Protein 5Z9S (pdb70)

Radius of gyration: 33.94 Å; Cα contacts (8 Å, |Δi|>4): 4119; chains: 2; bounding box: 86×72×97 Å

Structure (mmCIF, N/CA/C/O backbone):
data_5Z9S
#
_entry.id   5Z9S
#
_cell.length_a   68.954
_cell.length_b   134.419
_cell.length_c   90.285
_cell.angle_alpha   90.00
_cell.angle_beta   98.82
_cell.angle_gamma   90.00
#
_symmetry.space_group_name_H-M   'P 1 21 1'
#
loop_
_entity.id
_entity.type
_entity.pdbx_description
1 polymer 'Glycosyl hydrolase family 3 protein'
2 non-polymer beta-D-glucopyranose
3 water water
#
loop_
_atom_site.group_PDB
_atom_site.id
_atom_site.type_symbol
_atom_site.label_atom_id
_atom_site.label_alt_id
_atom_site.label_comp_id
_atom_site.label_asym_id
_atom_site.label_entity_id
_atom_site.label_seq_id
_atom_site.pdbx_PDB_ins_code
_atom_site.Cartn_x
_atom_site.Cartn_y
_atom_site.Cartn_z
_atom_site.occupancy
_atom_site.B_iso_or_equiv
_atom_site.auth_seq_id
_atom_site.auth_comp_id
_atom_site.auth_asym_id
_atom_site.auth_atom_id
_atom_site.pdbx_PDB_model_num
ATOM 1 N N . ALA A 1 24 ? 88.334 -46.024 69.086 1.00 48.06 24 ALA A N 1
ATOM 2 C CA . ALA A 1 24 ? 87.025 -46.461 69.557 1.00 48.07 24 ALA A CA 1
ATOM 3 C C . ALA A 1 24 ? 86.501 -45.538 70.654 1.00 48.02 24 ALA A C 1
ATOM 4 O O . ALA A 1 24 ? 85.330 -45.605 71.026 1.00 47.84 24 ALA A O 1
ATOM 6 N N . GLY A 1 25 ? 87.380 -44.676 71.170 1.00 48.23 25 GLY A N 1
ATOM 7 C CA . GLY A 1 25 ? 87.004 -43.696 72.168 1.00 48.20 25 GLY A CA 1
ATOM 8 C C . GLY A 1 25 ? 87.590 -42.338 71.834 1.00 49.75 25 GLY A C 1
ATOM 9 O O . GLY A 1 25 ? 88.314 -42.184 70.850 1.00 48.05 25 GLY A O 1
ATOM 10 N N . GLU A 1 26 ? 87.273 -41.354 72.679 1.00 48.16 26 GLU A N 1
ATOM 11 C CA . GLU A 1 26 ? 87.680 -39.973 72.417 1.00 51.31 26 GLU A CA 1
ATOM 12 C C . GLU A 1 26 ? 89.178 -39.809 72.655 1.00 49.00 26 GLU A C 1
ATOM 13 O O . GLU A 1 26 ? 89.639 -39.415 73.728 1.00 49.57 26 GLU A O 1
ATOM 19 N N . ARG A 1 27 ? 89.948 -40.135 71.627 1.00 50.17 27 ARG A N 1
ATOM 20 C CA . ARG A 1 27 ? 91.267 -39.563 71.418 1.00 47.81 27 ARG A CA 1
ATOM 21 C C . ARG A 1 27 ? 91.153 -38.551 70.283 1.00 46.15 27 ARG A C 1
ATOM 22 O O . ARG A 1 27 ? 90.117 -38.453 69.622 1.00 45.13 27 ARG A O 1
ATOM 30 N N . ILE A 1 28 ? 92.221 -37.781 70.062 1.00 46.21 28 ILE A N 1
ATOM 31 C CA . ILE A 1 28 ? 92.143 -36.720 69.068 1.00 45.03 28 ILE A CA 1
ATOM 32 C C . ILE A 1 28 ? 91.841 -37.323 67.695 1.00 44.20 28 ILE A C 1
ATOM 33 O O . ILE A 1 28 ? 92.238 -38.453 67.380 1.00 44.70 28 ILE A O 1
ATOM 38 N N . ALA A 1 29 ? 91.093 -36.569 66.886 1.00 43.91 29 ALA A N 1
ATOM 39 C CA . ALA A 1 29 ? 90.597 -37.097 65.621 1.00 42.14 29 ALA A CA 1
ATOM 40 C C . ALA A 1 29 ? 91.721 -37.457 64.662 1.00 44.26 29 ALA A C 1
ATOM 41 O O . ALA A 1 29 ? 91.527 -38.318 63.798 1.00 42.01 29 ALA A O 1
ATOM 43 N N . ASP A 1 30 ? 92.889 -36.824 64.800 1.00 42.69 30 ASP A N 1
ATOM 44 C CA . ASP A 1 30 ? 94.027 -37.160 63.950 1.00 48.79 30 ASP A CA 1
ATOM 45 C C . ASP A 1 30 ? 94.347 -38.649 63.998 1.00 43.81 30 ASP A C 1
ATOM 46 O O . ASP A 1 30 ? 94.775 -39.224 62.991 1.00 43.72 30 ASP A O 1
ATOM 51 N N . LEU A 1 31 ? 94.125 -39.297 65.142 1.00 45.10 31 LEU A N 1
ATOM 52 C CA . LEU A 1 31 ? 94.401 -40.722 65.268 1.00 47.42 31 LEU A CA 1
ATOM 53 C C . LEU A 1 31 ? 93.292 -41.564 64.646 1.00 45.06 31 LEU A C 1
ATOM 54 O O . LEU A 1 31 ? 93.120 -42.732 65.007 1.00 47.11 31 LEU A O 1
ATOM 59 N N . LEU A 1 32 ? 92.534 -40.981 63.708 1.00 47.60 32 LEU A N 1
ATOM 60 C CA . LEU A 1 32 ? 91.789 -41.796 62.758 1.00 43.24 32 LEU A CA 1
ATOM 61 C C . LEU A 1 32 ? 92.720 -42.529 61.807 1.00 43.58 32 LEU A C 1
ATOM 62 O O . LEU A 1 32 ? 92.255 -43.355 61.011 1.00 43.35 32 LEU A O 1
ATOM 67 N N . SER A 1 33 ? 94.025 -42.237 61.878 1.00 44.18 33 SER A N 1
ATOM 68 C CA . SER A 1 33 ? 95.042 -42.990 61.159 1.00 44.77 33 SER A CA 1
ATOM 69 C C . SER A 1 33 ? 95.022 -44.466 61.519 1.00 45.83 33 SER A C 1
ATOM 70 O O . SER A 1 33 ? 95.764 -45.245 60.910 1.00 46.40 33 SER A O 1
ATOM 73 N N . ARG A 1 34 ? 94.181 -44.874 62.476 1.00 46.15 34 ARG A N 1
ATOM 74 C CA . ARG A 1 34 ? 93.969 -46.292 62.734 1.00 47.08 34 ARG A CA 1
ATOM 75 C C . ARG A 1 34 ? 93.014 -46.864 61.690 1.00 46.31 34 ARG A C 1
ATOM 76 O O . ARG A 1 34 ? 92.257 -47.803 61.955 1.00 47.97 34 ARG A O 1
ATOM 84 N N . MET A 1 35 ? 93.079 -46.306 60.479 1.00 45.30 35 MET A N 1
ATOM 85 C CA . MET A 1 35 ? 92.637 -46.952 59.250 1.00 44.81 35 MET A CA 1
ATOM 86 C C . MET A 1 35 ? 93.525 -48.149 58.896 1.00 45.92 35 MET A C 1
ATOM 87 O O . MET A 1 35 ? 93.326 -48.800 57.862 1.00 45.72 35 MET A O 1
ATOM 92 N N . THR A 1 36 ? 94.489 -48.459 59.769 1.00 47.15 36 THR A N 1
ATOM 93 C CA . THR A 1 36 ? 95.419 -49.564 59.578 1.00 48.39 36 THR A CA 1
ATOM 94 C C . THR A 1 36 ? 94.731 -50.917 59.442 1.00 48.92 36 THR A C 1
ATOM 95 O O . THR A 1 36 ? 95.388 -51.887 59.047 1.00 49.85 36 THR A O 1
ATOM 99 N N . LEU A 1 37 ? 93.430 -51.006 59.742 1.00 48.41 37 LEU A N 1
ATOM 100 C CA . LEU A 1 37 ? 92.733 -52.284 59.765 1.00 49.04 37 LEU A CA 1
ATOM 101 C C . LEU A 1 37 ? 91.897 -52.530 58.526 1.00 48.12 37 LEU A C 1
ATOM 102 O O . LEU A 1 37 ? 91.492 -53.673 58.284 1.00 48.71 37 LEU A O 1
ATOM 107 N N . GLU A 1 38 ? 91.614 -51.490 57.758 1.00 46.75 38 GLU A N 1
ATOM 108 C CA . GLU A 1 38 ? 90.747 -51.643 56.608 1.00 45.85 38 GLU A CA 1
ATOM 109 C C . GLU A 1 38 ? 91.529 -52.382 55.541 1.00 46.30 38 GLU A C 1
ATOM 110 O O . GLU A 1 38 ? 92.565 -51.901 55.070 1.00 46.23 38 GLU A O 1
ATOM 116 N N . GLU A 1 39 ? 91.104 -53.602 55.247 1.00 46.93 39 GLU A N 1
ATOM 117 C CA . GLU A 1 39 ? 91.539 -54.230 54.018 1.00 47.10 39 GLU A CA 1
ATOM 118 C C . GLU A 1 39 ? 91.157 -53.317 52.868 1.00 45.63 39 GLU A C 1
ATOM 119 O O . GLU A 1 39 ? 90.194 -52.550 52.958 1.00 44.57 39 GLU A O 1
ATOM 125 N N . LYS A 1 40 ? 91.941 -53.369 51.792 1.00 45.60 40 LYS A N 1
ATOM 126 C CA . LYS A 1 40 ? 91.605 -52.566 50.624 1.00 44.29 40 LYS A CA 1
ATOM 127 C C . LYS A 1 40 ? 90.169 -52.813 50.194 1.00 43.60 40 LYS A C 1
ATOM 128 O O . LYS A 1 40 ? 89.487 -51.895 49.723 1.00 42.37 40 LYS A O 1
ATOM 134 N N . VAL A 1 41 ? 89.695 -54.045 50.369 1.00 44.46 41 VAL A N 1
ATOM 135 C CA . VAL A 1 41 ? 88.294 -54.368 50.134 1.00 44.00 41 VAL A CA 1
ATOM 136 C C . VAL A 1 41 ? 87.389 -53.477 50.980 1.00 43.22 41 VAL A C 1
ATOM 137 O O . VAL A 1 41 ? 86.354 -52.990 50.509 1.00 42.20 41 VAL A O 1
ATOM 141 N N . GLY A 1 42 ? 87.770 -53.234 52.237 1.00 43.71 42 GLY A N 1
ATOM 142 C CA . GLY A 1 42 ? 86.944 -52.407 53.098 1.00 43.07 42 GLY A CA 1
ATOM 143 C C . GLY A 1 42 ? 87.145 -50.918 52.923 1.00 41.92 42 GLY A C 1
ATOM 144 O O . GLY A 1 42 ? 86.277 -50.137 53.328 1.00 41.16 42 GLY A O 1
ATOM 145 N N . GLN A 1 43 ? 88.252 -50.504 52.302 1.00 41.81 43 GLN A N 1
ATOM 146 C CA . GLN A 1 43 ? 88.461 -49.101 51.962 1.00 40.74 43 GLN A CA 1
ATOM 147 C C . GLN A 1 43 ? 87.437 -48.608 50.947 1.00 39.53 43 GLN A C 1
ATOM 148 O O . GLN A 1 43 ? 87.464 -47.440 50.552 1.00 38.58 43 GLN A O 1
ATOM 154 N N . MET A 1 44 ? 86.514 -49.475 50.535 1.00 39.60 44 MET A N 1
ATOM 155 C CA . MET A 1 44 ? 85.375 -49.040 49.737 1.00 38.54 44 MET A CA 1
ATOM 156 C C . MET A 1 44 ? 84.329 -48.355 50.612 1.00 38.02 44 MET A C 1
ATOM 157 O O . MET A 1 44 ? 83.123 -48.435 50.348 1.00 37.56 44 MET A O 1
ATOM 162 N N . MET A 1 45 ? 84.799 -47.666 51.654 1.00 38.14 45 MET A N 1
ATOM 163 C CA . MET A 1 45 ? 84.029 -46.651 52.360 1.00 37.50 45 MET A CA 1
ATOM 164 C C . MET A 1 45 ? 83.619 -45.501 51.446 1.00 36.25 45 MET A C 1
ATOM 165 O O . MET A 1 45 ? 82.753 -44.704 51.824 1.00 35.64 45 MET A O 1
ATOM 170 N N . GLN A 1 46 ? 84.188 -45.422 50.241 1.00 35.91 46 GLN A N 1
ATOM 171 C CA . GLN A 1 46 ? 83.897 -44.344 49.305 1.00 34.80 46 GLN A CA 1
ATOM 172 C C . GLN A 1 46 ? 82.570 -44.511 48.581 1.00 34.21 46 GLN A C 1
ATOM 173 O O . GLN A 1 46 ? 82.130 -43.568 47.918 1.00 33.29 46 GLN A O 1
ATOM 179 N N . LEU A 1 47 ? 81.935 -45.673 48.662 1.00 34.75 47 LEU A N 1
ATOM 180 C CA . LEU A 1 47 ? 80.720 -45.918 47.901 1.00 34.28 47 LEU A CA 1
ATOM 181 C C . LEU A 1 47 ? 79.485 -45.466 48.672 1.00 33.96 47 LEU A C 1
ATOM 182 O O . LEU A 1 47 ? 79.436 -45.519 49.903 1.00 34.44 47 LEU A O 1
ATOM 187 N N . ASP A 1 48 ? 78.493 -44.988 47.922 1.00 33.17 48 ASP A N 1
ATOM 188 C CA . ASP A 1 48 ? 77.175 -44.650 48.450 1.00 32.88 48 ASP A CA 1
ATOM 189 C C . ASP A 1 48 ? 76.166 -45.354 47.554 1.00 32.80 48 ASP A C 1
ATOM 190 O O . ASP A 1 48 ? 76.051 -45.025 46.370 1.00 32.19 48 ASP A O 1
ATOM 195 N N . ALA A 1 49 ? 75.454 -46.335 48.101 1.00 33.48 49 ALA A N 1
ATOM 196 C CA . ALA A 1 49 ? 74.628 -47.223 47.296 1.00 33.65 49 ALA A CA 1
ATOM 197 C C . ALA A 1 49 ? 73.145 -46.970 47.538 1.00 33.37 49 ALA A C 1
ATOM 198 O O . ALA A 1 49 ? 72.736 -46.523 48.613 1.00 33.41 49 ALA A O 1
ATOM 200 N N . ARG A 1 50 ? 72.349 -47.271 46.514 1.00 33.15 50 ARG A N 1
ATOM 201 C CA . ARG A 1 50 ? 70.905 -47.073 46.554 1.00 32.92 50 ARG A CA 1
ATOM 202 C C . ARG A 1 50 ? 70.236 -48.088 47.477 1.00 33.84 50 ARG A C 1
ATOM 203 O O . ARG A 1 50 ? 70.384 -49.300 47.291 1.00 34.62 50 ARG A O 1
ATOM 211 N N . GLY A 1 51 ? 69.524 -47.598 48.487 1.00 33.83 51 GLY A N 1
ATOM 212 C CA . GLY A 1 51 ? 68.669 -48.450 49.293 1.00 34.65 51 GLY A CA 1
ATOM 213 C C . GLY A 1 51 ? 67.248 -48.246 48.794 1.00 34.33 51 GLY A C 1
ATOM 214 O O . GLY A 1 51 ? 66.955 -47.200 48.227 1.00 33.63 51 GLY A O 1
ATOM 215 N N . GLY A 1 52 ? 66.361 -49.214 48.984 1.00 35.06 52 GLY A N 1
ATOM 216 C CA . GLY A 1 52 ? 66.704 -50.509 49.527 1.00 36.17 52 GLY A CA 1
ATOM 217 C C . GLY A 1 52 ? 65.718 -51.557 49.041 1.00 36.79 52 GLY A C 1
ATOM 218 O O . GLY A 1 52 ? 65.211 -51.472 47.921 1.00 36.37 52 GLY A O 1
ATOM 219 N N . ASP A 1 53 ? 65.459 -52.548 49.886 1.00 37.86 53 ASP A N 1
ATOM 220 C CA . ASP A 1 53 ? 66.159 -52.619 51.158 1.00 38.36 53 ASP A CA 1
ATOM 221 C C . ASP A 1 53 ? 66.648 -54.010 51.488 1.00 39.59 53 ASP A C 1
ATOM 222 O O . ASP A 1 53 ? 65.902 -54.854 51.983 1.00 40.49 53 ASP A O 1
ATOM 227 N N . LEU A 1 54 ? 67.920 -54.235 51.208 1.00 39.67 54 LEU A N 1
ATOM 228 C CA . LEU A 1 54 ? 68.679 -55.325 51.796 1.00 40.83 54 LEU A CA 1
ATOM 229 C C . LEU A 1 54 ? 69.914 -54.694 52.426 1.00 40.61 54 LEU A C 1
ATOM 230 O O . LEU A 1 54 ? 71.017 -54.753 51.873 1.00 40.51 54 LEU A O 1
ATOM 235 N N . GLU A 1 55 ? 69.702 -54.037 53.572 1.00 40.53 55 GLU A N 1
ATOM 236 C CA . GLU A 1 55 ? 70.797 -53.351 54.245 1.00 40.33 55 GLU A CA 1
ATOM 237 C C . GLU A 1 55 ? 71.901 -54.323 54.615 1.00 41.39 55 GLU A C 1
ATOM 238 O O . GLU A 1 55 ? 73.085 -53.988 54.519 1.00 41.21 55 GLU A O 1
ATOM 244 N N . ASP A 1 56 ? 71.536 -55.537 55.029 1.00 42.56 56 ASP A N 1
ATOM 245 C CA . ASP A 1 56 ? 72.551 -56.483 55.475 1.00 43.69 56 ASP A CA 1
ATOM 246 C C . ASP A 1 56 ? 73.551 -56.749 54.358 1.00 43.56 56 ASP A C 1
ATOM 247 O O . ASP A 1 56 ? 74.764 -56.679 54.571 1.00 43.78 56 ASP A O 1
ATOM 252 N N . LEU A 1 57 ? 73.058 -56.984 53.140 1.00 43.17 57 LEU A N 1
ATOM 253 C CA . LEU A 1 57 ? 73.945 -57.094 51.984 1.00 42.92 57 LEU A CA 1
ATOM 254 C C . LEU A 1 57 ? 74.669 -55.778 51.726 1.00 41.77 57 LEU A C 1
ATOM 255 O O . LEU A 1 57 ? 75.878 -55.762 51.469 1.00 41.86 57 LEU A O 1
ATOM 260 N N . ILE A 1 58 ? 73.938 -54.662 51.762 1.00 40.72 58 ILE A N 1
ATOM 261 C CA . ILE A 1 58 ? 74.561 -53.374 51.476 1.00 39.64 58 ILE A CA 1
ATOM 262 C C . ILE A 1 58 ? 75.593 -53.039 52.545 1.00 39.98 58 ILE A C 1
ATOM 263 O O . ILE A 1 58 ? 76.675 -52.525 52.241 1.00 39.65 58 ILE A O 1
ATOM 268 N N . VAL A 1 59 ? 75.269 -53.300 53.813 1.00 40.67 59 VAL A N 1
ATOM 269 C CA . VAL A 1 59 ? 76.230 -53.048 54.882 1.00 41.12 59 VAL A CA 1
ATOM 270 C C . VAL A 1 59 ? 77.293 -54.150 54.956 1.00 42.27 59 VAL A C 1
ATOM 271 O O . VAL A 1 59 ? 78.423 -53.886 55.384 1.00 42.50 59 VAL A O 1
ATOM 275 N N . ASN A 1 60 ? 76.989 -55.384 54.517 1.00 43.04 60 ASN A N 1
ATOM 276 C CA . ASN A 1 60 ? 78.061 -56.374 54.431 1.00 44.10 60 ASN A CA 1
ATOM 277 C C . ASN A 1 60 ? 78.936 -56.123 53.217 1.00 43.56 60 ASN A C 1
ATOM 278 O O . ASN A 1 60 ? 80.051 -56.649 53.148 1.00 44.29 60 ASN A O 1
ATOM 283 N N . LYS A 1 61 ? 78.445 -55.334 52.265 1.00 42.35 61 LYS A N 1
ATOM 284 C CA . LYS A 1 61 ? 79.332 -54.584 51.394 1.00 41.58 61 LYS A CA 1
ATOM 285 C C . LYS A 1 61 ? 79.894 -53.442 52.228 1.00 41.13 61 LYS A C 1
ATOM 286 O O . LYS A 1 61 ? 79.160 -52.774 52.960 1.00 40.71 61 LYS A O 1
ATOM 292 N N . HIS A 1 62 ? 81.192 -53.217 52.136 1.00 41.27 62 HIS A N 1
ATOM 293 C CA . HIS A 1 62 ? 81.833 -52.220 52.983 1.00 41.03 62 HIS A CA 1
ATOM 294 C C . HIS A 1 62 ? 81.498 -50.789 52.571 1.00 39.66 62 HIS A C 1
ATOM 295 O O . HIS A 1 62 ? 82.372 -49.917 52.558 1.00 39.28 62 HIS A O 1
ATOM 302 N N . VAL A 1 63 ? 80.223 -50.543 52.255 1.00 38.98 63 VAL A N 1
ATOM 303 C CA . VAL A 1 63 ? 79.770 -49.220 51.844 1.00 37.73 63 VAL A CA 1
ATOM 304 C C . VAL A 1 63 ? 79.907 -48.231 52.998 1.00 37.56 63 VAL A C 1
ATOM 305 O O . VAL A 1 63 ? 79.818 -48.592 54.180 1.00 38.30 63 VAL A O 1
ATOM 309 N N . GLY A 1 64 ? 80.148 -46.969 52.652 1.00 36.64 64 GLY A N 1
ATOM 310 C CA . GLY A 1 64 ? 80.267 -45.924 53.649 1.00 36.43 64 GLY A CA 1
ATOM 311 C C . GLY A 1 64 ? 79.025 -45.079 53.833 1.00 35.68 64 GLY A C 1
ATOM 312 O O . GLY A 1 64 ? 78.879 -44.393 54.848 1.00 35.68 64 GLY A O 1
ATOM 313 N N . SER A 1 65 ? 78.127 -45.110 52.852 1.00 35.06 65 SER A N 1
ATOM 314 C CA . SER A 1 65 ? 76.931 -44.283 52.894 1.00 34.34 65 SER A CA 1
ATOM 315 C C . SER A 1 65 ? 75.804 -44.988 52.155 1.00 34.24 65 SER A C 1
ATOM 316 O O . SER A 1 65 ? 76.036 -45.855 51.309 1.00 34.47 65 SER A O 1
ATOM 319 N N . ILE A 1 66 ? 74.573 -44.615 52.502 1.00 33.96 66 ILE A N 1
ATOM 320 C CA . ILE A 1 66 ? 73.379 -45.093 51.817 1.00 33.81 66 ILE A CA 1
ATOM 321 C C . ILE A 1 66 ? 72.439 -43.915 51.612 1.00 32.94 66 ILE A C 1
ATOM 322 O O . ILE A 1 66 ? 72.432 -42.959 52.392 1.00 32.72 66 ILE A O 1
ATOM 327 N N . LEU A 1 67 ? 71.643 -43.984 50.548 1.00 32.49 67 LEU A N 1
ATOM 328 C CA . LEU A 1 67 ? 70.666 -42.946 50.265 1.00 31.74 67 LEU A CA 1
ATOM 329 C C . LEU A 1 67 ? 69.352 -43.596 49.862 1.00 31.88 67 LEU A C 1
ATOM 330 O O . LEU A 1 67 ? 69.298 -44.784 49.535 1.00 32.44 67 LEU A O 1
ATOM 335 N N . HIS A 1 68 ? 68.287 -42.792 49.892 1.00 31.43 68 HIS A N 1
ATOM 336 C CA . HIS A 1 68 ? 66.934 -43.252 49.578 1.00 31.57 68 HIS A CA 1
ATOM 337 C C . HIS A 1 68 ? 66.530 -44.423 50.474 1.00 32.56 68 HIS A C 1
ATOM 338 O O . HIS A 1 68 ? 65.993 -45.433 50.019 1.00 33.00 68 HIS A O 1
ATOM 345 N N . THR A 1 69 ? 66.790 -44.274 51.768 1.00 32.96 69 THR A N 1
ATOM 346 C CA . THR A 1 69 ? 66.415 -45.278 52.753 1.00 33.94 69 THR A CA 1
ATOM 347 C C . THR A 1 69 ? 65.014 -44.977 53.264 1.00 34.02 69 THR A C 1
ATOM 348 O O . THR A 1 69 ? 64.728 -43.847 53.671 1.00 33.56 69 THR A O 1
ATOM 352 N N . SER A 1 70 ? 64.142 -45.983 53.227 1.00 34.66 70 SER A N 1
ATOM 353 C CA . SER A 1 70 ? 62.756 -45.769 53.608 1.00 34.80 70 SER A CA 1
ATOM 354 C C . SER A 1 70 ? 62.667 -45.364 55.079 1.00 35.19 70 SER A C 1
ATOM 355 O O . SER A 1 70 ? 63.525 -45.733 55.887 1.00 35.69 70 SER A O 1
ATOM 358 N N . PRO A 1 71 ? 61.650 -44.575 55.443 1.00 34.99 71 PRO A N 1
ATOM 359 C CA . PRO A 1 71 ? 61.499 -44.167 56.851 1.00 35.40 71 PRO A CA 1
ATOM 360 C C . PRO A 1 71 ? 61.574 -45.311 57.851 1.00 36.52 71 PRO A C 1
ATOM 361 O O . PRO A 1 71 ? 62.269 -45.195 58.867 1.00 36.87 71 PRO A O 1
ATOM 365 N N . GLU A 1 72 ? 60.870 -46.417 57.594 1.00 37.16 72 GLU A N 1
ATOM 366 C CA . GLU A 1 72 ? 60.847 -47.525 58.543 1.00 38.31 72 GLU A CA 1
ATOM 367 C C . GLU A 1 72 ? 62.203 -48.201 58.692 1.00 38.68 72 GLU A C 1
ATOM 368 O O . GLU A 1 72 ? 62.452 -48.848 59.715 1.00 39.60 72 GLU A O 1
ATOM 374 N N . ASP A 1 73 ? 63.079 -48.070 57.701 1.00 38.04 73 ASP A N 1
ATOM 375 C CA . ASP A 1 73 ? 64.346 -48.783 57.672 1.00 38.42 73 ASP A CA 1
ATOM 376 C C . ASP A 1 73 ? 65.520 -47.953 58.173 1.00 38.05 73 ASP A C 1
ATOM 377 O O . ASP A 1 73 ? 66.583 -48.518 58.447 1.00 38.55 73 ASP A O 1
ATOM 382 N N . LEU A 1 74 ? 65.357 -46.632 58.288 1.00 37.26 74 LEU A N 1
ATOM 383 C CA . LEU A 1 74 ? 66.409 -45.800 58.864 1.00 37.00 74 LEU A CA 1
ATOM 384 C C . LEU A 1 74 ? 66.778 -46.253 60.271 1.00 37.99 74 LEU A C 1
ATOM 385 O O . LEU A 1 74 ? 67.903 -46.013 60.726 1.00 38.09 74 LEU A O 1
ATOM 390 N N . SER A 1 75 ? 65.851 -46.908 60.972 1.00 38.78 75 SER A N 1
ATOM 391 C CA . SER A 1 75 ? 66.165 -47.458 62.286 1.00 39.83 75 SER A CA 1
ATOM 392 C C . SER A 1 75 ? 67.186 -48.585 62.186 1.00 40.53 75 SER A C 1
ATOM 393 O O . SER A 1 75 ? 68.111 -48.665 63.002 1.00 41.06 75 SER A O 1
ATOM 396 N N . ARG A 1 76 ? 67.040 -49.460 61.189 1.00 40.60 76 ARG A N 1
ATOM 397 C CA . ARG A 1 76 ? 67.827 -50.686 61.118 1.00 41.45 76 ARG A CA 1
ATOM 398 C C . ARG A 1 76 ? 69.248 -50.482 60.603 1.00 41.09 76 ARG A C 1
ATOM 399 O O . ARG A 1 76 ? 70.089 -51.364 60.804 1.00 41.90 76 ARG A O 1
ATOM 407 N N . ALA A 1 77 ? 69.534 -49.365 59.931 1.00 39.95 77 ALA A N 1
ATOM 408 C CA . ALA A 1 77 ? 70.847 -49.177 59.316 1.00 39.60 77 ALA A CA 1
ATOM 409 C C . ALA A 1 77 ? 71.966 -49.232 60.352 1.00 40.28 77 ALA A C 1
ATOM 410 O O . ALA A 1 77 ? 72.830 -50.120 60.316 1.00 41.00 77 ALA A O 1
ATOM 412 N N . ALA A 1 78 ? 71.960 -48.289 61.297 1.00 40.14 78 ALA A N 1
ATOM 413 C CA . ALA A 1 78 ? 73.013 -48.245 62.304 1.00 40.79 78 ALA A CA 1
ATOM 414 C C . ALA A 1 78 ? 72.989 -49.464 63.214 1.00 42.14 78 ALA A C 1
ATOM 415 O O . ALA A 1 78 ? 74.031 -49.822 63.775 1.00 42.87 78 ALA A O 1
ATOM 417 N N . LYS A 1 79 ? 71.830 -50.109 63.368 1.00 42.55 79 LYS A N 1
ATOM 418 C CA . LYS A 1 79 ? 71.771 -51.369 64.102 1.00 43.90 79 LYS A CA 1
ATOM 419 C C . LYS A 1 79 ? 72.580 -52.443 63.392 1.00 44.41 79 LYS A C 1
ATOM 420 O O . LYS A 1 79 ? 73.369 -53.161 64.017 1.00 45.45 79 LYS A O 1
ATOM 426 N N . THR A 1 80 ? 72.380 -52.576 62.079 1.00 43.75 80 THR A N 1
ATOM 427 C CA . THR A 1 80 ? 73.164 -53.524 61.296 1.00 44.18 80 THR A CA 1
ATOM 428 C C . THR A 1 80 ? 74.645 -53.184 61.359 1.00 44.17 80 THR A C 1
ATOM 429 O O . THR A 1 80 ? 75.496 -54.081 61.413 1.00 45.08 80 THR A O 1
ATOM 433 N N . VAL A 1 81 ? 74.973 -51.889 61.364 1.00 43.21 81 VAL A N 1
ATOM 434 C CA . VAL A 1 81 ? 76.369 -51.484 61.513 1.00 43.25 81 VAL A CA 1
ATOM 435 C C . VAL A 1 81 ? 76.930 -51.987 62.838 1.00 44.50 81 VAL A C 1
ATOM 436 O O . VAL A 1 81 ? 77.991 -52.622 62.885 1.00 45.27 81 VAL A O 1
ATOM 440 N N . ASN A 1 82 ? 76.215 -51.731 63.933 1.00 44.78 82 ASN A N 1
ATOM 441 C CA . ASN A 1 82 ? 76.743 -52.054 65.253 1.00 45.93 82 ASN A CA 1
ATOM 442 C C . ASN A 1 82 ? 76.743 -53.547 65.547 1.00 47.30 82 ASN A C 1
ATOM 443 O O . ASN A 1 82 ? 77.539 -53.999 66.376 1.00 48.36 82 ASN A O 1
ATOM 448 N N . GLU A 1 83 ? 75.879 -54.324 64.892 1.00 47.36 83 GLU A N 1
ATOM 449 C CA . GLU A 1 83 ? 75.682 -55.716 65.265 1.00 48.73 83 GLU A CA 1
ATOM 450 C C . GLU A 1 83 ? 76.220 -56.726 64.262 1.00 49.12 83 GLU A C 1
ATOM 451 O O . GLU A 1 83 ? 76.432 -57.882 64.640 1.00 50.44 83 GLU A O 1
ATOM 457 N N . LYS A 1 84 ? 76.446 -56.336 63.005 1.00 48.09 84 LYS A N 1
ATOM 458 C CA . LYS A 1 84 ? 76.811 -57.308 61.982 1.00 48.46 84 LYS A CA 1
ATOM 459 C C . LYS A 1 84 ? 78.041 -56.919 61.171 1.00 47.95 84 LYS A C 1
ATOM 460 O O . LYS A 1 84 ? 78.339 -57.586 60.175 1.00 48.08 84 LYS A O 1
ATOM 466 N N . THR A 1 85 ? 78.773 -55.883 61.566 1.00 47.43 85 THR A N 1
ATOM 467 C CA . THR A 1 85 ? 79.970 -55.485 60.842 1.00 47.01 85 THR A CA 1
ATOM 468 C C . THR A 1 85 ? 81.212 -55.740 61.683 1.00 48.07 85 THR A C 1
ATOM 469 O O . THR A 1 85 ? 81.164 -55.775 62.916 1.00 48.79 85 THR A O 1
ATOM 473 N N . ARG A 1 86 ? 82.339 -55.901 60.989 1.00 48.18 86 ARG A N 1
ATOM 474 C CA . ARG A 1 86 ? 83.588 -56.207 61.674 1.00 49.27 86 ARG A CA 1
ATOM 475 C C . ARG A 1 86 ? 84.089 -55.009 62.469 1.00 48.86 86 ARG A C 1
ATOM 476 O O . ARG A 1 86 ? 84.530 -55.158 63.614 1.00 49.83 86 ARG A O 1
ATOM 484 N N . LEU A 1 87 ? 84.024 -53.811 61.882 1.00 47.49 87 LEU A N 1
ATOM 485 C CA . LEU A 1 87 ? 84.634 -52.637 62.484 1.00 47.11 87 LEU A CA 1
ATOM 486 C C . LEU A 1 87 ? 83.637 -51.632 63.035 1.00 46.27 87 LEU A C 1
ATOM 487 O O . LEU A 1 87 ? 84.049 -50.712 63.750 1.00 46.14 87 LEU A O 1
ATOM 492 N N . GLY A 1 88 ? 82.351 -51.782 62.736 1.00 45.77 88 GLY A N 1
ATOM 493 C CA . GLY A 1 88 ? 81.356 -50.877 63.285 1.00 45.08 88 GLY A CA 1
ATOM 494 C C . GLY A 1 88 ? 81.538 -49.435 62.863 1.00 43.83 88 GLY A C 1
ATOM 495 O O . GLY A 1 88 ? 81.273 -48.523 63.656 1.00 43.57 88 GLY A O 1
ATOM 496 N N . ILE A 1 89 ? 81.986 -49.204 61.633 1.00 43.11 89 ILE A N 1
ATOM 497 C CA . ILE A 1 89 ? 82.126 -47.841 61.126 1.00 41.93 89 ILE A CA 1
ATOM 498 C C . ILE A 1 89 ? 80.735 -47.287 60.845 1.00 40.98 89 ILE A C 1
ATOM 499 O O . ILE A 1 89 ? 80.016 -47.823 59.989 1.00 40.67 89 ILE A O 1
ATOM 504 N N . PRO A 1 90 ? 80.323 -46.220 61.525 1.00 40.54 90 PRO A N 1
ATOM 505 C CA . PRO A 1 90 ? 78.955 -45.721 61.357 1.00 39.77 90 PRO A CA 1
ATOM 506 C C . PRO A 1 90 ? 78.707 -45.216 59.945 1.00 38.63 90 PRO A C 1
ATOM 507 O O . PRO A 1 90 ? 79.617 -44.753 59.255 1.00 38.22 90 PRO A O 1
ATOM 511 N N . LEU A 1 91 ? 77.454 -45.325 59.515 1.00 38.19 91 LEU A N 1
ATOM 512 C CA . LEU A 1 91 ? 77.060 -44.836 58.206 1.00 37.14 91 LEU A CA 1
ATOM 513 C C . LEU A 1 91 ? 76.803 -43.338 58.255 1.00 36.24 91 LEU A C 1
ATOM 514 O O . LEU A 1 91 ? 76.314 -42.809 59.257 1.00 36.36 91 LEU A O 1
ATOM 519 N N . ILE A 1 92 ? 77.146 -42.653 57.171 1.00 35.40 92 ILE A N 1
ATOM 520 C CA . ILE A 1 92 ? 76.651 -41.310 56.910 1.00 34.47 92 ILE A CA 1
ATOM 521 C C . ILE A 1 92 ? 75.454 -41.459 55.979 1.00 33.89 92 ILE A C 1
ATOM 522 O O . ILE A 1 92 ? 75.570 -42.032 54.889 1.00 33.71 92 ILE A O 1
ATOM 527 N N . ILE A 1 93 ? 74.289 -40.999 56.423 1.00 33.69 93 ILE A N 1
ATOM 528 C CA . ILE A 1 93 ? 73.029 -41.257 55.735 1.00 33.33 93 ILE A CA 1
ATOM 529 C C . ILE A 1 93 ? 72.506 -39.949 55.161 1.00 32.38 93 ILE A C 1
ATOM 530 O O . ILE A 1 93 ? 72.292 -38.979 55.899 1.00 32.25 93 ILE A O 1
ATOM 535 N N . GLY A 1 94 ? 72.293 -39.925 53.845 1.00 31.77 94 GLY A N 1
ATOM 536 C CA . GLY A 1 94 ? 71.768 -38.753 53.185 1.00 30.91 94 GLY A CA 1
ATOM 537 C C . GLY A 1 94 ? 70.575 -39.095 52.318 1.00 30.62 94 GLY A C 1
ATOM 538 O O . GLY A 1 94 ? 70.338 -40.251 51.967 1.00 31.00 94 GLY A O 1
ATOM 539 N N . ASP A 1 95 ? 69.816 -38.058 51.974 1.00 30.00 95 ASP A N 1
ATOM 540 C CA . ASP A 1 95 ? 68.665 -38.217 51.097 1.00 29.69 95 ASP A CA 1
ATOM 541 C C . ASP A 1 95 ? 68.266 -36.852 50.556 1.00 28.93 95 ASP A C 1
ATOM 542 O O . ASP A 1 95 ? 68.796 -35.818 50.968 1.00 28.71 95 ASP A O 1
ATOM 547 N N . ASP A 1 96 ? 67.325 -36.868 49.613 1.00 28.60 96 ASP A N 1
ATOM 548 C CA . ASP A 1 96 ? 66.867 -35.659 48.933 1.00 27.92 96 ASP A CA 1
ATOM 549 C C . ASP A 1 96 ? 65.729 -35.037 49.728 1.00 28.03 96 ASP A C 1
ATOM 550 O O . ASP A 1 96 ? 64.576 -35.460 49.623 1.00 28.21 96 ASP A O 1
ATOM 555 N N . CYS A 1 97 ? 66.054 -34.025 50.520 1.00 27.97 97 CYS A N 1
ATOM 556 C CA . CYS A 1 97 ? 65.070 -33.201 51.215 1.00 28.03 97 CYS A CA 1
ATOM 557 C C . CYS A 1 97 ? 65.160 -31.828 50.556 1.00 27.39 97 CYS A C 1
ATOM 558 O O . CYS A 1 97 ? 65.884 -30.943 51.017 1.00 27.30 97 CYS A O 1
ATOM 561 N N . ILE A 1 98 ? 64.406 -31.662 49.473 1.00 27.02 98 ILE A N 1
ATOM 562 C CA . ILE A 1 98 ? 64.681 -30.622 48.484 1.00 26.41 98 ILE A CA 1
ATOM 563 C C . ILE A 1 98 ? 63.953 -29.322 48.799 1.00 26.30 98 ILE A C 1
ATOM 564 O O . ILE A 1 98 ? 64.499 -28.235 48.595 1.00 25.99 98 ILE A O 1
ATOM 569 N N . HIS A 1 99 ? 62.715 -29.401 49.280 1.00 26.61 99 HIS A N 1
ATOM 570 C CA . HIS A 1 99 ? 61.935 -28.228 49.654 1.00 26.63 99 HIS A CA 1
ATOM 571 C C . HIS A 1 99 ? 61.040 -28.666 50.815 1.00 27.24 99 HIS A C 1
ATOM 572 O O . HIS A 1 99 ? 59.814 -28.715 50.737 1.00 27.42 99 HIS A O 1
ATOM 579 N N . GLY A 1 100 ? 61.688 -28.977 51.931 1.00 27.62 100 GLY A N 1
ATOM 580 C CA . GLY A 1 100 ? 61.096 -29.765 52.989 1.00 28.27 100 GLY A CA 1
ATOM 581 C C . GLY A 1 100 ? 61.499 -31.224 52.872 1.00 28.49 100 GLY A C 1
ATOM 582 O O . GLY A 1 100 ? 62.135 -31.658 51.907 1.00 28.14 100 GLY A O 1
ATOM 583 N N . TYR A 1 101 ? 61.124 -31.997 53.892 1.00 29.15 101 TYR A N 1
ATOM 584 C CA . TYR A 1 101 ? 61.420 -33.429 53.920 1.00 29.52 101 TYR A CA 1
ATOM 585 C C . TYR A 1 101 ? 60.577 -34.104 52.839 1.00 29.41 101 TYR A C 1
ATOM 586 O O . TYR A 1 101 ? 59.503 -34.655 53.091 1.00 29.86 101 TYR A O 1
ATOM 595 N N . SER A 1 102 ? 61.103 -34.059 51.611 1.00 28.85 102 SER A N 1
ATOM 596 C CA . SER A 1 102 ? 60.368 -34.434 50.404 1.00 28.63 102 SER A CA 1
ATOM 597 C C . SER A 1 102 ? 59.622 -35.757 50.547 1.00 29.26 102 SER A C 1
ATOM 598 O O . SER A 1 102 ? 58.411 -35.831 50.317 1.00 29.43 102 SER A O 1
ATOM 601 N N . PHE A 1 103 ? 60.337 -36.822 50.906 1.00 29.66 103 PHE A N 1
ATOM 602 C CA . PHE A 1 103 ? 59.791 -38.170 50.838 1.00 30.25 103 PHE A CA 1
ATOM 603 C C . PHE A 1 103 ? 59.437 -38.736 52.210 1.00 31.06 103 PHE A C 1
ATOM 604 O O . PHE A 1 103 ? 59.348 -39.957 52.371 1.00 31.68 103 PHE A O 1
ATOM 612 N N . TRP A 1 104 ? 59.223 -37.871 53.202 1.00 31.13 104 TRP A N 1
ATOM 613 C CA . TRP A 1 104 ? 58.704 -38.307 54.488 1.00 31.93 104 TRP A CA 1
ATOM 614 C C . TRP A 1 104 ? 57.212 -38.030 54.530 1.00 32.13 104 TRP A C 1
ATOM 615 O O . TRP A 1 104 ? 56.803 -36.875 54.332 1.00 31.69 104 TRP A O 1
ATOM 626 N N . PRO A 1 105 ? 56.368 -39.035 54.766 1.00 32.84 105 PRO A N 1
ATOM 627 C CA . PRO A 1 105 ? 54.914 -38.803 54.757 1.00 33.10 105 PRO A CA 1
ATOM 628 C C . PRO A 1 105 ? 54.500 -37.904 55.913 1.00 33.33 105 PRO A C 1
ATOM 629 O O . PRO A 1 105 ? 54.789 -38.194 57.075 1.00 33.88 105 PRO A O 1
ATOM 633 N N . GLY A 1 106 ? 53.825 -36.806 55.586 1.00 32.95 106 GLY A N 1
ATOM 634 C CA . GLY A 1 106 ? 53.337 -35.885 56.589 1.00 33.19 106 GLY A CA 1
ATOM 635 C C . GLY A 1 106 ? 54.294 -34.784 56.985 1.00 32.72 106 GLY A C 1
ATOM 636 O O . GLY A 1 106 ? 53.978 -34.012 57.900 1.00 32.98 106 GLY A O 1
ATOM 637 N N . ALA A 1 107 ? 55.451 -34.686 56.344 1.00 32.10 107 ALA A N 1
ATOM 638 C CA . ALA A 1 107 ? 56.380 -33.615 56.656 1.00 31.67 107 ALA A CA 1
ATOM 639 C C . ALA A 1 107 ? 55.905 -32.303 56.040 1.00 31.15 107 ALA A C 1
ATOM 640 O O . ALA A 1 107 ? 55.031 -32.275 55.173 1.00 31.00 107 ALA A O 1
ATOM 642 N N . THR A 1 108 ? 56.493 -31.205 56.505 1.00 30.94 108 THR A N 1
ATOM 643 C CA . THR A 1 108 ? 56.147 -29.880 56.001 1.00 30.51 108 THR A CA 1
ATOM 644 C C . THR A 1 108 ? 56.790 -29.693 54.632 1.00 29.74 108 THR A C 1
ATOM 645 O O . THR A 1 108 ? 58.018 -29.644 54.519 1.00 29.41 108 THR A O 1
ATOM 649 N N . ILE A 1 109 ? 55.969 -29.585 53.594 1.00 29.49 109 ILE A N 1
ATOM 650 C CA . ILE A 1 109 ? 56.453 -29.429 52.228 1.00 28.81 109 ILE A CA 1
ATOM 651 C C . ILE A 1 109 ? 56.352 -27.954 51.860 1.00 28.44 109 ILE A C 1
ATOM 652 O O . ILE A 1 109 ? 55.257 -27.430 51.631 1.00 28.57 109 ILE A O 1
ATOM 657 N N . PHE A 1 110 ? 57.498 -27.290 51.805 1.00 28.05 110 PHE A N 1
ATOM 658 C CA . PHE A 1 110 ? 57.585 -25.884 51.453 1.00 27.73 110 PHE A CA 1
ATOM 659 C C . PHE A 1 110 ? 57.474 -25.707 49.943 1.00 27.20 110 PHE A C 1
ATOM 660 O O . PHE A 1 110 ? 57.468 -26.681 49.185 1.00 27.06 110 PHE A O 1
ATOM 668 N N . PRO A 1 111 ? 57.369 -24.465 49.467 1.00 26.96 111 PRO A N 1
ATOM 669 C CA . PRO A 1 111 ? 57.466 -24.230 48.025 1.00 26.45 111 PRO A CA 1
ATOM 670 C C . PRO A 1 111 ? 58.807 -24.694 47.478 1.00 26.02 111 PRO A C 1
ATOM 671 O O . PRO A 1 111 ? 59.783 -24.865 48.208 1.00 26.07 111 PRO A O 1
ATOM 675 N N . SER A 1 112 ? 58.842 -24.898 46.164 1.00 25.64 112 SER A N 1
ATOM 676 C CA . SER A 1 112 ? 60.090 -25.218 45.497 1.00 25.23 112 SER A CA 1
ATOM 677 C C . SER A 1 112 ? 61.078 -24.068 45.671 1.00 25.02 112 SER A C 1
ATOM 678 O O . SER A 1 112 ? 60.722 -22.962 46.086 1.00 25.14 112 SER A O 1
ATOM 681 N N . GLN A 1 113 ? 62.343 -24.342 45.343 1.00 24.76 113 GLN A N 1
ATOM 682 C CA . GLN A 1 113 ? 63.357 -23.299 45.447 1.00 24.60 113 GLN A CA 1
ATOM 683 C C . GLN A 1 113 ? 63.027 -22.104 44.561 1.00 24.35 113 GLN A C 1
ATOM 684 O O . GLN A 1 113 ? 63.292 -20.963 44.946 1.00 24.42 113 GLN A O 1
ATOM 690 N N . LEU A 1 114 ? 62.426 -22.335 43.393 1.00 24.13 114 LEU A N 1
ATOM 691 C CA . LEU A 1 114 ? 62.051 -21.222 42.524 1.00 23.97 114 LEU A CA 1
ATOM 692 C C . LEU A 1 114 ? 60.941 -20.391 43.157 1.00 24.32 114 LEU A C 1
ATOM 693 O O . LEU A 1 114 ? 61.004 -19.152 43.176 1.00 24.37 114 LEU A O 1
ATOM 698 N N . GLY A 1 115 ? 59.920 -21.063 43.691 1.00 24.62 115 GLY A N 1
ATOM 699 C CA . GLY A 1 115 ? 58.890 -20.361 44.439 1.00 25.04 115 GLY A CA 1
ATOM 700 C C . GLY A 1 115 ? 59.455 -19.593 45.616 1.00 25.27 115 GLY A C 1
ATOM 701 O O . GLY A 1 115 ? 59.118 -18.428 45.830 1.00 25.48 115 GLY A O 1
ATOM 702 N N . MET A 1 116 ? 60.319 -20.243 46.401 1.00 25.31 116 MET A N 1
ATOM 703 C CA . MET A 1 116 ? 61.012 -19.550 47.484 1.00 25.54 116 MET A CA 1
ATOM 704 C C . MET A 1 116 ? 61.728 -18.308 46.975 1.00 25.35 116 MET A C 1
ATOM 705 O O . MET A 1 116 ? 61.739 -17.269 47.643 1.00 25.65 116 MET A O 1
ATOM 710 N N . ALA A 1 117 ? 62.335 -18.401 45.791 1.00 24.90 117 ALA A N 1
ATOM 711 C CA . ALA A 1 117 ? 63.057 -17.272 45.225 1.00 24.75 117 ALA A CA 1
ATOM 712 C C . ALA A 1 117 ? 62.122 -16.153 44.795 1.00 24.89 117 ALA A C 1
ATOM 713 O O . ALA A 1 117 ? 62.553 -14.999 44.726 1.00 24.98 117 ALA A O 1
ATOM 715 N N . VAL A 1 118 ? 60.855 -16.465 44.511 1.00 24.98 118 VAL A N 1
ATOM 716 C CA . VAL A 1 118 ? 59.882 -15.400 44.269 1.00 25.25 118 VAL A CA 1
ATOM 717 C C . VAL A 1 118 ? 59.773 -14.476 45.480 1.00 25.75 118 VAL A C 1
ATOM 718 O O . VAL A 1 118 ? 59.455 -13.288 45.340 1.00 26.01 118 VAL A O 1
ATOM 722 N N . SER A 1 119 ? 60.063 -14.985 46.678 1.00 25.95 119 SER A N 1
ATOM 723 C CA . SER A 1 119 ? 59.914 -14.172 47.881 1.00 26.49 119 SER A CA 1
ATOM 724 C C . SER A 1 119 ? 61.036 -13.152 48.050 1.00 26.54 119 SER A C 1
ATOM 725 O O . SER A 1 119 ? 60.813 -12.097 48.652 1.00 27.00 119 SER A O 1
ATOM 728 N N . TRP A 1 120 ? 62.235 -13.443 47.538 1.00 26.13 120 TRP A N 1
ATOM 729 C CA . TRP A 1 120 ? 63.419 -12.606 47.768 1.00 26.21 120 TRP A CA 1
ATOM 730 C C . TRP A 1 120 ? 63.645 -12.379 49.260 1.00 26.72 120 TRP A C 1
ATOM 731 O O . TRP A 1 120 ? 64.049 -11.298 49.693 1.00 27.08 120 TRP A O 1
ATOM 742 N N . ASP A 1 121 ? 63.368 -13.410 50.060 1.00 26.82 121 ASP A N 1
ATOM 743 C CA . ASP A 1 121 ? 63.381 -13.312 51.519 1.00 27.36 121 ASP A CA 1
ATOM 744 C C . ASP A 1 121 ? 64.375 -14.318 52.081 1.00 27.28 121 ASP A C 1
ATOM 745 O O . ASP A 1 121 ? 64.009 -15.466 52.381 1.00 27.24 121 ASP A O 1
ATOM 750 N N . PRO A 1 122 ? 65.639 -13.929 52.258 1.00 27.31 122 PRO A N 1
ATOM 751 C CA . PRO A 1 122 ? 66.624 -14.871 52.814 1.00 27.31 122 PRO A CA 1
ATOM 752 C C . PRO A 1 122 ? 66.285 -15.358 54.212 1.00 27.82 122 PRO A C 1
ATOM 753 O O . PRO A 1 122 ? 66.575 -16.515 54.530 1.00 27.79 122 PRO A O 1
ATOM 757 N N . ASP A 1 123 ? 65.678 -14.516 55.055 1.00 28.35 123 ASP A N 1
ATOM 758 C CA . ASP A 1 123 ? 65.370 -14.926 56.424 1.00 28.90 123 ASP A CA 1
ATOM 759 C C . ASP A 1 123 ? 64.334 -16.045 56.458 1.00 28.84 123 ASP A C 1
ATOM 760 O O . ASP A 1 123 ? 64.454 -16.986 57.251 1.00 29.07 123 ASP A O 1
ATOM 765 N N . LYS A 1 124 ? 63.302 -15.957 55.618 1.00 28.58 124 LYS A N 1
ATOM 766 C CA . LYS A 1 124 ? 62.283 -17.000 55.606 1.00 28.57 124 LYS A CA 1
ATOM 767 C C . LYS A 1 124 ? 62.765 -18.263 54.904 1.00 28.09 124 LYS A C 1
ATOM 768 O O . LYS A 1 124 ? 62.323 -19.363 55.251 1.00 28.22 124 LYS A O 1
ATOM 774 N N . VAL A 1 125 ? 63.654 -18.130 53.919 1.00 27.59 125 VAL A N 1
ATOM 775 C CA . VAL A 1 125 ? 64.276 -19.312 53.330 1.00 27.21 125 VAL A CA 1
ATOM 776 C C . VAL A 1 125 ? 65.150 -20.013 54.362 1.00 27.54 125 VAL A C 1
ATOM 777 O O . VAL A 1 125 ? 65.152 -21.246 54.463 1.00 27.56 125 VAL A O 1
ATOM 781 N N . LYS A 1 126 ? 65.896 -19.238 55.150 1.00 27.86 126 LYS A N 1
ATOM 782 C CA . LYS A 1 126 ? 66.681 -19.824 56.228 1.00 28.28 126 LYS A CA 1
ATOM 783 C C . LYS A 1 126 ? 65.781 -20.497 57.253 1.00 28.76 126 LYS A C 1
ATOM 784 O O . LYS A 1 126 ? 66.108 -21.577 57.756 1.00 28.98 126 LYS A O 1
ATOM 790 N N . ALA A 1 127 ? 64.636 -19.883 57.565 1.00 29.00 127 ALA A N 1
ATOM 791 C CA . ALA A 1 127 ? 63.700 -20.510 58.493 1.00 29.50 127 ALA A CA 1
ATOM 792 C C . ALA A 1 127 ? 63.164 -21.818 57.927 1.00 29.28 127 ALA A C 1
ATOM 793 O O . ALA A 1 127 ? 63.005 -22.800 58.660 1.00 29.67 127 ALA A O 1
ATOM 795 N N . ALA A 1 128 ? 62.895 -21.854 56.620 1.00 28.71 128 ALA A N 1
ATOM 796 C CA . ALA A 1 128 ? 62.444 -23.093 55.996 1.00 28.51 128 ALA A CA 1
ATOM 797 C C . ALA A 1 128 ? 63.523 -24.167 56.064 1.00 28.49 128 ALA A C 1
ATOM 798 O O . ALA A 1 128 ? 63.225 -25.344 56.296 1.00 28.72 128 ALA A O 1
ATOM 800 N N . GLY A 1 129 ? 64.785 -23.781 55.867 1.00 28.27 129 GLY A N 1
ATOM 801 C CA . GLY A 1 129 ? 65.866 -24.743 56.005 1.00 28.34 129 GLY A CA 1
ATOM 802 C C . GLY A 1 129 ? 66.020 -25.239 57.430 1.00 29.03 129 GLY A C 1
ATOM 803 O O . GLY A 1 129 ? 66.304 -26.419 57.660 1.00 29.26 129 GLY A O 1
ATOM 804 N N . ARG A 1 130 ? 65.812 -24.352 58.404 1.00 29.42 130 ARG A N 1
ATOM 805 C CA . ARG A 1 130 ? 65.896 -24.742 59.806 1.00 30.14 130 ARG A CA 1
ATOM 806 C C . ARG A 1 130 ? 64.777 -25.709 60.176 1.00 30.48 130 ARG A C 1
ATOM 807 O O . ARG A 1 130 ? 65.016 -26.727 60.831 1.00 30.93 130 ARG A O 1
ATOM 815 N N . ALA A 1 131 ? 63.546 -25.412 59.755 1.00 30.33 131 ALA A N 1
ATOM 816 C CA . ALA A 1 131 ? 62.432 -26.316 60.026 1.00 30.68 131 ALA A CA 1
ATOM 817 C C . ALA A 1 131 ? 62.633 -27.661 59.338 1.00 30.50 131 ALA A C 1
ATOM 818 O O . ALA A 1 131 ? 62.388 -28.720 59.934 1.00 31.01 131 ALA A O 1
ATOM 820 N N . THR A 1 132 ? 63.075 -27.636 58.078 1.00 29.85 132 THR A N 1
ATOM 821 C CA . THR A 1 132 ? 63.351 -28.876 57.360 1.00 29.70 132 THR A CA 1
ATOM 822 C C . THR A 1 132 ? 64.385 -29.713 58.098 1.00 30.12 132 THR A C 1
ATOM 823 O O . THR A 1 132 ? 64.190 -30.914 58.308 1.00 30.51 132 THR A O 1
ATOM 827 N N . ALA A 1 133 ? 65.490 -29.090 58.513 1.00 30.13 133 ALA A N 1
ATOM 828 C CA . ALA A 1 133 ? 66.509 -29.824 59.254 1.00 30.61 133 ALA A CA 1
ATOM 829 C C . ALA A 1 133 ? 65.959 -30.343 60.575 1.00 31.41 133 ALA A C 1
ATOM 830 O O . ALA A 1 133 ? 66.302 -31.450 61.005 1.00 31.89 133 ALA A O 1
ATOM 832 N N . GLU A 1 134 ? 65.097 -29.562 61.229 1.00 31.61 134 GLU A N 1
ATOM 833 C CA . GLU A 1 134 ? 64.481 -30.014 62.472 1.00 32.41 134 GLU A CA 1
ATOM 834 C C . GLU A 1 134 ? 63.681 -31.291 62.248 1.00 32.64 134 GLU A C 1
ATOM 835 O O . GLU A 1 134 ? 63.727 -32.214 63.068 1.00 33.32 134 GLU A O 1
ATOM 841 N N . GLU A 1 135 ? 62.945 -31.365 61.137 1.00 32.13 135 GLU A N 1
ATOM 842 C CA . GLU A 1 135 ? 62.166 -32.568 60.862 1.00 32.39 135 GLU A CA 1
ATOM 843 C C . GLU A 1 135 ? 63.059 -33.722 60.413 1.00 32.41 135 GLU A C 1
ATOM 844 O O . GLU A 1 135 ? 62.803 -34.880 60.759 1.00 32.98 135 GLU A O 1
ATOM 850 N N . VAL A 1 136 ? 64.120 -33.427 59.661 1.00 31.85 136 VAL A N 1
ATOM 851 C CA . VAL A 1 136 ? 64.980 -34.478 59.126 1.00 31.87 136 VAL A CA 1
ATOM 852 C C . VAL A 1 136 ? 65.889 -35.045 60.208 1.00 32.56 136 VAL A C 1
ATOM 853 O O . VAL A 1 136 ? 66.077 -36.263 60.300 1.00 33.04 136 VAL A O 1
ATOM 857 N N . SER A 1 137 ? 66.454 -34.181 61.050 1.00 32.70 137 SER A N 1
ATOM 858 C CA . SER A 1 137 ? 67.472 -34.600 62.005 1.00 33.33 137 SER A CA 1
ATOM 859 C C . SER A 1 137 ? 66.941 -35.508 63.104 1.00 34.25 137 SER A C 1
ATOM 860 O O . SER A 1 137 ? 67.743 -35.984 63.913 1.00 34.88 137 SER A O 1
ATOM 863 N N . CYS A 1 138 ? 65.638 -35.772 63.165 1.00 34.40 138 CYS A N 1
ATOM 864 C CA . CYS A 1 138 ? 65.095 -36.683 64.163 1.00 35.32 138 CYS A CA 1
ATOM 865 C C . CYS A 1 138 ? 64.639 -38.003 63.558 1.00 35.53 138 CYS A C 1
ATOM 866 O O . CYS A 1 138 ? 63.952 -38.777 64.232 1.00 36.28 138 CYS A O 1
ATOM 869 N N . THR A 1 139 ? 65.026 -38.294 62.314 1.00 34.95 139 THR A N 1
ATOM 870 C CA . THR A 1 139 ? 64.576 -39.492 61.621 1.00 35.12 139 THR A CA 1
ATOM 871 C C . THR A 1 139 ? 65.702 -40.444 61.248 1.00 35.32 139 THR A C 1
ATOM 872 O O . THR A 1 139 ? 65.425 -41.525 60.718 1.00 35.58 139 THR A O 1
ATOM 876 N N . GLY A 1 140 ? 66.956 -40.082 61.500 1.00 35.27 140 GLY A N 1
ATOM 877 C CA . GLY A 1 140 ? 68.083 -40.917 61.148 1.00 35.49 140 GLY A CA 1
ATOM 878 C C . GLY A 1 140 ? 68.867 -40.450 59.940 1.00 34.66 140 GLY A C 1
ATOM 879 O O . GLY A 1 140 ? 69.922 -41.026 59.649 1.00 34.84 140 GLY A O 1
ATOM 880 N N . VAL A 1 141 ? 68.391 -39.431 59.236 1.00 33.81 141 VAL A N 1
ATOM 881 C CA . VAL A 1 141 ? 69.115 -38.862 58.107 1.00 33.02 141 VAL A CA 1
ATOM 882 C C . VAL A 1 141 ? 69.984 -37.722 58.618 1.00 32.82 141 VAL A C 1
ATOM 883 O O . VAL A 1 141 ? 69.516 -36.862 59.374 1.00 32.83 141 VAL A O 1
ATOM 887 N N . HIS A 1 142 ? 71.255 -37.724 58.222 1.00 32.71 142 HIS A N 1
ATOM 888 C CA . HIS A 1 142 ? 72.216 -36.724 58.664 1.00 32.62 142 HIS A CA 1
ATOM 889 C C . HIS A 1 142 ? 72.452 -35.624 57.643 1.00 31.72 142 HIS A C 1
ATOM 890 O O . HIS A 1 142 ? 73.160 -34.660 57.947 1.00 31.61 142 HIS A O 1
ATOM 897 N N . TRP A 1 143 ? 71.867 -35.729 56.453 1.00 31.14 143 TRP A N 1
ATOM 898 C CA . TRP A 1 143 ? 72.443 -35.074 55.287 1.00 30.43 143 TRP A CA 1
ATOM 899 C C . TRP A 1 143 ? 71.380 -34.937 54.209 1.00 29.82 143 TRP A C 1
ATOM 900 O O . TRP A 1 143 ? 70.703 -35.915 53.882 1.00 29.98 143 TRP A O 1
ATOM 911 N N . THR A 1 144 ? 71.237 -33.737 53.659 1.00 29.18 144 THR A N 1
ATOM 912 C CA . THR A 1 144 ? 70.319 -33.498 52.557 1.00 28.60 144 THR A CA 1
ATOM 913 C C . THR A 1 144 ? 71.096 -33.046 51.328 1.00 28.02 144 THR A C 1
ATOM 914 O O . THR A 1 144 ? 72.063 -32.286 51.435 1.00 27.91 144 THR A O 1
ATOM 918 N N . PHE A 1 145 ? 70.673 -33.532 50.161 1.00 27.70 145 PHE A N 1
ATOM 919 C CA . PHE A 1 145 ? 71.262 -33.127 48.886 1.00 27.16 145 PHE A CA 1
ATOM 920 C C . PHE A 1 145 ? 70.598 -31.824 48.438 1.00 26.60 145 PHE A C 1
ATOM 921 O O . PHE A 1 145 ? 69.812 -31.769 47.491 1.00 26.24 145 PHE A O 1
ATOM 929 N N . SER A 1 146 ? 70.933 -30.760 49.158 1.00 26.60 146 SER A N 1
ATOM 930 C CA . SER A 1 146 ? 70.271 -29.470 49.019 1.00 26.23 146 SER A CA 1
ATOM 931 C C . SER A 1 146 ? 71.121 -28.429 49.745 1.00 26.33 146 SER A C 1
ATOM 932 O O . SER A 1 146 ? 71.779 -28.762 50.725 1.00 26.79 146 SER A O 1
ATOM 935 N N . PRO A 1 147 ? 71.118 -27.168 49.281 1.00 25.95 147 PRO A N 1
ATOM 936 C CA . PRO A 1 147 ? 70.329 -26.573 48.199 1.00 25.46 147 PRO A CA 1
ATOM 937 C C . PRO A 1 147 ? 70.926 -26.718 46.812 1.00 25.05 147 PRO A C 1
ATOM 938 O O . PRO A 1 147 ? 72.102 -27.045 46.653 1.00 25.12 147 PRO A O 1
ATOM 942 N N . VAL A 1 148 ? 70.100 -26.438 45.815 1.00 24.68 148 VAL A N 1
ATOM 943 C CA . VAL A 1 148 ? 70.526 -26.427 44.424 1.00 24.28 148 VAL A CA 1
ATOM 944 C C . VAL A 1 148 ? 71.040 -25.036 44.094 1.00 24.05 148 VAL A C 1
ATOM 945 O O . VAL A 1 148 ? 70.355 -24.037 44.338 1.00 24.01 148 VAL A O 1
ATOM 949 N N . LEU A 1 149 ? 72.253 -24.969 43.549 1.00 23.97 149 LEU A N 1
ATOM 950 C CA . LEU A 1 149 ? 72.873 -23.707 43.174 1.00 23.81 149 LEU A CA 1
ATOM 951 C C . LEU A 1 149 ? 72.959 -23.529 41.663 1.00 23.42 149 LEU A C 1
ATOM 952 O O . LEU A 1 149 ? 73.570 -22.561 41.197 1.00 23.32 149 LEU A O 1
ATOM 957 N N . CYS A 1 150 ? 72.366 -24.438 40.892 1.00 23.26 150 CYS A N 1
ATOM 958 C CA . CYS A 1 150 ? 72.291 -24.265 39.450 1.00 22.93 150 CYS A CA 1
ATOM 959 C C . CYS A 1 150 ? 71.533 -22.986 39.121 1.00 22.75 150 CYS A C 1
ATOM 960 O O . CYS A 1 150 ? 70.658 -22.544 39.871 1.00 22.85 150 CYS A O 1
ATOM 963 N N . ILE A 1 151 ? 71.879 -22.383 37.987 1.00 22.52 151 ILE A N 1
ATOM 964 C CA . ILE A 1 151 ? 71.334 -21.093 37.583 1.00 22.41 151 ILE A CA 1
ATOM 965 C C . ILE A 1 151 ? 70.452 -21.305 36.357 1.00 22.18 151 ILE A C 1
ATOM 966 O O . ILE A 1 151 ? 70.895 -21.861 35.346 1.00 22.04 151 ILE A O 1
ATOM 971 N N . ALA A 1 152 ? 69.193 -20.874 36.456 1.00 22.20 152 ALA A N 1
ATOM 972 C CA . ALA A 1 152 ? 68.196 -21.115 35.413 1.00 22.06 152 ALA A CA 1
ATOM 973 C C . ALA A 1 152 ? 68.469 -20.201 34.220 1.00 21.91 152 ALA A C 1
ATOM 974 O O . ALA A 1 152 ? 67.833 -19.166 34.023 1.00 21.95 152 ALA A O 1
ATOM 976 N N . ARG A 1 153 ? 69.433 -20.608 33.398 1.00 21.79 153 ARG A N 1
ATOM 977 C CA . ARG A 1 153 ? 69.816 -19.836 32.225 1.00 21.68 153 ARG A CA 1
ATOM 978 C C . ARG A 1 153 ? 69.052 -20.228 30.968 1.00 21.57 153 ARG A C 1
ATOM 979 O O . ARG A 1 153 ? 69.078 -19.475 29.989 1.00 21.53 153 ARG A O 1
ATOM 987 N N . ASP A 1 154 ? 68.389 -21.383 30.968 1.00 21.58 154 ASP A N 1
ATOM 988 C CA . ASP A 1 154 ? 67.647 -21.880 29.810 1.00 21.53 154 ASP A CA 1
ATOM 989 C C . ASP A 1 154 ? 66.308 -22.408 30.308 1.00 21.66 154 ASP A C 1
ATOM 990 O O . ASP A 1 154 ? 66.266 -23.418 31.019 1.00 21.75 154 ASP A O 1
ATOM 995 N N . THR A 1 155 ? 65.218 -21.738 29.923 1.00 21.73 155 THR A N 1
ATOM 996 C CA . THR A 1 155 ? 63.898 -22.100 30.427 1.00 21.91 155 THR A CA 1
ATOM 997 C C . THR A 1 155 ? 63.481 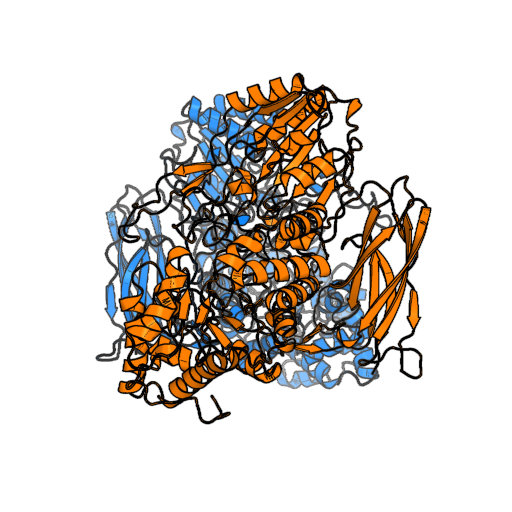-23.501 30.009 1.00 21.98 155 THR A C 1
ATOM 998 O O . THR A 1 155 ? 62.625 -24.103 30.666 1.00 22.18 155 THR A O 1
ATOM 1002 N N . ARG A 1 156 ? 64.076 -24.038 28.943 1.00 21.89 156 ARG A N 1
ATOM 1003 C CA . ARG A 1 156 ? 63.762 -25.390 28.505 1.00 22.02 156 ARG A CA 1
ATOM 1004 C C . ARG A 1 156 ? 64.219 -26.449 29.499 1.00 22.11 156 ARG A C 1
ATOM 1005 O O . ARG A 1 156 ? 63.653 -27.547 29.515 1.00 22.33 156 ARG A O 1
ATOM 1013 N N . TRP A 1 157 ? 65.214 -26.141 30.327 1.00 22.01 157 TRP A N 1
ATOM 1014 C CA . TRP A 1 157 ? 65.766 -27.127 31.246 1.00 22.15 157 TRP A CA 1
ATOM 1015 C C . TRP A 1 157 ? 64.689 -27.648 32.188 1.00 22.40 157 TRP A C 1
ATOM 1016 O O . TRP A 1 157 ? 63.883 -26.883 32.723 1.00 22.44 157 TRP A O 1
ATOM 1027 N N . GLY A 1 158 ? 64.686 -28.968 32.392 1.00 22.64 158 GLY A N 1
ATOM 1028 C CA . GLY A 1 158 ? 63.634 -29.604 33.165 1.00 22.96 158 GLY A CA 1
ATOM 1029 C C . GLY A 1 158 ? 63.697 -29.340 34.654 1.00 23.07 158 GLY A C 1
ATOM 1030 O O . GLY A 1 158 ? 62.690 -29.518 35.343 1.00 23.32 158 GLY A O 1
ATOM 1031 N N . ARG A 1 159 ? 64.853 -28.923 35.172 1.00 22.93 159 ARG A N 1
ATOM 1032 C CA . ARG A 1 159 ? 65.023 -28.733 36.607 1.00 23.09 159 ARG A CA 1
ATOM 1033 C C . ARG A 1 159 ? 65.033 -27.267 37.018 1.00 22.92 159 ARG A C 1
ATOM 1034 O O . ARG A 1 159 ? 65.602 -26.931 38.061 1.00 23.00 159 ARG A O 1
ATOM 1042 N N . VAL A 1 160 ? 64.419 -26.388 36.224 1.00 22.74 160 VAL A N 1
ATOM 1043 C CA . VAL A 1 160 ? 64.385 -24.974 36.586 1.00 22.65 160 VAL A CA 1
ATOM 1044 C C . VAL A 1 160 ? 63.692 -24.778 37.930 1.00 22.93 160 VAL A C 1
ATOM 1045 O O . VAL A 1 160 ? 64.060 -23.885 38.702 1.00 22.97 160 VAL A O 1
ATOM 1049 N N . ASP A 1 161 ? 62.707 -25.626 38.247 1.00 23.19 161 ASP A N 1
ATOM 1050 C CA . ASP A 1 161 ? 61.987 -25.503 39.512 1.00 23.52 161 ASP A CA 1
ATOM 1051 C C . ASP A 1 161 ? 62.917 -25.615 40.712 1.00 23.64 161 ASP A C 1
ATOM 1052 O O . ASP A 1 161 ? 62.651 -25.016 41.760 1.00 23.85 161 ASP A O 1
ATOM 1057 N N . GLU A 1 162 ? 64.005 -26.371 40.581 1.00 23.57 162 GLU A N 1
ATOM 1058 C CA . GLU A 1 162 ? 64.915 -26.608 41.692 1.00 23.76 162 GLU A CA 1
ATOM 1059 C C . GLU A 1 162 ? 65.905 -25.474 41.918 1.00 23.60 162 GLU A C 1
ATOM 1060 O O . GLU A 1 162 ? 66.618 -25.498 42.925 1.00 23.81 162 GLU A O 1
ATOM 1066 N N . THR A 1 163 ? 65.960 -24.486 41.033 1.00 23.31 163 THR A N 1
ATOM 1067 C CA . THR A 1 163 ? 66.929 -23.409 41.162 1.00 23.21 163 THR A CA 1
ATOM 1068 C C . THR A 1 163 ? 66.314 -22.215 41.886 1.00 23.37 163 THR A C 1
ATOM 1069 O O . THR A 1 163 ? 65.110 -22.152 42.135 1.00 23.52 163 THR A O 1
ATOM 1073 N N . PHE A 1 164 ? 67.170 -21.259 42.232 1.00 23.40 164 PHE A N 1
ATOM 1074 C CA . PHE A 1 164 ? 66.736 -19.981 42.775 1.00 23.58 164 PHE A CA 1
ATOM 1075 C C . PHE A 1 164 ? 66.596 -18.907 41.702 1.00 23.38 164 PHE A C 1
ATOM 1076 O O . PHE A 1 164 ? 66.502 -17.723 42.037 1.00 23.55 164 PHE A O 1
ATOM 1084 N N . GLY A 1 165 ? 66.576 -19.288 40.434 1.00 23.08 165 GLY A N 1
ATOM 1085 C CA . GLY A 1 165 ? 66.397 -18.350 39.348 1.00 22.93 165 GLY A CA 1
ATOM 1086 C C . GLY A 1 165 ? 67.618 -18.232 38.457 1.00 22.70 165 GLY A C 1
ATOM 1087 O O . GLY A 1 165 ? 68.462 -19.129 38.372 1.00 22.59 165 GLY A O 1
ATOM 1088 N N . GLU A 1 166 ? 67.712 -17.083 37.788 1.00 22.68 166 GLU A N 1
ATOM 1089 C CA . GLU A 1 166 ? 68.686 -16.862 36.727 1.00 22.49 166 GLU A CA 1
ATOM 1090 C C . GLU A 1 166 ? 69.794 -15.893 37.121 1.00 22.66 166 GLU A C 1
ATOM 1091 O O . GLU A 1 166 ? 70.592 -15.501 36.264 1.00 22.58 166 GLU A O 1
ATOM 1097 N N . ASP A 1 167 ? 69.874 -15.500 38.387 1.00 22.94 167 ASP A N 1
ATOM 1098 C CA . ASP A 1 167 ? 70.844 -14.501 38.792 1.00 23.18 167 ASP A CA 1
ATOM 1099 C C . ASP A 1 167 ? 71.821 -15.076 39.808 1.00 23.33 167 ASP A C 1
ATOM 1100 O O . ASP A 1 167 ? 71.391 -15.646 40.819 1.00 23.45 167 ASP A O 1
ATOM 1105 N N . PRO A 1 168 ? 73.132 -14.921 39.597 1.00 23.38 168 PRO A N 1
ATOM 1106 C CA . PRO A 1 168 ? 74.095 -15.504 40.548 1.00 23.58 168 PRO A CA 1
ATOM 1107 C C . PRO A 1 168 ? 74.017 -14.897 41.937 1.00 23.99 168 PRO A C 1
ATOM 1108 O O . PRO A 1 168 ? 74.192 -15.614 42.928 1.00 24.15 168 PRO A O 1
ATOM 1112 N N . MET A 1 169 ? 73.757 -13.592 42.038 1.00 24.21 169 MET A N 1
ATOM 1113 C CA . MET A 1 169 ? 73.739 -12.935 43.342 1.00 24.67 169 MET A CA 1
ATOM 1114 C C . MET A 1 169 ? 72.561 -13.411 44.184 1.00 24.71 169 MET A C 1
ATOM 1115 O O . MET A 1 169 ? 72.719 -13.733 45.369 1.00 25.00 169 MET A O 1
ATOM 1120 N N . LEU A 1 170 ? 71.366 -13.444 43.590 1.00 24.49 170 LEU A N 1
ATOM 1121 C CA . LEU A 1 170 ? 70.190 -13.917 44.313 1.00 24.56 170 LEU A CA 1
ATOM 1122 C C . LEU A 1 170 ? 70.351 -15.374 44.731 1.00 24.45 170 LEU A C 1
ATOM 1123 O O . LEU A 1 170 ? 70.038 -15.742 45.873 1.00 24.72 170 LEU A O 1
ATOM 1128 N N . ILE A 1 171 ? 70.858 -16.211 43.822 1.00 24.10 171 ILE A N 1
ATOM 1129 C CA . ILE A 1 171 ? 71.137 -17.605 44.151 1.00 24.05 171 ILE A CA 1
ATOM 1130 C C . ILE A 1 171 ? 72.105 -17.693 45.322 1.00 24.42 171 ILE A C 1
ATOM 1131 O O . ILE A 1 171 ? 71.928 -18.509 46.233 1.00 24.62 171 ILE A O 1
ATOM 1136 N N . GLY A 1 172 ? 73.139 -16.851 45.322 1.00 24.57 172 GLY A N 1
ATOM 1137 C CA . GLY A 1 172 ? 74.096 -16.877 46.414 1.00 24.99 172 GLY A CA 1
ATOM 1138 C C . GLY A 1 172 ? 73.477 -16.491 47.743 1.00 25.40 172 GLY A C 1
ATOM 1139 O O . GLY A 1 172 ? 73.739 -17.124 48.768 1.00 25.70 172 GLY A O 1
ATOM 1140 N N . GLU A 1 173 ? 72.639 -15.455 47.743 1.00 25.46 173 GLU A N 1
ATOM 1141 C CA . GLU A 1 173 ? 72.017 -15.007 48.985 1.00 25.90 173 GLU A CA 1
ATOM 1142 C C . GLU A 1 173 ? 71.085 -16.074 49.550 1.00 25.91 173 GLU A C 1
ATOM 1143 O O . GLU A 1 173 ? 71.188 -16.454 50.726 1.00 26.29 173 GLU A O 1
ATOM 1149 N N . LEU A 1 174 ? 70.172 -16.584 48.718 1.00 25.53 174 LEU A N 1
ATOM 1150 C CA . LEU A 1 174 ? 69.206 -17.560 49.212 1.00 25.58 174 LEU A CA 1
ATOM 1151 C C . LEU A 1 174 ? 69.879 -18.878 49.575 1.00 25.62 174 LEU A C 1
ATOM 1152 O O . LEU A 1 174 ? 69.536 -19.497 50.589 1.00 25.95 174 LEU A O 1
ATOM 1157 N N . ALA A 1 175 ? 70.860 -19.306 48.779 1.00 25.35 175 ALA A N 1
ATOM 1158 C CA . ALA A 1 175 ? 71.557 -20.555 49.066 1.00 25.45 175 ALA A CA 1
ATOM 1159 C C . ALA A 1 175 ? 72.377 -20.448 50.345 1.00 25.96 175 ALA A C 1
ATOM 1160 O O . ALA A 1 175 ? 72.421 -21.394 51.140 1.00 26.26 175 ALA A O 1
ATOM 1162 N N . SER A 1 176 ? 73.033 -19.304 50.557 1.00 26.13 176 SER A N 1
ATOM 1163 C CA . SER A 1 176 ? 73.750 -19.066 51.807 1.00 26.69 176 SER A CA 1
ATOM 1164 C C . SER A 1 176 ? 72.805 -19.140 52.998 1.00 27.07 176 SER A C 1
ATOM 1165 O O . SER A 1 176 ? 73.076 -19.836 53.990 1.00 27.49 176 SER A O 1
ATOM 1168 N N . ALA A 1 177 ? 71.671 -18.444 52.900 1.00 26.99 177 ALA A N 1
ATOM 1169 C CA . ALA A 1 177 ? 70.692 -18.489 53.978 1.00 27.38 177 ALA A CA 1
ATOM 1170 C C . ALA A 1 177 ? 70.220 -19.911 54.251 1.00 27.41 177 ALA A C 1
ATOM 1171 O O . ALA A 1 177 ? 70.080 -20.313 55.413 1.00 27.90 177 ALA A O 1
ATOM 1173 N N . MET A 1 178 ? 69.977 -20.695 53.203 1.00 26.95 178 MET A N 1
ATOM 1174 C CA . MET A 1 178 ? 69.403 -22.014 53.441 1.00 27.04 178 MET A CA 1
ATOM 1175 C C . MET A 1 178 ? 70.450 -23.017 53.932 1.00 27.31 178 MET A C 1
ATOM 1176 O O . MET A 1 178 ? 70.119 -23.944 54.674 1.00 27.67 178 MET A O 1
ATOM 1181 N N . VAL A 1 179 ? 71.718 -22.840 53.561 1.00 27.22 179 VAL A N 1
ATOM 1182 C CA . VAL A 1 179 ? 72.782 -23.634 54.166 1.00 27.60 179 VAL A CA 1
ATOM 1183 C C . VAL A 1 179 ? 72.871 -23.329 55.657 1.00 28.25 179 VAL A C 1
ATOM 1184 O O . VAL A 1 179 ? 72.975 -24.240 56.490 1.00 28.70 179 VAL A O 1
ATOM 1188 N N . LYS A 1 180 ? 72.818 -22.041 56.020 1.00 28.35 180 LYS A N 1
ATOM 1189 C CA . LYS A 1 180 ? 72.824 -21.694 57.437 1.00 29.01 180 LYS A CA 1
ATOM 1190 C C . LYS A 1 180 ? 71.630 -22.311 58.158 1.00 29.27 180 LYS A C 1
ATOM 1191 O O . LYS A 1 180 ? 71.764 -22.793 59.289 1.00 29.86 180 LYS A O 1
ATOM 1197 N N . GLY A 1 181 ? 70.463 -22.333 57.507 1.00 28.89 181 GLY A N 1
ATOM 1198 C CA . GLY A 1 181 ? 69.293 -22.940 58.125 1.00 29.16 181 GLY A CA 1
ATOM 1199 C C . GLY A 1 181 ? 69.425 -24.442 58.304 1.00 29.35 181 GLY A C 1
ATOM 1200 O O . GLY A 1 181 ? 69.081 -24.981 59.359 1.00 29.91 181 GLY A O 1
ATOM 1201 N N . TYR A 1 182 ? 69.915 -25.139 57.276 1.00 28.94 182 TYR A N 1
ATOM 1202 C CA . TYR A 1 182 ? 70.116 -26.582 57.374 1.00 29.16 182 TYR A CA 1
ATOM 1203 C C . TYR A 1 182 ? 71.092 -26.924 58.490 1.00 29.80 182 TYR A C 1
ATOM 1204 O O . TYR A 1 182 ? 70.807 -27.768 59.348 1.00 30.34 182 TYR A O 1
ATOM 1213 N N . GLN A 1 183 ? 72.262 -26.291 58.484 1.00 29.81 183 GLN A N 1
ATOM 1214 C CA . GLN A 1 183 ? 73.340 -26.677 59.381 1.00 30.42 183 GLN A CA 1
ATOM 1215 C C . GLN A 1 183 ? 73.295 -25.955 60.722 1.00 31.01 183 GLN A C 1
ATOM 1216 O O . GLN A 1 183 ? 74.246 -26.068 61.500 1.00 31.56 183 GLN A O 1
ATOM 1222 N N . GLY A 1 184 ? 72.209 -25.247 61.020 1.00 30.97 184 GLY A N 1
ATOM 1223 C CA . GLY A 1 184 ? 72.070 -24.555 62.286 1.00 31.58 184 GLY A CA 1
ATOM 1224 C C . GLY A 1 184 ? 73.201 -23.597 62.606 1.00 31.79 184 GLY A C 1
ATOM 1225 O O . GLY A 1 184 ? 73.541 -23.405 63.777 1.00 32.48 184 GLY A O 1
ATOM 1226 N N . GLY A 1 185 ? 73.786 -22.983 61.579 1.00 31.26 185 GLY A N 1
ATOM 1227 C CA . GLY A 1 185 ? 74.873 -22.048 61.767 1.00 31.47 185 GLY A CA 1
ATOM 1228 C C . GLY A 1 185 ? 76.258 -22.655 61.852 1.00 31.76 185 GLY A C 1
ATOM 1229 O O . GLY A 1 185 ? 77.236 -21.902 61.932 1.00 31.96 185 GLY A O 1
ATOM 1230 N N . ALA A 1 186 ? 76.379 -23.980 61.844 1.00 31.86 186 ALA A N 1
ATOM 1231 C CA . ALA A 1 186 ? 77.688 -24.613 61.932 1.00 32.22 186 ALA A CA 1
ATOM 1232 C C . ALA A 1 186 ? 78.524 -24.320 60.690 1.00 31.70 186 ALA A C 1
ATOM 1233 O O . ALA A 1 186 ? 78.024 -24.344 59.562 1.00 31.00 186 ALA A O 1
ATOM 1235 N N . LYS A 1 187 ? 79.807 -24.049 60.906 1.00 32.09 187 LYS A N 1
ATOM 1236 C CA . LYS A 1 187 ? 80.738 -23.670 59.856 1.00 31.74 187 LYS A CA 1
ATOM 1237 C C . LYS A 1 187 ? 81.666 -24.847 59.534 1.00 31.94 187 LYS A C 1
ATOM 1238 O O . LYS A 1 187 ? 81.390 -25.995 59.902 1.00 35.84 187 LYS A O 1
ATOM 1244 N N . ALA A 1 188 ? 82.777 -24.565 58.859 1.00 31.89 188 ALA A N 1
ATOM 1245 C CA . ALA A 1 188 ? 83.707 -25.601 58.417 1.00 32.08 188 ALA A CA 1
ATOM 1246 C C . ALA A 1 188 ? 84.499 -26.131 59.605 1.00 33.03 188 ALA A C 1
ATOM 1247 O O . ALA A 1 188 ? 85.265 -25.391 60.229 1.00 34.93 188 ALA A O 1
ATOM 1249 N N . GLY A 1 189 ? 84.279 -27.393 59.953 1.00 33.33 189 GLY A N 1
ATOM 1250 C CA . GLY A 1 189 ? 85.097 -28.054 60.945 1.00 34.28 189 GLY A CA 1
ATOM 1251 C C . GLY A 1 189 ? 84.477 -28.149 62.317 1.00 34.84 189 GLY A C 1
ATOM 1252 O O . GLY A 1 189 ? 85.174 -28.520 63.267 1.00 35.71 189 GLY A O 1
ATOM 1253 N N . GLU A 1 190 ? 83.199 -27.823 62.452 1.00 34.42 190 GLU A N 1
ATOM 1254 C CA . GLU A 1 190 ? 82.552 -27.678 63.743 1.00 34.94 190 GLU A CA 1
ATOM 1255 C C . GLU A 1 190 ? 81.601 -28.838 64.004 1.00 35.02 190 GLU A C 1
ATOM 1256 O O . GLU A 1 190 ? 81.322 -29.667 63.133 1.00 34.61 190 GLU A O 1
ATOM 1262 N N . ALA A 1 191 ? 81.112 -28.878 65.237 1.00 35.63 191 ALA A N 1
ATOM 1263 C CA . ALA A 1 191 ? 80.125 -29.863 65.655 1.00 35.82 191 ALA A CA 1
ATOM 1264 C C . ALA A 1 191 ? 78.782 -29.577 64.994 1.00 35.02 191 ALA A C 1
ATOM 1265 O O . ALA A 1 191 ? 78.257 -28.464 65.097 1.00 34.73 191 ALA A O 1
ATOM 1267 N N . LEU A 1 192 ? 78.245 -30.562 64.285 1.00 34.70 192 LEU A N 1
ATOM 1268 C CA . LEU A 1 192 ? 76.927 -30.413 63.681 1.00 34.03 192 LEU A CA 1
ATOM 1269 C C . LEU A 1 192 ? 75.863 -30.619 64.751 1.00 34.50 192 LEU A C 1
ATOM 1270 O O . LEU A 1 192 ? 75.783 -31.709 65.327 1.00 35.12 192 LEU A O 1
ATOM 1275 N N . PRO A 1 193 ? 75.042 -29.612 65.052 1.00 34.31 193 PRO A N 1
ATOM 1276 C CA . PRO A 1 193 ? 74.051 -29.750 66.126 1.00 34.84 193 PRO A CA 1
ATOM 1277 C C . PRO A 1 193 ? 73.079 -30.894 65.877 1.00 34.83 193 PRO A C 1
ATOM 1278 O O . PRO A 1 193 ? 72.880 -31.350 64.748 1.00 34.25 193 PRO A O 1
ATOM 1282 N N . LYS A 1 194 ? 72.459 -31.349 66.970 1.00 35.54 194 LYS A N 1
ATOM 1283 C CA . LYS A 1 194 ? 71.549 -32.488 66.903 1.00 35.72 194 LYS A CA 1
ATOM 1284 C C . LYS A 1 194 ? 70.315 -32.185 66.064 1.00 35.02 194 LYS A C 1
ATOM 1285 O O . LYS A 1 194 ? 69.745 -33.095 65.454 1.00 34.88 194 LYS A O 1
ATOM 1291 N N . ASN A 1 195 ? 69.889 -30.923 66.019 1.00 34.63 195 ASN A N 1
ATOM 1292 C CA . ASN A 1 195 ? 68.745 -30.506 65.220 1.00 34.01 195 ASN A CA 1
ATOM 1293 C C . ASN A 1 195 ? 69.172 -29.915 63.881 1.00 33.11 195 ASN A C 1
ATOM 1294 O O . ASN A 1 195 ? 68.451 -29.092 63.305 1.00 32.59 195 ASN A O 1
ATOM 1299 N N . ALA A 1 196 ? 70.331 -30.326 63.372 1.00 32.97 196 ALA A N 1
ATOM 1300 C CA . ALA A 1 196 ? 70.859 -29.826 62.114 1.00 32.20 196 ALA A CA 1
ATOM 1301 C C . ALA A 1 196 ? 71.302 -30.990 61.240 1.00 32.03 196 ALA A C 1
ATOM 1302 O O . ALA A 1 196 ? 71.531 -32.105 61.716 1.00 32.60 196 ALA A O 1
ATOM 1304 N N . ILE A 1 197 ? 71.423 -30.712 59.941 1.00 31.29 197 ILE A N 1
ATOM 1305 C CA . ILE A 1 197 ? 71.868 -31.693 58.962 1.00 31.08 197 ILE A CA 1
ATOM 1306 C C . ILE A 1 197 ? 72.895 -31.040 58.048 1.00 30.56 197 ILE A C 1
ATOM 1307 O O . ILE A 1 197 ? 72.970 -29.816 57.928 1.00 30.22 197 ILE A O 1
ATOM 1312 N N . LEU A 1 198 ? 73.698 -31.883 57.406 1.00 30.56 198 LEU A N 1
ATOM 1313 C CA . LEU A 1 198 ? 74.672 -31.399 56.441 1.00 30.11 198 LEU A CA 1
ATOM 1314 C C . LEU A 1 198 ? 73.972 -30.874 55.197 1.00 29.31 198 LEU A C 1
ATOM 1315 O O . LEU A 1 198 ? 73.026 -31.483 54.693 1.00 29.13 198 LEU A O 1
ATOM 1320 N N . ALA A 1 199 ? 74.443 -29.738 54.699 1.00 28.89 199 ALA A N 1
ATOM 1321 C CA . ALA A 1 199 ? 73.977 -29.221 53.424 1.00 28.17 199 ALA A CA 1
ATOM 1322 C C . ALA A 1 199 ? 74.879 -29.722 52.302 1.00 27.93 199 ALA A C 1
ATOM 1323 O O . ALA A 1 199 ? 76.022 -30.131 52.523 1.00 28.29 199 ALA A O 1
ATOM 1325 N N . CYS A 1 200 ? 74.348 -29.688 51.084 1.00 27.37 200 CYS A N 1
ATOM 1326 C CA . CYS A 1 200 ? 75.078 -30.156 49.914 1.00 27.13 200 CYS A CA 1
ATOM 1327 C C . CYS A 1 200 ? 74.868 -29.172 48.777 1.00 26.48 200 CYS A C 1
ATOM 1328 O O . CYS A 1 200 ? 73.737 -28.981 48.322 1.00 26.15 200 CYS A O 1
ATOM 1331 N N . ALA A 1 201 ? 75.954 -28.565 48.308 1.00 26.35 201 ALA A N 1
ATOM 1332 C CA . ALA A 1 201 ? 75.891 -27.661 47.165 1.00 25.80 201 ALA A CA 1
ATOM 1333 C C . ALA A 1 201 ? 75.909 -28.486 45.883 1.00 25.53 201 ALA A C 1
ATOM 1334 O O . ALA A 1 201 ? 76.895 -29.168 45.585 1.00 25.73 201 ALA A O 1
ATOM 1336 N N . LYS A 1 202 ? 74.809 -28.444 45.138 1.00 25.15 202 LYS A N 1
ATOM 1337 C CA . LYS A 1 202 ? 74.699 -29.148 43.867 1.00 24.90 202 LYS A CA 1
ATOM 1338 C C . LYS A 1 202 ? 73.999 -28.230 42.860 1.00 24.38 202 LYS A C 1
ATOM 1339 O O . LYS A 1 202 ? 73.290 -27.314 43.268 1.00 24.27 202 LYS A O 1
ATOM 1345 N N . HIS A 1 203 ? 74.214 -28.428 41.558 1.00 24.11 203 HIS A N 1
ATOM 1346 C CA . HIS A 1 203 ? 75.146 -29.415 41.023 1.00 24.28 203 HIS A CA 1
ATOM 1347 C C . HIS A 1 203 ? 76.378 -28.707 40.479 1.00 24.19 203 HIS A C 1
ATOM 1348 O O . HIS A 1 203 ? 76.312 -28.010 39.468 1.00 23.83 203 HIS A O 1
ATOM 1355 N N . PHE A 1 204 ? 77.496 -28.891 41.169 1.00 24.57 204 PHE A N 1
ATOM 1356 C CA . PHE A 1 204 ? 78.743 -28.195 40.875 1.00 24.60 204 PHE A CA 1
ATOM 1357 C C . PHE A 1 204 ? 79.500 -28.857 39.727 1.00 24.62 204 PHE A C 1
ATOM 1358 O O . PHE A 1 204 ? 79.950 -29.987 39.869 1.00 24.99 204 PHE A O 1
ATOM 1366 N N . ALA A 1 205 ? 79.635 -28.182 38.585 1.00 24.28 205 ALA A N 1
ATOM 1367 C CA . ALA A 1 205 ? 79.016 -26.888 38.300 1.00 23.88 205 ALA A CA 1
ATOM 1368 C C . ALA A 1 205 ? 78.640 -26.852 36.824 1.00 23.52 205 ALA A C 1
ATOM 1369 O O . ALA A 1 205 ? 79.083 -27.702 36.059 1.00 23.60 205 ALA A O 1
ATOM 1371 N N . GLY A 1 206 ? 77.830 -25.872 36.426 1.00 23.17 206 GLY A N 1
ATOM 1372 C CA . GLY A 1 206 ? 77.472 -25.685 35.031 1.00 22.86 206 GLY A CA 1
ATOM 1373 C C . GLY A 1 206 ? 76.441 -26.645 34.481 1.00 22.75 206 GLY A C 1
ATOM 1374 O O . GLY A 1 206 ? 76.219 -26.664 33.265 1.00 22.56 206 GLY A O 1
ATOM 1375 N N . TYR A 1 207 ? 75.786 -27.424 35.340 1.00 22.90 207 TYR A N 1
ATOM 1376 C CA . TYR A 1 207 ? 74.801 -28.405 34.900 1.00 22.88 207 TYR A CA 1
ATOM 1377 C C . TYR A 1 207 ? 73.585 -27.753 34.249 1.00 22.56 207 TYR A C 1
ATOM 1378 O O . TYR A 1 207 ? 72.900 -28.401 33.452 1.00 22.52 207 TYR A O 1
ATOM 1387 N N . SER A 1 208 ? 73.337 -26.473 34.522 1.00 22.39 208 SER A N 1
ATOM 1388 C CA . SER A 1 208 ? 72.070 -25.840 34.181 1.00 22.18 208 SER A CA 1
ATOM 1389 C C . SER A 1 208 ? 72.043 -25.164 32.810 1.00 21.95 208 SER A C 1
ATOM 1390 O O . SER A 1 208 ? 70.958 -24.788 32.356 1.00 21.83 208 SER A O 1
ATOM 1393 N N . GLU A 1 209 ? 73.179 -24.974 32.143 1.00 21.93 209 GLU A N 1
ATOM 1394 C CA . GLU A 1 209 ? 73.181 -24.427 30.784 1.00 21.76 209 GLU A CA 1
ATOM 1395 C C . GLU A 1 209 ? 73.929 -25.395 29.875 1.00 21.83 209 GLU A C 1
ATOM 1396 O O . GLU A 1 209 ? 75.131 -25.249 29.641 1.00 21.92 209 GLU A O 1
ATOM 1402 N N . THR A 1 210 ? 73.205 -26.379 29.357 1.00 21.86 210 THR A N 1
ATOM 1403 C CA . THR A 1 210 ? 73.735 -27.344 28.411 1.00 21.99 210 THR A CA 1
ATOM 1404 C C . THR A 1 210 ? 73.005 -27.206 27.081 1.00 21.87 210 THR A C 1
ATOM 1405 O O . THR A 1 210 ? 72.005 -26.491 26.964 1.00 21.72 210 THR A O 1
ATOM 1409 N N . GLN A 1 211 ? 73.525 -27.903 26.073 1.00 21.99 211 GLN A N 1
ATOM 1410 C CA . GLN A 1 211 ? 73.033 -27.738 24.712 1.00 21.93 211 GLN A CA 1
ATOM 1411 C C . GLN A 1 211 ? 71.564 -28.126 24.609 1.00 21.94 211 GLN A C 1
ATOM 1412 O O . GLN A 1 211 ? 71.164 -29.219 25.020 1.00 22.12 211 GLN A O 1
ATOM 1418 N N . GLY A 1 212 ? 70.762 -27.215 24.059 1.00 21.79 212 GLY A N 1
ATOM 1419 C CA . GLY A 1 212 ? 69.341 -27.430 23.883 1.00 21.83 212 GLY A CA 1
ATOM 1420 C C . GLY A 1 212 ? 68.508 -27.422 25.142 1.00 21.83 212 GLY A C 1
ATOM 1421 O O . GLY A 1 212 ? 67.330 -27.781 25.085 1.00 21.94 212 GLY A O 1
ATOM 1422 N N . GLY A 1 213 ? 69.070 -27.009 26.274 1.00 21.75 213 GLY A N 1
ATOM 1423 C CA . GLY A 1 213 ? 68.354 -27.126 27.525 1.00 21.81 213 GLY A CA 1
ATOM 1424 C C . GLY A 1 213 ? 68.090 -28.551 27.943 1.00 22.06 213 GLY A C 1
ATOM 1425 O O . GLY A 1 213 ? 67.255 -28.788 28.816 1.00 22.17 213 GLY A O 1
ATOM 1426 N N . ARG A 1 214 ? 68.793 -29.509 27.346 1.00 22.20 214 ARG A N 1
ATOM 1427 C CA . ARG A 1 214 ? 68.619 -30.918 27.642 1.00 22.52 214 ARG A CA 1
ATOM 1428 C C . ARG A 1 214 ? 69.305 -31.263 28.960 1.00 22.64 214 ARG A C 1
ATOM 1429 O O . ARG A 1 214 ? 70.098 -30.489 29.500 1.00 22.48 214 ARG A O 1
ATOM 1437 N N . ASP A 1 215 ? 69.002 -32.456 29.471 1.00 22.98 215 ASP A N 1
ATOM 1438 C CA . ASP A 1 215 ? 69.365 -32.805 30.838 1.00 23.16 215 ASP A CA 1
ATOM 1439 C C . ASP A 1 215 ? 70.874 -32.797 31.055 1.00 24.27 215 ASP A C 1
ATOM 1440 O O . ASP A 1 215 ? 71.398 -31.876 31.689 1.00 28.19 215 ASP A O 1
ATOM 1445 N N . ALA A 1 216 ? 71.589 -33.786 30.543 1.00 24.16 216 ALA A N 1
ATOM 1446 C CA . ALA A 1 216 ? 73.037 -33.831 30.705 1.00 23.58 216 ALA A CA 1
ATOM 1447 C C . ALA A 1 216 ? 73.741 -33.796 29.358 1.00 23.53 216 ALA A C 1
ATOM 1448 O O . ALA A 1 216 ? 74.738 -34.482 29.140 1.00 23.84 216 ALA A O 1
ATOM 1450 N N . SER A 1 217 ? 73.224 -32.993 28.433 1.00 23.20 217 SER A N 1
ATOM 1451 C CA . SER A 1 217 ? 73.931 -32.744 27.188 1.00 23.14 217 SER A CA 1
ATOM 1452 C C . SER A 1 217 ? 75.199 -31.931 27.457 1.00 23.05 217 SER A C 1
ATOM 1453 O O . SER A 1 217 ? 75.515 -31.565 28.592 1.00 23.04 217 SER A O 1
ATOM 1456 N N . GLU A 1 218 ? 75.932 -31.643 26.386 1.00 23.03 218 GLU A N 1
ATOM 1457 C CA . GLU A 1 218 ? 77.236 -31.009 26.512 1.00 23.05 218 GLU A CA 1
ATOM 1458 C C . GLU A 1 218 ? 77.114 -29.591 27.059 1.00 22.72 218 GLU A C 1
ATOM 1459 O O . GLU A 1 218 ? 76.213 -28.835 26.685 1.00 22.44 218 GLU A O 1
ATOM 1465 N N . ALA A 1 219 ? 78.031 -29.231 27.952 1.00 22.83 219 ALA A N 1
ATOM 1466 C CA . ALA A 1 219 ? 78.139 -27.872 28.470 1.00 22.62 219 ALA A CA 1
ATOM 1467 C C . ALA A 1 219 ? 79.360 -27.225 27.832 1.00 22.71 219 ALA A C 1
ATOM 1468 O O . ALA A 1 219 ? 80.498 -27.601 28.134 1.00 23.02 219 ALA A O 1
ATOM 1470 N N . ASP A 1 220 ? 79.124 -26.263 26.943 1.00 22.49 220 ASP A N 1
ATOM 1471 C CA . ASP A 1 220 ? 80.208 -25.509 26.316 1.00 22.60 220 ASP A CA 1
ATOM 1472 C C . ASP A 1 220 ? 80.534 -24.273 27.156 1.00 22.57 220 ASP A C 1
ATOM 1473 O O . ASP A 1 220 ? 80.419 -23.129 26.721 1.00 22.46 220 ASP A O 1
ATOM 1478 N N . LEU A 1 221 ? 80.935 -24.532 28.394 1.00 22.74 221 LEU A N 1
ATOM 1479 C CA . LEU A 1 221 ? 81.176 -23.489 29.387 1.00 22.78 221 LEU A CA 1
ATOM 1480 C C . LEU A 1 221 ? 82.677 -23.404 29.653 1.00 23.16 221 LEU A C 1
ATOM 1481 O O . LEU A 1 221 ? 83.242 -24.244 30.359 1.00 23.43 221 LEU A O 1
ATOM 1486 N N . SER A 1 222 ? 83.318 -22.384 29.095 1.00 23.24 222 SER A N 1
ATOM 1487 C CA . SER A 1 222 ? 84.730 -22.167 29.355 1.00 23.66 222 SER A CA 1
ATOM 1488 C C . SER A 1 222 ? 84.948 -21.799 30.821 1.00 23.84 222 SER A C 1
ATOM 1489 O O . SER A 1 222 ? 84.006 -21.533 31.572 1.00 23.63 222 SER A O 1
ATOM 1492 N N . HIS A 1 223 ? 86.221 -21.787 31.224 1.00 24.29 223 HIS A N 1
ATOM 1493 C CA . HIS A 1 223 ? 86.567 -21.329 32.566 1.00 24.55 223 HIS A CA 1
ATOM 1494 C C . HIS A 1 223 ? 86.027 -19.929 32.814 1.00 24.40 223 HIS A C 1
ATOM 1495 O O . HIS A 1 223 ? 85.500 -19.636 33.895 1.00 24.38 223 HIS A O 1
ATOM 1502 N N . ARG A 1 224 ? 86.144 -19.054 31.812 1.00 24.35 224 ARG A N 1
ATOM 1503 C CA . ARG A 1 224 ? 85.683 -17.680 31.960 1.00 24.29 224 ARG A CA 1
ATOM 1504 C C . ARG A 1 224 ? 84.176 -17.615 32.160 1.00 23.86 224 ARG A C 1
ATOM 1505 O O . ARG A 1 224 ? 83.693 -16.860 33.010 1.00 23.89 224 ARG A O 1
ATOM 1513 N N . LYS A 1 225 ? 83.414 -18.396 31.388 1.00 23.50 225 LYS A N 1
ATOM 1514 C CA . LYS A 1 225 ? 81.959 -18.344 31.504 1.00 23.14 225 LYS A CA 1
ATOM 1515 C C . LYS A 1 225 ? 81.485 -18.972 32.809 1.00 23.14 225 LYS A C 1
ATOM 1516 O O . LYS A 1 225 ? 80.567 -18.453 33.457 1.00 23.04 225 LYS A O 1
ATOM 1522 N N . LEU A 1 226 ? 82.099 -20.088 33.206 1.00 23.30 226 LEU A N 1
ATOM 1523 C CA . LEU A 1 226 ? 81.790 -20.695 34.496 1.00 23.39 226 LEU A CA 1
ATOM 1524 C C . LEU A 1 226 ? 82.027 -19.709 35.629 1.00 23.64 226 LEU A C 1
ATOM 1525 O O . LEU A 1 226 ? 81.157 -19.503 36.484 1.00 23.58 226 LEU A O 1
ATOM 1530 N N . GLU A 1 227 ? 83.208 -19.085 35.648 1.00 23.98 227 GLU A N 1
ATOM 1531 C CA . GLU A 1 227 ? 83.493 -18.073 36.659 1.00 24.29 227 GLU A CA 1
ATOM 1532 C C . GLU A 1 227 ? 82.521 -16.906 36.569 1.00 24.11 227 GLU A C 1
ATOM 1533 O O . GLU A 1 227 ? 82.151 -16.323 37.594 1.00 24.26 227 GLU A O 1
ATOM 1539 N N . SER A 1 228 ? 82.070 -16.576 35.358 1.00 23.82 228 SER A N 1
ATOM 1540 C CA . SER A 1 228 ? 81.242 -15.392 35.166 1.00 23.73 228 SER A CA 1
ATOM 1541 C C . SER A 1 228 ? 79.839 -15.592 35.727 1.00 23.49 228 SER A C 1
ATOM 1542 O O . SER A 1 228 ? 79.321 -14.730 36.445 1.00 23.63 228 SER A O 1
ATOM 1545 N N . TRP A 1 229 ? 79.205 -16.726 35.420 1.00 23.18 229 TRP A N 1
ATOM 1546 C CA . TRP A 1 229 ? 77.782 -16.859 35.693 1.00 22.96 229 TRP A CA 1
ATOM 1547 C C . TRP A 1 229 ? 77.392 -18.070 36.531 1.00 22.92 229 TRP A C 1
ATOM 1548 O O . TRP A 1 229 ? 76.219 -18.184 36.899 1.00 22.81 229 TRP A O 1
ATOM 1559 N N . PHE A 1 230 ? 78.323 -18.958 36.860 1.00 23.08 230 PHE A N 1
ATOM 1560 C CA . PHE A 1 230 ? 77.966 -20.212 37.515 1.00 23.10 230 PHE A CA 1
ATOM 1561 C C . PHE A 1 230 ? 78.646 -20.416 38.860 1.00 23.48 230 PHE A C 1
ATOM 1562 O O . PHE A 1 230 ? 78.012 -20.906 39.798 1.00 23.56 230 PHE A O 1
ATOM 1570 N N . LEU A 1 231 ? 79.911 -20.036 38.988 1.00 23.77 231 LEU A N 1
ATOM 1571 C CA . LEU A 1 231 ? 80.705 -20.282 40.189 1.00 24.21 231 LEU A CA 1
ATOM 1572 C C . LEU A 1 231 ? 80.413 -19.397 41.409 1.00 24.45 231 LEU A C 1
ATOM 1573 O O . LEU A 1 231 ? 80.601 -19.876 42.534 1.00 24.77 231 LEU A O 1
ATOM 1578 N N . PRO A 1 232 ? 80.008 -18.129 41.266 1.00 24.39 232 PRO A N 1
ATOM 1579 C CA . PRO A 1 232 ? 79.933 -17.229 42.448 1.00 24.75 232 PRO A CA 1
ATOM 1580 C C . PRO A 1 232 ? 79.157 -17.819 43.617 1.00 24.85 232 PRO A C 1
ATOM 1581 O O . PRO A 1 232 ? 79.661 -17.792 44.750 1.00 25.28 232 PRO A O 1
ATOM 1585 N N . PRO A 1 233 ? 77.938 -18.352 43.420 1.00 24.53 233 PRO A N 1
ATOM 1586 C CA . PRO A 1 233 ? 77.234 -18.913 44.589 1.00 24.70 233 PRO A CA 1
ATOM 1587 C C . PRO A 1 233 ? 77.941 -20.113 45.197 1.00 24.96 233 PRO A C 1
ATOM 1588 O O . PRO A 1 233 ? 77.971 -20.254 46.429 1.00 25.35 233 PRO A O 1
ATOM 1592 N N . PHE A 1 234 ? 78.512 -20.984 44.361 1.00 24.82 234 PHE A N 1
ATOM 1593 C CA . PHE A 1 234 ? 79.284 -22.111 44.876 1.00 25.15 234 PHE A CA 1
ATOM 1594 C C . PHE A 1 234 ? 80.479 -21.636 45.690 1.00 25.65 234 PHE A C 1
ATOM 1595 O O . PHE A 1 234 ? 80.765 -22.182 46.760 1.00 26.08 234 PHE A O 1
ATOM 1603 N N . GLU A 1 235 ? 81.197 -20.625 45.195 1.00 25.66 235 GLU A N 1
ATOM 1604 C CA . GLU A 1 235 ? 82.326 -20.091 45.947 1.00 26.20 235 GLU A CA 1
ATOM 1605 C C . GLU A 1 235 ? 81.869 -19.521 47.281 1.00 26.53 235 GLU A C 1
ATOM 1606 O O . GLU A 1 235 ? 82.520 -19.730 48.313 1.00 27.06 235 GLU A O 1
ATOM 1612 N N . ARG A 1 236 ? 80.740 -18.809 47.279 1.00 26.27 236 ARG A N 1
ATOM 1613 C CA . ARG A 1 236 ? 80.244 -18.218 48.516 1.00 26.61 236 ARG A CA 1
ATOM 1614 C C . ARG A 1 236 ? 79.917 -19.289 49.550 1.00 26.85 236 ARG A C 1
ATOM 1615 O O . ARG A 1 236 ? 80.405 -19.236 50.683 1.00 27.40 236 ARG A O 1
ATOM 1623 N N . VAL A 1 237 ? 79.099 -20.280 49.179 1.00 26.51 237 VAL A N 1
ATOM 1624 C CA . VAL A 1 237 ? 78.727 -21.277 50.181 1.00 26.80 237 VAL A CA 1
ATOM 1625 C C . VAL A 1 237 ? 79.918 -22.157 50.545 1.00 27.22 237 VAL A C 1
ATOM 1626 O O . VAL A 1 237 ? 79.982 -22.696 51.656 1.00 27.70 237 VAL A O 1
ATOM 1630 N N . ALA A 1 238 ? 80.883 -22.310 49.638 1.00 27.12 238 ALA A N 1
ATOM 1631 C CA . ALA A 1 238 ? 82.074 -23.084 49.964 1.00 27.60 238 ALA A CA 1
ATOM 1632 C C . ALA A 1 238 ? 82.898 -22.380 51.031 1.00 28.21 238 ALA A C 1
ATOM 1633 O O . ALA A 1 238 ? 83.327 -23.000 52.010 1.00 28.77 238 ALA A O 1
ATOM 1635 N N . LYS A 1 239 ? 83.113 -21.075 50.870 1.00 28.18 239 LYS A N 1
ATOM 1636 C CA . LYS A 1 239 ? 83.858 -20.325 51.870 1.00 28.81 239 LYS A CA 1
ATOM 1637 C C . LYS A 1 239 ? 83.045 -20.050 53.130 1.00 29.09 239 LYS A C 1
ATOM 1638 O O . LYS A 1 239 ? 83.622 -19.648 54.145 1.00 29.71 239 LYS A O 1
ATOM 1644 N N . GLU A 1 240 ? 81.732 -20.260 53.098 1.00 28.69 240 GLU A N 1
ATOM 1645 C CA . GLU A 1 240 ? 80.913 -20.166 54.299 1.00 29.00 240 GLU A CA 1
ATOM 1646 C C . GLU A 1 240 ? 80.745 -21.507 54.997 1.00 29.27 240 GLU A C 1
ATOM 1647 O O . GLU A 1 240 ? 80.045 -21.579 56.011 1.00 29.56 240 GLU A O 1
ATOM 1653 N N . GLY A 1 241 ? 81.361 -22.564 54.481 1.00 29.24 241 GLY A N 1
ATOM 1654 C CA . GLY A 1 241 ? 81.390 -23.834 55.176 1.00 29.64 241 GLY A CA 1
ATOM 1655 C C . GLY A 1 241 ? 80.241 -24.767 54.860 1.00 29.28 241 GLY A C 1
ATOM 1656 O O . GLY A 1 241 ? 79.786 -25.505 55.737 1.00 29.65 241 GLY A O 1
ATOM 1657 N N . CYS A 1 242 ? 79.775 -24.763 53.612 1.00 28.61 242 CYS A N 1
ATOM 1658 C CA . CYS A 1 242 ? 78.783 -25.742 53.189 1.00 28.32 242 CYS A CA 1
ATOM 1659 C C . CYS A 1 242 ? 79.342 -27.147 53.372 1.00 28.72 242 CYS A C 1
ATOM 1660 O O . CYS A 1 242 ? 80.473 -27.434 52.971 1.00 28.87 242 CYS A O 1
ATOM 1663 N N . GLY A 1 243 ? 78.539 -28.023 53.979 1.00 28.95 243 GLY A N 1
ATOM 1664 C CA . GLY A 1 243 ? 79.060 -29.303 54.436 1.00 29.52 243 GLY A CA 1
ATOM 1665 C C . GLY A 1 243 ? 79.642 -30.151 53.321 1.00 29.36 243 GLY A C 1
ATOM 1666 O O . GLY A 1 243 ? 80.751 -30.676 53.438 1.00 29.81 243 GLY A O 1
ATOM 1667 N N . THR A 1 244 ? 78.899 -30.306 52.228 1.00 28.76 244 THR A N 1
ATOM 1668 C CA . THR A 1 244 ? 79.310 -31.188 51.147 1.00 28.64 244 THR A CA 1
ATOM 1669 C C . THR A 1 244 ? 79.051 -30.519 49.803 1.00 27.90 244 THR A C 1
ATOM 1670 O O . THR A 1 244 ? 78.315 -29.534 49.704 1.00 27.48 244 THR A O 1
ATOM 1674 N N . PHE A 1 245 ? 79.680 -31.072 48.766 1.00 27.80 245 PHE A N 1
ATOM 1675 C CA . PHE A 1 245 ? 79.477 -30.673 47.380 1.00 27.17 245 PHE A CA 1
ATOM 1676 C C . PHE A 1 245 ? 79.140 -31.906 46.558 1.00 27.14 245 PHE A C 1
ATOM 1677 O O . PHE A 1 245 ? 79.684 -32.987 46.799 1.00 27.65 245 PHE A O 1
ATOM 1685 N N . MET A 1 246 ? 78.261 -31.743 45.576 1.00 26.60 246 MET A N 1
ATOM 1686 C CA . MET A 1 246 ? 77.933 -32.813 44.645 1.00 26.55 246 MET A CA 1
ATOM 1687 C C . MET A 1 246 ? 78.403 -32.419 43.253 1.00 26.13 246 MET A C 1
ATOM 1688 O O . MET A 1 246 ? 78.115 -31.313 42.788 1.00 25.65 246 MET A O 1
ATOM 1693 N N . LEU A 1 247 ? 79.131 -33.321 42.597 1.00 26.38 247 LEU A N 1
ATOM 1694 C CA . LEU A 1 247 ? 79.676 -33.039 41.277 1.00 26.07 247 LEU A CA 1
ATOM 1695 C C . LEU A 1 247 ? 78.643 -33.325 40.196 1.00 25.68 247 LEU A C 1
ATOM 1696 O O . LEU A 1 247 ? 77.925 -34.328 40.249 1.00 25.87 247 LEU A O 1
ATOM 1701 N N . GLY A 1 248 ? 78.594 -32.447 39.196 1.00 25.18 248 GLY A N 1
ATOM 1702 C CA . GLY A 1 248 ? 77.526 -32.493 38.223 1.00 24.79 248 GLY A CA 1
ATOM 1703 C C . GLY A 1 248 ? 77.647 -33.643 37.241 1.00 24.97 248 GLY A C 1
ATOM 1704 O O . GLY A 1 248 ? 78.700 -34.257 37.062 1.00 25.34 248 GLY A O 1
ATOM 1705 N N . TYR A 1 249 ? 76.518 -33.915 36.586 1.00 24.75 249 TYR A N 1
ATOM 1706 C CA . TYR A 1 249 ? 76.440 -34.964 35.574 1.00 24.92 249 TYR A CA 1
ATOM 1707 C C . TYR A 1 249 ? 77.315 -34.650 34.369 1.00 24.77 249 TYR A C 1
ATOM 1708 O O . TYR A 1 249 ? 78.065 -35.505 33.885 1.00 25.14 249 TYR A O 1
ATOM 1717 N N . GLU A 1 250 ? 77.211 -33.429 33.859 1.00 24.29 250 GLU A N 1
ATOM 1718 C CA . GLU A 1 250 ? 77.493 -33.167 32.459 1.00 24.09 250 GLU A CA 1
ATOM 1719 C C . GLU A 1 250 ? 78.988 -33.033 32.192 1.00 24.29 250 GLU A C 1
ATOM 1720 O O . GLU A 1 250 ? 79.800 -32.796 33.090 1.00 24.49 250 GLU A O 1
ATOM 1726 N N . SER A 1 251 ? 79.337 -33.192 30.921 1.00 24.28 251 SER A N 1
ATOM 1727 C CA . SER A 1 251 ? 80.695 -32.994 30.443 1.00 24.47 251 SER A CA 1
ATOM 1728 C C . SER A 1 251 ? 80.873 -31.529 30.063 1.00 24.07 251 SER A C 1
ATOM 1729 O O . SER A 1 251 ? 80.095 -30.990 29.270 1.00 23.70 251 SER A O 1
ATOM 1732 N N . ILE A 1 252 ? 81.878 -30.886 30.644 1.00 24.20 252 ILE A N 1
ATOM 1733 C CA . ILE A 1 252 ? 82.172 -29.482 30.393 1.00 23.93 252 ILE A CA 1
ATOM 1734 C C . ILE A 1 252 ? 83.382 -29.420 29.475 1.00 24.17 252 ILE A C 1
ATOM 1735 O O . ILE A 1 252 ? 84.487 -29.807 29.870 1.00 24.61 252 ILE A O 1
ATOM 1740 N N . GLU A 1 253 ? 83.174 -28.926 28.255 1.00 23.93 253 GLU A N 1
ATOM 1741 C CA . GLU A 1 253 ? 84.250 -28.767 27.278 1.00 24.15 253 GLU A CA 1
ATOM 1742 C C . GLU A 1 253 ? 85.002 -30.080 27.073 1.00 24.65 253 GLU A C 1
ATOM 1743 O O . GLU A 1 253 ? 86.229 -30.109 26.969 1.00 25.06 253 GLU A O 1
ATOM 1749 N N . GLY A 1 254 ? 84.257 -31.183 27.045 1.00 24.69 254 GLY A N 1
ATOM 1750 C CA . GLY A 1 254 ? 84.832 -32.492 26.838 1.00 25.22 254 GLY A CA 1
ATOM 1751 C C . GLY A 1 254 ? 85.202 -33.251 28.096 1.00 25.62 254 GLY A C 1
ATOM 1752 O O . GLY A 1 254 ? 85.571 -34.427 27.998 1.00 26.12 254 GLY A O 1
ATOM 1753 N N . VAL A 1 255 ? 85.119 -32.628 29.267 1.00 25.49 255 VAL A N 1
ATOM 1754 C CA . VAL A 1 255 ? 85.556 -33.260 30.511 1.00 25.93 255 VAL A CA 1
ATOM 1755 C C . VAL A 1 255 ? 84.421 -33.265 31.528 1.00 25.67 255 VAL A C 1
ATOM 1756 O O . VAL A 1 255 ? 84.024 -32.197 32.016 1.00 25.29 255 VAL A O 1
ATOM 1760 N N . PRO A 1 256 ? 83.874 -34.430 31.878 1.00 25.92 256 PRO A N 1
ATOM 1761 C CA . PRO A 1 256 ? 82.880 -34.481 32.956 1.00 25.78 256 PRO A CA 1
ATOM 1762 C C . PRO A 1 256 ? 83.451 -33.942 34.260 1.00 25.95 256 PRO A C 1
ATOM 1763 O O . PRO A 1 256 ? 84.648 -34.054 34.531 1.00 26.39 256 PRO A O 1
ATOM 1767 N N . VAL A 1 257 ? 82.569 -33.344 35.069 1.00 25.63 257 VAL A N 1
ATOM 1768 C CA . VAL A 1 257 ? 82.992 -32.690 36.305 1.00 25.76 257 VAL A CA 1
ATOM 1769 C C . VAL A 1 257 ? 83.726 -33.659 37.221 1.00 26.44 257 VAL A C 1
ATOM 1770 O O . VAL A 1 257 ? 84.636 -33.259 37.958 1.00 26.75 257 VAL A O 1
ATOM 1774 N N . THR A 1 258 ? 83.353 -34.941 37.188 1.00 26.76 258 THR A N 1
ATOM 1775 C CA . THR A 1 258 ? 83.969 -35.924 38.074 1.00 27.48 258 THR A CA 1
ATOM 1776 C C . THR A 1 258 ? 85.477 -36.012 37.862 1.00 27.96 258 THR A C 1
ATOM 1777 O O . THR A 1 258 ? 86.216 -36.352 38.791 1.00 28.56 258 THR A O 1
ATOM 1781 N N . PHE A 1 259 ? 85.952 -35.697 36.658 1.00 27.77 259 PHE A N 1
ATOM 1782 C CA . PHE A 1 259 ? 87.376 -35.723 36.352 1.00 28.25 259 PHE A CA 1
ATOM 1783 C C . PHE A 1 259 ? 87.925 -34.341 36.025 1.00 27.91 259 PHE A C 1
ATOM 1784 O O . PHE A 1 259 ? 89.038 -34.239 35.499 1.00 28.23 259 PHE A O 1
ATOM 1792 N N . ASN A 1 260 ? 87.182 -33.279 36.327 1.00 27.33 260 ASN A N 1
ATOM 1793 C CA . ASN A 1 260 ? 87.534 -31.923 35.907 1.00 26.98 260 ASN A CA 1
ATOM 1794 C C . ASN A 1 260 ? 88.503 -31.323 36.921 1.00 27.39 260 ASN A C 1
ATOM 1795 O O . ASN A 1 260 ? 88.100 -30.882 38.000 1.00 27.33 260 ASN A O 1
ATOM 1800 N N . LYS A 1 261 ? 89.785 -31.277 36.554 1.00 27.84 261 LYS A N 1
ATOM 1801 C CA . LYS A 1 261 ? 90.814 -30.825 37.484 1.00 28.35 261 LYS A CA 1
ATOM 1802 C C . LYS A 1 261 ? 90.639 -29.355 37.850 1.00 28.00 261 LYS A C 1
ATOM 1803 O O . LYS A 1 261 ? 90.805 -28.980 39.017 1.00 28.25 261 LYS A O 1
ATOM 1809 N N . TRP A 1 262 ? 90.306 -28.509 36.870 1.00 27.48 262 TRP A N 1
ATOM 1810 C CA . TRP A 1 262 ? 90.189 -27.078 37.138 1.00 27.22 262 TRP A CA 1
ATOM 1811 C C . TRP A 1 262 ? 89.087 -26.786 38.151 1.00 26.92 262 TRP A C 1
ATOM 1812 O O . TRP A 1 262 ? 89.258 -25.942 39.037 1.00 27.06 262 TRP A O 1
ATOM 1823 N N . LEU A 1 263 ? 87.954 -27.481 38.047 1.00 26.56 263 LEU A N 1
ATOM 1824 C CA . LEU A 1 263 ? 86.875 -27.266 39.007 1.00 26.32 263 LEU A CA 1
ATOM 1825 C C . LEU A 1 263 ? 87.223 -27.847 40.373 1.00 26.87 263 LEU A C 1
ATOM 1826 O O . LEU A 1 263 ? 87.054 -27.183 41.402 1.00 26.95 263 LEU A O 1
ATOM 1831 N N . LEU A 1 264 ? 87.721 -29.086 40.404 1.00 27.31 264 LEU A N 1
ATOM 1832 C CA . LEU A 1 264 ? 87.966 -29.757 41.677 1.00 27.88 264 LEU A CA 1
ATOM 1833 C C . LEU A 1 264 ? 89.230 -29.241 42.354 1.00 28.47 264 LEU A C 1
ATOM 1834 O O . LEU A 1 264 ? 89.206 -28.884 43.536 1.00 28.72 264 LEU A O 1
ATOM 1839 N N . THR A 1 265 ? 90.345 -29.210 41.627 1.00 28.74 265 THR A N 1
ATOM 1840 C CA . THR A 1 265 ? 91.620 -28.841 42.232 1.00 29.42 265 THR A CA 1
ATOM 1841 C C . THR A 1 265 ? 91.810 -27.329 42.255 1.00 29.22 265 THR A C 1
ATOM 1842 O O . THR A 1 265 ? 92.015 -26.734 43.318 1.00 29.53 265 THR A O 1
ATOM 1846 N N . ASP A 1 266 ? 91.733 -26.689 41.087 1.00 28.77 266 ASP A N 1
ATOM 1847 C CA . ASP A 1 266 ? 92.113 -25.284 40.985 1.00 28.73 266 ASP A CA 1
ATOM 1848 C C . ASP A 1 266 ? 91.129 -24.375 41.707 1.00 28.36 266 ASP A C 1
ATOM 1849 O O . ASP A 1 266 ? 91.538 -23.414 42.367 1.00 28.64 266 ASP A O 1
ATOM 1854 N N . LYS A 1 267 ? 89.832 -24.662 41.611 1.00 27.78 267 LYS A N 1
ATOM 1855 C CA . LYS A 1 267 ? 88.823 -23.790 42.200 1.00 27.44 267 LYS A CA 1
ATOM 1856 C C . LYS A 1 267 ? 88.396 -24.259 43.588 1.00 27.70 267 LYS A C 1
ATOM 1857 O O . LYS A 1 267 ? 88.635 -23.564 44.580 1.00 28.04 267 LYS A O 1
ATOM 1863 N N . LEU A 1 268 ? 87.776 -25.436 43.675 1.00 27.61 268 LEU A N 1
ATOM 1864 C CA . LEU A 1 268 ? 87.145 -25.861 44.923 1.00 27.79 268 LEU A CA 1
ATOM 1865 C C . LEU A 1 268 ? 88.178 -26.107 46.016 1.00 28.58 268 LEU A C 1
ATOM 1866 O O . LEU A 1 268 ? 88.179 -25.433 47.052 1.00 28.84 268 LEU A O 1
ATOM 1871 N N . ARG A 1 269 ? 89.070 -27.073 45.803 1.00 29.03 269 ARG A N 1
ATOM 1872 C CA . ARG A 1 269 ? 90.071 -27.380 46.816 1.00 29.86 269 ARG A CA 1
ATOM 1873 C C . ARG A 1 269 ? 91.159 -26.313 46.866 1.00 30.20 269 ARG A C 1
ATOM 1874 O O . ARG A 1 269 ? 91.713 -26.045 47.939 1.00 30.80 269 ARG A O 1
ATOM 1882 N N . GLY A 1 270 ? 91.476 -25.698 45.727 1.00 29.87 270 GLY A N 1
ATOM 1883 C CA . GLY A 1 270 ? 92.580 -24.760 45.657 1.00 30.27 270 GLY A CA 1
ATOM 1884 C C . GLY A 1 270 ? 92.242 -23.320 45.996 1.00 30.08 270 GLY A C 1
ATOM 1885 O O . GLY A 1 270 ? 92.426 -22.901 47.139 1.00 30.54 270 GLY A O 1
ATOM 1886 N N . ALA A 1 271 ? 91.697 -22.563 45.041 1.00 29.46 271 ALA A N 1
ATOM 1887 C CA . ALA A 1 271 ? 91.456 -21.143 45.279 1.00 29.37 271 ALA A CA 1
ATOM 1888 C C . ALA A 1 271 ? 90.529 -20.930 46.469 1.00 29.34 271 ALA A C 1
ATOM 1889 O O . ALA A 1 271 ? 90.741 -20.018 47.278 1.00 29.71 271 ALA A O 1
ATOM 1891 N N . TRP A 1 272 ? 89.521 -21.785 46.615 1.00 28.97 272 TRP A N 1
ATOM 1892 C CA . TRP A 1 272 ? 88.537 -21.633 47.673 1.00 28.92 272 TRP A CA 1
ATOM 1893 C C . TRP A 1 272 ? 88.945 -22.304 48.983 1.00 29.59 272 TRP A C 1
ATOM 1894 O O . TRP A 1 272 ? 88.326 -22.021 50.011 1.00 29.71 272 TRP A O 1
ATOM 1905 N N . LYS A 1 273 ? 89.964 -23.176 48.982 1.00 30.08 273 LYS A N 1
ATOM 1906 C CA . LYS A 1 273 ? 90.397 -23.889 50.196 1.00 30.80 273 LYS A CA 1
ATOM 1907 C C . LYS A 1 273 ? 89.239 -24.629 50.868 1.00 30.62 273 LYS A C 1
ATOM 1908 O O . LYS A 1 273 ? 89.090 -24.612 52.092 1.00 31.06 273 LYS A O 1
ATOM 1914 N N . TYR A 1 274 ? 88.421 -25.298 50.063 1.00 30.03 274 TYR A N 1
ATOM 1915 C CA . TYR A 1 274 ? 87.257 -25.997 50.589 1.00 29.86 274 TYR A CA 1
ATOM 1916 C C . TYR A 1 274 ? 87.675 -27.263 51.327 1.00 30.52 274 TYR A C 1
ATOM 1917 O O . TYR A 1 274 ? 88.484 -28.049 50.826 1.00 30.79 274 TYR A O 1
ATOM 1926 N N . ASN A 1 275 ? 87.118 -27.464 52.521 1.00 30.83 275 ASN A N 1
ATOM 1927 C CA . ASN A 1 275 ? 87.454 -28.619 53.345 1.00 34.98 275 ASN A CA 1
ATOM 1928 C C . ASN A 1 275 ? 86.254 -29.519 53.614 1.00 31.38 275 ASN A C 1
ATOM 1929 O O . ASN A 1 275 ? 86.328 -30.384 54.495 1.00 32.01 275 ASN A O 1
ATOM 1934 N N . GLY A 1 276 ? 85.153 -29.342 52.886 1.00 30.62 276 GLY A N 1
ATOM 1935 C CA . GLY A 1 276 ? 84.022 -30.236 52.993 1.00 30.49 276 GLY A CA 1
ATOM 1936 C C . GLY A 1 276 ? 84.214 -31.496 52.170 1.00 30.52 276 GLY A C 1
ATOM 1937 O O . GLY A 1 276 ? 85.246 -31.720 51.539 1.00 30.68 276 GLY A O 1
ATOM 1938 N N . THR A 1 277 ? 83.188 -32.338 52.179 1.00 30.43 277 THR A N 1
ATOM 1939 C CA . THR A 1 277 ? 83.252 -33.642 51.536 1.00 30.59 277 THR A CA 1
ATOM 1940 C C . THR A 1 277 ? 82.546 -33.603 50.188 1.00 29.82 277 THR A C 1
ATOM 1941 O O . THR A 1 277 ? 81.527 -32.926 50.029 1.00 29.26 277 THR A O 1
ATOM 1945 N N . LEU A 1 278 ? 83.104 -34.319 49.217 1.00 29.86 278 LEU A N 1
ATOM 1946 C CA . LEU A 1 278 ? 82.549 -34.391 47.875 1.00 29.23 278 LEU A CA 1
ATOM 1947 C C . LEU A 1 278 ? 81.787 -35.694 47.674 1.00 29.41 278 LEU A C 1
ATOM 1948 O O . LEU A 1 278 ? 82.066 -36.709 48.316 1.00 30.10 278 LEU A O 1
ATOM 1953 N N . ILE A 1 279 ? 80.819 -35.653 46.766 1.00 28.82 279 ILE A N 1
ATOM 1954 C CA . ILE A 1 279 ? 80.131 -36.854 46.315 1.00 28.96 279 ILE A CA 1
ATOM 1955 C C . ILE A 1 279 ? 79.708 -36.633 44.871 1.00 28.31 279 ILE A C 1
ATOM 1956 O O . ILE A 1 279 ? 79.330 -35.523 44.485 1.00 27.69 279 ILE A O 1
ATOM 1961 N N . THR A 1 280 ? 79.820 -37.681 44.061 1.00 28.53 280 THR A N 1
ATOM 1962 C CA . THR A 1 280 ? 79.358 -37.595 42.688 1.00 28.00 280 THR A CA 1
ATOM 1963 C C . THR A 1 280 ? 77.833 -37.592 42.648 1.00 27.67 280 THR A C 1
ATOM 1964 O O . THR A 1 280 ? 77.152 -37.901 43.630 1.00 27.94 280 THR A O 1
ATOM 1968 N N . ASP A 1 281 ? 77.296 -37.241 41.485 1.00 27.12 281 ASP A N 1
ATOM 1969 C CA . ASP A 1 281 ? 75.873 -37.412 41.255 1.00 26.90 281 ASP A CA 1
ATOM 1970 C C . ASP A 1 281 ? 75.602 -38.879 40.921 1.00 27.40 281 ASP A C 1
ATOM 1971 O O . ASP A 1 281 ? 76.515 -39.711 40.892 1.00 27.91 281 ASP A O 1
ATOM 1976 N N . TRP A 1 282 ? 74.333 -39.208 40.673 1.00 27.32 282 TRP A N 1
ATOM 1977 C CA . TRP A 1 282 ? 73.923 -40.597 40.486 1.00 27.88 282 TRP A CA 1
ATOM 1978 C C . TRP A 1 282 ? 74.683 -41.260 39.341 1.00 28.04 282 TRP A C 1
ATOM 1979 O O . TRP A 1 282 ? 74.391 -41.013 38.167 1.00 27.64 282 TRP A O 1
ATOM 1990 N N . ASP A 1 283 ? 75.674 -42.084 39.689 1.00 28.67 283 ASP A N 1
ATOM 1991 C CA . ASP A 1 283 ? 76.408 -42.918 38.734 1.00 29.03 283 ASP A CA 1
ATOM 1992 C C . ASP A 1 283 ? 77.162 -42.080 37.700 1.00 28.50 283 ASP A C 1
ATOM 1993 O O . ASP A 1 283 ? 77.136 -42.359 36.502 1.00 28.43 283 ASP A O 1
ATOM 1998 N N . ASN A 1 284 ? 77.865 -41.053 38.179 1.00 28.20 284 ASN A N 1
ATOM 1999 C CA . ASN A 1 284 ? 78.720 -40.270 37.291 1.00 27.82 284 ASN A CA 1
ATOM 2000 C C . ASN A 1 284 ? 79.787 -41.142 36.637 1.00 28.36 284 ASN A C 1
ATOM 2001 O O . ASN A 1 284 ? 80.036 -41.038 35.428 1.00 28.16 284 ASN A O 1
ATOM 2006 N N . ILE A 1 285 ? 80.425 -42.010 37.423 1.00 29.10 285 ILE A N 1
ATOM 2007 C CA . ILE A 1 285 ? 81.539 -42.808 36.917 1.00 29.72 285 ILE A CA 1
ATOM 2008 C C . ILE A 1 285 ? 81.062 -43.788 35.852 1.00 29.95 285 ILE A C 1
ATOM 2009 O O . ILE A 1 285 ? 81.689 -43.936 34.796 1.00 30.02 285 ILE A O 1
ATOM 2014 N N . GLY A 1 286 ? 79.948 -44.475 36.112 1.00 30.11 286 GLY A N 1
ATOM 2015 C CA . GLY A 1 286 ? 79.405 -45.380 35.113 1.00 30.36 286 GLY A CA 1
ATOM 2016 C C . GLY A 1 286 ? 78.960 -44.656 33.859 1.00 29.65 286 GLY A C 1
ATOM 2017 O O . GLY A 1 286 ? 79.243 -45.097 32.740 1.00 29.82 286 GLY A O 1
ATOM 2018 N N . ARG A 1 287 ? 78.260 -43.530 34.028 1.00 28.88 287 ARG A N 1
ATOM 2019 C CA . ARG A 1 287 ? 77.835 -42.741 32.879 1.00 28.22 287 ARG A CA 1
ATOM 2020 C C . ARG A 1 287 ? 79.019 -42.304 32.031 1.00 28.12 287 ARG A C 1
ATOM 2021 O O . ARG A 1 287 ? 78.899 -42.217 30.804 1.00 27.92 287 ARG A O 1
ATOM 2029 N N . SER A 1 288 ? 80.167 -42.026 32.659 1.00 28.30 288 SER A N 1
ATOM 2030 C CA . SER A 1 288 ? 81.361 -41.711 31.882 1.00 28.33 288 SER A CA 1
ATOM 2031 C C . SER A 1 288 ? 81.745 -42.849 30.946 1.00 28.94 288 SER A C 1
ATOM 2032 O O . SER A 1 288 ? 82.426 -42.610 29.943 1.00 28.90 288 SER A O 1
ATOM 2035 N N . VAL A 1 289 ? 81.312 -44.073 31.245 1.00 29.54 289 VAL A N 1
ATOM 2036 C CA . VAL A 1 289 ? 81.631 -45.235 30.426 1.00 30.23 289 VAL A CA 1
ATOM 2037 C C . VAL A 1 289 ? 80.524 -45.497 29.412 1.00 30.03 289 VAL A C 1
ATOM 2038 O O . VAL A 1 289 ? 80.760 -45.444 28.200 1.00 29.97 289 VAL A O 1
ATOM 2042 N N . TRP A 1 290 ? 79.310 -45.788 29.888 1.00 29.97 290 TRP A N 1
ATOM 2043 C CA . TRP A 1 290 ? 78.275 -46.267 28.979 1.00 29.99 290 TRP A CA 1
ATOM 2044 C C . TRP A 1 290 ? 77.453 -45.155 28.340 1.00 29.12 290 TRP A C 1
ATOM 2045 O O . TRP A 1 290 ? 76.862 -45.381 27.279 1.00 29.11 290 TRP A O 1
ATOM 2056 N N . GLU A 1 291 ? 77.418 -43.962 28.924 1.00 28.45 291 GLU A N 1
ATOM 2057 C CA . GLU A 1 291 ? 76.580 -42.891 28.400 1.00 27.69 291 GLU A CA 1
ATOM 2058 C C . GLU A 1 291 ? 77.361 -41.812 27.666 1.00 27.21 291 GLU A C 1
ATOM 2059 O O . GLU A 1 291 ? 76.930 -41.369 26.600 1.00 26.88 291 GLU A O 1
ATOM 2065 N N . GLN A 1 292 ? 78.501 -41.375 28.201 1.00 27.22 292 GLN A N 1
ATOM 2066 C CA . GLN A 1 292 ? 79.316 -40.348 27.565 1.00 26.84 292 GLN A CA 1
ATOM 2067 C C . GLN A 1 292 ? 80.407 -40.914 26.662 1.00 27.32 292 GLN A C 1
ATOM 2068 O O . GLN A 1 292 ? 80.995 -40.155 25.884 1.00 27.07 292 GLN A O 1
ATOM 2074 N N . HIS A 1 293 ? 80.685 -42.218 26.743 1.00 28.05 293 HIS A N 1
ATOM 2075 C CA . HIS A 1 293 ? 81.737 -42.854 25.945 1.00 28.63 293 HIS A CA 1
ATOM 2076 C C . HIS A 1 293 ? 83.064 -42.113 26.099 1.00 28.59 293 HIS A C 1
ATOM 2077 O O . HIS A 1 293 ? 83.790 -41.882 25.131 1.00 28.66 293 HIS A O 1
ATOM 2084 N N . VAL A 1 294 ? 83.381 -41.736 27.338 1.00 28.54 294 VAL A N 1
ATOM 2085 C CA . VAL A 1 294 ? 84.587 -40.971 27.638 1.00 28.53 294 VAL A CA 1
ATOM 2086 C C . VAL A 1 294 ? 85.645 -41.884 28.249 1.00 29.38 294 VAL A C 1
ATOM 2087 O O . VAL A 1 294 ? 86.844 -41.718 27.994 1.00 29.70 294 VAL A O 1
ATOM 2091 N N . LYS A 1 295 ? 85.210 -42.867 29.053 1.00 29.82 295 LYS A N 1
ATOM 2092 C CA . LYS A 1 295 ? 86.154 -43.806 29.643 1.00 30.71 295 LYS A CA 1
ATOM 2093 C C . LYS A 1 295 ? 86.016 -45.184 29.007 1.00 31.43 295 LYS A C 1
ATOM 2094 O O . LYS A 1 295 ? 84.899 -45.610 28.693 1.00 31.28 295 LYS A O 1
ATOM 2100 N N . PRO A 1 296 ? 87.125 -45.907 28.816 1.00 32.26 296 PRO A N 1
ATOM 2101 C CA . PRO A 1 296 ? 87.028 -47.204 28.123 1.00 33.01 296 PRO A CA 1
ATOM 2102 C C . PRO A 1 296 ? 86.351 -48.281 28.949 1.00 33.54 296 PRO A C 1
ATOM 2103 O O . PRO A 1 296 ? 85.578 -49.077 28.403 1.00 33.78 296 PRO A O 1
ATOM 2107 N N . ASP A 1 297 ? 86.613 -48.327 30.253 1.00 33.78 297 ASP A N 1
ATOM 2108 C CA . ASP A 1 297 ? 85.998 -49.309 31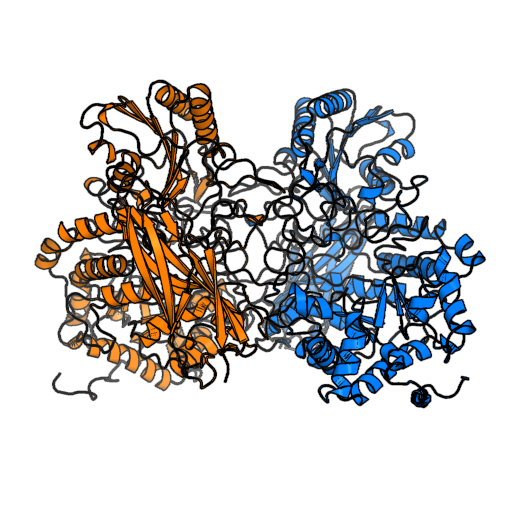.133 1.00 34.33 297 ASP A CA 1
ATOM 2109 C C . ASP A 1 297 ? 85.936 -48.733 32.541 1.00 34.08 297 ASP A C 1
ATOM 2110 O O . ASP A 1 297 ? 86.389 -47.614 32.796 1.00 33.51 297 ASP A O 1
ATOM 2115 N N . TYR A 1 298 ? 85.368 -49.516 33.462 1.00 34.55 298 TYR A N 1
ATOM 2116 C CA . TYR A 1 298 ? 85.187 -49.061 34.836 1.00 34.38 298 TYR A CA 1
ATOM 2117 C C . TYR A 1 298 ? 86.491 -49.016 35.621 1.00 34.95 298 TYR A C 1
ATOM 2118 O O . TYR A 1 298 ? 86.562 -48.311 36.633 1.00 34.68 298 TYR A O 1
ATOM 2127 N N . VAL A 1 299 ? 87.516 -49.750 35.187 1.00 35.80 299 VAL A N 1
ATOM 2128 C CA . VAL A 1 299 ? 88.806 -49.698 35.868 1.00 36.41 299 VAL A CA 1
ATOM 2129 C C . VAL A 1 299 ? 89.446 -48.326 35.689 1.00 35.68 299 VAL A C 1
ATOM 2130 O O . VAL A 1 299 ? 89.829 -47.666 36.663 1.00 35.59 299 VAL A O 1
ATOM 2134 N N . HIS A 1 300 ? 89.559 -47.873 34.439 1.00 35.20 300 HIS A N 1
ATOM 2135 C CA . HIS A 1 300 ? 90.143 -46.561 34.177 1.00 34.55 300 HIS A CA 1
ATOM 2136 C C . HIS A 1 300 ? 89.249 -45.440 34.693 1.00 33.54 300 HIS A C 1
ATOM 2137 O O . HIS A 1 300 ? 89.746 -44.416 35.172 1.00 33.21 300 HIS A O 1
ATOM 2144 N N . ALA A 1 301 ? 87.929 -45.611 34.604 1.00 33.08 301 ALA A N 1
ATOM 2145 C CA . ALA A 1 301 ? 87.020 -44.595 35.124 1.00 32.20 301 ALA A CA 1
ATOM 2146 C C . ALA A 1 301 ? 87.179 -44.445 36.632 1.00 32.44 301 ALA A C 1
ATOM 2147 O O . ALA A 1 301 ? 87.273 -43.326 37.152 1.00 31.93 301 ALA A O 1
ATOM 2149 N N . ALA A 1 302 ? 87.221 -45.569 37.352 1.00 33.28 302 ALA A N 1
ATOM 2150 C CA . ALA A 1 302 ? 87.445 -45.519 38.793 1.00 33.65 302 ALA A CA 1
ATOM 2151 C C . ALA A 1 302 ? 88.792 -44.885 39.116 1.00 33.88 302 ALA A C 1
ATOM 2152 O O . ALA A 1 302 ? 88.891 -44.024 39.999 1.00 33.63 302 ALA A O 1
ATOM 2154 N N . ALA A 1 303 ? 89.842 -45.296 38.399 1.00 34.43 303 ALA A N 1
ATOM 2155 C CA . ALA A 1 303 ? 91.177 -44.768 38.663 1.00 34.78 303 ALA A CA 1
ATOM 2156 C C . ALA A 1 303 ? 91.227 -43.257 38.463 1.00 33.87 303 ALA A C 1
ATOM 2157 O O . ALA A 1 303 ? 91.751 -42.524 39.310 1.00 33.91 303 ALA A O 1
ATOM 2159 N N . ASP A 1 304 ? 90.675 -42.770 37.346 1.00 33.10 304 ASP A N 1
ATOM 2160 C CA . ASP A 1 304 ? 90.676 -41.333 37.087 1.00 32.28 304 ASP A CA 1
ATOM 2161 C C . ASP A 1 304 ? 89.798 -40.579 38.074 1.00 31.71 304 ASP A C 1
ATOM 2162 O O . ASP A 1 304 ? 90.110 -39.437 38.428 1.00 31.37 304 ASP A O 1
ATOM 2167 N N . ALA A 1 305 ? 88.702 -41.189 38.526 1.00 31.65 305 ALA A N 1
ATOM 2168 C CA . ALA A 1 305 ? 87.868 -40.526 39.520 1.00 31.20 305 ALA A CA 1
ATOM 2169 C C . ALA A 1 305 ? 88.614 -40.363 40.837 1.00 31.75 305 ALA A C 1
ATOM 2170 O O . ALA A 1 305 ? 88.554 -39.296 41.460 1.00 31.38 305 ALA A O 1
ATOM 2172 N N . VAL A 1 306 ? 89.337 -41.401 41.267 1.00 32.70 306 VAL A N 1
ATOM 2173 C CA . VAL A 1 306 ? 90.108 -41.296 42.503 1.00 33.32 306 VAL A CA 1
ATOM 2174 C C . VAL A 1 306 ? 91.255 -40.305 42.335 1.00 33.31 306 VAL A C 1
ATOM 2175 O O . VAL A 1 306 ? 91.547 -39.513 43.239 1.00 33.32 306 VAL A O 1
ATOM 2179 N N . LYS A 1 307 ? 91.918 -40.326 41.176 1.00 33.32 307 LYS A N 1
ATOM 2180 C CA . LYS A 1 307 ? 93.019 -39.399 40.933 1.00 33.35 307 LYS A CA 1
ATOM 2181 C C . LYS A 1 307 ? 92.544 -37.953 40.880 1.00 32.44 307 LYS A C 1
ATOM 2182 O O . LYS A 1 307 ? 93.314 -37.039 41.196 1.00 32.53 307 LYS A O 1
ATOM 2188 N N . ALA A 1 308 ? 91.294 -37.720 40.480 1.00 31.63 308 ALA A N 1
ATOM 2189 C CA . ALA A 1 308 ? 90.773 -36.363 40.394 1.00 30.81 308 ALA A CA 1
ATOM 2190 C C . ALA A 1 308 ? 90.409 -35.777 41.751 1.00 30.77 308 ALA A C 1
ATOM 2191 O O . ALA A 1 308 ? 90.072 -34.591 41.824 1.00 30.21 308 ALA A O 1
ATOM 2193 N N . GLY A 1 309 ? 90.468 -36.566 42.817 1.00 31.40 309 GLY A N 1
ATOM 2194 C CA . GLY A 1 309 ? 90.173 -36.080 44.146 1.00 31.47 309 GLY A CA 1
ATOM 2195 C C . GLY A 1 309 ? 88.764 -36.320 44.635 1.00 31.10 309 GLY A C 1
ATOM 2196 O O . GLY A 1 309 ? 88.315 -35.604 45.536 1.00 30.93 309 GLY A O 1
ATOM 2197 N N . ASN A 1 310 ? 88.055 -37.297 44.077 1.00 31.03 310 ASN A N 1
ATOM 2198 C CA . ASN A 1 310 ? 86.709 -37.591 44.539 1.00 30.76 310 ASN A CA 1
ATOM 2199 C C . ASN A 1 310 ? 86.741 -38.200 45.936 1.00 31.48 310 ASN A C 1
ATOM 2200 O O . ASN A 1 310 ? 87.730 -38.806 46.353 1.00 32.29 310 ASN A O 1
ATOM 2205 N N . ASP A 1 311 ? 85.641 -38.026 46.665 1.00 31.24 311 ASP A N 1
ATOM 2206 C CA . ASP A 1 311 ? 85.516 -38.620 47.990 1.00 31.92 311 ASP A CA 1
ATOM 2207 C C . ASP A 1 311 ? 84.530 -39.780 47.947 1.00 32.09 311 ASP A C 1
ATOM 2208 O O . ASP A 1 311 ? 84.937 -40.945 47.912 1.00 32.79 311 ASP A O 1
ATOM 2213 N N . LEU A 1 312 ? 83.238 -39.473 47.924 1.00 31.51 312 LEU A N 1
ATOM 2214 C CA . LEU A 1 312 ? 82.197 -40.489 47.894 1.00 31.67 312 LEU A CA 1
ATOM 2215 C C . LEU A 1 312 ? 81.731 -40.733 46.466 1.00 31.17 312 LEU A C 1
ATOM 2216 O O . LEU A 1 312 ? 81.638 -39.801 45.662 1.00 30.43 312 LEU A O 1
ATOM 2221 N N . VAL A 1 313 ? 81.431 -41.991 46.159 1.00 31.63 313 VAL A N 1
ATOM 2222 C CA . VAL A 1 313 ? 80.960 -42.402 44.842 1.00 31.30 313 VAL A CA 1
ATOM 2223 C C . VAL A 1 313 ? 79.518 -42.859 44.992 1.00 31.23 313 VAL A C 1
ATOM 2224 O O . VAL A 1 313 ? 79.234 -43.827 45.708 1.00 31.93 313 VAL A O 1
ATOM 2228 N N . MET A 1 314 ? 78.611 -42.170 44.313 1.00 30.45 314 MET A N 1
ATOM 2229 C CA . MET A 1 314 ? 77.186 -42.419 44.462 1.00 30.34 314 MET A CA 1
ATOM 2230 C C . MET A 1 314 ? 76.701 -43.395 43.395 1.00 30.47 314 MET A C 1
ATOM 2231 O O . MET A 1 314 ? 76.835 -43.127 42.196 1.00 30.03 314 MET A O 1
ATOM 2236 N N . THR A 1 315 ? 76.147 -44.524 43.843 1.00 31.15 315 THR A N 1
ATOM 2237 C CA . THR A 1 315 ? 75.410 -45.476 43.005 1.00 31.37 315 THR A CA 1
ATOM 2238 C C . THR A 1 315 ? 76.182 -45.868 41.744 1.00 31.40 315 THR A C 1
ATOM 2239 O O . THR A 1 315 ? 75.671 -45.808 40.624 1.00 31.01 315 THR A O 1
ATOM 2243 N N . THR A 1 316 ? 77.430 -46.290 41.940 1.00 31.94 316 THR A N 1
ATOM 2244 C CA . THR A 1 316 ? 78.230 -46.919 40.890 1.00 32.23 316 THR A CA 1
ATOM 2245 C C . THR A 1 316 ? 78.807 -48.200 41.477 1.00 33.35 316 THR A C 1
ATOM 2246 O O . THR A 1 316 ? 79.918 -48.202 42.023 1.00 33.76 316 THR A O 1
ATOM 2250 N N . PRO A 1 317 ? 78.065 -49.307 41.404 1.00 33.94 317 PRO A N 1
ATOM 2251 C CA . PRO A 1 317 ? 78.570 -50.563 41.986 1.00 35.10 317 PRO A CA 1
ATOM 2252 C C . PRO A 1 317 ? 79.867 -51.042 41.358 1.00 35.60 317 PRO A C 1
ATOM 2253 O O . PRO A 1 317 ? 80.795 -51.428 42.082 1.00 36.32 317 PRO A O 1
ATOM 2257 N N . GLN A 1 318 ? 79.968 -51.005 40.027 1.00 35.27 318 GLN A N 1
ATOM 2258 C CA . GLN A 1 318 ? 81.177 -51.457 39.348 1.00 35.77 318 GLN A CA 1
ATOM 2259 C C . GLN A 1 318 ? 82.415 -50.653 39.727 1.00 35.61 318 GLN A C 1
ATOM 2260 O O . GLN A 1 318 ? 83.516 -51.019 39.301 1.00 36.12 318 GLN A O 1
ATOM 2266 N N . PHE A 1 319 ? 82.268 -49.571 40.497 1.00 34.96 319 PHE A N 1
ATOM 2267 C CA . PHE A 1 319 ? 83.441 -48.873 41.014 1.00 34.95 319 PHE A CA 1
ATOM 2268 C C . PHE A 1 319 ? 84.237 -49.788 41.934 1.00 36.11 319 PHE A C 1
ATOM 2269 O O . PHE A 1 319 ? 85.474 -49.795 41.902 1.00 36.54 319 PHE A O 1
ATOM 2277 N N . TYR A 1 320 ? 83.534 -50.586 42.737 1.00 36.68 320 TYR A N 1
ATOM 2278 C CA . TYR A 1 320 ? 84.109 -51.569 43.646 1.00 37.87 320 TYR A CA 1
ATOM 2279 C C . TYR A 1 320 ? 85.201 -52.376 42.952 1.00 38.68 320 TYR A C 1
ATOM 2280 O O . TYR A 1 320 ? 86.395 -52.072 43.083 1.00 38.93 320 TYR A O 1
ATOM 2289 N N . GLU A 1 321 ? 84.792 -53.382 42.173 1.00 39.12 321 GLU A N 1
ATOM 2290 C CA . GLU A 1 321 ? 85.742 -54.148 41.375 1.00 39.88 321 GLU A CA 1
ATOM 2291 C C . GLU A 1 321 ? 86.569 -53.255 40.463 1.00 39.23 321 GLU A C 1
ATOM 2292 O O . GLU A 1 321 ? 87.680 -53.635 40.082 1.00 39.89 321 GLU A O 1
ATOM 2298 N N . GLY A 1 322 ? 86.056 -52.076 40.105 1.00 38.01 322 GLY A N 1
ATOM 2299 C CA . GLY A 1 322 ? 86.830 -51.179 39.268 1.00 37.41 322 GLY A CA 1
ATOM 2300 C C . GLY A 1 322 ? 88.047 -50.633 39.984 1.00 37.66 322 GLY A C 1
ATOM 2301 O O . GLY A 1 322 ? 89.141 -50.581 39.415 1.00 37.95 322 GLY A O 1
ATOM 2302 N N . ALA A 1 323 ? 87.885 -50.237 41.248 1.00 37.62 323 ALA A N 1
ATOM 2303 C CA . ALA A 1 323 ? 89.010 -49.632 41.951 1.00 37.85 323 ALA A CA 1
ATOM 2304 C C . ALA A 1 323 ? 89.999 -50.690 42.411 1.00 39.20 323 ALA A C 1
ATOM 2305 O O . ALA A 1 323 ? 91.214 -50.519 42.252 1.00 39.60 323 ALA A O 1
ATOM 2307 N N . ILE A 1 324 ? 89.483 -51.801 42.947 1.00 39.97 324 ILE A N 1
ATOM 2308 C CA . ILE A 1 324 ? 90.328 -52.900 43.408 1.00 41.37 324 ILE A CA 1
ATOM 2309 C C . ILE A 1 324 ? 91.301 -53.309 42.312 1.00 41.85 324 ILE A C 1
ATOM 2310 O O . ILE A 1 324 ? 92.525 -53.232 42.472 1.00 42.44 324 ILE A O 1
ATOM 2315 N N . GLU A 1 325 ? 90.758 -53.697 41.157 1.00 41.58 325 GLU A N 1
ATOM 2316 C CA . GLU A 1 325 ? 91.600 -54.067 40.027 1.00 42.00 325 GLU A CA 1
ATOM 2317 C C . GLU A 1 325 ? 92.550 -52.936 39.657 1.00 41.46 325 GLU A C 1
ATOM 2318 O O . GLU A 1 325 ? 93.739 -53.173 39.406 1.00 42.21 325 GLU A O 1
ATOM 2324 N N . ALA A 1 326 ? 92.054 -51.693 39.668 1.00 40.23 326 ALA A N 1
ATOM 2325 C CA . ALA A 1 326 ? 92.902 -50.560 39.316 1.00 39.71 326 ALA A CA 1
ATOM 2326 C C . ALA A 1 326 ? 94.130 -50.484 40.208 1.00 40.52 326 ALA A C 1
ATOM 2327 O O . ALA A 1 326 ? 95.210 -50.099 39.745 1.00 40.71 326 ALA A O 1
ATOM 2329 N N . VAL A 1 327 ? 93.996 -50.865 41.477 1.00 41.07 327 VAL A N 1
ATOM 2330 C CA . VAL A 1 327 ? 95.164 -50.897 42.346 1.00 41.99 327 VAL A CA 1
ATOM 2331 C C . VAL A 1 327 ? 96.018 -52.123 42.054 1.00 43.35 327 VAL A C 1
ATOM 2332 O O . VAL A 1 327 ? 97.249 -52.032 41.979 1.00 44.00 327 VAL A O 1
ATOM 2336 N N . LYS A 1 328 ? 95.381 -53.282 41.861 1.00 43.86 328 LYS A N 1
ATOM 2337 C CA . LYS A 1 328 ? 96.141 -54.519 41.723 1.00 45.30 328 LYS A CA 1
ATOM 2338 C C . LYS A 1 328 ? 96.909 -54.574 40.408 1.00 45.44 328 LYS A C 1
ATOM 2339 O O . LYS A 1 328 ? 97.929 -55.266 40.318 1.00 46.64 328 LYS A O 1
ATOM 2345 N N . THR A 1 329 ? 96.448 -53.856 39.390 1.00 44.30 329 THR A N 1
ATOM 2346 C CA . THR A 1 329 ? 97.163 -53.771 38.124 1.00 44.35 329 THR A CA 1
ATOM 2347 C C . THR A 1 329 ? 98.166 -52.625 38.097 1.00 44.02 329 THR A C 1
ATOM 2348 O O . THR A 1 329 ? 98.780 -52.382 37.053 1.00 43.98 329 THR A O 1
ATOM 2352 N N . GLY A 1 330 ? 98.346 -51.924 39.215 1.00 43.85 330 GLY A N 1
ATOM 2353 C CA . GLY A 1 330 ? 99.261 -50.806 39.295 1.00 43.59 330 GLY A CA 1
ATOM 2354 C C . GLY A 1 330 ? 98.769 -49.519 38.672 1.00 42.16 330 GLY A C 1
ATOM 2355 O O . GLY A 1 330 ? 99.526 -48.540 38.642 1.00 41.94 330 GLY A O 1
ATOM 2356 N N . LEU A 1 331 ? 97.527 -49.480 38.185 1.00 41.24 331 LEU A N 1
ATOM 2357 C CA . LEU A 1 331 ? 97.020 -48.267 37.553 1.00 39.93 331 LEU A CA 1
ATOM 2358 C C . LEU A 1 331 ? 96.714 -47.182 38.575 1.00 39.24 331 LEU A C 1
ATOM 2359 O O . LEU A 1 331 ? 96.825 -45.991 38.264 1.00 38.45 331 LEU A O 1
ATOM 2364 N N . LEU A 1 332 ? 96.348 -47.565 39.794 1.00 39.58 332 LEU A N 1
ATOM 2365 C CA . LEU A 1 332 ? 95.965 -46.617 40.830 1.00 39.00 332 LEU A CA 1
ATOM 2366 C C . LEU A 1 332 ? 96.777 -46.880 42.087 1.00 40.00 332 LEU A C 1
ATOM 2367 O O . LEU A 1 332 ? 96.868 -48.024 42.544 1.00 40.96 332 LEU A O 1
ATOM 2372 N N . ASP A 1 333 ? 97.358 -45.822 42.645 1.00 39.83 333 ASP A N 1
ATOM 2373 C CA . ASP A 1 333 ? 98.080 -45.928 43.905 1.00 40.73 333 ASP A CA 1
ATOM 2374 C C . ASP A 1 333 ? 97.086 -46.037 45.056 1.00 40.56 333 ASP A C 1
ATOM 2375 O O . ASP A 1 333 ? 96.196 -45.193 45.200 1.00 39.54 333 ASP A O 1
ATOM 2380 N N . GLU A 1 334 ? 97.243 -47.078 45.877 1.00 41.62 334 GLU A N 1
ATOM 2381 C CA . GLU A 1 334 ? 96.315 -47.310 46.979 1.00 41.60 334 GLU A CA 1
ATOM 2382 C C . GLU A 1 334 ? 96.352 -46.190 48.013 1.00 41.27 334 GLU A C 1
ATOM 2383 O O . GLU A 1 334 ? 95.355 -45.973 48.712 1.00 40.81 334 GLU A O 1
ATOM 2389 N N . SER A 1 335 ? 97.468 -45.463 48.113 1.00 41.52 335 SER A N 1
ATOM 2390 C CA . SER A 1 335 ? 97.556 -44.371 49.078 1.00 41.27 335 SER A CA 1
ATOM 2391 C C . SER A 1 335 ? 96.535 -43.279 48.788 1.00 39.89 335 SER A C 1
ATOM 2392 O O . SER A 1 335 ? 96.067 -42.608 49.714 1.00 39.60 335 SER A O 1
ATOM 2395 N N . LEU A 1 336 ? 96.185 -43.079 47.515 1.00 39.09 336 LEU A N 1
ATOM 2396 C CA . LEU A 1 336 ? 95.128 -42.129 47.178 1.00 37.83 336 LEU A CA 1
ATOM 2397 C C . LEU A 1 336 ? 93.795 -42.569 47.773 1.00 37.55 336 LEU A C 1
ATOM 2398 O O . LEU A 1 336 ? 93.069 -41.765 48.372 1.00 36.95 336 LEU A O 1
ATOM 2403 N N . ILE A 1 337 ? 93.464 -43.854 47.622 1.00 38.05 337 ILE A N 1
ATOM 2404 C CA . ILE A 1 337 ? 92.271 -44.401 48.261 1.00 37.99 337 ILE A CA 1
ATOM 2405 C C . ILE A 1 337 ? 92.344 -44.196 49.766 1.00 38.48 337 ILE A C 1
ATOM 2406 O O . ILE A 1 337 ? 91.347 -43.851 50.412 1.00 38.04 337 ILE A O 1
ATOM 2411 N N . ASP A 1 338 ? 93.530 -44.393 50.345 1.00 39.46 338 ASP A N 1
ATOM 2412 C CA . ASP A 1 338 ? 93.706 -44.170 51.776 1.00 40.02 338 ASP A CA 1
ATOM 2413 C C . ASP A 1 338 ? 93.409 -42.723 52.154 1.00 39.19 338 ASP A C 1
ATOM 2414 O O . ASP A 1 338 ? 92.846 -42.457 53.223 1.00 39.21 338 ASP A O 1
ATOM 2419 N N . ASP A 1 339 ? 93.768 -41.774 51.288 1.00 38.49 339 ASP A N 1
ATOM 2420 C CA . ASP A 1 339 ? 93.492 -40.372 51.585 1.00 37.74 339 ASP A CA 1
ATOM 2421 C C . ASP A 1 339 ? 92.005 -40.062 51.452 1.00 36.76 339 ASP A C 1
ATOM 2422 O O . ASP A 1 339 ? 91.458 -39.270 52.230 1.00 36.44 339 ASP A O 1
ATOM 2427 N N . ALA A 1 340 ? 91.333 -40.672 50.473 1.00 36.32 340 ALA A N 1
ATOM 2428 C CA . ALA A 1 340 ? 89.891 -40.479 50.342 1.00 35.49 340 ALA A CA 1
ATOM 2429 C C . ALA A 1 340 ? 89.155 -41.025 51.561 1.00 35.93 340 ALA A C 1
ATOM 2430 O O . ALA A 1 340 ? 88.299 -40.345 52.144 1.00 35.46 340 ALA A O 1
ATOM 2432 N N . VAL A 1 341 ? 89.480 -42.259 51.961 1.00 36.90 341 VAL A N 1
ATOM 2433 C CA . VAL A 1 341 ? 88.902 -42.831 53.173 1.00 37.48 341 VAL A CA 1
ATOM 2434 C C . VAL A 1 341 ? 89.241 -41.972 54.383 1.00 37.71 341 VAL A C 1
ATOM 2435 O O . VAL A 1 341 ? 88.442 -41.860 55.320 1.00 37.73 341 VAL A O 1
ATOM 2439 N N . SER A 1 342 ? 90.421 -41.348 54.383 1.00 37.92 342 SER A N 1
ATOM 2440 C CA . SER A 1 342 ? 90.776 -40.442 55.471 1.00 38.14 342 SER A CA 1
ATOM 2441 C C . SER A 1 342 ? 89.848 -39.233 55.513 1.00 37.14 342 SER A C 1
ATOM 2442 O O . SER A 1 342 ? 89.423 -38.807 56.592 1.00 37.27 342 SER A O 1
ATOM 2445 N N . ARG A 1 343 ? 89.524 -38.662 54.351 1.00 36.18 343 ARG A N 1
ATOM 2446 C CA . ARG A 1 343 ? 88.612 -37.521 54.327 1.00 35.26 343 ARG A CA 1
ATOM 2447 C C . ARG A 1 343 ? 87.218 -37.926 54.790 1.00 35.06 343 ARG A C 1
ATOM 2448 O O . ARG A 1 343 ? 86.597 -37.237 55.612 1.00 34.90 343 ARG A O 1
ATOM 2456 N N . ILE A 1 344 ? 86.716 -39.051 54.276 1.00 35.12 344 ILE A N 1
ATOM 2457 C CA . ILE A 1 344 ? 85.379 -39.511 54.646 1.00 34.99 344 ILE A CA 1
ATOM 2458 C C . ILE A 1 344 ? 85.299 -39.767 56.147 1.00 35.79 344 ILE A C 1
ATOM 2459 O O . ILE A 1 344 ? 84.376 -39.302 56.831 1.00 35.57 344 ILE A O 1
ATOM 2464 N N . LEU A 1 345 ? 86.276 -40.505 56.684 1.00 36.79 345 LEU A N 1
ATOM 2465 C CA . LEU A 1 345 ? 86.277 -40.789 58.113 1.00 37.64 345 LEU A CA 1
ATOM 2466 C C . LEU A 1 345 ? 86.470 -39.521 58.929 1.00 37.52 345 LEU A C 1
ATOM 2467 O O . LEU A 1 345 ? 85.979 -39.432 60.057 1.00 37.88 345 LEU A O 1
ATOM 2472 N N . ALA A 1 346 ? 87.174 -38.529 58.380 1.00 37.06 346 ALA A N 1
ATOM 2473 C CA . ALA A 1 346 ? 87.255 -37.235 59.049 1.00 36.88 346 ALA A CA 1
ATOM 2474 C C . ALA A 1 346 ? 85.877 -36.601 59.163 1.00 36.13 346 ALA A C 1
ATOM 2475 O O . ALA A 1 346 ? 85.516 -36.061 60.218 1.00 36.35 346 ALA A O 1
ATOM 2477 N N . LEU A 1 347 ? 85.087 -36.665 58.088 1.00 35.31 347 LEU A N 1
ATOM 2478 C CA . LEU A 1 347 ? 83.716 -36.175 58.166 1.00 34.67 347 LEU A CA 1
ATOM 2479 C C . LEU A 1 347 ? 82.922 -36.928 59.226 1.00 35.25 347 LEU A C 1
ATOM 2480 O O . LEU A 1 347 ? 82.212 -36.314 60.031 1.00 35.21 347 LEU A O 1
ATOM 2485 N N . LYS A 1 348 ? 83.042 -38.257 59.257 1.00 35.87 348 LYS A N 1
ATOM 2486 C CA . LYS A 1 348 ? 82.234 -39.033 60.195 1.00 36.46 348 LYS A CA 1
ATOM 2487 C C . LYS A 1 348 ? 82.641 -38.769 61.641 1.00 37.26 348 LYS A C 1
ATOM 2488 O O . LYS A 1 348 ? 81.780 -38.668 62.522 1.00 37.44 348 LYS A O 1
ATOM 2494 N N . PHE A 1 349 ? 83.944 -38.648 61.908 1.00 37.79 349 PHE A N 1
ATOM 2495 C CA . PHE A 1 349 ? 84.389 -38.330 63.262 1.00 38.58 349 PHE A CA 1
ATOM 2496 C C . PHE A 1 349 ? 83.972 -36.923 63.667 1.00 38.07 349 PHE A C 1
ATOM 2497 O O . PHE A 1 349 ? 83.638 -36.682 64.833 1.00 38.56 349 PHE A O 1
ATOM 2505 N N . ARG A 1 350 ? 83.988 -35.978 62.721 1.00 37.15 350 ARG A N 1
ATOM 2506 C CA . ARG A 1 350 ? 83.548 -34.623 63.036 1.00 36.68 350 ARG A CA 1
ATOM 2507 C C . ARG A 1 350 ? 82.095 -34.598 63.497 1.00 36.47 350 ARG A C 1
ATOM 2508 O O . ARG A 1 350 ? 81.741 -33.818 64.388 1.00 36.62 350 ARG A O 1
ATOM 2516 N N . LEU A 1 351 ? 81.246 -35.449 62.922 1.00 36.19 351 LEU A N 1
ATOM 2517 C CA . LEU A 1 351 ? 79.834 -35.481 63.285 1.00 36.02 351 LEU A CA 1
ATOM 2518 C C . LEU A 1 351 ? 79.550 -36.314 64.529 1.00 36.99 351 LEU A C 1
ATOM 2519 O O . LEU A 1 351 ? 78.382 -36.434 64.916 1.00 36.97 351 LEU A O 1
ATOM 2524 N N . GLY A 1 352 ? 80.572 -36.891 65.158 1.00 37.87 352 GLY A N 1
ATOM 2525 C CA . GLY A 1 352 ? 80.358 -37.700 66.341 1.00 38.88 352 GLY A CA 1
ATOM 2526 C C . GLY A 1 352 ? 79.619 -38.996 66.098 1.00 39.09 352 GLY A C 1
ATOM 2527 O O . GLY A 1 352 ? 79.043 -39.554 67.036 1.00 39.79 352 GLY A O 1
ATOM 2528 N N . LEU A 1 353 ? 79.636 -39.503 64.863 1.00 38.58 353 LEU A N 1
ATOM 2529 C CA . LEU A 1 353 ? 78.851 -40.689 64.533 1.00 38.75 353 LEU A CA 1
ATOM 2530 C C . LEU A 1 353 ? 79.382 -41.943 65.216 1.00 39.94 353 LEU A C 1
ATOM 2531 O O . LEU A 1 353 ? 78.616 -42.884 65.452 1.00 40.40 353 LEU A O 1
ATOM 2536 N N . PHE A 1 354 ? 80.678 -41.983 65.536 1.00 40.52 354 PHE A N 1
ATOM 2537 C CA . PHE A 1 354 ? 81.236 -43.165 66.185 1.00 41.73 354 PHE A CA 1
ATOM 2538 C C . PHE A 1 354 ? 80.739 -43.304 67.617 1.00 42.57 354 PHE A C 1
ATOM 2539 O O . PHE A 1 354 ? 80.701 -44.416 68.153 1.00 43.55 354 PHE A O 1
ATOM 2547 N N . GLU A 1 355 ? 80.354 -42.197 68.247 1.00 42.26 355 GLU A N 1
ATOM 2548 C CA . GLU A 1 355 ? 79.791 -42.211 69.590 1.00 43.00 355 GLU A CA 1
ATOM 2549 C C . GLU A 1 355 ? 78.271 -42.158 69.597 1.00 42.57 355 GLU A C 1
ATOM 2550 O O . GLU A 1 355 ? 77.638 -42.844 70.404 1.00 43.34 355 GLU A O 1
ATOM 2556 N N . ASP A 1 356 ? 77.669 -41.352 68.723 1.00 41.43 356 ASP A N 1
ATOM 2557 C CA . ASP A 1 356 ? 76.218 -41.295 68.605 1.00 41.00 356 ASP A CA 1
ATOM 2558 C C . ASP A 1 356 ? 75.835 -41.263 67.131 1.00 39.97 356 ASP A C 1
ATOM 2559 O O . ASP A 1 356 ? 76.010 -40.236 66.464 1.00 39.07 356 ASP A O 1
ATOM 2564 N N . PRO A 1 357 ? 75.295 -42.358 66.593 1.00 40.10 357 PRO A N 1
ATOM 2565 C CA . PRO A 1 357 ? 74.930 -42.392 65.173 1.00 39.18 357 PRO A CA 1
ATOM 2566 C C . PRO A 1 357 ? 73.631 -41.674 64.846 1.00 38.41 357 PRO A C 1
ATOM 2567 O O . PRO A 1 357 ? 73.187 -41.738 63.695 1.00 37.71 357 PRO A O 1
ATOM 2571 N N . ARG A 1 358 ? 73.015 -41.010 65.825 1.00 38.57 358 ARG A N 1
ATOM 2572 C CA . ARG A 1 358 ? 71.790 -40.232 65.640 1.00 37.94 358 ARG A CA 1
ATOM 2573 C C . ARG A 1 358 ? 70.660 -41.115 65.100 1.00 37.94 358 ARG A C 1
ATOM 2574 O O . ARG A 1 358 ? 70.182 -40.963 63.975 1.00 37.17 358 ARG A O 1
ATOM 2582 N N . LEU A 1 359 ? 70.250 -42.054 65.948 1.00 38.90 359 LEU A N 1
ATOM 2583 C CA . LEU A 1 359 ? 69.136 -42.923 65.620 1.00 39.09 359 LEU A CA 1
ATOM 2584 C C . LEU A 1 359 ? 67.832 -42.128 65.617 1.00 38.62 359 LEU A C 1
ATOM 2585 O O . LEU A 1 359 ? 67.747 -41.056 66.219 1.00 38.43 359 LEU A O 1
ATOM 2590 N N . PRO A 1 360 ? 66.801 -42.633 64.934 1.00 38.47 360 PRO A N 1
ATOM 2591 C CA . PRO A 1 360 ? 65.507 -41.941 64.936 1.00 38.12 360 PRO A CA 1
ATOM 2592 C C . PRO A 1 360 ? 64.957 -41.770 66.345 1.00 38.88 360 PRO A C 1
ATOM 2593 O O . PRO A 1 360 ? 65.191 -42.590 67.234 1.00 39.85 360 PRO A O 1
ATOM 2597 N N . ASP A 1 361 ? 64.230 -40.674 66.538 1.00 38.49 361 ASP A N 1
ATOM 2598 C CA . ASP A 1 361 ? 63.645 -40.306 67.825 1.00 39.13 361 ASP A CA 1
ATOM 2599 C C . ASP A 1 361 ? 62.133 -40.246 67.630 1.00 39.10 361 ASP A C 1
ATOM 2600 O O . ASP A 1 361 ? 61.610 -39.259 67.103 1.00 38.38 361 ASP A O 1
ATOM 2605 N N . ALA A 1 362 ? 61.435 -41.299 68.065 1.00 39.95 362 ALA A N 1
ATOM 2606 C CA . ALA A 1 362 ? 60.000 -41.396 67.816 1.00 40.02 362 ALA A CA 1
ATOM 2607 C C . ALA A 1 362 ? 59.239 -40.246 68.464 1.00 39.98 362 ALA A C 1
ATOM 2608 O O . ALA A 1 362 ? 58.332 -39.667 67.852 1.00 39.48 362 ALA A O 1
ATOM 2610 N N . GLU A 1 363 ? 59.594 -39.901 69.704 1.00 40.55 363 GLU A N 1
ATOM 2611 C CA . GLU A 1 363 ? 58.929 -38.800 70.393 1.00 40.61 363 GLU A CA 1
ATOM 2612 C C . GLU A 1 363 ? 59.104 -37.495 69.628 1.00 39.54 363 GLU A C 1
ATOM 2613 O O . GLU A 1 363 ? 58.131 -36.776 69.364 1.00 39.26 363 GLU A O 1
ATOM 2619 N N . ARG A 1 364 ? 60.343 -37.182 69.246 1.00 39.00 364 ARG A N 1
ATOM 2620 C CA . ARG A 1 364 ? 60.596 -35.950 68.510 1.00 38.03 364 ARG A CA 1
ATOM 2621 C C . ARG A 1 364 ? 59.976 -35.991 67.118 1.00 37.27 364 ARG A C 1
ATOM 2622 O O . ARG A 1 364 ? 59.552 -34.951 66.605 1.00 36.66 364 ARG A O 1
ATOM 2630 N N . ILE A 1 365 ? 59.908 -37.173 66.498 1.00 37.35 365 ILE A N 1
ATOM 2631 C CA . ILE A 1 365 ? 59.207 -37.305 65.222 1.00 36.76 365 ILE A CA 1
ATOM 2632 C C . ILE A 1 365 ? 57.744 -36.918 65.382 1.00 36.96 365 ILE A C 1
ATOM 2633 O O . ILE A 1 365 ? 57.194 -36.149 64.585 1.00 36.33 365 ILE A O 1
ATOM 2638 N N . LYS A 1 366 ? 57.089 -37.444 66.419 1.00 37.90 366 LYS A N 1
ATOM 2639 C CA . LYS A 1 366 ? 55.698 -37.078 66.659 1.00 38.20 366 LYS A CA 1
ATOM 2640 C C . LYS A 1 366 ? 55.553 -35.608 67.033 1.00 37.92 366 LYS A C 1
ATOM 2641 O O . LYS A 1 366 ? 54.498 -35.013 66.790 1.00 37.83 366 LYS A O 1
ATOM 2647 N N . ALA A 1 367 ? 56.596 -35.002 67.600 1.00 37.82 367 ALA A N 1
ATOM 2648 C CA . ALA A 1 367 ? 56.474 -33.652 68.141 1.00 37.75 367 ALA A CA 1
ATOM 2649 C C . ALA A 1 367 ? 56.747 -32.553 67.115 1.00 36.75 367 ALA A C 1
ATOM 2650 O O . ALA A 1 367 ? 56.059 -31.527 67.121 1.00 36.64 367 ALA A O 1
ATOM 2652 N N . VAL A 1 368 ? 57.734 -32.724 66.236 1.00 36.07 368 VAL A N 1
ATOM 2653 C CA . VAL A 1 368 ? 58.190 -31.627 65.398 1.00 35.21 368 VAL A CA 1
ATOM 2654 C C . VAL A 1 368 ? 57.796 -31.788 63.931 1.00 34.49 368 VAL A C 1
ATOM 2655 O O . VAL A 1 368 ? 57.588 -30.779 63.250 1.00 33.92 368 VAL A O 1
ATOM 2659 N N . ILE A 1 369 ? 57.679 -33.014 63.423 1.00 34.57 369 ILE A N 1
ATOM 2660 C CA . ILE A 1 369 ? 57.389 -33.208 62.005 1.00 33.92 369 ILE A CA 1
ATOM 2661 C C . ILE A 1 369 ? 55.939 -32.829 61.733 1.00 34.00 369 ILE A C 1
ATOM 2662 O O . ILE A 1 369 ? 55.009 -33.430 62.284 1.00 34.69 369 ILE A O 1
ATOM 2667 N N . GLY A 1 370 ? 55.740 -31.837 60.869 1.00 33.34 370 GLY A N 1
ATOM 2668 C CA . GLY A 1 370 ? 54.403 -31.370 60.566 1.00 33.42 370 GLY A CA 1
ATOM 2669 C C . GLY A 1 370 ? 53.758 -30.544 61.653 1.00 33.96 370 GLY A C 1
ATOM 2670 O O . GLY A 1 370 ? 52.533 -30.404 61.665 1.00 34.30 370 GLY A O 1
ATOM 2671 N N . SER A 1 371 ? 54.549 -29.979 62.560 1.00 34.09 371 SER A N 1
ATOM 2672 C CA . SER A 1 371 ? 54.010 -29.222 63.678 1.00 34.69 371 SER A CA 1
ATOM 2673 C C . SER A 1 371 ? 53.330 -27.943 63.198 1.00 34.40 371 SER A C 1
ATOM 2674 O O . SER A 1 371 ? 53.581 -27.444 62.098 1.00 33.68 371 SER A O 1
ATOM 2677 N N . ALA A 1 372 ? 52.454 -27.412 64.054 1.00 35.05 372 ALA A N 1
ATOM 2678 C CA . ALA A 1 372 ? 51.741 -26.183 63.726 1.00 34.95 372 ALA A CA 1
ATOM 2679 C C . ALA A 1 372 ? 52.698 -25.020 63.511 1.00 34.42 372 ALA A C 1
ATOM 2680 O O . ALA A 1 372 ? 52.427 -24.137 62.688 1.00 34.00 372 ALA A O 1
ATOM 2682 N N . GLU A 1 373 ? 53.817 -25.003 64.238 1.00 34.48 373 GLU A N 1
ATOM 2683 C CA . GLU A 1 373 ? 54.821 -23.967 64.029 1.00 34.01 373 GLU A CA 1
ATOM 2684 C C . GLU A 1 373 ? 55.421 -24.056 62.634 1.00 33.11 373 GLU A C 1
ATOM 2685 O O . GLU A 1 373 ? 55.572 -23.036 61.953 1.00 32.66 373 GLU A O 1
ATOM 2691 N N . HIS A 1 374 ? 55.765 -25.267 62.189 1.00 32.88 374 HIS A N 1
ATOM 2692 C CA . HIS A 1 374 ? 56.313 -25.428 60.846 1.00 32.07 374 HIS A CA 1
ATOM 2693 C C . HIS A 1 374 ? 55.280 -25.091 59.779 1.00 31.77 374 HIS A C 1
ATOM 2694 O O . HIS A 1 374 ? 55.625 -24.527 58.733 1.00 31.13 374 HIS A O 1
ATOM 2701 N N . GLN A 1 375 ? 54.011 -25.434 60.019 1.00 32.26 375 GLN A N 1
ATOM 2702 C CA . GLN A 1 375 ? 52.954 -25.018 59.104 1.00 32.11 375 GLN A CA 1
ATOM 2703 C C . GLN A 1 375 ? 52.877 -23.500 59.021 1.00 32.00 375 GLN A C 1
ATOM 2704 O O . GLN A 1 375 ? 52.675 -22.939 57.939 1.00 31.54 375 GLN A O 1
ATOM 2710 N N . GLN A 1 376 ? 53.060 -22.818 60.154 1.00 32.46 376 GLN A N 1
ATOM 2711 C CA . GLN A 1 376 ? 53.016 -21.359 60.148 1.00 32.46 376 GLN A CA 1
ATOM 2712 C C . GLN A 1 376 ? 54.197 -20.771 59.384 1.00 31.74 376 GLN A C 1
ATOM 2713 O O . GLN A 1 376 ? 54.028 -19.822 58.609 1.00 31.46 376 GLN A O 1
ATOM 2719 N N . ILE A 1 377 ? 55.398 -21.322 59.584 1.00 31.50 377 ILE A N 1
ATOM 2720 C CA . ILE A 1 377 ? 56.559 -20.881 58.811 1.00 30.84 377 ILE A CA 1
ATOM 2721 C C . ILE A 1 377 ? 56.312 -21.079 57.320 1.00 30.21 377 ILE A C 1
ATOM 2722 O O . ILE A 1 377 ? 56.611 -20.200 56.499 1.00 29.79 377 ILE A O 1
ATOM 2727 N N . ASN A 1 378 ? 55.756 -22.236 56.952 1.00 30.18 378 ASN A N 1
ATOM 2728 C CA . ASN A 1 378 ? 55.443 -22.509 55.554 1.00 29.67 378 ASN A CA 1
ATOM 2729 C C . ASN A 1 378 ? 54.462 -21.485 54.999 1.00 29.70 378 ASN A C 1
ATOM 2730 O O . ASN A 1 378 ? 54.655 -20.966 53.894 1.00 29.20 378 ASN A O 1
ATOM 2735 N N . LEU A 1 379 ? 53.415 -21.166 55.761 1.00 30.34 379 LEU A N 1
ATOM 2736 C CA . LEU A 1 379 ? 52.426 -20.197 55.302 1.00 30.49 379 LEU A CA 1
ATOM 2737 C C . LEU A 1 379 ? 53.048 -18.818 55.125 1.00 30.29 379 LEU A C 1
ATOM 2738 O O . LEU A 1 379 ? 52.859 -18.165 54.092 1.00 29.99 379 LEU A O 1
ATOM 2743 N N . GLU A 1 380 ? 53.807 -18.363 56.125 1.00 30.51 380 GLU A N 1
ATOM 2744 C CA . GLU A 1 380 ? 54.429 -17.047 56.048 1.00 30.42 380 GLU A CA 1
ATOM 2745 C C . GLU A 1 380 ? 55.396 -16.950 54.876 1.00 29.66 380 GLU A C 1
ATOM 2746 O O . GLU A 1 380 ? 55.531 -15.880 54.272 1.00 29.52 380 GLU A O 1
ATOM 2752 N N . LEU A 1 381 ? 56.064 -18.052 54.528 1.00 29.23 381 LEU A N 1
ATOM 2753 C CA . LEU A 1 381 ? 56.948 -18.026 53.367 1.00 28.54 381 LEU A CA 1
ATOM 2754 C C . LEU A 1 381 ? 56.150 -18.003 52.067 1.00 28.25 381 LEU A C 1
ATOM 2755 O O . LEU A 1 381 ? 56.418 -17.186 51.179 1.00 27.94 381 LEU A O 1
ATOM 2760 N N . VAL A 1 382 ? 55.159 -18.890 51.936 1.00 28.40 382 VAL A N 1
ATOM 2761 C CA . VAL A 1 382 ? 54.448 -19.004 50.666 1.00 28.15 382 VAL A CA 1
ATOM 2762 C C . VAL A 1 382 ? 53.612 -17.760 50.388 1.00 28.41 382 VAL A C 1
ATOM 2763 O O . VAL A 1 382 ? 53.339 -17.438 49.224 1.00 28.15 382 VAL A O 1
ATOM 2767 N N . ARG A 1 383 ? 53.202 -17.035 51.433 1.00 28.99 383 ARG A N 1
ATOM 2768 C CA . ARG A 1 383 ? 52.468 -15.792 51.222 1.00 29.33 383 ARG A CA 1
ATOM 2769 C C . ARG A 1 383 ? 53.280 -14.795 50.407 1.00 28.93 383 ARG A C 1
ATOM 2770 O O . ARG A 1 383 ? 52.708 -13.936 49.728 1.00 29.06 383 ARG A O 1
ATOM 2778 N N . GLU A 1 384 ? 54.609 -14.895 50.455 1.00 28.52 384 GLU A N 1
ATOM 2779 C CA . GLU A 1 384 ? 55.486 -14.046 49.663 1.00 28.14 384 GLU A CA 1
ATOM 2780 C C . GLU A 1 384 ? 56.021 -14.738 48.419 1.00 27.47 384 GLU A C 1
ATOM 2781 O O . GLU A 1 384 ? 56.661 -14.080 47.594 1.00 27.16 384 GLU A O 1
ATOM 2787 N N . SER A 1 385 ? 55.783 -16.040 48.269 1.00 27.28 385 SER A N 1
ATOM 2788 C CA . SER A 1 385 ? 56.314 -16.819 47.162 1.00 26.69 385 SER A CA 1
ATOM 2789 C C . SER A 1 385 ? 55.410 -16.794 45.934 1.00 26.60 385 SER A C 1
ATOM 2790 O O . SER A 1 385 ? 55.555 -17.647 45.051 1.00 26.22 385 SER A O 1
ATOM 2793 N N . ILE A 1 386 ? 54.490 -15.837 45.858 1.00 26.98 386 ILE A N 1
ATOM 2794 C CA . ILE A 1 386 ? 53.515 -15.752 44.779 1.00 27.01 386 ILE A CA 1
ATOM 2795 C C . ILE A 1 386 ? 53.616 -14.369 44.155 1.00 27.06 386 ILE A C 1
ATOM 2796 O O . ILE A 1 386 ? 53.518 -13.359 44.858 1.00 27.47 386 ILE A O 1
ATOM 2801 N N . ALA A 1 387 ? 53.796 -14.322 42.839 1.00 26.69 387 ALA A N 1
ATOM 2802 C CA . ALA A 1 387 ? 54.055 -13.077 42.128 1.00 26.70 387 ALA A CA 1
ATOM 2803 C C . ALA A 1 387 ? 52.798 -12.620 41.398 1.00 27.08 387 ALA A C 1
ATOM 2804 O O . ALA A 1 387 ? 52.271 -13.342 40.546 1.00 26.94 387 ALA A O 1
ATOM 2806 N N . LEU A 1 388 ? 52.324 -11.424 41.737 1.00 27.61 388 LEU A N 1
ATOM 2807 C CA . LEU A 1 388 ? 51.250 -10.770 40.998 1.00 28.04 388 LEU A CA 1
ATOM 2808 C C . LEU A 1 388 ? 51.858 -10.141 39.753 1.00 27.75 388 LEU A C 1
ATOM 2809 O O . LEU A 1 388 ? 52.538 -9.115 39.827 1.00 27.83 388 LEU A O 1
ATOM 2814 N N . LEU A 1 389 ? 51.630 -10.768 38.601 1.00 27.47 389 LEU A N 1
ATOM 2815 C CA . LEU A 1 389 ? 52.260 -10.311 37.371 1.00 27.17 389 LEU A CA 1
ATOM 2816 C C . LEU A 1 389 ? 51.418 -9.284 36.628 1.00 27.70 389 LEU A C 1
ATOM 2817 O O . LEU A 1 389 ? 51.973 -8.358 36.028 1.00 27.71 389 LEU A O 1
ATOM 2822 N N . ARG A 1 390 ? 50.092 -9.414 36.655 1.00 28.20 390 ARG A N 1
ATOM 2823 C CA . ARG A 1 390 ? 49.247 -8.383 36.066 1.00 28.83 390 ARG A CA 1
ATOM 2824 C C . ARG A 1 390 ? 47.986 -8.198 36.892 1.00 29.56 390 ARG A C 1
ATOM 2825 O O . ARG A 1 390 ? 47.365 -9.175 37.318 1.00 29.59 390 ARG A O 1
ATOM 2833 N N . ASN A 1 391 ? 47.614 -6.941 37.110 1.00 30.22 391 ASN A N 1
ATOM 2834 C CA . ASN A 1 391 ? 46.352 -6.581 37.748 1.00 31.06 391 ASN A CA 1
ATOM 2835 C C . ASN A 1 391 ? 45.586 -5.689 36.779 1.00 31.68 391 ASN A C 1
ATOM 2836 O O . ASN A 1 391 ? 45.948 -4.524 36.586 1.00 31.96 391 ASN A O 1
ATOM 2841 N N . ASP A 1 392 ? 44.537 -6.235 36.163 1.00 31.94 392 ASP A N 1
ATOM 2842 C CA . ASP A 1 392 ? 43.734 -5.463 35.222 1.00 32.59 392 ASP A CA 1
ATOM 2843 C C . ASP A 1 392 ? 42.772 -4.504 35.912 1.00 33.62 392 ASP A C 1
ATOM 2844 O O . ASP A 1 392 ? 41.989 -3.840 35.226 1.00 34.31 392 ASP A O 1
ATOM 2849 N N . GLY A 1 393 ? 42.810 -4.418 37.243 1.00 33.80 393 GLY A N 1
ATOM 2850 C CA . GLY A 1 393 ? 41.974 -3.508 38.008 1.00 34.80 393 GLY A CA 1
ATOM 2851 C C . GLY A 1 393 ? 41.005 -4.211 38.936 1.00 35.19 393 GLY A C 1
ATOM 2852 O O . GLY A 1 393 ? 40.595 -3.635 39.948 1.00 35.87 393 GLY A O 1
ATOM 2853 N N . ALA A 1 394 ? 40.626 -5.446 38.608 1.00 34.84 394 ALA A N 1
ATOM 2854 C CA . ALA A 1 394 ? 39.627 -6.159 39.391 1.00 35.29 394 ALA A CA 1
ATOM 2855 C C . ALA A 1 394 ? 40.182 -6.761 40.675 1.00 34.91 394 ALA A C 1
ATOM 2856 O O . ALA A 1 394 ? 39.398 -7.110 41.562 1.00 35.43 394 ALA A O 1
ATOM 2858 N N . LEU A 1 395 ? 41.498 -6.880 40.809 1.00 34.08 395 LEU A N 1
ATOM 2859 C CA . LEU A 1 395 ? 42.083 -7.431 42.029 1.00 33.76 395 LEU A CA 1
ATOM 2860 C C . LEU A 1 395 ? 42.387 -6.340 43.043 1.00 34.21 395 LEU A C 1
ATOM 2861 O O . LEU A 1 395 ? 42.806 -5.248 42.672 1.00 34.34 395 LEU A O 1
ATOM 2866 N N . PRO A 1 396 ? 42.173 -6.634 44.334 1.00 34.51 396 PRO A N 1
ATOM 2867 C CA . PRO A 1 396 ? 41.639 -7.909 44.824 1.00 34.46 396 PRO A CA 1
ATOM 2868 C C . PRO A 1 396 ? 40.116 -7.992 44.786 1.00 35.33 396 PRO A C 1
ATOM 2869 O O . PRO A 1 396 ? 39.440 -6.966 44.805 1.00 36.14 396 PRO A O 1
ATOM 2873 N N . PHE A 1 397 ? 39.587 -9.211 44.737 1.00 35.23 397 PHE A N 1
ATOM 2874 C CA . PHE A 1 397 ? 38.148 -9.411 44.770 1.00 36.10 397 PHE A CA 1
ATOM 2875 C C . PHE A 1 397 ? 37.641 -9.326 46.203 1.00 36.81 397 PHE A C 1
ATOM 2876 O O . PHE A 1 397 ? 38.302 -9.785 47.139 1.00 36.47 397 PHE A O 1
ATOM 2884 N N . ALA A 1 398 ? 36.471 -8.719 46.375 1.00 37.85 398 ALA A N 1
ATOM 2885 C CA . ALA A 1 398 ? 35.820 -8.649 47.675 1.00 38.67 398 ALA A CA 1
ATOM 2886 C C . ALA A 1 398 ? 34.934 -9.873 47.879 1.00 38.95 398 ALA A C 1
ATOM 2887 O O . ALA A 1 398 ? 34.137 -10.225 47.002 1.00 39.19 398 ALA A O 1
ATOM 2889 N N . ALA A 1 399 ? 35.079 -10.516 49.038 1.00 38.98 399 ALA A N 1
ATOM 2890 C CA . ALA A 1 399 ? 34.306 -11.716 49.340 1.00 39.28 399 ALA A CA 1
ATOM 2891 C C . ALA A 1 399 ? 32.817 -11.400 49.401 1.00 40.49 399 ALA A C 1
ATOM 2892 O O . ALA A 1 399 ? 32.013 -11.963 48.649 1.00 40.74 399 ALA A O 1
ATOM 2894 N N . ASN A 1 400 ? 32.433 -10.509 50.315 1.00 41.32 400 ASN A N 1
ATOM 2895 C CA . ASN A 1 400 ? 31.030 -10.220 50.580 1.00 42.59 400 ASN A CA 1
ATOM 2896 C C . ASN A 1 400 ? 30.300 -9.616 49.388 1.00 43.01 400 ASN A C 1
ATOM 2897 O O . ASN A 1 400 ? 29.067 -9.543 49.419 1.00 44.06 400 ASN A O 1
ATOM 2902 N N . LYS A 1 401 ? 31.010 -9.182 48.346 1.00 42.28 401 LYS A N 1
ATOM 2903 C CA . LYS A 1 401 ? 30.357 -8.569 47.195 1.00 42.71 401 LYS A CA 1
ATOM 2904 C C . LYS A 1 401 ? 29.958 -9.574 46.120 1.00 42.43 401 LYS A C 1
ATOM 2905 O O . LYS A 1 401 ? 29.296 -9.188 45.150 1.00 42.88 401 LYS A O 1
ATOM 2911 N N . VAL A 1 402 ? 30.334 -10.843 46.264 1.00 41.76 402 VAL A N 1
ATOM 2912 C CA . VAL A 1 402 ? 30.019 -11.869 45.280 1.00 41.50 402 VAL A CA 1
ATOM 2913 C C . VAL A 1 402 ? 29.170 -12.951 45.941 1.00 42.08 402 VAL A C 1
ATOM 2914 O O . VAL A 1 402 ? 29.006 -12.993 47.160 1.00 42.50 402 VAL A O 1
ATOM 2918 N N . LYS A 1 403 ? 28.624 -13.832 45.102 1.00 42.14 403 LYS A N 1
ATOM 2919 C CA . LYS A 1 403 ? 27.867 -14.987 45.566 1.00 42.65 403 LYS A CA 1
ATOM 2920 C C . LYS A 1 403 ? 28.355 -16.310 44.999 1.00 41.86 403 LYS A C 1
ATOM 2921 O O . LYS A 1 403 ? 28.081 -17.351 45.607 1.00 42.08 403 LYS A O 1
ATOM 2927 N N . ARG A 1 404 ? 29.068 -16.314 43.875 1.00 41.02 404 ARG A N 1
ATOM 2928 C CA . ARG A 1 404 ? 29.539 -17.555 43.281 1.00 40.32 404 ARG A CA 1
ATOM 2929 C C . ARG A 1 404 ? 30.838 -17.297 42.532 1.00 39.15 404 ARG A C 1
ATOM 2930 O O . ARG A 1 404 ? 30.971 -16.289 41.833 1.00 39.06 404 ARG A O 1
ATOM 2938 N N . ILE A 1 405 ? 31.791 -18.215 42.682 1.00 38.31 405 ILE A N 1
ATOM 2939 C CA . ILE A 1 405 ? 33.084 -18.133 42.012 1.00 37.19 405 ILE A CA 1
ATOM 2940 C C . ILE A 1 405 ? 33.321 -19.435 41.260 1.00 36.75 405 ILE A C 1
ATOM 2941 O O . ILE A 1 405 ? 33.150 -20.524 41.821 1.00 36.91 405 ILE A O 1
ATOM 2946 N N . ALA A 1 406 ? 33.709 -19.320 39.993 1.00 36.26 406 ALA A N 1
ATOM 2947 C CA . ALA A 1 406 ? 34.049 -20.477 39.173 1.00 35.80 406 ALA A CA 1
ATOM 2948 C C . ALA A 1 406 ? 35.550 -20.718 39.273 1.00 34.72 406 ALA A C 1
ATOM 2949 O O . ALA A 1 406 ? 36.350 -19.925 38.766 1.00 34.13 406 ALA A O 1
ATOM 2951 N N . VAL A 1 407 ? 35.932 -21.801 39.938 1.00 34.52 407 VAL A N 1
ATOM 2952 C CA . VAL A 1 407 ? 37.321 -22.234 40.020 1.00 33.58 407 VAL A CA 1
ATOM 2953 C C . VAL A 1 407 ? 37.505 -23.347 38.998 1.00 33.30 407 VAL A C 1
ATOM 2954 O O . VAL A 1 407 ? 36.976 -24.454 39.160 1.00 33.71 407 VAL A O 1
ATOM 2958 N N . VAL A 1 408 ? 38.244 -23.047 37.934 1.00 32.66 408 VAL A N 1
ATOM 2959 C CA . VAL A 1 408 ? 38.360 -23.931 36.784 1.00 32.46 408 VAL A CA 1
ATOM 2960 C C . VAL A 1 408 ? 39.827 -24.132 36.444 1.00 31.49 408 VAL A C 1
ATOM 2961 O O . VAL A 1 408 ? 40.676 -23.281 36.729 1.00 30.98 408 VAL A O 1
ATOM 2965 N N . GLY A 1 409 ? 40.124 -25.269 35.821 1.00 31.31 409 GLY A N 1
ATOM 2966 C CA . GLY A 1 409 ? 41.477 -25.583 35.433 1.00 30.48 409 GLY A CA 1
ATOM 2967 C C . GLY A 1 409 ? 41.988 -26.842 36.098 1.00 30.37 409 GLY A C 1
ATOM 2968 O O . GLY A 1 409 ? 41.694 -27.121 37.264 1.00 30.72 409 GLY A O 1
ATOM 2969 N N . PRO A 1 410 ? 42.788 -27.623 35.365 1.00 29.94 410 PRO A N 1
ATOM 2970 C CA . PRO A 1 410 ? 43.262 -28.906 35.909 1.00 29.92 410 PRO A CA 1
ATOM 2971 C C . PRO A 1 410 ? 44.199 -28.769 37.095 1.00 29.55 410 PRO A C 1
ATOM 2972 O O . PRO A 1 410 ? 44.432 -29.765 37.790 1.00 29.69 410 PRO A O 1
ATOM 2976 N N . LEU A 1 411 ? 44.746 -27.585 37.353 1.00 29.13 411 LEU A N 1
ATOM 2977 C CA . LEU A 1 411 ? 45.602 -27.370 38.510 1.00 28.84 411 LEU A CA 1
ATOM 2978 C C . LEU A 1 411 ? 44.853 -26.796 39.703 1.00 29.34 411 LEU A C 1
ATOM 2979 O O . LEU A 1 411 ? 45.468 -26.565 40.748 1.00 29.19 411 LEU A O 1
ATOM 2984 N N . ALA A 1 412 ? 43.541 -26.572 39.581 1.00 29.97 412 ALA A N 1
ATOM 2985 C CA . ALA A 1 412 ? 42.789 -25.955 40.669 1.00 30.51 412 ALA A CA 1
ATOM 2986 C C . ALA A 1 412 ? 42.638 -26.888 41.864 1.00 30.92 412 ALA A C 1
ATOM 2987 O O . ALA A 1 412 ? 42.514 -26.419 43.000 1.00 31.18 412 ALA A O 1
ATOM 2989 N N . ASP A 1 413 ? 42.656 -28.205 41.634 1.00 31.04 413 ASP A N 1
ATOM 2990 C CA . ASP A 1 413 ? 42.476 -29.164 42.718 1.00 31.51 413 ASP A CA 1
ATOM 2991 C C . ASP A 1 413 ? 43.475 -30.314 42.630 1.00 31.16 413 ASP A C 1
ATOM 2992 O O . ASP A 1 413 ? 43.205 -31.400 43.153 1.00 31.65 413 ASP A O 1
ATOM 2997 N N . ASP A 1 414 ? 44.610 -30.108 41.968 1.00 30.40 414 ASP A N 1
ATOM 2998 C CA . ASP A 1 414 ? 45.647 -31.129 41.821 1.00 30.07 414 ASP A CA 1
ATOM 2999 C C . ASP A 1 414 ? 46.684 -30.890 42.914 1.00 29.76 414 ASP A C 1
ATOM 3000 O O . ASP A 1 414 ? 47.610 -30.095 42.753 1.00 29.14 414 ASP A O 1
ATOM 3005 N N . ALA A 1 415 ? 46.531 -31.601 44.032 1.00 30.25 415 ALA A N 1
ATOM 3006 C CA . ALA A 1 415 ? 47.404 -31.379 45.183 1.00 30.09 415 ALA A CA 1
ATOM 3007 C C . ALA A 1 415 ? 48.830 -31.841 44.901 1.00 29.52 415 ALA A C 1
ATOM 3008 O O . ALA A 1 415 ? 49.795 -31.098 45.134 1.00 29.02 415 ALA A O 1
ATOM 3010 N N . GLN A 1 416 ? 48.979 -33.065 44.388 1.00 29.65 416 GLN A N 1
ATOM 3011 C CA . GLN A 1 416 ? 50.304 -33.644 44.191 1.00 29.24 416 GLN A CA 1
ATOM 3012 C C . GLN A 1 416 ? 51.127 -32.826 43.202 1.00 28.46 416 GLN A C 1
ATOM 3013 O O . GLN A 1 416 ? 52.304 -32.533 43.447 1.00 28.03 416 GLN A O 1
ATOM 3019 N N . ASN A 1 417 ? 50.519 -32.437 42.080 1.00 28.33 417 ASN A N 1
ATOM 3020 C CA . ASN A 1 417 ? 51.225 -31.616 41.106 1.00 27.66 417 ASN A CA 1
ATOM 3021 C C . ASN A 1 417 ? 51.424 -30.191 41.597 1.00 27.37 417 ASN A C 1
ATOM 3022 O O . ASN A 1 417 ? 52.344 -29.511 41.129 1.00 26.82 417 ASN A O 1
ATOM 3027 N N . GLN A 1 418 ? 50.588 -29.726 42.527 1.00 27.80 418 GLN A N 1
ATOM 3028 C CA . GLN A 1 418 ? 50.863 -28.457 43.189 1.00 27.62 418 GLN A CA 1
ATOM 3029 C C . GLN A 1 418 ? 52.133 -28.550 44.021 1.00 27.37 418 GLN A C 1
ATOM 3030 O O . GLN A 1 418 ? 52.912 -27.591 44.086 1.00 26.98 418 GLN A O 1
ATOM 3036 N N . LEU A 1 419 ? 52.373 -29.703 44.653 1.00 27.66 419 LEU A N 1
ATOM 3037 C CA . LEU A 1 419 ? 53.639 -29.870 45.362 1.00 27.46 419 LEU A CA 1
ATOM 3038 C C . LEU A 1 419 ? 54.812 -29.928 44.389 1.00 26.87 419 LEU A C 1
ATOM 3039 O O . LEU A 1 419 ? 55.867 -29.337 44.647 1.00 26.52 419 LEU A O 1
ATOM 3044 N N . GLY A 1 420 ? 54.649 -30.620 43.267 1.00 26.78 420 GLY A N 1
ATOM 3045 C CA . GLY A 1 420 ? 55.651 -30.596 42.217 1.00 26.24 420 GLY A CA 1
ATOM 3046 C C . GLY A 1 420 ? 56.655 -31.730 42.306 1.00 26.26 420 GLY A C 1
ATOM 3047 O O . GLY A 1 420 ? 56.432 -32.767 42.934 1.00 26.74 420 GLY A O 1
ATOM 3048 N N . ASP A 1 421 ? 57.785 -31.520 41.635 1.00 25.79 421 ASP A N 1
ATOM 3049 C CA . ASP A 1 421 ? 58.845 -32.515 41.582 1.00 25.80 421 ASP A CA 1
ATOM 3050 C C . ASP A 1 421 ? 59.599 -32.574 42.909 1.00 25.97 421 ASP A C 1
ATOM 3051 O O . ASP A 1 421 ? 59.548 -31.654 43.730 1.00 25.95 421 ASP A O 1
ATOM 3056 N N . TRP A 1 422 ? 60.310 -33.685 43.107 1.00 26.21 422 TRP A N 1
ATOM 3057 C CA . TRP A 1 422 ? 61.100 -33.925 44.315 1.00 26.46 422 TRP A CA 1
ATOM 3058 C C . TRP A 1 422 ? 60.239 -33.832 45.572 1.00 29.65 422 TRP A C 1
ATOM 3059 O O . TRP A 1 422 ? 60.573 -33.142 46.537 1.00 26.94 422 TRP A O 1
ATOM 3070 N N . THR A 1 423 ? 59.100 -34.516 45.529 1.00 27.33 423 THR A N 1
ATOM 3071 C CA . THR A 1 423 ? 58.277 -34.764 46.709 1.00 27.92 423 THR A CA 1
ATOM 3072 C C . THR A 1 423 ? 57.366 -35.930 46.363 1.00 28.41 423 THR A C 1
ATOM 3073 O O . THR A 1 423 ? 56.594 -35.845 45.401 1.00 28.29 423 THR A O 1
ATOM 3077 N N . GLY A 1 424 ? 57.481 -37.022 47.115 1.00 29.01 424 GLY A N 1
ATOM 3078 C CA . GLY A 1 424 ? 56.730 -38.238 46.846 1.00 29.58 424 GLY A CA 1
ATOM 3079 C C . GLY A 1 424 ? 55.260 -37.927 46.714 1.00 29.79 424 GLY A C 1
ATOM 3080 O O . GLY A 1 424 ? 54.724 -37.198 47.546 1.00 29.90 424 GLY A O 1
ATOM 3081 N N . ASN A 1 425 ? 54.597 -38.444 45.679 1.00 30.43 425 ASN A N 1
ATOM 3082 C CA . ASN A 1 425 ? 55.124 -39.466 44.768 1.00 29.93 425 ASN A CA 1
ATOM 3083 C C . ASN A 1 425 ? 55.735 -38.969 43.454 1.00 29.21 425 ASN A C 1
ATOM 3084 O O . ASN A 1 425 ? 55.387 -39.492 42.400 1.00 29.28 425 ASN A O 1
ATOM 3089 N N . SER A 1 426 ? 56.631 -37.979 43.493 1.00 28.58 426 SER A N 1
ATOM 3090 C CA . SER A 1 426 ? 57.144 -37.418 42.244 1.00 27.94 426 SER A CA 1
ATOM 3091 C C . SER A 1 426 ? 57.866 -38.459 41.395 1.00 28.00 426 SER A C 1
ATOM 3092 O O . SER A 1 426 ? 58.008 -38.260 40.184 1.00 27.63 426 SER A O 1
ATOM 3095 N N . GLY A 1 427 ? 58.315 -39.563 41.994 1.00 28.51 427 GLY A N 1
ATOM 3096 C CA . GLY A 1 427 ? 58.849 -40.666 41.218 1.00 28.73 427 GLY A CA 1
ATOM 3097 C C . GLY A 1 427 ? 60.187 -41.220 41.665 1.00 28.85 427 GLY A C 1
ATOM 3098 O O . GLY A 1 427 ? 60.544 -42.344 41.301 1.00 29.27 427 GLY A O 1
ATOM 3099 N N . GLN A 1 428 ? 60.940 -40.450 42.452 1.00 28.54 428 GLN A N 1
ATOM 3100 C CA . GLN A 1 428 ? 62.297 -40.863 42.798 1.00 28.63 428 GLN A CA 1
ATOM 3101 C C . GLN A 1 428 ? 62.313 -41.997 43.815 1.00 29.45 428 GLN A C 1
ATOM 3102 O O . GLN A 1 428 ? 63.280 -42.765 43.862 1.00 29.75 428 GLN A O 1
ATOM 3108 N N . VAL A 1 429 ? 61.271 -42.114 44.639 1.00 29.87 429 VAL A N 1
ATOM 3109 C CA . VAL A 1 429 ? 61.125 -43.212 45.586 1.00 30.73 429 VAL A CA 1
ATOM 3110 C C . VAL A 1 429 ? 59.749 -43.836 45.389 1.00 31.23 429 VAL A C 1
ATOM 3111 O O . VAL A 1 429 ? 58.915 -43.330 44.639 1.00 30.90 429 VAL A O 1
ATOM 3115 N N . SER A 1 430 ? 59.518 -44.954 46.079 1.00 32.10 430 SER A N 1
ATOM 3116 C CA . SER A 1 430 ? 58.285 -45.707 45.909 1.00 32.73 430 SER A CA 1
ATOM 3117 C C . SER A 1 430 ? 57.558 -46.020 47.208 1.00 33.45 430 SER A C 1
ATOM 3118 O O . SER A 1 430 ? 56.516 -46.682 47.162 1.00 34.08 430 SER A O 1
ATOM 3121 N N . TRP A 1 431 ? 58.061 -45.572 48.357 1.00 33.45 431 TRP A N 1
ATOM 3122 C CA . TRP A 1 431 ? 57.415 -45.894 49.624 1.00 34.19 431 TRP A CA 1
ATOM 3123 C C . TRP A 1 431 ? 56.256 -44.965 49.959 1.00 34.02 431 TRP A C 1
ATOM 3124 O O . TRP A 1 431 ? 55.655 -45.120 51.026 1.00 34.64 431 TRP A O 1
ATOM 3135 N N . MET A 1 432 ? 55.931 -44.010 49.092 1.00 33.27 432 MET A N 1
ATOM 3136 C CA . MET A 1 432 ? 54.773 -43.134 49.277 1.00 33.15 432 MET A CA 1
ATOM 3137 C C . MET A 1 432 ? 54.030 -43.033 47.950 1.00 32.88 432 MET A C 1
ATOM 3138 O O . MET A 1 432 ? 54.022 -41.984 47.298 1.00 32.14 432 MET A O 1
ATOM 3143 N N . PRO A 1 433 ? 53.377 -44.121 47.528 1.00 33.53 433 PRO A N 1
ATOM 3144 C CA . PRO A 1 433 ? 52.776 -44.140 46.184 1.00 33.33 433 PRO A CA 1
ATOM 3145 C C . PRO A 1 433 ? 51.603 -43.189 46.009 1.00 33.15 433 PRO A C 1
ATOM 3146 O O . PRO A 1 433 ? 51.312 -42.805 44.870 1.00 32.74 433 PRO A O 1
ATOM 3150 N N . ASP A 1 434 ? 50.915 -42.807 47.079 1.00 33.50 434 ASP A N 1
ATOM 3151 C CA . ASP A 1 434 ? 49.801 -41.874 46.981 1.00 33.40 434 ASP A CA 1
ATOM 3152 C C . ASP A 1 434 ? 50.221 -40.425 47.184 1.00 32.62 434 ASP A C 1
ATOM 3153 O O . ASP A 1 434 ? 49.358 -39.541 47.200 1.00 32.56 434 ASP A O 1
ATOM 3158 N N . GLY A 1 435 ? 51.514 -40.159 47.326 1.00 32.08 435 GLY A N 1
ATOM 3159 C CA . GLY A 1 435 ? 51.983 -38.815 47.570 1.00 31.40 435 GLY A CA 1
ATOM 3160 C C . GLY A 1 435 ? 51.767 -38.390 49.009 1.00 31.75 435 GLY A C 1
ATOM 3161 O O . GLY A 1 435 ? 51.344 -39.166 49.867 1.00 32.50 435 GLY A O 1
ATOM 3162 N N . GLN A 1 436 ? 52.069 -37.120 49.267 1.00 31.23 436 GLN A N 1
ATOM 3163 C CA . GLN A 1 436 ? 51.874 -36.569 50.597 1.00 31.54 436 GLN A CA 1
ATOM 3164 C C . GLN A 1 436 ? 50.390 -36.605 50.960 1.00 32.20 436 GLN A C 1
ATOM 3165 O O . GLN A 1 436 ? 49.527 -36.506 50.083 1.00 32.19 436 GLN A O 1
ATOM 3171 N N . PRO A 1 437 ? 50.067 -36.758 52.245 1.00 32.84 437 PRO A N 1
ATOM 3172 C CA . PRO A 1 437 ? 48.665 -36.958 52.638 1.00 33.60 437 PRO A CA 1
ATOM 3173 C C . PRO A 1 437 ? 47.767 -35.811 52.198 1.00 33.39 437 PRO A C 1
ATOM 3174 O O . PRO A 1 437 ? 48.016 -34.642 52.501 1.00 33.02 437 PRO A O 1
ATOM 3178 N N . ARG A 1 438 ? 46.704 -36.173 51.479 1.00 33.72 438 ARG A N 1
ATOM 3179 C CA . ARG A 1 438 ? 45.719 -35.219 50.985 1.00 33.67 438 ARG A CA 1
ATOM 3180 C C . ARG A 1 438 ? 45.042 -34.462 52.120 1.00 34.97 438 ARG A C 1
ATOM 3181 O O . ARG A 1 438 ? 44.514 -33.368 51.890 1.00 34.00 438 ARG A O 1
ATOM 3189 N N . ASP A 1 439 ? 45.077 -35.013 53.342 1.00 34.76 439 ASP A N 1
ATOM 3190 C CA . ASP A 1 439 ? 44.290 -34.489 54.457 1.00 35.40 439 ASP A CA 1
ATOM 3191 C C . ASP A 1 439 ? 44.489 -32.994 54.658 1.00 34.95 439 ASP A C 1
ATOM 3192 O O . ASP A 1 439 ? 43.531 -32.275 54.963 1.00 37.37 439 ASP A O 1
ATOM 3197 N N . MET A 1 440 ? 45.716 -32.498 54.492 1.00 34.17 440 MET A N 1
ATOM 3198 C CA . MET A 1 440 ? 45.828 -31.050 54.400 1.00 33.74 440 MET A CA 1
ATOM 3199 C C . MET A 1 440 ? 47.035 -30.667 53.537 1.00 32.78 440 MET A C 1
ATOM 3200 O O . MET A 1 440 ? 48.064 -30.170 53.994 1.00 32.41 440 MET A O 1
ATOM 3205 N N . ILE A 1 441 ? 46.898 -30.931 52.245 1.00 32.41 441 ILE A N 1
ATOM 3206 C CA . ILE A 1 441 ? 47.441 -30.063 51.211 1.00 31.62 441 ILE A CA 1
ATOM 3207 C C . ILE A 1 441 ? 46.316 -29.101 50.856 1.00 31.82 441 ILE A C 1
ATOM 3208 O O . ILE A 1 441 ? 45.201 -29.533 50.545 1.00 32.32 441 ILE A O 1
ATOM 3213 N N . THR A 1 442 ? 46.581 -27.803 50.935 1.00 31.52 442 THR A N 1
ATOM 3214 C CA . THR A 1 442 ? 45.566 -26.804 50.622 1.00 31.76 442 THR A CA 1
ATOM 3215 C C . THR A 1 442 ? 45.682 -26.434 49.149 1.00 31.19 442 THR A C 1
ATOM 3216 O O . THR A 1 442 ? 46.612 -25.730 48.746 1.00 30.56 442 THR A O 1
ATOM 3220 N N . THR A 1 443 ? 44.742 -26.922 48.347 1.00 31.45 443 THR A N 1
ATOM 3221 C CA . THR A 1 443 ? 44.668 -26.575 46.940 1.00 31.04 443 THR A CA 1
ATOM 3222 C C . THR A 1 443 ? 43.991 -25.215 46.765 1.00 31.21 443 THR A C 1
ATOM 3223 O O . THR A 1 443 ? 43.446 -24.633 47.706 1.00 31.72 443 THR A O 1
ATOM 3227 N N . VAL A 1 444 ? 44.030 -24.704 45.534 1.00 30.83 444 VAL A N 1
ATOM 3228 C CA . VAL A 1 444 ? 43.363 -23.436 45.245 1.00 31.05 444 VAL A CA 1
ATOM 3229 C C . VAL A 1 444 ? 41.865 -23.551 45.494 1.00 31.94 444 VAL A C 1
ATOM 3230 O O . VAL A 1 444 ? 41.237 -22.633 46.036 1.00 32.41 444 VAL A O 1
ATOM 3234 N N . LEU A 1 445 ? 41.272 -24.685 45.119 1.00 32.23 445 LEU A N 1
ATOM 3235 C CA . LEU A 1 445 ? 39.855 -24.906 45.379 1.00 33.14 445 LEU A CA 1
ATOM 3236 C C . LEU A 1 445 ? 39.565 -24.895 46.878 1.00 33.71 445 LEU A C 1
ATOM 3237 O O . LEU A 1 445 ? 38.634 -24.222 47.336 1.00 34.37 445 LEU A O 1
ATOM 3242 N N . ASP A 1 446 ? 40.375 -25.616 47.661 1.00 33.49 446 ASP A N 1
ATOM 3243 C CA . ASP A 1 446 ? 40.172 -25.672 49.107 1.00 34.04 446 ASP A CA 1
ATOM 3244 C C . ASP A 1 446 ? 40.246 -24.287 49.734 1.00 34.10 446 ASP A C 1
ATOM 3245 O O . ASP A 1 446 ? 39.379 -23.901 50.525 1.00 34.86 446 ASP A O 1
ATOM 3250 N N . GLY A 1 447 ? 41.274 -23.519 49.377 1.00 33.36 447 GLY A N 1
ATOM 3251 C CA . GLY A 1 447 ? 41.432 -22.197 49.955 1.00 33.44 447 GLY A CA 1
ATOM 3252 C C . GLY A 1 447 ? 40.428 -21.191 49.431 1.00 33.87 447 GLY A C 1
ATOM 3253 O O . GLY A 1 447 ? 39.932 -20.349 50.183 1.00 34.43 447 GLY A O 1
ATOM 3254 N N . LEU A 1 448 ? 40.123 -21.259 48.138 1.00 33.66 448 LEU A N 1
ATOM 3255 C CA . LEU A 1 448 ? 39.412 -20.194 47.437 1.00 33.94 448 LEU A CA 1
ATOM 3256 C C . LEU A 1 448 ? 38.090 -20.670 46.858 1.00 35.16 448 LEU A C 1
ATOM 3257 O O . LEU A 1 448 ? 38.058 -21.290 45.796 1.00 34.31 448 LEU A O 1
ATOM 3262 N N . THR A 1 449 ? 37.003 -20.387 47.565 1.00 35.50 449 THR A N 1
ATOM 3263 C CA . THR A 1 449 ? 37.084 -19.774 48.880 1.00 37.04 449 THR A CA 1
ATOM 3264 C C . THR A 1 449 ? 36.435 -20.732 49.860 1.00 36.54 449 THR A C 1
ATOM 3265 O O . THR A 1 449 ? 35.991 -20.350 50.948 1.00 43.26 449 THR A O 1
ATOM 3269 N N . GLN A 1 450 ? 36.437 -22.010 49.477 1.00 36.39 450 GLN A N 1
ATOM 3270 C CA . GLN A 1 450 ? 35.795 -23.067 50.248 1.00 37.06 450 GLN A CA 1
ATOM 3271 C C . GLN A 1 450 ? 36.316 -23.119 51.678 1.00 37.18 450 GLN A C 1
ATOM 3272 O O . GLN A 1 450 ? 35.816 -23.897 52.496 1.00 37.82 450 GLN A O 1
ATOM 3278 N N . LEU A 1 451 ? 37.314 -22.295 51.987 1.00 36.62 451 LEU A N 1
ATOM 3279 C CA . LEU A 1 451 ? 37.794 -22.073 53.345 1.00 36.79 451 LEU A CA 1
ATOM 3280 C C . LEU A 1 451 ? 37.740 -20.614 53.770 1.00 37.02 451 LEU A C 1
ATOM 3281 O O . LEU A 1 451 ? 37.422 -20.329 54.927 1.00 37.67 451 LEU A O 1
ATOM 3286 N N . THR A 1 452 ? 38.024 -19.673 52.867 1.00 36.56 452 THR A N 1
ATOM 3287 C CA . THR A 1 452 ? 38.312 -18.297 53.252 1.00 36.63 452 THR A CA 1
ATOM 3288 C C . THR A 1 452 ? 37.154 -17.331 52.993 1.00 37.39 452 THR A C 1
ATOM 3289 O O . THR A 1 452 ? 37.375 -16.117 52.944 1.00 37.40 452 THR A O 1
ATOM 3293 N N . ALA A 1 453 ? 35.934 -17.834 52.828 1.00 38.09 453 ALA A N 1
ATOM 3294 C CA . ALA A 1 453 ? 34.762 -16.965 52.851 1.00 39.03 453 ALA A CA 1
ATOM 3295 C C . ALA A 1 453 ? 33.536 -17.804 53.165 1.00 39.91 453 ALA A C 1
ATOM 3296 O O . ALA A 1 453 ? 33.543 -19.028 53.016 1.00 39.73 453 ALA A O 1
ATOM 3298 N N . ASP A 1 454 ? 32.478 -17.123 53.594 1.00 40.94 454 ASP A N 1
ATOM 3299 C CA . ASP A 1 454 ? 31.257 -17.794 54.019 1.00 43.10 454 ASP A CA 1
ATOM 3300 C C . ASP A 1 454 ? 30.552 -18.378 52.796 1.00 41.99 454 ASP A C 1
ATOM 3301 O O . ASP A 1 454 ? 31.110 -18.461 51.698 1.00 41.18 454 ASP A O 1
ATOM 3306 N N . ASP A 1 455 ? 29.294 -18.780 52.973 1.00 43.03 455 ASP A N 1
ATOM 3307 C CA . ASP A 1 455 ? 28.611 -19.552 51.944 1.00 43.18 455 ASP A CA 1
ATOM 3308 C C . ASP A 1 455 ? 28.273 -18.728 50.708 1.00 43.14 455 ASP A C 1
ATOM 3309 O O . ASP A 1 455 ? 27.102 -18.583 50.342 1.00 44.05 455 ASP A O 1
ATOM 3314 N N . CYS A 1 456 ? 29.301 -18.177 50.070 1.00 42.86 456 CYS A N 1
ATOM 3315 C CA . CYS A 1 456 ? 29.246 -17.855 48.654 1.00 43.93 456 CYS A CA 1
ATOM 3316 C C . CYS A 1 456 ? 29.763 -19.083 47.920 1.00 41.06 456 CYS A C 1
ATOM 3317 O O . CYS A 1 456 ? 30.769 -19.671 48.327 1.00 40.31 456 CYS A O 1
ATOM 3320 N N . GLU A 1 457 ? 29.039 -19.514 46.893 1.00 41.35 457 GLU A N 1
ATOM 3321 C CA . GLU A 1 457 ? 29.336 -20.797 46.271 1.00 40.86 457 GLU A CA 1
ATOM 3322 C C . GLU A 1 457 ? 30.657 -20.757 45.510 1.00 39.61 457 GLU A C 1
ATOM 3323 O O . GLU A 1 457 ? 30.991 -19.767 44.856 1.00 39.25 457 GLU A O 1
ATOM 3329 N N . VAL A 1 458 ? 31.418 -21.842 45.618 1.00 38.99 458 VAL A N 1
ATOM 3330 C CA . VAL A 1 458 ? 32.679 -22.013 44.904 1.00 37.85 458 VAL A CA 1
ATOM 3331 C C . VAL A 1 458 ? 32.580 -23.305 44.109 1.00 37.75 458 VAL A C 1
ATOM 3332 O O . VAL A 1 458 ? 32.624 -24.399 44.687 1.00 37.87 458 VAL A O 1
ATOM 3336 N N . VAL A 1 459 ? 32.433 -23.188 42.793 1.00 37.58 459 VAL A N 1
ATOM 3337 C CA . VAL A 1 459 ? 32.135 -24.329 41.934 1.00 37.67 459 VAL A CA 1
ATOM 3338 C C . VAL A 1 459 ? 33.376 -24.673 41.123 1.00 36.60 459 VAL A C 1
ATOM 3339 O O . VAL A 1 459 ? 33.927 -23.819 40.418 1.00 36.04 459 VAL A O 1
ATOM 3343 N N . TYR A 1 460 ? 33.807 -25.927 41.217 1.00 36.38 460 TYR A N 1
ATOM 3344 C CA . TYR A 1 460 ? 34.986 -26.407 40.513 1.00 35.45 460 TYR A CA 1
ATOM 3345 C C . TYR A 1 460 ? 34.604 -27.032 39.179 1.00 35.57 460 TYR A C 1
ATOM 3346 O O . TYR A 1 460 ? 33.634 -27.789 39.088 1.00 36.36 460 TYR A O 1
ATOM 3355 N N . SER A 1 461 ? 35.376 -26.709 38.145 1.00 34.84 461 SER A N 1
ATOM 3356 C CA . SER A 1 461 ? 35.278 -27.368 36.849 1.00 34.82 461 SER A CA 1
ATOM 3357 C C . SER A 1 461 ? 36.683 -27.725 36.395 1.00 33.83 461 SER A C 1
ATOM 3358 O O . SER A 1 461 ? 37.566 -26.864 36.387 1.00 33.14 461 SER A O 1
ATOM 3361 N N . ARG A 1 462 ? 36.895 -28.992 36.034 1.00 33.83 462 ARG A N 1
ATOM 3362 C CA . ARG A 1 462 ? 38.214 -29.407 35.564 1.00 32.98 462 ARG A CA 1
ATOM 3363 C C . ARG A 1 462 ? 38.649 -28.583 34.357 1.00 32.45 462 ARG A C 1
ATOM 3364 O O . ARG A 1 462 ? 39.791 -28.116 34.289 1.00 31.66 462 ARG A O 1
ATOM 3372 N N . GLY A 1 463 ? 37.749 -28.386 33.400 1.00 32.94 463 GLY A N 1
ATOM 3373 C CA . GLY A 1 463 ? 38.019 -27.505 32.282 1.00 32.58 463 GLY A CA 1
ATOM 3374 C C . GLY A 1 463 ? 38.869 -28.103 31.178 1.00 32.06 463 GLY A C 1
ATOM 3375 O O . GLY A 1 463 ? 38.593 -27.882 29.996 1.00 32.17 463 GLY A O 1
ATOM 3376 N N . ALA A 1 464 ? 39.905 -28.854 31.544 1.00 31.53 464 ALA A N 1
ATOM 3377 C CA . ALA A 1 464 ? 40.812 -29.419 30.556 1.00 31.03 464 ALA A CA 1
ATOM 3378 C C . ALA A 1 464 ? 41.692 -30.467 31.217 1.00 30.72 464 ALA A C 1
ATOM 3379 O O . ALA A 1 464 ? 41.856 -30.489 32.4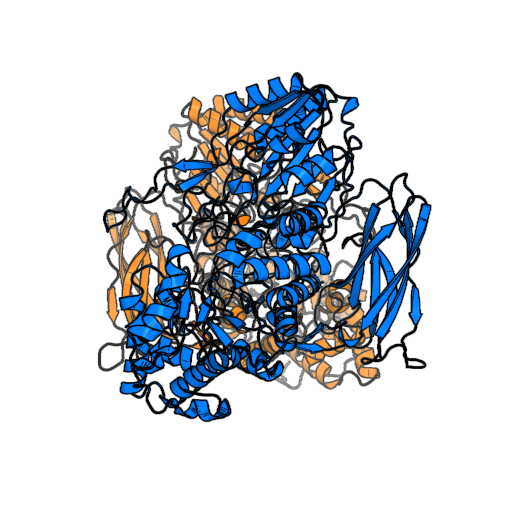40 1.00 30.70 464 ALA A O 1
ATOM 3381 N N . ASN A 1 465 ? 42.251 -31.337 30.386 1.00 30.56 465 ASN A N 1
ATOM 3382 C CA . ASN A 1 465 ? 43.306 -32.249 30.793 1.00 30.19 465 ASN A CA 1
ATOM 3383 C C . ASN A 1 465 ? 44.654 -31.674 30.385 1.00 29.32 465 ASN A C 1
ATOM 3384 O O . ASN A 1 465 ? 44.752 -30.852 29.471 1.00 29.06 465 ASN A O 1
ATOM 3389 N N . VAL A 1 466 ? 45.696 -32.112 31.080 1.00 28.92 466 VAL A N 1
ATOM 3390 C CA . VAL A 1 466 ? 47.053 -31.676 30.766 1.00 28.15 466 VAL A CA 1
ATOM 3391 C C . VAL A 1 466 ? 47.733 -32.655 29.825 1.00 28.04 466 VAL A C 1
ATOM 3392 O O . VAL A 1 466 ? 48.228 -32.276 28.761 1.00 27.70 466 VAL A O 1
ATOM 3396 N N . ILE A 1 467 ? 47.762 -33.927 30.203 1.00 28.39 467 ILE A N 1
ATOM 3397 C CA . ILE A 1 467 ? 48.400 -34.964 29.412 1.00 28.39 467 ILE A CA 1
ATOM 3398 C C . ILE A 1 467 ? 47.442 -36.139 29.304 1.00 29.21 467 ILE A C 1
ATOM 3399 O O . ILE A 1 467 ? 46.622 -36.381 30.195 1.00 29.70 467 ILE A O 1
ATOM 3404 N N . ASP A 1 468 ? 47.529 -36.851 28.188 1.00 29.41 468 ASP A N 1
ATOM 3405 C CA . ASP A 1 468 ? 46.954 -38.180 28.053 1.00 30.18 468 ASP A CA 1
ATOM 3406 C C . ASP A 1 468 ? 48.071 -39.206 28.149 1.00 30.08 468 ASP A C 1
ATOM 3407 O O . ASP A 1 468 ? 49.153 -39.012 27.588 1.00 29.53 468 ASP A O 1
ATOM 3412 N N . LEU A 1 469 ? 47.816 -40.289 28.872 1.00 30.68 469 LEU A N 1
ATOM 3413 C CA . LEU A 1 469 ? 48.793 -41.358 29.012 1.00 30.75 469 LEU A CA 1
ATOM 3414 C C . LEU A 1 469 ? 48.603 -42.349 27.871 1.00 31.30 469 LEU A C 1
ATOM 3415 O O . LEU A 1 469 ? 47.522 -42.929 27.719 1.00 33.49 469 LEU A O 1
ATOM 3420 N N . VAL A 1 470 ? 49.647 -42.534 27.069 1.00 30.95 470 VAL A N 1
ATOM 3421 C CA . VAL A 1 470 ? 49.596 -43.442 25.926 1.00 31.46 470 VAL A CA 1
ATOM 3422 C C . VAL A 1 470 ? 50.622 -44.546 26.145 1.00 31.64 470 VAL A C 1
ATOM 3423 O O . VAL A 1 470 ? 51.641 -44.320 26.813 1.00 31.12 470 VAL A O 1
ATOM 3427 N N . PRO A 1 471 ? 50.384 -45.752 25.633 1.00 32.43 471 PRO A N 1
ATOM 3428 C CA . PRO A 1 471 ? 51.370 -46.825 25.789 1.00 32.69 471 PRO A CA 1
ATOM 3429 C C . PRO A 1 471 ? 52.703 -46.465 25.151 1.00 32.01 471 PRO A C 1
ATOM 3430 O O . PRO A 1 471 ? 52.766 -45.772 24.133 1.00 31.61 471 PRO A O 1
ATOM 3434 N N . ASP A 1 472 ? 53.775 -46.930 25.780 1.00 31.92 472 ASP A N 1
ATOM 3435 C CA . ASP A 1 472 ? 55.116 -46.700 25.267 1.00 31.37 472 ASP A CA 1
ATOM 3436 C C . ASP A 1 472 ? 55.250 -47.380 23.910 1.00 31.80 472 ASP A C 1
ATOM 3437 O O . ASP A 1 472 ? 55.060 -48.602 23.819 1.00 32.65 472 ASP A O 1
ATOM 3442 N N . PRO A 1 473 ? 55.572 -46.642 22.843 1.00 31.31 473 PRO A N 1
ATOM 3443 C CA . PRO A 1 473 ? 55.564 -47.239 21.497 1.00 31.77 473 PRO A CA 1
ATOM 3444 C C . PRO A 1 473 ? 56.566 -48.365 21.314 1.00 32.23 473 PRO A C 1
ATOM 3445 O O . PRO A 1 473 ? 56.451 -49.112 20.334 1.00 32.84 473 PRO A O 1
ATOM 3449 N N . ALA A 1 474 ? 57.538 -48.511 22.209 1.00 32.01 474 ALA A N 1
ATOM 3450 C CA . ALA A 1 474 ? 58.541 -49.568 22.102 1.00 32.49 474 ALA A CA 1
ATOM 3451 C C . ALA A 1 474 ? 58.165 -50.811 22.891 1.00 34.69 474 ALA A C 1
ATOM 3452 O O . ALA A 1 474 ? 59.035 -51.444 23.494 1.00 37.34 474 ALA A O 1
ATOM 3454 N N . GLY A 1 475 ? 56.902 -51.199 22.906 1.00 33.99 475 GLY A N 1
ATOM 3455 C CA . GLY A 1 475 ? 56.588 -52.402 23.647 1.00 34.92 475 GLY A CA 1
ATOM 3456 C C . GLY A 1 475 ? 55.875 -52.097 24.955 1.00 34.84 475 GLY A C 1
ATOM 3457 O O . GLY A 1 475 ? 56.036 -51.025 25.552 1.00 33.99 475 GLY A O 1
ATOM 3458 N N . GLU A 1 476 ? 55.059 -53.051 25.401 1.00 35.78 476 GLU A N 1
ATOM 3459 C CA . GLU A 1 476 ? 54.346 -52.894 26.661 1.00 35.86 476 GLU A CA 1
ATOM 3460 C C . GLU A 1 476 ? 55.183 -53.314 27.856 1.00 35.95 476 GLU A C 1
ATOM 3461 O O . GLU A 1 476 ? 54.818 -52.995 28.993 1.00 35.83 476 GLU A O 1
ATOM 3467 N N . PHE A 1 477 ? 56.285 -54.022 27.626 1.00 36.20 477 PHE A N 1
ATOM 3468 C CA . PHE A 1 477 ? 57.104 -54.558 28.698 1.00 36.45 477 PHE A CA 1
ATOM 3469 C C . PHE A 1 477 ? 58.574 -54.318 28.392 1.00 35.92 477 PHE A C 1
ATOM 3470 O O . PHE A 1 477 ? 58.996 -54.344 27.233 1.00 35.82 477 PHE A O 1
ATOM 3478 N N . TYR A 1 478 ? 59.350 -54.082 29.448 1.00 35.61 478 TYR A N 1
ATOM 3479 C CA . TYR A 1 478 ? 60.795 -54.091 29.337 1.00 35.35 478 TYR A CA 1
ATOM 3480 C C . TYR A 1 478 ? 61.255 -55.519 29.054 1.00 36.44 478 TYR A C 1
ATOM 3481 O O . TYR A 1 478 ? 60.483 -56.469 29.199 1.00 37.38 478 TYR A O 1
ATOM 3490 N N . PRO A 1 479 ? 62.510 -55.709 28.630 1.00 36.41 479 PRO A N 1
ATOM 3491 C CA . PRO A 1 479 ? 63.000 -57.078 28.395 1.00 37.52 479 PRO A CA 1
ATOM 3492 C C . PRO A 1 479 ? 62.975 -57.969 29.629 1.00 38.37 479 PRO A C 1
ATOM 3493 O O . PRO A 1 479 ? 63.130 -59.188 29.485 1.00 39.46 479 PRO A O 1
ATOM 3497 N N . ASP A 1 480 ? 62.780 -57.414 30.824 1.00 37.97 480 ASP A N 1
ATOM 3498 C CA . ASP A 1 480 ? 62.707 -58.202 32.046 1.00 38.79 480 ASP A CA 1
ATOM 3499 C C . ASP A 1 480 ? 61.277 -58.562 32.439 1.00 39.34 480 ASP A C 1
ATOM 3500 O O . ASP A 1 480 ? 61.059 -59.045 33.555 1.00 39.93 480 ASP A O 1
ATOM 3505 N N . GLY A 1 481 ? 60.302 -58.323 31.562 1.00 39.20 481 GLY A N 1
ATOM 3506 C CA . GLY A 1 481 ? 58.917 -58.624 31.844 1.00 39.75 481 GLY A CA 1
ATOM 3507 C C . GLY A 1 481 ? 58.154 -57.534 32.570 1.00 38.98 481 GLY A C 1
ATOM 3508 O O . GLY A 1 481 ? 56.918 -57.570 32.586 1.00 39.29 481 GLY A O 1
ATOM 3509 N N . GLN A 1 482 ? 58.847 -56.574 33.177 1.00 38.06 482 GLN A N 1
ATOM 3510 C CA . GLN A 1 482 ? 58.172 -55.475 33.845 1.00 37.33 482 GLN A CA 1
ATOM 3511 C C . GLN A 1 482 ? 57.496 -54.567 32.817 1.00 36.63 482 GLN A C 1
ATOM 3512 O O . GLN A 1 482 ? 57.995 -54.399 31.702 1.00 36.29 482 GLN A O 1
ATOM 3518 N N . PRO A 1 483 ? 56.359 -53.963 33.171 1.00 36.45 483 PRO A N 1
ATOM 3519 C CA . PRO A 1 483 ? 55.616 -53.157 32.191 1.00 35.92 483 PRO A CA 1
ATOM 3520 C C . PRO A 1 483 ? 56.240 -51.779 32.019 1.00 34.70 483 PRO A C 1
ATOM 3521 O O . PRO A 1 483 ? 56.599 -51.117 32.995 1.00 34.20 483 PRO A O 1
ATOM 3525 N N . ARG A 1 484 ? 56.373 -51.355 30.768 1.00 34.26 484 ARG A N 1
ATOM 3526 C CA . ARG A 1 484 ? 56.835 -50.002 30.491 1.00 33.16 484 ARG A CA 1
ATOM 3527 C C . ARG A 1 484 ? 55.744 -49.010 30.880 1.00 32.79 484 ARG A C 1
ATOM 3528 O O . ARG A 1 484 ? 54.601 -49.145 30.425 1.00 33.18 484 ARG A O 1
ATOM 3536 N N . PRO A 1 485 ? 56.043 -48.026 31.727 1.00 32.12 485 PRO A N 1
ATOM 3537 C CA . PRO A 1 485 ? 55.013 -47.056 32.119 1.00 31.81 485 PRO A CA 1
ATOM 3538 C C . PRO A 1 485 ? 54.496 -46.289 30.913 1.00 31.41 485 PRO A C 1
ATOM 3539 O O . PRO A 1 485 ? 55.195 -46.114 29.913 1.00 31.05 485 PRO A O 1
ATOM 3543 N N . LYS A 1 486 ? 53.255 -45.824 31.014 1.00 31.53 486 LYS A N 1
ATOM 3544 C CA . LYS A 1 486 ? 52.705 -45.016 29.938 1.00 31.19 486 LYS A CA 1
ATOM 3545 C C . LYS A 1 486 ? 53.408 -43.665 29.892 1.00 30.20 486 LYS A C 1
ATOM 3546 O O . LYS A 1 486 ? 53.919 -43.167 30.898 1.00 29.82 486 LYS A O 1
ATOM 3552 N N . ILE A 1 487 ? 53.436 -43.077 28.702 1.00 29.84 487 ILE A N 1
ATOM 3553 C CA . ILE A 1 487 ? 54.073 -41.789 28.465 1.00 28.98 487 ILE A CA 1
ATOM 3554 C C . ILE A 1 487 ? 52.998 -40.718 28.363 1.00 28.82 487 ILE A C 1
ATOM 3555 O O . ILE A 1 487 ? 51.986 -40.903 27.673 1.00 29.25 487 ILE A O 1
ATOM 3560 N N . GLY A 1 488 ? 53.200 -39.608 29.070 1.00 28.27 488 GLY A N 1
ATOM 3561 C CA . GLY A 1 488 ? 52.268 -38.501 28.985 1.00 28.12 488 GLY A CA 1
ATOM 3562 C C . GLY A 1 488 ? 52.550 -37.682 27.742 1.00 27.68 488 GLY A C 1
ATOM 3563 O O . GLY A 1 488 ? 53.693 -37.288 27.486 1.00 27.13 488 GLY A O 1
ATOM 3564 N N . VAL A 1 489 ? 51.507 -37.436 26.957 1.00 27.96 489 VAL A N 1
ATOM 3565 C CA . VAL A 1 489 ? 51.583 -36.581 25.782 1.00 27.64 489 VAL A CA 1
ATOM 3566 C C . VAL A 1 489 ? 50.576 -35.457 25.963 1.00 27.64 489 VAL A C 1
ATOM 3567 O O . VAL A 1 489 ? 49.702 -35.515 26.829 1.00 28.00 489 VAL A O 1
ATOM 3571 N N . SER A 1 490 ? 50.724 -34.414 25.152 1.00 27.27 490 SER A N 1
ATOM 3572 C CA . SER A 1 490 ? 49.798 -33.292 25.223 1.00 27.32 490 SER A CA 1
ATOM 3573 C C . SER A 1 490 ? 48.377 -33.803 25.044 1.00 28.09 490 SER A C 1
ATOM 3574 O O . SER A 1 490 ? 48.047 -34.400 24.015 1.00 28.46 490 SER A O 1
ATOM 3577 N N . ALA A 1 491 ? 47.542 -33.574 26.052 1.00 28.37 491 ALA A N 1
ATOM 3578 C CA . ALA A 1 491 ? 46.211 -34.160 26.060 1.00 29.17 491 ALA A CA 1
ATOM 3579 C C . ALA A 1 491 ? 45.364 -33.616 24.918 1.00 29.49 491 ALA A C 1
ATOM 3580 O O . ALA A 1 491 ? 45.565 -32.498 24.435 1.00 29.11 491 ALA A O 1
ATOM 3582 N N . ALA A 1 492 ? 44.415 -34.432 24.476 1.00 30.24 492 ALA A N 1
ATOM 3583 C CA . ALA A 1 492 ? 43.477 -33.989 23.462 1.00 30.68 492 ALA A CA 1
ATOM 3584 C C . ALA A 1 492 ? 42.509 -32.977 24.060 1.00 30.91 492 ALA A C 1
ATOM 3585 O O . ALA A 1 492 ? 42.168 -33.034 25.244 1.00 31.06 492 ALA A O 1
ATOM 3587 N N . VAL A 1 493 ? 42.084 -32.028 23.229 1.00 30.98 493 VAL A N 1
ATOM 3588 C CA . VAL A 1 493 ? 41.082 -31.065 23.659 1.00 31.33 493 VAL A CA 1
ATOM 3589 C C . VAL A 1 493 ? 39.761 -31.785 23.885 1.00 32.28 493 VAL A C 1
ATOM 3590 O O . VAL A 1 493 ? 39.270 -32.509 23.010 1.00 32.84 493 VAL A O 1
ATOM 3594 N N . ASP A 1 494 ? 39.193 -31.605 25.067 1.00 32.53 494 ASP A N 1
ATOM 3595 C CA . ASP A 1 494 ? 37.906 -32.182 25.434 1.00 33.49 494 ASP A CA 1
ATOM 3596 C C . ASP A 1 494 ? 36.913 -31.027 25.460 1.00 33.90 494 ASP A C 1
ATOM 3597 O O . ASP A 1 494 ? 36.912 -30.216 26.391 1.00 33.70 494 ASP A O 1
ATOM 3602 N N . GLN A 1 495 ? 36.078 -30.943 24.426 1.00 34.53 495 GLN A N 1
ATOM 3603 C CA . GLN A 1 495 ? 35.128 -29.843 24.334 1.00 35.01 495 GLN A CA 1
ATOM 3604 C C . GLN A 1 495 ? 34.066 -29.906 25.426 1.00 35.74 495 GLN A C 1
ATOM 3605 O O . GLN A 1 495 ? 33.494 -28.869 25.775 1.00 35.98 495 GLN A O 1
ATOM 3611 N N . ALA A 1 496 ? 33.797 -31.090 25.980 1.00 36.14 496 ALA A N 1
ATOM 3612 C CA . ALA A 1 496 ? 32.798 -31.202 27.039 1.00 36.88 496 ALA A CA 1
ATOM 3613 C C . ALA A 1 496 ? 33.256 -30.493 28.308 1.00 36.36 496 ALA A C 1
ATOM 3614 O O . ALA A 1 496 ? 32.479 -29.765 28.940 1.00 36.82 496 ALA A O 1
ATOM 3616 N N . LEU A 1 497 ? 34.517 -30.694 28.701 1.00 35.45 497 LEU A N 1
ATOM 3617 C CA . LEU A 1 497 ? 35.027 -30.010 29.886 1.00 34.95 497 LEU A CA 1
ATOM 3618 C C . LEU A 1 497 ? 35.101 -28.504 29.676 1.00 34.65 497 LEU A C 1
ATOM 3619 O O . LEU A 1 497 ? 34.882 -27.734 30.620 1.00 34.72 497 LEU A O 1
ATOM 3624 N N . ILE A 1 498 ? 35.391 -28.067 28.449 1.00 34.38 498 ILE A N 1
ATOM 3625 C CA . ILE A 1 498 ? 35.386 -26.638 28.158 1.00 34.23 498 ILE A CA 1
ATOM 3626 C C . ILE A 1 498 ? 33.973 -26.080 28.254 1.00 35.22 498 ILE A C 1
ATOM 3627 O O . ILE A 1 498 ? 33.758 -24.998 28.809 1.00 35.30 498 ILE A O 1
ATOM 3632 N N . ASP A 1 499 ? 32.987 -26.810 27.727 1.00 36.04 499 ASP A N 1
ATOM 3633 C CA . ASP A 1 499 ? 31.608 -26.335 27.785 1.00 37.08 499 ASP A CA 1
ATOM 3634 C C . ASP A 1 499 ? 31.108 -26.259 29.221 1.00 37.46 499 ASP A C 1
ATOM 3635 O O . ASP A 1 499 ? 30.455 -25.281 29.605 1.00 37.92 499 ASP A O 1
ATOM 3640 N N . GLU A 1 500 ? 31.401 -27.281 30.027 1.00 37.32 500 GLU A N 1
ATOM 3641 C CA . GLU A 1 500 ? 30.994 -27.253 31.428 1.00 37.67 500 GLU A CA 1
ATOM 3642 C C . GLU A 1 500 ? 31.670 -26.107 32.170 1.00 37.04 500 GLU A C 1
ATOM 3643 O O . GLU A 1 500 ? 31.020 -25.368 32.921 1.00 37.54 500 GLU A O 1
ATOM 3649 N N . ALA A 1 501 ? 32.980 -25.936 31.959 1.00 36.00 501 ALA A N 1
ATOM 3650 C CA . ALA A 1 501 ? 33.695 -24.842 32.608 1.00 35.42 501 ALA A CA 1
ATOM 3651 C C . ALA A 1 501 ? 33.136 -23.489 32.186 1.00 35.77 501 ALA A C 1
ATOM 3652 O O . ALA A 1 501 ? 33.053 -22.561 32.999 1.00 35.87 501 ALA A O 1
ATOM 3654 N N . VAL A 1 502 ? 32.739 -23.363 30.919 1.00 36.04 502 VAL A N 1
ATOM 3655 C CA . VAL A 1 502 ? 32.169 -22.112 30.429 1.00 36.48 502 VAL A CA 1
ATOM 3656 C C . VAL A 1 502 ? 30.823 -21.844 31.089 1.00 37.58 502 VAL A C 1
ATOM 3657 O O . VAL A 1 502 ? 30.541 -20.718 31.512 1.00 37.86 502 VAL A O 1
ATOM 3661 N N . ALA A 1 503 ? 29.970 -22.867 31.187 1.00 38.27 503 ALA A N 1
ATOM 3662 C CA . ALA A 1 503 ? 28.683 -22.687 31.854 1.00 39.37 503 ALA A CA 1
ATOM 3663 C C . ALA A 1 503 ? 28.877 -22.257 33.304 1.00 39.27 503 ALA A C 1
ATOM 3664 O O . ALA A 1 503 ? 28.244 -21.302 33.773 1.00 39.87 503 ALA A O 1
ATOM 3666 N N . ASN A 1 504 ? 29.764 -22.951 34.025 1.00 38.56 504 ASN A N 1
ATOM 3667 C CA . ASN A 1 504 ? 30.101 -22.557 35.390 1.00 38.38 504 ASN A CA 1
ATOM 3668 C C . ASN A 1 504 ? 30.547 -21.101 35.451 1.00 38.06 504 ASN A C 1
ATOM 3669 O O . ASN A 1 504 ? 30.100 -20.337 36.313 1.00 38.55 504 ASN A O 1
ATOM 3674 N N . ALA A 1 505 ? 31.416 -20.692 34.525 1.00 37.30 505 ALA A N 1
ATOM 3675 C CA . ALA A 1 505 ? 31.908 -19.319 34.542 1.00 37.01 505 ALA A CA 1
ATOM 3676 C C . ALA A 1 505 ? 30.780 -18.324 34.289 1.00 38.00 505 ALA A C 1
ATOM 3677 O O . ALA A 1 505 ? 30.727 -17.261 34.918 1.00 38.22 505 ALA A O 1
ATOM 3679 N N . ARG A 1 506 ? 29.857 -18.660 33.387 1.00 38.67 506 ARG A N 1
ATOM 3680 C CA . ARG A 1 506 ? 28.748 -17.757 33.099 1.00 39.70 506 ARG A CA 1
ATOM 3681 C C . ARG A 1 506 ? 27.766 -17.672 34.257 1.00 40.63 506 ARG A C 1
ATOM 3682 O O . ARG A 1 506 ? 27.065 -16.663 34.396 1.00 41.41 506 ARG A O 1
ATOM 3690 N N . GLN A 1 507 ? 27.688 -18.710 35.085 1.00 40.63 507 GLN A N 1
ATOM 3691 C CA . GLN A 1 507 ? 26.804 -18.692 36.242 1.00 41.52 507 GLN A CA 1
ATOM 3692 C C . GLN A 1 507 ? 27.465 -18.115 37.488 1.00 41.12 507 GLN A C 1
ATOM 3693 O O . GLN A 1 507 ? 26.853 -18.129 38.560 1.00 41.79 507 GLN A O 1
ATOM 3699 N N . SER A 1 508 ? 28.685 -17.600 37.374 1.00 40.11 508 SER A N 1
ATOM 3700 C CA . SER A 1 508 ? 29.462 -17.129 38.511 1.00 39.66 508 SER A CA 1
ATOM 3701 C C . SER A 1 508 ? 29.736 -15.637 38.383 1.00 39.65 508 SER A C 1
ATOM 3702 O O . SER A 1 508 ? 29.550 -15.032 37.325 1.00 39.79 508 SER A O 1
ATOM 3705 N N . ASP A 1 509 ? 30.192 -15.044 39.486 1.00 39.53 509 ASP A N 1
ATOM 3706 C CA . ASP A 1 509 ? 30.598 -13.646 39.481 1.00 39.49 509 ASP A CA 1
ATOM 3707 C C . ASP A 1 509 ? 32.078 -13.452 39.182 1.00 38.31 509 ASP A C 1
ATOM 3708 O O . ASP A 1 509 ? 32.469 -12.359 38.760 1.00 38.21 509 ASP A O 1
ATOM 3713 N N . LEU A 1 510 ? 32.902 -14.483 39.367 1.00 37.47 510 LEU A N 1
ATOM 3714 C CA . LEU A 1 510 ? 34.339 -14.374 39.166 1.00 36.38 510 LEU A CA 1
ATOM 3715 C C . LEU A 1 510 ? 34.865 -15.662 38.554 1.00 35.66 510 LEU A C 1
ATOM 3716 O O . LEU A 1 510 ? 34.333 -16.747 38.802 1.00 35.91 510 LEU A O 1
ATOM 3721 N N . ILE A 1 511 ? 35.920 -15.530 37.755 1.00 34.82 511 ILE A N 1
ATOM 3722 C CA . ILE A 1 511 ? 36.552 -16.652 37.070 1.00 34.12 511 ILE A CA 1
ATOM 3723 C C . ILE A 1 511 ? 37.976 -16.785 37.590 1.00 33.19 511 ILE A C 1
ATOM 3724 O O . ILE A 1 511 ? 38.796 -15.875 37.410 1.00 32.78 511 ILE A O 1
ATOM 3729 N N . VAL A 1 512 ? 38.269 -17.910 38.229 1.00 32.94 512 VAL A N 1
ATOM 3730 C CA . VAL A 1 512 ? 39.609 -18.224 38.708 1.00 32.12 512 VAL A CA 1
ATOM 3731 C C . VAL A 1 512 ? 40.087 -19.438 37.921 1.00 31.60 512 VAL A C 1
ATOM 3732 O O . VAL A 1 512 ? 39.650 -20.567 38.170 1.00 31.84 512 VAL A O 1
ATOM 3736 N N . ALA A 1 513 ? 40.985 -19.210 36.966 1.00 30.95 513 ALA A N 1
ATOM 3737 C CA . ALA A 1 513 ? 41.542 -20.274 36.140 1.00 30.45 513 ALA A CA 1
ATOM 3738 C C . ALA A 1 513 ? 42.909 -20.675 36.678 1.00 29.71 513 ALA A C 1
ATOM 3739 O O . ALA A 1 513 ? 43.780 -19.822 36.871 1.00 29.30 513 ALA A O 1
ATOM 3741 N N . VAL A 1 514 ? 43.094 -21.968 36.921 1.00 29.60 514 VAL A N 1
ATOM 3742 C CA . VAL A 1 514 ? 44.327 -22.487 37.501 1.00 29.02 514 VAL A CA 1
ATOM 3743 C C . VAL A 1 514 ? 44.923 -23.483 36.517 1.00 28.59 514 VAL A C 1
ATOM 3744 O O . VAL A 1 514 ? 44.387 -24.584 36.335 1.00 28.90 514 VAL A O 1
ATOM 3748 N N . VAL A 1 515 ? 46.041 -23.105 35.895 1.00 27.95 515 VAL A N 1
ATOM 3749 C CA . VAL A 1 515 ? 46.697 -23.902 34.867 1.00 27.54 515 VAL A CA 1
ATOM 3750 C C . VAL A 1 515 ? 48.160 -24.097 35.249 1.00 26.92 515 VAL A C 1
ATOM 3751 O O . VAL A 1 515 ? 48.670 -23.476 36.183 1.00 26.77 515 VAL A O 1
ATOM 3755 N N . GLY A 1 516 ? 48.833 -24.970 34.509 1.00 26.59 516 GLY A N 1
ATOM 3756 C CA . GLY A 1 516 ? 50.248 -25.225 34.754 1.00 26.04 516 GLY A CA 1
ATOM 3757 C C . GLY A 1 516 ? 50.691 -26.532 34.114 1.00 25.93 516 GLY A C 1
ATOM 3758 O O . GLY A 1 516 ? 50.109 -26.981 33.127 1.00 26.12 516 GLY A O 1
ATOM 3759 N N . ASP A 1 517 ? 51.737 -27.119 34.692 1.00 25.65 517 ASP A N 1
ATOM 3760 C CA . ASP A 1 517 ? 52.286 -28.389 34.232 1.00 25.59 517 ASP A CA 1
ATOM 3761 C C . ASP A 1 517 ? 52.192 -29.438 35.339 1.00 25.92 517 ASP A C 1
ATOM 3762 O O . ASP A 1 517 ? 51.675 -29.184 36.428 1.00 26.20 517 ASP A O 1
ATOM 3767 N N . VAL A 1 518 ? 52.703 -30.634 35.039 1.00 25.95 518 VAL A N 1
ATOM 3768 C CA . VAL A 1 518 ? 52.667 -31.779 35.939 1.00 26.33 518 VAL A CA 1
ATOM 3769 C C . VAL A 1 518 ? 54.057 -32.405 35.986 1.00 26.03 518 VAL A C 1
ATOM 3770 O O . VAL A 1 518 ? 54.933 -32.085 35.183 1.00 25.58 518 VAL A O 1
ATOM 3774 N N . VAL A 1 519 ? 54.244 -33.320 36.943 1.00 26.36 519 VAL A N 1
ATOM 3775 C CA . VAL A 1 519 ? 55.574 -33.869 37.211 1.00 26.16 519 VAL A CA 1
ATOM 3776 C C . VAL A 1 519 ? 56.122 -34.621 36.006 1.00 26.07 519 VAL A C 1
ATOM 3777 O O . VAL A 1 519 ? 57.342 -34.685 35.809 1.00 25.75 519 VAL A O 1
ATOM 3781 N N . GLN A 1 520 ? 55.247 -35.189 35.175 1.00 26.39 520 GLN A N 1
ATOM 3782 C CA . GLN A 1 520 ? 55.717 -35.860 33.968 1.00 26.35 520 GLN A CA 1
ATOM 3783 C C . GLN A 1 520 ? 56.328 -34.889 32.965 1.00 25.76 520 GLN A C 1
ATOM 3784 O O . GLN A 1 520 ? 56.985 -35.331 32.017 1.00 25.65 520 GLN A O 1
ATOM 3790 N N . LEU A 1 521 ? 56.144 -33.586 33.162 1.00 25.43 521 LEU A N 1
ATOM 3791 C CA . LEU A 1 521 ? 56.709 -32.563 32.297 1.00 24.91 521 LEU A CA 1
ATOM 3792 C C . LEU A 1 521 ? 57.828 -31.794 32.983 1.00 24.49 521 LEU A C 1
ATOM 3793 O O . LEU A 1 521 ? 58.231 -30.734 32.495 1.00 24.10 521 LEU A O 1
ATOM 3798 N N . VAL A 1 522 ? 58.339 -32.303 34.105 1.00 24.61 522 VAL A N 1
ATOM 3799 C CA . VAL A 1 522 ? 59.325 -31.599 34.914 1.00 24.31 522 VAL A CA 1
ATOM 3800 C C . VAL A 1 522 ? 60.429 -32.562 35.324 1.00 24.40 522 VAL A C 1
ATOM 3801 O O . VAL A 1 522 ? 60.192 -33.753 35.545 1.00 24.81 522 VAL A O 1
ATOM 3805 N N . GLY A 1 523 ? 61.648 -32.037 35.417 1.00 24.06 523 GLY A N 1
ATOM 3806 C CA . GLY A 1 523 ? 62.716 -32.769 36.065 1.00 24.19 523 GLY A CA 1
ATOM 3807 C C . GLY A 1 523 ? 63.699 -33.460 35.147 1.00 24.14 523 GLY A C 1
ATOM 3808 O O . GLY A 1 523 ? 63.899 -33.056 33.997 1.00 23.86 523 GLY A O 1
ATOM 3809 N N . GLU A 1 524 ? 64.323 -34.512 35.668 1.00 24.47 524 GLU A N 1
ATOM 3810 C CA . GLU A 1 524 ? 65.353 -35.227 34.934 1.00 24.51 524 GLU A CA 1
ATOM 3811 C C . GLU A 1 524 ? 64.769 -35.897 33.697 1.00 24.64 524 GLU A C 1
ATOM 3812 O O . GLU A 1 524 ? 63.672 -36.464 33.734 1.00 24.97 524 GLU A O 1
ATOM 3818 N N . THR A 1 525 ? 65.507 -35.808 32.590 1.00 24.43 525 THR A N 1
ATOM 3819 C CA . THR A 1 525 ? 65.131 -36.320 31.275 1.00 24.53 525 THR A CA 1
ATOM 3820 C C . THR A 1 525 ? 63.840 -35.705 30.746 1.00 24.41 525 THR A C 1
ATOM 3821 O O . THR A 1 525 ? 63.350 -36.121 29.688 1.00 24.55 525 THR A O 1
ATOM 3825 N N . CYS A 1 526 ? 63.290 -34.705 31.430 1.00 24.18 526 CYS A N 1
ATOM 3826 C CA . CYS A 1 526 ? 61.990 -34.137 31.101 1.00 24.16 526 CYS A CA 1
ATOM 3827 C C . CYS A 1 526 ? 62.081 -32.637 30.856 1.00 23.70 526 CYS A C 1
ATOM 3828 O O . CYS A 1 526 ? 61.260 -31.856 31.343 1.00 23.66 526 CYS A O 1
ATOM 3831 N N . SER A 1 527 ? 63.092 -32.213 30.104 1.00 23.39 527 SER A N 1
ATOM 3832 C CA . SER A 1 527 ? 63.091 -30.863 29.571 1.00 23.03 527 SER A CA 1
ATOM 3833 C C . SER A 1 527 ? 61.927 -30.700 28.598 1.00 23.13 527 SER A C 1
ATOM 3834 O O . SER A 1 527 ? 61.389 -31.673 28.065 1.00 23.44 527 SER A O 1
ATOM 3837 N N . THR A 1 528 ? 61.520 -29.455 28.382 1.00 22.93 528 THR A N 1
ATOM 3838 C CA . THR A 1 528 ? 60.471 -29.140 27.425 1.00 23.05 528 THR A CA 1
ATOM 3839 C C . THR A 1 528 ? 60.995 -28.147 26.400 1.00 22.78 528 THR A C 1
ATOM 3840 O O . THR A 1 528 ? 61.807 -27.276 26.715 1.00 22.50 528 THR A O 1
ATOM 3844 N N . ALA A 1 529 ? 60.520 -28.285 25.167 1.00 22.91 529 ALA A N 1
ATOM 3845 C CA . ALA A 1 529 ? 60.989 -27.461 24.062 1.00 22.72 529 ALA A CA 1
ATOM 3846 C C . ALA A 1 529 ? 60.091 -26.265 23.775 1.00 22.77 529 ALA A C 1
ATOM 3847 O O . ALA A 1 529 ? 60.597 -25.187 23.455 1.00 22.57 529 ALA A O 1
ATOM 3849 N N . THR A 1 530 ? 58.770 -26.416 23.888 1.00 23.08 530 THR A N 1
ATOM 3850 C CA . THR A 1 530 ? 57.863 -25.342 23.503 1.00 23.22 530 THR A CA 1
ATOM 3851 C C . THR A 1 530 ? 57.528 -24.397 24.645 1.00 23.19 530 THR A C 1
ATOM 3852 O O . THR A 1 530 ? 57.151 -23.250 24.382 1.00 23.25 530 THR A O 1
ATOM 3856 N N . LEU A 1 531 ? 57.655 -24.846 25.893 1.00 23.15 531 LEU A N 1
ATOM 3857 C CA . LEU A 1 531 ? 57.335 -24.079 27.095 1.00 23.18 531 LEU A CA 1
ATOM 3858 C C . LEU A 1 531 ? 55.852 -23.733 27.199 1.00 23.58 531 LEU A C 1
ATOM 3859 O O . LEU A 1 531 ? 55.463 -22.950 28.073 1.00 23.68 531 LEU A O 1
ATOM 3864 N N . GLU A 1 532 ? 55.012 -24.308 26.348 1.00 23.88 532 GLU A N 1
ATOM 3865 C CA . GLU A 1 532 ? 53.591 -24.003 26.334 1.00 24.33 532 GLU A CA 1
ATOM 3866 C C . GLU A 1 532 ? 52.823 -24.950 27.249 1.00 24.66 532 GLU A C 1
ATOM 3867 O O . GLU A 1 532 ? 53.249 -26.074 27.526 1.00 24.60 532 GLU A O 1
ATOM 3873 N N . LEU A 1 533 ? 51.669 -24.479 27.710 1.00 25.05 533 LEU A N 1
ATOM 3874 C CA . LEU A 1 533 ? 50.759 -25.348 28.441 1.00 25.48 533 LEU A CA 1
ATOM 3875 C C . LEU A 1 533 ? 50.269 -26.460 27.524 1.00 25.78 533 LEU A C 1
ATOM 3876 O O . LEU A 1 533 ? 49.930 -26.221 26.362 1.00 25.91 533 LEU A O 1
ATOM 3881 N N . LEU A 1 534 ? 50.251 -27.682 28.042 1.00 25.93 534 LEU A N 1
ATOM 3882 C CA . LEU A 1 534 ? 49.807 -28.819 27.253 1.00 26.29 534 LEU A CA 1
ATOM 3883 C C . LEU A 1 534 ? 48.315 -29.069 27.462 1.00 26.98 534 LEU A C 1
ATOM 3884 O O . LEU A 1 534 ? 47.668 -28.463 28.317 1.00 27.18 534 LEU A O 1
ATOM 3889 N N . GLY A 1 535 ? 47.771 -29.979 26.656 1.00 27.40 535 GLY A N 1
ATOM 3890 C CA . GLY A 1 535 ? 46.371 -30.330 26.780 1.00 28.14 535 GLY A CA 1
ATOM 3891 C C . GLY A 1 535 ? 45.455 -29.244 26.240 1.00 28.41 535 GLY A C 1
ATOM 3892 O O . GLY A 1 535 ? 45.813 -28.470 25.350 1.00 28.13 535 GLY A O 1
ATOM 3893 N N . GLY A 1 536 ? 44.252 -29.184 26.802 1.00 29.01 536 GLY A N 1
ATOM 3894 C CA . GLY A 1 536 ? 43.266 -28.225 26.347 1.00 29.42 536 GLY A CA 1
ATOM 3895 C C . GLY A 1 536 ? 43.283 -26.935 27.137 1.00 29.22 536 GLY A C 1
ATOM 3896 O O . G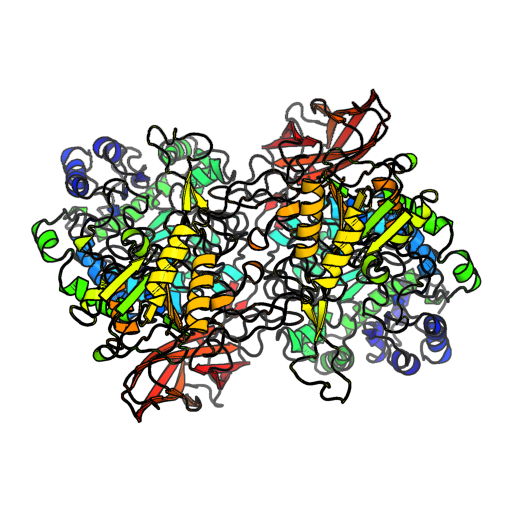LY A 1 536 ? 42.315 -26.169 27.110 1.00 29.70 536 GLY A O 1
ATOM 3897 N N . GLN A 1 537 ? 44.395 -26.674 27.831 1.00 28.58 537 GLN A N 1
ATOM 3898 C CA . GLN A 1 537 ? 44.463 -25.508 28.706 1.00 28.44 537 GLN A CA 1
ATOM 3899 C C . GLN A 1 537 ? 44.444 -24.209 27.913 1.00 28.37 537 GLN A C 1
ATOM 3900 O O . GLN A 1 537 ? 43.851 -23.219 28.356 1.00 28.65 537 GLN A O 1
ATOM 3906 N N . ASN A 1 538 ? 45.081 -24.186 26.740 1.00 28.04 538 ASN A N 1
ATOM 3907 C CA . ASN A 1 538 ? 45.053 -22.969 25.934 1.00 28.04 538 ASN A CA 1
ATOM 3908 C C . ASN A 1 538 ? 43.649 -22.695 25.411 1.00 28.82 538 ASN A C 1
ATOM 3909 O O . ASN A 1 538 ? 43.185 -21.549 25.436 1.00 29.09 538 ASN A O 1
ATOM 3914 N N . ALA A 1 539 ? 42.954 -23.734 24.943 1.00 29.26 539 ALA A N 1
ATOM 3915 C CA . ALA A 1 539 ? 41.572 -23.560 24.506 1.00 30.09 539 ALA A CA 1
ATOM 3916 C C . ALA A 1 539 ? 40.678 -23.154 25.670 1.00 30.56 539 ALA A C 1
ATOM 3917 O O . ALA A 1 539 ? 39.802 -22.292 25.520 1.00 31.12 539 ALA A O 1
ATOM 3919 N N . LEU A 1 540 ? 40.897 -23.753 26.843 1.00 30.40 540 LEU A N 1
ATOM 3920 C CA . LEU A 1 540 ? 40.142 -23.372 28.033 1.00 30.83 540 LEU A CA 1
ATOM 3921 C C . LEU A 1 540 ? 40.325 -21.893 28.345 1.00 30.71 540 LEU A C 1
ATOM 3922 O O . LEU A 1 540 ? 39.348 -21.160 28.529 1.00 31.35 540 LEU A O 1
ATOM 3927 N N . LEU A 1 541 ? 41.577 -21.433 28.390 1.00 29.96 541 LEU A N 1
ATOM 3928 C CA . LEU A 1 541 ? 41.836 -20.024 28.664 1.00 29.87 541 LEU A CA 1
ATOM 3929 C C . LEU A 1 541 ? 41.243 -19.125 27.589 1.00 30.30 541 LEU A C 1
ATOM 3930 O O . LEU A 1 541 ? 40.775 -18.023 27.895 1.00 30.69 541 LEU A O 1
ATOM 3935 N N . ASP A 1 542 ? 41.247 -19.577 26.333 1.00 30.29 542 ASP A N 1
ATOM 3936 C CA . ASP A 1 542 ? 40.618 -18.805 25.265 1.00 30.79 542 ASP A CA 1
ATOM 3937 C C . ASP A 1 542 ? 39.129 -18.625 25.526 1.00 31.75 542 ASP A C 1
ATOM 3938 O O . ASP A 1 542 ? 38.605 -17.508 25.453 1.00 32.22 542 ASP A O 1
ATOM 3943 N N . ALA A 1 543 ? 38.428 -19.721 25.827 1.00 32.10 543 ALA A N 1
ATOM 3944 C CA . ALA A 1 543 ? 36.987 -19.637 26.045 1.00 33.08 543 ALA A CA 1
ATOM 3945 C C . ALA A 1 543 ? 36.659 -18.803 27.277 1.00 33.34 543 ALA A C 1
ATOM 3946 O O . ALA A 1 543 ? 35.726 -17.990 27.255 1.00 34.09 543 ALA A O 1
ATOM 3948 N N . LEU A 1 544 ? 37.422 -18.981 28.358 1.00 32.77 544 LEU A N 1
ATOM 3949 C CA . LEU A 1 544 ? 37.175 -18.206 29.570 1.00 33.02 544 LEU A CA 1
ATOM 3950 C C . LEU A 1 544 ? 37.433 -16.724 29.343 1.00 33.03 544 LEU A C 1
ATOM 3951 O O . LEU A 1 544 ? 36.668 -15.876 29.815 1.00 33.70 544 LEU A O 1
ATOM 3956 N N . ALA A 1 545 ? 38.505 -16.392 28.621 1.00 32.36 545 ALA A N 1
ATOM 3957 C CA . ALA A 1 545 ? 38.768 -14.996 28.294 1.00 32.42 545 ALA A CA 1
ATOM 3958 C C . ALA A 1 545 ? 37.668 -14.426 27.411 1.00 33.29 545 ALA A C 1
ATOM 3959 O O . ALA A 1 545 ? 37.310 -13.248 27.534 1.00 33.80 545 ALA A O 1
ATOM 3961 N N . ALA A 1 546 ? 37.119 -15.248 26.512 1.00 33.54 546 ALA A N 1
ATOM 3962 C CA . ALA A 1 546 ? 36.001 -14.801 25.688 1.00 34.46 546 ALA A CA 1
ATOM 3963 C C . ALA A 1 546 ? 34.780 -14.488 26.542 1.00 35.38 546 ALA A C 1
ATOM 3964 O O . ALA A 1 546 ? 34.117 -13.465 26.337 1.00 36.12 546 ALA A O 1
ATOM 3966 N N . VAL A 1 547 ? 34.470 -15.357 27.509 1.00 35.41 547 VAL A N 1
ATOM 3967 C CA . VAL A 1 547 ? 33.352 -15.093 28.413 1.00 36.29 547 VAL A CA 1
ATOM 3968 C C . VAL A 1 547 ? 33.592 -13.813 29.202 1.00 36.36 547 VAL A C 1
ATOM 3969 O O . VAL A 1 547 ? 32.691 -12.975 29.346 1.00 37.26 547 VAL A O 1
ATOM 3973 N N . SER A 1 548 ? 34.813 -13.635 29.716 1.00 35.48 548 SER A N 1
ATOM 3974 C CA . SER A 1 548 ? 35.113 -12.461 30.529 1.00 35.55 548 SER A CA 1
ATOM 3975 C C . SER A 1 548 ? 34.991 -11.178 29.715 1.00 35.98 548 SER A C 1
ATOM 3976 O O . SER A 1 548 ? 34.427 -10.185 30.187 1.00 36.70 548 SER A O 1
ATOM 3979 N N . ARG A 1 549 ? 35.509 -11.184 28.485 1.00 35.60 549 ARG A N 1
ATOM 3980 C CA . ARG A 1 549 ? 35.379 -10.017 27.618 1.00 36.07 549 ARG A CA 1
ATOM 3981 C C . ARG A 1 549 ? 33.923 -9.751 27.263 1.00 37.26 549 ARG A C 1
ATOM 3982 O O . ARG A 1 549 ? 33.489 -8.595 27.212 1.00 37.99 549 ARG A O 1
ATOM 3990 N N . GLU A 1 550 ? 33.151 -10.811 27.021 1.00 37.54 550 GLU A N 1
ATOM 3991 C CA . GLU A 1 550 ? 31.768 -10.634 26.591 1.00 38.72 550 GLU A CA 1
ATOM 3992 C C . GLU A 1 550 ? 30.891 -10.091 27.713 1.00 39.56 550 GLU A C 1
ATOM 3993 O O . GLU A 1 550 ? 30.073 -9.193 27.484 1.00 40.55 550 GLU A O 1
ATOM 3999 N N . THR A 1 551 ? 31.050 -10.610 28.930 1.00 39.24 551 THR A N 1
ATOM 4000 C CA . THR A 1 551 ? 30.151 -10.293 30.033 1.00 40.08 551 THR A CA 1
ATOM 4001 C C . THR A 1 551 ? 30.726 -9.307 31.040 1.00 39.93 551 THR A C 1
ATOM 4002 O O . THR A 1 551 ? 29.977 -8.818 31.893 1.00 40.75 551 THR A O 1
ATOM 4006 N N . GLY A 1 552 ? 32.020 -9.007 30.976 1.00 38.98 552 GLY A N 1
ATOM 4007 C CA . GLY A 1 552 ? 32.634 -8.162 31.979 1.00 38.81 552 GLY A CA 1
ATOM 4008 C C . GLY A 1 552 ? 32.913 -8.832 33.306 1.00 38.41 552 GLY A C 1
ATOM 4009 O O . GLY A 1 552 ? 33.249 -8.137 34.271 1.00 38.45 552 GLY A O 1
ATOM 4010 N N . LYS A 1 553 ? 32.784 -10.152 33.393 1.00 38.08 553 LYS A N 1
ATOM 4011 C CA . LYS A 1 553 ? 33.096 -10.846 34.637 1.00 37.71 553 LYS A CA 1
ATOM 4012 C C . LYS A 1 553 ? 34.598 -10.798 34.892 1.00 36.60 553 LYS A C 1
ATOM 4013 O O . LYS A 1 553 ? 35.385 -11.118 33.991 1.00 35.86 553 LYS A O 1
ATOM 4019 N N . PRO A 1 554 ? 35.033 -10.397 36.086 1.00 36.51 554 PRO A N 1
ATOM 4020 C CA . PRO A 1 554 ? 36.472 -10.364 36.369 1.00 35.51 554 PRO A CA 1
ATOM 4021 C C . PRO A 1 554 ? 37.078 -11.755 36.275 1.00 34.68 554 PRO A C 1
ATOM 4022 O O . PRO A 1 554 ? 36.458 -12.753 36.645 1.00 34.90 554 PRO A O 1
ATOM 4026 N N . MET A 1 555 ? 38.304 -11.812 35.771 1.00 33.79 555 MET A N 1
ATOM 4027 C CA . MET A 1 555 ? 38.999 -13.073 35.576 1.00 33.00 555 MET A CA 1
ATOM 4028 C C . MET A 1 555 ? 40.428 -12.947 36.073 1.00 32.17 555 MET A C 1
ATOM 4029 O O . MET A 1 555 ? 41.049 -11.888 35.948 1.00 32.04 555 MET A O 1
ATOM 4034 N N . VAL A 1 556 ? 40.936 -14.024 36.660 1.00 31.69 556 VAL A N 1
ATOM 4035 C CA . VAL A 1 556 ? 42.333 -14.097 37.064 1.00 30.90 556 VAL A CA 1
ATOM 4036 C C . VAL A 1 556 ? 42.868 -15.462 36.665 1.00 30.29 556 VAL A C 1
ATOM 4037 O O . VAL A 1 556 ? 42.230 -16.488 36.923 1.00 30.52 556 VAL A O 1
ATOM 4041 N N . THR A 1 557 ? 44.020 -15.471 36.007 1.00 29.57 557 THR A N 1
ATOM 4042 C CA . THR A 1 557 ? 44.697 -16.702 35.634 1.00 28.98 557 THR A CA 1
ATOM 4043 C C . THR A 1 557 ? 45.801 -16.971 36.647 1.00 28.49 557 THR A C 1
ATOM 4044 O O . THR A 1 557 ? 46.722 -16.162 36.797 1.00 28.17 557 THR A O 1
ATOM 4048 N N . VAL A 1 558 ? 45.688 -18.085 37.357 1.00 28.51 558 VAL A N 1
ATOM 4049 C CA . VAL A 1 558 ? 46.696 -18.514 38.316 1.00 28.12 558 VAL A CA 1
ATOM 4050 C C . VAL A 1 558 ? 47.538 -19.595 37.657 1.00 27.54 558 VAL A C 1
ATOM 4051 O O . VAL A 1 558 ? 47.025 -20.660 37.294 1.00 27.67 558 VAL A O 1
ATOM 4055 N N . LEU A 1 559 ? 48.826 -19.320 37.490 1.00 26.96 559 LEU A N 1
ATOM 4056 C CA . LEU A 1 559 ? 49.757 -20.260 36.881 1.00 26.42 559 LEU A CA 1
ATOM 4057 C C . LEU A 1 559 ? 50.511 -20.981 37.992 1.00 26.25 559 LEU A C 1
ATOM 4058 O O . LEU A 1 559 ? 51.326 -20.376 38.695 1.00 26.06 559 LEU A O 1
ATOM 4063 N N . ILE A 1 560 ? 50.217 -22.269 38.160 1.00 26.38 560 ILE A N 1
ATOM 4064 C CA . ILE A 1 560 ? 50.955 -23.136 39.071 1.00 26.25 560 ILE A CA 1
ATOM 4065 C C . ILE A 1 560 ? 51.804 -24.080 38.231 1.00 25.83 560 ILE A C 1
ATOM 4066 O O . ILE A 1 560 ? 51.322 -25.117 37.763 1.00 26.00 560 ILE A O 1
ATOM 4071 N N . SER A 1 561 ? 53.066 -23.720 38.016 1.00 25.33 561 SER A N 1
ATOM 4072 C CA . SER A 1 561 ? 53.939 -24.483 37.139 1.00 24.95 561 SER A CA 1
ATOM 4073 C C . SER A 1 561 ? 55.354 -24.489 37.691 1.00 24.60 561 SER A C 1
ATOM 4074 O O . SER A 1 561 ? 55.762 -23.574 38.406 1.00 24.54 561 SER A O 1
ATOM 4077 N N . SER A 1 562 ? 56.112 -25.521 37.324 1.00 24.40 562 SER A N 1
ATOM 4078 C CA . SER A 1 562 ? 57.468 -25.662 37.833 1.00 24.14 562 SER A CA 1
ATOM 4079 C C . SER A 1 562 ? 58.391 -24.549 37.359 1.00 23.75 562 SER A C 1
ATOM 4080 O O . SER A 1 562 ? 59.420 -24.302 37.993 1.00 23.61 562 SER A O 1
ATOM 4083 N N . LYS A 1 563 ? 58.048 -23.873 36.271 1.00 23.63 563 LYS A N 1
ATOM 4084 C CA . LYS A 1 563 ? 58.944 -22.918 35.634 1.00 23.30 563 LYS A CA 1
ATOM 4085 C C . LYS A 1 563 ? 58.099 -21.986 34.777 1.00 23.37 563 LYS A C 1
ATOM 4086 O O . LYS A 1 563 ? 56.901 -22.229 34.585 1.00 23.66 563 LYS A O 1
ATOM 4092 N N . PRO A 1 564 ? 58.685 -20.902 34.259 1.00 23.18 564 PRO A N 1
ATOM 4093 C CA . PRO A 1 564 ? 57.930 -20.025 33.357 1.00 23.30 564 PRO A CA 1
ATOM 4094 C C . PRO A 1 564 ? 57.315 -20.797 32.197 1.00 23.34 564 PRO A C 1
ATOM 4095 O O . PRO A 1 564 ? 57.885 -21.767 31.695 1.00 23.14 564 PRO A O 1
ATOM 4099 N N . GLN A 1 565 ? 56.130 -20.360 31.786 1.00 23.65 565 GLN A N 1
ATOM 4100 C CA . GLN A 1 565 ? 55.388 -20.994 30.708 1.00 23.79 565 GLN A CA 1
ATOM 4101 C C . GLN A 1 565 ? 54.957 -19.949 29.690 1.00 23.92 565 GLN A C 1
ATOM 4102 O O . GLN A 1 565 ? 54.777 -18.774 30.018 1.00 24.06 565 GLN A O 1
ATOM 4108 N N . VAL A 1 566 ? 54.790 -20.393 28.450 1.00 23.92 566 VAL A N 1
ATOM 4109 C CA . VAL A 1 566 ? 54.191 -19.561 27.413 1.00 24.15 566 VAL A CA 1
ATOM 4110 C C . VAL A 1 566 ? 52.677 -19.682 27.528 1.00 24.68 566 VAL A C 1
ATOM 4111 O O . VAL A 1 566 ? 52.130 -20.789 27.501 1.00 24.83 566 VAL A O 1
ATOM 4115 N N . LEU A 1 567 ? 52.005 -18.554 27.671 1.00 25.01 567 LEU A N 1
ATOM 4116 C CA . LEU A 1 567 ? 50.558 -18.487 27.795 1.00 25.59 567 LEU A CA 1
ATOM 4117 C C . LEU A 1 567 ? 49.928 -18.094 26.466 1.00 25.91 567 LEU A C 1
ATOM 4118 O O . LEU A 1 567 ? 50.597 -17.531 25.597 1.00 25.71 567 LEU A O 1
ATOM 4123 N N . PRO A 1 568 ? 48.642 -18.383 26.265 1.00 26.46 568 PRO A N 1
ATOM 4124 C CA . PRO A 1 568 ? 47.999 -18.035 24.993 1.00 26.84 568 PRO A CA 1
ATOM 4125 C C . PRO A 1 568 ? 47.932 -16.532 24.785 1.00 27.06 568 PRO A C 1
ATOM 4126 O O . PRO A 1 568 ? 48.026 -15.736 25.722 1.00 27.10 568 PRO A O 1
ATOM 4130 N N . ALA A 1 569 ? 47.757 -16.151 23.517 1.00 27.28 569 ALA A N 1
ATOM 4131 C CA . ALA A 1 569 ? 47.637 -14.739 23.172 1.00 27.60 569 ALA A CA 1
ATOM 4132 C C . ALA A 1 569 ? 46.424 -14.097 23.831 1.00 28.29 569 ALA A C 1
ATOM 4133 O O . ALA A 1 569 ? 46.424 -12.888 24.084 1.00 28.53 569 ALA A O 1
ATOM 4135 N N . SER A 1 570 ? 45.387 -14.887 24.121 1.00 28.65 570 SER A N 1
ATOM 4136 C CA . SER A 1 570 ? 44.210 -14.350 24.795 1.00 29.35 570 SER A CA 1
ATOM 4137 C C . SER A 1 570 ? 44.554 -13.814 26.177 1.00 29.21 570 SER A C 1
ATOM 4138 O O . SER A 1 570 ? 43.859 -12.933 26.693 1.00 29.78 570 SER A O 1
ATOM 4141 N N . ILE A 1 571 ? 45.617 -14.325 26.786 1.00 28.52 571 ILE A N 1
ATOM 4142 C CA . ILE A 1 571 ? 46.027 -13.911 28.119 1.00 28.38 571 ILE A CA 1
ATOM 4143 C C . ILE A 1 571 ? 47.151 -12.885 28.064 1.00 28.04 571 ILE A C 1
ATOM 4144 O O . ILE A 1 571 ? 47.091 -11.855 28.734 1.00 28.33 571 ILE A O 1
ATOM 4149 N N . VAL A 1 572 ? 48.187 -13.145 27.263 1.00 27.49 572 VAL A N 1
ATOM 4150 C CA . VAL A 1 572 ? 49.375 -12.294 27.263 1.00 27.15 572 VAL A CA 1
ATOM 4151 C C . VAL A 1 572 ? 49.460 -11.357 26.066 1.00 27.38 572 VAL A C 1
ATOM 4152 O O . VAL A 1 572 ? 50.345 -10.486 26.047 1.00 27.23 572 VAL A O 1
ATOM 4156 N N . GLY A 1 573 ? 48.585 -11.494 25.079 1.00 27.78 573 GLY A N 1
ATOM 4157 C CA . GLY A 1 573 ? 48.686 -10.690 23.879 1.00 28.02 573 GLY A CA 1
ATOM 4158 C C . GLY A 1 573 ? 49.600 -11.318 22.838 1.00 27.50 573 GLY A C 1
ATOM 4159 O O . GLY A 1 573 ? 50.452 -12.155 23.134 1.00 26.88 573 GLY A O 1
ATOM 4160 N N . GLU A 1 574 ? 49.399 -10.902 21.588 1.00 27.81 574 GLU A N 1
ATOM 4161 C CA . GLU A 1 574 ? 50.198 -11.409 20.477 1.00 27.43 574 GLU A CA 1
ATOM 4162 C C . GLU A 1 574 ? 51.651 -10.965 20.602 1.00 26.92 574 GLU A C 1
ATOM 4163 O O . GLU A 1 574 ? 51.938 -9.831 20.997 1.00 27.09 574 GLU A O 1
ATOM 4169 N N . TYR A 1 575 ? 52.569 -11.858 20.245 1.00 26.35 575 TYR A N 1
ATOM 4170 C CA . TYR A 1 575 ? 54.006 -11.581 20.326 1.00 25.88 575 TYR A CA 1
ATOM 4171 C C . TYR A 1 575 ? 54.618 -11.162 18.991 1.00 25.93 575 TYR A C 1
ATOM 4172 O O . TYR A 1 575 ? 55.699 -11.617 18.636 1.00 25.49 575 TYR A O 1
ATOM 4181 N N . GLY A 1 576 ? 53.991 -10.262 18.245 1.00 26.51 576 GLY A N 1
ATOM 4182 C CA . GLY A 1 576 ? 54.548 -9.884 16.957 1.00 26.61 576 GLY A CA 1
ATOM 4183 C C . GLY A 1 576 ? 55.901 -9.197 17.005 1.00 26.36 576 GLY A C 1
ATOM 4184 O O . GLY A 1 576 ? 56.543 -9.132 18.060 1.00 26.02 576 GLY A O 1
ATOM 4185 N N . VAL A 1 577 ? 56.347 -8.684 15.853 1.00 26.57 577 VAL A N 1
ATOM 4186 C CA . VAL A 1 577 ? 57.567 -7.879 15.801 1.00 26.48 577 VAL A CA 1
ATOM 4187 C C . VAL A 1 577 ? 57.503 -6.768 16.837 1.00 26.73 577 VAL A C 1
ATOM 4188 O O . VAL A 1 577 ? 58.504 -6.432 17.481 1.00 26.47 577 VAL A O 1
ATOM 4192 N N . PHE A 1 578 ? 56.322 -6.195 17.022 1.00 27.29 578 PHE A N 1
ATOM 4193 C CA . PHE A 1 578 ? 56.041 -5.283 18.115 1.00 27.58 578 PHE A CA 1
ATOM 4194 C C . PHE A 1 578 ? 54.942 -5.907 18.955 1.00 29.24 578 PHE A C 1
ATOM 4195 O O . PHE A 1 578 ? 54.024 -6.537 18.420 1.00 27.95 578 PHE A O 1
ATOM 4203 N N . ALA A 1 579 ? 55.041 -5.749 20.270 1.00 27.46 579 ALA A N 1
ATOM 4204 C CA . ALA A 1 579 ? 54.070 -6.355 21.162 1.00 27.47 579 ALA A CA 1
ATOM 4205 C C . ALA A 1 579 ? 53.939 -5.492 22.402 1.00 27.76 579 ALA A C 1
ATOM 4206 O O . ALA A 1 579 ? 54.870 -4.778 22.781 1.00 27.70 579 ALA A O 1
ATOM 4208 N N . LYS A 1 580 ? 52.769 -5.567 23.023 1.00 28.12 580 LYS A N 1
ATOM 4209 C CA . LYS A 1 580 ? 52.472 -4.759 24.191 1.00 28.50 580 LYS A CA 1
ATOM 4210 C C . LYS A 1 580 ? 53.125 -5.349 25.432 1.00 27.94 580 LYS A C 1
ATOM 4211 O O . LYS A 1 580 ? 53.351 -6.558 25.529 1.00 27.37 580 LYS A O 1
ATOM 4217 N N . ARG A 1 581 ? 53.430 -4.474 26.382 1.00 28.18 581 ARG A N 1
ATOM 4218 C CA . ARG A 1 581 ? 53.914 -4.911 27.683 1.00 27.80 581 ARG A CA 1
ATOM 4219 C C . ARG A 1 581 ? 52.865 -5.795 28.348 1.00 27.82 581 ARG A C 1
ATOM 4220 O O . ARG A 1 581 ? 51.731 -5.361 28.571 1.00 28.44 581 ARG A O 1
ATOM 4228 N N . VAL A 1 582 ? 53.240 -7.040 28.653 1.00 27.20 582 VAL A N 1
ATOM 4229 C CA . VAL A 1 582 ? 52.255 -8.015 29.114 1.00 27.23 582 VAL A CA 1
ATOM 4230 C C . VAL A 1 582 ? 51.700 -7.639 30.482 1.00 27.62 582 VAL A C 1
ATOM 4231 O O . VAL A 1 582 ? 50.524 -7.890 30.771 1.00 28.02 582 VAL A O 1
ATOM 4235 N N . SER A 1 583 ? 52.514 -7.030 31.340 1.00 27.57 583 SER A N 1
ATOM 4236 C CA . SER A 1 583 ? 52.043 -6.651 32.665 1.00 27.97 583 SER A CA 1
ATOM 4237 C C . SER A 1 583 ? 51.147 -5.420 32.646 1.00 28.82 583 SER A C 1
ATOM 4238 O O . SER A 1 583 ? 50.597 -5.060 33.692 1.00 29.28 583 SER A O 1
ATOM 4241 N N . ASP A 1 584 ? 50.978 -4.777 31.495 1.00 29.09 584 ASP A N 1
ATOM 4242 C CA . ASP A 1 584 ? 50.121 -3.604 31.428 1.00 29.97 584 ASP A CA 1
ATOM 4243 C C . ASP A 1 584 ? 48.672 -4.012 31.685 1.00 30.44 584 ASP A C 1
ATOM 4244 O O . ASP A 1 584 ? 48.221 -5.047 31.185 1.00 30.18 584 ASP A O 1
ATOM 4249 N N . PRO A 1 585 ? 47.927 -3.232 32.471 1.00 31.20 585 PRO A N 1
ATOM 4250 C CA . PRO A 1 585 ? 46.571 -3.657 32.861 1.00 31.69 585 PRO A CA 1
ATOM 4251 C C . PRO A 1 585 ? 45.631 -3.887 31.694 1.00 32.00 585 PRO A C 1
ATOM 4252 O O . PRO A 1 585 ? 44.660 -4.637 31.847 1.00 32.19 585 PRO A O 1
ATOM 4256 N N . GLU A 1 586 ? 45.885 -3.286 30.534 1.00 32.10 586 GLU A N 1
ATOM 4257 C CA . GLU A 1 586 ? 44.979 -3.390 29.400 1.00 32.51 586 GLU A CA 1
ATOM 4258 C C . GLU A 1 586 ? 45.378 -4.474 28.408 1.00 31.80 586 GLU A C 1
ATOM 4259 O O . GLU A 1 586 ? 44.644 -4.710 27.444 1.00 32.10 586 GLU A O 1
ATOM 4265 N N . THR A 1 587 ? 46.516 -5.132 28.613 1.00 30.92 587 THR A N 1
ATOM 4266 C CA . THR A 1 587 ? 46.942 -6.207 27.728 1.00 30.26 587 THR A CA 1
ATOM 4267 C C . THR A 1 587 ? 46.155 -7.480 28.010 1.00 30.17 587 THR A C 1
ATOM 4268 O O . THR A 1 587 ? 45.910 -7.831 29.167 1.00 30.17 587 THR A O 1
ATOM 4272 N N . GLY A 1 588 ? 45.759 -8.168 26.942 1.00 30.14 588 GLY A N 1
ATOM 4273 C CA . GLY A 1 588 ? 45.055 -9.428 27.044 1.00 30.09 588 GLY A CA 1
ATOM 4274 C C . GLY A 1 588 ? 43.771 -9.309 27.843 1.00 30.82 588 GLY A C 1
ATOM 4275 O O . GLY A 1 588 ? 43.087 -8.279 27.843 1.00 31.56 588 GLY A O 1
ATOM 4276 N N . THR A 1 589 ? 43.446 -10.384 28.554 1.00 30.67 589 THR A N 1
ATOM 4277 C CA . THR A 1 589 ? 42.244 -10.436 29.373 1.00 31.35 589 THR A CA 1
ATOM 4278 C C . THR A 1 589 ? 42.585 -11.033 30.727 1.00 31.01 589 THR A C 1
ATOM 4279 O O . THR A 1 589 ? 43.245 -12.073 30.799 1.00 30.35 589 THR A O 1
ATOM 4283 N N . GLY A 1 590 ? 42.136 -10.370 31.790 1.00 31.50 590 GLY A N 1
ATOM 4284 C CA . GLY A 1 590 ? 42.238 -10.894 33.134 1.00 31.36 590 GLY A CA 1
ATOM 4285 C C . GLY A 1 590 ? 43.540 -10.533 33.823 1.00 30.77 590 GLY A C 1
ATOM 4286 O O . GLY A 1 590 ? 44.452 -9.938 33.249 1.00 30.41 590 GLY A O 1
ATOM 4287 N N . SER A 1 591 ? 43.611 -10.903 35.095 1.00 30.74 591 SER A N 1
ATOM 4288 C CA . SER A 1 591 ? 44.807 -10.721 35.901 1.00 30.23 591 SER A CA 1
ATOM 4289 C C . SER A 1 591 ? 45.658 -11.986 35.875 1.00 29.44 591 SER A C 1
ATOM 4290 O O . SER A 1 591 ? 45.176 -13.081 35.575 1.00 29.39 591 SER A O 1
ATOM 4293 N N . ILE A 1 592 ? 46.939 -11.827 36.202 1.00 28.88 592 ILE A N 1
ATOM 4294 C CA . ILE A 1 592 ? 47.906 -12.915 36.100 1.00 28.14 592 ILE A CA 1
ATOM 4295 C C . ILE A 1 592 ? 48.682 -13.029 37.403 1.00 27.94 592 ILE A C 1
ATOM 4296 O O . ILE A 1 592 ? 49.364 -12.079 37.813 1.00 27.92 592 ILE A O 1
ATOM 4301 N N . LEU A 1 593 ? 48.592 -14.204 38.028 1.00 27.82 593 LEU A N 1
ATOM 4302 C CA . LEU A 1 593 ? 49.351 -14.591 39.207 1.00 27.60 593 LEU A CA 1
ATOM 4303 C C . LEU A 1 593 ? 50.238 -15.779 38.858 1.00 26.97 593 LEU A C 1
ATOM 4304 O O . LEU A 1 593 ? 49.815 -16.681 38.129 1.00 26.90 593 LEU A O 1
ATOM 4309 N N . TRP A 1 594 ? 51.463 -15.789 39.383 1.00 26.57 594 TRP A N 1
ATOM 4310 C CA . TRP A 1 594 ? 52.355 -16.936 39.256 1.00 26.06 594 TRP A CA 1
ATOM 4311 C C . TRP A 1 594 ? 52.644 -17.507 40.635 1.00 26.15 594 TRP A C 1
ATOM 4312 O O . TRP A 1 594 ? 53.046 -16.774 41.544 1.00 26.28 594 TRP A O 1
ATOM 4323 N N . ALA A 1 595 ? 52.435 -18.811 40.785 1.00 26.13 595 ALA A N 1
ATOM 4324 C CA . ALA A 1 595 ? 52.789 -19.540 42.002 1.00 26.20 595 ALA A CA 1
ATOM 4325 C C . ALA A 1 595 ? 53.537 -20.797 41.583 1.00 25.81 595 ALA A C 1
ATOM 4326 O O . ALA A 1 595 ? 52.903 -21.811 41.246 1.00 25.94 595 ALA A O 1
ATOM 4328 N N . PRO A 1 596 ? 54.873 -20.772 41.591 1.00 25.39 596 PRO A N 1
ATOM 4329 C CA . PRO A 1 596 ? 55.648 -21.857 40.967 1.00 25.02 596 PRO A CA 1
ATOM 4330 C C . PRO A 1 596 ? 55.278 -23.260 41.431 1.00 25.25 596 PRO A C 1
ATOM 4331 O O . PRO A 1 596 ? 54.708 -24.040 40.665 1.00 28.71 596 PRO A O 1
ATOM 4335 N N . ASN A 1 597 ? 55.549 -23.591 42.683 1.00 25.46 597 ASN A N 1
ATOM 4336 C CA . ASN A 1 597 ? 55.129 -24.872 43.254 1.00 25.79 597 ASN A CA 1
ATOM 4337 C C . ASN A 1 597 ? 54.966 -24.633 44.739 1.00 26.19 597 ASN A C 1
ATOM 4338 O O . ASN A 1 597 ? 55.829 -24.983 45.544 1.00 26.19 597 ASN A O 1
ATOM 4343 N N . PRO A 1 598 ? 53.843 -24.029 45.139 1.00 26.60 598 PRO A N 1
ATOM 4344 C CA . PRO A 1 598 ? 53.789 -23.309 46.414 1.00 26.94 598 PRO A CA 1
ATOM 4345 C C . PRO A 1 598 ? 53.670 -24.185 47.650 1.00 27.38 598 PRO A C 1
ATOM 4346 O O . PRO A 1 598 ? 53.461 -23.649 48.741 1.00 27.76 598 PRO A O 1
ATOM 4350 N N . GLY A 1 599 ? 53.789 -25.499 47.528 1.00 27.40 599 GLY A N 1
ATOM 4351 C CA . GLY A 1 599 ? 53.795 -26.341 48.703 1.00 27.85 599 GLY A CA 1
ATOM 4352 C C . GLY A 1 599 ? 52.407 -26.577 49.274 1.00 28.51 599 GLY A C 1
ATOM 4353 O O . GLY A 1 599 ? 51.378 -26.339 48.637 1.00 28.64 599 GLY A O 1
ATOM 4354 N N . MET A 1 600 ? 52.397 -27.045 50.523 1.00 28.99 600 MET A N 1
ATOM 4355 C CA . MET A 1 600 ? 51.163 -27.512 51.142 1.00 29.69 600 MET A CA 1
ATOM 4356 C C . MET A 1 600 ? 50.175 -26.380 51.398 1.00 30.01 600 MET A C 1
ATOM 4357 O O . MET A 1 600 ? 48.960 -26.598 51.340 1.00 30.49 600 MET A O 1
ATOM 4362 N N . ARG A 1 601 ? 50.664 -25.178 51.694 1.00 29.82 601 ARG A N 1
ATOM 4363 C CA . ARG A 1 601 ? 49.807 -24.046 52.015 1.00 30.18 601 ARG A CA 1
ATOM 4364 C C . ARG A 1 601 ? 49.635 -23.079 50.848 1.00 29.80 601 ARG A C 1
ATOM 4365 O O . ARG A 1 601 ? 49.232 -21.930 51.058 1.00 30.01 601 ARG A O 1
ATOM 4373 N N . GLY A 1 602 ? 49.915 -23.524 49.623 1.00 29.29 602 GLY A N 1
ATOM 4374 C CA . GLY A 1 602 ? 49.896 -22.608 48.496 1.00 28.91 602 GLY A CA 1
ATOM 4375 C C . GLY A 1 602 ? 48.502 -22.137 48.130 1.00 29.37 602 GLY A C 1
ATOM 4376 O O . GLY A 1 602 ? 48.301 -20.965 47.795 1.00 29.37 602 GLY A O 1
ATOM 4377 N N . GLY A 1 603 ? 47.523 -23.041 48.174 1.00 29.82 603 GLY A N 1
ATOM 4378 C CA . GLY A 1 603 ? 46.163 -22.655 47.840 1.00 30.33 603 GLY A CA 1
ATOM 4379 C C . GLY A 1 603 ? 45.603 -21.604 48.779 1.00 30.88 603 GLY A C 1
ATOM 4380 O O . GLY A 1 603 ? 44.855 -20.718 48.359 1.00 31.14 603 GLY A O 1
ATOM 4381 N N . GLN A 1 604 ? 45.962 -21.681 50.061 1.00 31.11 604 GLN A N 1
ATOM 4382 C CA . GLN A 1 604 ? 45.489 -20.676 51.004 1.00 31.68 604 GLN A CA 1
ATOM 4383 C C . GLN A 1 604 ? 46.082 -19.308 50.697 1.00 31.36 604 GLN A C 1
ATOM 4384 O O . GLN A 1 604 ? 45.378 -18.297 50.764 1.00 31.81 604 GLN A O 1
ATOM 4390 N N . ALA A 1 605 ? 47.373 -19.250 50.362 1.00 30.66 605 ALA A N 1
ATOM 4391 C CA . ALA A 1 605 ? 47.992 -17.964 50.057 1.00 30.40 605 ALA A CA 1
ATOM 4392 C C . ALA A 1 605 ? 47.452 -17.386 48.753 1.00 30.28 605 ALA A C 1
ATOM 4393 O O . ALA A 1 605 ? 47.199 -16.178 48.659 1.00 30.53 605 ALA A O 1
ATOM 4395 N N . ILE A 1 606 ? 47.270 -18.235 47.738 1.00 29.97 606 ILE A N 1
ATOM 4396 C CA . ILE A 1 606 ? 46.663 -17.782 46.489 1.00 29.94 606 ILE A CA 1
ATOM 4397 C C . ILE A 1 606 ? 45.265 -17.235 46.752 1.00 30.75 606 ILE A C 1
ATOM 4398 O O . ILE A 1 606 ? 44.882 -16.179 46.230 1.00 30.95 606 ILE A O 1
ATOM 4403 N N . ALA A 1 607 ? 44.490 -17.935 47.584 1.00 31.30 607 ALA A N 1
ATOM 4404 C CA . ALA A 1 607 ? 43.147 -17.478 47.928 1.00 32.15 607 ALA A CA 1
ATOM 4405 C C . ALA A 1 607 ? 43.185 -16.142 48.660 1.00 32.53 607 ALA A C 1
ATOM 4406 O O . ALA A 1 607 ? 42.414 -15.227 48.347 1.00 33.01 607 ALA A O 1
ATOM 4408 N N . GLU A 1 608 ? 44.078 -16.017 49.646 1.00 32.38 608 GLU A N 1
ATOM 4409 C CA . GLU A 1 608 ? 44.185 -14.780 50.411 1.00 32.78 608 GLU A CA 1
ATOM 4410 C C . GLU A 1 608 ? 44.552 -13.607 49.515 1.00 32.53 608 GLU A C 1
ATOM 4411 O O . GLU A 1 608 ? 44.040 -12.497 49.695 1.00 33.11 608 GLU A O 1
ATOM 4417 N N . ILE A 1 609 ? 45.440 -13.832 48.545 1.00 31.74 609 ILE A N 1
ATOM 4418 C CA . ILE A 1 609 ? 45.834 -12.746 47.654 1.00 31.52 609 ILE A CA 1
ATOM 4419 C C . ILE A 1 609 ? 44.688 -12.378 46.721 1.00 31.92 609 ILE A C 1
ATOM 4420 O O . ILE A 1 609 ? 44.408 -11.194 46.496 1.00 32.31 609 ILE A O 1
ATOM 4425 N N . ILE A 1 610 ? 44.000 -13.383 46.174 1.00 31.90 610 ILE A N 1
ATOM 4426 C CA . ILE A 1 610 ? 42.871 -13.114 45.287 1.00 32.35 610 ILE A CA 1
ATOM 4427 C C . ILE A 1 610 ? 41.788 -12.329 46.018 1.00 33.33 610 ILE A C 1
ATOM 4428 O O . ILE A 1 610 ? 41.144 -11.444 45.439 1.00 33.79 610 ILE A O 1
ATOM 4433 N N . LEU A 1 611 ? 41.597 -12.605 47.307 1.00 33.72 611 LEU A N 1
ATOM 4434 C CA . LEU A 1 611 ? 40.525 -11.999 48.083 1.00 34.72 611 LEU A CA 1
ATOM 4435 C C . LEU A 1 611 ? 40.980 -10.798 48.901 1.00 35.01 611 LEU A C 1
ATOM 4436 O O . LEU A 1 611 ? 40.175 -10.242 49.654 1.00 35.89 611 LEU A O 1
ATOM 4441 N N . GLY A 1 612 ? 42.237 -10.381 48.772 1.00 34.37 612 GLY A N 1
ATOM 4442 C CA . GLY A 1 612 ? 42.728 -9.219 49.483 1.00 34.67 612 GLY A CA 1
ATOM 4443 C C . GLY A 1 612 ? 43.071 -9.440 50.937 1.00 34.88 612 GLY A C 1
ATOM 4444 O O . GLY A 1 612 ? 43.401 -8.469 51.629 1.00 35.25 612 GLY A O 1
ATOM 4445 N N . LEU A 1 613 ? 42.984 -10.676 51.431 1.00 34.72 613 LEU A N 1
ATOM 4446 C CA . LEU A 1 613 ? 43.405 -10.961 52.798 1.00 34.89 613 LEU A CA 1
ATOM 4447 C C . LEU A 1 613 ? 44.908 -10.794 52.970 1.00 34.22 613 LEU A C 1
ATOM 4448 O O . LEU A 1 613 ? 45.366 -10.365 54.036 1.00 34.52 613 LEU A O 1
ATOM 4453 N N . THR A 1 614 ? 45.686 -11.118 51.939 1.00 33.38 614 THR A N 1
ATOM 4454 C CA . THR A 1 614 ? 47.135 -10.969 51.959 1.00 32.74 614 THR A CA 1
ATOM 4455 C C . THR A 1 614 ? 47.562 -10.154 50.748 1.00 32.36 614 THR A C 1
ATOM 4456 O O . THR A 1 614 ? 47.136 -10.440 49.625 1.00 32.11 614 THR A O 1
ATOM 4460 N N . ASN A 1 615 ? 48.381 -9.137 50.975 1.00 32.39 615 ASN A N 1
ATOM 4461 C CA . ASN A 1 615 ? 48.912 -8.357 49.864 1.00 32.05 615 ASN A CA 1
ATOM 4462 C C . ASN A 1 615 ? 50.087 -9.095 49.234 1.00 31.12 615 ASN A C 1
ATOM 4463 O O . ASN A 1 615 ? 50.988 -9.538 49.953 1.00 30.86 615 ASN A O 1
ATOM 4468 N N . PRO A 1 616 ? 50.111 -9.253 47.911 1.00 30.65 616 PRO A N 1
ATOM 4469 C CA . PRO A 1 616 ? 51.226 -9.961 47.274 1.00 29.81 616 PRO A CA 1
ATOM 4470 C C . PRO A 1 616 ? 52.518 -9.167 47.371 1.00 29.61 616 PRO A C 1
ATOM 4471 O O . PRO A 1 616 ? 52.522 -7.937 47.290 1.00 29.99 616 PRO A O 1
ATOM 4475 N N . SER A 1 617 ? 53.626 -9.888 47.556 1.00 29.06 617 SER A N 1
ATOM 4476 C CA . SER A 1 617 ? 54.930 -9.245 47.669 1.00 28.88 617 SER A CA 1
ATOM 4477 C C . SER A 1 617 ? 56.023 -10.040 46.964 1.00 28.11 617 SER A C 1
ATOM 4478 O O . SER A 1 617 ? 57.196 -9.929 47.339 1.00 27.94 617 SER A O 1
ATOM 4481 N N . GLY A 1 618 ? 55.668 -10.847 45.970 1.00 27.70 618 GLY A N 1
ATOM 4482 C CA . GLY A 1 618 ? 56.647 -11.616 45.235 1.00 27.03 618 GLY A CA 1
ATOM 4483 C C . GLY A 1 618 ? 57.153 -10.890 44.001 1.00 26.77 618 GLY A C 1
ATOM 4484 O O . GLY A 1 618 ? 56.432 -10.127 43.364 1.00 27.02 618 GLY A O 1
ATOM 4485 N N . ARG A 1 619 ? 58.427 -11.122 43.688 1.00 26.31 619 ARG A N 1
ATOM 4486 C CA . ARG A 1 619 ? 59.053 -10.598 42.484 1.00 26.02 619 ARG A CA 1
ATOM 4487 C C . ARG A 1 619 ? 59.733 -11.738 41.741 1.00 25.41 619 ARG A C 1
ATOM 4488 O O . ARG A 1 619 ? 60.185 -12.714 42.348 1.00 25.23 619 ARG A O 1
ATOM 4496 N N . LEU A 1 620 ? 59.821 -11.598 40.427 1.00 25.15 620 LEU A N 1
ATOM 4497 C CA . LEU A 1 620 ? 60.334 -12.678 39.592 1.00 24.63 620 LEU A CA 1
ATOM 4498 C C . LEU A 1 620 ? 61.828 -12.884 39.792 1.00 24.35 620 LEU A C 1
ATOM 4499 O O . LEU A 1 620 ? 62.606 -11.935 39.635 1.00 24.41 620 LEU A O 1
ATOM 4504 N N . PRO A 1 621 ? 62.273 -14.090 40.141 1.00 24.10 621 PRO A N 1
ATOM 4505 C CA . PRO A 1 621 ? 63.702 -14.417 40.090 1.00 23.83 621 PRO A CA 1
ATOM 4506 C C . PRO A 1 621 ? 64.158 -14.971 38.750 1.00 23.42 621 PRO A C 1
ATOM 4507 O O . PRO A 1 621 ? 65.295 -15.442 38.654 1.00 23.21 621 PRO A O 1
ATOM 4511 N N . ILE A 1 622 ? 63.298 -14.936 37.733 1.00 23.36 622 ILE A N 1
ATOM 4512 C CA . ILE A 1 622 ? 63.591 -15.545 36.444 1.00 23.02 622 ILE A CA 1
ATOM 4513 C C . ILE A 1 622 ? 62.709 -14.872 35.402 1.00 23.11 622 ILE A C 1
ATOM 4514 O O . ILE A 1 622 ? 61.591 -14.442 35.697 1.00 23.41 622 ILE A O 1
ATOM 4519 N N . THR A 1 623 ? 63.219 -14.778 34.180 1.00 22.90 623 THR A N 1
ATOM 4520 C CA . THR A 1 623 ? 62.533 -14.085 33.101 1.00 23.02 623 THR A CA 1
ATOM 4521 C C . THR A 1 623 ? 61.600 -15.034 32.356 1.00 22.94 623 THR A C 1
ATOM 4522 O O . THR A 1 623 ? 61.958 -16.178 32.067 1.00 22.68 623 THR A O 1
ATOM 4526 N N . PHE A 1 624 ? 60.388 -14.555 32.071 1.00 23.24 624 PHE A N 1
ATOM 4527 C CA . PHE A 1 624 ? 59.436 -15.297 31.253 1.00 23.26 624 PHE A CA 1
ATOM 4528 C C . PHE A 1 624 ? 59.685 -15.003 29.781 1.00 23.17 624 PHE A C 1
ATOM 4529 O O . PHE A 1 624 ? 59.577 -13.842 29.369 1.00 23.39 624 PHE A O 1
ATOM 4537 N N . PRO A 1 625 ? 60.008 -15.998 28.961 1.00 22.92 625 PRO A N 1
ATOM 4538 C CA . PRO A 1 625 ? 60.088 -15.762 27.518 1.00 22.91 625 PRO A CA 1
ATOM 4539 C C . PRO A 1 625 ? 58.713 -15.781 26.870 1.00 23.22 625 PRO A C 1
ATOM 4540 O O . PRO A 1 625 ? 57.774 -16.412 27.359 1.00 23.37 625 PRO A O 1
ATOM 4544 N N . ARG A 1 626 ? 58.601 -15.057 25.757 1.00 23.38 626 ARG A N 1
ATOM 4545 C CA . ARG A 1 626 ? 57.380 -15.109 24.963 1.00 23.72 626 ARG A CA 1
ATOM 4546 C C . ARG A 1 626 ? 57.333 -16.345 24.079 1.00 23.57 626 ARG A C 1
ATOM 4547 O O . ARG A 1 626 ? 56.245 -16.821 23.741 1.00 23.84 626 ARG A O 1
ATOM 4555 N N . HIS A 1 627 ? 58.495 -16.868 23.697 1.00 23.21 627 HIS A N 1
ATOM 4556 C CA . HIS A 1 627 ? 58.600 -18.004 22.795 1.00 23.11 627 HIS A CA 1
ATOM 4557 C C . HIS A 1 627 ? 59.943 -18.674 23.043 1.00 22.71 627 HIS A C 1
ATOM 4558 O O . HIS A 1 627 ? 60.897 -18.028 23.484 1.00 22.54 627 HIS A O 1
ATOM 4565 N N . ALA A 1 628 ? 60.004 -19.978 22.768 1.00 22.64 628 ALA A N 1
ATOM 4566 C CA . ALA A 1 628 ? 61.254 -20.708 22.952 1.00 22.34 628 ALA A CA 1
ATOM 4567 C C . ALA A 1 628 ? 62.365 -20.152 22.071 1.00 22.20 628 ALA A C 1
ATOM 4568 O O . ALA A 1 628 ? 63.537 -20.174 22.463 1.00 21.99 628 ALA A O 1
ATOM 4570 N N . GLY A 1 629 ? 62.020 -19.644 20.887 1.00 22.38 629 GLY A N 1
ATOM 4571 C CA . GLY A 1 629 ? 62.994 -19.027 20.004 1.00 22.33 629 GLY A CA 1
ATOM 4572 C C . GLY A 1 629 ? 63.564 -17.722 20.515 1.00 22.30 629 GLY A C 1
ATOM 4573 O O . GLY A 1 629 ? 64.512 -17.203 19.916 1.00 22.27 629 GLY A O 1
ATOM 4574 N N . GLN A 1 630 ? 63.006 -17.181 21.599 1.00 22.35 630 GLN A N 1
ATOM 4575 C CA . GLN A 1 630 ? 63.541 -15.977 22.216 1.00 22.38 630 GLN A CA 1
ATOM 4576 C C . GLN A 1 630 ? 64.776 -16.254 23.066 1.00 22.12 630 GLN A C 1
ATOM 4577 O O . GLN A 1 630 ? 65.512 -15.316 23.388 1.00 22.15 630 GLN A O 1
ATOM 4583 N N . LEU A 1 631 ? 65.028 -17.511 23.415 1.00 21.92 631 LEU A N 1
ATOM 4584 C CA . LEU A 1 631 ? 66.098 -17.864 24.348 1.00 21.74 631 LEU A CA 1
ATOM 4585 C C . LEU A 1 631 ? 67.498 -17.567 23.807 1.00 21.67 631 LEU A C 1
ATOM 4586 O O . LEU A 1 631 ? 67.752 -17.713 22.613 1.00 21.69 631 LEU A O 1
ATOM 4591 N N . PRO A 1 632 ? 68.420 -17.161 24.696 1.00 21.63 632 PRO A N 1
ATOM 4592 C CA . PRO A 1 632 ? 68.219 -16.962 26.137 1.00 21.65 632 PRO A CA 1
ATOM 4593 C C . PRO A 1 632 ? 67.603 -15.605 26.485 1.00 21.86 632 PRO A C 1
ATOM 4594 O O . PRO A 1 632 ? 67.819 -14.633 25.760 1.00 22.00 632 PRO A O 1
ATOM 4598 N N . VAL A 1 633 ? 66.856 -15.541 27.590 1.00 21.94 633 VAL A N 1
ATOM 4599 C CA . VAL A 1 633 ? 66.107 -14.349 27.959 1.00 22.20 633 VAL A CA 1
ATOM 4600 C C . VAL A 1 633 ? 66.520 -13.791 29.317 1.00 22.32 633 VAL A C 1
ATOM 4601 O O . VAL A 1 633 ? 65.872 -12.873 29.820 1.00 22.59 633 VAL A O 1
ATOM 4605 N N . TYR A 1 634 ? 67.579 -14.321 29.930 1.00 22.17 634 TYR A N 1
ATOM 4606 C CA . TYR A 1 634 ? 67.999 -13.793 31.224 1.00 22.33 634 TYR A CA 1
ATOM 4607 C C . TYR A 1 634 ? 68.359 -12.316 31.100 1.00 22.61 634 TYR A C 1
ATOM 4608 O O . TYR A 1 634 ? 68.819 -11.851 30.055 1.00 22.63 634 TYR A O 1
ATOM 4617 N N . TYR A 1 635 ? 68.125 -11.570 32.184 1.00 22.89 635 TYR A N 1
ATOM 4618 C CA . TYR A 1 635 ? 68.213 -10.114 32.112 1.00 23.26 635 TYR A CA 1
ATOM 4619 C C . TYR A 1 635 ? 69.631 -9.636 31.822 1.00 23.32 635 TYR A C 1
ATOM 4620 O O . TYR A 1 635 ? 69.810 -8.589 31.193 1.00 23.59 635 TYR A O 1
ATOM 4629 N N . ASN A 1 636 ? 70.646 -10.371 32.275 1.00 23.15 636 ASN A N 1
ATOM 4630 C CA . ASN A 1 636 ? 72.034 -9.920 32.160 1.00 23.29 636 ASN A CA 1
ATOM 4631 C C . ASN A 1 636 ? 72.634 -10.401 30.837 1.00 23.06 636 ASN A C 1
ATOM 4632 O O . ASN A 1 636 ? 73.503 -11.271 30.779 1.00 22.88 636 ASN A O 1
ATOM 4637 N N . GLN A 1 637 ? 72.146 -9.795 29.758 1.00 23.14 637 GLN A N 1
ATOM 4638 C CA . GLN A 1 637 ? 72.630 -10.086 28.418 1.00 23.01 637 GLN A CA 1
ATOM 4639 C C . GLN A 1 637 ? 73.954 -9.377 28.159 1.00 23.27 637 GLN A C 1
ATOM 4640 O O . GLN A 1 637 ? 74.225 -8.307 28.709 1.00 23.64 637 GLN A O 1
ATOM 4646 N N . ILE A 1 638 ? 74.769 -9.973 27.290 1.00 23.13 638 ILE A N 1
ATOM 4647 C CA . ILE A 1 638 ? 76.067 -9.407 26.934 1.00 23.41 638 ILE A CA 1
ATOM 4648 C C . ILE A 1 638 ? 75.880 -8.356 25.848 1.00 23.69 638 ILE A C 1
ATOM 4649 O O . ILE A 1 638 ? 75.104 -8.548 24.904 1.00 23.56 638 ILE A O 1
ATOM 4654 N N . ARG A 1 639 ? 76.593 -7.239 25.974 1.00 24.14 639 ARG A N 1
ATOM 4655 C CA . ARG A 1 639 ? 76.528 -6.189 24.967 1.00 24.51 639 ARG A CA 1
ATOM 4656 C C . ARG A 1 639 ? 77.151 -6.652 23.655 1.00 24.43 639 ARG A C 1
ATOM 4657 O O . ARG A 1 639 ? 78.059 -7.486 23.631 1.00 24.26 639 ARG A O 1
ATOM 4665 N N . GLY A 1 640 ? 76.676 -6.073 22.554 1.00 24.63 640 GLY A N 1
ATOM 4666 C CA . GLY A 1 640 ? 77.315 -6.292 21.273 1.00 24.69 640 GLY A CA 1
ATOM 4667 C C . GLY A 1 640 ? 76.393 -6.630 20.119 1.00 24.54 640 GLY A C 1
ATOM 4668 O O . GLY A 1 640 ? 76.825 -6.608 18.963 1.00 24.70 640 GLY A O 1
ATOM 4669 N N . GLN A 1 641 ? 75.130 -6.938 20.407 1.00 24.30 641 GLN A N 1
ATOM 4670 C CA . GLN A 1 641 ? 74.216 -7.379 19.362 1.00 24.17 641 GLN A CA 1
ATOM 4671 C C . GLN A 1 641 ? 73.976 -6.272 18.341 1.00 24.66 641 GLN A C 1
ATOM 4672 O O . GLN A 1 641 ? 73.862 -5.096 18.692 1.00 25.08 641 GLN A O 1
ATOM 4678 N N . HIS A 1 642 ? 73.906 -6.660 17.068 1.00 24.67 642 HIS A N 1
ATOM 4679 C CA . HIS A 1 642 ? 73.507 -5.763 15.988 1.00 25.14 642 HIS A CA 1
ATOM 4680 C C . HIS A 1 642 ? 71.987 -5.796 15.892 1.00 25.11 642 HIS A C 1
ATOM 4681 O O . HIS A 1 642 ? 71.405 -6.816 15.513 1.00 24.79 642 HIS A O 1
ATOM 4688 N N . GLY A 1 643 ? 71.343 -4.685 16.229 1.00 25.51 643 GLY A N 1
ATOM 4689 C CA . GLY A 1 643 ? 69.899 -4.657 16.305 1.00 25.55 643 GLY A CA 1
ATOM 4690 C C . GLY A 1 643 ? 69.410 -5.153 17.652 1.00 25.18 643 GLY A C 1
ATOM 4691 O O . GLY A 1 643 ? 70.178 -5.582 18.516 1.00 24.88 643 GLY A O 1
ATOM 4692 N N . ASP A 1 644 ? 68.086 -5.084 17.833 1.00 25.27 644 ASP A N 1
ATOM 4693 C CA . ASP A 1 644 ? 67.479 -5.510 19.088 1.00 25.00 644 ASP A CA 1
ATOM 4694 C C . ASP A 1 644 ? 66.176 -6.280 18.882 1.00 24.86 644 ASP A C 1
ATOM 4695 O O . ASP A 1 644 ? 65.407 -6.441 19.838 1.00 24.79 644 ASP A O 1
ATOM 4700 N N . ARG A 1 645 ? 65.899 -6.749 17.668 1.00 24.86 645 ARG A N 1
ATOM 4701 C CA . ARG A 1 645 ? 64.692 -7.514 17.396 1.00 24.78 645 ARG A CA 1
ATOM 4702 C C . ARG A 1 645 ? 65.016 -8.710 16.516 1.00 24.46 645 ARG A C 1
ATOM 4703 O O . ARG A 1 645 ? 65.930 -8.664 15.691 1.00 24.48 645 ARG A O 1
ATOM 4711 N N . TYR A 1 646 ? 64.254 -9.782 16.702 1.00 24.21 646 TYR A N 1
ATOM 4712 C CA . TYR A 1 646 ? 64.107 -10.772 15.651 1.00 24.12 646 TYR A CA 1
ATOM 4713 C C . TYR A 1 646 ? 63.141 -10.225 14.608 1.00 24.61 646 TYR A C 1
ATOM 4714 O O . TYR A 1 646 ? 62.265 -9.413 14.915 1.00 24.97 646 TYR A O 1
ATOM 4723 N N . ALA A 1 647 ? 63.311 -10.665 13.362 1.00 24.70 647 ALA A N 1
ATOM 4724 C CA . ALA A 1 647 ? 62.434 -10.186 12.302 1.00 25.22 647 ALA A CA 1
ATOM 4725 C C . ALA A 1 647 ? 60.987 -10.633 12.482 1.00 25.36 647 ALA A C 1
ATOM 4726 O O . ALA A 1 647 ? 60.101 -10.075 11.827 1.00 25.87 647 ALA A O 1
ATOM 4728 N N . ASP A 1 648 ? 60.726 -11.605 13.356 1.00 24.97 648 ASP A N 1
ATOM 4729 C CA . ASP A 1 648 ? 59.383 -12.117 13.575 1.00 25.13 648 ASP A CA 1
ATOM 4730 C C . ASP A 1 648 ? 58.960 -12.099 15.037 1.00 24.96 648 ASP A C 1
ATOM 4731 O O . ASP A 1 648 ? 57.863 -12.573 15.353 1.00 25.10 648 ASP A O 1
ATOM 4736 N N . LEU A 1 649 ? 59.783 -11.559 15.932 1.00 24.74 649 LEU A N 1
ATOM 4737 C CA . LEU A 1 649 ? 59.490 -11.620 17.358 1.00 24.57 649 LEU A CA 1
ATOM 4738 C C . LEU A 1 649 ? 60.248 -10.515 18.071 1.00 24.59 649 LEU A C 1
ATOM 4739 O O . LEU A 1 649 ? 61.449 -10.339 17.845 1.00 24.40 649 LEU A O 1
ATOM 4744 N N . THR A 1 650 ? 59.548 -9.782 18.929 1.00 24.86 650 THR A N 1
ATOM 4745 C CA . THR A 1 650 ? 60.208 -8.802 19.772 1.00 24.91 650 THR A CA 1
ATOM 4746 C C . THR A 1 650 ? 61.141 -9.510 20.747 1.00 24.38 650 THR A C 1
ATOM 4747 O O . THR A 1 650 ? 60.927 -10.668 21.114 1.00 24.06 650 THR A O 1
ATOM 4751 N N . GLN A 1 651 ? 62.201 -8.816 21.145 1.00 24.35 651 GLN A N 1
ATOM 4752 C CA . GLN A 1 651 ? 63.081 -9.322 22.188 1.00 23.95 651 GLN A CA 1
ATOM 4753 C C . GLN A 1 651 ? 62.659 -8.849 23.571 1.00 24.09 651 GLN A C 1
ATOM 4754 O O . GLN A 1 651 ? 63.349 -9.136 24.552 1.00 23.85 651 GLN A O 1
ATOM 4760 N N . ASP A 1 652 ? 61.542 -8.153 23.669 1.00 24.53 652 ASP A N 1
ATOM 4761 C CA . ASP A 1 652 ? 60.970 -7.841 24.965 1.00 24.70 652 ASP A CA 1
ATOM 4762 C C . ASP A 1 652 ? 60.415 -9.125 25.562 1.00 24.38 652 ASP A C 1
ATOM 4763 O O . ASP A 1 652 ? 59.596 -9.792 24.919 1.00 24.39 652 ASP A O 1
ATOM 4768 N N . PRO A 1 653 ? 60.833 -9.521 26.758 1.00 24.16 653 PRO A N 1
ATOM 4769 C CA . PRO A 1 653 ? 60.287 -10.738 27.359 1.00 23.92 653 PRO A CA 1
ATOM 4770 C C . PRO A 1 653 ? 58.854 -10.524 27.812 1.00 24.32 653 PRO A C 1
ATOM 4771 O O . PRO A 1 653 ? 58.383 -9.396 27.956 1.00 24.78 653 PRO A O 1
ATOM 4775 N N . ALA A 1 654 ? 58.154 -11.639 28.034 1.00 24.21 654 ALA A N 1
ATOM 4776 C CA . ALA A 1 654 ? 56.796 -11.551 28.561 1.00 24.61 654 ALA A CA 1
ATOM 4777 C C . ALA A 1 654 ? 56.798 -10.878 29.927 1.00 24.83 654 ALA A C 1
ATOM 4778 O O . ALA A 1 654 ? 56.036 -9.935 30.171 1.00 25.34 654 ALA A O 1
ATOM 4780 N N . PHE A 1 655 ? 57.670 -11.337 30.823 1.00 24.51 655 PHE A N 1
ATOM 4781 C CA . PHE A 1 655 ? 57.876 -10.707 32.119 1.00 24.70 655 PHE A CA 1
ATOM 4782 C C . PHE A 1 655 ? 59.360 -10.759 32.445 1.00 24.35 655 PHE A C 1
ATOM 4783 O O . PHE A 1 655 ? 59.989 -11.812 32.315 1.00 23.92 655 PHE A O 1
ATOM 4791 N N . ALA A 1 656 ? 59.909 -9.638 32.891 1.00 24.58 656 ALA A N 1
ATOM 4792 C CA . ALA A 1 656 ? 61.340 -9.537 33.127 1.00 24.34 656 ALA A CA 1
ATOM 4793 C C . ALA A 1 656 ? 61.694 -9.902 34.566 1.00 24.32 656 ALA A C 1
ATOM 4794 O O . ALA A 1 656 ? 60.850 -9.895 35.466 1.00 24.59 656 ALA A O 1
ATOM 4796 N N . PHE A 1 657 ? 62.967 -10.243 34.759 1.00 24.03 657 PHE A N 1
ATOM 4797 C CA . PHE A 1 657 ? 63.522 -10.487 36.084 1.00 24.05 657 PHE A CA 1
ATOM 4798 C C . PHE A 1 657 ? 63.216 -9.321 37.015 1.00 24.57 657 PHE A C 1
ATOM 4799 O O . PHE A 1 657 ? 63.444 -8.159 36.671 1.00 24.86 657 PHE A O 1
ATOM 4807 N N . GLY A 1 658 ? 62.685 -9.636 38.192 1.00 24.75 658 GLY A N 1
ATOM 4808 C CA . GLY A 1 658 ? 62.363 -8.624 39.173 1.00 25.29 658 GLY A CA 1
ATOM 4809 C C . GLY A 1 658 ? 60.965 -8.046 39.091 1.00 25.71 658 GLY A C 1
ATOM 4810 O O . GLY A 1 658 ? 60.603 -7.237 39.953 1.00 26.22 658 GLY A O 1
ATOM 4811 N N . GLU A 1 659 ? 60.174 -8.420 38.087 1.00 25.57 659 GLU A N 1
ATOM 4812 C CA . GLU A 1 659 ? 58.817 -7.906 37.964 1.00 26.02 659 GLU A CA 1
ATOM 4813 C C . GLU A 1 659 ? 57.902 -8.508 39.029 1.00 26.22 659 GLU A C 1
ATOM 4814 O O . GLU A 1 659 ? 58.170 -9.571 39.595 1.00 25.92 659 GLU A O 1
ATOM 4820 N N . GLY A 1 660 ? 56.795 -7.829 39.267 1.00 26.79 660 GLY A N 1
ATOM 4821 C CA . GLY A 1 660 ? 55.832 -8.220 40.278 1.00 27.12 660 GLY A CA 1
ATOM 4822 C C . GLY A 1 660 ? 55.180 -6.995 40.878 1.00 27.87 660 GLY A C 1
ATOM 4823 O O . GLY A 1 660 ? 55.731 -5.898 40.892 1.00 28.12 660 GLY A O 1
ATOM 4824 N N . LEU A 1 661 ? 53.971 -7.187 41.399 1.00 28.29 661 LEU A N 1
ATOM 4825 C CA . LEU A 1 661 ? 53.156 -6.070 41.849 1.00 29.09 661 LEU A CA 1
ATOM 4826 C C . LEU A 1 661 ? 52.587 -6.328 43.237 1.00 29.50 661 LEU A C 1
ATOM 4827 O O . LEU A 1 661 ? 52.500 -7.465 43.707 1.00 29.21 661 LEU A O 1
ATOM 4832 N N . SER A 1 662 ? 52.186 -5.240 43.880 1.00 30.23 662 SER A N 1
ATOM 4833 C CA . SER A 1 662 ? 51.474 -5.254 45.144 1.00 30.80 662 SER A CA 1
ATOM 4834 C C . SER A 1 662 ? 50.057 -4.742 44.917 1.00 31.53 662 SER A C 1
ATOM 4835 O O . SER A 1 662 ? 49.627 -4.528 43.778 1.00 31.52 662 SER A O 1
ATOM 4838 N N . TYR A 1 663 ? 49.321 -4.556 46.010 1.00 32.20 663 TYR A N 1
ATOM 4839 C CA . TYR A 1 663 ? 47.989 -3.972 45.961 1.00 33.03 663 TYR A CA 1
ATOM 4840 C C . TYR A 1 663 ? 47.998 -2.488 46.306 1.00 33.81 663 TYR A C 1
ATOM 4841 O O . TYR A 1 663 ? 46.948 -1.926 46.634 1.00 34.67 663 TYR A O 1
ATOM 4850 N N . THR A 1 664 ? 49.161 -1.848 46.240 1.00 33.59 664 THR A N 1
ATOM 4851 C CA . THR A 1 664 ? 49.287 -0.418 46.472 1.00 34.34 664 THR A CA 1
ATOM 4852 C C . THR A 1 664 ? 50.208 0.144 45.393 1.00 33.97 664 THR A C 1
ATOM 4853 O O . THR A 1 664 ? 50.489 -0.515 44.388 1.00 33.25 664 THR A O 1
ATOM 4857 N N . THR A 1 665 ? 50.680 1.371 45.594 1.00 34.52 665 THR A N 1
ATOM 4858 C CA . THR A 1 665 ? 51.599 2.010 44.665 1.00 34.30 665 THR A CA 1
ATOM 4859 C C . T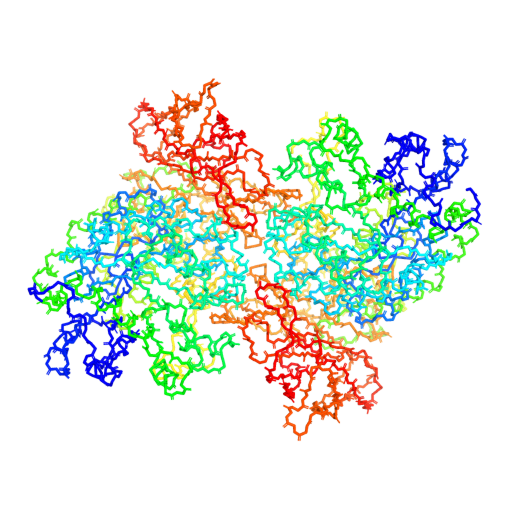HR A 1 665 ? 52.780 2.588 45.429 1.00 34.40 665 THR A C 1
ATOM 4860 O O . THR A 1 665 ? 52.672 2.921 46.613 1.00 34.96 665 THR A O 1
ATOM 4864 N N . PHE A 1 666 ? 53.913 2.705 44.738 1.00 33.89 666 PHE A N 1
ATOM 4865 C CA . PHE A 1 666 ? 55.143 3.206 45.330 1.00 33.95 666 PHE A CA 1
ATOM 4866 C C . PHE A 1 666 ? 55.762 4.260 44.426 1.00 34.20 666 PHE A C 1
ATOM 4867 O O . PHE A 1 666 ? 55.666 4.186 43.198 1.00 33.88 666 PHE A O 1
ATOM 4875 N N . ALA A 1 667 ? 56.398 5.246 45.050 1.00 34.81 667 ALA A N 1
ATOM 4876 C CA . ALA A 1 667 ? 57.117 6.301 44.351 1.00 35.15 667 ALA A CA 1
ATOM 4877 C C . ALA A 1 667 ? 58.563 6.303 44.819 1.00 34.89 667 ALA A C 1
ATOM 4878 O O . ALA A 1 667 ? 58.830 6.274 46.027 1.00 35.13 667 ALA A O 1
ATOM 4880 N N . TYR A 1 668 ? 59.486 6.328 43.865 1.00 34.45 668 TYR A N 1
ATOM 4881 C CA . TYR A 1 668 ? 60.913 6.361 44.146 1.00 34.24 668 TYR A CA 1
ATOM 4882 C C . TYR A 1 668 ? 61.439 7.781 44.010 1.00 35.11 668 TYR A C 1
ATOM 4883 O O . TYR A 1 668 ? 61.030 8.523 43.112 1.00 35.52 668 TYR A O 1
ATOM 4892 N N . GLY A 1 669 ? 62.350 8.149 44.904 1.00 35.45 669 GLY A N 1
ATOM 4893 C CA . GLY A 1 669 ? 63.122 9.360 44.754 1.00 36.19 669 GLY A CA 1
ATOM 4894 C C . GLY A 1 669 ? 64.330 9.127 43.867 1.00 35.61 669 GLY A C 1
ATOM 4895 O O . GLY A 1 669 ? 64.471 8.099 43.205 1.00 34.66 669 GLY A O 1
ATOM 4896 N N . GLU A 1 670 ? 65.202 10.098 43.858 1.00 36.25 670 GLU A N 1
ATOM 4897 C CA . GLU A 1 670 ? 66.373 9.813 43.041 1.00 35.71 670 GLU A CA 1
ATOM 4898 C C . GLU A 1 670 ? 67.467 9.167 43.888 1.00 35.34 670 GLU A C 1
ATOM 4899 O O . GLU A 1 670 ? 67.661 9.547 45.046 1.00 35.93 670 GLU A O 1
ATOM 4905 N N . PRO A 1 671 ? 68.182 8.188 43.339 1.00 34.43 671 PRO A N 1
ATOM 4906 C CA . PRO A 1 671 ? 69.265 7.559 44.097 1.00 34.13 671 PRO A CA 1
ATOM 4907 C C . PRO A 1 671 ? 70.462 8.486 44.191 1.00 34.81 671 PRO A C 1
ATOM 4908 O O . PRO A 1 671 ? 70.760 9.248 43.268 1.00 35.14 671 PRO A O 1
ATOM 4912 N N . THR A 1 672 ? 71.158 8.411 45.321 1.00 35.07 672 THR A N 1
ATOM 4913 C CA . THR A 1 672 ? 72.292 9.288 45.563 1.00 35.83 672 THR A CA 1
ATOM 4914 C C . THR A 1 672 ? 73.403 8.536 46.280 1.00 35.53 672 THR A C 1
ATOM 4915 O O . THR A 1 672 ? 73.147 7.766 47.212 1.00 35.25 672 THR A O 1
ATOM 4919 N N . ILE A 1 673 ? 74.635 8.760 45.830 1.00 35.66 673 ILE A N 1
ATOM 4920 C CA . ILE A 1 673 ? 75.812 8.278 46.541 1.00 35.64 673 ILE A CA 1
ATOM 4921 C C . ILE A 1 673 ? 76.048 9.186 47.739 1.00 36.72 673 ILE A C 1
ATOM 4922 O O . ILE A 1 673 ? 76.160 10.408 47.593 1.00 37.61 673 ILE A O 1
ATOM 4927 N N . VAL A 1 674 ? 76.134 8.592 48.927 1.00 36.69 674 VAL A N 1
ATOM 4928 C CA . VAL A 1 674 ? 76.212 9.360 50.165 1.00 37.71 674 VAL A CA 1
ATOM 4929 C C . VAL A 1 674 ? 77.556 9.236 50.868 1.00 38.06 674 VAL A C 1
ATOM 4930 O O . VAL A 1 674 ? 77.795 9.978 51.836 1.00 39.03 674 VAL A O 1
ATOM 4934 N N . GLY A 1 675 ? 78.433 8.344 50.431 1.00 37.39 675 GLY A N 1
ATOM 4935 C CA . GLY A 1 675 ? 79.750 8.252 51.025 1.00 37.79 675 GLY A CA 1
ATOM 4936 C C . GLY A 1 675 ? 80.375 6.892 50.781 1.00 36.87 675 GLY A C 1
ATOM 4937 O O . GLY A 1 675 ? 79.833 6.053 50.061 1.00 35.92 675 GLY A O 1
ATOM 4938 N N . GLY A 1 676 ? 81.540 6.701 51.401 1.00 37.25 676 GLY A N 1
ATOM 4939 C CA . GLY A 1 676 ? 82.282 5.459 51.343 1.00 36.59 676 GLY A CA 1
ATOM 4940 C C . GLY A 1 676 ? 83.590 5.549 50.587 1.00 36.71 676 GLY A C 1
ATOM 4941 O O . GLY A 1 676 ? 84.431 4.648 50.713 1.00 36.43 676 GLY A O 1
ATOM 4942 N N . ALA A 1 677 ? 83.782 6.606 49.808 1.00 37.17 677 ALA A N 1
ATOM 4943 C CA . ALA A 1 677 ? 84.967 6.749 48.975 1.00 37.31 677 ALA A CA 1
ATOM 4944 C C . ALA A 1 677 ? 86.123 7.337 49.772 1.00 38.38 677 ALA A C 1
ATOM 4945 O O . ALA A 1 677 ? 85.963 8.350 50.460 1.00 39.30 677 ALA A O 1
ATOM 4947 N N . SER A 1 678 ? 87.296 6.714 49.664 1.00 38.32 678 SER A N 1
ATOM 4948 C CA . SER A 1 678 ? 88.442 7.152 50.446 1.00 39.34 678 SER A CA 1
ATOM 4949 C C . SER A 1 678 ? 89.441 7.984 49.653 1.00 40.00 678 SER A C 1
ATOM 4950 O O . SER A 1 678 ? 90.287 8.645 50.262 1.00 41.06 678 SER A O 1
ATOM 4953 N N . ASN A 1 679 ? 89.372 7.972 48.325 1.00 39.48 679 ASN A N 1
ATOM 4954 C CA . ASN A 1 679 ? 90.226 8.841 47.529 1.00 40.17 679 ASN A CA 1
ATOM 4955 C C . ASN A 1 679 ? 89.649 10.252 47.481 1.00 40.97 679 ASN A C 1
ATOM 4956 O O . ASN A 1 679 ? 88.440 10.457 47.622 1.00 40.70 679 ASN A O 1
ATOM 4961 N N . ALA A 1 680 ? 90.525 11.230 47.276 1.00 42.01 680 ALA A N 1
ATOM 4962 C CA . ALA A 1 680 ? 90.098 12.627 47.314 1.00 42.97 680 ALA A CA 1
ATOM 4963 C C . ALA A 1 680 ? 90.551 13.527 46.149 1.00 43.51 680 ALA A C 1
ATOM 4964 O O . ALA A 1 680 ? 91.078 14.606 46.420 1.00 44.74 680 ALA A O 1
ATOM 4966 N N . ASP A 1 681 ? 90.382 13.155 44.877 1.00 42.73 681 ASP A N 1
ATOM 4967 C CA . ASP A 1 681 ? 89.743 11.939 44.380 1.00 41.33 681 ASP A CA 1
ATOM 4968 C C . ASP A 1 681 ? 90.306 11.696 42.967 1.00 40.95 681 ASP A C 1
ATOM 4969 O O . ASP A 1 681 ? 90.874 12.616 42.379 1.00 41.77 681 ASP A O 1
ATOM 4974 N N . GLY A 1 682 ? 90.178 10.492 42.410 1.00 39.81 682 GLY A N 1
ATOM 4975 C CA . GLY A 1 682 ? 89.515 9.363 43.031 1.00 38.86 682 GLY A CA 1
ATOM 4976 C C . GLY A 1 682 ? 88.569 8.659 42.081 1.00 37.73 682 GLY A C 1
ATOM 4977 O O . GLY A 1 682 ? 88.932 8.373 40.944 1.00 37.37 682 GLY A O 1
ATOM 4978 N N . THR A 1 683 ? 87.350 8.393 42.536 1.00 37.22 683 THR A N 1
ATOM 4979 C CA . THR A 1 683 ? 86.920 8.789 43.870 1.00 37.73 683 THR A CA 1
ATOM 4980 C C . THR A 1 683 ? 86.877 7.562 44.779 1.00 37.10 683 THR A C 1
ATOM 4981 O O . THR A 1 6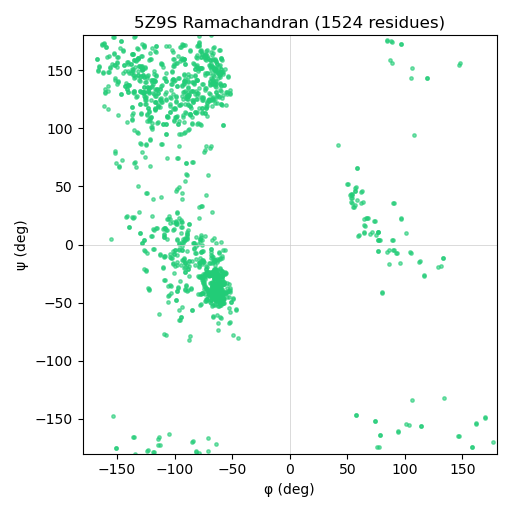83 ? 87.220 7.644 45.957 1.00 37.64 683 THR A O 1
ATOM 4985 N N . PHE A 1 684 ? 86.485 6.417 44.221 1.00 36.02 684 PHE A N 1
ATOM 4986 C CA . PHE A 1 684 ? 86.429 5.165 44.964 1.00 35.41 684 PHE A CA 1
ATOM 4987 C C . PHE A 1 684 ? 87.629 4.284 44.639 1.00 35.17 684 PHE A C 1
ATOM 4988 O O . PHE A 1 684 ? 88.061 4.200 43.486 1.00 34.94 684 PHE A O 1
ATOM 4996 N N . ALA A 1 685 ? 88.143 3.608 45.661 1.00 35.27 685 ALA A N 1
ATOM 4997 C CA . ALA A 1 685 ? 89.198 2.618 45.508 1.00 35.04 685 ALA A CA 1
ATOM 4998 C C . ALA A 1 685 ? 88.611 1.212 45.585 1.00 34.06 685 ALA A C 1
ATOM 4999 O O . ALA A 1 685 ? 87.468 1.012 46.000 1.00 33.66 685 ALA A O 1
ATOM 5001 N N . GLU A 1 686 ? 89.427 0.230 45.191 1.00 33.74 686 GLU A N 1
ATOM 5002 C CA . GLU A 1 686 ? 88.958 -1.153 45.120 1.00 32.85 686 GLU A CA 1
ATOM 5003 C C . GLU A 1 686 ? 88.499 -1.663 46.480 1.00 32.86 686 GLU A C 1
ATOM 5004 O O . GLU A 1 686 ? 87.537 -2.436 46.569 1.00 32.17 686 GLU A O 1
ATOM 5010 N N . THR A 1 687 ? 89.168 -1.244 47.549 1.00 33.69 687 THR A N 1
ATOM 5011 C CA . THR A 1 687 ? 88.821 -1.692 48.891 1.00 33.82 687 THR A CA 1
ATOM 5012 C C . THR A 1 687 ? 87.676 -0.902 49.511 1.00 33.98 687 THR A C 1
ATOM 5013 O O . THR A 1 687 ? 87.248 -1.237 50.620 1.00 34.08 687 THR A O 1
ATOM 5017 N N . ASP A 1 688 ? 87.168 0.123 48.835 1.00 34.05 688 ASP A N 1
ATOM 5018 C CA . ASP A 1 688 ? 86.107 0.937 49.402 1.00 34.32 688 ASP A CA 1
ATOM 5019 C C . ASP A 1 688 ? 84.757 0.234 49.276 1.00 33.46 688 ASP A C 1
ATOM 5020 O O . ASP A 1 688 ? 84.627 -0.832 48.667 1.00 32.67 688 ASP A O 1
ATOM 5025 N N . THR A 1 689 ? 83.743 0.852 49.877 1.00 33.70 689 THR A N 1
ATOM 5026 C CA . THR A 1 689 ? 82.365 0.393 49.787 1.00 33.05 689 THR A CA 1
ATOM 5027 C C . THR A 1 689 ? 81.482 1.569 49.397 1.00 33.32 689 THR A C 1
ATOM 5028 O O . THR A 1 689 ? 81.587 2.649 49.986 1.00 34.17 689 THR A O 1
ATOM 5032 N N . VAL A 1 690 ? 80.624 1.361 48.405 1.00 32.65 690 VAL A N 1
ATOM 5033 C CA . VAL A 1 690 ? 79.730 2.411 47.930 1.00 32.89 690 VAL A CA 1
ATOM 5034 C C . VAL A 1 690 ? 78.488 2.435 48.813 1.00 32.97 690 VAL A C 1
ATOM 5035 O O . VAL A 1 690 ? 77.791 1.425 48.948 1.00 32.33 690 VAL A O 1
ATOM 5039 N N . HIS A 1 691 ? 78.216 3.584 49.424 1.00 33.82 691 HIS A N 1
ATOM 5040 C CA . HIS A 1 691 ? 77.003 3.796 50.202 1.00 34.04 691 HIS A CA 1
ATOM 5041 C C . HIS A 1 691 ? 76.038 4.647 49.390 1.00 34.14 691 HIS A C 1
ATOM 5042 O O . HIS A 1 691 ? 76.409 5.722 48.910 1.00 34.72 691 HIS A O 1
ATOM 5049 N N . ALA A 1 692 ? 74.808 4.166 49.232 1.00 33.64 692 ALA A N 1
ATOM 5050 C CA . ALA A 1 692 ? 73.805 4.864 48.443 1.00 33.73 692 ALA A CA 1
ATOM 5051 C C . ALA A 1 692 ? 72.487 4.906 49.203 1.00 33.93 692 ALA A C 1
ATOM 5052 O O . ALA A 1 692 ? 72.243 4.103 50.103 1.00 33.72 692 ALA A O 1
ATOM 5054 N N . GLU A 1 693 ? 71.640 5.865 48.834 1.00 34.40 693 GLU A N 1
ATOM 5055 C CA . GLU A 1 693 ? 70.329 6.018 49.448 1.00 34.68 693 GLU A CA 1
ATOM 5056 C C . GLU A 1 693 ? 69.303 6.374 48.384 1.00 34.57 693 GLU A C 1
ATOM 5057 O O . GLU A 1 693 ? 69.624 7.022 47.382 1.00 34.69 693 GLU A O 1
ATOM 5063 N N . ILE A 1 694 ? 68.066 5.938 48.609 1.00 34.39 694 ILE A N 1
ATOM 5064 C CA . ILE A 1 694 ? 66.946 6.329 47.756 1.00 34.44 694 ILE A CA 1
ATOM 5065 C C . ILE A 1 694 ? 65.671 6.302 48.591 1.00 34.79 694 ILE A C 1
ATOM 5066 O O . ILE A 1 694 ? 65.516 5.461 49.478 1.00 34.54 694 ILE A O 1
ATOM 5071 N N . THR A 1 695 ? 64.772 7.248 48.332 1.00 35.46 695 THR A N 1
ATOM 5072 C CA . THR A 1 695 ? 63.515 7.340 49.065 1.00 35.93 695 THR A CA 1
ATOM 5073 C C . THR A 1 695 ? 62.448 6.481 48.402 1.00 35.26 695 THR A C 1
ATOM 5074 O O . THR A 1 695 ? 62.347 6.432 47.172 1.00 34.87 695 THR A O 1
ATOM 5078 N N . LEU A 1 696 ? 61.655 5.803 49.226 1.00 35.20 696 LEU A N 1
ATOM 5079 C CA . LEU A 1 696 ? 60.519 5.019 48.759 1.00 34.74 696 LEU A CA 1
ATOM 5080 C C . LEU A 1 696 ? 59.282 5.447 49.533 1.00 35.54 696 LEU A C 1
ATOM 5081 O O . LEU A 1 696 ? 59.320 5.529 50.765 1.00 36.00 696 LEU A O 1
ATOM 5086 N N . THR A 1 697 ? 58.194 5.726 48.814 1.00 35.75 697 THR A N 1
ATOM 5087 C CA . THR A 1 697 ? 56.966 6.240 49.408 1.00 36.61 697 THR A CA 1
ATOM 5088 C C . THR A 1 697 ? 55.788 5.370 48.996 1.00 36.22 697 THR A C 1
ATOM 5089 O O . THR A 1 697 ? 55.584 5.124 47.805 1.00 35.75 697 THR A O 1
ATOM 5093 N N . ASN A 1 698 ? 55.017 4.907 49.976 1.00 36.46 698 ASN A N 1
ATOM 5094 C CA . ASN A 1 698 ? 53.757 4.213 49.711 1.00 36.33 698 ASN A CA 1
ATOM 5095 C C . ASN A 1 698 ? 52.707 5.262 49.361 1.00 37.28 698 ASN A C 1
ATOM 5096 O O . ASN A 1 698 ? 52.191 5.959 50.238 1.00 38.23 698 ASN A O 1
ATOM 5101 N N . THR A 1 699 ? 52.388 5.383 48.073 1.00 37.08 699 THR A N 1
ATOM 5102 C CA . THR A 1 699 ? 51.447 6.384 47.591 1.00 37.98 699 THR A CA 1
ATOM 5103 C C . THR A 1 699 ? 50.049 5.820 47.362 1.00 38.09 699 THR A C 1
ATOM 5104 O O . THR A 1 699 ? 49.247 6.437 46.653 1.00 38.67 699 THR A O 1
ATOM 5108 N N . GLY A 1 700 ? 49.735 4.671 47.961 1.00 37.62 700 GLY A N 1
ATOM 5109 C CA . GLY A 1 700 ? 48.448 4.037 47.809 1.00 37.72 700 GLY A CA 1
ATOM 5110 C C . GLY A 1 700 ? 47.653 4.015 49.100 1.00 38.46 700 GLY A C 1
ATOM 5111 O O . GLY A 1 700 ? 47.964 4.705 50.073 1.00 39.08 700 GLY A O 1
ATOM 5112 N N . GLU A 1 701 ? 46.605 3.191 49.097 1.00 38.43 701 GLU A N 1
ATOM 5113 C CA . GLU A 1 701 ? 45.639 3.159 50.189 1.00 39.23 701 GLU A CA 1
ATOM 5114 C C . GLU A 1 701 ? 45.753 1.919 51.067 1.00 38.71 701 GLU A C 1
ATOM 5115 O O . GLU A 1 701 ? 44.846 1.659 51.864 1.00 39.29 701 GLU A O 1
ATOM 5121 N N . ARG A 1 702 ? 46.826 1.143 50.945 1.00 37.69 702 ARG A N 1
ATOM 5122 C CA . ARG A 1 702 ? 47.032 0.028 51.858 1.00 37.28 702 ARG A CA 1
ATOM 5123 C C . ARG A 1 702 ? 48.519 -0.282 51.956 1.00 36.47 702 ARG A C 1
ATOM 5124 O O . ARG A 1 702 ? 49.294 0.020 51.045 1.00 35.98 702 ARG A O 1
ATOM 5132 N N . ALA A 1 703 ? 48.907 -0.880 53.079 1.00 36.39 703 ALA A N 1
ATOM 5133 C CA . ALA A 1 703 ? 50.304 -1.211 53.304 1.00 35.72 703 ALA A CA 1
ATOM 5134 C C . ALA A 1 703 ? 50.785 -2.217 52.263 1.00 34.65 703 ALA A C 1
ATOM 5135 O O . ALA A 1 703 ? 50.006 -2.974 51.681 1.00 34.38 703 ALA A O 1
ATOM 5137 N N . GLY A 1 704 ? 52.092 -2.218 52.032 1.00 34.07 704 GLY A N 1
ATOM 5138 C CA . GLY A 1 704 ? 52.646 -3.131 51.050 1.00 33.09 704 GLY A CA 1
ATOM 5139 C C . GLY A 1 704 ? 54.133 -3.299 51.249 1.00 32.58 704 GLY A C 1
ATOM 5140 O O . GLY A 1 704 ? 54.757 -2.616 52.062 1.00 33.00 704 GLY A O 1
ATOM 5141 N N . VAL A 1 705 ? 54.698 -4.230 50.486 1.00 31.73 705 VAL A N 1
ATOM 5142 C CA . VAL A 1 705 ? 56.124 -4.524 50.527 1.00 31.20 705 VAL A CA 1
ATOM 5143 C C . VAL A 1 705 ? 56.676 -4.401 49.115 1.00 30.62 705 VAL A C 1
ATOM 5144 O O . VAL A 1 705 ? 56.209 -5.091 48.201 1.00 30.17 705 VAL A O 1
ATOM 5148 N N . GLU A 1 706 ? 57.650 -3.516 48.936 1.00 30.70 706 GLU A N 1
ATOM 5149 C CA . GLU A 1 706 ? 58.349 -3.338 47.673 1.00 30.22 706 GLU A CA 1
ATOM 5150 C C . GLU A 1 706 ? 59.758 -3.898 47.806 1.00 29.69 706 GLU A C 1
ATOM 5151 O O . GLU A 1 706 ? 60.471 -3.574 48.761 1.00 30.00 706 GLU A O 1
ATOM 5157 N N . ILE A 1 707 ? 60.156 -4.739 46.855 1.00 28.97 707 ILE A N 1
ATOM 5158 C CA . ILE A 1 707 ? 61.483 -5.343 46.859 1.00 28.47 707 ILE A CA 1
ATOM 5159 C C . ILE A 1 707 ? 62.396 -4.435 46.042 1.00 28.46 707 ILE A C 1
ATOM 5160 O O . ILE A 1 707 ? 62.454 -4.526 44.816 1.00 28.07 707 ILE A O 1
ATOM 5165 N N . VAL A 1 708 ? 63.116 -3.560 46.734 1.00 28.94 708 VAL A N 1
ATOM 5166 C CA . VAL A 1 708 ? 63.983 -2.579 46.094 1.00 29.08 708 VAL A CA 1
ATOM 5167 C C . VAL A 1 708 ? 65.234 -3.289 45.592 1.00 28.47 708 VAL A C 1
ATOM 5168 O O . VAL A 1 708 ? 65.945 -3.941 46.366 1.00 28.35 708 VAL A O 1
ATOM 5172 N N . GLN A 1 709 ? 65.507 -3.155 44.295 1.00 28.15 709 GLN A N 1
ATOM 5173 C CA . GLN A 1 709 ? 66.590 -3.869 43.638 1.00 27.58 709 GLN A CA 1
ATOM 5174 C C . GLN A 1 709 ? 67.687 -2.898 43.227 1.00 27.84 709 GLN A C 1
ATOM 5175 O O . GLN A 1 709 ? 67.409 -1.804 42.722 1.00 28.24 709 GLN A O 1
ATOM 5181 N N . ALA A 1 710 ? 68.933 -3.306 43.459 1.00 27.67 710 ALA A N 1
ATOM 5182 C CA . ALA A 1 710 ? 70.112 -2.490 43.205 1.00 27.96 710 ALA A CA 1
ATOM 5183 C C . ALA A 1 710 ? 71.038 -3.235 42.254 1.00 27.39 710 ALA A C 1
ATOM 5184 O O . ALA A 1 710 ? 71.548 -4.313 42.591 1.00 27.02 710 ALA A O 1
ATOM 5186 N N . TYR A 1 711 ? 71.256 -2.646 41.080 1.00 27.39 711 TYR A N 1
ATOM 5187 C CA . TYR A 1 711 ? 72.059 -3.202 40.004 1.00 26.93 711 TYR A CA 1
ATOM 5188 C C . TYR A 1 711 ? 73.269 -2.313 39.755 1.00 27.34 711 TYR A C 1
ATOM 5189 O O . TYR A 1 711 ? 73.185 -1.084 39.866 1.00 27.95 711 TYR A O 1
ATOM 5198 N N . ILE A 1 712 ? 74.388 -2.939 39.403 1.00 27.06 712 ILE A N 1
ATOM 5199 C CA . ILE A 1 712 ? 75.627 -2.246 39.073 1.00 27.43 712 ILE A CA 1
ATOM 5200 C C . ILE A 1 712 ? 75.934 -2.504 37.606 1.00 27.07 712 ILE A C 1
ATOM 5201 O O . ILE A 1 712 ? 75.850 -3.646 37.140 1.00 26.46 712 ILE A O 1
ATOM 5206 N N . GLY A 1 713 ? 76.287 -1.448 36.880 1.00 27.48 713 GLY A N 1
ATOM 5207 C CA . GLY A 1 713 ? 76.697 -1.592 35.499 1.00 27.24 713 GLY A CA 1
ATOM 5208 C C . GLY A 1 713 ? 78.059 -0.988 35.226 1.00 27.68 713 GLY A C 1
ATOM 5209 O O . GLY A 1 713 ? 78.292 0.188 35.512 1.00 28.36 713 GLY A O 1
ATOM 5210 N N . ASP A 1 714 ? 78.973 -1.790 34.688 1.00 27.36 714 ASP A N 1
ATOM 5211 C CA . ASP A 1 714 ? 80.296 -1.318 34.297 1.00 27.78 714 ASP A CA 1
ATOM 5212 C C . ASP A 1 714 ? 80.196 -0.779 32.875 1.00 27.85 714 ASP A C 1
ATOM 5213 O O . ASP A 1 714 ? 79.997 -1.543 31.926 1.00 27.33 714 ASP A O 1
ATOM 5218 N N . ILE A 1 715 ? 80.338 0.540 32.734 1.00 28.54 715 ILE A N 1
ATOM 5219 C CA . ILE A 1 715 ? 80.026 1.201 31.471 1.00 28.71 715 ILE A CA 1
ATOM 5220 C C . ILE A 1 715 ? 80.979 0.750 30.371 1.00 28.56 715 ILE A C 1
ATOM 5221 O O . ILE A 1 715 ? 80.552 0.404 29.263 1.00 28.21 715 ILE A O 1
ATOM 5226 N N . VAL A 1 716 ? 82.278 0.741 30.654 1.00 28.86 716 VAL A N 1
ATOM 5227 C CA . VAL A 1 716 ? 83.289 0.280 29.710 1.00 28.78 716 VAL A CA 1
ATOM 5228 C C . VAL A 1 716 ? 84.078 -0.842 30.367 1.00 28.47 716 VAL A C 1
ATOM 5229 O O . VAL A 1 716 ? 84.514 -0.712 31.516 1.00 28.76 716 VAL A O 1
ATOM 5233 N N . THR A 1 717 ? 84.250 -1.943 29.640 1.00 27.93 717 THR A N 1
ATOM 5234 C CA . THR A 1 717 ? 84.978 -3.109 30.118 1.00 27.64 717 THR A CA 1
ATOM 5235 C C . THR A 1 717 ? 85.980 -3.544 29.060 1.00 27.68 717 THR A C 1
ATOM 5236 O O . THR A 1 717 ? 85.688 -3.487 27.863 1.00 27.54 717 THR A O 1
ATOM 5240 N N . SER A 1 718 ? 87.163 -3.977 29.502 1.00 27.91 718 SER A N 1
ATOM 5241 C CA . SER A 1 718 ? 88.180 -4.434 28.559 1.00 28.01 718 SER A CA 1
ATOM 5242 C C . SER A 1 718 ? 87.743 -5.678 27.801 1.00 27.33 718 SER A C 1
ATOM 5243 O O . SER A 1 718 ? 88.254 -5.936 26.707 1.00 27.37 718 SER A O 1
ATOM 5246 N N . TYR A 1 719 ? 86.821 -6.454 28.360 1.00 26.77 719 TYR A N 1
ATOM 5247 C CA . TYR A 1 719 ? 86.292 -7.645 27.718 1.00 26.16 719 TYR A CA 1
ATOM 5248 C C . TYR A 1 719 ? 84.777 -7.564 27.754 1.00 25.72 719 TYR A C 1
ATOM 5249 O O . TYR A 1 719 ? 84.206 -7.037 28.713 1.00 25.79 719 TYR A O 1
ATOM 5258 N N . SER A 1 720 ? 84.131 -8.061 26.701 1.00 25.34 720 SER A N 1
ATOM 5259 C CA . SER A 1 720 ? 82.692 -7.877 26.565 1.00 25.03 720 SER A CA 1
ATOM 5260 C C . SER A 1 720 ? 81.967 -8.448 27.776 1.00 24.72 720 SER A C 1
ATOM 5261 O O . SER A 1 720 ? 82.298 -9.527 28.275 1.00 24.50 720 SER A O 1
ATOM 5264 N N . TRP A 1 721 ? 80.984 -7.699 28.259 1.00 24.76 721 TRP A N 1
ATOM 5265 C CA . TRP A 1 721 ? 80.312 -8.017 29.506 1.00 24.59 721 TRP A CA 1
ATOM 5266 C C . TRP A 1 721 ? 78.861 -7.581 29.383 1.00 24.46 721 TRP A C 1
ATOM 5267 O O . TRP A 1 721 ? 78.453 -6.985 28.381 1.00 24.55 721 TRP A O 1
ATOM 5278 N N . THR A 1 722 ? 78.077 -7.893 30.405 1.00 24.31 722 THR A N 1
ATOM 5279 C CA . THR A 1 722 ? 76.705 -7.427 30.446 1.00 24.28 722 THR A CA 1
ATOM 5280 C C . THR A 1 722 ? 76.663 -5.959 30.864 1.00 24.83 722 THR A C 1
ATOM 5281 O O . THR A 1 722 ? 77.643 -5.395 31.356 1.00 25.21 722 THR A O 1
ATOM 5285 N N . ASP A 1 723 ? 75.505 -5.334 30.668 1.00 24.93 723 ASP A N 1
ATOM 5286 C CA . ASP A 1 723 ? 75.365 -3.917 30.968 1.00 25.52 723 ASP A CA 1
ATOM 5287 C C . ASP A 1 723 ? 74.898 -3.647 32.391 1.00 25.72 723 ASP A C 1
ATOM 5288 O O . ASP A 1 723 ? 75.015 -2.509 32.855 1.00 26.29 723 ASP A O 1
ATOM 5293 N N . ARG A 1 724 ? 74.380 -4.651 33.095 1.00 25.33 724 ARG A N 1
ATOM 5294 C CA . ARG A 1 724 ? 73.956 -4.459 34.475 1.00 25.54 724 ARG A CA 1
ATOM 5295 C C . ARG A 1 724 ? 73.831 -5.813 35.160 1.00 25.09 724 ARG A C 1
ATOM 5296 O O . ARG A 1 724 ? 73.516 -6.821 34.523 1.00 24.61 724 ARG A O 1
ATOM 5304 N N . GLU A 1 725 ? 74.096 -5.822 36.465 1.00 25.30 725 GLU A N 1
ATOM 5305 C CA . GLU A 1 725 ? 74.027 -7.029 37.274 1.00 24.99 725 GLU A CA 1
ATOM 5306 C C . GLU A 1 725 ? 73.404 -6.707 38.621 1.00 25.31 725 GLU A C 1
ATOM 5307 O O . GLU A 1 725 ? 73.741 -5.695 39.238 1.00 25.83 725 GLU A O 1
ATOM 5313 N N . LEU A 1 726 ? 72.510 -7.577 39.081 1.00 25.04 726 LEU A N 1
ATOM 5314 C CA . LEU A 1 726 ? 71.963 -7.433 40.422 1.00 25.35 726 LEU A CA 1
ATOM 5315 C C . LEU A 1 726 ? 73.070 -7.590 41.454 1.00 25.58 726 LEU A C 1
ATOM 5316 O O . LEU A 1 726 ? 73.836 -8.558 41.418 1.00 25.32 726 LEU A O 1
ATOM 5321 N N . LYS A 1 727 ? 73.161 -6.623 42.366 1.00 26.15 727 LYS A N 1
ATOM 5322 C CA . LYS A 1 727 ? 74.135 -6.667 43.443 1.00 26.48 727 LYS A CA 1
ATOM 5323 C C . LYS A 1 727 ? 73.530 -6.538 44.829 1.00 26.86 727 LYS A C 1
ATOM 5324 O O . LYS A 1 727 ? 74.158 -6.990 45.793 1.00 27.04 727 LYS A O 1
ATOM 5330 N N . ALA A 1 728 ? 72.342 -5.953 44.967 1.00 27.04 728 ALA A N 1
ATOM 5331 C CA . ALA A 1 728 ? 71.719 -5.887 46.281 1.00 27.42 728 ALA A CA 1
ATOM 5332 C C . ALA A 1 728 ? 70.208 -5.828 46.125 1.00 27.36 728 ALA A C 1
ATOM 5333 O O . ALA A 1 728 ? 69.687 -5.571 45.038 1.00 27.14 728 ALA A O 1
ATOM 5335 N N . PHE A 1 729 ? 69.507 -6.076 47.229 1.00 27.60 729 PHE A N 1
ATOM 5336 C CA . PHE A 1 729 ? 68.053 -5.995 47.242 1.00 27.66 729 PHE A CA 1
ATOM 5337 C C . PHE A 1 729 ? 67.575 -5.969 48.684 1.00 28.16 729 PHE A C 1
ATOM 5338 O O . PHE A 1 729 ? 68.252 -6.476 49.585 1.00 28.25 729 PHE A O 1
ATOM 5346 N N . GLN A 1 730 ? 66.404 -5.369 48.890 1.00 28.52 730 GLN A N 1
ATOM 5347 C CA . GLN A 1 730 ? 65.818 -5.274 50.222 1.00 29.06 730 GLN A CA 1
ATOM 5348 C C . GLN A 1 730 ? 64.304 -5.339 50.118 1.00 29.14 730 GLN A C 1
ATOM 5349 O O . GLN A 1 730 ? 63.707 -4.602 49.331 1.00 29.24 730 GLN A O 1
ATOM 5355 N N . ARG A 1 731 ? 63.688 -6.212 50.908 1.00 29.15 731 ARG A N 1
ATOM 5356 C CA . ARG A 1 731 ? 62.243 -6.172 51.091 1.00 29.42 731 ARG A CA 1
ATOM 5357 C C . ARG A 1 731 ? 61.904 -5.023 52.034 1.00 30.28 731 ARG A C 1
ATOM 5358 O O . ARG A 1 731 ? 62.332 -5.019 53.192 1.00 30.66 731 ARG A O 1
ATOM 5366 N N . VAL A 1 732 ? 61.154 -4.041 51.540 1.00 30.63 732 VAL A N 1
ATOM 5367 C CA . VAL A 1 732 ? 60.841 -2.830 52.293 1.00 31.51 732 VAL A CA 1
ATOM 5368 C C . VAL A 1 732 ? 59.336 -2.771 52.515 1.00 31.91 732 VAL A C 1
ATOM 5369 O O . VAL A 1 732 ? 58.563 -2.767 51.551 1.00 31.73 732 VAL A O 1
ATOM 5373 N N . ALA A 1 733 ? 58.924 -2.702 53.777 1.00 32.52 733 ALA A N 1
ATOM 5374 C CA . ALA A 1 733 ? 57.516 -2.615 54.143 1.00 33.03 733 ALA A CA 1
ATOM 5375 C C . ALA A 1 733 ? 57.133 -1.165 54.410 1.00 33.95 733 ALA A C 1
ATOM 5376 O O . ALA A 1 733 ? 57.870 -0.429 55.071 1.00 34.41 733 ALA A O 1
ATOM 5378 N N . LEU A 1 734 ? 55.971 -0.761 53.898 1.00 34.26 734 LEU A N 1
ATOM 5379 C CA . LEU A 1 734 ? 55.505 0.613 54.026 1.00 35.18 734 LEU A CA 1
ATOM 5380 C C . LEU A 1 734 ? 54.009 0.643 54.297 1.00 35.76 734 LEU A C 1
ATOM 5381 O O . LEU A 1 734 ? 53.232 -0.020 53.602 1.00 35.39 734 LEU A O 1
ATOM 5386 N N . GLU A 1 735 ? 53.620 1.411 55.311 1.00 36.73 735 GLU A N 1
ATOM 5387 C CA . GLU A 1 735 ? 52.230 1.753 55.553 1.00 37.51 735 GLU A CA 1
ATOM 5388 C C . GLU A 1 735 ? 51.790 2.836 54.573 1.00 37.92 735 GLU A C 1
ATOM 5389 O O . GLU A 1 735 ? 52.627 3.505 53.964 1.00 37.79 735 GLU A O 1
ATOM 5395 N N . PRO A 1 736 ? 50.482 3.015 54.381 1.00 38.46 736 PRO A N 1
ATOM 5396 C CA . PRO A 1 736 ? 50.013 4.075 53.477 1.00 38.97 736 PRO A CA 1
ATOM 5397 C C . PRO A 1 736 ? 50.567 5.436 53.878 1.00 39.80 736 PRO A C 1
ATOM 5398 O O . PRO A 1 736 ? 50.511 5.829 55.045 1.00 40.55 736 PRO A O 1
ATOM 5402 N N . GLY A 1 737 ? 51.112 6.152 52.894 1.00 39.70 737 GLY A N 1
ATOM 5403 C CA . GLY A 1 737 ? 51.711 7.449 53.117 1.00 40.48 737 GLY A CA 1
ATOM 5404 C C . GLY A 1 737 ? 53.086 7.430 53.745 1.00 40.20 737 GLY A C 1
ATOM 5405 O O . GLY A 1 737 ? 53.704 8.495 53.873 1.00 40.83 737 GLY A O 1
ATOM 5406 N N . GLU A 1 738 ? 53.592 6.265 54.139 1.00 39.36 738 GLU A N 1
ATOM 5407 C CA . GLU A 1 738 ? 54.888 6.194 54.795 1.00 39.15 738 GLU A CA 1
ATOM 5408 C C . GLU A 1 738 ? 56.014 6.244 53.772 1.00 38.44 738 GLU A C 1
ATOM 5409 O O . GLU A 1 738 ? 55.920 5.660 52.690 1.00 37.66 738 GLU A O 1
ATOM 5415 N N . THR A 1 739 ? 57.083 6.951 54.127 1.00 38.78 739 THR A N 1
ATOM 5416 C CA . THR A 1 739 ? 58.290 7.036 53.321 1.00 38.22 739 THR A CA 1
ATOM 5417 C C . THR A 1 739 ? 59.457 6.498 54.134 1.00 37.90 739 THR A C 1
ATOM 5418 O O . THR A 1 739 ? 59.579 6.791 55.327 1.00 38.57 739 THR A O 1
ATOM 5422 N N . LYS A 1 740 ? 60.297 5.689 53.494 1.00 36.92 740 LYS A N 1
ATOM 5423 C CA . LYS A 1 740 ? 61.517 5.195 54.109 1.00 36.61 740 LYS A CA 1
ATOM 5424 C C . LYS A 1 740 ? 62.705 5.525 53.219 1.00 36.29 740 LYS A C 1
ATOM 5425 O O . LYS A 1 740 ? 62.576 5.643 51.996 1.00 35.92 740 LYS A O 1
ATOM 5431 N N . THR A 1 741 ? 63.863 5.682 53.852 1.00 36.49 741 THR A N 1
ATOM 5432 C CA . THR A 1 741 ? 65.131 5.878 53.156 1.00 36.20 741 THR A CA 1
ATOM 5433 C C . THR A 1 741 ? 65.821 4.522 53.077 1.00 35.22 741 THR A C 1
ATOM 5434 O O . THR A 1 741 ? 66.363 4.031 54.071 1.00 35.27 741 THR A O 1
ATOM 5438 N N . VAL A 1 742 ? 65.786 3.913 51.896 1.00 34.38 742 VAL A N 1
ATOM 5439 C CA . VAL A 1 742 ? 66.464 2.644 51.660 1.00 33.47 742 VAL A CA 1
ATOM 5440 C C . VAL A 1 742 ? 67.939 2.919 51.393 1.00 33.45 742 VAL A C 1
ATOM 5441 O O . VAL A 1 742 ? 68.284 3.695 50.495 1.00 33.58 742 VAL A O 1
ATOM 5445 N N . ALA A 1 743 ? 68.810 2.279 52.171 1.00 33.34 743 ALA A N 1
ATOM 5446 C CA . ALA A 1 743 ? 70.248 2.493 52.096 1.00 33.43 743 ALA A CA 1
ATOM 5447 C C . ALA A 1 743 ? 70.936 1.206 51.669 1.00 32.55 743 ALA A C 1
ATOM 5448 O O . ALA A 1 743 ? 70.644 0.134 52.207 1.00 32.17 743 ALA A O 1
ATOM 5450 N N . PHE A 1 744 ? 71.856 1.320 50.714 1.00 32.29 744 PHE A N 1
ATOM 5451 C CA . PHE A 1 744 ? 72.571 0.185 50.152 1.00 31.50 744 PHE A CA 1
ATOM 5452 C C . PHE A 1 744 ? 74.065 0.346 50.386 1.00 31.78 744 PHE A C 1
ATOM 5453 O O . PHE A 1 744 ? 74.606 1.455 50.294 1.00 32.40 744 PHE A O 1
ATOM 5461 N N . GLU A 1 745 ? 74.726 -0.767 50.686 1.00 31.39 745 GLU A N 1
ATOM 5462 C CA . GLU A 1 745 ? 76.181 -0.827 50.792 1.00 31.57 745 GLU A CA 1
ATOM 5463 C C . GLU A 1 745 ? 76.674 -1.876 49.807 1.00 30.77 745 GLU A C 1
ATOM 5464 O O . GLU A 1 745 ? 76.382 -3.065 49.967 1.00 30.24 745 GLU A O 1
ATOM 5470 N N . ILE A 1 746 ? 77.415 -1.438 48.794 1.00 30.73 746 ILE A N 1
ATOM 5471 C CA . ILE A 1 746 ? 77.903 -2.323 47.743 1.00 30.03 746 ILE A CA 1
ATOM 5472 C C . ILE A 1 746 ? 79.422 -2.239 47.691 1.00 30.33 746 ILE A C 1
ATOM 5473 O O . ILE A 1 746 ? 79.972 -1.214 47.263 1.00 30.79 746 ILE A O 1
ATOM 5478 N N . PRO A 1 747 ? 80.135 -3.276 48.124 1.00 30.16 747 PRO A N 1
ATOM 5479 C CA . PRO A 1 747 ? 81.599 -3.240 48.052 1.00 30.50 747 PRO A CA 1
ATOM 5480 C C . PRO A 1 747 ? 82.076 -3.093 46.616 1.00 30.20 747 PRO A C 1
ATOM 5481 O O . PRO A 1 747 ? 81.534 -3.707 45.695 1.00 29.51 747 PRO A O 1
ATOM 5485 N N . VAL A 1 748 ? 83.099 -2.254 46.431 1.00 30.79 748 VAL A N 1
ATOM 5486 C CA . VAL A 1 748 ? 83.709 -2.103 45.114 1.00 30.61 748 VAL A CA 1
ATOM 5487 C C . VAL A 1 748 ? 84.304 -3.425 44.649 1.00 30.06 748 VAL A C 1
ATOM 5488 O O . VAL A 1 748 ? 84.377 -3.697 43.444 1.00 29.62 748 VAL A O 1
ATOM 5492 N N . ALA A 1 749 ? 84.709 -4.279 45.590 1.00 30.11 749 ALA A N 1
ATOM 5493 C CA . ALA A 1 749 ? 85.208 -5.602 45.246 1.00 29.65 749 ALA A CA 1
ATOM 5494 C C . ALA A 1 749 ? 84.145 -6.486 44.610 1.00 28.81 749 ALA A C 1
ATOM 5495 O O . ALA A 1 749 ? 84.488 -7.533 44.054 1.00 28.39 749 ALA A O 1
ATOM 5497 N N . ASN A 1 750 ? 82.874 -6.103 44.678 1.00 28.60 750 ASN A N 1
ATOM 5498 C CA . ASN A 1 750 ? 81.804 -6.842 44.021 1.00 27.87 750 ASN A CA 1
ATOM 5499 C C . ASN A 1 750 ? 81.479 -6.314 42.630 1.00 27.60 750 ASN A C 1
ATOM 5500 O O . ASN A 1 750 ? 80.661 -6.917 41.932 1.00 27.02 750 ASN A O 1
ATOM 5505 N N . CYS A 1 751 ? 82.098 -5.215 42.209 1.00 28.05 751 CYS A N 1
ATOM 5506 C CA . CYS A 1 751 ? 81.840 -4.635 40.892 1.00 27.89 751 CYS A CA 1
ATOM 5507 C C . CYS A 1 751 ? 82.913 -5.108 39.911 1.00 27.74 751 CYS A C 1
ATOM 5508 O O . CYS A 1 751 ? 83.818 -4.374 39.520 1.00 28.20 751 CYS A O 1
ATOM 5511 N N . THR A 1 752 ? 82.783 -6.370 39.506 1.00 27.15 752 THR A N 1
ATOM 5512 C CA . THR A 1 752 ? 83.837 -7.066 38.789 1.00 27.04 752 THR A CA 1
ATOM 5513 C C . THR A 1 752 ? 83.377 -7.555 37.422 1.00 26.48 752 THR A C 1
ATOM 5514 O O . THR A 1 752 ? 82.182 -7.691 37.144 1.00 26.07 752 THR A O 1
ATOM 5518 N N . ILE A 1 753 ? 84.365 -7.806 36.566 1.00 26.52 753 ILE A N 1
ATOM 5519 C CA . ILE A 1 753 ? 84.180 -8.568 35.338 1.00 26.02 753 ILE A CA 1
ATOM 5520 C C . ILE A 1 753 ? 85.164 -9.728 35.374 1.00 25.98 753 ILE A C 1
ATOM 5521 O O . ILE A 1 753 ? 85.893 -9.902 36.356 1.00 26.33 753 ILE A O 1
ATOM 5526 N N . VAL A 1 754 ? 85.201 -10.526 34.312 1.00 25.62 754 VAL A N 1
ATOM 5527 C CA . VAL A 1 754 ? 86.060 -11.701 34.244 1.00 25.61 754 VAL A CA 1
ATOM 5528 C C . VAL A 1 754 ? 86.893 -11.625 32.972 1.00 25.73 754 VAL A C 1
ATOM 5529 O O . VAL A 1 754 ? 86.371 -11.315 31.896 1.00 25.49 754 VAL A O 1
ATOM 5533 N N . ASP A 1 755 ? 88.182 -11.915 33.092 1.00 26.14 755 ASP A N 1
ATOM 5534 C CA . ASP A 1 755 ? 89.098 -11.813 31.965 1.00 26.37 755 ASP A CA 1
ATOM 5535 C C . ASP A 1 755 ? 89.169 -13.150 31.238 1.00 26.04 755 ASP A C 1
ATOM 5536 O O . ASP A 1 755 ? 88.605 -14.145 31.697 1.00 25.71 755 ASP A O 1
ATOM 5541 N N . PRO A 1 756 ? 89.834 -13.209 30.077 1.00 26.18 756 PRO A N 1
ATOM 5542 C CA . PRO A 1 756 ? 89.882 -14.477 29.327 1.00 25.93 756 PRO A CA 1
ATOM 5543 C C . PRO A 1 756 ? 90.425 -15.658 30.111 1.00 26.05 756 PRO A C 1
ATOM 5544 O O . PRO A 1 756 ? 90.100 -16.802 29.773 1.00 25.77 756 PRO A O 1
ATOM 5548 N N . ASP A 1 757 ? 91.240 -15.431 31.138 1.00 26.53 757 ASP A N 1
ATOM 5549 C CA . ASP A 1 757 ? 91.778 -16.517 31.942 1.00 26.74 757 ASP A CA 1
ATOM 5550 C C . ASP A 1 757 ? 90.971 -16.764 33.212 1.00 26.53 757 ASP A C 1
ATOM 5551 O O . ASP A 1 757 ? 91.501 -17.327 34.175 1.00 26.86 757 ASP A O 1
ATOM 5556 N N . ALA A 1 758 ? 89.702 -16.357 33.225 1.00 26.04 758 ALA A N 1
ATOM 5557 C CA . ALA A 1 758 ? 88.760 -16.614 34.311 1.00 25.79 758 ALA A CA 1
ATOM 5558 C C . ALA A 1 758 ? 89.132 -15.908 35.610 1.00 26.23 758 ALA A C 1
ATOM 5559 O O . ALA A 1 758 ? 88.722 -16.346 36.690 1.00 26.21 758 ALA A O 1
ATOM 5561 N N . ASN A 1 759 ? 89.909 -14.830 35.540 1.00 26.67 759 ASN A N 1
ATOM 5562 C CA . ASN A 1 759 ? 90.205 -14.023 36.715 1.00 27.13 759 ASN A CA 1
ATOM 5563 C C . ASN A 1 759 ? 89.123 -12.964 36.882 1.00 26.90 759 ASN A C 1
ATOM 5564 O O . ASN A 1 759 ? 88.809 -12.234 35.938 1.00 26.75 759 ASN A O 1
ATOM 5569 N N . ARG A 1 760 ? 88.553 -12.893 38.081 1.00 26.93 760 ARG A N 1
ATOM 5570 C CA . ARG A 1 760 ? 87.519 -11.917 38.407 1.00 26.81 760 ARG A CA 1
ATOM 5571 C C . ARG A 1 760 ? 88.194 -10.674 38.975 1.00 27.47 760 ARG A C 1
ATOM 5572 O O . ARG A 1 760 ? 88.796 -10.726 40.052 1.00 27.93 760 ARG A O 1
ATOM 5580 N N . ILE A 1 761 ? 88.096 -9.556 38.254 1.00 27.57 761 ILE A N 1
ATOM 5581 C CA . ILE A 1 761 ? 88.877 -8.365 38.556 1.00 28.27 761 ILE A CA 1
ATOM 5582 C C . ILE A 1 761 ? 87.966 -7.151 38.657 1.00 28.33 761 ILE A C 1
ATOM 5583 O O . ILE A 1 761 ? 86.916 -7.078 38.012 1.00 27.85 761 ILE A O 1
ATOM 5588 N N . VAL A 1 762 ? 88.381 -6.193 39.480 1.00 29.00 762 VAL A N 1
ATOM 5589 C CA . VAL A 1 762 ? 87.781 -4.865 39.502 1.00 29.28 762 VAL A CA 1
ATOM 5590 C C . VAL A 1 762 ? 88.535 -3.990 38.511 1.00 29.69 762 VAL A C 1
ATOM 5591 O O . VAL A 1 762 ? 89.767 -3.897 38.562 1.00 30.22 762 VAL A O 1
ATOM 5595 N N . GLU A 1 763 ? 87.803 -3.346 37.612 1.00 29.51 763 GLU A N 1
ATOM 5596 C CA . GLU A 1 763 ? 88.423 -2.537 36.579 1.00 29.89 763 GLU A CA 1
ATOM 5597 C C . GLU A 1 763 ? 88.115 -1.067 36.796 1.00 30.50 763 GLU A C 1
ATOM 5598 O O . GLU A 1 763 ? 86.938 -0.698 36.903 1.00 30.29 763 GLU A O 1
ATOM 5604 N N . PRO A 1 764 ? 89.130 -0.207 36.865 1.00 31.32 764 PRO A N 1
ATOM 5605 C CA . PRO A 1 764 ? 88.872 1.225 37.051 1.00 32.00 764 PRO A CA 1
ATOM 5606 C C . PRO A 1 764 ? 88.076 1.802 35.892 1.00 31.82 764 PRO A C 1
ATOM 5607 O O . PRO A 1 764 ? 88.199 1.371 34.744 1.00 31.44 764 PRO A O 1
ATOM 5611 N N . GLY A 1 765 ? 87.249 2.783 36.208 1.00 32.14 765 GLY A N 1
ATOM 5612 C CA . GLY A 1 765 ? 86.421 3.427 35.215 1.00 32.08 765 GLY A CA 1
ATOM 5613 C C . GLY A 1 765 ? 85.098 3.844 35.823 1.00 32.02 765 GLY A C 1
ATOM 5614 O O . GLY A 1 765 ? 84.941 3.873 37.040 1.00 32.21 765 GLY A O 1
ATOM 5615 N N . GLU A 1 766 ? 84.150 4.152 34.945 1.00 31.80 766 GLU A N 1
ATOM 5616 C CA . GLU A 1 766 ? 82.852 4.657 35.360 1.00 31.84 766 GLU A CA 1
ATOM 5617 C C . GLU A 1 766 ? 81.861 3.513 35.533 1.00 30.93 766 GLU A C 1
ATOM 5618 O O . GLU A 1 766 ? 81.818 2.577 34.729 1.00 30.24 766 GLU A O 1
ATOM 5624 N N . PHE A 1 767 ? 81.066 3.602 36.596 1.00 30.98 767 PHE A N 1
ATOM 5625 C CA . PHE A 1 767 ? 80.026 2.641 36.918 1.00 30.25 767 PHE A CA 1
ATOM 5626 C C . PHE A 1 767 ? 78.708 3.372 37.121 1.00 30.49 767 PHE A C 1
ATOM 5627 O O . PHE A 1 767 ? 78.672 4.492 37.640 1.00 31.27 767 PHE A O 1
ATOM 5635 N N . GLU A 1 768 ? 77.624 2.717 36.727 1.00 29.87 768 GLU A N 1
ATOM 5636 C CA . GLU A 1 768 ? 76.276 3.202 36.973 1.00 30.02 768 GLU A CA 1
ATOM 5637 C C . GLU A 1 768 ? 75.618 2.349 38.048 1.00 29.64 768 GLU A C 1
ATOM 5638 O O . GLU A 1 768 ? 75.813 1.131 38.098 1.00 28.98 768 GLU A O 1
ATOM 5644 N N . LEU A 1 769 ? 74.867 3.001 38.925 1.00 30.12 769 LEU A N 1
ATOM 5645 C CA . LEU A 1 769 ? 74.095 2.340 39.965 1.00 29.88 769 LEU A CA 1
ATOM 5646 C C . LEU A 1 769 ? 72.620 2.574 39.676 1.00 29.87 769 LEU A C 1
ATOM 5647 O O . LEU A 1 769 ? 72.163 3.722 39.648 1.00 30.54 769 LEU A O 1
ATOM 5652 N N . LEU A 1 770 ? 71.886 1.487 39.454 1.00 29.17 770 LEU A N 1
ATOM 5653 C CA . LEU A 1 770 ? 70.486 1.542 39.056 1.00 29.11 770 LEU A CA 1
ATOM 5654 C C . LEU A 1 770 ? 69.651 0.895 40.148 1.00 28.97 770 LEU A C 1
ATOM 5655 O O . LEU A 1 770 ? 69.798 -0.299 40.417 1.00 28.39 770 LEU A O 1
ATOM 5660 N N . ILE A 1 771 ? 68.779 1.674 40.774 1.00 29.57 771 ILE A N 1
ATOM 5661 C CA . ILE A 1 771 ? 67.963 1.191 41.878 1.00 29.58 771 ILE A CA 1
ATOM 5662 C C . ILE A 1 771 ? 66.500 1.384 41.518 1.00 29.70 771 ILE A C 1
ATOM 5663 O O . ILE A 1 771 ? 66.114 2.441 41.009 1.00 30.23 771 ILE A O 1
ATOM 5668 N N . GLY A 1 772 ? 65.687 0.362 41.771 1.00 29.26 772 GLY A N 1
ATOM 5669 C CA . GLY A 1 772 ? 64.272 0.493 41.459 1.00 29.42 772 GLY A CA 1
ATOM 5670 C C . GLY A 1 772 ? 63.512 -0.812 41.562 1.00 28.86 772 GLY A C 1
ATOM 5671 O O . GLY A 1 772 ? 63.854 -1.695 42.361 1.00 28.55 772 GLY A O 1
ATOM 5672 N N . HIS A 1 773 ? 62.482 -0.922 40.721 1.00 28.78 773 HIS A N 1
ATOM 5673 C CA . HIS A 1 773 ? 61.410 -1.902 40.837 1.00 28.50 773 HIS A CA 1
ATOM 5674 C C . HIS A 1 773 ? 61.733 -3.247 40.195 1.00 27.68 773 HIS A C 1
ATOM 5675 O O . HIS A 1 773 ? 61.329 -4.290 40.718 1.00 27.39 773 HIS A O 1
ATOM 5682 N N . SER A 1 774 ? 62.417 -3.255 39.057 1.00 27.34 774 SER A N 1
ATOM 5683 C CA . SER A 1 774 ? 62.736 -4.505 38.383 1.00 26.62 774 SER A CA 1
ATOM 5684 C C . SER A 1 774 ? 64.034 -4.327 37.608 1.00 26.37 774 SER A C 1
ATOM 5685 O O . SER A 1 774 ? 64.685 -3.281 37.678 1.00 26.76 774 SER A O 1
ATOM 5688 N N . SER A 1 775 ? 64.408 -5.366 36.858 1.00 25.78 775 SER A N 1
ATOM 5689 C CA . SER A 1 775 ? 65.605 -5.283 36.033 1.00 25.55 775 SER A CA 1
ATOM 5690 C C . SER A 1 775 ? 65.399 -4.425 34.793 1.00 25.77 775 SER A C 1
ATOM 5691 O O . SER A 1 775 ? 66.386 -4.036 34.163 1.00 25.76 775 SER A O 1
ATOM 5694 N N . ARG A 1 776 ? 64.155 -4.121 34.434 1.00 26.01 776 ARG A N 1
ATOM 5695 C CA . ARG A 1 776 ? 63.901 -3.231 33.310 1.00 26.32 776 ARG A CA 1
ATOM 5696 C C . ARG A 1 776 ? 64.446 -1.844 33.610 1.00 26.93 776 ARG A C 1
ATOM 5697 O O . ARG A 1 776 ? 64.194 -1.285 34.682 1.00 27.36 776 ARG A O 1
ATOM 5705 N N . ARG A 1 777 ? 65.199 -1.289 32.658 1.00 27.01 777 ARG A N 1
ATOM 5706 C CA . ARG A 1 777 ? 65.797 0.024 32.869 1.00 27.65 777 ARG A CA 1
ATOM 5707 C C . ARG A 1 777 ? 64.741 1.113 33.015 1.00 28.38 777 ARG A C 1
ATOM 5708 O O . ARG A 1 777 ? 65.001 2.144 33.644 1.00 29.00 777 ARG A O 1
ATOM 5716 N N . GLU A 1 778 ? 63.549 0.912 32.449 1.00 28.39 778 GLU A N 1
ATOM 5717 C CA . GLU A 1 778 ? 62.479 1.882 32.651 1.00 29.14 778 GLU A CA 1
ATOM 5718 C C . GLU A 1 778 ? 61.954 1.869 34.082 1.00 29.36 778 GLU A C 1
ATOM 5719 O O . GLU A 1 778 ? 61.285 2.821 34.494 1.00 30.11 778 GLU A O 1
ATOM 5725 N N . ASP A 1 779 ? 62.254 0.822 34.849 1.00 28.80 779 ASP A N 1
ATOM 5726 C CA . ASP A 1 779 ? 61.882 0.738 36.253 1.00 29.00 779 ASP A CA 1
ATOM 5727 C C . ASP A 1 779 ? 63.040 1.065 37.187 1.00 29.12 779 ASP A C 1
ATOM 5728 O O . ASP A 1 779 ? 62.948 0.799 38.388 1.00 29.18 779 ASP A O 1
ATOM 5733 N N . LEU A 1 780 ? 64.123 1.630 36.668 1.00 29.20 780 LEU A N 1
ATOM 5734 C CA . LEU A 1 780 ? 65.317 1.882 37.457 1.00 29.32 780 LEU A CA 1
ATOM 5735 C C . LEU A 1 780 ? 65.704 3.349 37.367 1.00 30.14 780 LEU A C 1
ATOM 5736 O O . LEU A 1 780 ? 65.605 3.965 36.302 1.00 30.37 780 LEU A O 1
ATOM 5741 N N . LYS A 1 781 ? 66.122 3.904 38.496 1.00 30.63 781 LYS A N 1
ATOM 5742 C CA . LYS A 1 781 ? 66.698 5.236 38.549 1.00 31.45 781 LYS A CA 1
ATOM 5743 C C . LYS A 1 781 ? 68.212 5.118 38.673 1.00 31.29 781 LYS A C 1
ATOM 5744 O O . LYS A 1 781 ? 68.731 4.176 39.278 1.00 30.77 781 LYS A O 1
ATOM 5750 N N . ARG A 1 782 ? 68.917 6.094 38.111 1.00 31.80 782 ARG A N 1
ATOM 5751 C CA . ARG A 1 782 ? 70.326 5.941 37.784 1.00 31.61 782 ARG A CA 1
ATOM 5752 C C . ARG A 1 782 ? 71.171 7.010 38.460 1.00 32.46 782 ARG A C 1
ATOM 5753 O O . ARG A 1 782 ? 70.810 8.190 38.474 1.00 33.31 782 ARG A O 1
ATOM 5761 N N . THR A 1 783 ? 72.296 6.581 39.023 1.00 32.29 783 THR A N 1
ATOM 5762 C CA . THR A 1 783 ? 73.372 7.464 39.445 1.00 33.04 783 THR A CA 1
ATOM 5763 C C . THR A 1 783 ? 74.684 6.852 38.968 1.00 32.60 783 THR A C 1
ATOM 5764 O O . THR A 1 783 ? 74.697 5.794 38.334 1.00 31.76 783 THR A O 1
ATOM 5768 N N . THR A 1 784 ? 75.802 7.520 39.250 1.00 33.22 784 THR A N 1
ATOM 5769 C CA . THR A 1 784 ? 77.093 7.046 38.768 1.00 32.95 784 THR A CA 1
ATOM 5770 C C . THR A 1 784 ? 78.162 7.251 39.831 1.00 33.46 784 THR A C 1
ATOM 5771 O O . THR A 1 784 ? 78.037 8.096 40.718 1.00 34.23 784 THR A O 1
ATOM 5775 N N . PHE A 1 785 ? 79.223 6.456 39.723 1.00 33.06 785 PHE A N 1
ATOM 5776 C CA . PHE A 1 785 ? 80.419 6.652 40.527 1.00 33.60 785 PHE A CA 1
ATOM 5777 C C . PHE A 1 785 ? 81.615 6.163 39.726 1.00 33.34 785 PHE A C 1
ATOM 5778 O O . PHE A 1 785 ? 81.470 5.416 38.759 1.00 32.62 785 PHE A O 1
ATOM 5786 N N . THR A 1 786 ? 82.803 6.600 40.129 1.00 34.01 786 THR A N 1
ATOM 5787 C CA . THR A 1 786 ? 84.032 6.270 39.423 1.00 33.96 786 THR A CA 1
ATOM 5788 C C . THR A 1 786 ? 84.971 5.514 40.350 1.00 33.94 786 THR A C 1
ATOM 5789 O O . THR A 1 786 ? 85.084 5.838 41.536 1.00 34.47 786 THR A O 1
ATOM 5793 N N . VAL A 1 787 ? 85.630 4.495 39.804 1.00 33.36 787 VAL A N 1
ATOM 5794 C CA . VAL A 1 787 ? 86.611 3.696 40.527 1.00 33.36 787 VAL A CA 1
ATOM 5795 C C . VAL A 1 787 ? 87.983 3.962 39.928 1.00 33.85 787 VAL A C 1
ATOM 5796 O O . VAL A 1 787 ? 88.140 3.970 38.701 1.00 33.64 787 VAL A O 1
ATOM 5800 N N . ALA A 1 788 ? 88.971 4.183 40.788 1.00 34.56 788 ALA A N 1
ATOM 5801 C CA . ALA A 1 788 ? 90.341 4.386 40.333 1.00 35.12 788 ALA A CA 1
ATOM 5802 C C . ALA A 1 788 ? 91.333 3.690 41.256 1.00 35.34 788 ALA A C 1
ATOM 5803 O O . ALA A 1 788 ? 92.359 3.184 40.803 1.00 35.38 788 ALA A O 1
ATOM 5805 N N . ARG B 1 27 ? 109.123 -2.263 -11.372 1.00 49.12 27 ARG B N 1
ATOM 5806 C CA . ARG B 1 27 ? 108.854 -2.701 -12.736 1.00 49.43 27 ARG B CA 1
ATOM 5807 C C . ARG B 1 27 ? 109.888 -3.751 -13.152 1.00 49.97 27 ARG B C 1
ATOM 5808 O O . ARG B 1 27 ? 109.556 -4.924 -13.314 1.00 49.34 27 ARG B O 1
ATOM 5816 N N . ILE B 1 28 ? 111.138 -3.327 -13.314 1.00 51.18 28 ILE B N 1
ATOM 5817 C CA . ILE B 1 28 ? 112.237 -4.266 -13.489 1.00 51.75 28 ILE B CA 1
ATOM 5818 C C . ILE B 1 28 ? 112.795 -4.701 -12.136 1.00 51.33 28 ILE B C 1
ATOM 5819 O O . ILE B 1 28 ? 113.324 -5.811 -12.011 1.00 51.29 28 ILE B O 1
ATOM 5824 N N . ALA B 1 29 ? 112.662 -3.860 -11.114 1.00 51.04 29 ALA B N 1
ATOM 5825 C CA . ALA B 1 29 ? 113.052 -4.240 -9.770 1.00 50.55 29 ALA B CA 1
ATOM 5826 C C . ALA B 1 29 ? 112.134 -5.344 -9.249 1.00 49.15 29 ALA B C 1
ATOM 5827 O O . ALA B 1 29 ? 111.057 -5.610 -9.791 1.00 48.46 29 ALA B O 1
ATOM 5829 N N . ASP B 1 30 ? 112.574 -5.996 -8.177 1.00 48.78 30 ASP B N 1
ATOM 5830 C CA . ASP B 1 30 ? 111.851 -7.132 -7.619 1.00 49.14 30 ASP B CA 1
ATOM 5831 C C . ASP B 1 30 ? 111.297 -6.830 -6.235 1.00 46.85 30 ASP B C 1
ATOM 5832 O O . ASP B 1 30 ? 110.080 -6.907 -6.036 1.00 45.57 30 ASP B O 1
ATOM 5837 N N . LEU B 1 31 ? 112.153 -6.496 -5.268 1.00 50.29 31 LEU B N 1
ATOM 5838 C CA . LEU B 1 31 ? 111.713 -6.268 -3.898 1.00 51.67 31 LEU B CA 1
ATOM 5839 C C . LEU B 1 31 ? 112.259 -4.957 -3.339 1.00 53.47 31 LEU B C 1
ATOM 5840 O O . LEU B 1 31 ? 112.430 -4.815 -2.124 1.00 57.81 31 LEU B O 1
ATOM 5845 N N . LEU B 1 32 ? 112.514 -3.984 -4.210 1.00 53.48 32 LEU B N 1
ATOM 5846 C CA . LEU B 1 32 ? 112.867 -2.636 -3.792 1.00 48.50 32 LEU B CA 1
ATOM 5847 C C . LEU B 1 32 ? 111.678 -1.687 -3.813 1.00 47.97 32 LEU B C 1
ATOM 5848 O O . LEU B 1 32 ? 111.787 -0.572 -3.300 1.00 48.38 32 LEU B O 1
ATOM 5853 N N . SER B 1 33 ? 110.542 -2.120 -4.361 1.00 47.10 33 SER B N 1
ATOM 5854 C CA . SER B 1 33 ? 109.498 -1.193 -4.781 1.00 46.90 33 SER B CA 1
ATOM 5855 C C . SER B 1 33 ? 108.704 -0.593 -3.623 1.00 46.14 33 SER B C 1
ATOM 5856 O O . SER B 1 33 ? 108.349 0.588 -3.692 1.00 46.50 33 SER B O 1
ATOM 5859 N N . ARG B 1 34 ? 108.403 -1.363 -2.572 1.00 45.15 34 ARG B N 1
ATOM 5860 C CA . ARG B 1 34 ? 107.544 -0.865 -1.497 1.00 44.37 34 ARG B CA 1
ATOM 5861 C C . ARG B 1 34 ? 108.233 0.293 -0.792 1.00 45.19 34 ARG B C 1
ATOM 5862 O O . ARG B 1 34 ? 109.360 0.153 -0.303 1.00 45.78 34 ARG B O 1
ATOM 5870 N N . MET B 1 35 ? 107.538 1.427 -0.718 1.00 45.26 35 MET B N 1
ATOM 5871 C CA . MET B 1 35 ? 108.205 2.723 -0.760 1.00 46.47 35 MET B CA 1
ATOM 5872 C C . MET B 1 35 ? 107.541 3.700 0.198 1.00 46.23 35 MET B C 1
ATOM 5873 O O . MET B 1 35 ? 106.472 4.235 -0.108 1.00 45.91 35 MET B O 1
ATOM 5878 N N . THR B 1 36 ? 108.198 3.968 1.325 1.00 46.50 36 THR B N 1
ATOM 5879 C CA . THR B 1 36 ? 107.678 4.856 2.366 1.00 46.34 36 THR B CA 1
ATOM 5880 C C . THR B 1 36 ? 108.132 6.307 2.159 1.00 47.66 36 THR B C 1
ATOM 5881 O O . THR B 1 36 ? 108.752 6.924 3.020 1.00 55.89 36 THR B O 1
ATOM 5885 N N . LEU B 1 37 ? 107.863 6.842 0.967 1.00 48.19 37 LEU B N 1
ATOM 5886 C CA . LEU B 1 37 ? 107.715 8.270 0.665 1.00 49.17 37 LEU B CA 1
ATOM 5887 C C . LEU B 1 37 ? 106.378 8.840 1.125 1.00 48.49 37 LEU B C 1
ATOM 5888 O O . LEU B 1 37 ? 106.128 10.044 0.965 1.00 49.26 37 LEU B O 1
ATOM 5893 N N . GLU B 1 38 ? 105.540 7.993 1.706 1.00 47.14 38 GLU B N 1
ATOM 5894 C CA . GLU B 1 38 ? 104.185 8.349 2.069 1.00 46.40 38 GLU B CA 1
ATOM 5895 C C . GLU B 1 38 ? 104.189 9.379 3.198 1.00 46.80 38 GLU B C 1
ATOM 5896 O O . GLU B 1 38 ? 105.182 9.567 3.906 1.00 47.38 38 GLU B O 1
ATOM 5902 N N . GLU B 1 39 ? 103.044 10.035 3.367 1.00 46.52 39 GLU B N 1
ATOM 5903 C CA . GLU B 1 39 ? 103.032 11.485 3.553 1.00 47.58 39 GLU B CA 1
ATOM 5904 C C . GLU B 1 39 ? 102.278 12.082 4.740 1.00 47.26 39 GLU B C 1
ATOM 5905 O O . GLU B 1 39 ? 101.154 12.542 4.555 1.00 47.02 39 GLU B O 1
ATOM 5911 N N . LYS B 1 40 ? 102.834 12.068 5.954 1.00 47.26 40 LYS B N 1
ATOM 5912 C CA . LYS B 1 40 ? 103.894 11.168 6.392 1.00 47.10 40 LYS B CA 1
ATOM 5913 C C . LYS B 1 40 ? 103.189 9.856 6.604 1.00 45.60 40 LYS B C 1
ATOM 5914 O O . LYS B 1 40 ? 103.770 8.774 6.519 1.00 45.19 40 LYS B O 1
ATOM 5920 N N . VAL B 1 41 ? 101.896 9.992 6.878 1.00 44.85 41 VAL B N 1
ATOM 5921 C CA . VAL B 1 41 ? 100.994 8.859 6.917 1.00 43.47 41 VAL B CA 1
ATOM 5922 C C . VAL B 1 41 ? 99.884 9.108 5.898 1.00 43.28 41 VAL B C 1
ATOM 5923 O O . VAL B 1 41 ? 98.725 9.392 6.234 1.00 42.77 41 VAL B O 1
ATOM 5927 N N . GLY B 1 42 ? 100.278 9.092 4.631 1.00 43.83 42 GLY B N 1
ATOM 5928 C CA . GLY B 1 42 ? 99.457 8.471 3.620 1.00 43.22 42 GLY B CA 1
ATOM 5929 C C . GLY B 1 42 ? 99.369 6.984 3.814 1.00 42.07 42 GLY B C 1
ATOM 5930 O O . GLY B 1 42 ? 98.548 6.314 3.179 1.00 41.37 42 GLY B O 1
ATOM 5931 N N . GLN B 1 43 ? 100.211 6.468 4.713 1.00 41.93 43 GLN B N 1
ATOM 5932 C CA . GLN B 1 43 ? 100.258 5.071 5.118 1.00 40.94 43 GLN B CA 1
ATOM 5933 C C . GLN B 1 43 ? 98.931 4.612 5.706 1.00 39.76 43 GLN B C 1
ATOM 5934 O O . GLN B 1 43 ? 98.802 3.462 6.131 1.00 38.88 43 GLN B O 1
ATOM 5940 N N . MET B 1 44 ? 97.941 5.500 5.732 1.00 39.80 44 MET B N 1
ATOM 5941 C CA . MET B 1 44 ? 96.552 5.090 5.922 1.00 38.78 44 MET B CA 1
ATOM 5942 C C . MET B 1 44 ? 95.978 4.486 4.646 1.00 38.48 44 MET B C 1
ATOM 5943 O O . MET B 1 44 ? 94.792 4.630 4.329 1.00 38.11 44 MET B O 1
ATOM 5948 N N . MET B 1 45 ? 96.849 3.813 3.890 1.00 38.71 45 MET B N 1
ATOM 5949 C CA . MET B 1 45 ? 96.466 2.817 2.904 1.00 38.23 45 MET B CA 1
ATOM 5950 C C . MET B 1 45 ? 95.692 1.676 3.532 1.00 37.02 45 MET B C 1
ATOM 5951 O O . MET B 1 45 ? 95.163 0.828 2.805 1.00 36.53 45 MET B O 1
ATOM 5956 N N . GLN B 1 46 ? 95.642 1.628 4.862 1.00 36.58 46 GLN B N 1
ATOM 5957 C CA . GLN B 1 46 ? 94.968 0.581 5.610 1.00 35.50 46 GLN B CA 1
ATOM 5958 C C . GLN B 1 46 ? 93.455 0.735 5.623 1.00 34.90 46 GLN B C 1
ATOM 5959 O O . GLN B 1 46 ? 92.763 -0.211 6.009 1.00 34.01 46 GLN B O 1
ATOM 5965 N N . LEU B 1 47 ? 92.925 1.891 5.224 1.00 35.42 47 LEU B N 1
ATOM 5966 C CA . LEU B 1 47 ? 91.489 2.126 5.289 1.00 34.96 47 LEU B CA 1
ATOM 5967 C C . LEU B 1 47 ? 90.806 1.663 4.009 1.00 34.82 47 LEU B C 1
ATOM 5968 O O . LEU B 1 47 ? 91.347 1.803 2.908 1.00 35.44 47 LEU B O 1
ATOM 5973 N N . ASP B 1 48 ? 89.598 1.129 4.170 1.00 34.04 48 ASP B N 1
ATOM 5974 C CA . ASP B 1 48 ? 88.720 0.765 3.065 1.00 33.89 48 ASP B CA 1
ATOM 5975 C C . ASP B 1 48 ? 87.371 1.403 3.368 1.00 33.72 48 ASP B C 1
ATOM 5976 O O . ASP B 1 48 ? 86.705 1.023 4.336 1.00 33.02 48 ASP B O 1
ATOM 5981 N N . ALA B 1 49 ? 86.979 2.382 2.561 1.00 34.43 49 ALA B N 1
ATOM 5982 C CA . ALA B 1 49 ? 85.829 3.223 2.852 1.00 34.51 49 ALA B CA 1
ATOM 5983 C C . ALA B 1 49 ? 84.690 2.948 1.879 1.00 34.39 49 ALA B C 1
ATOM 5984 O O . ALA B 1 49 ? 84.893 2.468 0.760 1.00 34.55 49 ALA B O 1
ATOM 5986 N N . ARG B 1 50 ? 83.477 3.253 2.334 1.00 34.14 50 ARG B N 1
ATOM 5987 C CA . ARG B 1 50 ? 82.285 3.068 1.519 1.00 34.07 50 ARG B CA 1
ATOM 5988 C C . ARG B 1 50 ? 82.302 4.062 0.363 1.00 35.10 50 ARG B C 1
ATOM 5989 O O . ARG B 1 50 ? 82.411 5.273 0.577 1.00 35.82 50 ARG B O 1
ATOM 5997 N N . GLY B 1 51 ? 82.195 3.549 -0.863 1.00 35.23 51 GLY B N 1
ATOM 5998 C CA . GLY B 1 51 ? 82.148 4.382 -2.043 1.00 36.21 51 GLY B CA 1
ATOM 5999 C C . GLY B 1 51 ? 80.737 4.681 -2.518 1.00 36.37 51 GLY B C 1
ATOM 6000 O O . GLY B 1 51 ? 79.782 3.971 -2.213 1.00 35.66 51 GLY B O 1
ATOM 6001 N N . GLY B 1 52 ? 80.617 5.770 -3.267 1.00 37.38 52 GLY B N 1
ATOM 6002 C CA . GLY B 1 52 ? 79.323 6.256 -3.704 1.00 37.73 52 GLY B CA 1
ATOM 6003 C C . GLY B 1 52 ? 78.944 7.520 -2.958 1.00 38.26 52 GLY B C 1
ATOM 6004 O O . GLY B 1 52 ? 78.371 7.455 -1.868 1.00 37.70 52 GLY B O 1
ATOM 6005 N N . ASP B 1 53 ? 79.247 8.673 -3.551 1.00 39.39 53 ASP B N 1
ATOM 6006 C CA . ASP B 1 53 ? 79.767 8.728 -4.915 1.00 40.09 53 ASP B CA 1
ATOM 6007 C C . ASP B 1 53 ? 80.932 9.718 -5.062 1.00 41.06 53 ASP B C 1
ATOM 6008 O O . ASP B 1 53 ? 81.210 10.204 -6.157 1.00 41.98 53 ASP B O 1
ATOM 6013 N N . LEU B 1 54 ? 81.621 10.004 -3.961 1.00 40.90 54 LEU B N 1
ATOM 6014 C CA . LEU B 1 54 ? 82.641 11.052 -3.918 1.00 41.87 54 LEU B CA 1
ATOM 6015 C C . LEU B 1 54 ? 84.031 10.420 -3.861 1.00 41.62 54 LEU B C 1
ATOM 6016 O O . LEU B 1 54 ? 84.698 10.398 -2.824 1.00 41.31 54 LEU B O 1
ATOM 6021 N N . GLU B 1 55 ? 84.462 9.887 -5.007 1.00 41.80 55 GLU B N 1
ATOM 6022 C CA . GLU B 1 55 ? 85.759 9.219 -5.078 1.00 41.62 55 GLU B CA 1
ATOM 6023 C C . GLU B 1 55 ? 86.908 10.179 -4.806 1.00 42.53 55 GLU B C 1
ATOM 6024 O O . GLU B 1 55 ? 87.891 9.809 -4.156 1.00 42.23 55 GLU B O 1
ATOM 6030 N N . ASP B 1 56 ? 86.814 11.409 -5.315 1.00 43.70 56 ASP B N 1
ATOM 6031 C CA . ASP B 1 56 ? 87.935 12.338 -5.215 1.00 44.72 56 ASP B CA 1
ATOM 6032 C C . ASP B 1 56 ? 88.305 12.617 -3.763 1.00 44.43 56 ASP B C 1
ATOM 6033 O O . ASP B 1 56 ? 89.489 12.625 -3.409 1.00 44.65 56 ASP B O 1
ATOM 6038 N N . LEU B 1 57 ? 87.309 12.842 -2.904 1.00 43.97 57 LEU B N 1
ATOM 6039 C CA . LEU B 1 57 ? 87.581 12.952 -1.474 1.00 43.57 57 LEU B CA 1
ATOM 6040 C C . LEU B 1 57 ? 88.155 11.656 -0.920 1.00 42.45 57 LEU B C 1
ATOM 6041 O O . LEU B 1 57 ? 89.130 11.668 -0.161 1.00 42.47 57 LEU B O 1
ATOM 6046 N N . ILE B 1 58 ? 87.555 10.524 -1.294 1.00 41.52 58 ILE B N 1
ATOM 6047 C CA . ILE B 1 58 ? 87.951 9.239 -0.724 1.00 40.43 58 ILE B CA 1
ATOM 6048 C C . ILE B 1 58 ? 89.379 8.883 -1.119 1.00 40.76 58 ILE B C 1
ATOM 6049 O O . ILE B 1 58 ? 90.186 8.477 -0.276 1.00 40.41 58 ILE B O 1
ATOM 6054 N N . VAL B 1 59 ? 89.736 9.081 -2.390 1.00 41.52 59 VAL B N 1
ATOM 6055 C CA . VAL B 1 59 ? 91.089 8.733 -2.814 1.00 41.90 59 VAL B CA 1
ATOM 6056 C C . VAL B 1 59 ? 92.098 9.758 -2.306 1.00 42.83 59 VAL B C 1
ATOM 6057 O O . VAL B 1 59 ? 93.273 9.431 -2.100 1.00 42.96 59 VAL B O 1
ATOM 6061 N N . ASN B 1 60 ? 91.667 11.003 -2.092 1.00 43.55 60 ASN B N 1
ATOM 6062 C CA . ASN B 1 60 ? 92.494 12.009 -1.433 1.00 44.41 60 ASN B CA 1
ATOM 6063 C C . ASN B 1 60 ? 92.489 11.894 0.088 1.00 43.75 60 ASN B C 1
ATOM 6064 O O . ASN B 1 60 ? 93.316 12.543 0.740 1.00 44.38 60 ASN B O 1
ATOM 6069 N N . LYS B 1 61 ? 91.572 11.103 0.675 1.00 42.56 61 LYS B N 1
ATOM 6070 C CA . LYS B 1 61 ? 91.768 10.603 2.040 1.00 41.78 61 LYS B CA 1
ATOM 6071 C C . LYS B 1 61 ? 92.826 9.507 2.122 1.00 41.32 61 LYS B C 1
ATOM 6072 O O . LYS B 1 61 ? 92.989 8.881 3.181 1.00 40.58 61 LYS B O 1
ATOM 6078 N N . HIS B 1 62 ? 93.502 9.293 0.994 1.00 41.82 62 HIS B N 1
ATOM 6079 C CA . HIS B 1 62 ? 94.578 8.312 0.863 1.00 41.60 62 HIS B CA 1
ATOM 6080 C C . HIS B 1 62 ? 94.119 6.896 1.197 1.00 40.29 62 HIS B C 1
ATOM 6081 O O . HIS B 1 62 ? 94.861 6.118 1.797 1.00 39.89 62 HIS B O 1
ATOM 6088 N N . VAL B 1 63 ? 92.897 6.543 0.793 1.00 39.68 63 VAL B N 1
ATOM 6089 C CA . VAL B 1 63 ? 92.423 5.184 1.027 1.00 38.51 63 VAL B CA 1
ATOM 6090 C C . VAL B 1 63 ? 93.219 4.213 0.167 1.00 38.52 63 VAL B C 1
ATOM 6091 O O . VAL B 1 63 ? 93.705 4.554 -0.922 1.00 39.33 63 VAL B O 1
ATOM 6095 N N . GLY B 1 64 ? 93.357 2.989 0.660 1.00 37.67 64 GLY B N 1
ATOM 6096 C CA . GLY B 1 64 ? 94.033 1.957 -0.095 1.00 37.62 64 GLY B CA 1
ATOM 6097 C C . GLY B 1 64 ? 93.035 1.080 -0.816 1.00 36.98 64 GLY B C 1
ATOM 6098 O O . GLY B 1 64 ? 93.387 0.367 -1.759 1.00 37.10 64 GLY B O 1
ATOM 6099 N N . SER B 1 65 ? 91.778 1.133 -0.380 1.00 36.35 65 SER B N 1
ATOM 6100 C CA . SER B 1 65 ? 90.744 0.287 -0.950 1.00 35.73 65 SER B CA 1
ATOM 6101 C C . SER B 1 65 ? 89.400 0.996 -0.871 1.00 35.61 65 SER B C 1
ATOM 6102 O O . SER B 1 65 ? 89.183 1.873 -0.031 1.00 35.71 65 SER B O 1
ATOM 6105 N N . ILE B 1 66 ? 88.495 0.593 -1.760 1.00 35.44 66 ILE B N 1
ATOM 6106 C CA . ILE B 1 66 ? 87.116 1.062 -1.754 1.00 35.28 66 ILE B CA 1
ATOM 6107 C C . ILE B 1 66 ? 86.207 -0.135 -1.987 1.00 34.48 66 ILE B C 1
ATOM 6108 O O . ILE B 1 66 ? 86.594 -1.122 -2.618 1.00 34.34 66 ILE B O 1
ATOM 6113 N N . LEU B 1 67 ? 84.994 -0.052 -1.449 1.00 34.00 67 LEU B N 1
ATOM 6114 C CA . LEU B 1 67 ? 84.000 -1.095 -1.640 1.00 33.32 67 LEU B CA 1
ATOM 6115 C C . LEU B 1 67 ? 82.658 -0.445 -1.935 1.00 33.49 67 LEU B C 1
ATOM 6116 O O . LEU B 1 67 ? 82.464 0.754 -1.716 1.00 34.00 67 LEU B O 1
ATOM 6121 N N . HIS B 1 68 ? 81.733 -1.257 -2.449 1.00 33.11 68 HIS B N 1
ATOM 6122 C CA . HIS B 1 68 ? 80.402 -0.799 -2.844 1.00 33.30 68 HIS B CA 1
ATOM 6123 C C . HIS B 1 68 ? 80.495 0.334 -3.865 1.00 34.34 68 HIS B C 1
ATOM 6124 O O . HIS B 1 68 ? 79.812 1.356 -3.761 1.00 34.76 68 HIS B O 1
ATOM 6131 N N . THR B 1 69 ? 81.355 0.144 -4.862 1.00 34.81 69 THR B N 1
ATOM 6132 C CA . THR B 1 69 ? 81.516 1.112 -5.937 1.00 35.85 69 THR B CA 1
ATOM 6133 C C . THR B 1 69 ? 80.552 0.776 -7.066 1.00 36.05 69 THR B C 1
ATOM 6134 O O . THR B 1 69 ? 80.548 -0.351 -7.572 1.00 35.69 69 THR B O 1
ATOM 6138 N N . SER B 1 70 ? 79.750 1.759 -7.464 1.00 36.69 70 SER B N 1
ATOM 6139 C CA . SER B 1 70 ? 78.732 1.533 -8.476 1.00 36.95 70 SER B CA 1
ATOM 6140 C C . SER B 1 70 ? 79.375 1.168 -9.814 1.00 37.50 70 SER B C 1
ATOM 6141 O O . SER B 1 70 ? 80.513 1.559 -10.090 1.00 38.01 70 SER B O 1
ATOM 6144 N N . PRO B 1 71 ? 78.673 0.392 -10.648 1.00 37.45 71 PRO B N 1
ATOM 6145 C CA . PRO B 1 71 ? 79.227 0.033 -11.968 1.00 38.03 71 PRO B CA 1
ATOM 6146 C C . PRO B 1 71 ? 79.765 1.214 -12.763 1.00 39.18 71 PRO B C 1
ATOM 6147 O O . PRO B 1 71 ? 80.868 1.134 -13.316 1.00 39.60 71 PRO B O 1
ATOM 6151 N N . GLU B 1 72 ? 79.009 2.312 -12.841 1.00 39.78 72 GLU B N 1
ATOM 6152 C CA . GLU B 1 72 ? 79.447 3.468 -13.614 1.00 40.97 72 GLU B CA 1
ATOM 6153 C C . GLU B 1 72 ? 80.687 4.125 -13.021 1.00 41.18 72 GLU B C 1
ATOM 6154 O O . GLU B 1 72 ? 81.401 4.840 -13.733 1.00 42.15 72 GLU B O 1
ATOM 6160 N N . ASP B 1 73 ? 80.961 3.891 -11.741 1.00 40.35 73 ASP B N 1
ATOM 6161 C CA . ASP B 1 73 ? 82.043 4.565 -11.042 1.00 40.56 73 ASP B CA 1
ATOM 6162 C C . ASP B 1 73 ? 83.332 3.763 -11.036 1.00 40.28 73 ASP B C 1
ATOM 6163 O O . ASP B 1 73 ? 84.393 4.331 -10.759 1.00 40.70 73 ASP B O 1
ATOM 6168 N N . LEU B 1 74 ? 83.258 2.460 -11.318 1.00 39.63 74 LEU B N 1
ATOM 6169 C CA . LEU B 1 74 ? 84.463 1.641 -11.390 1.00 39.44 74 LEU B CA 1
ATOM 6170 C C . LEU B 1 74 ? 85.432 2.150 -12.448 1.00 40.53 74 LEU B C 1
ATOM 6171 O O . LEU B 1 74 ? 86.645 1.943 -12.327 1.00 40.64 74 LEU B O 1
ATOM 6176 N N . SER B 1 75 ? 84.924 2.821 -13.484 1.00 41.39 75 SER B N 1
ATOM 6177 C CA . SER B 1 75 ? 85.808 3.424 -14.477 1.00 42.53 75 SER B CA 1
ATOM 6178 C C . SER B 1 75 ? 86.610 4.569 -13.874 1.00 43.09 75 SER B C 1
ATOM 6179 O O . SER B 1 75 ? 87.814 4.694 -14.123 1.00 43.64 75 SER B O 1
ATOM 6182 N N . ARG B 1 76 ? 85.960 5.400 -13.060 1.00 43.01 76 ARG B N 1
ATOM 6183 C CA . ARG B 1 76 ? 86.542 6.651 -12.597 1.00 43.74 76 ARG B CA 1
ATOM 6184 C C . ARG B 1 76 ? 87.546 6.474 -11.463 1.00 43.26 76 ARG B C 1
ATOM 6185 O O . ARG B 1 76 ? 88.359 7.375 -11.235 1.00 43.99 76 ARG B O 1
ATOM 6193 N N . ALA B 1 77 ? 87.513 5.345 -10.754 1.00 42.11 77 ALA B N 1
ATOM 6194 C CA . ALA B 1 77 ? 88.372 5.157 -9.587 1.00 41.63 77 ALA B CA 1
ATOM 6195 C C . ALA B 1 77 ? 89.851 5.245 -9.955 1.00 42.33 77 ALA B C 1
ATOM 6196 O O . ALA B 1 77 ? 90.582 6.119 -9.466 1.00 42.91 77 ALA B O 1
ATOM 6198 N N . ALA B 1 78 ? 90.315 4.331 -10.812 1.00 42.35 78 ALA B N 1
ATOM 6199 C CA . ALA B 1 78 ? 91.726 4.315 -11.181 1.00 43.02 78 ALA B CA 1
ATOM 6200 C C . ALA B 1 78 ? 92.122 5.563 -11.957 1.00 44.38 78 ALA B C 1
ATOM 6201 O O . ALA B 1 78 ? 93.294 5.956 -11.935 1.00 45.08 78 ALA B O 1
ATOM 6203 N N . LYS B 1 79 ? 91.170 6.194 -12.647 1.00 44.84 79 LYS B N 1
ATOM 6204 C CA . LYS B 1 79 ? 91.448 7.471 -13.298 1.00 46.18 79 LYS B CA 1
ATOM 6205 C C . LYS B 1 79 ? 91.762 8.549 -12.269 1.00 46.50 79 LYS B C 1
ATOM 6206 O O . LYS B 1 79 ? 92.732 9.301 -12.416 1.00 47.49 79 LYS B O 1
ATOM 6212 N N . THR B 1 80 ? 90.939 8.645 -11.221 1.00 45.71 80 THR B N 1
ATOM 6213 C CA . THR B 1 80 ? 91.214 9.596 -10.151 1.00 45.96 80 THR B CA 1
ATOM 6214 C C . THR B 1 80 ? 92.555 9.299 -9.497 1.00 45.89 80 THR B C 1
ATOM 6215 O O . THR B 1 80 ? 93.305 10.221 -9.153 1.00 46.71 80 THR B O 1
ATOM 6219 N N . VAL B 1 81 ? 92.883 8.014 -9.341 1.00 45.00 81 VAL B N 1
ATOM 6220 C CA . VAL B 1 81 ? 94.189 7.644 -8.800 1.00 44.99 81 VAL B CA 1
ATOM 6221 C C . VAL B 1 81 ? 95.305 8.176 -9.693 1.00 46.29 81 VAL B C 1
ATOM 6222 O O . VAL B 1 81 ? 96.250 8.821 -9.222 1.00 46.94 81 VAL B O 1
ATOM 6226 N N . ASN B 1 82 ? 95.206 7.924 -10.999 1.00 46.73 82 ASN B N 1
ATOM 6227 C CA . ASN B 1 82 ? 96.292 8.263 -11.910 1.00 47.93 82 ASN B CA 1
ATOM 6228 C C . ASN B 1 82 ? 96.414 9.760 -12.164 1.00 49.23 82 ASN B C 1
ATOM 6229 O O . ASN B 1 82 ? 97.506 10.227 -12.503 1.00 50.28 82 ASN B O 1
ATOM 6234 N N . GLU B 1 83 ? 95.334 10.525 -11.998 1.00 49.25 83 GLU B N 1
ATOM 6235 C CA . GLU B 1 83 ? 95.323 11.921 -12.407 1.00 50.58 83 GLU B CA 1
ATOM 6236 C C . GLU B 1 83 ? 95.299 12.918 -11.258 1.00 50.77 83 GLU B C 1
ATOM 6237 O O . GLU B 1 83 ? 95.667 14.077 -11.471 1.00 52.03 83 GLU B O 1
ATOM 6243 N N . LYS B 1 84 ? 94.886 12.510 -10.053 1.00 49.64 84 LYS B N 1
ATOM 6244 C CA . LYS B 1 84 ? 94.675 13.470 -8.975 1.00 49.81 84 LYS B CA 1
ATOM 6245 C C . LYS B 1 84 ? 95.350 13.097 -7.659 1.00 49.15 84 LYS B C 1
ATOM 6246 O O . LYS B 1 84 ? 95.105 13.766 -6.649 1.00 49.14 84 LYS B O 1
ATOM 6252 N N . THR B 1 85 ? 96.206 12.081 -7.636 1.00 48.68 85 THR B N 1
ATOM 6253 C CA . THR B 1 85 ? 96.910 11.706 -6.418 1.00 48.14 85 THR B CA 1
ATOM 6254 C C . THR B 1 85 ? 98.398 12.003 -6.546 1.00 49.16 85 THR B C 1
ATOM 6255 O O . THR B 1 85 ? 98.956 12.066 -7.645 1.00 50.00 85 THR B O 1
ATOM 6259 N N . ARG B 1 86 ? 99.037 12.180 -5.388 1.00 49.12 86 ARG B N 1
ATOM 6260 C CA . ARG B 1 86 ? 100.450 12.540 -5.362 1.00 50.15 86 ARG B CA 1
ATOM 6261 C C . ARG B 1 86 ? 101.340 11.380 -5.796 1.00 49.90 86 ARG B C 1
ATOM 6262 O O . ARG B 1 86 ? 102.262 11.568 -6.597 1.00 50.93 86 ARG B O 1
ATOM 6270 N N . LEU B 1 87 ? 101.071 10.172 -5.300 1.00 48.60 87 LEU B N 1
ATOM 6271 C CA . LEU B 1 87 ? 101.951 9.037 -5.540 1.00 48.35 87 LEU B CA 1
ATOM 6272 C C . LEU B 1 87 ? 101.372 7.990 -6.479 1.00 47.68 87 LEU B C 1
ATOM 6273 O O . LEU B 1 87 ? 102.105 7.085 -6.892 1.00 47.66 87 LEU B O 1
ATOM 6278 N N . GLY B 1 88 ? 100.094 8.084 -6.831 1.00 47.20 88 GLY B N 1
ATOM 6279 C CA . GLY B 1 88 ? 99.514 7.143 -7.776 1.00 46.66 88 GLY B CA 1
ATOM 6280 C C . GLY B 1 88 ? 99.495 5.704 -7.307 1.00 45.47 88 GLY B C 1
ATOM 6281 O O . GLY B 1 88 ? 99.688 4.788 -8.116 1.00 45.36 88 GLY B O 1
ATOM 6282 N N . ILE B 1 89 ? 99.269 5.479 -6.018 1.00 44.62 89 ILE B N 1
ATOM 6283 C CA . ILE B 1 89 ? 99.162 4.115 -5.508 1.00 43.49 89 ILE B CA 1
ATOM 6284 C C . ILE B 1 89 ? 97.831 3.535 -5.969 1.00 42.65 89 ILE B C 1
ATOM 6285 O O . ILE B 1 89 ? 96.769 4.060 -5.604 1.00 42.29 89 ILE B O 1
ATOM 6290 N N . PRO B 1 90 ? 97.833 2.468 -6.766 1.00 42.39 90 PRO B N 1
ATOM 6291 C CA . PRO B 1 90 ? 96.569 1.941 -7.289 1.00 41.71 90 PRO B CA 1
ATOM 6292 C C . PRO B 1 90 ? 95.685 1.413 -6.171 1.00 40.50 90 PRO B C 1
ATOM 6293 O O . PRO B 1 90 ? 96.162 0.954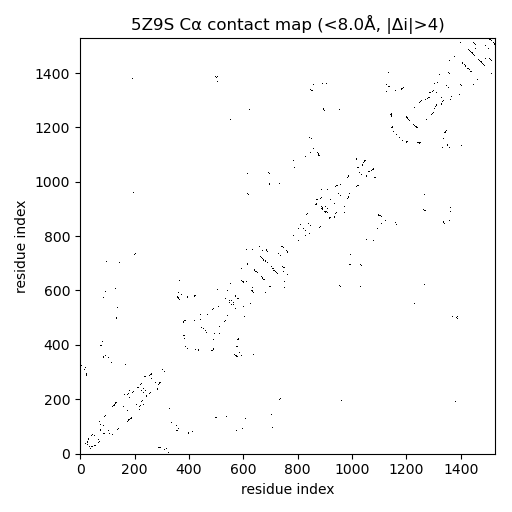 -5.132 1.00 40.02 90 PRO B O 1
ATOM 6297 N N . LEU B 1 91 ? 94.379 1.495 -6.394 1.00 40.07 91 LEU B N 1
ATOM 6298 C CA . LEU B 1 91 ? 93.417 0.968 -5.441 1.00 38.95 91 LEU B CA 1
ATOM 6299 C C . LEU B 1 91 ? 93.242 -0.533 -5.630 1.00 38.18 91 LEU B C 1
ATOM 6300 O O . LEU B 1 91 ? 93.317 -1.053 -6.747 1.00 38.45 91 LEU B O 1
ATOM 6305 N N . ILE B 1 92 ? 93.021 -1.230 -4.522 1.00 37.26 92 ILE B N 1
ATOM 6306 C CA . ILE B 1 92 ? 92.476 -2.580 -4.550 1.00 36.42 92 ILE B CA 1
ATOM 6307 C C . ILE B 1 92 ? 90.973 -2.448 -4.343 1.00 35.82 92 ILE B C 1
ATOM 6308 O O . ILE B 1 92 ? 90.519 -1.892 -3.336 1.00 35.50 92 ILE B O 1
ATOM 6313 N N . ILE B 1 93 ? 90.195 -2.913 -5.312 1.00 35.76 93 ILE B N 1
ATOM 6314 C CA . ILE B 1 93 ? 88.759 -2.665 -5.351 1.00 35.41 93 ILE B CA 1
ATOM 6315 C C . ILE B 1 93 ? 88.036 -3.976 -5.089 1.00 34.49 93 ILE B C 1
ATOM 6316 O O . ILE B 1 93 ? 88.225 -4.956 -5.819 1.00 34.47 93 ILE B O 1
ATOM 6321 N N . GLY B 1 94 ? 87.202 -3.990 -4.051 1.00 33.79 94 GLY B N 1
ATOM 6322 C CA . GLY B 1 94 ? 86.431 -5.164 -3.715 1.00 32.95 94 GLY B CA 1
ATOM 6323 C C . GLY B 1 94 ? 84.969 -4.822 -3.555 1.00 32.64 94 GLY B C 1
ATOM 6324 O O . GLY B 1 94 ? 84.585 -3.661 -3.401 1.00 32.97 94 GLY B O 1
ATOM 6325 N N . ASP B 1 95 ? 84.138 -5.862 -3.608 1.00 32.06 95 ASP B N 1
ATOM 6326 C CA . ASP B 1 95 ? 82.706 -5.702 -3.402 1.00 31.73 95 ASP B CA 1
ATOM 6327 C C . ASP B 1 95 ? 82.105 -7.070 -3.111 1.00 30.99 95 ASP B C 1
ATOM 6328 O O . ASP B 1 95 ? 82.769 -8.102 -3.232 1.00 30.82 95 ASP B O 1
ATOM 6333 N N . ASP B 1 96 ? 80.830 -7.066 -2.730 1.00 30.62 96 ASP B N 1
ATOM 6334 C CA . ASP B 1 96 ? 80.132 -8.288 -2.335 1.00 29.93 96 ASP B CA 1
ATOM 6335 C C . ASP B 1 96 ? 79.538 -8.940 -3.576 1.00 30.16 96 ASP B C 1
ATOM 6336 O O . ASP B 1 96 ? 78.477 -8.538 -4.058 1.00 30.37 96 ASP B O 1
ATOM 6341 N N . CYS B 1 97 ? 80.231 -9.949 -4.094 1.00 30.19 97 CYS B N 1
ATOM 6342 C CA . CYS B 1 97 ? 79.749 -10.797 -5.182 1.00 30.37 97 CYS B CA 1
ATOM 6343 C C . CYS B 1 97 ? 79.508 -12.169 -4.558 1.00 29.72 97 CYS B C 1
ATOM 6344 O O . CYS B 1 97 ? 80.377 -13.042 -4.578 1.00 29.67 97 CYS B O 1
ATOM 6347 N N . ILE B 1 98 ? 78.310 -12.351 -4.009 1.00 29.29 98 ILE B N 1
ATOM 6348 C CA . ILE B 1 98 ? 78.071 -13.386 -3.005 1.00 28.62 98 ILE B CA 1
ATOM 6349 C C . ILE B 1 98 ? 77.627 -14.707 -3.622 1.00 28.59 98 ILE B C 1
ATOM 6350 O O . ILE B 1 98 ? 78.037 -15.775 -3.164 1.00 28.28 98 ILE B O 1
ATOM 6355 N N . HIS B 1 99 ? 76.780 -14.671 -4.651 1.00 28.97 99 HIS B N 1
ATOM 6356 C CA . HIS B 1 99 ? 76.319 -15.874 -5.344 1.00 29.07 99 HIS B CA 1
ATOM 6357 C C . HIS B 1 99 ? 76.092 -15.466 -6.802 1.00 29.80 99 HIS B C 1
ATOM 6358 O O . HIS B 1 99 ? 74.980 -15.442 -7.329 1.00 30.00 99 HIS B O 1
ATOM 6365 N N . GLY B 1 100 ? 77.194 -15.147 -7.470 1.00 30.25 100 GLY B N 1
ATOM 6366 C CA . GLY B 1 100 ? 77.179 -14.373 -8.691 1.00 30.99 100 GLY B CA 1
ATOM 6367 C C . GLY B 1 100 ? 77.456 -12.906 -8.409 1.00 31.15 100 GLY B C 1
ATOM 6368 O O . GLY B 1 100 ? 77.524 -12.456 -7.262 1.00 30.69 100 GLY B O 1
ATOM 6369 N N . TYR B 1 101 ? 77.623 -12.146 -9.491 1.00 31.89 101 TYR B N 1
ATOM 6370 C CA . TYR B 1 101 ? 77.875 -10.708 -9.391 1.00 32.22 101 TYR B CA 1
ATOM 6371 C C . TYR B 1 101 ? 76.604 -10.050 -8.862 1.00 32.03 101 TYR B C 1
ATOM 6372 O O . TYR B 1 101 ? 75.765 -9.547 -9.612 1.00 32.51 101 TYR B O 1
ATOM 6381 N N . SER B 1 102 ? 76.482 -10.065 -7.531 1.00 31.35 102 SER B N 1
ATOM 6382 C CA . SER B 1 102 ? 75.250 -9.703 -6.833 1.00 31.04 102 SER B CA 1
ATOM 6383 C C . SER B 1 102 ? 74.627 -8.416 -7.360 1.00 31.68 102 SER B C 1
ATOM 6384 O O . SER B 1 102 ? 73.462 -8.396 -7.771 1.00 31.88 102 SER B O 1
ATOM 6387 N N . PHE B 1 103 ? 75.389 -7.322 -7.347 1.00 32.07 103 PHE B N 1
ATOM 6388 C CA . PHE B 1 103 ? 74.836 -5.994 -7.573 1.00 32.65 103 PHE B CA 1
ATOM 6389 C C . PHE B 1 103 ? 75.190 -5.426 -8.946 1.00 33.58 103 PHE B C 1
ATOM 6390 O O . PHE B 1 103 ? 75.152 -4.206 -9.138 1.00 34.19 103 PHE B O 1
ATOM 6398 N N . TRP B 1 104 ? 75.524 -6.286 -9.907 1.00 33.76 104 TRP B N 1
ATOM 6399 C CA . TRP B 1 104 ? 75.704 -5.852 -11.282 1.00 34.68 104 TRP B CA 1
ATOM 6400 C C . TRP B 1 104 ? 74.437 -6.163 -12.057 1.00 34.96 104 TRP B C 1
ATOM 6401 O O . TRP B 1 104 ? 74.025 -7.333 -12.100 1.00 34.55 104 TRP B O 1
ATOM 6412 N N . PRO B 1 105 ? 73.789 -5.175 -12.673 1.00 35.70 105 PRO B N 1
ATOM 6413 C CA . PRO B 1 105 ? 72.529 -5.445 -13.379 1.00 36.02 105 PRO B CA 1
ATOM 6414 C C . PRO B 1 105 ? 72.760 -6.338 -14.590 1.00 36.38 105 PRO B C 1
ATOM 6415 O O . PRO B 1 105 ? 73.590 -6.039 -15.451 1.00 37.01 105 PRO B O 1
ATOM 6419 N N . GLY B 1 106 ? 72.025 -7.446 -14.641 1.00 36.03 106 GLY B N 1
ATOM 6420 C CA . GLY B 1 106 ? 72.114 -8.372 -15.747 1.00 36.38 106 GLY B CA 1
ATOM 6421 C C . GLY B 1 106 ? 73.152 -9.461 -15.596 1.00 35.92 106 GLY B C 1
ATOM 6422 O O . GLY B 1 106 ? 73.347 -10.242 -16.535 1.00 36.27 106 GLY B O 1
ATOM 6423 N N . ALA B 1 107 ? 73.828 -9.540 -14.456 1.00 35.19 107 ALA B N 1
ATOM 6424 C CA . ALA B 1 107 ? 74.801 -10.598 -14.250 1.00 34.78 107 ALA B CA 1
ATOM 6425 C C . ALA B 1 107 ? 74.100 -11.918 -13.944 1.00 34.24 107 ALA B C 1
ATOM 6426 O O . ALA B 1 107 ? 72.913 -11.962 -13.615 1.00 34.04 107 ALA B O 1
ATOM 6428 N N . THR B 1 108 ? 74.856 -13.006 -14.060 1.00 34.08 108 THR B N 1
ATOM 6429 C CA . THR B 1 108 ? 74.325 -14.336 -13.783 1.00 33.64 108 THR B CA 1
ATOM 6430 C C . THR B 1 108 ? 74.236 -14.521 -12.275 1.00 32.74 108 THR B C 1
ATOM 6431 O O . THR B 1 108 ? 75.258 -14.569 -11.585 1.00 32.37 108 THR B O 1
ATOM 6435 N N . ILE B 1 109 ? 73.017 -14.624 -11.759 1.00 32.42 109 ILE B N 1
ATOM 6436 C CA . ILE B 1 109 ? 72.783 -14.773 -10.329 1.00 31.62 109 ILE B CA 1
ATOM 6437 C C . ILE B 1 109 ? 72.505 -16.245 -10.055 1.00 31.25 109 ILE B C 1
ATOM 6438 O O . ILE B 1 109 ? 71.436 -16.764 -10.395 1.00 31.39 109 ILE B O 1
ATOM 6443 N N . PHE B 1 110 ? 73.477 -16.916 -9.450 1.00 30.84 110 PHE B N 1
ATOM 6444 C CA . PHE B 1 110 ? 73.362 -18.320 -9.100 1.00 30.52 110 PHE B CA 1
ATOM 6445 C C . PHE B 1 110 ? 72.530 -18.471 -7.833 1.00 29.86 110 PHE B C 1
ATOM 6446 O O . PHE B 1 110 ? 72.197 -17.486 -7.170 1.00 29.63 110 PHE B O 1
ATOM 6454 N N . PRO B 1 111 ? 72.168 -19.701 -7.465 1.00 29.60 111 PRO B N 1
ATOM 6455 C CA . PRO B 1 111 ? 71.556 -19.916 -6.151 1.00 28.97 111 PRO B CA 1
ATOM 6456 C C . PRO B 1 111 ? 72.482 -19.476 -5.029 1.00 28.45 111 PRO B C 1
ATOM 6457 O O . PRO B 1 111 ? 73.696 -19.351 -5.197 1.00 28.54 111 PRO B O 1
ATOM 6461 N N . SER B 1 112 ? 71.886 -19.248 -3.861 1.00 27.94 112 SER B N 1
ATOM 6462 C CA . SER B 1 112 ? 72.659 -18.923 -2.676 1.00 27.45 112 SER B CA 1
ATOM 6463 C C . SER B 1 112 ? 73.611 -20.066 -2.333 1.00 27.26 112 SER B C 1
ATOM 6464 O O . SER B 1 112 ? 73.514 -21.177 -2.859 1.00 27.45 112 SER B O 1
ATOM 6467 N N . GLN B 1 113 ? 74.548 -19.777 -1.426 1.00 26.93 113 GLN B N 1
ATOM 6468 C CA . GLN B 1 113 ? 75.491 -20.804 -1.000 1.00 26.78 113 GLN B CA 1
ATOM 6469 C C . GLN B 1 113 ? 74.776 -21.996 -0.379 1.00 26.49 113 GLN B C 1
ATOM 6470 O O . GLN B 1 113 ? 75.222 -23.135 -0.542 1.00 26.61 113 GLN B O 1
ATOM 6476 N N . LEU B 1 114 ? 73.666 -21.762 0.326 1.00 26.18 114 LEU B N 1
ATOM 6477 C CA . LEU B 1 114 ? 72.908 -22.868 0.903 1.00 25.97 114 LEU B CA 1
ATOM 6478 C C . LEU B 1 114 ? 72.261 -23.713 -0.188 1.00 26.41 114 LEU B C 1
ATOM 6479 O O . LEU B 1 114 ? 72.334 -24.952 -0.165 1.00 26.48 114 LEU B O 1
ATOM 6484 N N . GLY B 1 115 ? 71.630 -23.052 -1.161 1.00 26.77 115 GLY B N 1
ATOM 6485 C CA . GLY B 1 115 ? 71.111 -23.768 -2.314 1.00 27.28 115 GLY B CA 1
ATOM 6486 C C . GLY B 1 115 ? 72.194 -24.523 -3.055 1.00 27.62 115 GLY B C 1
ATOM 6487 O O . GLY B 1 115 ? 72.034 -25.700 -3.379 1.00 27.87 115 GLY B O 1
ATOM 6488 N N . MET B 1 116 ? 73.322 -23.856 -3.322 1.00 27.71 116 MET B N 1
ATOM 6489 C CA . MET B 1 116 ? 74.466 -24.535 -3.925 1.00 28.05 116 MET B CA 1
ATOM 6490 C C . MET B 1 116 ? 74.847 -25.774 -3.129 1.00 27.83 116 MET B C 1
ATOM 6491 O O . MET B 1 116 ? 75.164 -26.821 -3.704 1.00 28.22 116 MET B O 1
ATOM 6496 N N . ALA B 1 117 ? 74.802 -25.675 -1.800 1.00 27.27 117 ALA B N 1
ATOM 6497 C CA . ALA B 1 117 ? 75.170 -26.796 -0.951 1.00 27.09 117 ALA B CA 1
ATOM 6498 C C . ALA B 1 117 ? 74.158 -27.927 -1.022 1.00 27.22 117 ALA B C 1
ATOM 6499 O O . ALA B 1 117 ? 74.514 -29.073 -0.730 1.00 27.33 117 ALA B O 1
ATOM 6501 N N . VAL B 1 118 ? 72.908 -27.638 -1.400 1.00 27.29 118 VAL B N 1
ATOM 6502 C CA . VAL B 1 118 ? 71.960 -28.727 -1.642 1.00 27.56 118 VAL B CA 1
ATOM 6503 C C . VAL B 1 118 ? 72.467 -29.664 -2.739 1.00 28.19 118 VAL B C 1
ATOM 6504 O O . VAL B 1 118 ? 72.146 -30.860 -2.743 1.00 28.45 118 VAL B O 1
ATOM 6508 N N . SER B 1 119 ? 73.289 -29.156 -3.662 1.00 28.50 119 SER B N 1
ATOM 6509 C CA . SER B 1 119 ? 73.751 -29.977 -4.778 1.00 29.17 119 SER B CA 1
ATOM 6510 C C . SER B 1 119 ? 74.832 -30.971 -4.370 1.00 29.26 119 SER B C 1
ATOM 6511 O O . SER B 1 119 ? 74.957 -32.027 -5.001 1.00 29.81 119 SER B O 1
ATOM 6514 N N . TRP B 1 120 ? 75.618 -30.655 -3.340 1.00 28.79 120 TRP B N 1
ATOM 6515 C CA . TRP B 1 120 ? 76.771 -31.469 -2.942 1.00 28.91 120 TRP B CA 1
ATOM 6516 C C . TRP B 1 120 ? 77.722 -31.694 -4.115 1.00 29.57 120 TRP B C 1
ATOM 6517 O O . TRP B 1 120 ? 78.337 -32.754 -4.247 1.00 29.99 120 TRP B O 1
ATOM 6528 N N . ASP B 1 121 ? 77.858 -30.680 -4.971 1.00 29.72 121 ASP B N 1
ATOM 6529 C CA . ASP B 1 121 ? 78.601 -30.792 -6.226 1.00 30.41 121 ASP B CA 1
ATOM 6530 C C . ASP B 1 121 ? 79.727 -29.767 -6.237 1.00 30.35 121 ASP B C 1
ATOM 6531 O O . ASP B 1 121 ? 79.539 -28.627 -6.692 1.00 30.31 121 ASP B O 1
ATOM 6536 N N . PRO B 1 122 ? 80.917 -30.129 -5.754 1.00 30.40 122 PRO B N 1
ATOM 6537 C CA . PRO B 1 122 ? 82.033 -29.170 -5.758 1.00 30.42 122 PRO B CA 1
ATOM 6538 C C . PRO B 1 122 ? 82.435 -28.699 -7.146 1.00 31.05 122 PRO B C 1
ATOM 6539 O O . PRO B 1 122 ? 82.823 -27.536 -7.300 1.00 31.01 122 PRO B O 1
ATOM 6543 N N . ASP B 1 123 ? 82.351 -29.558 -8.164 1.00 31.69 123 ASP B N 1
ATOM 6544 C CA . ASP B 1 123 ? 82.755 -29.146 -9.504 1.00 32.36 123 ASP B CA 1
ATOM 6545 C C . ASP B 1 123 ? 81.851 -28.045 -10.044 1.00 32.26 123 ASP B C 1
ATOM 6546 O O . ASP B 1 123 ? 82.330 -27.081 -10.650 1.00 32.52 123 ASP B O 1
ATOM 6551 N N . LYS B 1 124 ? 80.541 -28.162 -9.826 1.00 31.93 124 LYS B N 1
ATOM 6552 C CA . LYS B 1 124 ? 79.631 -27.141 -10.333 1.00 31.90 124 LYS B CA 1
ATOM 6553 C C . LYS B 1 124 ? 79.681 -25.865 -9.504 1.00 31.31 124 LYS B C 1
ATOM 6554 O O . LYS B 1 124 ? 79.471 -24.774 -10.045 1.00 31.46 124 LYS B O 1
ATOM 6560 N N . VAL B 1 125 ? 79.965 -25.974 -8.206 1.00 30.71 125 VAL B N 1
ATOM 6561 C CA . VAL B 1 125 ? 80.192 -24.774 -7.408 1.00 30.24 125 VAL B CA 1
ATOM 6562 C C . VAL B 1 125 ? 81.445 -24.056 -7.889 1.00 30.63 125 VAL B C 1
ATOM 6563 O O . VAL B 1 125 ? 81.468 -22.824 -8.007 1.00 30.63 125 VAL B O 1
ATOM 6567 N N . LYS B 1 126 ? 82.499 -24.815 -8.198 1.00 31.04 126 LYS B N 1
ATOM 6568 C CA . LYS B 1 126 ? 83.703 -24.216 -8.758 1.00 31.53 126 LYS B CA 1
ATOM 6569 C C . LYS B 1 126 ? 83.417 -23.565 -10.104 1.00 32.11 126 LYS B C 1
ATOM 6570 O O . LYS B 1 126 ? 83.934 -22.483 -10.395 1.00 32.33 126 LYS B O 1
ATOM 6576 N N . ALA B 1 127 ? 82.582 -24.200 -10.932 1.00 32.41 127 ALA B N 1
ATOM 6577 C CA . ALA B 1 127 ? 82.215 -23.591 -12.207 1.00 32.98 127 ALA B CA 1
ATOM 6578 C C . ALA B 1 127 ? 81.462 -22.285 -11.990 1.00 32.67 127 ALA B C 1
ATOM 6579 O O . ALA B 1 127 ? 81.673 -21.310 -12.721 1.00 33.10 127 ALA B O 1
ATOM 6581 N N . ALA B 1 128 ? 80.591 -22.241 -10.979 1.00 31.98 128 ALA B N 1
ATOM 6582 C CA . ALA B 1 128 ? 79.882 -21.002 -10.672 1.00 31.70 128 ALA B CA 1
ATOM 6583 C C . ALA B 1 128 ? 80.843 -19.913 -10.209 1.00 31.63 128 ALA B C 1
ATOM 6584 O O . ALA B 1 128 ? 80.702 -18.747 -10.592 1.00 31.87 128 ALA B O 1
ATOM 6586 N N . GLY B 1 129 ? 81.831 -20.274 -9.390 1.00 31.37 129 GLY B N 1
ATOM 6587 C CA . GLY B 1 129 ? 82.829 -19.295 -8.988 1.00 31.39 129 GLY B CA 1
ATOM 6588 C C . GLY B 1 129 ? 83.682 -18.815 -10.147 1.00 32.19 129 GLY B C 1
ATOM 6589 O O . GLY B 1 129 ? 84.063 -17.642 -10.207 1.00 32.40 129 GLY B O 1
ATOM 6590 N N . ARG B 1 130 ? 83.999 -19.711 -11.082 1.00 32.71 130 ARG B N 1
ATOM 6591 C CA . ARG B 1 130 ? 84.781 -19.317 -12.249 1.00 33.54 130 ARG B CA 1
ATOM 6592 C C . ARG B 1 130 ? 83.998 -18.367 -13.143 1.00 33.91 130 ARG B C 1
ATOM 6593 O O . ARG B 1 130 ? 84.537 -17.366 -13.624 1.00 34.39 130 ARG B O 1
ATOM 6601 N N . ALA B 1 131 ? 82.726 -18.679 -13.402 1.00 33.77 131 ALA B N 1
ATOM 6602 C CA . ALA B 1 131 ? 81.890 -17.782 -14.197 1.00 34.14 131 ALA B CA 1
ATOM 6603 C C . ALA B 1 131 ? 81.707 -16.434 -13.505 1.00 33.85 131 ALA B C 1
ATOM 6604 O O . ALA B 1 131 ? 81.796 -15.377 -14.148 1.00 34.38 131 ALA B O 1
ATOM 6606 N N . THR B 1 132 ? 81.444 -16.452 -12.195 1.00 33.07 132 THR B N 1
ATOM 6607 C CA . THR B 1 132 ? 81.308 -15.211 -11.440 1.00 32.80 132 THR B CA 1
ATOM 6608 C C . THR B 1 132 ? 82.566 -14.365 -11.563 1.00 33.23 132 THR B C 1
ATOM 6609 O O . THR B 1 132 ? 82.498 -13.158 -11.819 1.00 33.58 132 THR B O 1
ATOM 6613 N N . ALA B 1 133 ? 83.731 -14.992 -11.393 1.00 33.27 133 ALA B N 1
ATOM 6614 C CA . ALA B 1 133 ? 84.984 -14.260 -11.525 1.00 33.75 133 ALA B CA 1
ATOM 6615 C C . ALA B 1 133 ? 85.150 -13.703 -12.931 1.00 34.66 133 ALA B C 1
ATOM 6616 O O . ALA B 1 133 ? 85.652 -12.589 -13.108 1.00 35.11 133 ALA B O 1
ATOM 6618 N N . GLU B 1 134 ? 84.727 -14.461 -13.945 1.00 35.00 134 GLU B N 1
ATOM 6619 C CA . GLU B 1 134 ? 84.791 -13.959 -15.315 1.00 35.91 134 GLU B CA 1
ATOM 6620 C C . GLU B 1 134 ? 83.955 -12.698 -15.490 1.00 36.07 134 GLU B C 1
ATOM 6621 O O . GLU B 1 134 ? 84.390 -11.742 -16.145 1.00 36.78 134 GLU B O 1
ATOM 6627 N N . GLU B 1 135 ? 82.758 -12.665 -14.899 1.00 35.49 135 GLU B N 1
ATOM 6628 C CA . GLU B 1 135 ? 81.918 -11.482 -15.046 1.00 35.70 135 GLU B CA 1
ATOM 6629 C C . GLU B 1 135 ? 82.446 -10.315 -14.220 1.00 35.61 135 GLU B C 1
ATOM 6630 O O . GLU B 1 135 ? 82.360 -9.160 -14.650 1.00 36.18 135 GLU B O 1
ATOM 6636 N N . VAL B 1 136 ? 83.011 -10.593 -13.044 1.00 34.96 136 VAL B N 1
ATOM 6637 C CA . VAL B 1 136 ? 83.482 -9.520 -12.173 1.00 34.87 136 VAL B CA 1
ATOM 6638 C C . VAL B 1 136 ? 84.796 -8.936 -12.684 1.00 35.61 136 VAL B C 1
ATOM 6639 O O . VAL B 1 136 ? 84.988 -7.715 -12.679 1.00 36.04 136 VAL B O 1
ATOM 6643 N N . SER B 1 137 ? 85.714 -9.791 -13.140 1.00 35.84 137 SER B N 1
ATOM 6644 C CA . SER B 1 137 ? 87.067 -9.364 -13.486 1.00 36.51 137 SER B CA 1
ATOM 6645 C C . SER B 1 137 ? 87.129 -8.469 -14.715 1.00 37.50 137 SER B C 1
ATOM 6646 O O . SER B 1 137 ? 88.222 -8.006 -15.058 1.00 38.17 137 SER B O 1
ATOM 6649 N N . CYS B 1 138 ? 86.013 -8.217 -15.393 1.00 37.69 138 CYS B N 1
ATOM 6650 C CA . CYS B 1 138 ? 85.995 -7.316 -16.536 1.00 38.68 138 CYS B CA 1
ATOM 6651 C C . CYS B 1 138 ? 85.283 -6.006 -16.230 1.00 38.79 138 CYS B C 1
ATOM 6652 O O . CYS B 1 138 ? 84.956 -5.258 -17.154 1.00 39.58 138 CYS B O 1
ATOM 6655 N N . THR B 1 139 ? 85.040 -5.706 -14.956 1.00 38.09 139 THR B N 1
ATOM 6656 C CA . THR B 1 139 ? 84.296 -4.517 -14.574 1.00 38.17 139 THR B CA 1
ATOM 6657 C C . THR B 1 139 ? 85.095 -3.547 -13.717 1.00 38.27 139 THR B C 1
ATOM 6658 O O . THR B 1 139 ? 84.586 -2.467 -13.398 1.00 38.46 139 THR B O 1
ATOM 6662 N N . GLY B 1 140 ? 86.321 -3.889 -13.334 1.00 38.20 140 GLY B N 1
ATOM 6663 C CA . GLY B 1 140 ? 87.129 -3.035 -12.492 1.00 38.32 140 GLY B CA 1
ATOM 6664 C C . GLY B 1 140 ? 87.241 -3.482 -11.050 1.00 37.37 140 GLY B C 1
ATOM 6665 O O . GLY B 1 140 ? 87.996 -2.868 -10.287 1.00 37.46 140 GLY B O 1
ATOM 6666 N N . VAL B 1 141 ? 86.507 -4.512 -10.649 1.00 36.52 141 VAL B N 1
ATOM 6667 C CA . VAL B 1 141 ? 86.600 -5.053 -9.299 1.00 35.63 141 VAL B CA 1
ATOM 6668 C C . VAL B 1 141 ? 87.621 -6.182 -9.293 1.00 35.48 141 VAL B C 1
ATOM 6669 O O . VAL B 1 141 ? 87.579 -7.075 -10.146 1.00 35.58 141 VAL B O 1
ATOM 6673 N N . HIS B 1 142 ? 88.538 -6.148 -8.328 1.00 35.29 142 HIS B N 1
ATOM 6674 C CA . HIS B 1 142 ? 89.605 -7.133 -8.234 1.00 35.24 142 HIS B CA 1
ATOM 6675 C C . HIS B 1 142 ? 89.327 -8.228 -7.216 1.00 34.30 142 HIS B C 1
ATOM 6676 O O . HIS B 1 142 ? 90.116 -9.173 -7.116 1.00 34.23 142 HIS B O 1
ATOM 6683 N N . TRP B 1 143 ? 88.231 -8.138 -6.468 1.00 33.63 143 TRP B N 1
ATOM 6684 C CA . TRP B 1 143 ? 88.170 -8.804 -5.174 1.00 32.82 143 TRP B CA 1
ATOM 6685 C C . TRP B 1 143 ? 86.716 -8.963 -4.761 1.00 32.16 143 TRP B C 1
ATOM 6686 O O . TRP B 1 143 ? 85.944 -8.004 -4.834 1.00 32.28 143 TRP B O 1
ATOM 6697 N N . THR B 1 144 ? 86.340 -10.169 -4.346 1.00 31.53 144 THR B N 1
ATOM 6698 C CA . THR B 1 144 ? 85.003 -10.427 -3.833 1.00 30.89 144 THR B CA 1
ATOM 6699 C C . THR B 1 144 ? 85.087 -10.883 -2.382 1.00 30.20 144 THR B C 1
ATOM 6700 O O . THR B 1 144 ? 86.007 -11.614 -1.999 1.00 30.11 144 THR B O 1
ATOM 6704 N N . PHE B 1 145 ? 84.136 -10.420 -1.572 1.00 29.76 145 PHE B N 1
ATOM 6705 C CA . PHE B 1 145 ? 84.027 -10.832 -0.173 1.00 29.10 145 PHE B CA 1
ATOM 6706 C C . PHE B 1 145 ? 83.237 -12.141 -0.110 1.00 28.58 145 PHE B C 1
ATOM 6707 O O . PHE B 1 145 ? 82.093 -12.209 0.342 1.00 28.16 145 PHE B O 1
ATOM 6715 N N . SER B 1 146 ? 83.887 -13.199 -0.580 1.00 28.68 146 SER B N 1
ATOM 6716 C CA . SER B 1 146 ? 83.243 -14.488 -0.786 1.00 28.38 146 SER B CA 1
ATOM 6717 C C . SER B 1 146 ? 84.340 -15.526 -1.002 1.00 28.56 146 SER B C 1
ATOM 6718 O O . SER B 1 146 ? 85.403 -15.191 -1.516 1.00 29.07 146 SER B O 1
ATOM 6721 N N . PRO B 1 147 ? 84.100 -16.789 -0.611 1.00 28.20 147 PRO B N 1
ATOM 6722 C CA . PRO B 1 147 ? 82.874 -17.384 -0.073 1.00 27.66 147 PRO B CA 1
ATOM 6723 C C . PRO B 1 147 ? 82.714 -17.256 1.437 1.00 27.09 147 PRO B C 1
ATOM 6724 O O . PRO B 1 147 ? 83.661 -16.908 2.144 1.00 27.10 147 PRO B O 1
ATOM 6728 N N . VAL B 1 148 ? 81.510 -17.548 1.917 1.00 26.65 148 VAL B N 1
ATOM 6729 C CA . VAL B 1 148 ? 81.218 -17.564 3.345 1.00 26.13 148 VAL B CA 1
ATOM 6730 C C . VAL B 1 148 ? 81.514 -18.954 3.890 1.00 25.91 148 VAL B C 1
ATOM 6731 O O . VAL B 1 148 ? 81.026 -19.957 3.357 1.00 25.94 148 VAL B O 1
ATOM 6735 N N . LEU B 1 149 ? 82.309 -19.016 4.956 1.00 25.75 149 LEU B N 1
ATOM 6736 C CA . LEU B 1 149 ? 82.669 -20.282 5.577 1.00 25.60 149 LEU B CA 1
ATOM 6737 C C . LEU B 1 149 ? 81.999 -20.476 6.930 1.00 25.08 149 LEU B C 1
ATOM 6738 O O . LEU B 1 149 ? 82.298 -21.454 7.624 1.00 24.96 149 LEU B O 1
ATOM 6743 N N . CYS B 1 150 ? 81.098 -19.573 7.315 1.00 24.82 150 CYS B N 1
ATOM 6744 C CA . CYS B 1 150 ? 80.330 -19.752 8.537 1.00 24.36 150 CYS B CA 1
ATOM 6745 C C . CYS B 1 150 ? 79.518 -21.039 8.467 1.00 24.21 150 CYS B C 1
ATOM 6746 O O . CYS B 1 150 ? 79.124 -21.496 7.391 1.00 24.42 150 CYS B O 1
ATOM 6749 N N . ILE B 1 151 ? 79.277 -21.630 9.633 1.00 23.90 151 ILE B N 1
ATOM 6750 C CA . ILE B 1 151 ? 78.603 -22.917 9.745 1.00 23.80 151 ILE B CA 1
ATOM 6751 C C . ILE B 1 151 ? 77.248 -22.697 10.410 1.00 23.47 151 ILE B C 1
ATOM 6752 O O . ILE B 1 151 ? 77.166 -22.136 11.509 1.00 23.21 151 ILE B O 1
ATOM 6757 N N . ALA B 1 152 ? 76.183 -23.137 9.740 1.00 23.52 152 ALA B N 1
ATOM 6758 C CA . ALA B 1 152 ? 74.810 -22.891 10.187 1.00 23.29 152 ALA B CA 1
ATOM 6759 C C . ALA B 1 152 ? 74.486 -23.774 11.391 1.00 23.05 152 ALA B C 1
ATOM 6760 O O . ALA B 1 152 ? 73.846 -24.822 11.286 1.00 23.11 152 ALA B O 1
ATOM 6762 N N . ARG B 1 153 ? 74.916 -23.321 12.567 1.00 22.82 153 ARG B N 1
ATOM 6763 C CA . ARG B 1 153 ? 74.698 -24.073 13.796 1.00 22.63 153 ARG B CA 1
ATOM 6764 C C . ARG B 1 153 ? 73.385 -23.728 14.482 1.00 22.41 153 ARG B C 1
ATOM 6765 O O . ARG B 1 153 ? 72.923 -24.498 15.331 1.00 22.31 153 ARG B O 1
ATOM 6773 N N . ASP B 1 154 ? 72.782 -22.592 14.138 1.00 27.14 154 ASP B N 1
ATOM 6774 C CA . ASP B 1 154 ? 71.530 -22.134 14.734 1.00 22.26 154 ASP B CA 1
ATOM 6775 C C . ASP B 1 154 ? 70.664 -21.610 13.598 1.00 22.45 154 ASP B C 1
ATOM 6776 O O . ASP B 1 154 ? 70.984 -20.573 13.009 1.00 22.57 154 ASP B O 1
ATOM 6781 N N . THR B 1 155 ? 69.573 -22.313 13.286 1.00 22.54 155 THR B N 1
ATOM 6782 C CA . THR B 1 155 ? 68.747 -21.898 12.159 1.00 22.80 155 THR B CA 1
ATOM 6783 C C . THR B 1 155 ? 68.093 -20.541 12.390 1.00 22.80 155 THR B C 1
ATOM 6784 O O . THR B 1 155 ? 67.644 -19.916 11.426 1.00 23.06 155 THR B O 1
ATOM 6788 N N . ARG B 1 156 ? 68.033 -20.070 13.639 1.00 22.58 156 ARG B N 1
ATOM 6789 C CA . ARG B 1 156 ? 67.489 -18.743 13.904 1.00 22.65 156 ARG B CA 1
ATOM 6790 C C . ARG B 1 156 ? 68.342 -17.640 13.291 1.00 22.79 156 ARG B C 1
ATOM 6791 O O . ARG B 1 156 ? 67.828 -16.549 13.027 1.00 23.00 156 ARG B O 1
ATOM 6799 N N . TRP B 1 157 ? 69.624 -17.906 13.057 1.00 22.74 157 TRP B N 1
ATOM 6800 C CA . TRP B 1 157 ? 70.538 -16.897 12.539 1.00 22.92 157 TRP B CA 1
ATOM 6801 C C . TRP B 1 157 ? 70.062 -16.382 11.186 1.00 23.28 157 TRP B C 1
ATOM 6802 O O . TRP B 1 157 ? 69.617 -17.151 10.330 1.00 23.40 157 TRP B O 1
ATOM 6813 N N . GLY B 1 158 ? 70.142 -15.064 11.000 1.00 23.51 158 GLY B N 1
ATOM 6814 C CA . GLY B 1 158 ? 69.613 -14.456 9.791 1.00 23.92 158 GLY B CA 1
ATOM 6815 C C . GLY B 1 158 ? 70.438 -14.718 8.549 1.00 24.15 158 GLY B C 1
ATOM 6816 O O . GLY B 1 158 ? 69.921 -14.586 7.436 1.00 24.49 158 GLY B O 1
ATOM 6817 N N . ARG B 1 159 ? 71.699 -15.115 8.715 1.00 24.02 159 ARG B N 1
ATOM 6818 C CA . ARG B 1 159 ? 72.639 -15.258 7.614 1.00 24.29 159 ARG B CA 1
ATOM 6819 C C . ARG B 1 159 ? 72.865 -16.717 7.222 1.00 24.20 159 ARG B C 1
ATOM 6820 O O . ARG B 1 159 ? 73.889 -17.037 6.611 1.00 24.36 159 ARG B O 1
ATOM 6828 N N . VAL B 1 160 ? 71.925 -17.605 7.560 1.00 24.00 160 VAL B N 1
ATOM 6829 C CA . VAL B 1 160 ? 72.054 -19.017 7.208 1.00 23.99 160 VAL B CA 1
ATOM 6830 C C . VAL B 1 160 ? 72.086 -19.207 5.697 1.00 24.41 160 VAL B C 1
ATOM 6831 O O . VAL B 1 160 ? 72.765 -20.110 5.191 1.00 24.53 160 VAL B O 1
ATOM 6835 N N . ASP B 1 161 ? 71.376 -18.355 4.954 1.00 24.70 161 ASP B N 1
ATOM 6836 C CA . ASP B 1 161 ? 71.348 -18.475 3.500 1.00 25.16 161 ASP B CA 1
ATOM 6837 C C . ASP B 1 161 ? 72.743 -18.373 2.895 1.00 25.36 161 ASP B C 1
ATOM 6838 O O . ASP B 1 161 ? 73.008 -18.966 1.845 1.00 25.69 161 ASP B O 1
ATOM 6843 N N . GLU B 1 162 ? 73.643 -17.632 3.539 1.00 25.23 162 GLU B N 1
ATOM 6844 C CA . GLU B 1 162 ? 74.975 -17.404 2.997 1.00 25.49 162 GLU B CA 1
ATOM 6845 C C . GLU B 1 162 ? 75.948 -18.542 3.273 1.00 25.37 162 GLU B C 1
ATOM 6846 O O . GLU B 1 162 ? 77.067 -18.507 2.756 1.00 25.64 162 GLU B O 1
ATOM 6852 N N . THR B 1 163 ? 75.565 -19.533 4.070 1.00 25.02 163 THR B N 1
ATOM 6853 C CA . THR B 1 163 ? 76.474 -20.608 4.430 1.00 24.95 163 THR B CA 1
ATOM 6854 C C . THR B 1 163 ? 76.299 -21.812 3.508 1.00 25.22 163 THR B C 1
ATOM 6855 O O . THR B 1 163 ? 75.352 -21.902 2.726 1.00 25.41 163 THR B O 1
ATOM 6859 N N . PHE B 1 164 ? 77.233 -22.757 3.628 1.00 25.30 164 PHE B N 1
ATOM 6860 C CA . PHE B 1 164 ? 77.153 -24.046 2.958 1.00 25.57 164 PHE B CA 1
ATOM 6861 C C . PHE B 1 164 ? 76.518 -25.124 3.838 1.00 25.31 164 PHE B C 1
ATOM 6862 O O . PHE B 1 164 ? 76.649 -26.315 3.538 1.00 25.55 164 PHE B O 1
ATOM 6870 N N . GLY B 1 165 ? 75.857 -24.739 4.918 1.00 24.88 165 GLY B N 1
ATOM 6871 C CA . GLY B 1 165 ? 75.171 -25.681 5.773 1.00 24.66 165 GLY B CA 1
ATOM 6872 C C . GLY B 1 165 ? 75.781 -25.786 7.157 1.00 24.33 165 GLY B C 1
ATOM 6873 O O . GLY B 1 165 ? 76.465 -24.883 7.647 1.00 24.18 165 GLY B O 1
ATOM 6874 N N . GLU B 1 166 ? 75.536 -26.933 7.791 1.00 24.28 166 GLU B N 1
ATOM 6875 C CA . GLU B 1 166 ? 75.855 -27.140 9.197 1.00 23.99 166 GLU B CA 1
ATOM 6876 C C . GLU B 1 166 ? 77.020 -28.097 9.416 1.00 24.21 166 GLU B C 1
ATOM 6877 O O . GLU B 1 166 ? 77.285 -28.479 10.561 1.00 24.06 166 GLU B O 1
ATOM 6883 N N . ASP B 1 167 ? 77.722 -28.497 8.360 1.00 24.63 167 ASP B N 1
ATOM 6884 C CA . ASP B 1 167 ? 78.778 -29.482 8.497 1.00 24.93 167 ASP B CA 1
ATOM 6885 C C . ASP B 1 167 ? 80.122 -28.900 8.084 1.00 25.15 167 ASP B C 1
ATOM 6886 O O . ASP B 1 167 ? 80.237 -28.329 6.990 1.00 25.34 167 ASP B O 1
ATOM 6891 N N . PRO B 1 168 ? 81.163 -29.046 8.909 1.00 25.18 168 PRO B N 1
ATOM 6892 C CA . PRO B 1 168 ? 82.465 -28.454 8.558 1.00 25.43 168 PRO B CA 1
ATOM 6893 C C . PRO B 1 168 ? 83.094 -29.051 7.310 1.00 26.01 168 PRO B C 1
ATOM 6894 O O . PRO B 1 168 ? 83.728 -28.322 6.538 1.00 26.23 168 PRO B O 1
ATOM 6898 N N . MET B 1 169 ? 82.940 -30.359 7.089 1.00 26.30 169 MET B N 1
ATOM 6899 C CA . MET B 1 169 ? 83.593 -31.002 5.951 1.00 26.92 169 MET B CA 1
ATOM 6900 C C . MET B 1 169 ? 82.991 -30.535 4.630 1.00 27.04 169 MET B C 1
ATOM 6901 O O . MET B 1 169 ? 83.720 -30.183 3.693 1.00 27.42 169 MET B O 1
ATOM 6906 N N . LEU B 1 170 ? 81.658 -30.530 4.537 1.00 26.77 170 LEU B N 1
ATOM 6907 C CA . LEU B 1 170 ? 80.997 -30.064 3.321 1.00 26.90 170 LEU B CA 1
ATOM 6908 C C . LEU B 1 170 ? 81.327 -28.603 3.041 1.00 26.76 170 LEU B C 1
ATOM 6909 O O . LEU B 1 170 ? 81.597 -28.227 1.893 1.00 27.13 170 LEU B O 1
ATOM 6914 N N . ILE B 1 171 ? 81.306 -27.766 4.082 1.00 26.28 171 ILE B N 1
ATOM 6915 C CA . ILE B 1 171 ? 81.696 -26.367 3.932 1.00 26.21 171 ILE B CA 1
ATOM 6916 C C . ILE B 1 171 ? 83.122 -26.261 3.406 1.00 26.67 171 ILE B C 1
ATOM 6917 O O . ILE B 1 171 ? 83.420 -25.431 2.541 1.00 26.92 171 ILE B O 1
ATOM 6922 N N . GLY B 1 172 ? 84.024 -27.098 3.920 1.00 26.85 172 GLY B N 1
ATOM 6923 C CA . GLY B 1 172 ? 85.396 -27.067 3.444 1.00 27.36 172 GLY B CA 1
ATOM 6924 C C . GLY B 1 172 ? 85.513 -27.449 1.981 1.00 27.92 172 GLY B C 1
ATOM 6925 O O . GLY B 1 172 ? 86.248 -26.815 1.221 1.00 28.30 172 GLY B O 1
ATOM 6926 N N . GLU B 1 173 ? 84.781 -28.484 1.566 1.00 28.04 173 GLU B N 1
ATOM 6927 C CA . GLU B 1 173 ? 84.841 -28.931 0.178 1.00 28.62 173 GLU B CA 1
ATOM 6928 C C . GLU B 1 173 ? 84.303 -27.864 -0.770 1.00 28.64 173 GLU B C 1
ATOM 6929 O O . GLU B 1 173 ? 84.977 -27.471 -1.733 1.00 29.12 173 GLU B O 1
ATOM 6935 N N . LEU B 1 174 ? 83.093 -27.366 -0.500 1.00 28.16 174 LEU B N 1
ATOM 6936 C CA . LEU B 1 174 ? 82.483 -26.393 -1.400 1.00 28.23 174 LEU B CA 1
ATOM 6937 C C . LEU B 1 174 ? 83.237 -25.067 -1.387 1.00 28.24 174 LEU B C 1
ATOM 6938 O O . LEU B 1 174 ? 83.386 -24.422 -2.432 1.00 28.63 174 LEU B O 1
ATOM 6943 N N . ALA B 1 175 ? 83.719 -24.644 -0.216 1.00 27.88 175 ALA B N 1
ATOM 6944 C CA . ALA B 1 175 ? 84.469 -23.395 -0.133 1.00 27.94 175 ALA B CA 1
ATOM 6945 C C . ALA B 1 175 ? 85.811 -23.507 -0.848 1.00 28.58 175 ALA B C 1
ATOM 6946 O O . ALA B 1 175 ? 86.248 -22.560 -1.511 1.00 28.91 175 ALA B O 1
ATOM 6948 N N . SER B 1 176 ? 86.484 -24.652 -0.714 1.00 28.81 176 SER B N 1
ATOM 6949 C CA . SER B 1 176 ? 87.715 -24.880 -1.464 1.00 29.49 176 SER B CA 1
ATOM 6950 C C . SER B 1 176 ? 87.460 -24.796 -2.966 1.00 29.99 176 SER B C 1
ATOM 6951 O O . SER B 1 176 ? 88.188 -24.110 -3.699 1.00 30.47 176 SER B O 1
ATOM 6954 N N . ALA B 1 177 ? 86.409 -25.479 -3.436 1.00 29.94 177 ALA B N 1
ATOM 6955 C CA . ALA B 1 177 ? 86.074 -25.453 -4.858 1.00 30.44 177 ALA B CA 1
ATOM 6956 C C . ALA B 1 177 ? 85.783 -24.037 -5.345 1.00 30.44 177 ALA B C 1
ATOM 6957 O O . ALA B 1 177 ? 86.240 -23.637 -6.423 1.00 31.03 177 ALA B O 1
ATOM 6959 N N . MET B 1 178 ? 85.045 -23.253 -4.553 1.00 29.85 178 MET B N 1
ATOM 6960 C CA . MET B 1 178 ? 84.652 -21.924 -5.009 1.00 29.90 178 MET B CA 1
ATOM 6961 C C . MET B 1 178 ? 85.800 -20.923 -4.904 1.00 30.15 178 MET B C 1
ATOM 6962 O O . MET B 1 178 ? 85.843 -19.952 -5.670 1.00 30.51 178 MET B O 1
ATOM 6967 N N . VAL B 1 179 ? 86.740 -21.134 -3.976 1.00 30.02 179 VAL B N 1
ATOM 6968 C CA . VAL B 1 179 ? 87.960 -20.325 -3.981 1.00 30.40 179 VAL B CA 1
ATOM 6969 C C . VAL B 1 179 ? 88.781 -20.621 -5.227 1.00 31.20 179 VAL B C 1
ATOM 6970 O O . VAL B 1 179 ? 89.291 -19.705 -5.885 1.00 31.68 179 VAL B O 1
ATOM 6974 N N . LYS B 1 180 ? 88.921 -21.904 -5.572 1.00 31.40 180 LYS B N 1
ATOM 6975 C CA . LYS B 1 180 ? 89.630 -22.252 -6.800 1.00 32.21 180 LYS B CA 1
ATOM 6976 C C . LYS B 1 180 ? 88.945 -21.651 -8.022 1.00 32.53 180 LYS B C 1
ATOM 6977 O O . LYS B 1 180 ? 89.614 -21.192 -8.955 1.00 33.21 180 LYS B O 1
ATOM 6983 N N . GLY B 1 181 ? 87.610 -21.644 -8.035 1.00 32.11 181 GLY B N 1
ATOM 6984 C CA . GLY B 1 181 ? 86.894 -21.060 -9.157 1.00 32.44 181 GLY B CA 1
ATOM 6985 C C . GLY B 1 181 ? 87.078 -19.557 -9.259 1.00 32.58 181 GLY B C 1
ATOM 6986 O O . GLY B 1 181 ? 87.304 -19.024 -10.348 1.00 33.22 181 GLY B O 1
ATOM 6987 N N . TYR B 1 182 ? 86.988 -18.854 -8.126 1.00 32.03 182 TYR B N 1
ATOM 6988 C CA . TYR B 1 182 ? 87.183 -17.406 -8.128 1.00 32.19 182 TYR B CA 1
ATOM 6989 C C . TYR B 1 182 ? 88.567 -17.035 -8.647 1.00 32.90 182 TYR B C 1
ATOM 6990 O O . TYR B 1 182 ? 88.705 -16.203 -9.549 1.00 33.49 182 TYR B O 1
ATOM 6999 N N . GLN B 1 183 ? 89.605 -17.643 -8.083 1.00 32.92 183 GLN B N 1
ATOM 7000 C CA . GLN B 1 183 ? 90.979 -17.246 -8.345 1.00 33.58 183 GLN B CA 1
ATOM 7001 C C . GLN B 1 183 ? 91.591 -17.954 -9.549 1.00 34.34 183 GLN B C 1
ATOM 7002 O O . GLN B 1 183 ? 92.807 -17.873 -9.745 1.00 34.93 183 GLN B O 1
ATOM 7008 N N . GLY B 1 184 ? 90.779 -18.628 -10.360 1.00 34.40 184 GLY B N 1
ATOM 7009 C CA . GLY B 1 184 ? 91.279 -19.308 -11.544 1.00 35.17 184 GLY B CA 1
ATOM 7010 C C . GLY B 1 184 ? 92.383 -20.303 -11.271 1.00 35.43 184 GLY B C 1
ATOM 7011 O O . GLY B 1 184 ? 93.269 -20.487 -12.112 1.00 36.23 184 GLY B O 1
ATOM 7012 N N . GLY B 1 185 ? 92.360 -20.949 -10.107 1.00 34.81 185 GLY B N 1
ATOM 7013 C CA . GLY B 1 185 ? 93.363 -21.922 -9.747 1.00 35.06 185 GLY B CA 1
ATOM 7014 C C . GLY B 1 185 ? 94.625 -21.348 -9.146 1.00 35.31 185 GLY B C 1
ATOM 7015 O O . GLY B 1 185 ? 95.481 -22.120 -8.698 1.00 35.51 185 GLY B O 1
ATOM 7016 N N . ALA B 1 186 ? 94.773 -20.027 -9.117 1.00 35.37 186 ALA B N 1
ATOM 7017 C CA . ALA B 1 186 ? 95.963 -19.417 -8.539 1.00 35.66 186 ALA B CA 1
ATOM 7018 C C . ALA B 1 186 ? 95.984 -19.670 -7.038 1.00 34.96 186 ALA B C 1
ATOM 7019 O O . ALA B 1 186 ? 95.066 -19.263 -6.317 1.00 34.22 186 ALA B O 1
ATOM 7021 N N . LYS B 1 187 ? 97.024 -20.356 -6.571 1.00 35.25 187 LYS B N 1
ATOM 7022 C CA . LYS B 1 187 ? 97.141 -20.737 -5.171 1.00 34.70 187 LYS B CA 1
ATOM 7023 C C . LYS B 1 187 ? 97.676 -19.618 -4.297 1.00 34.63 187 LYS B C 1
ATOM 7024 O O . LYS B 1 187 ? 97.931 -19.862 -3.115 1.00 34.97 187 LYS B O 1
ATOM 7030 N N . ALA B 1 188 ? 97.844 -18.417 -4.846 1.00 34.99 188 ALA B N 1
ATOM 7031 C CA . ALA B 1 188 ? 98.404 -17.274 -4.122 1.00 35.07 188 ALA B CA 1
ATOM 7032 C C . ALA B 1 188 ? 99.603 -17.656 -3.257 1.00 35.35 188 ALA B C 1
ATOM 7033 O O . ALA B 1 188 ? 99.452 -17.905 -2.063 1.00 34.79 188 ALA B O 1
ATOM 7035 N N . GLY B 1 189 ? 100.796 -17.677 -3.849 1.00 36.26 189 GLY B N 1
ATOM 7036 C CA . GLY B 1 189 ? 101.025 -17.179 -5.195 1.00 36.99 189 GLY B CA 1
ATOM 7037 C C . GLY B 1 189 ? 101.760 -15.850 -5.179 1.00 37.55 189 GLY B C 1
ATOM 7038 O O . GLY B 1 189 ? 102.750 -15.710 -4.464 1.00 37.87 189 GLY B O 1
ATOM 7039 N N . GLU B 1 190 ? 101.299 -14.873 -5.956 1.00 37.73 190 GLU B N 1
ATOM 7040 C CA . GLU B 1 190 ? 100.118 -15.016 -6.798 1.00 37.40 190 GLU B CA 1
ATOM 7041 C C . GLU B 1 190 ? 100.200 -14.186 -8.059 1.00 38.14 190 GLU B C 1
ATOM 7042 O O . GLU B 1 190 ? 100.155 -12.960 -7.999 1.00 38.30 190 GLU B O 1
ATOM 7048 N N . ALA B 1 191 ? 1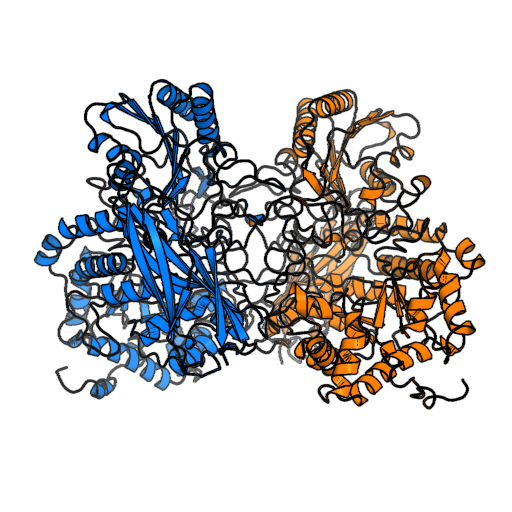00.312 -14.838 -9.210 1.00 38.65 191 ALA B N 1
ATOM 7049 C CA . ALA B 1 191 ? 99.901 -14.180 -10.439 1.00 39.12 191 ALA B CA 1
ATOM 7050 C C . ALA B 1 191 ? 98.402 -14.407 -10.561 1.00 38.34 191 ALA B C 1
ATOM 7051 O O . ALA B 1 191 ? 97.953 -15.537 -10.785 1.00 38.06 191 ALA B O 1
ATOM 7053 N N . LEU B 1 192 ? 97.625 -13.343 -10.389 1.00 38.03 192 LEU B N 1
ATOM 7054 C CA . LEU B 1 192 ? 96.181 -13.428 -10.529 1.00 37.38 192 LEU B CA 1
ATOM 7055 C C . LEU B 1 192 ? 95.810 -13.257 -11.992 1.00 38.00 192 LEU B C 1
ATOM 7056 O O . LEU B 1 192 ? 96.086 -12.195 -12.566 1.00 38.65 192 LEU B O 1
ATOM 7061 N N . PRO B 1 193 ? 95.212 -14.257 -12.636 1.00 37.89 193 PRO B N 1
ATOM 7062 C CA . PRO B 1 193 ? 94.858 -14.116 -14.050 1.00 38.54 193 PRO B CA 1
ATOM 7063 C C . PRO B 1 193 ? 93.903 -12.950 -14.266 1.00 38.46 193 PRO B C 1
ATOM 7064 O O . PRO B 1 193 ? 93.242 -12.472 -13.342 1.00 37.76 193 PRO B O 1
ATOM 7068 N N . LYS B 1 194 ? 93.855 -12.481 -15.515 1.00 39.25 194 LYS B N 1
ATOM 7069 C CA . LYS B 1 194 ? 93.004 -11.343 -15.847 1.00 39.35 194 LYS B CA 1
ATOM 7070 C C . LYS B 1 194 ? 91.529 -11.667 -15.661 1.00 38.60 194 LYS B C 1
ATOM 7071 O O . LYS B 1 194 ? 90.727 -10.768 -15.383 1.00 38.37 194 LYS B O 1
ATOM 7077 N N . ASN B 1 195 ? 91.150 -12.935 -15.817 1.00 38.28 195 ASN B N 1
ATOM 7078 C CA . ASN B 1 195 ? 89.772 -13.375 -15.644 1.00 37.62 195 ASN B CA 1
ATOM 7079 C C . ASN B 1 195 ? 89.523 -13.971 -14.261 1.00 36.62 195 ASN B C 1
ATOM 7080 O O . ASN B 1 195 ? 88.637 -14.817 -14.098 1.00 36.10 195 ASN B O 1
ATOM 7085 N N . ALA B 1 196 ? 90.287 -13.541 -13.258 1.00 36.39 196 ALA B N 1
ATOM 7086 C CA . ALA B 1 196 ? 90.142 -14.034 -11.898 1.00 35.51 196 ALA B CA 1
ATOM 7087 C C . ALA B 1 196 ? 90.089 -12.861 -10.931 1.00 35.20 196 ALA B C 1
ATOM 7088 O O . ALA B 1 196 ? 90.502 -11.743 -11.249 1.00 35.75 196 ALA B O 1
ATOM 7090 N N . ILE B 1 197 ? 89.565 -13.135 -9.735 1.00 34.35 197 ILE B N 1
ATOM 7091 C CA . ILE B 1 197 ? 89.458 -12.148 -8.670 1.00 33.99 197 ILE B CA 1
ATOM 7092 C C . ILE B 1 197 ? 89.917 -12.791 -7.369 1.00 33.39 197 ILE B C 1
ATOM 7093 O O . ILE B 1 197 ? 89.946 -14.015 -7.229 1.00 33.10 197 ILE B O 1
ATOM 7098 N N . LEU B 1 198 ? 90.292 -11.945 -6.414 1.00 33.26 198 LEU B N 1
ATOM 7099 C CA . LEU B 1 198 ? 90.662 -12.434 -5.094 1.00 32.70 198 LEU B CA 1
ATOM 7100 C C . LEU B 1 198 ? 89.441 -12.972 -4.359 1.00 31.84 198 LEU B C 1
ATOM 7101 O O . LEU B 1 198 ? 88.355 -12.390 -4.414 1.00 31.62 198 LEU B O 1
ATOM 7106 N N . ALA B 1 199 ? 89.623 -14.098 -3.680 1.00 31.41 199 ALA B N 1
ATOM 7107 C CA . ALA B 1 199 ? 88.600 -14.640 -2.802 1.00 30.62 199 ALA B CA 1
ATOM 7108 C C . ALA B 1 199 ? 88.803 -14.128 -1.379 1.00 30.21 199 ALA B C 1
ATOM 7109 O O . ALA B 1 199 ? 89.887 -13.676 -1.001 1.00 30.52 199 ALA B O 1
ATOM 7111 N N . CYS B 1 200 ? 87.735 -14.199 -0.588 1.00 29.55 200 CYS B N 1
ATOM 7112 C CA . CYS B 1 200 ? 87.769 -13.740 0.795 1.00 29.15 200 CYS B CA 1
ATOM 7113 C C . CYS B 1 200 ? 87.053 -14.745 1.679 1.00 28.45 200 CYS B C 1
ATOM 7114 O O . CYS B 1 200 ? 85.852 -14.973 1.514 1.00 28.12 200 CYS B O 1
ATOM 7117 N N . ALA B 1 201 ? 87.782 -15.325 2.628 1.00 28.28 201 ALA B N 1
ATOM 7118 C CA . ALA B 1 201 ? 87.185 -16.238 3.596 1.00 27.67 201 ALA B CA 1
ATOM 7119 C C . ALA B 1 201 ? 86.554 -15.421 4.718 1.00 27.24 201 ALA B C 1
ATOM 7120 O O . ALA B 1 201 ? 87.257 -14.746 5.474 1.00 27.34 201 ALA B O 1
ATOM 7122 N N . LYS B 1 202 ? 85.230 -15.474 4.820 1.00 26.83 202 LYS B N 1
ATOM 7123 C CA . LYS B 1 202 ? 84.497 -14.776 5.876 1.00 26.44 202 LYS B CA 1
ATOM 7124 C C . LYS B 1 202 ? 83.396 -15.694 6.410 1.00 25.89 202 LYS B C 1
ATOM 7125 O O . LYS B 1 202 ? 82.961 -16.595 5.701 1.00 25.87 202 LYS B O 1
ATOM 7131 N N . HIS B 1 203 ? 82.953 -15.501 7.653 1.00 25.48 203 HIS B N 1
ATOM 7132 C CA . HIS B 1 203 ? 83.502 -14.514 8.575 1.00 25.53 203 HIS B CA 1
ATOM 7133 C C . HIS B 1 203 ? 84.323 -15.207 9.650 1.00 25.38 203 HIS B C 1
ATOM 7134 O O . HIS B 1 203 ? 83.785 -15.907 10.502 1.00 24.97 203 HIS B O 1
ATOM 7141 N N . PHE B 1 204 ? 85.630 -14.999 9.592 1.00 25.78 204 PHE B N 1
ATOM 7142 C CA . PHE B 1 204 ? 86.589 -15.669 10.459 1.00 25.79 204 PHE B CA 1
ATOM 7143 C C . PHE B 1 204 ? 86.670 -15.008 11.832 1.00 25.63 204 PHE B C 1
ATOM 7144 O O . PHE B 1 204 ? 87.089 -13.859 11.929 1.00 25.93 204 PHE B O 1
ATOM 7152 N N . ALA B 1 205 ? 86.250 -15.697 12.894 1.00 25.22 205 ALA B N 1
ATOM 7153 C CA . ALA B 1 205 ? 85.600 -17.006 12.843 1.00 24.89 205 ALA B CA 1
ATOM 7154 C C . ALA B 1 205 ? 84.557 -17.047 13.954 1.00 24.41 205 ALA B C 1
ATOM 7155 O O . ALA B 1 205 ? 84.565 -16.188 14.830 1.00 24.37 205 ALA B O 1
ATOM 7157 N N . GLY B 1 206 ? 83.666 -18.036 13.925 1.00 24.09 206 GLY B N 1
ATOM 7158 C CA . GLY B 1 206 ? 82.688 -18.205 14.983 1.00 23.68 206 GLY B CA 1
ATOM 7159 C C . GLY B 1 206 ? 81.516 -17.248 14.956 1.00 23.50 206 GLY B C 1
ATOM 7160 O O . GLY B 1 206 ? 80.757 -17.193 15.932 1.00 23.22 206 GLY B O 1
ATOM 7161 N N . TYR B 1 207 ? 81.344 -16.493 13.870 1.00 23.71 207 TYR B N 1
ATOM 7162 C CA . TYR B 1 207 ? 80.258 -15.525 13.766 1.00 23.64 207 TYR B CA 1
ATOM 7163 C C . TYR B 1 207 ? 78.883 -16.189 13.748 1.00 23.33 207 TYR B C 1
ATOM 7164 O O . TYR B 1 207 ? 77.893 -15.548 14.117 1.00 23.21 207 TYR B O 1
ATOM 7173 N N . SER B 1 208 ? 78.806 -17.468 13.388 1.00 23.24 208 SER B N 1
ATOM 7174 C CA . SER B 1 208 ? 77.535 -18.105 13.065 1.00 23.07 208 SER B CA 1
ATOM 7175 C C . SER B 1 208 ? 76.849 -18.784 14.248 1.00 22.73 208 SER B C 1
ATOM 7176 O O . SER B 1 208 ? 75.681 -19.164 14.120 1.00 22.61 208 SER B O 1
ATOM 7179 N N . GLU B 1 209 ? 77.521 -18.965 15.381 1.00 22.63 209 GLU B N 1
ATOM 7180 C CA . GLU B 1 209 ? 76.878 -19.520 16.574 1.00 22.36 209 GLU B CA 1
ATOM 7181 C C . GLU B 1 209 ? 77.081 -18.536 17.722 1.00 22.30 209 GLU B C 1
ATOM 7182 O O . GLU B 1 209 ? 78.025 -18.659 18.504 1.00 22.34 209 GLU B O 1
ATOM 7188 N N . THR B 1 210 ? 76.184 -17.561 17.817 1.00 22.26 210 THR B N 1
ATOM 7189 C CA . THR B 1 210 ? 76.178 -16.577 18.887 1.00 22.25 210 THR B CA 1
ATOM 7190 C C . THR B 1 210 ? 74.899 -16.735 19.699 1.00 22.04 210 THR B C 1
ATOM 7191 O O . THR B 1 210 ? 73.984 -17.467 19.315 1.00 21.94 210 THR B O 1
ATOM 7195 N N . GLN B 1 211 ? 74.837 -16.038 20.833 1.00 22.04 211 GLN B N 1
ATOM 7196 C CA . GLN B 1 211 ? 73.736 -16.239 21.768 1.00 21.88 211 GLN B CA 1
ATOM 7197 C C . GLN B 1 211 ? 72.397 -15.892 21.127 1.00 21.91 211 GLN B C 1
ATOM 7198 O O . GLN B 1 211 ? 72.220 -14.805 20.569 1.00 22.10 211 GLN B O 1
ATOM 7204 N N . GLY B 1 212 ? 71.459 -16.834 21.208 1.00 21.76 212 GLY B N 1
ATOM 7205 C CA . GLY B 1 212 ? 70.134 -16.674 20.646 1.00 21.83 212 GLY B CA 1
ATOM 7206 C C . GLY B 1 212 ? 70.068 -16.675 19.138 1.00 21.97 212 GLY B C 1
ATOM 7207 O O . GLY B 1 212 ? 69.003 -16.392 18.582 1.00 22.10 212 GLY B O 1
ATOM 7208 N N . GLY B 1 213 ? 71.163 -17.006 18.455 1.00 21.99 213 GLY B N 1
ATOM 7209 C CA . GLY B 1 213 ? 71.192 -16.888 17.011 1.00 22.18 213 GLY B CA 1
ATOM 7210 C C . GLY B 1 213 ? 71.070 -15.470 16.506 1.00 22.43 213 GLY B C 1
ATOM 7211 O O . GLY B 1 213 ? 70.765 -15.263 15.330 1.00 22.64 213 GLY B O 1
ATOM 7212 N N . ARG B 1 214 ? 71.287 -14.484 17.372 1.00 22.47 214 ARG B N 1
ATOM 7213 C CA . ARG B 1 214 ? 71.163 -13.086 17.002 1.00 22.79 214 ARG B CA 1
ATOM 7214 C C . ARG B 1 214 ? 72.416 -12.608 16.270 1.00 23.00 214 ARG B C 1
ATOM 7215 O O . ARG B 1 214 ? 73.472 -13.245 16.307 1.00 22.89 214 ARG B O 1
ATOM 7223 N N . ASP B 1 215 ? 72.278 -11.477 15.580 1.00 23.36 215 ASP B N 1
ATOM 7224 C CA . ASP B 1 215 ? 73.347 -10.951 14.735 1.00 23.65 215 ASP B CA 1
ATOM 7225 C C . ASP B 1 215 ? 74.473 -10.398 15.603 1.00 23.71 215 ASP B C 1
ATOM 7226 O O . ASP B 1 215 ? 74.310 -9.362 16.255 1.00 23.90 215 ASP B O 1
ATOM 7231 N N . ALA B 1 216 ? 75.618 -11.079 15.592 1.00 23.62 216 ALA B N 1
ATOM 7232 C CA . ALA B 1 216 ? 76.821 -10.656 16.311 1.00 23.74 216 ALA B CA 1
ATOM 7233 C C . ALA B 1 216 ? 76.581 -10.459 17.806 1.00 23.58 216 ALA B C 1
ATOM 7234 O O . ALA B 1 216 ? 77.196 -9.596 18.437 1.00 23.82 216 ALA B O 1
ATOM 7236 N N . SER B 1 217 ? 75.702 -11.260 18.396 1.00 23.22 217 SER B N 1
ATOM 7237 C CA . SER B 1 217 ? 75.663 -11.342 19.845 1.00 23.06 217 SER B CA 1
ATOM 7238 C C . SER B 1 217 ? 76.909 -12.088 20.323 1.00 22.98 217 SER B C 1
ATOM 7239 O O . SER B 1 217 ? 77.773 -12.478 19.531 1.00 23.06 217 SER B O 1
ATOM 7242 N N . GLU B 1 218 ? 77.010 -12.293 21.633 1.00 22.86 218 GLU B N 1
ATOM 7243 C CA . GLU B 1 218 ? 78.213 -12.897 22.189 1.00 22.87 218 GLU B CA 1
ATOM 7244 C C . GLU B 1 218 ? 78.380 -14.329 21.694 1.00 22.65 218 GLU B C 1
ATOM 7245 O O . GLU B 1 218 ? 77.414 -15.088 21.585 1.00 22.40 218 GLU B O 1
ATOM 7251 N N . ALA B 1 219 ? 79.620 -14.692 21.379 1.00 22.81 219 ALA B N 1
ATOM 7252 C CA . ALA B 1 219 ? 79.979 -16.055 21.006 1.00 22.70 219 ALA B CA 1
ATOM 7253 C C . ALA B 1 219 ? 80.732 -16.683 22.171 1.00 22.72 219 ALA B C 1
ATOM 7254 O O . ALA B 1 219 ? 81.872 -16.302 22.459 1.00 23.00 219 ALA B O 1
ATOM 7256 N N . ASP B 1 220 ? 80.096 -17.643 22.838 1.00 22.48 220 ASP B N 1
ATOM 7257 C CA . ASP B 1 220 ? 80.734 -18.381 23.928 1.00 22.53 220 ASP B CA 1
ATOM 7258 C C . ASP B 1 220 ? 81.464 -19.606 23.372 1.00 22.63 220 ASP B C 1
ATOM 7259 O O . ASP B 1 220 ? 81.199 -20.752 23.729 1.00 22.55 220 ASP B O 1
ATOM 7264 N N . LEU B 1 221 ? 82.413 -19.332 22.482 1.00 22.89 221 LEU B N 1
ATOM 7265 C CA . LEU B 1 221 ? 83.131 -20.364 21.738 1.00 23.07 221 LEU B CA 1
ATOM 7266 C C . LEU B 1 221 ? 84.570 -20.414 22.240 1.00 23.44 221 LEU B C 1
ATOM 7267 O O . LEU B 1 221 ? 85.387 -19.555 21.900 1.00 23.71 221 LEU B O 1
ATOM 7272 N N . SER B 1 222 ? 84.877 -21.426 23.047 1.00 23.51 222 SER B N 1
ATOM 7273 C CA . SER B 1 222 ? 86.240 -21.611 23.513 1.00 23.93 222 SER B CA 1
ATOM 7274 C C . SER B 1 222 ? 87.150 -21.978 22.343 1.00 24.27 222 SER B C 1
ATOM 7275 O O . SER B 1 222 ? 86.695 -22.276 21.234 1.00 24.16 222 SER B O 1
ATOM 7278 N N . HIS B 1 223 ? 88.460 -21.953 22.605 1.00 24.73 223 HIS B N 1
ATOM 7279 C CA . HIS B 1 223 ? 89.422 -22.396 21.599 1.00 25.14 223 HIS B CA 1
ATOM 7280 C C . HIS B 1 223 ? 89.115 -23.814 21.137 1.00 25.12 223 HIS B C 1
ATOM 7281 O O . HIS B 1 223 ? 89.173 -24.110 19.937 1.00 25.23 223 HIS B O 1
ATOM 7288 N N . ARG B 1 224 ? 88.763 -24.697 22.074 1.00 25.03 224 ARG B N 1
ATOM 7289 C CA . ARG B 1 224 ? 88.464 -26.079 21.715 1.00 25.09 224 ARG B CA 1
ATOM 7290 C C . ARG B 1 224 ? 87.251 -26.164 20.799 1.00 24.70 224 ARG B C 1
ATOM 7291 O O . ARG B 1 224 ? 87.263 -26.907 19.812 1.00 24.87 224 ARG B O 1
ATOM 7299 N N . LYS B 1 225 ? 86.194 -25.406 21.105 1.00 24.24 225 LYS B N 1
ATOM 7300 C CA . LYS B 1 225 ? 84.984 -25.480 20.293 1.00 23.91 225 LYS B CA 1
ATOM 7301 C C . LYS B 1 225 ? 85.205 -24.856 18.922 1.00 24.01 225 LYS B C 1
ATOM 7302 O O . LYS B 1 225 ? 84.727 -25.385 17.908 1.00 24.01 225 LYS B O 1
ATOM 7308 N N . LEU B 1 226 ? 85.926 -23.733 18.874 1.00 24.14 226 LEU B N 1
ATOM 7309 C CA . LEU B 1 226 ? 86.286 -23.121 17.599 1.00 24.33 226 LEU B CA 1
ATOM 7310 C C . LEU B 1 226 ? 87.062 -24.098 16.726 1.00 24.74 226 LEU B C 1
ATOM 7311 O O . LEU B 1 226 ? 86.730 -24.300 15.553 1.00 24.79 226 LEU B O 1
ATOM 7316 N N . GLU B 1 227 ? 88.108 -24.712 17.285 1.00 25.10 227 GLU B N 1
ATOM 7317 C CA . GLU B 1 227 ? 88.860 -25.718 16.541 1.00 25.56 227 GLU B CA 1
ATOM 7318 C C . GLU B 1 227 ? 87.978 -26.897 16.151 1.00 25.45 227 GLU B C 1
ATOM 7319 O O . GLU B 1 227 ? 88.170 -27.492 15.086 1.00 25.74 227 GLU B O 1
ATOM 7325 N N . SER B 1 228 ? 86.990 -27.226 16.983 1.00 25.06 228 SER B N 1
ATOM 7326 C CA . SER B 1 228 ? 86.181 -28.418 16.757 1.00 25.03 228 SER B CA 1
ATOM 7327 C C . SER B 1 228 ? 85.233 -28.237 15.577 1.00 24.84 228 SER B C 1
ATOM 7328 O O . SER B 1 228 ? 85.128 -29.118 14.716 1.00 25.10 228 SER B O 1
ATOM 7331 N N . TRP B 1 229 ? 84.525 -27.107 15.521 1.00 24.45 229 TRP B N 1
ATOM 7332 C CA . TRP B 1 229 ? 83.413 -26.979 14.590 1.00 24.26 229 TRP B CA 1
ATOM 7333 C C . TRP B 1 229 ? 83.465 -25.763 13.675 1.00 24.25 229 TRP B C 1
ATOM 7334 O O . TRP B 1 229 ? 82.600 -25.640 12.803 1.00 24.17 229 TRP B O 1
ATOM 7345 N N . PHE B 1 230 ? 84.430 -24.871 13.837 1.00 24.39 230 PHE B N 1
ATOM 7346 C CA . PHE B 1 230 ? 84.425 -23.619 13.090 1.00 24.41 230 PHE B CA 1
ATOM 7347 C C . PHE B 1 230 ? 85.669 -23.405 12.244 1.00 24.90 230 PHE B C 1
ATOM 7348 O O . PHE B 1 230 ? 85.565 -22.896 11.126 1.00 25.05 230 PHE B O 1
ATOM 7356 N N . LEU B 1 231 ? 86.840 -23.790 12.742 1.00 25.20 231 LEU B N 1
ATOM 7357 C CA . LEU B 1 231 ? 88.116 -23.546 12.075 1.00 25.73 231 LEU B CA 1
ATOM 7358 C C . LEU B 1 231 ? 88.447 -24.428 10.864 1.00 26.14 231 LEU B C 1
ATOM 7359 O O . LEU B 1 231 ? 89.117 -23.933 9.950 1.00 26.53 231 LEU B O 1
ATOM 7364 N N . PRO B 1 232 ? 88.041 -25.703 10.802 1.00 26.15 232 PRO B N 1
ATOM 7365 C CA . PRO B 1 232 ? 88.559 -26.606 9.742 1.00 26.67 232 PRO B CA 1
ATOM 7366 C C . PRO B 1 232 ? 88.447 -26.033 8.337 1.00 26.86 232 PRO B C 1
ATOM 7367 O O . PRO B 1 232 ? 89.440 -26.058 7.595 1.00 27.40 232 PRO B O 1
ATOM 7371 N N . PRO B 1 233 ? 87.283 -25.515 7.911 1.00 26.50 233 PRO B N 1
ATOM 7372 C CA . PRO B 1 233 ? 87.234 -24.969 6.543 1.00 26.77 233 PRO B CA 1
ATOM 7373 C C . PRO B 1 233 ? 88.148 -23.770 6.354 1.00 27.02 233 PRO B C 1
ATOM 7374 O O . PRO B 1 233 ? 88.786 -23.637 5.300 1.00 27.52 233 PRO B O 1
ATOM 7378 N N . PHE B 1 234 ? 88.235 -22.894 7.361 1.00 26.74 234 PHE B N 1
ATOM 7379 C CA . PHE B 1 234 ? 89.150 -21.761 7.280 1.00 27.04 234 PHE B CA 1
ATOM 7380 C C . PHE B 1 234 ? 90.593 -22.228 7.149 1.00 27.64 234 PHE B C 1
ATOM 7381 O O . PHE B 1 234 ? 91.358 -21.677 6.350 1.00 28.13 234 PHE B O 1
ATOM 7389 N N . GLU B 1 235 ? 90.987 -23.240 7.926 1.00 27.65 235 GLU B N 1
ATOM 7390 C CA . GLU B 1 235 ? 92.338 -23.776 7.796 1.00 28.28 235 GLU B CA 1
ATOM 7391 C C . GLU B 1 235 ? 92.565 -24.344 6.403 1.00 28.77 235 GLU B C 1
ATOM 7392 O O . GLU B 1 235 ? 93.625 -24.125 5.800 1.00 29.38 235 GLU B O 1
ATOM 7398 N N . ARG B 1 236 ? 91.569 -25.057 5.866 1.00 28.56 236 ARG B N 1
ATOM 7399 C CA . ARG B 1 236 ? 91.717 -25.658 4.546 1.00 29.05 236 ARG B CA 1
ATOM 7400 C C . ARG B 1 236 ? 91.932 -24.594 3.476 1.00 29.34 236 ARG B C 1
ATOM 7401 O O . ARG B 1 236 ? 92.900 -24.661 2.711 1.00 30.00 236 ARG B O 1
ATOM 7409 N N . VAL B 1 237 ? 91.045 -23.598 3.405 1.00 28.92 237 VAL B N 1
ATOM 7410 C CA . VAL B 1 237 ? 91.194 -22.597 2.350 1.00 29.25 237 VAL B CA 1
ATOM 7411 C C . VAL B 1 237 ? 92.409 -21.712 2.602 1.00 29.64 237 VAL B C 1
ATOM 7412 O O . VAL B 1 237 ? 92.987 -21.162 1.659 1.00 30.18 237 VAL B O 1
ATOM 7416 N N . ALA B 1 238 ? 92.822 -21.559 3.861 1.00 29.43 238 ALA B N 1
ATOM 7417 C CA . ALA B 1 238 ? 94.020 -20.781 4.152 1.00 29.87 238 ALA B CA 1
ATOM 7418 C C . ALA B 1 238 ? 95.261 -21.480 3.615 1.00 30.62 238 ALA B C 1
ATOM 7419 O O . ALA B 1 238 ? 96.119 -20.851 2.985 1.00 31.22 238 ALA B O 1
ATOM 7421 N N . LYS B 1 239 ? 95.371 -22.787 3.847 1.00 30.66 239 LYS B N 1
ATOM 7422 C CA . LYS B 1 239 ? 96.519 -23.522 3.337 1.00 31.43 239 LYS B CA 1
ATOM 7423 C C . LYS B 1 239 ? 96.440 -23.785 1.839 1.00 31.87 239 LYS B C 1
ATOM 7424 O O . LYS B 1 239 ? 97.459 -24.143 1.238 1.00 32.62 239 LYS B O 1
ATOM 7430 N N . GLU B 1 240 ? 95.275 -23.601 1.221 1.00 31.48 240 GLU B N 1
ATOM 7431 C CA . GLU B 1 240 ? 95.135 -23.720 -0.224 1.00 31.91 240 GLU B CA 1
ATOM 7432 C C . GLU B 1 240 ? 95.287 -22.387 -0.944 1.00 32.16 240 GLU B C 1
ATOM 7433 O O . GLU B 1 240 ? 95.152 -22.343 -2.170 1.00 32.55 240 GLU B O 1
ATOM 7439 N N . GLY B 1 241 ? 95.558 -21.308 -0.217 1.00 32.00 241 GLY B N 1
ATOM 7440 C CA . GLY B 1 241 ? 95.885 -20.039 -0.836 1.00 32.38 241 GLY B CA 1
ATOM 7441 C C . GLY B 1 241 ? 94.724 -19.108 -1.116 1.00 31.96 241 GLY B C 1
ATOM 7442 O O . GLY B 1 241 ? 94.731 -18.401 -2.128 1.00 32.37 241 GLY B O 1
ATOM 7443 N N . CYS B 1 242 ? 93.727 -19.089 -0.234 1.00 31.19 242 CYS B N 1
ATOM 7444 C CA . CYS B 1 242 ? 92.665 -18.096 -0.338 1.00 30.82 242 CYS B CA 1
ATOM 7445 C C . CYS B 1 242 ? 93.258 -16.697 -0.225 1.00 31.15 242 CYS B C 1
ATOM 7446 O O . CYS B 1 242 ? 94.077 -16.427 0.657 1.00 31.23 242 CYS B O 1
ATOM 7449 N N . GLY B 1 243 ? 92.850 -15.812 -1.136 1.00 31.40 243 GLY B N 1
ATOM 7450 C CA . GLY B 1 243 ? 93.524 -14.528 -1.266 1.00 31.92 243 GLY B CA 1
ATOM 7451 C C . GLY B 1 243 ? 93.470 -13.689 -0.003 1.00 31.57 243 GLY B C 1
ATOM 7452 O O . GLY B 1 243 ? 94.488 -13.159 0.447 1.00 31.97 243 GLY B O 1
ATOM 7453 N N . THR B 1 244 ? 92.280 -13.546 0.580 1.00 30.89 244 THR B N 1
ATOM 7454 C CA . THR B 1 244 ? 92.086 -12.669 1.726 1.00 30.59 244 THR B CA 1
ATOM 7455 C C . THR B 1 244 ? 91.205 -13.351 2.765 1.00 29.77 244 THR B C 1
ATOM 7456 O O . THR B 1 244 ? 90.526 -14.344 2.489 1.00 29.43 244 THR B O 1
ATOM 7460 N N . PHE B 1 245 ? 91.232 -12.793 3.975 1.00 29.52 245 PHE B N 1
ATOM 7461 C CA . PHE B 1 245 ? 90.378 -13.201 5.082 1.00 28.79 245 PHE B CA 1
ATOM 7462 C C . PHE B 1 245 ? 89.661 -11.973 5.621 1.00 28.63 245 PHE B C 1
ATOM 7463 O O . PHE B 1 245 ? 90.230 -10.878 5.643 1.00 29.09 245 PHE B O 1
ATOM 7471 N N . MET B 1 246 ? 88.416 -12.150 6.053 1.00 28.04 246 MET B N 1
ATOM 7472 C CA . MET B 1 246 ? 87.660 -11.094 6.712 1.00 27.86 246 MET B CA 1
ATOM 7473 C C . MET B 1 246 ? 87.395 -11.498 8.154 1.00 27.31 246 MET B C 1
ATOM 7474 O O . MET B 1 246 ? 86.926 -12.611 8.416 1.00 26.86 246 MET B O 1
ATOM 7479 N N . LEU B 1 247 ? 87.697 -10.594 9.082 1.00 27.41 247 LEU B N 1
ATOM 7480 C CA . LEU B 1 247 ? 87.541 -10.871 10.502 1.00 26.99 247 LEU B CA 1
ATOM 7481 C C . LEU B 1 247 ? 86.111 -10.592 10.947 1.00 26.53 247 LEU B C 1
ATOM 7482 O O . LEU B 1 247 ? 85.497 -9.605 10.536 1.00 26.70 247 LEU B O 1
ATOM 7487 N N . GLY B 1 248 ? 85.591 -11.461 11.807 1.00 25.99 248 GLY B N 1
ATOM 7488 C CA . GLY B 1 248 ? 84.183 -11.418 12.135 1.00 25.56 248 GLY B CA 1
ATOM 7489 C C . GLY B 1 248 ? 83.801 -10.252 13.027 1.00 25.60 248 GLY B C 1
ATOM 7490 O O . GLY B 1 248 ? 84.627 -9.613 13.682 1.00 25.87 248 GLY B O 1
ATOM 7491 N N . TYR B 1 249 ? 82.493 -9.992 13.046 1.00 25.36 249 TYR B N 1
ATOM 7492 C CA . TYR B 1 249 ? 81.925 -8.938 13.882 1.00 25.40 249 TYR B CA 1
ATOM 7493 C C . TYR B 1 249 ? 82.116 -9.233 15.365 1.00 25.12 249 TYR B C 1
ATOM 7494 O O . TYR B 1 249 ? 82.517 -8.360 16.142 1.00 25.37 249 TYR B O 1
ATOM 7503 N N . GLU B 1 250 ? 81.805 -10.456 15.774 1.00 24.66 250 GLU B N 1
ATOM 7504 C CA . GLU B 1 250 ? 81.379 -10.726 17.136 1.00 24.33 250 GLU B CA 1
ATOM 7505 C C . GLU B 1 250 ? 82.557 -10.838 18.098 1.00 24.45 250 GLU B C 1
ATOM 7506 O O . GLU B 1 250 ? 83.709 -11.042 17.708 1.00 24.72 250 GLU B O 1
ATOM 7512 N N . SER B 1 251 ? 82.237 -10.689 19.380 1.00 24.30 251 SER B N 1
ATOM 7513 C CA . SER B 1 251 ? 83.184 -10.883 20.466 1.00 24.40 251 SER B CA 1
ATOM 7514 C C . SER B 1 251 ? 83.164 -12.345 20.891 1.00 24.03 251 SER B C 1
ATOM 7515 O O . SER B 1 251 ? 82.100 -12.895 21.192 1.00 23.65 251 SER B O 1
ATOM 7518 N N . ILE B 1 252 ? 84.332 -12.977 20.893 1.00 24.21 252 ILE B N 1
ATOM 7519 C CA . ILE B 1 252 ? 84.463 -14.386 21.243 1.00 23.97 252 ILE B CA 1
ATOM 7520 C C . ILE B 1 252 ? 85.041 -14.464 22.648 1.00 24.07 252 ILE B C 1
ATOM 7521 O O . ILE B 1 252 ? 86.194 -14.081 22.873 1.00 24.48 252 ILE B O 1
ATOM 7526 N N . GLU B 1 253 ? 84.244 -14.964 23.595 1.00 23.75 253 GLU B N 1
ATOM 7527 C CA . GLU B 1 253 ? 84.689 -15.135 24.978 1.00 23.84 253 GLU B CA 1
ATOM 7528 C C . GLU B 1 253 ? 85.259 -13.834 25.535 1.00 24.22 253 GLU B C 1
ATOM 7529 O O . GLU B 1 253 ? 86.272 -13.822 26.237 1.00 24.56 253 GLU B O 1
ATOM 7535 N N . GLY B 1 254 ? 84.611 -12.722 25.195 1.00 24.24 254 GLY B N 1
ATOM 7536 C CA . GLY B 1 254 ? 85.020 -11.416 25.656 1.00 24.65 254 GLY B CA 1
ATOM 7537 C C . GLY B 1 254 ? 85.957 -10.665 24.735 1.00 25.10 254 GLY B C 1
ATOM 7538 O O . GLY B 1 254 ? 86.231 -9.487 24.989 1.00 25.50 254 GLY B O 1
ATOM 7539 N N . VAL B 1 255 ? 86.449 -11.293 23.672 1.00 25.11 255 VAL B N 1
ATOM 7540 C CA . VAL B 1 255 ? 87.444 -10.658 22.813 1.00 25.60 255 VAL B CA 1
ATOM 7541 C C . VAL B 1 255 ? 86.950 -10.630 21.371 1.00 25.49 255 VAL B C 1
ATOM 7542 O O . VAL B 1 255 ? 86.852 -11.687 20.731 1.00 25.24 255 VAL B O 1
ATOM 7546 N N . PRO B 1 256 ? 86.631 -9.457 20.820 1.00 25.73 256 PRO B N 1
ATOM 7547 C CA . PRO B 1 256 ? 86.288 -9.380 19.394 1.00 25.74 256 PRO B CA 1
ATOM 7548 C C . PRO B 1 256 ? 87.433 -9.871 18.519 1.00 26.04 256 PRO B C 1
ATOM 7549 O O . PRO B 1 256 ? 88.610 -9.715 18.850 1.00 26.46 256 PRO B O 1
ATOM 7553 N N . VAL B 1 257 ? 87.065 -10.458 17.376 1.00 25.87 257 VAL B N 1
ATOM 7554 C CA . VAL B 1 257 ? 88.047 -11.079 16.491 1.00 26.14 257 VAL B CA 1
ATOM 7555 C C . VAL B 1 257 ? 89.120 -10.086 16.065 1.00 26.82 257 VAL B C 1
ATOM 7556 O O . VAL B 1 257 ? 90.278 -10.466 15.860 1.00 27.18 257 VAL B O 1
ATOM 7560 N N . THR B 1 258 ? 88.765 -8.805 15.937 1.00 27.07 258 THR B N 1
ATOM 7561 C CA . THR B 1 258 ? 89.728 -7.807 15.480 1.00 27.79 258 THR B CA 1
ATOM 7562 C C . THR B 1 258 ? 90.945 -7.732 16.395 1.00 28.17 258 THR B C 1
ATOM 7563 O O . THR B 1 258 ? 92.043 -7.389 15.943 1.00 28.78 258 THR B O 1
ATOM 7567 N N . PHE B 1 259 ? 90.780 -8.063 17.674 1.00 27.86 259 PHE B N 1
ATOM 7568 C CA . PHE B 1 259 ? 91.878 -8.030 18.631 1.00 28.24 259 PHE B CA 1
ATOM 7569 C C . PHE B 1 259 ? 92.215 -9.407 19.185 1.00 27.94 259 PHE B C 1
ATOM 7570 O O . PHE B 1 259 ? 92.935 -9.501 20.185 1.00 28.17 259 PHE B O 1
ATOM 7578 N N . ASN B 1 260 ? 91.723 -10.474 18.563 1.00 27.49 260 ASN B N 1
ATOM 7579 C CA . ASN B 1 260 ? 91.845 -11.825 19.109 1.00 27.18 260 ASN B CA 1
ATOM 7580 C C . ASN B 1 260 ? 93.198 -12.405 18.710 1.00 27.69 260 ASN B C 1
ATOM 7581 O O . ASN B 1 260 ? 93.397 -12.821 17.567 1.00 27.79 260 ASN B O 1
ATOM 7586 N N . LYS B 1 261 ? 94.132 -12.445 19.664 1.00 28.05 261 LYS B N 1
ATOM 7587 C CA . LYS B 1 261 ? 95.492 -12.878 19.358 1.00 28.65 261 LYS B CA 1
ATOM 7588 C C . LYS B 1 261 ? 95.543 -14.344 18.947 1.00 28.45 261 LYS B C 1
ATOM 7589 O O . LYS B 1 261 ? 96.252 -14.701 17.998 1.00 28.83 261 LYS B O 1
ATOM 7595 N N . TRP B 1 262 ? 94.807 -15.209 19.647 1.00 27.92 262 TRP B N 1
ATOM 7596 C CA . TRP B 1 262 ? 94.873 -16.637 19.355 1.00 27.81 262 TRP B CA 1
ATOM 7597 C C . TRP B 1 262 ? 94.398 -16.936 17.938 1.00 27.65 262 TRP B C 1
ATOM 7598 O O . TRP B 1 262 ? 94.990 -17.767 17.241 1.00 27.94 262 TRP B O 1
ATOM 7609 N N . LEU B 1 263 ? 93.342 -16.255 17.487 1.00 27.26 263 LEU B N 1
ATOM 7610 C CA . LEU B 1 263 ? 92.845 -16.475 16.133 1.00 27.15 263 LEU B CA 1
ATOM 7611 C C . LEU B 1 263 ? 93.793 -15.890 15.092 1.00 27.77 263 LEU B C 1
ATOM 7612 O O . LEU B 1 263 ? 94.129 -16.551 14.103 1.00 27.99 263 LEU B O 1
ATOM 7617 N N . LEU B 1 264 ? 94.229 -14.646 15.293 1.00 28.11 264 LEU B N 1
ATOM 7618 C CA . LEU B 1 264 ? 95.049 -13.980 14.286 1.00 28.74 264 LEU B CA 1
ATOM 7619 C C . LEU B 1 264 ? 96.492 -14.464 14.322 1.00 29.39 264 LEU B C 1
ATOM 7620 O O . LEU B 1 264 ? 97.047 -14.860 13.292 1.00 29.77 264 LEU B O 1
ATOM 7625 N N . THR B 1 265 ? 97.114 -14.446 15.501 1.00 29.57 265 THR B N 1
ATOM 7626 C CA . THR B 1 265 ? 98.534 -14.767 15.601 1.00 30.29 265 THR B CA 1
ATOM 7627 C C . THR B 1 265 ? 98.766 -16.271 15.708 1.00 30.23 265 THR B C 1
ATOM 7628 O O . THR B 1 265 ? 99.484 -16.858 14.893 1.00 30.68 265 THR B O 1
ATOM 7632 N N . ASP B 1 266 ? 98.155 -16.911 16.708 1.00 29.72 266 ASP B N 1
ATOM 7633 C CA . ASP B 1 266 ? 98.481 -18.302 17.009 1.00 29.78 266 ASP B CA 1
ATOM 7634 C C . ASP B 1 266 ? 97.994 -19.253 15.922 1.00 29.57 266 ASP B C 1
ATOM 7635 O O . ASP B 1 266 ? 98.685 -20.220 15.585 1.00 29.99 266 ASP B O 1
ATOM 7640 N N . LYS B 1 267 ? 96.807 -19.010 15.366 1.00 29.00 267 LYS B N 1
ATOM 7641 C CA . LYS B 1 267 ? 96.234 -19.920 14.378 1.00 28.80 267 LYS B CA 1
ATOM 7642 C C . LYS B 1 267 ? 96.513 -19.476 12.945 1.00 29.16 267 LYS B C 1
ATOM 7643 O O . LYS B 1 267 ? 97.202 -20.176 12.197 1.00 29.63 267 LYS B O 1
ATOM 7649 N N . LEU B 1 268 ? 95.975 -18.324 12.545 1.00 28.99 268 LEU B N 1
ATOM 7650 C CA . LEU B 1 268 ? 96.017 -17.927 11.141 1.00 29.28 268 LEU B CA 1
ATOM 7651 C C . LEU B 1 268 ? 97.445 -17.644 10.683 1.00 30.13 268 LEU B C 1
ATOM 7652 O O . LEU B 1 268 ? 97.965 -18.308 9.778 1.00 30.54 268 LEU B O 1
ATOM 7657 N N . ARG B 1 269 ? 98.097 -16.657 11.300 1.00 30.45 269 ARG B N 1
ATOM 7658 C CA . ARG B 1 269 ? 99.450 -16.298 10.890 1.00 31.32 269 ARG B CA 1
ATOM 7659 C C . ARG B 1 269 ? 100.478 -17.322 11.352 1.00 31.75 269 ARG B C 1
ATOM 7660 O O . ARG B 1 269 ? 101.462 -17.568 10.648 1.00 32.46 269 ARG B O 1
ATOM 7668 N N . GLY B 1 270 ? 100.266 -17.932 12.515 1.00 31.39 270 GLY B N 1
ATOM 7669 C CA . GLY B 1 270 ? 101.253 -18.822 13.092 1.00 31.86 270 GLY B CA 1
ATOM 7670 C C . GLY B 1 270 ? 101.162 -20.260 12.631 1.00 31.85 270 GLY B C 1
ATOM 7671 O O . GLY B 1 270 ? 101.936 -20.688 11.769 1.00 32.47 270 GLY B O 1
ATOM 7672 N N . ALA B 1 271 ? 100.217 -21.016 13.201 1.00 31.19 271 ALA B N 1
ATOM 7673 C CA . ALA B 1 271 ? 100.127 -22.445 12.913 1.00 31.23 271 ALA B CA 1
ATOM 7674 C C . ALA B 1 271 ? 99.877 -22.710 11.433 1.00 31.33 271 ALA B C 1
ATOM 7675 O O . ALA B 1 271 ? 100.446 -23.644 10.858 1.00 31.84 271 ALA B O 1
ATOM 7677 N N . TRP B 1 272 ? 99.034 -21.903 10.799 1.00 30.91 272 TRP B N 1
ATOM 7678 C CA . TRP B 1 272 ? 98.690 -22.121 9.401 1.00 31.00 272 TRP B CA 1
ATOM 7679 C C . TRP B 1 272 ? 99.657 -21.447 8.441 1.00 31.73 272 TRP B C 1
ATOM 7680 O O . TRP B 1 272 ? 99.634 -21.763 7.247 1.00 32.00 272 TRP B O 1
ATOM 7691 N N . LYS B 1 273 ? 100.498 -20.536 8.936 1.00 32.11 273 LYS B N 1
ATOM 7692 C CA . LYS B 1 273 ? 101.464 -19.811 8.110 1.00 32.88 273 LYS B CA 1
ATOM 7693 C C . LYS B 1 273 ? 100.773 -19.128 6.934 1.00 32.74 273 LYS B C 1
ATOM 7694 O O . LYS B 1 273 ? 101.263 -19.151 5.804 1.00 33.31 273 LYS B O 1
ATOM 7700 N N . TYR B 1 274 ? 99.627 -18.513 7.207 1.00 32.02 274 TYR B N 1
ATOM 7701 C CA . TYR B 1 274 ? 98.844 -17.871 6.162 1.00 31.87 274 TYR B CA 1
ATOM 7702 C C . TYR B 1 274 ? 99.523 -16.585 5.715 1.00 32.47 274 TYR B C 1
ATOM 7703 O O . TYR B 1 274 ? 99.974 -15.789 6.543 1.00 32.61 274 TYR B O 1
ATOM 7712 N N . ASN B 1 275 ? 99.600 -16.389 4.399 1.00 32.89 275 ASN B N 1
ATOM 7713 C CA . ASN B 1 275 ? 100.274 -15.236 3.819 1.00 34.42 275 ASN B CA 1
ATOM 7714 C C . ASN B 1 275 ? 99.336 -14.343 3.017 1.00 33.40 275 ASN B C 1
ATOM 7715 O O . ASN B 1 275 ? 99.809 -13.473 2.277 1.00 34.03 275 ASN B O 1
ATOM 7720 N N . GLY B 1 276 ? 98.026 -14.531 3.137 1.00 32.62 276 GLY B N 1
ATOM 7721 C CA . GLY B 1 276 ? 97.081 -13.640 2.504 1.00 32.46 276 GLY B CA 1
ATOM 7722 C C . GLY B 1 276 ? 96.857 -12.387 3.324 1.00 32.33 276 GLY B C 1
ATOM 7723 O O . GLY B 1 276 ? 97.449 -12.178 4.382 1.00 32.37 276 GLY B O 1
ATOM 7724 N N . THR B 1 277 ? 95.973 -11.537 2.817 1.00 32.23 277 THR B N 1
ATOM 7725 C CA . THR B 1 277 ? 95.712 -10.235 3.413 1.00 32.23 277 THR B CA 1
ATOM 7726 C C . THR B 1 277 ? 94.422 -10.268 4.221 1.00 31.38 277 THR B C 1
ATOM 7727 O O . THR B 1 277 ? 93.447 -10.915 3.829 1.00 30.90 277 THR B O 1
ATOM 7731 N N . LEU B 1 278 ? 94.424 -9.560 5.345 1.00 31.25 278 LEU B N 1
ATOM 7732 C CA . LEU B 1 278 ? 93.273 -9.494 6.230 1.00 30.52 278 LEU B CA 1
ATOM 7733 C C . LEU B 1 278 ? 92.506 -8.195 6.023 1.00 30.63 278 LEU B C 1
ATOM 7734 O O . LEU B 1 278 ? 93.065 -7.174 5.617 1.00 31.31 278 LEU B O 1
ATOM 7739 N N . ILE B 1 279 ? 91.214 -8.246 6.324 1.00 30.01 279 ILE B N 1
ATOM 7740 C CA . ILE B 1 279 ? 90.376 -7.056 6.374 1.00 30.07 279 ILE B CA 1
ATOM 7741 C C . ILE B 1 279 ? 89.300 -7.291 7.423 1.00 29.33 279 ILE B C 1
ATOM 7742 O O . ILE B 1 279 ? 88.770 -8.397 7.549 1.00 28.76 279 ILE B O 1
ATOM 7747 N N . THR B 1 280 ? 89.003 -6.253 8.199 1.00 29.40 280 THR B N 1
ATOM 7748 C CA . THR B 1 280 ? 87.933 -6.347 9.174 1.00 28.78 280 THR B CA 1
ATOM 7749 C C . THR B 1 280 ? 86.583 -6.351 8.465 1.00 28.52 280 THR B C 1
ATOM 7750 O O . THR B 1 280 ? 86.472 -6.046 7.275 1.00 28.90 280 THR B O 1
ATOM 7754 N N . ASP B 1 281 ? 85.544 -6.698 9.215 1.00 27.93 281 ASP B N 1
ATOM 7755 C CA . ASP B 1 281 ? 84.194 -6.529 8.714 1.00 27.75 281 ASP B CA 1
ATOM 7756 C C . ASP B 1 281 ? 83.789 -5.061 8.855 1.00 28.17 281 ASP B C 1
ATOM 7757 O O . ASP B 1 281 ? 84.555 -4.223 9.340 1.00 28.59 281 ASP B O 1
ATOM 7762 N N . TRP B 1 282 ? 82.566 -4.747 8.429 1.00 28.13 282 TRP B N 1
ATOM 7763 C CA . TRP B 1 282 ? 82.083 -3.371 8.370 1.00 28.63 282 TRP B CA 1
ATOM 7764 C C . TRP B 1 282 ? 82.141 -2.687 9.732 1.00 28.62 282 TRP B C 1
ATOM 7765 O O . TRP B 1 282 ? 81.299 -2.940 10.600 1.00 28.15 282 TRP B O 1
ATOM 7776 N N . ASP B 1 283 ? 83.149 -1.832 9.925 1.00 29.19 283 ASP B N 1
ATOM 7777 C CA . ASP B 1 283 ? 83.287 -0.991 11.118 1.00 29.38 283 ASP B CA 1
ATOM 7778 C C . ASP B 1 283 ? 83.443 -1.831 12.388 1.00 28.75 283 ASP B C 1
ATOM 7779 O O . ASP B 1 283 ? 82.837 -1.551 13.422 1.00 28.57 283 ASP B O 1
ATOM 7784 N N . ASN B 1 284 ? 84.292 -2.861 12.314 1.00 28.50 284 ASN B N 1
ATOM 7785 C CA . ASN B 1 284 ? 84.608 -3.638 13.511 1.00 28.02 284 ASN B CA 1
ATOM 7786 C C . ASN B 1 284 ? 85.234 -2.761 14.588 1.00 28.40 284 ASN B C 1
ATOM 7787 O O . ASN B 1 284 ? 84.854 -2.835 15.767 1.00 28.10 284 ASN B O 1
ATOM 7792 N N . ILE B 1 285 ? 86.184 -1.908 14.195 1.00 29.13 285 ILE B N 1
ATOM 7793 C CA . ILE B 1 285 ? 86.925 -1.106 15.162 1.00 29.59 285 ILE B CA 1
ATOM 7794 C C . ILE B 1 285 ? 85.999 -0.123 15.864 1.00 29.71 285 ILE B C 1
ATOM 7795 O O . ILE B 1 285 ? 86.049 0.028 17.090 1.00 29.66 285 ILE B O 1
ATOM 7800 N N . GLY B 1 286 ? 85.133 0.551 15.105 1.00 29.93 286 GLY B N 1
ATOM 7801 C CA . GLY B 1 286 ? 84.177 1.454 15.726 1.00 30.09 286 GLY B CA 1
ATOM 7802 C C . GLY B 1 286 ? 83.201 0.730 16.633 1.00 29.34 286 GLY B C 1
ATOM 7803 O O . GLY B 1 286 ? 82.933 1.174 17.754 1.00 29.39 286 GLY B O 1
ATOM 7804 N N . ARG B 1 287 ? 82.671 -0.406 16.168 1.00 28.68 287 ARG B N 1
ATOM 7805 C CA . ARG B 1 287 ? 81.749 -1.188 16.983 1.00 27.99 287 ARG B CA 1
ATOM 7806 C C . ARG B 1 287 ? 82.377 -1.594 18.305 1.00 27.78 287 ARG B C 1
ATOM 7807 O O . ARG B 1 287 ? 81.682 -1.650 19.327 1.00 27.51 287 ARG B O 1
ATOM 7815 N N . SER B 1 288 ? 83.687 -1.862 18.316 1.00 27.96 288 SER B N 1
ATOM 7816 C CA . SER B 1 288 ? 84.355 -2.147 19.581 1.00 27.88 288 SER B CA 1
ATOM 7817 C C . SER B 1 288 ? 84.215 -0.997 20.571 1.00 28.33 288 SER B C 1
ATOM 7818 O O . SER B 1 288 ? 84.326 -1.219 21.782 1.00 28.18 288 SER B O 1
ATOM 7821 N N . VAL B 1 289 ? 83.967 0.219 20.089 1.00 28.92 289 VAL B N 1
ATOM 7822 C CA . VAL B 1 289 ? 83.810 1.380 20.956 1.00 29.45 289 VAL B CA 1
ATOM 7823 C C . VAL B 1 289 ? 82.338 1.615 21.268 1.00 29.22 289 VAL B C 1
ATOM 7824 O O . VAL B 1 289 ? 81.925 1.548 22.431 1.00 29.03 289 VAL B O 1
ATOM 7828 N N . TRP B 1 290 ? 81.531 1.893 20.241 1.00 29.27 290 TRP B N 1
ATOM 7829 C CA . TRP B 1 290 ? 80.170 2.350 20.501 1.00 29.26 290 TRP B CA 1
ATOM 7830 C C . TRP B 1 290 ? 79.156 1.221 20.645 1.00 28.45 290 TRP B C 1
ATOM 7831 O O . TRP B 1 290 ? 78.097 1.438 21.245 1.00 28.38 290 TRP B O 1
ATOM 7842 N N . GLU B 1 291 ? 79.441 0.025 20.137 1.00 27.88 291 GLU B N 1
ATOM 7843 C CA . GLU B 1 291 ? 78.476 -1.067 20.198 1.00 27.18 291 GLU B CA 1
ATOM 7844 C C . GLU B 1 291 ? 78.817 -2.132 21.228 1.00 26.64 291 GLU B C 1
ATOM 7845 O O . GLU B 1 291 ? 77.931 -2.581 21.957 1.00 26.27 291 GLU B O 1
ATOM 7851 N N . GLN B 1 292 ? 80.075 -2.554 21.312 1.00 26.64 292 GLN B N 1
ATOM 7852 C CA . GLN B 1 292 ? 80.466 -3.572 22.277 1.00 26.21 292 GLN B CA 1
ATOM 7853 C C . GLN B 1 292 ? 80.975 -2.986 23.585 1.00 26.52 292 GLN B C 1
ATOM 7854 O O . GLN B 1 292 ? 81.084 -3.724 24.571 1.00 26.21 292 GLN B O 1
ATOM 7860 N N . HIS B 1 293 ? 81.267 -1.682 23.618 1.00 27.19 293 HIS B N 1
ATOM 7861 C CA . HIS B 1 293 ? 81.755 -1.003 24.819 1.00 27.60 293 HIS B CA 1
ATOM 7862 C C . HIS B 1 293 ? 82.974 -1.716 25.394 1.00 27.54 293 HIS B C 1
ATOM 7863 O O . HIS B 1 293 ? 83.087 -1.926 26.603 1.00 27.48 293 HIS B O 1
ATOM 7870 N N . VAL B 1 294 ? 83.887 -2.106 24.507 1.00 27.58 294 VAL B N 1
ATOM 7871 C CA . VAL B 1 294 ? 85.087 -2.848 24.876 1.00 27.57 294 VAL B CA 1
ATOM 7872 C C . VAL B 1 294 ? 86.303 -1.930 24.853 1.00 28.35 294 VAL B C 1
ATOM 7873 O O . VAL B 1 294 ? 87.218 -2.071 25.673 1.00 28.58 294 VAL B O 1
ATOM 7877 N N . LYS B 1 295 ? 86.316 -0.972 23.925 1.00 28.81 295 LYS B N 1
ATOM 7878 C CA . LYS B 1 295 ? 87.422 -0.035 23.848 1.00 29.64 295 LYS B CA 1
ATOM 7879 C C . LYS B 1 295 ? 86.993 1.350 24.319 1.00 30.23 295 LYS B C 1
ATOM 7880 O O . LYS B 1 295 ? 85.863 1.772 24.047 1.00 30.12 295 LYS B O 1
ATOM 7886 N N . PRO B 1 296 ? 87.872 2.081 25.014 1.00 30.93 296 PRO B N 1
ATOM 7887 C CA . PRO B 1 296 ? 87.456 3.384 25.562 1.00 31.56 296 PRO B CA 1
ATOM 7888 C C . PRO B 1 296 ? 87.263 4.453 24.502 1.00 32.14 296 PRO B C 1
ATOM 7889 O O . PRO B 1 296 ? 86.342 5.271 24.618 1.00 32.37 296 PRO B O 1
ATOM 7893 N N . ASP B 1 297 ? 88.110 4.488 23.478 1.00 32.45 297 ASP B N 1
ATOM 7894 C CA . ASP B 1 297 ? 87.965 5.457 22.402 1.00 33.04 297 ASP B CA 1
ATOM 7895 C C . ASP B 1 297 ? 88.581 4.874 21.138 1.00 32.93 297 ASP B C 1
ATOM 7896 O O . ASP B 1 297 ? 89.120 3.764 21.140 1.00 32.43 297 ASP B O 1
ATOM 7901 N N . TYR B 1 298 ? 88.501 5.643 20.051 1.00 33.46 298 TYR B N 1
ATOM 7902 C CA . TYR B 1 298 ? 88.995 5.175 18.763 1.00 33.43 298 TYR B CA 1
ATOM 7903 C C . TYR B 1 298 ? 90.515 5.149 18.699 1.00 33.97 298 TYR B C 1
ATOM 7904 O O . TYR B 1 298 ? 91.073 4.428 17.864 1.00 33.80 298 TYR B O 1
ATOM 7913 N N . VAL B 1 299 ? 91.195 5.906 19.560 1.00 34.66 299 VAL B N 1
ATOM 7914 C CA . VAL B 1 299 ? 92.653 5.864 19.591 1.00 35.23 299 VAL B CA 1
ATOM 7915 C C . VAL B 1 299 ? 93.132 4.503 20.080 1.00 34.54 299 VAL B C 1
ATOM 7916 O O . VAL B 1 299 ? 93.959 3.845 19.435 1.00 34.54 299 VAL B O 1
ATOM 7920 N N . HIS B 1 300 ? 92.611 4.056 21.226 1.00 33.98 300 HIS B N 1
ATOM 7921 C CA . HIS B 1 300 ? 93.001 2.755 21.759 1.00 33.35 300 HIS B CA 1
ATOM 7922 C C . HIS B 1 300 ? 92.502 1.620 20.876 1.00 32.53 300 HIS B C 1
ATOM 7923 O O . HIS B 1 300 ? 93.184 0.600 20.726 1.00 32.29 300 HIS B O 1
ATOM 7930 N N . ALA B 1 301 ? 91.316 1.775 20.284 1.00 32.15 301 ALA B N 1
ATOM 7931 C CA . ALA B 1 301 ? 90.797 0.745 19.390 1.00 31.44 301 ALA B CA 1
ATOM 7932 C C . ALA B 1 301 ? 91.685 0.589 18.163 1.00 31.82 301 ALA B C 1
ATOM 7933 O O . ALA B 1 301 ? 92.042 -0.532 17.777 1.00 31.42 301 ALA B O 1
ATOM 7935 N N . ALA B 1 302 ? 92.058 1.709 17.538 1.00 32.63 302 ALA B N 1
ATOM 7936 C CA . ALA B 1 302 ? 92.963 1.656 16.395 1.00 33.11 302 ALA B CA 1
ATOM 7937 C C . ALA B 1 302 ? 94.306 1.055 16.789 1.00 33.34 302 ALA B C 1
ATOM 7938 O O . ALA B 1 302 ? 94.837 0.180 16.094 1.00 33.20 302 ALA B O 1
ATOM 7940 N N . ALA B 1 303 ? 94.861 1.504 17.919 1.00 33.73 303 ALA B N 1
ATOM 7941 C CA . ALA B 1 303 ? 96.160 1.006 18.359 1.00 34.06 303 ALA B CA 1
ATOM 7942 C C . ALA B 1 303 ? 96.127 -0.502 18.578 1.00 33.25 303 ALA B C 1
ATOM 7943 O O . ALA B 1 303 ? 97.021 -1.227 18.127 1.00 33.39 303 ALA B O 1
ATOM 7945 N N . ASP B 1 304 ? 95.093 -0.993 19.266 1.00 32.45 304 ASP B N 1
ATOM 7946 C CA . ASP B 1 304 ? 94.978 -2.426 19.515 1.00 31.71 304 ASP B CA 1
ATOM 7947 C C . ASP B 1 304 ? 94.733 -3.207 18.231 1.00 31.35 304 ASP B C 1
ATOM 7948 O O . ASP B 1 304 ? 95.194 -4.347 18.105 1.00 31.11 304 ASP B O 1
ATOM 7953 N N . ALA B 1 305 ? 94.008 -2.622 17.275 1.00 31.35 305 ALA B N 1
ATOM 7954 C CA . ALA B 1 305 ? 93.791 -3.305 16.005 1.00 31.09 305 ALA B CA 1
ATOM 7955 C C . ALA B 1 305 ? 95.092 -3.448 15.225 1.00 31.73 305 ALA B C 1
ATOM 7956 O O . ALA B 1 305 ? 95.367 -4.511 14.655 1.00 31.50 305 ALA B O 1
ATOM 7958 N N . VAL B 1 306 ? 95.908 -2.393 15.189 1.00 32.59 306 VAL B N 1
ATOM 7959 C CA . VAL B 1 306 ? 97.184 -2.482 14.487 1.00 33.29 306 VAL B CA 1
ATOM 7960 C C . VAL B 1 306 ? 98.123 -3.441 15.208 1.00 33.28 306 VAL B C 1
ATOM 7961 O O . VAL B 1 306 ? 98.827 -4.235 14.573 1.00 33.42 306 VAL B O 1
ATOM 7965 N N . LYS B 1 307 ? 98.134 -3.399 16.543 1.00 33.16 307 LYS B N 1
ATOM 7966 C CA . LYS B 1 307 ? 99.005 -4.292 17.300 1.00 33.20 307 LYS B CA 1
ATOM 7967 C C . LYS B 1 307 ? 98.607 -5.752 17.127 1.00 32.44 307 LYS B C 1
ATOM 7968 O O . LYS B 1 307 ? 99.467 -6.638 17.191 1.00 32.61 307 LYS B O 1
ATOM 7974 N N . ALA B 1 308 ? 97.324 -6.024 16.889 1.00 31.66 308 ALA B N 1
ATOM 7975 C CA . ALA B 1 308 ? 96.869 -7.398 16.722 1.00 30.97 308 ALA B CA 1
ATOM 7976 C C . ALA B 1 308 ? 97.214 -7.975 15.357 1.00 31.12 308 ALA B C 1
ATOM 7977 O O . ALA B 1 308 ? 96.995 -9.170 15.137 1.00 30.68 308 ALA B O 1
ATOM 7979 N N . GLY B 1 309 ? 97.752 -7.174 14.447 1.00 31.78 309 GLY B N 1
ATOM 7980 C CA . GLY B 1 309 ? 98.139 -7.658 13.141 1.00 32.02 309 GLY B CA 1
ATOM 7981 C C . GLY B 1 309 ? 97.139 -7.440 12.028 1.00 31.74 309 GLY B C 1
ATOM 7982 O O . GLY B 1 309 ? 97.183 -8.176 11.036 1.00 31.70 309 GLY B O 1
ATOM 7983 N N . ASN B 1 310 ? 96.239 -6.471 12.160 1.00 31.58 310 ASN B N 1
ATOM 7984 C CA . ASN B 1 310 ? 95.288 -6.188 11.097 1.00 31.40 310 ASN B CA 1
ATOM 7985 C C . ASN B 1 310 ? 95.988 -5.567 9.893 1.00 32.20 310 ASN B C 1
ATOM 7986 O O . ASN B 1 310 ? 97.054 -4.957 10.008 1.00 32.95 310 ASN B O 1
ATOM 7991 N N . ASP B 1 311 ? 95.378 -5.743 8.722 1.00 32.09 311 ASP B N 1
ATOM 7992 C CA . ASP B 1 311 ? 95.886 -5.145 7.494 1.00 32.84 311 ASP B CA 1
ATOM 7993 C C . ASP B 1 311 ? 94.967 -4.020 7.034 1.00 32.97 311 ASP B C 1
ATOM 7994 O O . ASP B 1 311 ? 95.277 -2.839 7.218 1.00 33.57 311 ASP B O 1
ATOM 7999 N N . LEU B 1 312 ? 93.835 -4.375 6.436 1.00 32.46 312 LEU B N 1
ATOM 8000 C CA . LEU B 1 312 ? 92.870 -3.405 5.944 1.00 32.58 312 LEU B CA 1
ATOM 8001 C C . LEU B 1 312 ? 91.755 -3.200 6.962 1.00 31.94 312 LEU B C 1
ATOM 8002 O O . LEU B 1 312 ? 91.335 -4.142 7.642 1.00 31.21 312 LEU B O 1
ATOM 8007 N N . VAL B 1 313 ? 91.284 -1.961 7.065 1.00 32.29 313 VAL B N 1
ATOM 8008 C CA . VAL B 1 313 ? 90.214 -1.582 7.980 1.00 31.84 313 VAL B CA 1
ATOM 8009 C C . VAL B 1 313 ? 89.007 -1.162 7.153 1.00 31.82 313 VAL B C 1
ATOM 8010 O O . VAL B 1 313 ? 89.082 -0.199 6.380 1.00 32.53 313 VAL B O 1
ATOM 8014 N N . MET B 1 314 ? 87.892 -1.864 7.326 1.00 31.08 314 MET B N 1
ATOM 8015 C CA . MET B 1 314 ? 86.697 -1.623 6.526 1.00 31.04 314 MET B CA 1
ATOM 8016 C C . MET B 1 314 ? 85.802 -0.602 7.218 1.00 31.11 314 MET B C 1
ATOM 8017 O O . MET B 1 314 ? 85.371 -0.820 8.355 1.00 30.59 314 MET B O 1
ATOM 8022 N N . THR B 1 315 ? 85.543 0.511 6.529 1.00 31.80 315 THR B N 1
ATOM 8023 C CA . THR B 1 315 ? 84.503 1.481 6.884 1.00 31.97 315 THR B CA 1
ATOM 8024 C C . THR B 1 315 ? 84.559 1.895 8.356 1.00 31.84 315 THR B C 1
ATOM 8025 O O . THR B 1 315 ? 83.565 1.840 9.081 1.00 31.40 315 THR B O 1
ATOM 8029 N N . THR B 1 316 ? 85.741 2.321 8.797 1.00 32.28 316 THR B N 1
ATOM 8030 C CA . THR B 1 316 ? 85.913 2.953 10.104 1.00 32.40 316 THR B CA 1
ATOM 8031 C C . THR B 1 316 ? 86.683 4.248 9.884 1.00 33.45 316 THR B C 1
ATOM 8032 O O . THR B 1 316 ? 87.918 4.272 9.969 1.00 33.82 316 THR B O 1
ATOM 8036 N N . PRO B 1 317 ? 85.983 5.346 9.584 1.00 34.02 317 PRO B N 1
ATOM 8037 C CA . PRO B 1 317 ? 86.687 6.616 9.334 1.00 35.13 317 PRO B CA 1
ATOM 8038 C C . PRO B 1 317 ? 87.504 7.096 10.520 1.00 35.44 317 PRO B C 1
ATOM 8039 O O . PRO B 1 317 ? 88.651 7.531 10.348 1.00 36.14 317 PRO B O 1
ATOM 8043 N N . GLN B 1 318 ? 86.946 7.008 11.730 1.00 34.97 318 GLN B N 1
ATOM 8044 C CA . GLN B 1 318 ? 87.637 7.468 12.929 1.00 35.28 318 GLN B CA 1
ATOM 8045 C C . GLN B 1 318 ? 88.936 6.718 13.184 1.00 35.13 318 GLN B C 1
ATOM 8046 O O . GLN B 1 318 ? 89.681 7.098 14.094 1.00 35.51 318 GLN B O 1
ATOM 8052 N N . PHE B 1 319 ? 89.224 5.666 12.415 1.00 34.66 319 PHE B N 1
ATOM 8053 C CA . PHE B 1 319 ? 90.522 5.013 12.519 1.00 34.69 319 PHE B CA 1
ATOM 8054 C C . PHE B 1 319 ? 91.640 5.953 12.092 1.00 35.80 319 PHE B C 1
ATOM 8055 O O . PHE B 1 319 ? 92.700 5.995 12.730 1.00 36.15 319 PHE B O 1
ATOM 8063 N N . TYR B 1 320 ? 91.405 6.740 11.038 1.00 36.44 320 TYR B N 1
ATOM 8064 C CA . TYR B 1 320 ? 92.380 7.692 10.517 1.00 37.59 320 TYR B CA 1
ATOM 8065 C C . TYR B 1 320 ? 92.956 8.545 11.642 1.00 38.21 320 TYR B C 1
ATOM 8066 O O . TYR B 1 320 ? 94.064 8.277 12.129 1.00 38.41 320 TYR B O 1
ATOM 8075 N N . GLU B 1 321 ? 92.190 9.545 12.091 1.00 38.56 321 GLU B N 1
ATOM 8076 C CA . GLU B 1 321 ? 92.612 10.350 13.233 1.00 39.14 321 GLU B CA 1
ATOM 8077 C C . GLU B 1 321 ? 92.891 9.484 14.452 1.00 38.41 321 GLU B C 1
ATOM 8078 O O . GLU B 1 321 ? 93.679 9.871 15.322 1.00 38.92 321 GLU B O 1
ATOM 8084 N N . GLY B 1 322 ? 92.261 8.311 14.531 1.00 37.28 322 GLY B N 1
ATOM 8085 C CA . GLY B 1 322 ? 92.507 7.434 15.660 1.00 36.61 322 GLY B CA 1
ATOM 8086 C C . GLY B 1 322 ? 93.911 6.868 15.654 1.00 36.83 322 GLY B C 1
ATOM 8087 O O . GLY B 1 322 ? 94.573 6.815 16.694 1.00 36.97 322 GLY B O 1
ATOM 8088 N N . ALA B 1 323 ? 94.391 6.444 14.484 1.00 36.91 323 ALA B N 1
ATOM 8089 C CA . ALA B 1 323 ? 95.704 5.814 14.446 1.00 37.11 323 ALA B CA 1
ATOM 8090 C C . ALA B 1 323 ? 96.819 6.851 14.481 1.00 38.35 323 ALA B C 1
ATOM 8091 O O . ALA B 1 323 ? 97.813 6.671 15.195 1.00 38.65 323 ALA B O 1
ATOM 8093 N N . ILE B 1 324 ? 96.660 7.941 13.726 1.00 39.13 324 ILE B N 1
ATOM 8094 C CA . ILE B 1 324 ? 97.657 9.012 13.713 1.00 40.41 324 ILE B CA 1
ATOM 8095 C C . ILE B 1 324 ? 97.963 9.471 15.133 1.00 40.71 324 ILE B C 1
ATOM 8096 O O . ILE B 1 324 ? 99.121 9.478 15.569 1.00 41.29 324 ILE B O 1
ATOM 8101 N N . GLU B 1 325 ? 96.923 9.859 15.877 1.00 40.38 325 GLU B N 1
ATOM 8102 C CA . GLU B 1 325 ? 97.118 10.260 17.267 1.00 40.63 325 GLU B CA 1
ATOM 8103 C C . GLU B 1 325 ? 97.806 9.163 18.067 1.00 40.10 325 GLU B C 1
ATOM 8104 O O . GLU B 1 325 ? 98.698 9.445 18.877 1.00 40.72 325 GLU B O 1
ATOM 8110 N N . ALA B 1 326 ? 97.415 7.902 17.844 1.00 39.01 326 ALA B N 1
ATOM 8111 C CA . ALA B 1 326 ? 98.043 6.803 18.567 1.00 38.52 326 ALA B CA 1
ATOM 8112 C C . ALA B 1 326 ? 99.548 6.787 18.345 1.00 39.36 326 ALA B C 1
ATOM 8113 O O . ALA B 1 326 ? 100.308 6.445 19.258 1.00 39.50 326 ALA B O 1
ATOM 8115 N N . VAL B 1 327 ? 99.999 7.178 17.153 1.00 39.98 327 VAL B N 1
ATOM 8116 C CA . VAL B 1 327 ? 101.431 7.291 16.905 1.00 40.93 327 VAL B CA 1
ATOM 8117 C C . VAL B 1 327 ? 101.989 8.546 17.564 1.00 42.08 327 VAL B C 1
ATOM 8118 O O . VAL B 1 327 ? 103.068 8.516 18.166 1.00 42.69 327 VAL B O 1
ATOM 8122 N N . LYS B 1 328 ? 101.264 9.665 17.470 1.00 42.47 328 LYS B N 1
ATOM 8123 C CA . LYS B 1 328 ? 101.803 10.928 17.967 1.00 43.71 328 LYS B CA 1
ATOM 8124 C C . LYS B 1 328 ? 101.901 10.947 19.486 1.00 43.68 328 LYS B C 1
ATOM 8125 O O . LYS B 1 328 ? 102.735 11.670 20.040 1.00 44.74 328 LYS B O 1
ATOM 8131 N N . THR B 1 329 ? 101.069 10.171 20.175 1.00 42.55 329 THR B N 1
ATOM 8132 C CA . THR B 1 329 ? 101.142 10.065 21.625 1.00 42.46 329 THR B CA 1
ATOM 8133 C C . THR B 1 329 ? 102.047 8.934 22.099 1.00 42.17 329 THR B C 1
ATOM 8134 O O . THR B 1 329 ? 102.139 8.703 23.309 1.00 42.05 329 THR B O 1
ATOM 8138 N N . GLY B 1 330 ? 102.720 8.235 21.189 1.00 42.12 330 GLY B N 1
ATOM 8139 C CA . GLY B 1 330 ? 103.568 7.124 21.565 1.00 41.89 330 GLY B CA 1
ATOM 8140 C C . GLY B 1 330 ? 102.837 5.845 21.914 1.00 40.56 330 GLY B C 1
ATOM 8141 O O . GLY B 1 330 ? 103.486 4.874 22.324 1.00 40.36 330 GLY B O 1
ATOM 8142 N N . LEU B 1 331 ? 101.511 5.810 21.770 1.00 39.71 331 LEU B N 1
ATOM 8143 C CA . LEU B 1 331 ? 100.755 4.608 22.104 1.00 38.48 331 LEU B CA 1
ATOM 8144 C C . LEU B 1 331 ? 100.950 3.514 21.061 1.00 37.97 331 LEU B C 1
ATOM 8145 O O . LEU B 1 331 ? 100.858 2.325 21.385 1.00 37.22 331 LEU B O 1
ATOM 8150 N N . LEU B 1 332 ? 101.223 3.892 19.814 1.00 38.41 332 LEU B N 1
ATOM 8151 C CA . LEU B 1 332 ? 101.390 2.943 18.722 1.00 38.02 332 LEU B CA 1
ATOM 8152 C C . LEU B 1 332 ? 102.718 3.200 18.026 1.00 39.04 332 LEU B C 1
ATOM 8153 O O . LEU B 1 332 ? 103.036 4.344 17.685 1.00 39.95 332 LEU B O 1
ATOM 8158 N N . ASP B 1 333 ? 103.485 2.135 17.822 1.00 38.95 333 ASP B N 1
ATOM 8159 C CA . ASP B 1 333 ? 104.739 2.220 17.088 1.00 39.89 333 ASP B CA 1
ATOM 8160 C C . ASP B 1 333 ? 104.452 2.342 15.597 1.00 39.91 333 ASP B C 1
ATOM 8161 O O . ASP B 1 333 ? 103.723 1.524 15.028 1.00 39.04 333 ASP B O 1
ATOM 8166 N N . GLU B 1 334 ? 105.024 3.372 14.966 1.00 40.95 334 GLU B N 1
ATOM 8167 C CA . GLU B 1 334 ? 104.766 3.612 13.549 1.00 41.10 334 GLU B CA 1
ATOM 8168 C C . GLU B 1 334 ? 105.295 2.482 12.673 1.00 40.94 334 GLU B C 1
ATOM 8169 O O . GLU B 1 334 ? 104.780 2.257 11.571 1.00 40.64 334 GLU B O 1
ATOM 8175 N N . SER B 1 335 ? 106.308 1.750 13.147 1.00 41.17 335 SER B N 1
ATOM 8176 C CA . SER B 1 335 ? 106.859 0.651 12.360 1.00 41.09 335 SER B CA 1
ATOM 8177 C C . SER B 1 335 ? 105.827 -0.443 12.110 1.00 39.85 335 SER B C 1
ATOM 8178 O O . SER B 1 335 ? 105.877 -1.113 11.073 1.00 39.74 335 SER B O 1
ATOM 8181 N N . LEU B 1 336 ? 104.891 -0.641 13.042 1.00 38.97 336 LEU B N 1
ATOM 8182 C CA . LEU B 1 336 ? 103.808 -1.595 12.816 1.00 37.83 336 LEU B CA 1
ATOM 8183 C C . LEU B 1 336 ? 102.945 -1.166 11.636 1.00 37.66 336 LEU B C 1
ATOM 8184 O O . LEU B 1 336 ? 102.587 -1.984 10.777 1.00 37.21 336 LEU B O 1
ATOM 8189 N N . ILE B 1 337 ? 102.591 0.120 11.586 1.00 38.08 337 ILE B N 1
ATOM 8190 C CA . ILE B 1 337 ? 101.886 0.651 10.423 1.00 38.12 337 ILE B CA 1
ATOM 8191 C C . ILE B 1 337 ? 102.711 0.439 9.163 1.00 38.77 337 ILE B C 1
ATOM 8192 O O . ILE B 1 337 ? 102.176 0.077 8.109 1.00 38.48 337 ILE B O 1
ATOM 8197 N N . ASP B 1 338 ? 104.030 0.638 9.254 1.00 39.70 338 ASP B N 1
ATOM 8198 C CA . ASP B 1 338 ? 104.889 0.398 8.098 1.00 40.39 338 ASP B CA 1
ATOM 8199 C C . ASP B 1 338 ? 104.811 -1.054 7.638 1.00 39.72 338 ASP B C 1
ATOM 8200 O O . ASP B 1 338 ? 104.850 -1.333 6.434 1.00 39.90 338 ASP B O 1
ATOM 8205 N N . ASP B 1 339 ? 104.691 -1.994 8.578 1.00 39.00 339 ASP B N 1
ATOM 8206 C CA . ASP B 1 339 ? 104.608 -3.400 8.196 1.00 38.42 339 ASP B CA 1
ATOM 8207 C C . ASP B 1 339 ? 103.255 -3.725 7.572 1.00 37.54 339 ASP B C 1
ATOM 8208 O O . ASP B 1 339 ? 103.177 -4.507 6.614 1.00 37.40 339 ASP B O 1
ATOM 8213 N N . ALA B 1 340 ? 102.180 -3.126 8.091 1.00 37.00 340 ALA B N 1
ATOM 8214 C CA . ALA B 1 340 ? 100.864 -3.331 7.494 1.00 36.25 340 ALA B CA 1
ATOM 8215 C C . ALA B 1 340 ? 100.816 -2.779 6.073 1.00 36.81 340 ALA B C 1
ATOM 8216 O O . ALA B 1 340 ? 100.367 -3.458 5.141 1.00 36.50 340 ALA B O 1
ATOM 8218 N N . VAL B 1 341 ? 101.283 -1.541 5.891 1.00 37.69 341 VAL B N 1
ATOM 8219 C CA . VAL B 1 341 ? 101.366 -0.954 4.557 1.00 38.37 341 VAL B CA 1
ATOM 8220 C C . VAL B 1 341 ? 102.258 -1.792 3.655 1.00 38.77 341 VAL B C 1
ATOM 8221 O O . VAL B 1 341 ? 101.988 -1.926 2.456 1.00 38.90 341 VAL B O 1
ATOM 8225 N N . SER B 1 342 ? 103.311 -2.393 4.214 1.00 39.00 342 SER B N 1
ATOM 8226 C CA . SER B 1 342 ? 104.165 -3.270 3.420 1.00 39.39 342 SER B CA 1
ATOM 8227 C C . SER B 1 342 ? 103.397 -4.489 2.927 1.00 38.54 342 SER B C 1
ATOM 8228 O O . SER B 1 342 ? 103.550 -4.898 1.770 1.00 38.84 342 SER B O 1
ATOM 8231 N N . ARG B 1 343 ? 102.569 -5.088 3.786 1.00 37.54 343 ARG B N 1
ATOM 8232 C CA . ARG B 1 343 ? 101.784 -6.241 3.352 1.00 36.76 343 ARG B CA 1
ATOM 8233 C C . ARG B 1 343 ? 100.770 -5.846 2.283 1.00 36.63 343 ARG B C 1
ATOM 8234 O O . ARG B 1 343 ? 100.648 -6.515 1.248 1.00 36.65 343 ARG B O 1
ATOM 8242 N N . ILE B 1 344 ? 100.048 -4.744 2.507 1.00 36.56 344 ILE B N 1
ATOM 8243 C CA . ILE B 1 344 ? 99.041 -4.303 1.542 1.00 36.48 344 ILE B CA 1
ATOM 8244 C C . ILE B 1 344 ? 99.683 -4.018 0.187 1.00 37.40 344 ILE B C 1
ATOM 8245 O O . ILE B 1 344 ? 99.227 -4.510 -0.854 1.00 37.32 344 ILE B O 1
ATOM 8250 N N . LEU B 1 345 ? 100.762 -3.226 0.181 1.00 38.35 345 LEU B N 1
ATOM 8251 C CA . LEU B 1 345 ? 101.428 -2.904 -1.076 1.00 39.31 345 LEU B CA 1
ATOM 8252 C C . LEU B 1 345 ? 102.064 -4.129 -1.708 1.00 39.41 345 LEU B C 1
ATOM 8253 O O . LEU B 1 345 ? 102.212 -4.187 -2.931 1.00 39.94 345 LEU B O 1
ATOM 8258 N N . ALA B 1 346 ? 102.472 -5.104 -0.898 1.00 38.98 346 ALA B N 1
ATOM 8259 C CA . ALA B 1 346 ? 102.933 -6.367 -1.460 1.00 39.01 346 ALA B CA 1
ATOM 8260 C C . ALA B 1 346 ? 101.815 -7.045 -2.236 1.00 38.38 346 ALA B C 1
ATOM 8261 O O . ALA B 1 346 ? 102.033 -7.555 -3.344 1.00 38.77 346 ALA B O 1
ATOM 8263 N N . LEU B 1 347 ? 100.603 -7.047 -1.671 1.00 37.46 347 LEU B N 1
ATOM 8264 C CA . LEU B 1 347 ? 99.454 -7.574 -2.398 1.00 36.91 347 LEU B CA 1
ATOM 8265 C C . LEU B 1 347 ? 99.224 -6.809 -3.694 1.00 37.55 347 LEU B C 1
ATOM 8266 O O . LEU B 1 347 ? 98.988 -7.416 -4.745 1.00 37.65 347 LEU B O 1
ATOM 8271 N N . LYS B 1 348 ? 99.302 -5.477 -3.643 1.00 38.05 348 LYS B N 1
ATOM 8272 C CA . LYS B 1 348 ? 99.007 -4.681 -4.833 1.00 38.69 348 LYS B CA 1
ATOM 8273 C C . LYS B 1 348 ? 100.052 -4.887 -5.925 1.00 39.64 348 LYS B C 1
ATOM 8274 O O . LYS B 1 348 ? 99.709 -4.963 -7.111 1.00 39.95 348 LYS B O 1
ATOM 8280 N N . PHE B 1 349 ? 101.329 -4.980 -5.552 1.00 40.17 349 PHE B N 1
ATOM 8281 C CA . PHE B 1 349 ? 102.364 -5.251 -6.544 1.00 41.11 349 PHE B CA 1
ATOM 8282 C C . PHE B 1 349 ? 102.210 -6.649 -7.125 1.00 40.77 349 PHE B C 1
ATOM 8283 O O . PHE B 1 349 ? 102.406 -6.853 -8.328 1.00 41.37 349 PHE B O 1
ATOM 8291 N N . ARG B 1 350 ? 101.854 -7.625 -6.286 1.00 39.86 350 ARG B N 1
ATOM 8292 C CA . ARG B 1 350 ? 101.702 -8.991 -6.773 1.00 39.57 350 ARG B CA 1
ATOM 8293 C C . ARG B 1 350 ? 100.592 -9.098 -7.811 1.00 39.37 350 ARG B C 1
ATOM 8294 O O . ARG B 1 350 ? 100.690 -9.903 -8.744 1.00 39.64 350 ARG B O 1
ATOM 8302 N N . LEU B 1 351 ? 99.539 -8.292 -7.677 1.00 38.96 351 LEU B N 1
ATOM 8303 C CA . LEU B 1 351 ? 98.462 -8.278 -8.658 1.00 38.85 351 LEU B CA 1
ATOM 8304 C C . LEU B 1 351 ? 98.800 -7.463 -9.898 1.00 39.89 351 LEU B C 1
ATOM 8305 O O . LEU B 1 351 ? 97.963 -7.374 -10.804 1.00 39.95 351 LEU B O 1
ATOM 8310 N N . GLY B 1 352 ? 99.994 -6.877 -9.964 1.00 40.76 352 GLY B N 1
ATOM 8311 C CA . GLY B 1 352 ? 100.364 -6.075 -11.111 1.00 41.82 352 GLY B CA 1
ATOM 8312 C C . GLY B 1 352 ? 99.580 -4.794 -11.256 1.00 41.95 352 GLY B C 1
ATOM 8313 O O . GLY B 1 352 ? 99.501 -4.250 -12.361 1.00 42.71 352 GLY B O 1
ATOM 8314 N N . LEU B 1 353 ? 98.998 -4.292 -10.163 1.00 41.29 353 LEU B N 1
ATOM 8315 C CA . LEU B 1 353 ? 98.142 -3.114 -10.245 1.00 41.38 353 LEU B CA 1
ATOM 8316 C C . LEU B 1 353 ? 98.928 -1.854 -10.584 1.00 42.53 353 LEU B C 1
ATOM 8317 O O . LEU B 1 353 ? 98.361 -0.906 -11.136 1.00 42.97 353 LEU B O 1
ATOM 8322 N N . PHE B 1 354 ? 100.222 -1.814 -10.253 1.00 43.07 354 PHE B N 1
ATOM 8323 C CA . PHE B 1 354 ? 101.018 -0.631 -10.561 1.00 44.23 354 PHE B CA 1
ATOM 8324 C C . PHE B 1 354 ? 101.268 -0.492 -12.055 1.00 45.21 354 PHE B C 1
ATOM 8325 O O . PHE B 1 354 ? 101.496 0.621 -12.542 1.00 46.17 354 PHE B O 1
ATOM 8333 N N . GLU B 1 355 ? 101.231 -1.598 -12.795 1.00 45.05 355 GLU B N 1
ATOM 8334 C CA . GLU B 1 355 ? 101.380 -1.576 -14.244 1.00 45.94 355 GLU B CA 1
ATOM 8335 C C . GLU B 1 355 ? 100.043 -1.616 -14.970 1.00 45.59 355 GLU B C 1
ATOM 8336 O O . GLU B 1 355 ? 99.870 -0.928 -15.981 1.00 46.41 355 GLU B O 1
ATOM 8342 N N . ASP B 1 356 ? 99.097 -2.411 -14.476 1.00 44.44 356 ASP B N 1
ATOM 8343 C CA . ASP B 1 356 ? 97.760 -2.496 -15.046 1.00 44.06 356 ASP B CA 1
ATOM 8344 C C . ASP B 1 356 ? 96.731 -2.505 -13.923 1.00 42.92 356 ASP B C 1
ATOM 8345 O O . ASP B 1 356 ? 96.611 -3.499 -13.197 1.00 42.02 356 ASP B O 1
ATOM 8350 N N . PRO B 1 357 ? 95.977 -1.418 -13.746 1.00 42.98 357 PRO B N 1
ATOM 8351 C CA . PRO B 1 357 ? 94.982 -1.365 -12.669 1.00 41.97 357 PRO B CA 1
ATOM 8352 C C . PRO B 1 357 ? 93.698 -2.119 -12.972 1.00 41.24 357 PRO B C 1
ATOM 8353 O O . PRO B 1 357 ? 92.765 -2.060 -12.163 1.00 40.45 357 PRO B O 1
ATOM 8357 N N . ARG B 1 358 ? 93.631 -2.817 -14.108 1.00 41.53 358 ARG B N 1
ATOM 8358 C CA . ARG B 1 358 ? 92.477 -3.623 -14.509 1.00 40.95 358 ARG B CA 1
ATOM 8359 C C . ARG B 1 358 ? 91.214 -2.760 -14.602 1.00 40.91 358 ARG B C 1
ATOM 8360 O O . ARG B 1 358 ? 90.253 -2.906 -13.846 1.00 40.08 358 ARG B O 1
ATOM 8368 N N . LEU B 1 359 ? 91.254 -1.852 -15.572 1.00 41.92 359 LEU B N 1
ATOM 8369 C CA . LEU B 1 359 ? 90.123 -0.990 -15.855 1.00 42.12 359 LEU B CA 1
ATOM 8370 C C . LEU B 1 359 ? 88.977 -1.806 -16.444 1.00 41.71 359 LEU B C 1
ATOM 8371 O O . LEU B 1 359 ? 89.192 -2.896 -16.977 1.00 41.60 359 LEU B O 1
ATOM 8376 N N . PRO B 1 360 ? 87.746 -1.299 -16.360 1.00 41.55 360 PRO B N 1
ATOM 8377 C CA . PRO B 1 360 ? 86.623 -2.006 -16.986 1.00 41.29 360 PRO B CA 1
ATOM 8378 C C . PRO B 1 360 ? 86.856 -2.184 -18.479 1.00 42.21 360 PRO B C 1
ATOM 8379 O O . PRO B 1 360 ? 87.462 -1.339 -19.141 1.00 43.21 360 PRO B O 1
ATOM 8383 N N . ASP B 1 361 ? 86.364 -3.302 -19.006 1.00 41.92 361 ASP B N 1
ATOM 8384 C CA . ASP B 1 361 ? 86.523 -3.667 -20.414 1.00 42.73 361 ASP B CA 1
ATOM 8385 C C . ASP B 1 361 ? 85.128 -3.800 -21.017 1.00 42.75 361 ASP B C 1
ATOM 8386 O O . ASP B 1 361 ? 84.463 -4.824 -20.834 1.00 42.05 361 ASP B O 1
ATOM 8391 N N . ALA B 1 362 ? 84.694 -2.770 -21.748 1.00 43.62 362 ALA B N 1
ATOM 8392 C CA . ALA B 1 362 ? 83.332 -2.748 -22.271 1.00 43.73 362 ALA B CA 1
ATOM 8393 C C . ALA B 1 362 ? 83.066 -3.911 -23.217 1.00 43.84 362 ALA B C 1
ATOM 8394 O O . ALA B 1 362 ? 81.944 -4.431 -23.260 1.00 43.46 362 ALA B O 1
ATOM 8396 N N . GLU B 1 363 ? 84.075 -4.335 -23.979 1.00 44.39 363 GLU B N 1
ATOM 8397 C CA . GLU B 1 363 ? 83.863 -5.431 -24.918 1.00 44.59 363 GLU B CA 1
ATOM 8398 C C . GLU B 1 363 ? 83.763 -6.766 -24.193 1.00 43.53 363 GLU B C 1
ATOM 8399 O O . GLU B 1 363 ? 82.899 -7.590 -24.517 1.00 43.32 363 GLU B O 1
ATOM 8405 N N . ARG B 1 364 ? 84.632 -7.000 -23.208 1.00 42.91 364 ARG B N 1
ATOM 8406 C CA . ARG B 1 364 ? 84.521 -8.228 -22.431 1.00 41.92 364 ARG B CA 1
ATOM 8407 C C . ARG B 1 364 ? 83.244 -8.228 -21.600 1.00 41.09 364 ARG B C 1
ATOM 8408 O O . ARG B 1 364 ? 82.617 -9.277 -21.420 1.00 40.52 364 ARG B O 1
ATOM 8416 N N . ILE B 1 365 ? 82.835 -7.059 -21.099 1.00 41.07 365 ILE B N 1
ATOM 8417 C CA . ILE B 1 365 ? 81.538 -6.944 -20.435 1.00 40.44 365 ILE B CA 1
ATOM 8418 C C . ILE B 1 365 ? 80.424 -7.365 -21.384 1.00 40.79 365 ILE B C 1
ATOM 8419 O O . ILE B 1 365 ? 79.535 -8.146 -21.022 1.00 40.17 365 ILE B O 1
ATOM 8424 N N . LYS B 1 366 ? 80.467 -6.867 -22.621 1.00 41.85 366 LYS B N 1
ATOM 8425 C CA . LYS B 1 366 ? 79.455 -7.239 -23.603 1.00 42.31 366 LYS B CA 1
ATOM 8426 C C . LYS B 1 366 ? 79.504 -8.724 -23.930 1.00 42.05 366 LYS B C 1
ATOM 8427 O O . LYS B 1 366 ? 78.477 -9.314 -24.285 1.00 42.03 366 LYS B O 1
ATOM 8433 N N . ALA B 1 367 ? 80.672 -9.350 -23.794 1.00 41.89 367 ALA B N 1
ATOM 8434 C CA . ALA B 1 367 ? 80.843 -10.725 -24.248 1.00 41.86 367 ALA B CA 1
ATOM 8435 C C . ALA B 1 367 ? 80.508 -11.768 -23.187 1.00 40.77 367 ALA B C 1
ATOM 8436 O O . ALA B 1 367 ? 79.899 -12.794 -23.509 1.00 40.70 367 ALA B O 1
ATOM 8438 N N . VAL B 1 368 ? 80.883 -11.542 -21.927 1.00 39.99 368 VAL B N 1
ATOM 8439 C CA . VAL B 1 368 ? 80.835 -12.596 -20.926 1.00 39.04 368 VAL B CA 1
ATOM 8440 C C . VAL B 1 368 ? 79.736 -12.394 -19.885 1.00 38.24 368 VAL B C 1
ATOM 8441 O O . VAL B 1 368 ? 79.205 -13.387 -19.372 1.00 37.62 368 VAL B O 1
ATOM 8445 N N . ILE B 1 369 ? 79.371 -11.157 -19.556 1.00 38.27 369 ILE B N 1
ATOM 8446 C CA . ILE B 1 369 ? 78.405 -10.935 -18.485 1.00 37.53 369 ILE B CA 1
ATOM 8447 C C . ILE B 1 369 ? 77.020 -11.349 -18.961 1.00 37.63 369 ILE B C 1
ATOM 8448 O O . ILE B 1 369 ? 76.490 -10.803 -19.935 1.00 38.40 369 ILE B O 1
ATOM 8453 N N . GLY B 1 370 ? 76.427 -12.321 -18.272 1.00 36.91 370 GLY B N 1
ATOM 8454 C CA . GLY B 1 370 ? 75.127 -12.817 -18.670 1.00 37.01 370 GLY B CA 1
ATOM 8455 C C . GLY B 1 370 ? 75.145 -13.675 -19.910 1.00 37.66 370 GLY B C 1
ATOM 8456 O O . GLY B 1 370 ? 74.105 -13.842 -20.552 1.00 38.05 370 GLY B O 1
ATOM 8457 N N . SER B 1 371 ? 76.303 -14.220 -20.270 1.00 37.84 371 SER B N 1
ATOM 8458 C CA . SER B 1 371 ? 76.428 -15.011 -21.482 1.00 38.55 371 SER B CA 1
ATOM 8459 C C . SER B 1 371 ? 75.646 -16.317 -21.362 1.00 38.24 371 SER B C 1
ATOM 8460 O O . SER B 1 371 ? 75.339 -16.793 -20.267 1.00 37.41 371 SER B O 1
ATOM 8463 N N . ALA B 1 372 ? 75.324 -16.894 -22.522 1.00 38.97 372 ALA B N 1
ATOM 8464 C CA . ALA B 1 372 ? 74.574 -18.146 -22.558 1.00 38.85 372 ALA B CA 1
ATOM 8465 C C . ALA B 1 372 ? 75.333 -19.282 -21.884 1.00 38.31 372 ALA B C 1
ATOM 8466 O O . ALA B 1 372 ? 74.717 -20.171 -21.286 1.00 37.83 372 ALA B O 1
ATOM 8468 N N . GLU B 1 373 ? 76.662 -19.276 -21.980 1.00 38.43 373 GLU B N 1
ATOM 8469 C CA . GLU B 1 373 ? 77.467 -20.277 -21.286 1.00 37.96 373 GLU B CA 1
ATOM 8470 C C . GLU B 1 373 ? 77.242 -20.207 -19.779 1.00 36.91 373 GLU B C 1
ATOM 8471 O O . GLU B 1 373 ? 77.021 -21.232 -19.119 1.00 36.43 373 GLU B O 1
ATOM 8477 N N . HIS B 1 374 ? 77.276 -18.995 -19.223 1.00 36.60 374 HIS B N 1
ATOM 8478 C CA . HIS B 1 374 ? 77.088 -18.825 -17.788 1.00 35.66 374 HIS B CA 1
ATOM 8479 C C . HIS B 1 374 ? 75.666 -19.180 -17.372 1.00 35.29 374 HIS B C 1
ATOM 8480 O O . HIS B 1 374 ? 75.454 -19.751 -16.296 1.00 34.58 374 HIS B O 1
ATOM 8487 N N . GLN B 1 375 ? 74.680 -18.848 -18.211 1.00 35.82 375 GLN B N 1
ATOM 8488 C CA . GLN B 1 375 ? 73.306 -19.266 -17.947 1.00 35.62 375 GLN B CA 1
ATOM 8489 C C . GLN B 1 375 ? 73.191 -20.784 -17.918 1.00 35.53 375 GLN B C 1
ATOM 8490 O O . GLN B 1 375 ? 72.442 -21.344 -17.109 1.00 35.01 375 GLN B O 1
ATOM 8496 N N . GLN B 1 376 ? 73.926 -21.468 -18.798 1.00 36.10 376 GLN B N 1
ATOM 8497 C CA . GLN B 1 376 ? 73.893 -22.927 -18.810 1.00 36.13 376 GLN B CA 1
ATOM 8498 C C . GLN B 1 376 ? 74.533 -23.500 -17.552 1.00 35.34 376 GLN B C 1
ATOM 8499 O O . GLN B 1 376 ? 74.019 -24.465 -16.971 1.00 35.01 376 GLN B O 1
ATOM 8505 N N . ILE B 1 377 ? 75.658 -22.925 -17.119 1.00 35.08 377 ILE B N 1
ATOM 8506 C CA . ILE B 1 377 ? 76.268 -23.345 -15.860 1.00 34.34 377 ILE B CA 1
ATOM 8507 C C . ILE B 1 377 ? 75.287 -23.154 -14.707 1.00 33.59 377 ILE B C 1
ATOM 8508 O O . ILE B 1 377 ? 75.135 -24.030 -13.842 1.00 33.11 377 ILE B O 1
ATOM 8513 N N . ASN B 1 378 ? 74.602 -22.008 -14.686 1.00 33.52 378 ASN B N 1
ATOM 8514 C CA . ASN B 1 378 ? 73.614 -21.735 -13.649 1.00 32.89 378 ASN B CA 1
ATOM 8515 C C . ASN B 1 378 ? 72.495 -22.771 -13.662 1.00 32.91 378 ASN B C 1
ATOM 8516 O O . ASN B 1 378 ? 72.081 -23.261 -12.606 1.00 32.33 378 ASN B O 1
ATOM 8521 N N . LEU B 1 379 ? 71.998 -23.121 -14.851 1.00 33.64 379 LEU B N 1
ATOM 8522 C CA . LEU B 1 379 ? 70.927 -24.109 -14.949 1.00 33.79 379 LEU B CA 1
ATOM 8523 C C . LEU B 1 379 ? 71.390 -25.472 -14.448 1.00 33.57 379 LEU B C 1
ATOM 8524 O O . LEU B 1 379 ? 70.706 -26.117 -13.643 1.00 33.18 379 LEU B O 1
ATOM 8529 N N . GLU B 1 380 ? 72.560 -25.921 -14.908 1.00 33.86 380 GLU B N 1
ATOM 8530 C CA . GLU B 1 380 ? 73.068 -27.224 -14.491 1.00 33.76 380 GLU B CA 1
ATOM 8531 C C . GLU B 1 380 ? 73.303 -27.280 -12.989 1.00 32.89 380 GLU B C 1
ATOM 8532 O O . GLU B 1 380 ? 73.108 -28.331 -12.370 1.00 32.70 380 GLU B O 1
ATOM 8538 N N . LEU B 1 381 ? 73.702 -26.162 -12.381 1.00 32.41 381 LEU B N 1
ATOM 8539 C CA . LEU B 1 381 ? 73.887 -26.152 -10.935 1.00 31.61 381 LEU B CA 1
ATOM 8540 C C . LEU B 1 381 ? 72.546 -26.171 -10.206 1.00 31.21 381 LEU B C 1
ATOM 8541 O O . LEU B 1 381 ? 72.337 -26.981 -9.295 1.00 30.83 381 LEU B O 1
ATOM 8546 N N . VAL B 1 382 ? 71.617 -25.297 -10.601 1.00 31.35 382 VAL B N 1
ATOM 8547 C CA . VAL B 1 382 ? 70.365 -25.178 -9.860 1.00 30.99 382 VAL B CA 1
ATOM 8548 C C . VAL B 1 382 ? 69.503 -26.425 -10.019 1.00 31.25 382 VAL B C 1
ATOM 8549 O O . VAL B 1 382 ? 68.692 -26.740 -9.138 1.00 30.88 382 VAL B O 1
ATOM 8553 N N . ARG B 1 383 ? 69.666 -27.169 -11.117 1.00 31.93 383 ARG B N 1
ATOM 8554 C CA . ARG B 1 383 ? 68.919 -28.415 -11.268 1.00 32.25 383 ARG B CA 1
ATOM 8555 C C . ARG B 1 383 ? 69.215 -29.393 -10.138 1.00 31.78 383 ARG B C 1
ATOM 8556 O O . ARG B 1 383 ? 68.374 -30.237 -9.812 1.00 31.84 383 ARG B O 1
ATOM 8564 N N . GLU B 1 384 ? 70.392 -29.290 -9.525 1.00 31.37 384 GLU B N 1
ATOM 8565 C CA . GLU B 1 384 ? 70.764 -30.138 -8.404 1.00 30.94 384 GLU B CA 1
ATOM 8566 C C . GLU B 1 384 ? 70.602 -29.448 -7.058 1.00 30.14 384 GLU B C 1
ATOM 8567 O O . GLU B 1 384 ? 70.750 -30.103 -6.021 1.00 29.77 384 GLU B O 1
ATOM 8573 N N . SER B 1 385 ? 70.310 -28.148 -7.049 1.00 29.92 385 SER B N 1
ATOM 8574 C CA . SER B 1 385 ? 70.210 -27.363 -5.827 1.00 29.22 385 SER B CA 1
ATOM 8575 C C . SER B 1 385 ? 68.814 -27.393 -5.218 1.00 29.02 385 SER B C 1
ATOM 8576 O O . SER B 1 385 ? 68.490 -26.536 -4.389 1.00 28.56 385 SER B O 1
ATOM 8579 N N . ILE B 1 386 ? 67.986 -28.356 -5.605 1.00 29.42 386 ILE B N 1
ATOM 8580 C CA . ILE B 1 386 ? 66.604 -28.446 -5.156 1.00 29.37 386 ILE B CA 1
ATOM 8581 C C . ILE B 1 386 ? 66.394 -29.822 -4.545 1.00 29.36 386 ILE B C 1
ATOM 8582 O O . ILE B 1 386 ? 66.705 -30.840 -5.173 1.00 29.82 386 ILE B O 1
ATOM 8587 N N . ALA B 1 387 ? 65.881 -29.850 -3.323 1.00 28.88 387 ALA B N 1
ATOM 8588 C CA . ALA B 1 387 ? 65.752 -31.084 -2.563 1.00 28.83 387 ALA B CA 1
ATOM 8589 C C . ALA B 1 387 ? 64.300 -31.540 -2.573 1.00 29.15 387 ALA B C 1
ATOM 8590 O O . ALA B 1 387 ? 63.415 -30.818 -2.103 1.00 28.93 387 ALA B O 1
ATOM 8592 N N . LEU B 1 388 ? 64.060 -32.730 -3.113 1.00 29.73 388 LEU B N 1
ATOM 8593 C CA . LEU B 1 388 ? 62.756 -33.376 -3.000 1.00 30.09 388 LEU B CA 1
ATOM 8594 C C . LEU B 1 388 ? 62.692 -34.019 -1.622 1.00 29.69 388 LEU B C 1
ATOM 8595 O O . LEU B 1 388 ? 63.299 -35.064 -1.379 1.00 29.81 388 LEU B O 1
ATOM 8600 N N . LEU B 1 389 ? 61.960 -33.388 -0.707 1.00 29.28 389 LEU B N 1
ATOM 8601 C CA . LEU B 1 389 ? 61.937 -33.847 0.673 1.00 28.87 389 LEU B CA 1
ATOM 8602 C C . LEU B 1 389 ? 60.842 -34.865 0.938 1.00 29.31 389 LEU B C 1
ATOM 8603 O O . LEU B 1 389 ? 61.042 -35.773 1.753 1.00 29.26 389 LEU B O 1
ATOM 8608 N N . ARG B 1 390 ? 59.688 -34.741 0.283 1.00 29.80 390 ARG B N 1
ATOM 8609 C CA . ARG B 1 390 ? 58.670 -35.777 0.397 1.00 30.36 390 ARG B CA 1
ATOM 8610 C C . ARG B 1 390 ? 57.970 -35.965 -0.938 1.00 31.15 390 ARG B C 1
ATOM 8611 O O . ARG B 1 390 ? 57.618 -34.992 -1.607 1.00 31.21 390 ARG B O 1
ATOM 8619 N N . ASN B 1 391 ? 57.770 -37.225 -1.312 1.00 31.82 391 ASN B N 1
ATOM 8620 C CA . ASN B 1 391 ? 56.998 -37.601 -2.490 1.00 32.69 391 ASN B CA 1
ATOM 8621 C C . ASN B 1 391 ? 55.858 -38.494 -2.024 1.00 33.20 391 ASN B C 1
ATOM 8622 O O . ASN B 1 391 ? 56.083 -39.655 -1.664 1.00 33.46 391 ASN B O 1
ATOM 8627 N N . ASP B 1 392 ? 54.639 -37.958 -2.025 1.00 33.41 392 ASP B N 1
ATOM 8628 C CA . ASP B 1 392 ? 53.485 -38.730 -1.583 1.00 33.94 392 ASP B CA 1
ATOM 8629 C C . ASP B 1 392 ? 53.016 -39.740 -2.622 1.00 35.00 392 ASP B C 1
ATOM 8630 O O . ASP B 1 392 ? 52.000 -40.406 -2.397 1.00 35.60 392 ASP B O 1
ATOM 8635 N N . GLY B 1 393 ? 53.725 -39.869 -3.747 1.00 35.30 393 GLY B N 1
ATOM 8636 C CA . GLY B 1 393 ? 53.411 -40.839 -4.782 1.00 36.33 393 GLY B CA 1
ATOM 8637 C C . GLY B 1 393 ? 53.031 -40.213 -6.109 1.00 36.85 393 GLY B C 1
ATOM 8638 O O . GLY B 1 393 ? 53.226 -40.833 -7.159 1.00 37.58 393 GLY B O 1
ATOM 8639 N N . ALA B 1 394 ? 52.499 -38.992 -6.083 1.00 36.52 394 ALA B N 1
ATOM 8640 C CA . ALA B 1 394 ? 52.019 -38.358 -7.303 1.00 37.08 394 ALA B CA 1
ATOM 8641 C C . ALA B 1 394 ? 53.139 -37.767 -8.153 1.00 36.85 394 ALA B C 1
ATOM 8642 O O . ALA B 1 394 ? 52.904 -37.458 -9.326 1.00 37.45 394 ALA B O 1
ATOM 8644 N N . LEU B 1 395 ? 54.338 -37.601 -7.601 1.00 36.04 395 LEU B N 1
ATOM 8645 C CA . LEU B 1 395 ? 55.467 -37.075 -8.367 1.00 35.84 395 LEU B CA 1
ATOM 8646 C C . LEU B 1 395 ? 56.283 -38.187 -9.022 1.00 36.33 395 LEU B C 1
ATOM 8647 O O . LEU B 1 395 ? 56.515 -39.228 -8.414 1.00 36.36 395 LEU B O 1
ATOM 8652 N N . PRO B 1 396 ? 56.740 -37.959 -10.263 1.00 36.77 396 PRO B N 1
ATOM 8653 C CA . PRO B 1 396 ? 56.487 -36.743 -11.040 1.00 36.84 396 PRO B CA 1
ATOM 8654 C C . PRO B 1 396 ? 55.140 -36.770 -11.746 1.00 37.71 396 PRO B C 1
ATOM 8655 O O . PRO B 1 396 ? 54.613 -37.843 -12.028 1.00 38.47 396 PRO B O 1
ATOM 8659 N N . PHE B 1 397 ? 54.593 -35.597 -12.038 1.00 37.68 397 PHE B N 1
ATOM 8660 C CA . PHE B 1 397 ? 53.334 -35.524 -12.757 1.00 38.57 397 PHE B CA 1
ATOM 8661 C C . PHE B 1 397 ? 53.576 -35.695 -14.245 1.00 39.43 397 PHE B C 1
ATOM 8662 O O . PHE B 1 397 ? 54.566 -35.199 -14.792 1.00 39.23 397 PHE B O 1
ATOM 8670 N N . ALA B 1 398 ? 52.663 -36.402 -14.897 1.00 40.45 398 ALA B N 1
ATOM 8671 C CA . ALA B 1 398 ? 52.745 -36.602 -16.333 1.00 41.41 398 ALA B CA 1
ATOM 8672 C C . ALA B 1 398 ? 52.101 -35.424 -17.044 1.00 41.75 398 ALA B C 1
ATOM 8673 O O . ALA B 1 398 ? 50.992 -35.003 -16.696 1.00 41.88 398 ALA B O 1
ATOM 8675 N N . ALA B 1 399 ? 52.802 -34.896 -18.043 1.00 42.87 399 ALA B N 1
ATOM 8676 C CA . ALA B 1 399 ? 52.370 -33.693 -18.735 1.00 44.95 399 ALA B CA 1
ATOM 8677 C C . ALA B 1 399 ? 51.037 -33.856 -19.456 1.00 46.24 399 ALA B C 1
ATOM 8678 O O . ALA B 1 399 ? 50.030 -33.274 -19.041 1.00 45.89 399 ALA B O 1
ATOM 8680 N N . ASN B 1 400 ? 51.003 -34.670 -20.500 1.00 45.75 400 ASN B N 1
ATOM 8681 C CA . ASN B 1 400 ? 49.818 -34.759 -21.354 1.00 45.73 400 ASN B CA 1
ATOM 8682 C C . ASN B 1 400 ? 48.590 -35.326 -20.648 1.00 46.43 400 ASN B C 1
ATOM 8683 O O . ASN B 1 400 ? 47.580 -35.533 -21.330 1.00 46.96 400 ASN B O 1
ATOM 8688 N N . LYS B 1 401 ? 48.616 -35.593 -19.342 1.00 45.01 401 LYS B N 1
ATOM 8689 C CA . LYS B 1 401 ? 47.451 -36.103 -18.634 1.00 45.38 401 LYS B CA 1
ATOM 8690 C C . LYS B 1 401 ? 46.805 -35.078 -17.710 1.00 46.86 401 LYS B C 1
ATOM 8691 O O . LYS B 1 401 ? 45.702 -35.330 -17.214 1.00 46.61 401 LYS B O 1
ATOM 8697 N N . VAL B 1 402 ? 47.445 -33.936 -17.472 1.00 43.83 402 VAL B N 1
ATOM 8698 C CA . VAL B 1 402 ? 46.844 -32.851 -16.705 1.00 44.20 402 VAL B CA 1
ATOM 8699 C C . VAL B 1 402 ? 46.484 -31.730 -17.669 1.00 43.93 402 VAL B C 1
ATOM 8700 O O . VAL B 1 402 ? 47.150 -31.520 -18.690 1.00 44.57 402 VAL B O 1
ATOM 8704 N N . LYS B 1 403 ? 45.402 -31.018 -17.353 1.00 44.18 403 LYS B N 1
ATOM 8705 C CA . LYS B 1 403 ? 44.912 -29.957 -18.218 1.00 44.85 403 LYS B CA 1
ATOM 8706 C C . LYS B 1 403 ? 44.789 -28.601 -17.535 1.00 44.24 403 LYS B C 1
ATOM 8707 O O . LYS B 1 403 ? 44.518 -27.611 -18.223 1.00 44.75 403 LYS B O 1
ATOM 8713 N N . ARG B 1 404 ? 44.984 -28.518 -16.220 1.00 43.23 404 ARG B N 1
ATOM 8714 C CA . ARG B 1 404 ? 45.007 -27.233 -15.536 1.00 42.60 404 ARG B CA 1
ATOM 8715 C C . ARG B 1 404 ? 45.755 -27.385 -14.222 1.00 41.34 404 ARG B C 1
ATOM 8716 O O . ARG B 1 404 ? 45.561 -28.368 -13.505 1.00 41.13 404 ARG B O 1
ATOM 8724 N N . ILE B 1 405 ? 46.619 -26.419 -13.920 1.00 40.57 405 ILE B N 1
ATOM 8725 C CA . ILE B 1 405 ? 47.368 -26.406 -12.670 1.00 39.40 405 ILE B CA 1
ATOM 8726 C C . ILE B 1 405 ? 47.229 -25.045 -11.999 1.00 38.96 405 ILE B C 1
ATOM 8727 O O . ILE B 1 405 ? 47.386 -23.998 -12.644 1.00 39.22 405 ILE B O 1
ATOM 8732 N N . ALA B 1 406 ? 46.917 -25.074 -10.706 1.00 38.37 406 ALA B N 1
ATOM 8733 C CA . ALA B 1 406 ? 46.812 -23.883 -9.874 1.00 37.90 406 ALA B CA 1
ATOM 8734 C C . ALA B 1 406 ? 48.161 -23.631 -9.209 1.00 36.81 406 ALA B C 1
ATOM 8735 O O . ALA B 1 406 ? 48.599 -24.412 -8.360 1.00 36.15 406 ALA B O 1
ATOM 8737 N N . VAL B 1 407 ? 48.823 -22.553 -9.610 1.00 36.68 407 VAL B N 1
ATOM 8738 C CA . VAL B 1 407 ? 50.066 -22.108 -8.995 1.00 35.74 407 VAL B CA 1
ATOM 8739 C C . VAL B 1 407 ? 49.700 -21.014 -8.003 1.00 35.40 407 VAL B C 1
ATOM 8740 O O . VAL B 1 407 ? 49.277 -19.916 -8.391 1.00 35.87 407 VAL B O 1
ATOM 8744 N N . VAL B 1 408 ? 49.836 -21.324 -6.715 1.00 34.65 408 VAL B N 1
ATOM 8745 C CA . VAL B 1 408 ? 49.365 -20.461 -5.642 1.00 34.36 408 VAL B CA 1
ATOM 8746 C C . VAL B 1 408 ? 50.489 -20.233 -4.643 1.00 33.35 408 VAL B C 1
ATOM 8747 O O . VAL B 1 408 ? 51.395 -21.060 -4.493 1.00 32.83 408 VAL B O 1
ATOM 8751 N N . GLY B 1 409 ? 50.422 -19.101 -3.952 1.00 33.13 409 GLY B N 1
ATOM 8752 C CA . GLY B 1 409 ? 51.420 -18.750 -2.972 1.00 32.25 409 GLY B CA 1
ATOM 8753 C C . GLY B 1 409 ? 52.130 -17.458 -3.317 1.00 32.24 409 GLY B C 1
ATOM 8754 O O . GLY B 1 409 ? 52.392 -17.158 -4.486 1.00 32.72 409 GLY B O 1
ATOM 8755 N N . PRO B 1 410 ? 52.458 -16.664 -2.294 1.00 31.74 410 PRO B N 1
ATOM 8756 C CA . PRO B 1 410 ? 53.086 -15.359 -2.551 1.00 31.80 410 PRO B CA 1
ATOM 8757 C C . PRO B 1 410 ? 54.483 -15.454 -3.134 1.00 31.50 410 PRO B C 1
ATOM 8758 O O . PRO B 1 410 ? 54.975 -14.459 -3.679 1.00 31.75 410 PRO B O 1
ATOM 8762 N N . LEU B 1 411 ? 55.132 -16.613 -3.056 1.00 31.04 411 LEU B N 1
ATOM 8763 C CA . LEU B 1 411 ? 56.456 -16.800 -3.629 1.00 30.81 411 LEU B CA 1
ATOM 8764 C C . LEU B 1 411 ? 56.411 -17.416 -5.021 1.00 31.41 411 LEU B C 1
ATOM 8765 O O . LEU B 1 411 ? 57.467 -17.645 -5.618 1.00 31.32 411 LEU B O 1
ATOM 8770 N N . ALA B 1 412 ? 55.216 -17.675 -5.555 1.00 32.06 412 ALA B N 1
ATOM 8771 C CA . ALA B 1 412 ? 55.103 -18.339 -6.848 1.00 32.68 412 ALA B CA 1
ATOM 8772 C C . ALA B 1 412 ? 55.581 -17.452 -7.989 1.00 33.19 412 ALA B C 1
ATOM 8773 O O . ALA B 1 412 ? 56.009 -17.962 -9.030 1.00 33.54 412 ALA B O 1
ATOM 8775 N N . ASP B 1 413 ? 55.514 -16.130 -7.820 1.00 33.31 413 ASP B N 1
ATOM 8776 C CA . ASP B 1 413 ? 55.910 -15.222 -8.889 1.00 33.89 413 ASP B CA 1
ATOM 8777 C C . ASP B 1 413 ? 56.754 -14.063 -8.364 1.00 33.53 413 ASP B C 1
ATOM 8778 O O . ASP B 1 413 ? 56.826 -13.013 -9.014 1.00 34.08 413 ASP B O 1
ATOM 8783 N N . ASP B 1 414 ? 57.401 -14.231 -7.212 1.00 32.67 414 ASP B N 1
ATOM 8784 C CA . ASP B 1 414 ? 58.215 -13.179 -6.606 1.00 32.33 414 ASP B CA 1
ATOM 8785 C C . ASP B 1 414 ? 59.661 -13.394 -7.035 1.00 32.07 414 ASP B C 1
ATOM 8786 O O . ASP B 1 414 ? 60.403 -14.151 -6.407 1.00 31.40 414 ASP B O 1
ATOM 8791 N N . ALA B 1 415 ? 60.067 -12.698 -8.096 1.00 32.66 415 ALA B N 1
ATOM 8792 C CA . ALA B 1 415 ? 61.393 -12.907 -8.669 1.00 32.57 415 ALA B CA 1
ATOM 8793 C C . ALA B 1 415 ? 62.495 -12.416 -7.734 1.00 31.94 415 ALA B C 1
ATOM 8794 O O . ALA B 1 415 ? 63.462 -13.142 -7.461 1.00 31.43 415 ALA B O 1
ATOM 8796 N N . GLN B 1 416 ? 62.371 -11.183 -7.237 1.00 32.03 416 GLN B N 1
ATOM 8797 C CA . GLN B 1 416 ? 63.428 -10.604 -6.412 1.00 31.54 416 GLN B CA 1
ATOM 8798 C C . GLN B 1 416 ? 63.620 -11.395 -5.122 1.00 30.67 416 GLN B C 1
ATOM 8799 O O . GLN B 1 416 ? 64.754 -11.667 -4.712 1.00 30.19 416 GLN B O 1
ATOM 8805 N N . ASN B 1 417 ? 62.524 -11.760 -4.454 1.00 30.48 417 ASN B N 1
ATOM 8806 C CA . ASN B 1 417 ? 62.653 -12.562 -3.242 1.00 29.71 417 ASN B CA 1
ATOM 8807 C C . ASN B 1 417 ? 63.072 -13.993 -3.542 1.00 29.45 417 ASN B C 1
ATOM 8808 O O . ASN B 1 417 ? 63.651 -14.650 -2.671 1.00 28.82 417 ASN B O 1
ATOM 8813 N N . GLN B 1 418 ? 62.810 -14.484 -4.754 1.00 29.96 418 GLN B N 1
ATOM 8814 C CA . GLN B 1 418 ? 63.373 -15.767 -5.152 1.00 29.82 418 GLN B CA 1
ATOM 8815 C C . GLN B 1 418 ? 64.892 -15.687 -5.244 1.00 29.60 418 GLN B C 1
ATOM 8816 O O . GLN B 1 418 ? 65.590 -16.640 -4.881 1.00 29.18 418 GLN B O 1
ATOM 8822 N N . LEU B 1 419 ? 65.426 -14.552 -5.707 1.00 29.92 419 LEU B N 1
ATOM 8823 C CA . LEU B 1 419 ? 66.879 -14.396 -5.706 1.00 29.74 419 LEU B CA 1
ATOM 8824 C C . LEU B 1 419 ? 67.429 -14.301 -4.287 1.00 29.03 419 LEU B C 1
ATOM 8825 O O . LEU B 1 419 ? 68.489 -14.863 -3.988 1.00 28.69 419 LEU B O 1
ATOM 8830 N N . GLY B 1 420 ? 66.737 -13.589 -3.409 1.00 28.86 420 GLY B N 1
ATOM 8831 C CA . GLY B 1 420 ? 67.100 -13.569 -2.007 1.00 28.21 420 GLY B CA 1
ATOM 8832 C C . GLY B 1 420 ? 68.013 -12.416 -1.630 1.00 28.21 420 GLY B C 1
ATOM 8833 O O . GLY B 1 420 ? 68.149 -11.409 -2.333 1.00 28.73 420 GLY B O 1
ATOM 8834 N N . ASP B 1 421 ? 68.665 -12.592 -0.485 1.00 27.64 421 ASP B N 1
ATOM 8835 C CA . ASP B 1 421 ? 69.544 -11.575 0.066 1.00 27.60 421 ASP B CA 1
ATOM 8836 C C . ASP B 1 421 ? 70.842 -11.496 -0.733 1.00 27.87 421 ASP B C 1
ATOM 8837 O O . ASP B 1 421 ? 71.213 -12.420 -1.463 1.00 27.92 421 ASP B O 1
ATOM 8842 N N . TRP B 1 422 ? 71.536 -10.367 -0.581 1.00 28.08 422 TRP B N 1
ATOM 8843 C CA . TRP B 1 422 ? 72.794 -10.107 -1.280 1.00 28.42 422 TRP B CA 1
ATOM 8844 C C . TRP B 1 422 ? 72.596 -10.200 -2.793 1.00 29.02 422 TRP B C 1
ATOM 8845 O O . TRP B 1 422 ? 73.319 -10.895 -3.508 1.00 29.14 422 TRP B O 1
ATOM 8856 N N . THR B 1 423 ? 71.570 -9.499 -3.265 1.00 29.45 423 THR B N 1
ATOM 8857 C CA . THR B 1 423 ? 71.319 -9.292 -4.687 1.00 30.15 423 THR B CA 1
ATOM 8858 C C . THR B 1 423 ? 70.450 -8.053 -4.772 1.00 30.64 423 THR B C 1
ATOM 8859 O O . THR B 1 423 ? 69.336 -8.064 -4.242 1.00 30.47 423 THR B O 1
ATOM 8863 N N . GLY B 1 424 ? 70.955 -6.989 -5.394 1.00 31.27 424 GLY B N 1
ATOM 8864 C CA . GLY B 1 424 ? 70.178 -5.762 -5.511 1.00 31.84 424 GLY B CA 1
ATOM 8865 C C . GLY B 1 424 ? 68.884 -6.180 -6.158 1.00 32.09 424 GLY B C 1
ATOM 8866 O O . GLY B 1 424 ? 68.932 -6.835 -7.198 1.00 32.35 424 GLY B O 1
ATOM 8867 N N . ASN B 1 425 ? 67.730 -5.817 -5.607 1.00 32.09 425 ASN B N 1
ATOM 8868 C CA . ASN B 1 425 ? 67.562 -4.810 -4.556 1.00 32.03 425 ASN B CA 1
ATOM 8869 C C . ASN B 1 425 ? 67.535 -5.259 -3.087 1.00 31.18 425 ASN B C 1
ATOM 8870 O O . ASN B 1 425 ? 66.700 -4.768 -2.317 1.00 31.16 425 ASN B O 1
ATOM 8875 N N . SER B 1 426 ? 68.429 -6.152 -2.666 1.00 30.54 426 SER B N 1
ATOM 8876 C CA . SER B 1 426 ? 68.335 -6.693 -1.312 1.00 29.78 426 SER B CA 1
ATOM 8877 C C . SER B 1 426 ? 68.522 -5.629 -0.243 1.00 29.74 426 SER B C 1
ATOM 8878 O O . SER B 1 426 ? 68.060 -5.821 0.884 1.00 29.27 426 SER B O 1
ATOM 8881 N N . GLY B 1 427 ? 69.178 -4.516 -0.566 1.00 30.27 427 GLY B N 1
ATOM 8882 C CA . GLY B 1 427 ? 69.237 -3.396 0.352 1.00 30.40 427 GLY B CA 1
ATOM 8883 C C . GLY B 1 427 ? 70.627 -2.856 0.617 1.00 30.45 427 GLY B C 1
ATOM 8884 O O . GLY B 1 427 ? 70.767 -1.720 1.072 1.00 30.82 427 GLY B O 1
ATOM 8885 N N . GLN B 1 428 ? 71.664 -3.652 0.340 1.00 30.15 428 GLN B N 1
ATOM 8886 C CA . GLN B 1 428 ? 73.018 -3.249 0.714 1.00 30.17 428 GLN B CA 1
ATOM 8887 C C . GLN B 1 428 ? 73.554 -2.142 -0.186 1.00 31.03 428 GLN B C 1
ATOM 8888 O O . GLN B 1 428 ? 74.419 -1.367 0.238 1.00 31.27 428 GLN B O 1
ATOM 8894 N N . VAL B 1 429 ? 73.064 -2.050 -1.421 1.00 31.57 429 VAL B N 1
ATOM 8895 C CA . VAL B 1 429 ? 73.417 -0.968 -2.329 1.00 32.48 429 VAL B CA 1
ATOM 8896 C C . VAL B 1 429 ? 72.126 -0.338 -2.833 1.00 33.04 429 VAL B C 1
ATOM 8897 O O . VAL B 1 429 ? 71.027 -0.839 -2.591 1.00 32.72 429 VAL B O 1
ATOM 8901 N N . SER B 1 430 ? 72.271 0.778 -3.544 1.00 33.95 430 SER B N 1
ATOM 8902 C CA . SER B 1 430 ? 71.118 1.550 -3.978 1.00 34.63 430 SER B CA 1
ATOM 8903 C C . SER B 1 430 ? 71.105 1.875 -5.467 1.00 35.51 430 SER B C 1
ATOM 8904 O O . SER B 1 430 ? 70.177 2.553 -5.920 1.00 36.18 430 SER B O 1
ATOM 8907 N N . TRP B 1 431 ? 72.091 1.418 -6.240 1.00 35.57 431 TRP B N 1
ATOM 8908 C CA . TRP B 1 431 ? 72.143 1.757 -7.656 1.00 36.46 431 TRP B CA 1
ATOM 8909 C C . TRP B 1 431 ? 71.278 0.853 -8.525 1.00 36.42 431 TRP B C 1
ATOM 8910 O O . TRP B 1 431 ? 71.252 1.038 -9.745 1.00 37.17 431 TRP B O 1
ATOM 8921 N N . MET B 1 432 ? 70.566 -0.104 -7.939 1.00 35.64 432 MET B N 1
ATOM 8922 C CA . MET B 1 432 ? 69.643 -0.970 -8.671 1.00 35.64 432 MET B CA 1
ATOM 8923 C C . MET B 1 432 ? 68.341 -1.059 -7.884 1.00 35.31 432 MET B C 1
ATOM 8924 O O . MET B 1 432 ? 68.013 -2.101 -7.306 1.00 34.53 432 MET B O 1
ATOM 8929 N N . PRO B 1 433 ? 67.570 0.034 -7.844 1.00 35.97 433 PRO B N 1
ATOM 8930 C CA . PRO B 1 433 ? 66.378 0.056 -6.982 1.00 35.71 433 PRO B CA 1
ATOM 8931 C C . PRO B 1 433 ? 65.285 -0.894 -7.425 1.00 35.61 433 PRO B C 1
ATOM 8932 O O . PRO B 1 433 ? 64.461 -1.290 -6.592 1.00 35.13 433 PRO B O 1
ATOM 8936 N N . ASP B 1 434 ? 65.247 -1.273 -8.699 1.00 36.08 434 ASP B N 1
ATOM 8937 C CA . ASP B 1 434 ? 64.240 -2.194 -9.202 1.00 36.07 434 ASP B CA 1
ATOM 8938 C C . ASP B 1 434 ? 64.691 -3.646 -9.150 1.00 35.27 434 ASP B C 1
ATOM 8939 O O . ASP B 1 434 ? 63.947 -4.528 -9.591 1.00 35.26 434 ASP B O 1
ATOM 8944 N N . GLY B 1 435 ? 65.877 -3.916 -8.618 1.00 34.66 435 GLY B N 1
ATOM 8945 C CA . GLY B 1 435 ? 66.386 -5.266 -8.579 1.00 33.98 435 GLY B CA 1
ATOM 8946 C C . GLY B 1 435 ? 66.891 -5.723 -9.934 1.00 34.44 435 GLY B C 1
ATOM 8947 O O . GLY B 1 435 ? 66.964 -4.964 -10.904 1.00 35.28 435 GLY B O 1
ATOM 8948 N N . GLN B 1 436 ? 67.262 -6.998 -9.985 1.00 33.93 436 GLN B N 1
ATOM 8949 C CA . GLN B 1 436 ? 67.713 -7.579 -11.237 1.00 34.35 436 GLN B CA 1
ATOM 8950 C C . GLN B 1 436 ? 66.568 -7.585 -12.250 1.00 35.08 436 GLN B C 1
ATOM 8951 O O . GLN B 1 436 ? 65.397 -7.683 -11.872 1.00 35.02 436 GLN B O 1
ATOM 8957 N N . PRO B 1 437 ? 66.878 -7.462 -13.541 1.00 35.84 437 PRO B N 1
ATOM 8958 C CA . PRO B 1 437 ? 65.820 -7.355 -14.557 1.00 36.66 437 PRO B CA 1
ATOM 8959 C C . PRO B 1 437 ? 64.891 -8.560 -14.526 1.00 36.38 437 PRO B C 1
ATOM 8960 O O . PRO B 1 437 ? 65.339 -9.709 -14.543 1.00 35.95 437 PRO B O 1
ATOM 8964 N N . ARG B 1 438 ? 63.583 -8.288 -14.466 1.00 36.70 438 ARG B N 1
ATOM 8965 C CA . ARG B 1 438 ? 62.618 -9.381 -14.404 1.00 36.52 438 ARG B CA 1
ATOM 8966 C C . ARG B 1 438 ? 62.722 -10.311 -15.605 1.00 36.96 438 ARG B C 1
ATOM 8967 O O . ARG B 1 438 ? 62.495 -11.519 -15.472 1.00 36.60 438 ARG B O 1
ATOM 8975 N N . ASP B 1 439 ? 63.087 -9.781 -16.774 1.00 37.79 439 ASP B N 1
ATOM 8976 C CA . ASP B 1 439 ? 63.156 -10.597 -17.980 1.00 38.33 439 ASP B CA 1
ATOM 8977 C C . ASP B 1 439 ? 64.177 -11.724 -17.873 1.00 37.73 439 ASP B C 1
ATOM 8978 O O . ASP B 1 439 ? 64.162 -12.631 -18.713 1.00 38.07 439 ASP B O 1
ATOM 8983 N N . MET B 1 440 ? 65.058 -11.692 -16.874 1.00 36.91 440 MET B N 1
ATOM 8984 C CA . MET B 1 440 ? 66.112 -12.687 -16.716 1.00 36.38 440 MET B CA 1
ATOM 8985 C C . MET B 1 440 ? 65.850 -13.656 -15.572 1.00 35.49 440 MET B C 1
ATOM 8986 O O . MET B 1 440 ? 66.717 -14.483 -15.268 1.00 35.00 440 MET B O 1
ATOM 8991 N N . ILE B 1 441 ? 64.693 -13.573 -14.921 1.00 35.30 441 ILE B N 1
ATOM 8992 C CA . ILE B 1 441 ? 64.381 -14.412 -13.771 1.00 34.49 441 ILE B CA 1
ATOM 8993 C C . ILE B 1 441 ? 63.185 -15.283 -14.122 1.00 34.79 441 ILE B C 1
ATOM 8994 O O . ILE B 1 441 ? 62.125 -14.770 -14.502 1.00 35.36 441 ILE B O 1
ATOM 8999 N N . THR B 1 442 ? 63.364 -16.595 -14.018 1.00 34.49 442 THR B N 1
ATOM 9000 C CA . THR B 1 442 ? 62.298 -17.562 -14.245 1.00 34.74 442 THR B CA 1
ATOM 9001 C C . THR B 1 442 ? 61.698 -17.945 -12.895 1.00 34.03 442 THR B C 1
ATOM 9002 O O . THR B 1 442 ? 62.327 -18.666 -12.115 1.00 33.36 442 THR B O 1
ATOM 9006 N N . THR B 1 443 ? 60.497 -17.449 -12.611 1.00 34.23 443 THR B N 1
ATOM 9007 C CA . THR B 1 443 ? 59.790 -17.849 -11.405 1.00 33.67 443 THR B CA 1
ATOM 9008 C C . THR B 1 443 ? 59.122 -19.208 -11.610 1.00 33.86 443 THR B C 1
ATOM 9009 O O . THR B 1 443 ? 59.097 -19.760 -12.714 1.00 34.47 443 THR B O 1
ATOM 9013 N N . VAL B 1 444 ? 58.584 -19.756 -10.518 1.00 33.36 444 VAL B N 1
ATOM 9014 C CA . VAL B 1 444 ? 57.846 -21.013 -10.607 1.00 33.58 444 VAL B CA 1
ATOM 9015 C C . VAL B 1 444 ? 56.637 -20.846 -11.516 1.00 34.50 444 VAL B C 1
ATOM 9016 O O . VAL B 1 444 ? 56.309 -21.737 -12.311 1.00 35.06 444 VAL B O 1
ATOM 9020 N N . LEU B 1 445 ? 55.956 -19.702 -11.415 1.00 34.74 445 LEU B N 1
ATOM 9021 C CA . LEU B 1 445 ? 54.873 -19.405 -12.345 1.00 35.71 445 LEU B CA 1
ATOM 9022 C C . LEU B 1 445 ? 55.396 -19.339 -13.774 1.00 36.38 445 LEU B C 1
ATOM 9023 O O . LEU B 1 445 ? 54.793 -19.912 -14.688 1.00 37.13 445 LEU B O 1
ATOM 9028 N N . ASP B 1 446 ? 56.533 -18.663 -13.978 1.00 36.15 446 ASP B N 1
ATOM 9029 C CA . ASP B 1 446 ? 57.132 -18.573 -15.307 1.00 36.78 446 ASP B CA 1
ATOM 9030 C C . ASP B 1 446 ? 57.352 -19.954 -15.896 1.00 36.98 446 ASP B C 1
ATOM 9031 O O . ASP B 1 446 ? 57.174 -20.162 -17.102 1.00 37.81 446 ASP B O 1
ATOM 9036 N N . GLY B 1 447 ? 57.731 -20.918 -15.062 1.00 36.28 447 GLY B N 1
ATOM 9037 C CA . GLY B 1 447 ? 57.936 -22.263 -15.547 1.00 36.49 447 GLY B CA 1
ATOM 9038 C C . GLY B 1 447 ? 56.647 -22.927 -15.992 1.00 37.21 447 GLY B C 1
ATOM 9039 O O . GLY B 1 447 ? 56.525 -24.149 -15.913 1.00 37.24 447 GLY B O 1
ATOM 9040 N N . LEU B 1 448 ? 55.672 -22.124 -16.436 1.00 37.85 448 LEU B N 1
ATOM 9041 C CA . LEU B 1 448 ? 54.566 -22.578 -17.271 1.00 38.82 448 LEU B CA 1
ATOM 9042 C C . LEU B 1 448 ? 54.968 -22.681 -18.736 1.00 39.65 448 LEU B C 1
ATOM 9043 O O . LEU B 1 448 ? 54.140 -23.059 -19.572 1.00 40.56 448 LEU B O 1
ATOM 9048 N N . THR B 1 449 ? 56.216 -22.329 -19.057 1.00 39.41 449 THR B N 1
ATOM 9049 C CA . THR B 1 449 ? 56.730 -22.508 -20.408 1.00 40.17 449 THR B CA 1
ATOM 9050 C C . THR B 1 449 ? 56.821 -23.983 -20.771 1.00 40.43 449 THR B C 1
ATOM 9051 O O . THR B 1 449 ? 56.726 -24.341 -21.950 1.00 41.33 449 THR B O 1
ATOM 9055 N N . GLN B 1 450 ? 56.983 -24.852 -19.773 1.00 39.71 450 GLN B N 1
ATOM 9056 C CA . GLN B 1 450 ? 57.163 -26.276 -20.021 1.00 39.93 450 GLN B CA 1
ATOM 9057 C C . GLN B 1 450 ? 55.852 -27.041 -20.112 1.00 40.54 450 GLN B C 1
ATOM 9058 O O . GLN B 1 450 ? 55.841 -28.154 -20.648 1.00 41.07 450 GLN B O 1
ATOM 9064 N N . LEU B 1 451 ? 54.755 -26.483 -19.617 1.00 40.55 451 LEU B N 1
ATOM 9065 C CA . LEU B 1 451 ? 53.522 -27.249 -19.511 1.00 41.05 451 LEU B CA 1
ATOM 9066 C C . LEU B 1 451 ? 52.282 -26.417 -19.828 1.00 43.30 451 LEU B C 1
ATOM 9067 O O . LEU B 1 451 ? 52.170 -25.259 -19.418 1.00 41.50 451 LEU B O 1
ATOM 9072 N N . THR B 1 452 ? 51.351 -27.026 -20.557 1.00 43.75 452 THR B N 1
ATOM 9073 C CA . THR B 1 452 ? 51.509 -28.415 -20.992 1.00 49.05 452 THR B CA 1
ATOM 9074 C C . THR B 1 452 ? 51.172 -28.654 -22.466 1.00 45.87 452 THR B C 1
ATOM 9075 O O . THR B 1 452 ? 50.183 -29.325 -22.767 1.00 47.58 452 THR B O 1
ATOM 9079 N N . ALA B 1 453 ? 51.957 -28.104 -23.394 1.00 48.78 453 ALA B N 1
ATOM 9080 C CA . ALA B 1 453 ? 53.070 -27.205 -23.104 1.00 49.42 453 ALA B CA 1
ATOM 9081 C C . ALA B 1 453 ? 52.592 -25.763 -23.208 1.00 48.35 453 ALA B C 1
ATOM 9082 O O . ALA B 1 453 ? 53.074 -24.890 -22.482 1.00 48.25 453 ALA B O 1
ATOM 9084 N N . ASP B 1 454 ? 51.613 -25.535 -24.091 1.00 54.17 454 ASP B N 1
ATOM 9085 C CA . ASP B 1 454 ? 51.098 -24.201 -24.390 1.00 53.67 454 ASP B CA 1
ATOM 9086 C C . ASP B 1 454 ? 49.751 -23.910 -23.740 1.00 56.10 454 ASP B C 1
ATOM 9087 O O . ASP B 1 454 ? 49.553 -22.796 -23.243 1.00 55.40 454 ASP B O 1
ATOM 9092 N N . ASP B 1 455 ? 48.801 -24.864 -23.734 1.00 52.42 455 ASP B N 1
ATOM 9093 C CA . ASP B 1 455 ? 47.570 -24.595 -22.984 1.00 52.68 455 ASP B CA 1
ATOM 9094 C C . ASP B 1 455 ? 46.983 -25.859 -22.342 1.00 47.83 455 ASP B C 1
ATOM 9095 O O . ASP B 1 455 ? 45.973 -26.426 -22.768 1.00 52.37 455 ASP B O 1
ATOM 9100 N N . CYS B 1 456 ? 47.646 -26.323 -21.290 1.00 49.39 456 CYS B N 1
ATOM 9101 C CA . CYS B 1 456 ? 46.957 -26.663 -20.059 1.00 44.54 456 CYS B CA 1
ATOM 9102 C C . CYS B 1 456 ? 47.067 -25.393 -19.234 1.00 43.79 456 CYS B C 1
ATOM 9103 O O . CYS B 1 456 ? 48.161 -24.830 -19.110 1.00 43.08 456 CYS B O 1
ATOM 9106 N N . GLU B 1 457 ? 45.942 -24.902 -18.729 1.00 44.04 457 GLU B N 1
ATOM 9107 C CA . GLU B 1 457 ? 45.964 -23.577 -18.132 1.00 43.56 457 GLU B CA 1
ATOM 9108 C C . GLU B 1 457 ? 46.766 -23.599 -16.841 1.00 42.23 457 GLU B C 1
ATOM 9109 O O . GLU B 1 457 ? 46.706 -24.555 -16.065 1.00 41.78 457 GLU B O 1
ATOM 9115 N N . VAL B 1 458 ? 47.532 -22.538 -16.629 1.00 41.66 458 VAL B N 1
ATOM 9116 C CA . VAL B 1 458 ? 48.344 -22.358 -15.437 1.00 40.45 458 VAL B CA 1
ATOM 9117 C C . VAL B 1 458 ? 47.822 -21.088 -14.791 1.00 40.34 458 VAL B C 1
ATOM 9118 O O . VAL B 1 458 ? 48.091 -19.980 -15.272 1.00 40.56 458 VAL B O 1
ATOM 9122 N N . VAL B 1 459 ? 47.061 -21.237 -13.713 1.00 40.06 459 VAL B N 1
ATOM 9123 C CA . VAL B 1 459 ? 46.334 -20.123 -13.119 1.00 40.15 459 VAL B CA 1
ATOM 9124 C C . VAL B 1 459 ? 47.021 -19.746 -11.816 1.00 39.00 459 VAL B C 1
ATOM 9125 O O . VAL B 1 459 ? 47.182 -20.586 -10.923 1.00 38.34 459 VAL B O 1
ATOM 9129 N N . TYR B 1 460 ? 47.414 -18.481 -11.705 1.00 38.84 460 TYR B N 1
ATOM 9130 C CA . TYR B 1 460 ? 48.109 -17.986 -10.528 1.00 37.83 460 TYR B CA 1
ATOM 9131 C C . TYR B 1 460 ? 47.125 -17.386 -9.538 1.00 37.87 460 TYR B C 1
ATOM 9132 O O . TYR B 1 460 ? 46.205 -16.658 -9.919 1.00 38.69 460 TYR B O 1
ATOM 9141 N N . SER B 1 461 ? 47.326 -17.701 -8.262 1.00 37.01 461 SER B N 1
ATOM 9142 C CA . SER B 1 461 ? 46.602 -17.055 -7.177 1.00 36.91 461 SER B CA 1
ATOM 9143 C C . SER B 1 461 ? 47.609 -16.666 -6.108 1.00 35.87 461 SER B C 1
ATOM 9144 O O . SER B 1 461 ? 48.401 -17.506 -5.672 1.00 35.12 461 SER B O 1
ATOM 9147 N N . ARG B 1 462 ? 47.596 -15.394 -5.704 1.00 35.88 462 ARG B N 1
ATOM 9148 C CA . ARG B 1 462 ? 48.514 -14.954 -4.656 1.00 34.96 462 ARG B CA 1
ATOM 9149 C C . ARG B 1 462 ? 48.314 -15.760 -3.379 1.00 34.31 462 ARG B C 1
ATOM 9150 O O . ARG B 1 462 ? 49.285 -16.191 -2.747 1.00 33.46 462 ARG B O 1
ATOM 9158 N N . GLY B 1 463 ? 47.064 -15.971 -2.982 1.00 34.74 463 GLY B N 1
ATOM 9159 C CA . GLY B 1 463 ? 46.755 -16.835 -1.863 1.00 34.26 463 GLY B CA 1
ATOM 9160 C C . GLY B 1 463 ? 46.941 -16.205 -0.498 1.00 33.65 463 GLY B C 1
ATOM 9161 O O . GLY B 1 463 ? 46.109 -16.403 0.391 1.00 33.70 463 GLY B O 1
ATOM 9162 N N . ALA B 1 464 ? 48.020 -15.447 -0.316 1.00 33.14 464 ALA B N 1
ATOM 9163 C CA . ALA B 1 464 ? 48.316 -14.847 0.978 1.00 32.56 464 ALA B CA 1
ATOM 9164 C C . ALA B 1 464 ? 49.415 -13.810 0.810 1.00 32.30 464 ALA B C 1
ATOM 9165 O O . ALA B 1 464 ? 50.167 -13.826 -0.168 1.00 32.34 464 ALA B O 1
ATOM 9167 N N . ASN B 1 465 ? 49.494 -12.907 1.781 1.00 32.08 465 ASN B N 1
ATOM 9168 C CA . ASN B 1 465 ? 50.612 -11.986 1.916 1.00 31.73 465 ASN B CA 1
ATOM 9169 C C . ASN B 1 465 ? 51.587 -12.507 2.962 1.00 30.77 465 ASN B C 1
ATOM 9170 O O . ASN B 1 465 ? 51.228 -13.292 3.844 1.00 30.42 465 ASN B O 1
ATOM 9175 N N . VAL B 1 466 ? 52.839 -12.068 2.851 1.00 30.39 466 VAL B N 1
ATOM 9176 C CA . VAL B 1 466 ? 53.862 -12.481 3.802 1.00 29.53 466 VAL B CA 1
ATOM 9177 C C . VAL B 1 466 ? 54.026 -11.437 4.898 1.00 29.36 466 VAL B C 1
ATOM 9178 O O . VAL B 1 466 ? 53.895 -11.746 6.087 1.00 28.93 466 VAL B O 1
ATOM 9182 N N . ILE B 1 467 ? 54.319 -10.199 4.511 1.00 29.73 467 ILE B N 1
ATOM 9183 C CA . ILE B 1 467 ? 54.571 -9.122 5.458 1.00 29.65 467 ILE B CA 1
ATOM 9184 C C . ILE B 1 467 ? 53.822 -7.868 5.034 1.00 30.51 467 ILE B C 1
ATOM 9185 O O . ILE B 1 467 ? 53.531 -7.659 3.852 1.00 31.11 467 ILE B O 1
ATOM 9190 N N . ASP B 1 468 ? 53.495 -7.040 6.023 1.00 30.61 468 ASP B N 1
ATOM 9191 C CA . ASP B 1 468 ? 53.113 -5.651 5.820 1.00 31.38 468 ASP B CA 1
ATOM 9192 C C . ASP B 1 468 ? 54.304 -4.767 6.168 1.00 31.17 468 ASP B C 1
ATOM 9193 O O . ASP B 1 468 ? 55.008 -5.019 7.151 1.00 30.49 468 ASP B O 1
ATOM 9198 N N . LEU B 1 469 ? 54.538 -3.739 5.356 1.00 31.81 469 LEU B N 1
ATOM 9199 C CA . LEU B 1 469 ? 55.648 -2.820 5.577 1.00 31.76 469 LEU B CA 1
ATOM 9200 C C . LEU B 1 469 ? 55.197 -1.686 6.492 1.00 32.19 469 LEU B C 1
ATOM 9201 O O . LEU B 1 469 ? 54.250 -0.961 6.170 1.00 38.18 469 LEU B O 1
ATOM 9206 N N . VAL B 1 470 ? 55.874 -1.537 7.627 1.00 31.67 470 VAL B N 1
ATOM 9207 C CA . VAL B 1 470 ? 55.541 -0.515 8.617 1.00 32.04 470 VAL B CA 1
ATOM 9208 C C . VAL B 1 470 ? 56.739 0.421 8.751 1.00 32.25 470 VAL B C 1
ATOM 9209 O O . VAL B 1 470 ? 57.882 -0.027 8.585 1.00 33.95 470 VAL B O 1
ATOM 9213 N N . PRO B 1 471 ? 56.542 1.715 9.015 1.00 35.21 471 PRO B N 1
ATOM 9214 C CA . PRO B 1 471 ? 57.696 2.603 9.214 1.00 35.20 471 PRO B CA 1
ATOM 9215 C C . PRO B 1 471 ? 58.548 2.165 10.397 1.00 38.60 471 PRO B C 1
ATOM 9216 O O . PRO B 1 471 ? 58.042 1.680 11.410 1.00 36.73 471 PRO B O 1
ATOM 9220 N N . ASP B 1 472 ? 59.855 2.340 10.251 1.00 38.87 472 ASP B N 1
ATOM 9221 C CA . ASP B 1 472 ? 60.809 1.990 11.293 1.00 40.86 472 ASP B CA 1
ATOM 9222 C C . ASP B 1 472 ? 60.596 2.861 12.526 1.00 42.93 472 ASP B C 1
ATOM 9223 O O . ASP B 1 472 ? 60.680 4.095 12.426 1.00 42.10 472 ASP B O 1
ATOM 9228 N N . PRO B 1 473 ? 60.322 2.274 13.700 1.00 41.08 473 PRO B N 1
ATOM 9229 C CA . PRO B 1 473 ? 60.233 3.033 14.948 1.00 46.01 473 PRO B CA 1
ATOM 9230 C C . PRO B 1 473 ? 61.585 3.144 15.653 1.00 45.39 473 PRO B C 1
ATOM 9231 O O . PRO B 1 473 ? 62.255 2.133 15.870 1.00 49.99 473 PRO B O 1
ATOM 9235 N N . ALA B 1 474 ? 61.986 4.364 15.993 1.00 47.33 474 ALA B N 1
ATOM 9236 C CA . ALA B 1 474 ? 61.189 5.544 15.691 1.00 49.59 474 ALA B CA 1
ATOM 9237 C C . ALA B 1 474 ? 61.965 6.514 14.804 1.00 47.02 474 ALA B C 1
ATOM 9238 O O . ALA B 1 474 ? 63.079 6.921 15.133 1.00 51.50 474 ALA B O 1
ATOM 9240 N N . GLY B 1 475 ? 61.364 6.855 13.666 1.00 51.61 475 GLY B N 1
ATOM 9241 C CA . GLY B 1 475 ? 61.917 7.805 12.720 1.00 46.78 475 GLY B CA 1
ATOM 9242 C C . GLY B 1 475 ? 62.495 7.170 11.472 1.00 49.07 475 GLY B C 1
ATOM 9243 O O . GLY B 1 475 ? 63.097 6.092 11.525 1.00 43.68 475 GLY B O 1
ATOM 9244 N N . GLU B 1 476 ? 62.309 7.846 10.338 1.00 43.68 476 GLU B N 1
ATOM 9245 C CA . GLU B 1 476 ? 62.809 7.417 9.037 1.00 44.12 476 GLU B CA 1
ATOM 9246 C C . GLU B 1 476 ? 64.166 8.012 8.669 1.00 43.03 476 GLU B C 1
ATOM 9247 O O . GLU B 1 476 ? 64.690 7.697 7.599 1.00 42.44 476 GLU B O 1
ATOM 9253 N N . PHE B 1 477 ? 64.717 8.846 9.516 1.00 41.80 477 PHE B N 1
ATOM 9254 C CA . PHE B 1 477 ? 66.004 9.451 9.311 1.00 46.95 477 PHE B CA 1
ATOM 9255 C C . PHE B 1 477 ? 66.409 9.528 10.767 1.00 47.05 477 PHE B C 1
ATOM 9256 O O . PHE B 1 477 ? 65.571 9.257 11.574 1.00 50.41 477 PHE B O 1
ATOM 9264 N N . TYR B 1 478 ? 67.637 9.827 11.171 1.00 46.79 478 TYR B N 1
ATOM 9265 C CA . TYR B 1 478 ? 68.783 10.219 10.387 1.00 50.13 478 TYR B CA 1
ATOM 9266 C C . TYR B 1 478 ? 69.758 9.141 9.999 1.00 43.49 478 TYR B C 1
ATOM 9267 O O . TYR B 1 478 ? 70.759 8.919 10.673 1.00 46.32 478 TYR B O 1
ATOM 9276 N N . PRO B 1 479 ? 69.435 8.429 8.867 1.00 30.00 479 PRO B N 1
ATOM 9277 C CA . PRO B 1 479 ? 70.438 7.444 8.466 1.00 30.00 479 PRO B CA 1
ATOM 9278 C C . PRO B 1 479 ? 71.142 7.796 7.168 1.00 30.00 479 PRO B C 1
ATOM 9279 O O . PRO B 1 479 ? 71.373 6.893 6.363 1.00 30.00 479 PRO B O 1
ATOM 9283 N N . ASP B 1 480 ? 71.492 9.054 6.934 1.00 30.00 480 ASP B N 1
ATOM 9284 C CA . ASP B 1 480 ? 71.269 10.158 7.821 1.00 30.00 480 ASP B CA 1
ATOM 9285 C C . ASP B 1 480 ? 70.158 10.992 7.275 1.00 30.00 480 ASP B C 1
ATOM 9286 O O . ASP B 1 480 ? 69.235 11.304 7.973 1.00 30.00 480 ASP B O 1
ATOM 9291 N N . GLY B 1 481 ? 70.224 11.336 6.014 1.00 49.71 481 GLY B N 1
ATOM 9292 C CA . GLY B 1 481 ? 69.125 12.061 5.402 1.00 46.48 481 GLY B CA 1
ATOM 9293 C C . GLY B 1 481 ? 68.308 11.072 4.617 1.00 41.31 481 GLY B C 1
ATOM 9294 O O . GLY B 1 481 ? 67.158 11.267 4.381 1.00 41.06 481 GLY B O 1
ATOM 9295 N N . GLN B 1 482 ? 68.955 9.992 4.220 1.00 46.37 482 GLN B N 1
ATOM 9296 C CA . GLN B 1 482 ? 68.360 8.933 3.458 1.00 46.76 482 GLN B CA 1
ATOM 9297 C C . GLN B 1 482 ? 67.308 8.263 4.288 1.00 45.66 482 GLN B C 1
ATOM 9298 O O . GLN B 1 482 ? 67.409 8.241 5.483 1.00 45.72 482 GLN B O 1
ATOM 9304 N N . PRO B 1 483 ? 66.259 7.705 3.582 1.00 46.88 483 PRO B N 1
ATOM 9305 C CA . PRO B 1 483 ? 65.223 7.110 4.418 1.00 44.49 483 PRO B CA 1
ATOM 9306 C C . PRO B 1 483 ? 65.614 5.757 4.891 1.00 45.37 483 PRO B C 1
ATOM 9307 O O . PRO B 1 483 ? 66.330 5.062 4.231 1.00 43.08 483 PRO B O 1
ATOM 9311 N N . ARG B 1 484 ? 65.135 5.416 6.062 1.00 43.92 484 ARG B N 1
ATOM 9312 C CA . ARG B 1 484 ? 65.397 4.152 6.667 1.00 43.99 484 ARG B CA 1
ATOM 9313 C C . ARG B 1 484 ? 64.370 3.237 6.091 1.00 40.71 484 ARG B C 1
ATOM 9314 O O . ARG B 1 484 ? 63.217 3.583 6.041 1.00 43.85 484 ARG B O 1
ATOM 9322 N N . PRO B 1 485 ? 64.794 2.073 5.642 1.00 43.43 485 PRO B N 1
ATOM 9323 C CA . PRO B 1 485 ? 63.847 1.127 5.041 1.00 37.33 485 PRO B CA 1
ATOM 9324 C C . PRO B 1 485 ? 62.763 0.710 6.022 1.00 35.74 485 PRO B C 1
ATOM 9325 O O . PRO B 1 485 ? 62.945 0.742 7.241 1.00 35.49 485 PRO B O 1
ATOM 9329 N N . LYS B 1 486 ? 61.619 0.323 5.468 1.00 33.67 486 LYS B N 1
ATOM 9330 C CA . LYS B 1 486 ? 60.500 -0.130 6.275 1.00 31.43 486 LYS B CA 1
ATOM 9331 C C . LYS B 1 486 ? 60.817 -1.468 6.936 1.00 30.94 486 LYS B C 1
ATOM 9332 O O . LYS B 1 486 ? 61.653 -2.246 6.470 1.00 29.99 486 LYS B O 1
ATOM 9338 N N . ILE B 1 487 ? 60.138 -1.724 8.049 1.00 30.68 487 ILE B N 1
ATOM 9339 C CA . ILE B 1 487 ? 60.273 -2.970 8.789 1.00 29.31 487 ILE B CA 1
ATOM 9340 C C . ILE B 1 487 ? 59.082 -3.852 8.451 1.00 29.44 487 ILE B C 1
ATOM 9341 O O . ILE B 1 487 ? 57.927 -3.411 8.528 1.00 29.83 487 ILE B O 1
ATOM 9346 N N . GLY B 1 488 ? 59.362 -5.099 8.077 1.00 28.80 488 GLY B N 1
ATOM 9347 C CA . GLY B 1 488 ? 58.304 -6.040 7.755 1.00 28.81 488 GLY B CA 1
ATOM 9348 C C . GLY B 1 488 ? 57.721 -6.660 9.007 1.00 28.39 488 GLY B C 1
ATOM 9349 O O . GLY B 1 488 ? 58.455 -7.087 9.903 1.00 28.52 488 GLY B O 1
ATOM 9350 N N . VAL B 1 489 ? 56.394 -6.681 9.088 1.00 28.78 489 VAL B N 1
ATOM 9351 C CA . VAL B 1 489 ? 55.706 -7.372 10.167 1.00 28.46 489 VAL B CA 1
ATOM 9352 C C . VAL B 1 489 ? 54.820 -8.439 9.542 1.00 28.56 489 VAL B C 1
ATOM 9353 O O . VAL B 1 489 ? 54.489 -8.385 8.357 1.00 29.03 489 VAL B O 1
ATOM 9357 N N . SER B 1 490 ? 54.451 -9.425 10.352 1.00 28.16 490 SER B N 1
ATOM 9358 C CA . SER B 1 490 ? 53.629 -10.526 9.865 1.00 28.26 490 SER B CA 1
ATOM 9359 C C . SER B 1 490 ? 52.302 -10.016 9.317 1.00 29.09 490 SER B C 1
ATOM 9360 O O . SER B 1 490 ? 51.523 -9.387 10.039 1.00 29.42 490 SER B O 1
ATOM 9363 N N . ALA B 1 491 ? 52.056 -10.281 8.037 1.00 29.48 491 ALA B N 1
ATOM 9364 C CA . ALA B 1 491 ? 50.856 -9.788 7.379 1.00 30.35 491 ALA B CA 1
ATOM 9365 C C . ALA B 1 491 ? 49.612 -10.452 7.958 1.00 30.54 491 ALA B C 1
ATOM 9366 O O . ALA B 1 491 ? 49.656 -11.574 8.469 1.00 30.05 491 ALA B O 1
ATOM 9368 N N . ALA B 1 492 ? 48.494 -9.738 7.881 1.00 31.32 492 ALA B N 1
ATOM 9369 C CA . ALA B 1 492 ? 47.220 -10.285 8.320 1.00 31.67 492 ALA B CA 1
ATOM 9370 C C . ALA B 1 492 ? 46.717 -11.347 7.349 1.00 31.92 492 ALA B C 1
ATOM 9371 O O . ALA B 1 492 ? 46.966 -11.290 6.142 1.00 32.19 492 ALA B O 1
ATOM 9373 N N . VAL B 1 493 ? 46.010 -12.336 7.893 1.00 31.87 493 VAL B N 1
ATOM 9374 C CA . VAL B 1 493 ? 45.385 -13.355 7.062 1.00 32.23 493 VAL B CA 1
ATOM 9375 C C . VAL B 1 493 ? 44.276 -12.716 6.238 1.00 33.28 493 VAL B C 1
ATOM 9376 O O . VAL B 1 493 ? 43.378 -12.060 6.779 1.00 33.80 493 VAL B O 1
ATOM 9380 N N . ASP B 1 494 ? 44.334 -12.904 4.923 1.00 33.65 494 ASP B N 1
ATOM 9381 C CA . ASP B 1 494 ? 43.329 -12.380 3.999 1.00 34.71 494 ASP B CA 1
ATOM 9382 C C . ASP B 1 494 ? 42.499 -13.560 3.505 1.00 35.12 494 ASP B C 1
ATOM 9383 O O . ASP B 1 494 ? 42.941 -14.327 2.646 1.00 35.01 494 ASP B O 1
ATOM 9388 N N . GLN B 1 495 ? 41.287 -13.696 4.045 1.00 35.66 495 GLN B N 1
ATOM 9389 C CA . GLN B 1 495 ? 40.433 -14.817 3.678 1.00 36.11 495 GLN B CA 1
ATOM 9390 C C . GLN B 1 495 ? 39.968 -14.747 2.229 1.00 37.00 495 GLN B C 1
ATOM 9391 O O . GLN B 1 495 ? 39.655 -15.789 1.643 1.00 37.25 495 GLN B O 1
ATOM 9397 N N . ALA B 1 496 ? 39.927 -13.553 1.632 1.00 37.53 496 ALA B N 1
ATOM 9398 C CA . ALA B 1 496 ? 39.497 -13.437 0.242 1.00 38.43 496 ALA B CA 1
ATOM 9399 C C . ALA B 1 496 ? 40.499 -14.094 -0.701 1.00 38.01 496 ALA B C 1
ATOM 9400 O O . ALA B 1 496 ? 40.115 -14.845 -1.607 1.00 38.52 496 ALA B O 1
ATOM 9402 N N . LEU B 1 497 ? 41.793 -13.833 -0.499 1.00 37.13 497 LEU B N 1
ATOM 9403 C CA . LEU B 1 497 ? 42.807 -14.472 -1.331 1.00 36.72 497 LEU B CA 1
ATOM 9404 C C . LEU B 1 497 ? 42.841 -15.973 -1.109 1.00 36.32 497 LEU B C 1
ATOM 9405 O O . LEU B 1 497 ? 43.110 -16.734 -2.047 1.00 36.46 497 LEU B O 1
ATOM 9410 N N . ILE B 1 498 ? 42.569 -16.416 0.117 1.00 35.88 498 ILE B N 1
ATOM 9411 C CA . ILE B 1 498 ? 42.505 -17.847 0.378 1.00 35.61 498 ILE B CA 1
ATOM 9412 C C . ILE B 1 498 ? 41.332 -18.464 -0.368 1.00 36.61 498 ILE B C 1
ATOM 9413 O O . ILE B 1 498 ? 41.457 -19.544 -0.952 1.00 36.68 498 ILE B O 1
ATOM 9418 N N . ASP B 1 499 ? 40.182 -17.785 -0.378 1.00 37.45 499 ASP B N 1
ATOM 9419 C CA . ASP B 1 499 ? 39.027 -18.310 -1.098 1.00 38.50 499 ASP B CA 1
ATOM 9420 C C . ASP B 1 499 ? 39.292 -18.366 -2.596 1.00 38.99 499 ASP B C 1
ATOM 9421 O O . ASP B 1 499 ? 38.954 -19.356 -3.256 1.00 39.44 499 ASP B O 1
ATOM 9426 N N . GLU B 1 500 ? 39.902 -17.315 -3.149 1.00 38.97 500 GLU B N 1
ATOM 9427 C CA . GLU B 1 500 ? 40.217 -17.313 -4.574 1.00 39.45 500 GLU B CA 1
ATOM 9428 C C . GLU B 1 500 ? 41.176 -18.448 -4.916 1.00 38.84 500 GLU B C 1
ATOM 9429 O O . GLU B 1 500 ? 40.972 -19.180 -5.895 1.00 39.40 500 GLU B O 1
ATOM 9435 N N . ALA B 1 501 ? 42.223 -18.617 -4.104 1.00 37.75 501 ALA B N 1
ATOM 9436 C CA . ALA B 1 501 ? 43.165 -19.706 -4.333 1.00 37.17 501 ALA B CA 1
ATOM 9437 C C . ALA B 1 501 ? 42.482 -21.064 -4.219 1.00 37.46 501 ALA B C 1
ATOM 9438 O O . ALA B 1 501 ? 42.803 -21.995 -4.968 1.00 37.60 501 ALA B O 1
ATOM 9440 N N . VAL B 1 502 ? 41.528 -21.191 -3.297 1.00 37.61 502 VAL B N 1
ATOM 9441 C CA . VAL B 1 502 ? 40.823 -22.456 -3.116 1.00 37.95 502 VAL B CA 1
ATOM 9442 C C . VAL B 1 502 ? 39.968 -22.770 -4.337 1.00 39.12 502 VAL B C 1
ATOM 9443 O O . VAL B 1 502 ? 39.973 -23.898 -4.836 1.00 39.37 502 VAL B O 1
ATOM 9447 N N . ALA B 1 503 ? 39.227 -21.780 -4.840 1.00 39.89 503 ALA B N 1
ATOM 9448 C CA . ALA B 1 503 ? 38.423 -21.991 -6.043 1.00 41.07 503 ALA B CA 1
ATOM 9449 C C . ALA B 1 503 ? 39.303 -22.374 -7.227 1.00 41.07 503 ALA B C 1
ATOM 9450 O O . ALA B 1 503 ? 39.004 -23.326 -7.963 1.00 41.68 503 ALA B O 1
ATOM 9452 N N . ASN B 1 504 ? 40.397 -21.633 -7.425 1.00 40.44 504 ASN B N 1
ATOM 9453 C CA . ASN B 1 504 ? 41.365 -21.988 -8.457 1.00 40.36 504 ASN B CA 1
ATOM 9454 C C . ASN B 1 504 ? 41.820 -23.434 -8.308 1.00 39.97 504 ASN B C 1
ATOM 9455 O O . ASN B 1 504 ? 41.885 -24.179 -9.293 1.00 40.50 504 ASN B O 1
ATOM 9460 N N . ALA B 1 505 ? 42.126 -23.851 -7.078 1.00 39.12 505 ALA B N 1
ATOM 9461 C CA . ALA B 1 505 ? 42.590 -25.214 -6.842 1.00 38.76 505 ALA B CA 1
ATOM 9462 C C . ALA B 1 505 ? 41.503 -26.237 -7.150 1.00 39.69 505 ALA B C 1
ATOM 9463 O O . ALA B 1 505 ? 41.795 -27.323 -7.664 1.00 39.88 505 ALA B O 1
ATOM 9465 N N . ARG B 1 506 ? 40.247 -25.917 -6.830 1.00 40.32 506 ARG B N 1
ATOM 9466 C CA . ARG B 1 506 ? 39.161 -26.858 -7.076 1.00 41.27 506 ARG B CA 1
ATOM 9467 C C . ARG B 1 506 ? 38.869 -26.992 -8.561 1.00 42.30 506 ARG B C 1
ATOM 9468 O O . ARG B 1 506 ? 38.361 -28.031 -8.996 1.00 43.02 506 ARG B O 1
ATOM 9476 N N . GLN B 1 507 ? 39.168 -25.962 -9.350 1.00 42.45 507 GLN B N 1
ATOM 9477 C CA . GLN B 1 507 ? 38.988 -26.033 -10.795 1.00 43.42 507 GLN B CA 1
ATOM 9478 C C . GLN B 1 507 ? 40.212 -26.573 -11.525 1.00 43.05 507 GLN B C 1
ATOM 9479 O O . GLN B 1 507 ? 40.232 -26.565 -12.759 1.00 43.79 507 GLN B O 1
ATOM 9485 N N . SER B 1 508 ? 41.222 -27.048 -10.805 1.00 41.99 508 SER B N 1
ATOM 9486 C CA . SER B 1 508 ? 42.477 -27.463 -11.411 1.00 41.59 508 SER B CA 1
ATOM 9487 C C . SER B 1 508 ? 42.708 -28.955 -11.206 1.00 41.52 508 SER B C 1
ATOM 9488 O O . SER B 1 508 ? 42.063 -29.606 -10.382 1.00 41.55 508 SER B O 1
ATOM 9491 N N . ASP B 1 509 ? 43.657 -29.489 -11.973 1.00 41.48 509 ASP B N 1
ATOM 9492 C CA . ASP B 1 509 ? 44.075 -30.876 -11.827 1.00 41.40 509 ASP B CA 1
ATOM 9493 C C . ASP B 1 509 ? 45.237 -31.038 -10.864 1.00 40.18 509 ASP B C 1
ATOM 9494 O O . ASP B 1 509 ? 45.474 -32.152 -10.384 1.00 40.02 509 ASP B O 1
ATOM 9499 N N . LEU B 1 510 ? 45.971 -29.963 -10.587 1.00 39.40 510 LEU B N 1
ATOM 9500 C CA . LEU B 1 510 ? 47.130 -30.028 -9.714 1.00 38.29 510 LEU B CA 1
ATOM 9501 C C . LEU B 1 510 ? 47.235 -28.743 -8.906 1.00 37.57 510 LEU B C 1
ATOM 9502 O O . LEU B 1 510 ? 46.880 -27.663 -9.385 1.00 37.88 510 LEU B O 1
ATOM 9507 N N . ILE B 1 511 ? 47.745 -28.869 -7.682 1.00 36.66 511 ILE B N 1
ATOM 9508 C CA . ILE B 1 511 ? 47.923 -27.747 -6.768 1.00 35.93 511 ILE B CA 1
ATOM 9509 C C . ILE B 1 511 ? 49.412 -27.594 -6.492 1.00 35.03 511 ILE B C 1
ATOM 9510 O O . ILE B 1 511 ? 50.033 -28.488 -5.905 1.00 34.57 511 ILE B O 1
ATOM 9515 N N . VAL B 1 512 ? 49.978 -26.463 -6.901 1.00 34.85 512 VAL B N 1
ATOM 9516 C CA . VAL B 1 512 ? 51.375 -26.134 -6.644 1.00 34.05 512 VAL B CA 1
ATOM 9517 C C . VAL B 1 512 ? 51.403 -24.922 -5.723 1.00 33.48 512 VAL B C 1
ATOM 9518 O O . VAL B 1 512 ? 51.132 -23.795 -6.156 1.00 33.77 512 VAL B O 1
ATOM 9522 N N . ALA B 1 513 ? 51.726 -25.148 -4.453 1.00 32.74 513 ALA B N 1
ATOM 9523 C CA . ALA B 1 513 ? 51.814 -24.088 -3.460 1.00 32.17 513 ALA B CA 1
ATOM 9524 C C . ALA B 1 513 ? 53.273 -23.686 -3.272 1.00 31.47 513 ALA B C 1
ATOM 9525 O O . ALA B 1 513 ? 54.128 -24.542 -3.026 1.00 31.06 513 ALA B O 1
ATOM 9527 N N . VAL B 1 514 ? 53.552 -22.389 -3.389 1.00 31.39 514 VAL B N 1
ATOM 9528 C CA . VAL B 1 514 ? 54.911 -21.857 -3.309 1.00 30.84 514 VAL B CA 1
ATOM 9529 C C . VAL B 1 514 ? 54.967 -20.861 -2.157 1.00 30.33 514 VAL B C 1
ATOM 9530 O O . VAL B 1 514 ? 54.413 -19.760 -2.253 1.00 30.63 514 VAL B O 1
ATOM 9534 N N . VAL B 1 515 ? 55.658 -21.234 -1.079 1.00 29.60 515 VAL B N 1
ATOM 9535 C CA . VAL B 1 515 ? 55.739 -20.429 0.132 1.00 29.10 515 VAL B CA 1
ATOM 9536 C C . VAL B 1 515 ? 57.206 -20.215 0.492 1.00 28.48 515 VAL B C 1
ATOM 9537 O O . VAL B 1 515 ? 58.107 -20.814 -0.094 1.00 28.42 515 VAL B O 1
ATOM 9541 N N . GLY B 1 516 ? 57.435 -19.339 1.466 1.00 28.08 516 GLY B N 1
ATOM 9542 C CA . GLY B 1 516 ? 58.787 -19.062 1.938 1.00 27.53 516 GLY B CA 1
ATOM 9543 C C . GLY B 1 516 ? 58.839 -17.751 2.710 1.00 27.35 516 GLY B C 1
ATOM 9544 O O . GLY B 1 516 ? 57.842 -17.317 3.286 1.00 27.48 516 GLY B O 1
ATOM 9545 N N . ASP B 1 517 ? 60.023 -17.143 2.715 1.00 27.10 517 ASP B N 1
ATOM 9546 C CA . ASP B 1 517 ? 60.236 -15.855 3.364 1.00 26.99 517 ASP B CA 1
ATOM 9547 C C . ASP B 1 517 ? 60.665 -14.821 2.327 1.00 27.43 517 ASP B C 1
ATOM 9548 O O . ASP B 1 517 ? 60.748 -15.102 1.131 1.00 27.81 517 ASP B O 1
ATOM 9553 N N . VAL B 1 518 ? 60.929 -13.605 2.806 1.00 27.43 518 VAL B N 1
ATOM 9554 C CA . VAL B 1 518 ? 61.308 -12.477 1.966 1.00 27.89 518 VAL B CA 1
ATOM 9555 C C . VAL B 1 518 ? 62.532 -11.813 2.582 1.00 27.56 518 VAL B C 1
ATOM 9556 O O . VAL B 1 518 ? 62.896 -12.076 3.727 1.00 27.02 518 VAL B O 1
ATOM 9560 N N . VAL B 1 519 ? 63.147 -10.913 1.810 1.00 27.95 519 VAL B N 1
ATOM 9561 C CA . VAL B 1 519 ? 64.449 -10.360 2.179 1.00 27.73 519 VAL B CA 1
ATOM 9562 C C . VAL B 1 519 ? 64.390 -9.592 3.497 1.00 27.50 519 VAL B C 1
ATOM 9563 O O . VAL B 1 519 ? 65.387 -9.525 4.228 1.00 27.12 519 VAL B O 1
ATOM 9567 N N . GLN B 1 520 ? 63.233 -9.018 3.837 1.00 27.78 520 GLN B N 1
ATOM 9568 C CA . GLN B 1 520 ? 63.098 -8.324 5.113 1.00 27.61 520 GLN B CA 1
ATOM 9569 C C . GLN B 1 520 ? 63.158 -9.266 6.310 1.00 26.91 520 GLN B C 1
ATOM 9570 O O . GLN B 1 520 ? 63.276 -8.790 7.443 1.00 26.71 520 GLN B O 1
ATOM 9576 N N . LEU B 1 521 ? 63.087 -10.579 6.092 1.00 26.60 521 LEU B N 1
ATOM 9577 C CA . LEU B 1 521 ? 63.146 -11.555 7.172 1.00 26.01 521 LEU B CA 1
ATOM 9578 C C . LEU B 1 521 ? 64.443 -12.357 7.182 1.00 25.58 521 LEU B C 1
ATOM 9579 O O . LEU B 1 521 ? 64.512 -13.391 7.854 1.00 25.15 521 LEU B O 1
ATOM 9584 N N . VAL B 1 522 ? 65.458 -11.933 6.430 1.00 25.75 522 VAL B N 1
ATOM 9585 C CA . VAL B 1 522 ? 66.714 -12.668 6.339 1.00 25.44 522 VAL B CA 1
ATOM 9586 C C . VAL B 1 522 ? 67.875 -11.682 6.379 1.00 25.54 522 VAL B C 1
ATOM 9587 O O . VAL B 1 522 ? 67.767 -10.545 5.911 1.00 25.99 522 VAL B O 1
ATOM 9591 N N . GLY B 1 523 ? 68.984 -12.124 6.956 1.00 25.18 523 GLY B N 1
ATOM 9592 C CA . GLY B 1 523 ? 70.235 -11.407 6.859 1.00 25.32 523 GLY B CA 1
ATOM 9593 C C . GLY B 1 523 ? 70.591 -10.652 8.120 1.00 25.15 523 GLY B C 1
ATOM 9594 O O . GLY B 1 523 ? 70.159 -10.978 9.228 1.00 24.79 523 GLY B O 1
ATOM 9595 N N . GLU B 1 524 ? 71.400 -9.611 7.932 1.00 25.48 524 GLU B N 1
ATOM 9596 C CA . GLU B 1 524 ? 71.918 -8.855 9.063 1.00 25.41 524 GLU B CA 1
ATOM 9597 C C . GLU B 1 524 ? 70.793 -8.162 9.819 1.00 25.46 524 GLU B C 1
ATOM 9598 O O . GLU B 1 524 ? 69.872 -7.597 9.221 1.00 25.84 524 GLU B O 1
ATOM 9604 N N . THR B 1 525 ? 70.881 -8.214 11.148 1.00 25.14 525 THR B N 1
ATOM 9605 C CA . THR B 1 525 ? 69.894 -7.692 12.089 1.00 25.15 525 THR B CA 1
ATOM 9606 C C . THR B 1 525 ? 68.521 -8.338 11.932 1.00 25.04 525 THR B C 1
ATOM 9607 O O . THR B 1 525 ? 67.560 -7.890 12.563 1.00 25.14 525 THR B O 1
ATOM 9611 N N . CYS B 1 526 ? 68.401 -9.381 11.112 1.00 24.90 526 CYS B N 1
ATOM 9612 C CA . CYS B 1 526 ? 67.115 -9.987 10.788 1.00 24.91 526 CYS B CA 1
ATOM 9613 C C . CYS B 1 526 ? 67.091 -11.482 11.083 1.00 24.44 526 CYS B C 1
ATOM 9614 O O . CYS B 1 526 ? 66.591 -12.278 10.288 1.00 24.48 526 CYS B O 1
ATOM 9617 N N . SER B 1 527 ? 67.621 -11.886 12.234 1.00 24.04 527 SER B N 1
ATOM 9618 C CA . SER B 1 527 ? 67.380 -13.238 12.709 1.00 23.66 527 SER B CA 1
ATOM 9619 C C . SER B 1 527 ? 65.893 -13.424 13.006 1.00 23.72 527 SER B C 1
ATOM 9620 O O . SER B 1 527 ? 65.155 -12.464 13.232 1.00 23.98 527 SER B O 1
ATOM 9623 N N . THR B 1 528 ? 65.449 -14.676 12.992 1.00 23.54 528 THR B N 1
ATOM 9624 C CA . THR B 1 528 ? 64.070 -15.003 13.323 1.00 23.61 528 THR B CA 1
ATOM 9625 C C . THR B 1 528 ? 64.043 -16.010 14.461 1.00 23.25 528 THR B C 1
ATOM 9626 O O . THR B 1 528 ? 64.906 -16.884 14.555 1.00 22.99 528 THR B O 1
ATOM 9630 N N . ALA B 1 529 ? 63.038 -15.886 15.320 1.00 23.28 529 ALA B N 1
ATOM 9631 C CA . ALA B 1 529 ? 62.929 -16.728 16.501 1.00 23.00 529 ALA B CA 1
ATOM 9632 C C . ALA B 1 529 ? 61.999 -17.919 16.313 1.00 23.06 529 ALA B C 1
ATOM 9633 O O . ALA B 1 529 ? 62.281 -18.999 16.837 1.00 22.84 529 ALA B O 1
ATOM 9635 N N . THR B 1 530 ? 60.896 -17.757 15.581 1.00 23.42 530 THR B N 1
ATOM 9636 C CA . THR B 1 530 ? 59.904 -18.820 15.477 1.00 23.57 530 THR B CA 1
ATOM 9637 C C . THR B 1 530 ? 60.146 -19.764 14.310 1.00 23.66 530 THR B C 1
ATOM 9638 O O . THR B 1 530 ? 59.672 -20.903 14.354 1.00 23.72 530 THR B O 1
ATOM 9642 N N . LEU B 1 531 ? 60.860 -19.322 13.276 1.00 23.73 531 LEU B N 1
ATOM 9643 C CA . LEU B 1 531 ? 61.151 -20.095 12.070 1.00 23.88 531 LEU B CA 1
ATOM 9644 C C . LEU B 1 531 ? 59.898 -20.434 11.270 1.00 24.33 531 LEU B C 1
ATOM 9645 O O . LEU B 1 531 ? 59.964 -21.240 10.335 1.00 24.51 531 LEU B O 1
ATOM 9650 N N . GLU B 1 532 ? 58.761 -19.838 11.606 1.00 24.57 532 GLU B N 1
ATOM 9651 C CA . GLU B 1 532 ? 57.509 -20.122 10.927 1.00 25.06 532 GLU B CA 1
ATOM 9652 C C . GLU B 1 532 ? 57.301 -19.168 9.757 1.00 25.47 532 GLU B C 1
ATOM 9653 O O . GLU B 1 532 ? 57.831 -18.056 9.723 1.00 25.42 532 GLU B O 1
ATOM 9659 N N . LEU B 1 533 ? 56.512 -19.623 8.791 1.00 25.94 533 LEU B N 1
ATOM 9660 C CA . LEU B 1 533 ? 56.079 -18.747 7.715 1.00 26.45 533 LEU B CA 1
ATOM 9661 C C . LEU B 1 533 ? 55.198 -17.644 8.284 1.00 26.69 533 LEU B C 1
ATOM 9662 O O . LEU B 1 533 ? 54.348 -17.891 9.141 1.00 26.73 533 LEU B O 1
ATOM 9667 N N . LEU B 1 534 ? 55.422 -16.420 7.825 1.00 26.90 534 LEU B N 1
ATOM 9668 C CA . LEU B 1 534 ? 54.640 -15.291 8.301 1.00 27.22 534 LEU B CA 1
ATOM 9669 C C . LEU B 1 534 ? 53.437 -15.057 7.392 1.00 27.98 534 LEU B C 1
ATOM 9670 O O . LEU B 1 534 ? 53.299 -15.662 6.327 1.00 28.26 534 LEU B O 1
ATOM 9675 N N . GLY B 1 535 ? 52.556 -14.160 7.828 1.00 28.37 535 GLY B N 1
ATOM 9676 C CA . GLY B 1 535 ? 51.396 -13.836 7.023 1.00 29.16 535 GLY B CA 1
ATOM 9677 C C . GLY B 1 535 ? 50.354 -14.942 7.038 1.00 29.40 535 GLY B C 1
ATOM 9678 O O . GLY B 1 535 ? 50.230 -15.710 7.994 1.00 29.03 535 GLY B O 1
ATOM 9679 N N . GLY B 1 536 ? 49.591 -15.022 5.953 1.00 30.09 536 GLY B N 1
ATOM 9680 C CA . GLY B 1 536 ? 48.528 -16.002 5.860 1.00 30.46 536 GLY B CA 1
ATOM 9681 C C . GLY B 1 536 ? 48.947 -17.284 5.171 1.00 30.30 536 GLY B C 1
ATOM 9682 O O . GLY B 1 536 ? 48.098 -18.055 4.716 1.00 30.78 536 GLY B O 1
ATOM 9683 N N . GLN B 1 537 ? 50.257 -17.531 5.103 1.00 29.68 537 GLN B N 1
ATOM 9684 C CA . GLN B 1 537 ? 50.750 -18.690 4.367 1.00 29.59 537 GLN B CA 1
ATOM 9685 C C . GLN B 1 537 ? 50.358 -19.997 5.045 1.00 29.43 537 GLN B C 1
ATOM 9686 O O . GLN B 1 537 ? 50.093 -20.994 4.366 1.00 29.74 537 GLN B O 1
ATOM 9692 N N . ASN B 1 538 ? 50.332 -20.020 6.379 1.00 29.00 538 ASN B N 1
ATOM 9693 C CA . ASN B 1 538 ? 49.946 -21.243 7.076 1.00 28.90 538 ASN B CA 1
ATOM 9694 C C . ASN B 1 538 ? 48.469 -21.555 6.870 1.00 29.65 538 ASN B C 1
ATOM 9695 O O . ASN B 1 538 ? 48.103 -22.711 6.624 1.00 29.90 538 ASN B O 1
ATOM 9700 N N . ALA B 1 539 ? 47.608 -20.539 6.960 1.00 30.09 539 ALA B N 1
ATOM 9701 C CA . ALA B 1 539 ? 46.191 -20.746 6.683 1.00 30.90 539 ALA B CA 1
ATOM 9702 C C . ALA B 1 539 ? 45.974 -21.148 5.230 1.00 31.48 539 ALA B C 1
ATOM 9703 O O . ALA B 1 539 ? 45.123 -21.996 4.929 1.00 32.03 539 ALA B O 1
ATOM 9705 N N . LEU B 1 540 ? 46.729 -20.537 4.314 1.00 31.43 540 LEU B N 1
ATOM 9706 C CA . LEU B 1 540 ? 46.650 -20.913 2.907 1.00 31.97 540 LEU B CA 1
ATOM 9707 C C . LEU B 1 540 ? 46.994 -22.386 2.717 1.00 31.83 540 LEU B C 1
ATOM 9708 O O . LEU B 1 540 ? 46.252 -23.130 2.067 1.00 32.47 540 LEU B O 1
ATOM 9713 N N . LEU B 1 541 ? 48.119 -22.827 3.289 1.00 31.04 541 LEU B N 1
ATOM 9714 C CA . LEU B 1 541 ? 48.502 -24.231 3.172 1.00 30.93 541 LEU B CA 1
ATOM 9715 C C . LEU B 1 541 ? 47.479 -25.151 3.822 1.00 31.25 541 LEU B C 1
ATOM 9716 O O . LEU B 1 541 ? 47.245 -26.260 3.328 1.00 31.64 541 LEU B O 1
ATOM 9721 N N . ASP B 1 542 ? 46.867 -24.715 4.925 1.00 31.15 542 ASP B N 1
ATOM 9722 C CA . ASP B 1 542 ? 45.812 -25.509 5.548 1.00 31.55 542 ASP B CA 1
ATOM 9723 C C . ASP B 1 542 ? 44.643 -25.701 4.593 1.00 32.54 542 ASP B C 1
ATOM 9724 O O . ASP B 1 542 ? 44.185 -26.828 4.372 1.00 32.98 542 ASP B O 1
ATOM 9729 N N . ALA B 1 543 ? 44.156 -24.606 4.002 1.00 32.96 543 ALA B N 1
ATOM 9730 C CA . ALA B 1 543 ? 43.000 -24.699 3.114 1.00 33.97 543 ALA B CA 1
ATOM 9731 C C . ALA B 1 543 ? 43.319 -25.523 1.873 1.00 34.31 543 ALA B C 1
ATOM 9732 O O . ALA B 1 543 ? 42.497 -26.333 1.426 1.00 35.05 543 ALA B O 1
ATOM 9734 N N . LEU B 1 544 ? 44.512 -25.334 1.303 1.00 33.83 544 LEU B N 1
ATOM 9735 C CA . LEU B 1 544 ? 44.895 -26.107 0.125 1.00 34.15 544 LEU B CA 1
ATOM 9736 C C . LEU B 1 544 ? 45.019 -27.589 0.454 1.00 34.10 544 LEU B C 1
ATOM 9737 O O . LEU B 1 544 ? 44.614 -28.444 -0.344 1.00 34.78 544 LEU B O 1
ATOM 9742 N N . ALA B 1 545 ? 45.583 -27.914 1.620 1.00 33.36 545 ALA B N 1
ATOM 9743 C CA . ALA B 1 545 ? 45.662 -29.311 2.033 1.00 33.36 545 ALA B CA 1
ATOM 9744 C C . ALA B 1 545 ? 44.273 -29.899 2.243 1.00 34.15 545 ALA B C 1
ATOM 9745 O O . ALA B 1 545 ? 44.035 -31.073 1.936 1.00 34.64 545 ALA B O 1
ATOM 9747 N N . ALA B 1 546 ? 43.341 -29.093 2.760 1.00 34.36 546 ALA B N 1
ATOM 9748 C CA . ALA B 1 546 ? 41.968 -29.558 2.919 1.00 35.21 546 ALA B CA 1
ATOM 9749 C C . ALA B 1 546 ? 41.333 -29.857 1.568 1.00 36.18 546 ALA B C 1
ATOM 9750 O O . ALA B 1 546 ? 40.651 -30.877 1.406 1.00 36.88 546 ALA B O 1
ATOM 9752 N N . VAL B 1 547 ? 41.543 -28.976 0.586 1.00 36.31 547 VAL B N 1
ATOM 9753 C CA . VAL B 1 547 ? 41.029 -29.222 -0.759 1.00 37.25 547 VAL B CA 1
ATOM 9754 C C . VAL B 1 547 ? 41.635 -30.496 -1.334 1.00 37.34 547 VAL B C 1
ATOM 9755 O O . VAL B 1 547 ? 40.930 -31.329 -1.919 1.00 38.22 547 VAL B O 1
ATOM 9759 N N . SER B 1 548 ? 42.946 -30.676 -1.164 1.00 36.49 548 SER B N 1
ATOM 9760 C CA . SER B 1 548 ? 43.610 -31.847 -1.726 1.00 36.59 548 SER B CA 1
ATOM 9761 C C . SER B 1 548 ? 43.093 -33.136 -1.095 1.00 36.93 548 SER B C 1
ATOM 9762 O O . SER B 1 548 ? 42.841 -34.120 -1.799 1.00 37.66 548 SER B O 1
ATOM 9765 N N . ARG B 1 549 ? 42.920 -33.150 0.230 1.00 36.47 549 ARG B N 1
ATOM 9766 C CA . ARG B 1 549 ? 42.386 -34.343 0.879 1.00 36.85 549 ARG B CA 1
ATOM 9767 C C . ARG B 1 549 ? 40.948 -34.601 0.452 1.00 38.00 549 ARG B C 1
ATOM 9768 O O . ARG B 1 549 ? 40.544 -35.754 0.263 1.00 38.69 549 ARG B O 1
ATOM 9776 N N . GLU B 1 550 ? 40.161 -33.534 0.308 1.00 38.27 550 GLU B N 1
ATOM 9777 C CA . GLU B 1 550 ? 38.743 -33.686 0.004 1.00 39.39 550 GLU B CA 1
ATOM 9778 C C . GLU B 1 550 ? 38.528 -34.205 -1.413 1.00 40.30 550 GLU B C 1
ATOM 9779 O O . GLU B 1 550 ? 37.671 -35.066 -1.639 1.00 41.26 550 GLU B O 1
ATOM 9785 N N . THR B 1 551 ? 39.297 -33.699 -2.378 1.00 40.08 551 THR B N 1
ATOM 9786 C CA . THR B 1 551 ? 39.067 -34.011 -3.781 1.00 40.99 551 THR B CA 1
ATOM 9787 C C . THR B 1 551 ? 40.037 -35.039 -4.347 1.00 40.90 551 THR B C 1
ATOM 9788 O O . THR B 1 551 ? 39.800 -35.546 -5.447 1.00 41.77 551 THR B O 1
ATOM 9792 N N . GLY B 1 552 ? 41.111 -35.362 -3.631 1.00 39.96 552 GLY B N 1
ATOM 9793 C CA . GLY B 1 552 ? 42.122 -36.249 -4.167 1.00 39.86 552 GLY B CA 1
ATOM 9794 C C . GLY B 1 552 ? 43.026 -35.621 -5.201 1.00 39.62 552 GLY B C 1
ATOM 9795 O O . GLY B 1 552 ? 43.812 -36.333 -5.833 1.00 39.70 552 GLY B O 1
ATOM 9796 N N . LYS B 1 553 ? 42.939 -34.313 -5.394 1.00 39.37 553 LYS B N 1
ATOM 9797 C CA . LYS B 1 553 ? 43.826 -33.637 -6.330 1.00 39.13 553 LYS B CA 1
ATOM 9798 C C . LYS B 1 553 ? 45.243 -33.614 -5.767 1.00 38.02 553 LYS B C 1
ATOM 9799 O O . LYS B 1 553 ? 45.435 -33.237 -4.605 1.00 37.24 553 LYS B O 1
ATOM 9805 N N . PRO B 1 554 ? 46.248 -34.017 -6.541 1.00 37.98 554 PRO B N 1
ATOM 9806 C CA . PRO B 1 554 ? 47.625 -33.988 -6.038 1.00 36.99 554 PRO B CA 1
ATOM 9807 C C . PRO B 1 554 ? 48.071 -32.574 -5.694 1.00 36.22 554 PRO B C 1
ATOM 9808 O O . PRO B 1 554 ? 47.669 -31.596 -6.328 1.00 36.51 554 PRO B O 1
ATOM 9812 N N . MET B 1 555 ? 48.899 -32.474 -4.659 1.00 35.27 555 MET B N 1
ATOM 9813 C CA . MET B 1 555 ? 49.404 -31.199 -4.174 1.00 34.51 555 MET B CA 1
ATOM 9814 C C . MET B 1 555 ? 50.901 -31.309 -3.935 1.00 33.73 555 MET B C 1
ATOM 9815 O O . MET B 1 555 ? 51.396 -32.356 -3.511 1.00 33.56 555 MET B O 1
ATOM 9820 N N . VAL B 1 556 ? 51.621 -30.227 -4.219 1.00 33.33 556 VAL B N 1
ATOM 9821 C CA . VAL B 1 556 ? 53.046 -30.143 -3.926 1.00 32.59 556 VAL B CA 1
ATOM 9822 C C . VAL B 1 556 ? 53.331 -28.787 -3.298 1.00 31.95 556 VAL B C 1
ATOM 9823 O O . VAL B 1 556 ? 52.898 -27.749 -3.811 1.00 32.21 556 VAL B O 1
ATOM 9827 N N . THR B 1 557 ? 54.039 -28.795 -2.174 1.00 31.17 557 THR B N 1
ATOM 9828 C CA . THR B 1 557 ? 54.453 -27.572 -1.506 1.00 30.55 557 THR B CA 1
ATOM 9829 C C . THR B 1 557 ? 55.901 -27.282 -1.873 1.00 30.16 557 THR B C 1
ATOM 9830 O O . THR B 1 557 ? 56.797 -28.069 -1.552 1.00 29.84 557 THR B O 1
ATOM 9834 N N . VAL B 1 558 ? 56.121 -26.164 -2.553 1.00 30.26 558 VAL B N 1
ATOM 9835 C CA . VAL B 1 558 ? 57.456 -25.712 -2.919 1.00 29.95 558 VAL B CA 1
ATOM 9836 C C . VAL B 1 558 ? 57.854 -24.620 -1.940 1.00 29.32 558 VAL B C 1
ATOM 9837 O O . VAL B 1 558 ? 57.210 -23.567 -1.875 1.00 29.44 558 VAL B O 1
ATOM 9841 N N . LEU B 1 559 ? 58.905 -24.869 -1.169 1.00 28.71 559 LEU B N 1
ATOM 9842 C CA . LEU B 1 559 ? 59.398 -23.913 -0.187 1.00 28.11 559 LEU B CA 1
ATOM 9843 C C . LEU B 1 559 ? 60.583 -23.166 -0.788 1.00 28.03 559 LEU B C 1
ATOM 9844 O O . LEU B 1 559 ? 61.655 -23.745 -0.987 1.00 27.89 559 LEU B O 1
ATOM 9849 N N . ILE B 1 560 ? 60.381 -21.886 -1.088 1.00 28.19 560 ILE B N 1
ATOM 9850 C CA . ILE B 1 560 ? 61.462 -21.012 -1.525 1.00 28.13 560 ILE B CA 1
ATOM 9851 C C . ILE B 1 560 ? 61.773 -20.050 -0.388 1.00 27.62 560 ILE B C 1
ATOM 9852 O O . ILE B 1 560 ? 61.110 -19.018 -0.238 1.00 27.78 560 ILE B O 1
ATOM 9857 N N . SER B 1 561 ? 62.768 -20.386 0.432 1.00 27.08 561 SER B N 1
ATOM 9858 C CA . SER B 1 561 ? 63.084 -19.596 1.612 1.00 26.60 561 SER B CA 1
ATOM 9859 C C . SER B 1 561 ? 64.586 -19.570 1.841 1.00 26.26 561 SER B C 1
ATOM 9860 O O . SER B 1 561 ? 65.303 -20.503 1.476 1.00 26.24 561 SER B O 1
ATOM 9863 N N . SER B 1 562 ? 65.046 -18.518 2.516 1.00 26.02 562 SER B N 1
ATOM 9864 C CA . SER B 1 562 ? 66.473 -18.347 2.744 1.00 25.76 562 SER B CA 1
ATOM 9865 C C . SER B 1 562 ? 67.063 -19.447 3.615 1.00 25.31 562 SER B C 1
ATOM 9866 O O . SER B 1 562 ? 68.277 -19.666 3.576 1.00 25.20 562 SER B O 1
ATOM 9869 N N . LYS B 1 563 ? 66.242 -20.146 4.389 1.00 25.11 563 LYS B N 1
ATOM 9870 C CA . LYS B 1 563 ? 66.736 -21.105 5.367 1.00 24.72 563 LYS B CA 1
ATOM 9871 C C . LYS B 1 563 ? 65.604 -22.070 5.696 1.00 24.75 563 LYS B C 1
ATOM 9872 O O . LYS B 1 563 ? 64.455 -21.850 5.289 1.00 25.04 563 LYS B O 1
ATOM 9878 N N . PRO B 1 564 ? 65.895 -23.160 6.411 1.00 24.52 564 PRO B N 1
ATOM 9879 C CA . PRO B 1 564 ? 64.821 -24.068 6.827 1.00 24.58 564 PRO B CA 1
ATOM 9880 C C . PRO B 1 564 ? 63.719 -23.322 7.567 1.00 24.50 564 PRO B C 1
ATOM 9881 O O . PRO B 1 564 ? 63.973 -22.365 8.301 1.00 24.23 564 PRO B O 1
ATOM 9885 N N . GLN B 1 565 ? 62.483 -23.764 7.356 1.00 24.80 565 GLN B N 1
ATOM 9886 C CA . GLN B 1 565 ? 61.316 -23.134 7.948 1.00 24.85 565 GLN B CA 1
ATOM 9887 C C . GLN B 1 565 ? 60.451 -24.184 8.626 1.00 24.90 565 GLN B C 1
ATOM 9888 O O . GLN B 1 565 ? 60.455 -25.356 8.246 1.00 25.08 565 GLN B O 1
ATOM 9894 N N . VAL B 1 566 ? 59.707 -23.750 9.636 1.00 24.79 566 VAL B N 1
ATOM 9895 C CA . VAL B 1 566 ? 58.683 -24.590 10.249 1.00 24.94 566 VAL B CA 1
ATOM 9896 C C . VAL B 1 566 ? 57.406 -24.453 9.431 1.00 25.49 566 VAL B C 1
ATOM 9897 O O . VAL B 1 566 ? 56.915 -23.342 9.213 1.00 25.65 566 VAL B O 1
ATOM 9901 N N . LEU B 1 567 ? 56.881 -25.578 8.964 1.00 25.86 567 LEU B N 1
ATOM 9902 C CA . LEU B 1 567 ? 55.676 -25.655 8.154 1.00 26.47 567 LEU B CA 1
ATOM 9903 C C . LEU B 1 567 ? 54.483 -26.077 9.001 1.00 26.68 567 LEU B C 1
ATOM 9904 O O . LEU B 1 567 ? 54.649 -26.659 10.077 1.00 26.39 567 LEU B O 1
ATOM 9909 N N . PRO B 1 568 ? 53.258 -25.799 8.549 1.00 27.22 568 PRO B N 1
ATOM 9910 C CA . PRO B 1 568 ? 52.081 -26.172 9.344 1.00 27.50 568 PRO B CA 1
ATOM 9911 C C . PRO B 1 568 ? 51.951 -27.680 9.482 1.00 27.69 568 PRO B C 1
ATOM 9912 O O . PRO B 1 568 ? 52.491 -28.457 8.693 1.00 27.80 568 PRO B O 1
ATOM 9916 N N . ALA B 1 569 ? 51.206 -28.089 10.511 1.00 27.78 569 ALA B N 1
ATOM 9917 C CA . ALA B 1 569 ? 50.976 -29.509 10.745 1.00 28.05 569 ALA B CA 1
ATOM 9918 C C . ALA B 1 569 ? 50.238 -30.161 9.583 1.00 28.79 569 ALA B C 1
ATOM 9919 O O . ALA B 1 569 ? 50.386 -31.364 9.353 1.00 29.03 569 ALA B O 1
ATOM 9921 N N . SER B 1 570 ? 49.445 -29.388 8.837 1.00 29.20 570 SER B N 1
ATOM 9922 C CA . SER B 1 570 ? 48.748 -29.948 7.684 1.00 29.96 570 SER B CA 1
ATOM 9923 C C . SER B 1 570 ? 49.722 -30.464 6.632 1.00 29.94 570 SER B C 1
ATOM 9924 O O . SER B 1 570 ? 49.374 -31.353 5.848 1.00 30.53 570 SER B O 1
ATOM 9927 N N . ILE B 1 571 ? 50.937 -29.929 6.600 1.00 29.31 571 ILE B N 1
ATOM 9928 C CA . ILE B 1 571 ? 51.940 -30.321 5.618 1.00 29.28 571 ILE B CA 1
ATOM 9929 C C . ILE B 1 571 ? 52.930 -31.325 6.194 1.00 28.92 571 ILE B C 1
ATOM 9930 O O . ILE B 1 571 ? 53.211 -32.352 5.579 1.00 29.25 571 ILE B O 1
ATOM 9935 N N . VAL B 1 572 ? 53.460 -31.056 7.390 1.00 28.29 572 VAL B N 1
ATOM 9936 C CA . VAL B 1 572 ? 54.514 -31.892 7.958 1.00 27.94 572 VAL B CA 1
ATOM 9937 C C . VAL B 1 572 ? 54.000 -32.858 9.016 1.00 28.07 572 VAL B C 1
ATOM 9938 O O . VAL B 1 572 ? 54.775 -33.703 9.492 1.00 27.90 572 VAL B O 1
ATOM 9942 N N . GLY B 1 573 ? 52.731 -32.772 9.389 1.00 28.41 573 GLY B N 1
ATOM 9943 C CA . GLY B 1 573 ? 52.188 -33.581 10.459 1.00 28.56 573 GLY B CA 1
ATOM 9944 C C . GLY B 1 573 ? 52.350 -32.918 11.816 1.00 27.99 573 GLY B C 1
ATOM 9945 O O . GLY B 1 573 ? 53.214 -32.071 12.034 1.00 27.40 573 GLY B O 1
ATOM 9946 N N . GLU B 1 574 ? 51.485 -33.319 12.743 1.00 28.23 574 GLU B N 1
ATOM 9947 C CA . GLU B 1 574 ? 51.521 -32.772 14.091 1.00 27.79 574 GLU B CA 1
ATOM 9948 C C . GLU B 1 574 ? 52.796 -33.191 14.804 1.00 27.27 574 GLU B C 1
ATOM 9949 O O . GLU B 1 574 ? 53.242 -34.335 14.684 1.00 27.45 574 GLU B O 1
ATOM 9955 N N . TYR B 1 575 ? 53.379 -32.271 15.562 1.00 26.68 575 TYR B N 1
ATOM 9956 C CA . TYR B 1 575 ? 54.545 -32.619 16.353 1.00 26.23 575 TYR B CA 1
ATOM 9957 C C . TYR B 1 575 ? 54.099 -32.922 17.776 1.00 26.24 575 TYR B C 1
ATOM 9958 O O . TYR B 1 575 ? 52.995 -32.565 18.195 1.00 26.48 575 TYR B O 1
ATOM 9967 N N . GLY B 1 576 ? 54.968 -33.599 18.511 1.00 26.04 576 GLY B N 1
ATOM 9968 C CA . GLY B 1 576 ? 54.641 -33.974 19.870 1.00 26.10 576 GLY B CA 1
ATOM 9969 C C . GLY B 1 576 ? 55.751 -34.812 20.455 1.00 25.95 576 GLY B C 1
ATOM 9970 O O . GLY B 1 576 ? 56.835 -34.929 19.879 1.00 25.73 576 GLY B O 1
ATOM 9971 N N . VAL B 1 577 ? 55.466 -35.382 21.628 1.00 26.11 577 VAL B N 1
ATOM 9972 C CA . VAL B 1 577 ? 56.391 -36.336 22.234 1.00 26.12 577 VAL B CA 1
ATOM 9973 C C . VAL B 1 577 ? 56.749 -37.423 21.232 1.00 26.50 577 VAL B C 1
ATOM 9974 O O . VAL B 1 577 ? 57.909 -37.839 21.129 1.00 26.37 577 VAL B O 1
ATOM 9978 N N . PHE B 1 578 ? 55.760 -37.891 20.476 1.00 27.04 578 PHE B N 1
ATOM 9979 C CA . PHE B 1 578 ? 55.967 -38.757 19.325 1.00 27.45 578 PHE B CA 1
ATOM 9980 C C . PHE B 1 578 ? 55.334 -38.120 18.095 1.00 27.53 578 PHE B C 1
ATOM 9981 O O . PHE B 1 578 ? 54.281 -37.481 18.188 1.00 27.61 578 PHE B O 1
ATOM 9989 N N . ALA B 1 579 ? 55.992 -38.279 16.950 1.00 27.56 579 ALA B N 1
ATOM 9990 C CA . ALA B 1 579 ? 55.517 -37.704 15.702 1.00 27.67 579 ALA B CA 1
ATOM 9991 C C . ALA B 1 579 ? 55.999 -38.573 14.553 1.00 28.07 579 ALA B C 1
ATOM 9992 O O . ALA B 1 579 ? 57.011 -39.267 14.665 1.00 28.05 579 ALA B O 1
ATOM 9994 N N . LYS B 1 580 ? 55.265 -38.527 13.448 1.00 28.50 580 LYS B N 1
ATOM 9995 C CA . LYS B 1 580 ? 55.602 -39.349 12.298 1.00 28.97 580 LYS B CA 1
ATOM 9996 C C . LYS B 1 580 ? 56.776 -38.757 11.527 1.00 28.55 580 LYS B C 1
ATOM 9997 O O . LYS B 1 580 ? 57.012 -37.546 11.534 1.00 27.99 580 LYS B O 1
ATOM 10003 N N . ARG B 1 581 ? 57.522 -39.639 10.867 1.00 28.87 581 ARG B N 1
ATOM 10004 C CA . ARG B 1 581 ? 58.593 -39.222 9.973 1.00 28.62 581 ARG B CA 1
ATOM 10005 C C . ARG B 1 581 ? 58.029 -38.356 8.854 1.00 28.70 581 ARG B C 1
ATOM 10006 O O . ARG B 1 581 ? 57.157 -38.793 8.097 1.00 29.32 581 ARG B O 1
ATOM 10014 N N . VAL B 1 582 ? 58.526 -37.121 8.756 1.00 28.11 582 VAL B N 1
ATOM 10015 C CA . VAL B 1 582 ? 57.915 -36.146 7.858 1.00 28.17 582 VAL B CA 1
ATOM 10016 C C . VAL B 1 582 ? 58.095 -36.542 6.397 1.00 28.69 582 VAL B C 1
ATOM 10017 O O . VAL B 1 582 ? 57.222 -36.272 5.564 1.00 29.10 582 VAL B O 1
ATOM 10021 N N . SER B 1 583 ? 59.215 -37.177 6.054 1.00 28.74 583 SER B N 1
ATOM 10022 C CA . SER B 1 583 ? 59.468 -37.588 4.678 1.00 29.27 583 SER B CA 1
ATOM 10023 C C . SER B 1 583 ? 58.685 -38.830 4.267 1.00 30.10 583 SER B C 1
ATOM 10024 O O . SER B 1 583 ? 58.736 -39.213 3.094 1.00 30.65 583 SER B O 1
ATOM 10027 N N . ASP B 1 584 ? 57.973 -39.464 5.189 1.00 30.25 584 ASP B N 1
ATOM 10028 C CA . ASP B 1 584 ? 57.205 -40.647 4.843 1.00 31.11 584 ASP B CA 1
ATOM 10029 C C . ASP B 1 584 ? 56.050 -40.260 3.921 1.00 31.59 584 ASP B C 1
ATOM 10030 O O . ASP B 1 584 ? 55.408 -39.226 4.132 1.00 31.27 584 ASP B O 1
ATOM 10035 N N . PRO B 1 585 ? 55.775 -41.054 2.883 1.00 32.40 585 PRO B N 1
ATOM 10036 C CA . PRO B 1 585 ? 54.777 -40.640 1.881 1.00 32.91 585 PRO B CA 1
ATOM 10037 C C . PRO B 1 585 ? 53.381 -40.398 2.433 1.00 33.09 585 PRO B C 1
ATOM 10038 O O . PRO B 1 585 ? 52.629 -39.623 1.830 1.00 33.26 585 PRO B O 1
ATOM 10042 N N . GLU B 1 586 ? 53.014 -41.001 3.562 1.00 33.10 586 GLU B N 1
ATOM 10043 C CA . GLU B 1 586 ? 51.673 -40.855 4.116 1.00 33.36 586 GLU B CA 1
ATOM 10044 C C . GLU B 1 586 ? 51.576 -39.776 5.185 1.00 32.56 586 GLU B C 1
ATOM 10045 O O . GLU B 1 586 ? 50.474 -39.498 5.666 1.00 32.74 586 GLU B O 1
ATOM 10051 N N . THR B 1 587 ? 52.686 -39.155 5.557 1.00 31.73 587 THR B N 1
ATOM 10052 C CA . THR B 1 587 ? 52.646 -38.089 6.544 1.00 31.00 587 THR B CA 1
ATOM 10053 C C . THR B 1 587 ? 52.089 -36.818 5.917 1.00 30.94 587 THR B C 1
ATOM 10054 O O . THR B 1 587 ? 52.424 -36.470 4.781 1.00 31.06 587 THR B O 1
ATOM 10058 N N . GLY B 1 588 ? 51.225 -36.132 6.662 1.00 30.81 588 GLY B N 1
ATOM 10059 C CA . GLY B 1 588 ? 50.645 -34.879 6.222 1.00 30.79 588 GLY B CA 1
ATOM 10060 C C . GLY B 1 588 ? 49.896 -35.022 4.910 1.00 31.59 588 GLY B C 1
ATOM 10061 O O . GLY B 1 588 ? 49.286 -36.053 4.612 1.00 32.30 588 GLY B O 1
ATOM 10062 N N . THR B 1 589 ? 49.945 -33.960 4.109 1.00 31.53 589 THR B N 1
ATOM 10063 C CA . THR B 1 589 ? 49.289 -33.933 2.810 1.00 32.29 589 THR B CA 1
ATOM 10064 C C . THR B 1 589 ? 50.238 -33.339 1.783 1.00 32.08 589 THR B C 1
ATOM 10065 O O . THR B 1 589 ? 50.855 -32.299 2.032 1.00 31.44 589 THR B O 1
ATOM 10069 N N . GLY B 1 590 ? 50.367 -34.012 0.643 1.00 32.66 590 GLY B N 1
ATOM 10070 C CA . GLY B 1 590 ? 51.108 -33.474 -0.477 1.00 32.64 590 GLY B CA 1
ATOM 10071 C C . GLY B 1 590 ? 52.584 -33.801 -0.432 1.00 32.10 590 GLY B C 1
ATOM 10072 O O . GLY B 1 590 ? 53.113 -34.385 0.516 1.00 31.68 590 GLY B O 1
ATOM 10073 N N . SER B 1 591 ? 53.259 -33.411 -1.506 1.00 32.18 591 SER B N 1
ATOM 10074 C CA . SER B 1 591 ? 54.701 -33.549 -1.621 1.00 31.74 591 SER B CA 1
ATOM 10075 C C . SER B 1 591 ? 55.386 -32.261 -1.176 1.00 30.97 591 SER B C 1
ATOM 10076 O O . SER B 1 591 ? 54.775 -31.192 -1.120 1.00 30.91 591 SER B O 1
ATOM 10079 N N . ILE B 1 592 ? 56.668 -32.375 -0.841 1.00 30.44 592 ILE B N 1
ATOM 10080 C CA . ILE B 1 592 ? 57.434 -31.263 -0.289 1.00 29.71 592 ILE B CA 1
ATOM 10081 C C . ILE B 1 592 ? 58.739 -31.132 -1.060 1.00 29.62 592 ILE B C 1
ATOM 10082 O O . ILE B 1 592 ? 59.542 -32.077 -1.097 1.00 29.65 592 ILE B O 1
ATOM 10087 N N . LEU B 1 593 ? 58.949 -29.959 -1.660 1.00 29.57 593 LEU B N 1
ATOM 10088 C CA . LEU B 1 593 ? 60.181 -29.569 -2.331 1.00 29.46 593 LEU B CA 1
ATOM 10089 C C . LEU B 1 593 ? 60.796 -28.376 -1.611 1.00 28.80 593 LEU B C 1
ATOM 10090 O O . LEU B 1 593 ? 60.081 -27.463 -1.192 1.00 28.67 593 LEU B O 1
ATOM 10095 N N . TRP B 1 594 ? 62.120 -28.372 -1.482 1.00 28.46 594 TRP B N 1
ATOM 10096 C CA . TRP B 1 594 ? 62.842 -27.224 -0.950 1.00 27.93 594 TRP B CA 1
ATOM 10097 C C . TRP B 1 594 ? 63.767 -26.667 -2.019 1.00 28.13 594 TRP B C 1
ATOM 10098 O O . TRP B 1 594 ? 64.550 -27.412 -2.616 1.00 28.35 594 TRP B O 1
ATOM 10109 N N . ALA B 1 595 ? 63.669 -25.363 -2.261 1.00 28.12 595 ALA B N 1
ATOM 10110 C CA . ALA B 1 595 ? 64.593 -24.646 -3.137 1.00 28.29 595 ALA B CA 1
ATOM 10111 C C . ALA B 1 595 ? 65.030 -23.395 -2.391 1.00 27.83 595 ALA B C 1
ATOM 10112 O O . ALA B 1 595 ? 64.324 -22.373 -2.430 1.00 27.94 595 ALA B O 1
ATOM 10114 N N . PRO B 1 596 ? 66.181 -23.433 -1.710 1.00 27.39 596 PRO B N 1
ATOM 10115 C CA . PRO B 1 596 ? 66.530 -22.354 -0.774 1.00 30.46 596 PRO B CA 1
ATOM 10116 C C . PRO B 1 596 ? 66.434 -20.960 -1.376 1.00 35.08 596 PRO B C 1
ATOM 10117 O O . PRO B 1 596 ? 65.550 -20.182 -1.008 1.00 39.20 596 PRO B O 1
ATOM 10121 N N . ASN B 1 597 ? 67.283 -20.642 -2.341 1.00 27.51 597 ASN B N 1
ATOM 10122 C CA . ASN B 1 597 ? 67.194 -19.370 -3.061 1.00 29.77 597 ASN B CA 1
ATOM 10123 C C . ASN B 1 597 ? 67.756 -19.619 -4.443 1.00 28.43 597 ASN B C 1
ATOM 10124 O O . ASN B 1 597 ? 68.911 -19.300 -4.734 1.00 35.20 597 ASN B O 1
ATOM 10129 N N . PRO B 1 598 ? 66.951 -20.201 -5.334 1.00 28.90 598 PRO B N 1
ATOM 10130 C CA . PRO B 1 598 ? 67.497 -20.927 -6.484 1.00 29.37 598 PRO B CA 1
ATOM 10131 C C . PRO B 1 598 ? 68.002 -20.056 -7.624 1.00 29.91 598 PRO B C 1
ATOM 10132 O O . PRO B 1 598 ? 68.362 -20.599 -8.671 1.00 30.39 598 PRO B O 1
ATOM 10136 N N . GLY B 1 599 ? 68.050 -18.741 -7.474 1.00 29.91 599 GLY B N 1
ATOM 10137 C CA . GLY B 1 599 ? 68.644 -17.922 -8.510 1.00 30.45 599 GLY B CA 1
ATOM 10138 C C . GLY B 1 599 ? 67.731 -17.703 -9.706 1.00 31.19 599 GLY B C 1
ATOM 10139 O O . GLY B 1 599 ? 66.516 -17.908 -9.661 1.00 31.30 599 GLY B O 1
ATOM 10140 N N . MET B 1 600 ? 68.353 -17.261 -10.802 1.00 31.77 600 MET B N 1
ATOM 10141 C CA . MET B 1 600 ? 67.600 -16.828 -11.975 1.00 32.56 600 MET B CA 1
ATOM 10142 C C . MET B 1 600 ? 66.907 -17.985 -12.686 1.00 32.93 600 MET B C 1
ATOM 10143 O O . MET B 1 600 ? 65.824 -17.797 -13.250 1.00 33.43 600 MET B O 1
ATOM 10148 N N . ARG B 1 601 ? 67.502 -19.178 -12.677 1.00 32.75 601 ARG B N 1
ATOM 10149 C CA . ARG B 1 601 ? 66.934 -20.331 -13.364 1.00 33.16 601 ARG B CA 1
ATOM 10150 C C . ARG B 1 601 ? 66.172 -21.250 -12.414 1.00 32.68 601 ARG B C 1
ATOM 10151 O O . ARG B 1 601 ? 65.925 -22.412 -12.753 1.00 32.91 601 ARG B O 1
ATOM 10159 N N . GLY B 1 602 ? 65.783 -20.749 -11.240 1.00 32.09 602 GLY B N 1
ATOM 10160 C CA . GLY B 1 602 ? 65.186 -21.619 -10.239 1.00 31.61 602 GLY B CA 1
ATOM 10161 C C . GLY B 1 602 ? 63.797 -22.103 -10.611 1.00 32.06 602 GLY B C 1
ATOM 10162 O O . GLY B 1 602 ? 63.467 -23.275 -10.411 1.00 32.03 602 GLY B O 1
ATOM 10163 N N . GLY B 1 603 ? 62.967 -21.215 -11.158 1.00 32.54 603 GLY B N 1
ATOM 10164 C CA . GLY B 1 603 ? 61.628 -21.622 -11.549 1.00 33.05 603 GLY B CA 1
ATOM 10165 C C . GLY B 1 603 ? 61.638 -22.682 -12.631 1.00 33.68 603 GLY B C 1
ATOM 10166 O O . GLY B 1 603 ? 60.793 -23.581 -12.643 1.00 33.91 603 GLY B O 1
ATOM 10167 N N . GLN B 1 604 ? 62.602 -22.599 -13.550 1.00 34.00 604 GLN B N 1
ATOM 10168 C CA . GLN B 1 604 ? 62.702 -23.610 -14.595 1.00 34.64 604 GLN B CA 1
ATOM 10169 C C . GLN B 1 604 ? 63.069 -24.968 -14.011 1.00 34.28 604 GLN B C 1
ATOM 10170 O O . GLN B 1 604 ? 62.487 -25.987 -14.393 1.00 34.72 604 GLN B O 1
ATOM 10176 N N . ALA B 1 605 ? 64.013 -25.002 -13.069 1.00 33.53 605 ALA B N 1
ATOM 10177 C CA . ALA B 1 605 ? 64.413 -26.274 -12.477 1.00 33.23 605 ALA B CA 1
ATOM 10178 C C . ALA B 1 605 ? 63.301 -26.863 -11.616 1.00 33.01 605 ALA B C 1
ATOM 10179 O O . ALA B 1 605 ? 63.059 -28.075 -11.651 1.00 33.24 605 ALA B O 1
ATOM 10181 N N . ILE B 1 606 ? 62.619 -26.024 -10.832 1.00 32.61 606 ILE B N 1
ATOM 10182 C CA . ILE B 1 606 ? 61.484 -26.502 -10.046 1.00 32.48 606 ILE B CA 1
ATOM 10183 C C . ILE B 1 606 ? 60.407 -27.069 -10.961 1.00 33.32 606 ILE B C 1
ATOM 10184 O O . ILE B 1 606 ? 59.841 -28.136 -10.691 1.00 33.46 606 ILE B O 1
ATOM 10189 N N . ALA B 1 607 ? 60.119 -26.373 -12.063 1.00 33.95 607 ALA B N 1
ATOM 10190 C CA . ALA B 1 607 ? 59.118 -26.857 -13.009 1.00 34.83 607 ALA B CA 1
ATOM 10191 C C . ALA B 1 607 ? 59.540 -28.187 -13.626 1.00 35.26 607 ALA B C 1
ATOM 10192 O O . ALA B 1 607 ? 58.737 -29.122 -13.720 1.00 35.69 607 ALA B O 1
ATOM 10194 N N . GLU B 1 608 ? 60.802 -28.287 -14.053 1.00 35.20 608 GLU B N 1
ATOM 10195 C CA . GLU B 1 608 ? 61.298 -29.525 -14.648 1.00 35.64 608 GLU B CA 1
ATOM 10196 C C . GLU B 1 608 ? 61.207 -30.685 -13.668 1.00 35.30 608 GLU B C 1
ATOM 10197 O O . GLU B 1 608 ? 60.883 -31.812 -14.058 1.00 35.87 608 GLU B O 1
ATOM 10203 N N . ILE B 1 609 ? 61.495 -30.428 -12.390 1.00 34.42 609 ILE B N 1
ATOM 10204 C CA . ILE B 1 609 ? 61.435 -31.489 -11.392 1.00 34.09 609 ILE B CA 1
ATOM 10205 C C . ILE B 1 609 ? 59.992 -31.903 -11.134 1.00 34.40 609 ILE B C 1
ATOM 10206 O O . ILE B 1 609 ? 59.683 -33.097 -11.033 1.00 34.73 609 ILE B O 1
ATOM 10211 N N . ILE B 1 610 ? 59.086 -30.928 -11.030 1.00 34.37 610 ILE B N 1
ATOM 10212 C CA . ILE B 1 610 ? 57.679 -31.241 -10.787 1.00 34.72 610 ILE B CA 1
ATOM 10213 C C . ILE B 1 610 ? 57.112 -32.096 -11.914 1.00 35.74 610 ILE B C 1
ATOM 10214 O O . ILE B 1 610 ? 56.302 -33.001 -11.680 1.00 36.10 610 ILE B O 1
ATOM 10219 N N . LEU B 1 611 ? 57.555 -31.851 -13.144 1.00 36.26 611 LEU B N 1
ATOM 10220 C CA . LEU B 1 611 ? 57.016 -32.524 -14.316 1.00 37.31 611 LEU B CA 1
ATOM 10221 C C . LEU B 1 611 ? 57.856 -33.706 -14.774 1.00 37.65 611 LEU B C 1
ATOM 10222 O O . LEU B 1 611 ? 57.558 -34.289 -15.820 1.00 38.57 611 LEU B O 1
ATOM 10227 N N . GLY B 1 612 ? 58.903 -34.063 -14.040 1.00 36.98 612 GLY B N 1
ATOM 10228 C CA . GLY B 1 612 ? 59.711 -35.201 -14.415 1.00 37.34 612 GLY B CA 1
ATOM 10229 C C . GLY B 1 612 ? 60.683 -34.952 -15.542 1.00 37.71 612 GLY B C 1
ATOM 10230 O O . GLY B 1 612 ? 61.345 -35.900 -15.981 1.00 38.13 612 GLY B O 1
ATOM 10231 N N . LEU B 1 613 ? 60.784 -33.715 -16.033 1.00 37.62 613 LEU B N 1
ATOM 10232 C CA . LEU B 1 613 ? 61.782 -33.404 -17.049 1.00 37.94 613 LEU B CA 1
ATOM 10233 C C . LEU B 1 613 ? 63.192 -33.537 -16.494 1.00 37.32 613 LEU B C 1
ATOM 10234 O O . LEU B 1 613 ? 64.111 -33.928 -17.222 1.00 37.72 613 LEU B O 1
ATOM 10239 N N . THR B 1 614 ? 63.378 -33.209 -15.218 1.00 36.39 614 THR B N 1
ATOM 10240 C CA . THR B 1 614 ? 64.653 -33.355 -14.531 1.00 35.77 614 THR B CA 1
ATOM 10241 C C . THR B 1 614 ? 64.418 -34.150 -13.257 1.00 35.28 614 THR B C 1
ATOM 10242 O O . THR B 1 614 ? 63.499 -33.842 -12.492 1.00 34.91 614 THR B O 1
ATOM 10246 N N . ASN B 1 615 ? 65.235 -35.167 -13.035 1.00 35.34 615 ASN B N 1
ATOM 10247 C CA . ASN B 1 615 ? 65.128 -35.937 -11.803 1.00 34.91 615 ASN B CA 1
ATOM 10248 C C . ASN B 1 615 ? 65.809 -35.182 -10.668 1.00 33.92 615 ASN B C 1
ATOM 10249 O O . ASN B 1 615 ? 66.952 -34.743 -10.824 1.00 33.72 615 ASN B O 1
ATOM 10254 N N . PRO B 1 616 ? 65.153 -35.017 -9.522 1.00 33.34 616 PRO B N 1
ATOM 10255 C CA . PRO B 1 616 ? 65.784 -34.287 -8.420 1.00 32.44 616 PRO B CA 1
ATOM 10256 C C . PRO B 1 616 ? 66.965 -35.058 -7.860 1.00 32.26 616 PRO B C 1
ATOM 10257 O O . PRO B 1 616 ? 66.943 -36.287 -7.760 1.00 32.63 616 PRO B O 1
ATOM 10261 N N . SER B 1 617 ? 68.011 -34.314 -7.498 1.00 31.74 617 SER B N 1
ATOM 10262 C CA . SER B 1 617 ? 69.221 -34.924 -6.964 1.00 31.58 617 SER B CA 1
ATOM 10263 C C . SER B 1 617 ? 69.831 -34.093 -5.841 1.00 30.75 617 SER B C 1
ATOM 10264 O O . SER B 1 617 ? 71.037 -34.202 -5.586 1.00 30.62 617 SER B O 1
ATOM 10267 N N . GLY B 1 618 ? 69.036 -33.269 -5.168 1.00 30.23 618 GLY B N 1
ATOM 10268 C CA . GLY B 1 618 ? 69.537 -32.471 -4.073 1.00 29.49 618 GLY B CA 1
ATOM 10269 C C . GLY B 1 618 ? 69.383 -33.177 -2.739 1.00 29.11 618 GLY B C 1
ATOM 10270 O O . GLY B 1 618 ? 68.432 -33.917 -2.510 1.00 29.29 618 GLY B O 1
ATOM 10271 N N . ARG B 1 619 ? 70.347 -32.937 -1.855 1.00 28.63 619 ARG B N 1
ATOM 10272 C CA . ARG B 1 619 ? 70.315 -33.457 -0.498 1.00 28.24 619 ARG B CA 1
ATOM 10273 C C . ARG B 1 619 ? 70.516 -32.310 0.478 1.00 27.54 619 ARG B C 1
ATOM 10274 O O . ARG B 1 619 ? 71.175 -31.316 0.164 1.00 27.40 619 ARG B O 1
ATOM 10282 N N . LEU B 1 620 ? 69.949 -32.457 1.664 1.00 27.16 620 LEU B N 1
ATOM 10283 C CA . LEU B 1 620 ? 69.970 -31.372 2.635 1.00 26.54 620 LEU B CA 1
ATOM 10284 C C . LEU B 1 620 ? 71.372 -31.162 3.184 1.00 26.28 620 LEU B C 1
ATOM 10285 O O . LEU B 1 620 ? 71.974 -32.109 3.706 1.00 26.35 620 LEU B O 1
ATOM 10290 N N . PRO B 1 621 ? 71.931 -29.957 3.086 1.00 26.04 621 PRO B N 1
ATOM 10291 C CA . PRO B 1 621 ? 73.159 -29.629 3.818 1.00 25.76 621 PRO B CA 1
ATOM 10292 C C . PRO B 1 621 ? 72.919 -29.074 5.214 1.00 25.21 621 PRO B C 1
ATOM 10293 O O . PRO B 1 621 ? 73.876 -28.618 5.846 1.00 24.98 621 PRO B O 1
ATOM 10297 N N . ILE B 1 622 ? 71.679 -29.112 5.699 1.00 25.05 622 ILE B N 1
ATOM 10298 C CA . ILE B 1 622 ? 71.314 -28.504 6.971 1.00 24.58 622 ILE B CA 1
ATOM 10299 C C . ILE B 1 622 ? 70.052 -29.193 7.468 1.00 24.58 622 ILE B C 1
ATOM 10300 O O . ILE B 1 622 ? 69.222 -29.647 6.676 1.00 24.92 622 ILE B O 1
ATOM 10305 N N . THR B 1 623 ? 69.911 -29.280 8.788 1.00 24.26 623 THR B N 1
ATOM 10306 C CA . THR B 1 623 ? 68.793 -29.977 9.406 1.00 24.29 623 THR B CA 1
ATOM 10307 C C . THR B 1 623 ? 67.611 -29.031 9.589 1.00 24.13 623 THR B C 1
ATOM 10308 O O . THR B 1 623 ? 67.784 -27.890 10.026 1.00 23.82 623 THR B O 1
ATOM 10312 N N . PHE B 1 624 ? 66.413 -29.510 9.238 1.00 24.41 624 PHE B N 1
ATOM 10313 C CA . PHE B 1 624 ? 65.176 -28.777 9.490 1.00 24.35 624 PHE B CA 1
ATOM 10314 C C . PHE B 1 624 ? 64.674 -29.093 10.893 1.00 24.14 624 PHE B C 1
ATOM 10315 O O . PHE B 1 624 ? 64.388 -30.261 11.186 1.00 24.34 624 PHE B O 1
ATOM 10323 N N . PRO B 1 625 ? 64.547 -28.112 11.779 1.00 23.79 625 PRO B N 1
ATOM 10324 C CA . PRO B 1 625 ? 63.916 -28.371 13.075 1.00 23.66 625 PRO B CA 1
ATOM 10325 C C . PRO B 1 625 ? 62.399 -28.350 12.972 1.00 23.92 625 PRO B C 1
ATOM 10326 O O . PRO B 1 625 ? 61.819 -27.708 12.095 1.00 24.12 625 PRO B O 1
ATOM 10330 N N . ARG B 1 626 ? 61.756 -29.082 13.885 1.00 23.99 626 ARG B N 1
ATOM 10331 C CA . ARG B 1 626 ? 60.302 -29.024 13.987 1.00 24.26 626 ARG B CA 1
ATOM 10332 C C . ARG B 1 626 ? 59.839 -27.783 14.737 1.00 24.03 626 ARG B C 1
ATOM 10333 O O . ARG B 1 626 ? 58.728 -27.298 14.499 1.00 24.27 626 ARG B O 1
ATOM 10341 N N . HIS B 1 627 ? 60.670 -27.268 15.637 1.00 23.61 627 HIS B N 1
ATOM 10342 C CA . HIS B 1 627 ? 60.334 -26.122 16.468 1.00 23.42 627 HIS B CA 1
ATOM 10343 C C . HIS B 1 627 ? 61.636 -25.475 16.909 1.00 23.02 627 HIS B C 1
ATOM 10344 O O . HIS B 1 627 ? 62.663 -26.147 17.029 1.00 22.88 627 HIS B O 1
ATOM 10351 N N . ALA B 1 628 ? 61.584 -24.164 17.154 1.00 22.90 628 ALA B N 1
ATOM 10352 C CA . ALA B 1 628 ? 62.778 -23.455 17.602 1.00 22.58 628 ALA B CA 1
ATOM 10353 C C . ALA B 1 628 ? 63.288 -23.988 18.935 1.00 22.36 628 ALA B C 1
ATOM 10354 O O . ALA B 1 628 ? 64.499 -23.978 19.183 1.00 22.16 628 ALA B O 1
ATOM 10356 N N . GLY B 1 629 ? 62.390 -24.460 19.800 1.00 22.45 629 GLY B N 1
ATOM 10357 C CA . GLY B 1 629 ? 62.799 -25.029 21.072 1.00 22.31 629 GLY B CA 1
ATOM 10358 C C . GLY B 1 629 ? 63.555 -26.334 20.962 1.00 22.33 629 GLY B C 1
ATOM 10359 O O . GLY B 1 629 ? 64.104 -26.797 21.967 1.00 22.23 629 GLY B O 1
ATOM 10360 N N . GLN B 1 630 ? 63.602 -26.927 19.770 1.00 22.50 630 GLN B N 1
ATOM 10361 C CA . GLN B 1 630 ? 64.372 -28.134 19.508 1.00 22.59 630 GLN B CA 1
ATOM 10362 C C . GLN B 1 630 ? 65.862 -27.860 19.347 1.00 22.40 630 GLN B C 1
ATOM 10363 O O . GLN B 1 630 ? 66.660 -28.801 19.410 1.00 22.48 630 GLN B O 1
ATOM 10369 N N . LEU B 1 631 ? 66.253 -26.605 19.152 1.00 22.21 631 LEU B N 1
ATOM 10370 C CA . LEU B 1 631 ? 67.636 -26.254 18.832 1.00 22.09 631 LEU B CA 1
ATOM 10371 C C . LEU B 1 631 ? 68.609 -26.537 19.975 1.00 21.96 631 LEU B C 1
ATOM 10372 O O . LEU B 1 631 ? 68.251 -26.408 21.142 1.00 21.87 631 LEU B O 1
ATOM 10377 N N . PRO B 1 632 ? 69.850 -26.926 19.638 1.00 22.01 632 PRO B N 1
ATOM 10378 C CA . PRO B 1 632 ? 70.360 -27.115 18.275 1.00 22.16 632 PRO B CA 1
ATOM 10379 C C . PRO B 1 632 ? 69.990 -28.467 17.681 1.00 22.45 632 PRO B C 1
ATOM 10380 O O . PRO B 1 632 ? 69.855 -29.444 18.416 1.00 22.55 632 PRO B O 1
ATOM 10384 N N . VAL B 1 633 ? 69.851 -28.526 16.357 1.00 22.63 633 VAL B N 1
ATOM 10385 C CA . VAL B 1 633 ? 69.374 -29.720 15.677 1.00 22.97 633 VAL B CA 1
ATOM 10386 C C . VAL B 1 633 ? 70.390 -30.270 14.683 1.00 23.22 633 VAL B C 1
ATOM 10387 O O . VAL B 1 633 ? 70.072 -31.197 13.938 1.00 23.56 633 VAL B O 1
ATOM 10391 N N . TYR B 1 634 ? 71.607 -29.727 14.651 1.00 23.12 634 TYR B N 1
ATOM 10392 C CA . TYR B 1 634 ? 72.601 -30.247 13.720 1.00 23.41 634 TYR B CA 1
ATOM 10393 C C . TYR B 1 634 ? 72.878 -31.717 14.009 1.00 23.72 634 TYR B C 1
ATOM 10394 O O . TYR B 1 634 ? 72.793 -32.178 15.150 1.00 23.65 634 TYR B O 1
ATOM 10403 N N . TYR B 1 635 ? 73.201 -32.462 12.949 1.00 24.12 635 TYR B N 1
ATOM 10404 C CA . TYR B 1 635 ? 73.273 -33.915 13.065 1.00 24.53 635 TYR B CA 1
ATOM 10405 C C . TYR B 1 635 ? 74.383 -34.356 14.011 1.00 24.57 635 TYR B C 1
ATOM 10406 O O . TYR B 1 635 ? 74.259 -35.398 14.664 1.00 24.81 635 TYR B O 1
ATOM 10415 N N . ASN B 1 636 ? 75.470 -33.589 14.098 1.00 24.41 636 ASN B N 1
ATOM 10416 C CA . ASN B 1 636 ? 76.643 -33.999 14.873 1.00 24.55 636 ASN B CA 1
ATOM 10417 C C . ASN B 1 636 ? 76.515 -33.511 16.319 1.00 24.18 636 ASN B C 1
ATOM 10418 O O . ASN B 1 636 ? 77.233 -32.626 16.787 1.00 23.96 636 ASN B O 1
ATOM 10423 N N . GLN B 1 637 ? 75.581 -34.138 17.031 1.00 24.18 637 GLN B N 1
ATOM 10424 C CA . GLN B 1 637 ? 75.342 -33.847 18.438 1.00 23.91 637 GLN B CA 1
ATOM 10425 C C . GLN B 1 637 ? 76.391 -34.524 19.312 1.00 24.17 637 GLN B C 1
ATOM 10426 O O . GLN B 1 637 ? 76.926 -35.579 18.968 1.00 24.63 637 GLN B O 1
ATOM 10432 N N . ILE B 1 638 ? 76.668 -33.917 20.463 1.00 23.92 638 ILE B N 1
ATOM 10433 C CA . ILE B 1 638 ? 77.629 -34.471 21.412 1.00 24.18 638 ILE B CA 1
ATOM 10434 C C . ILE B 1 638 ? 76.939 -35.523 22.271 1.00 24.40 638 ILE B C 1
ATOM 10435 O O . ILE B 1 638 ? 75.796 -35.338 22.704 1.00 24.17 638 ILE B O 1
ATOM 10440 N N . ARG B 1 639 ? 77.630 -36.635 22.523 1.00 24.91 639 ARG B N 1
ATOM 10441 C CA . ARG B 1 639 ? 77.087 -37.683 23.378 1.00 25.21 639 ARG B CA 1
ATOM 10442 C C . ARG B 1 639 ? 76.976 -37.213 24.824 1.00 24.99 639 ARG B C 1
ATOM 10443 O O . ARG B 1 639 ? 77.724 -36.344 25.278 1.00 24.77 639 ARG B O 1
ATOM 10451 N N . GLY B 1 640 ? 76.039 -37.816 25.556 1.00 25.11 640 GLY B N 1
ATOM 10452 C CA . GLY B 1 640 ? 75.953 -37.596 26.987 1.00 25.03 640 GLY B CA 1
ATOM 10453 C C . GLY B 1 640 ? 74.569 -37.309 27.535 1.00 24.77 640 GLY B C 1
ATOM 10454 O O . GLY B 1 640 ? 74.372 -37.339 28.753 1.00 24.82 640 GLY B O 1
ATOM 10455 N N . GLN B 1 641 ? 73.601 -37.042 26.661 1.00 24.55 641 GLN B N 1
ATOM 10456 C CA . GLN B 1 641 ? 72.281 -36.629 27.119 1.00 24.31 641 GLN B CA 1
ATOM 10457 C C . GLN B 1 641 ? 71.582 -37.736 27.901 1.00 24.74 641 GLN B C 1
ATOM 10458 O O . GLN B 1 641 ? 71.667 -38.918 27.558 1.00 25.23 641 GLN B O 1
ATOM 10464 N N . HIS B 1 642 ? 70.892 -37.336 28.968 1.00 24.60 642 HIS B N 1
ATOM 10465 C CA . HIS B 1 642 ? 70.003 -38.217 29.717 1.00 24.98 642 HIS B CA 1
ATOM 10466 C C . HIS B 1 642 ? 68.631 -38.173 29.055 1.00 24.93 642 HIS B C 1
ATOM 10467 O O . HIS B 1 642 ? 67.953 -37.142 29.085 1.00 24.53 642 HIS B O 1
ATOM 10474 N N . GLY B 1 643 ? 68.225 -39.288 28.457 1.00 25.39 643 GLY B N 1
ATOM 10475 C CA . GLY B 1 643 ? 67.001 -39.332 27.687 1.00 25.43 643 GLY B CA 1
ATOM 10476 C C . GLY B 1 643 ? 67.223 -38.860 26.263 1.00 25.19 643 GLY B C 1
ATOM 10477 O O . GLY B 1 643 ? 68.305 -38.414 25.876 1.00 24.96 643 GLY B O 1
ATOM 10478 N N . ASP B 1 644 ? 66.160 -38.968 25.460 1.00 25.30 644 ASP B N 1
ATOM 10479 C CA . ASP B 1 644 ? 66.238 -38.564 24.062 1.00 25.15 644 ASP B CA 1
ATOM 10480 C C . ASP B 1 644 ? 64.988 -37.834 23.584 1.00 24.97 644 ASP B C 1
ATOM 10481 O O . ASP B 1 644 ? 64.796 -37.701 22.369 1.00 24.99 644 ASP B O 1
ATOM 10486 N N . ARG B 1 645 ? 64.126 -37.377 24.489 1.00 24.86 645 ARG B N 1
ATOM 10487 C CA . ARG B 1 645 ? 62.954 -36.600 24.120 1.00 24.72 645 ARG B CA 1
ATOM 10488 C C . ARG B 1 645 ? 62.811 -35.433 25.081 1.00 24.31 645 ARG B C 1
ATOM 10489 O O . ARG B 1 645 ? 63.195 -35.522 26.249 1.00 24.27 645 ARG B O 1
ATOM 10497 N N . TYR B 1 646 ? 62.259 -34.335 24.578 1.00 24.04 646 TYR B N 1
ATOM 10498 C CA . TYR B 1 646 ? 61.643 -33.362 25.459 1.00 23.83 646 TYR B CA 1
ATOM 10499 C C . TYR B 1 646 ? 60.296 -33.904 25.915 1.00 24.24 646 TYR B C 1
ATOM 10500 O O . TYR B 1 646 ? 59.652 -34.687 25.212 1.00 24.62 646 TYR B O 1
ATOM 10509 N N . ALA B 1 647 ? 59.867 -33.482 27.105 1.00 24.20 647 ALA B N 1
ATOM 10510 C CA . ALA B 1 647 ? 58.600 -33.970 27.635 1.00 24.63 647 ALA B CA 1
ATOM 10511 C C . ALA B 1 647 ? 57.408 -33.537 26.794 1.00 24.78 647 ALA B C 1
ATOM 10512 O O . ALA B 1 647 ? 56.319 -34.095 26.962 1.00 25.24 647 ALA B O 1
ATOM 10514 N N . ASP B 1 648 ? 57.589 -32.575 25.887 1.00 24.48 648 ASP B N 1
ATOM 10515 C CA . ASP B 1 648 ? 56.509 -32.084 25.048 1.00 24.66 648 ASP B CA 1
ATOM 10516 C C . ASP B 1 648 ? 56.832 -32.124 23.562 1.00 24.64 648 ASP B C 1
ATOM 10517 O O . ASP B 1 648 ? 56.019 -31.654 22.759 1.00 24.80 648 ASP B O 1
ATOM 10522 N N . LEU B 1 649 ? 57.988 -32.651 23.169 1.00 24.49 649 LEU B N 1
ATOM 10523 C CA . LEU B 1 649 ? 58.376 -32.597 21.767 1.00 24.47 649 LEU B CA 1
ATOM 10524 C C . LEU B 1 649 ? 59.435 -33.653 21.498 1.00 24.54 649 LEU B C 1
ATOM 10525 O O . LEU B 1 649 ? 60.393 -33.785 22.265 1.00 24.32 649 LEU B O 1
ATOM 10530 N N . THR B 1 650 ? 59.259 -34.395 20.412 1.00 24.89 650 THR B N 1
ATOM 10531 C CA . THR B 1 650 ? 60.275 -35.344 19.991 1.00 25.02 650 THR B CA 1
ATOM 10532 C C . THR B 1 650 ? 61.550 -34.610 19.588 1.00 24.57 650 THR B C 1
ATOM 10533 O O . THR B 1 650 ? 61.521 -33.456 19.157 1.00 24.27 650 THR B O 1
ATOM 10537 N N . GLN B 1 651 ? 62.682 -35.283 19.752 1.00 24.58 651 GLN B N 1
ATOM 10538 C CA . GLN B 1 651 ? 63.947 -34.748 19.274 1.00 24.27 651 GLN B CA 1
ATOM 10539 C C . GLN B 1 651 ? 64.263 -35.201 17.856 1.00 24.54 651 GLN B C 1
ATOM 10540 O O . GLN B 1 651 ? 65.353 -34.911 17.354 1.00 24.38 651 GLN B O 1
ATOM 10546 N N . ASP B 1 652 ? 63.343 -35.905 17.209 1.00 24.99 652 ASP B N 1
ATOM 10547 C CA . ASP B 1 652 ? 63.481 -36.187 15.784 1.00 25.28 652 ASP B CA 1
ATOM 10548 C C . ASP B 1 652 ? 63.244 -34.902 15.006 1.00 25.00 652 ASP B C 1
ATOM 10549 O O . ASP B 1 652 ? 62.180 -34.285 15.156 1.00 24.96 652 ASP B O 1
ATOM 10554 N N . PRO B 1 653 ? 64.186 -34.452 14.184 1.00 24.87 653 PRO B N 1
ATOM 10555 C CA . PRO B 1 653 ? 63.948 -33.251 13.385 1.00 24.69 653 PRO B CA 1
ATOM 10556 C C . PRO B 1 653 ? 62.968 -33.533 12.259 1.00 25.14 653 PRO B C 1
ATOM 10557 O O . PRO B 1 653 ? 62.683 -34.681 11.919 1.00 25.61 653 PRO B O 1
ATOM 10561 N N . ALA B 1 654 ? 62.428 -32.451 11.697 1.00 25.06 654 ALA B N 1
ATOM 10562 C CA . ALA B 1 654 ? 61.517 -32.583 10.565 1.00 25.52 654 ALA B CA 1
ATOM 10563 C C . ALA B 1 654 ? 62.208 -33.254 9.384 1.00 25.86 654 ALA B C 1
ATOM 10564 O O . ALA B 1 654 ? 61.670 -34.191 8.783 1.00 26.40 654 ALA B O 1
ATOM 10566 N N . PHE B 1 655 ? 63.403 -32.782 9.038 1.00 25.62 655 PHE B N 1
ATOM 10567 C CA . PHE B 1 655 ? 64.231 -33.395 8.007 1.00 25.93 655 PHE B CA 1
ATOM 10568 C C . PHE B 1 655 ? 65.680 -33.341 8.461 1.00 25.61 655 PHE B C 1
ATOM 10569 O O . PHE B 1 655 ? 66.149 -32.293 8.912 1.00 25.16 655 PHE B O 1
ATOM 10577 N N . ALA B 1 656 ? 66.387 -34.457 8.332 1.00 25.91 656 ALA B N 1
ATOM 10578 C CA . ALA B 1 656 ? 67.752 -34.549 8.826 1.00 25.70 656 ALA B CA 1
ATOM 10579 C C . ALA B 1 656 ? 68.763 -34.188 7.742 1.00 25.81 656 ALA B C 1
ATOM 10580 O O . ALA B 1 656 ? 68.482 -34.252 6.544 1.00 26.17 656 ALA B O 1
ATOM 10582 N N . PHE B 1 657 ? 69.960 -33.818 8.192 1.00 25.53 657 PHE B N 1
ATOM 10583 C CA . PHE B 1 657 ? 71.085 -33.560 7.301 1.00 25.68 657 PHE B CA 1
ATOM 10584 C C . PHE B 1 657 ? 71.298 -34.731 6.349 1.00 26.31 657 PHE B C 1
ATOM 10585 O O . PHE B 1 657 ? 71.338 -35.890 6.769 1.00 26.58 657 PHE B O 1
ATOM 10593 N N . GLY B 1 658 ? 71.409 -34.422 5.057 1.00 26.59 658 GLY B N 1
ATOM 10594 C CA . GLY B 1 658 ? 71.630 -35.426 4.039 1.00 27.24 658 GLY B CA 1
ATOM 10595 C C . GLY B 1 658 ? 70.381 -36.025 3.425 1.00 27.66 658 GLY B C 1
ATOM 10596 O O . GLY B 1 658 ? 70.497 -36.814 2.478 1.00 28.27 658 GLY B O 1
ATOM 10597 N N . GLU B 1 659 ? 69.195 -35.675 3.919 1.00 27.41 659 GLU B N 1
ATOM 10598 C CA . GLU B 1 659 ? 67.958 -36.214 3.373 1.00 27.85 659 GLU B CA 1
ATOM 10599 C C . GLU B 1 659 ? 67.667 -35.635 1.991 1.00 28.15 659 GLU B C 1
ATOM 10600 O O . GLU B 1 659 ? 68.173 -34.579 1.605 1.00 27.90 659 GLU B O 1
ATOM 10606 N N . GLY B 1 660 ? 66.815 -36.333 1.264 1.00 28.73 660 GLY B N 1
ATOM 10607 C CA . GLY B 1 660 ? 66.458 -35.983 -0.097 1.00 29.16 660 GLY B CA 1
ATOM 10608 C C . GLY B 1 660 ? 66.171 -37.233 -0.900 1.00 29.97 660 GLY B C 1
ATOM 10609 O O . GLY B 1 660 ? 66.627 -38.331 -0.592 1.00 30.23 660 GLY B O 1
ATOM 10610 N N . LEU B 1 661 ? 65.386 -37.063 -1.959 1.00 30.43 661 LEU B N 1
ATOM 10611 C CA . LEU B 1 661 ? 64.901 -38.190 -2.739 1.00 31.27 661 LEU B CA 1
ATOM 10612 C C . LEU B 1 661 ? 65.127 -37.942 -4.224 1.00 31.79 661 LEU B C 1
ATOM 10613 O O . LEU B 1 661 ? 65.298 -36.807 -4.671 1.00 31.54 661 LEU B O 1
ATOM 10618 N N . SER B 1 662 ? 65.125 -39.032 -4.983 1.00 32.59 662 SER B N 1
ATOM 10619 C CA . SER B 1 662 ? 65.140 -39.006 -6.436 1.00 33.27 662 SER B CA 1
ATOM 10620 C C . SER B 1 662 ? 63.819 -39.579 -6.945 1.00 33.97 662 SER B C 1
ATOM 10621 O O . SER B 1 662 ? 62.898 -39.853 -6.168 1.00 33.87 662 SER B O 1
ATOM 10624 N N . TYR B 1 663 ? 63.723 -39.765 -8.261 1.00 34.73 663 TYR B N 1
ATOM 10625 C CA . TYR B 1 663 ? 62.560 -40.391 -8.872 1.00 35.54 663 TYR B CA 1
ATOM 10626 C C . TYR B 1 663 ? 62.783 -41.871 -9.163 1.00 36.35 663 TYR B C 1
ATOM 10627 O O . TYR B 1 663 ? 62.046 -42.463 -9.958 1.00 37.22 663 TYR B O 1
ATOM 10636 N N . THR B 1 664 ? 63.780 -42.480 -8.528 1.00 36.14 664 THR B N 1
ATOM 10637 C CA . THR B 1 664 ? 64.037 -43.905 -8.659 1.00 36.92 664 THR B CA 1
ATOM 10638 C C . THR B 1 664 ? 64.312 -44.452 -7.264 1.00 36.47 664 THR B C 1
ATOM 10639 O O . THR B 1 664 ? 64.040 -43.795 -6.255 1.00 35.65 664 THR B O 1
ATOM 10643 N N . THR B 1 665 ? 64.848 -45.664 -7.197 1.00 37.05 665 THR B N 1
ATOM 10644 C CA . THR B 1 665 ? 65.205 -46.279 -5.929 1.00 36.75 665 THR B CA 1
ATOM 10645 C C . THR B 1 665 ? 66.620 -46.828 -6.012 1.00 36.96 665 THR B C 1
ATOM 10646 O O . THR B 1 665 ? 67.115 -47.160 -7.092 1.00 37.64 665 THR B O 1
ATOM 10650 N N . PHE B 1 666 ? 67.270 -46.915 -4.854 1.00 36.42 666 PHE B N 1
ATOM 10651 C CA . PHE B 1 666 ? 68.645 -47.375 -4.765 1.00 36.57 666 PHE B CA 1
ATOM 10652 C C . PHE B 1 666 ? 68.769 -48.418 -3.666 1.00 36.75 666 PHE B C 1
ATOM 10653 O O . PHE B 1 666 ? 68.086 -48.350 -2.640 1.00 36.30 666 PHE B O 1
ATOM 10661 N N . ALA B 1 667 ? 69.654 -49.383 -3.891 1.00 37.46 667 ALA B N 1
ATOM 10662 C CA . ALA B 1 667 ? 69.963 -50.422 -2.921 1.00 37.76 667 ALA B CA 1
ATOM 10663 C C . ALA B 1 667 ? 71.451 -50.377 -2.616 1.00 37.59 667 ALA B C 1
ATOM 10664 O O . ALA B 1 667 ? 72.276 -50.347 -3.537 1.00 37.97 667 ALA B O 1
ATOM 10666 N N . TYR B 1 668 ? 71.783 -50.372 -1.328 1.00 37.07 668 TYR B N 1
ATOM 10667 C CA . TYR B 1 668 ? 73.159 -50.343 -0.858 1.00 36.91 668 TYR B CA 1
ATOM 10668 C C . TYR B 1 668 ? 73.603 -51.740 -0.449 1.00 37.79 668 TYR B C 1
ATOM 10669 O O . TYR B 1 668 ? 72.832 -52.500 0.145 1.00 38.11 668 TYR B O 1
ATOM 10678 N N . GLY B 1 669 ? 74.850 -52.073 -0.770 1.00 38.25 669 GLY B N 1
ATOM 10679 C CA . GLY B 1 669 ? 75.494 -53.249 -0.229 1.00 39.02 669 GLY B CA 1
ATOM 10680 C C . GLY B 1 669 ? 76.126 -52.959 1.119 1.00 38.37 669 GLY B C 1
ATOM 10681 O O . GLY B 1 669 ? 75.926 -51.905 1.725 1.00 37.32 669 GLY B O 1
ATOM 10682 N N . GLU B 1 670 ? 76.903 -53.912 1.585 1.00 39.06 670 GLU B N 1
ATOM 10683 C CA . GLU B 1 670 ? 77.572 -53.593 2.840 1.00 38.48 670 GLU B CA 1
ATOM 10684 C C . GLU B 1 670 ? 78.938 -52.971 2.563 1.00 38.29 670 GLU B C 1
ATOM 10685 O O . GLU B 1 670 ? 79.636 -53.395 1.638 1.00 39.06 670 GLU B O 1
ATOM 10691 N N . PRO B 1 671 ? 79.336 -51.965 3.338 1.00 37.33 671 PRO B N 1
ATOM 10692 C CA . PRO B 1 671 ? 80.660 -51.371 3.146 1.00 37.20 671 PRO B CA 1
ATOM 10693 C C . PRO B 1 671 ? 81.750 -52.297 3.656 1.00 37.99 671 PRO B C 1
ATOM 10694 O O . PRO B 1 671 ? 81.564 -53.042 4.621 1.00 38.24 671 PRO B O 1
ATOM 10698 N N . THR B 1 672 ? 82.902 -52.247 2.993 1.00 38.44 672 THR B N 1
ATOM 10699 C CA . THR B 1 672 ? 84.016 -53.119 3.334 1.00 39.32 672 THR B CA 1
ATOM 10700 C C . THR B 1 672 ? 85.324 -52.350 3.239 1.00 39.12 672 THR B C 1
ATOM 10701 O O . THR B 1 672 ? 85.534 -51.573 2.303 1.00 38.89 672 THR B O 1
ATOM 10705 N N . ILE B 1 673 ? 86.187 -52.560 4.228 1.00 39.26 673 ILE B N 1
ATOM 10706 C CA . ILE B 1 673 ? 87.554 -52.055 4.184 1.00 39.35 673 ILE B CA 1
ATOM 10707 C C . ILE B 1 673 ? 88.376 -52.951 3.270 1.00 40.62 673 ILE B C 1
ATOM 10708 O O . ILE B 1 673 ? 88.403 -54.176 3.442 1.00 41.57 673 ILE B O 1
ATOM 10713 N N . VAL B 1 674 ? 89.047 -52.347 2.290 1.00 40.70 674 VAL B N 1
ATOM 10714 C CA . VAL B 1 674 ? 89.768 -53.103 1.270 1.00 41.91 674 VAL B CA 1
ATOM 10715 C C . VAL B 1 674 ? 91.278 -52.943 1.360 1.00 42.37 674 VAL B C 1
ATOM 10716 O O . VAL B 1 674 ? 92.000 -53.653 0.642 1.00 43.50 674 VAL B O 1
ATOM 10720 N N . GLY B 1 675 ? 91.782 -52.048 2.197 1.00 41.62 675 GLY B N 1
ATOM 10721 C CA . GLY B 1 675 ? 93.214 -51.917 2.362 1.00 42.12 675 GLY B CA 1
ATOM 10722 C C . GLY B 1 675 ? 93.578 -50.556 2.921 1.00 41.09 675 GLY B C 1
ATOM 10723 O O . GLY B 1 675 ? 92.716 -49.757 3.283 1.00 40.00 675 GLY B O 1
ATOM 10724 N N . GLY B 1 676 ? 94.886 -50.316 2.981 1.00 41.54 676 GLY B N 1
ATOM 10725 C CA . GLY B 1 676 ? 95.427 -49.055 3.444 1.00 40.77 676 GLY B CA 1
ATOM 10726 C C . GLY B 1 676 ? 96.199 -49.127 4.742 1.00 40.86 676 GLY B C 1
ATOM 10727 O O . GLY B 1 676 ? 96.920 -48.173 5.061 1.00 40.50 676 GLY B O 1
ATOM 10728 N N . ALA B 1 677 ? 96.088 -50.217 5.497 1.00 41.39 677 ALA B N 1
ATOM 10729 C CA . ALA B 1 677 ? 96.737 -50.300 6.798 1.00 41.47 677 ALA B CA 1
ATOM 10730 C C . ALA B 1 677 ? 98.200 -50.695 6.635 1.00 42.63 677 ALA B C 1
ATOM 10731 O O . ALA B 1 677 ? 98.517 -51.679 5.960 1.00 43.73 677 ALA B O 1
ATOM 10733 N N . SER B 1 678 ? 99.089 -49.924 7.262 1.00 42.44 678 SER B N 1
ATOM 10734 C CA . SER B 1 678 ? 100.528 -50.113 7.142 1.00 43.48 678 SER B CA 1
ATOM 10735 C C . SER B 1 678 ? 101.165 -50.761 8.365 1.00 44.10 678 SER B C 1
ATOM 10736 O O . SER B 1 678 ? 102.334 -51.156 8.292 1.00 45.18 678 SER B O 1
ATOM 10739 N N . ASN B 1 679 ? 100.442 -50.884 9.474 1.00 43.52 679 ASN B N 1
ATOM 10740 C CA . ASN B 1 679 ? 101.004 -51.535 10.646 1.00 44.16 679 ASN B CA 1
ATOM 10741 C C . ASN B 1 679 ? 101.103 -53.037 10.415 1.00 45.45 679 ASN B C 1
ATOM 10742 O O . ASN B 1 679 ? 100.411 -53.613 9.573 1.00 45.64 679 ASN B O 1
ATOM 10747 N N . ALA B 1 680 ? 101.967 -53.676 11.193 1.00 46.41 680 ALA B N 1
ATOM 10748 C CA . ALA B 1 680 ? 102.281 -55.087 10.985 1.00 47.85 680 ALA B CA 1
ATOM 10749 C C . ALA B 1 680 ? 101.467 -55.964 11.922 1.00 47.92 680 ALA B C 1
ATOM 10750 O O . ALA B 1 680 ? 101.966 -56.884 12.569 1.00 48.99 680 ALA B O 1
ATOM 10752 N N . ASP B 1 681 ? 100.169 -55.671 11.966 1.00 46.82 681 ASP B N 1
ATOM 10753 C CA . ASP B 1 681 ? 99.193 -56.505 12.650 1.00 46.85 681 ASP B CA 1
ATOM 10754 C C . ASP B 1 681 ? 97.824 -56.266 12.029 1.00 45.91 681 ASP B C 1
ATOM 10755 O O . ASP B 1 681 ? 96.817 -56.800 12.502 1.00 45.74 681 ASP B O 1
ATOM 10760 N N . GLY B 1 682 ? 97.787 -55.467 10.962 1.00 45.36 682 GLY B N 1
ATOM 10761 C CA . GLY B 1 682 ? 96.571 -55.172 10.242 1.00 44.55 682 GLY B CA 1
ATOM 10762 C C . GLY B 1 682 ? 95.883 -53.887 10.655 1.00 43.01 682 GLY B C 1
ATOM 10763 O O . GLY B 1 682 ? 95.014 -53.404 9.921 1.00 42.29 682 GLY B O 1
ATOM 10764 N N . THR B 1 683 ? 96.240 -53.326 11.806 1.00 42.55 683 THR B N 1
ATOM 10765 C CA . THR B 1 683 ? 95.618 -52.088 12.242 1.00 41.15 683 THR B CA 1
ATOM 10766 C C . THR B 1 683 ? 96.134 -50.916 11.415 1.00 40.66 683 THR B C 1
ATOM 10767 O O . THR B 1 683 ? 97.188 -50.981 10.776 1.00 41.41 683 THR B O 1
ATOM 10771 N N . PHE B 1 684 ? 95.366 -49.834 11.426 1.00 39.45 684 PHE B N 1
ATOM 10772 C CA . PHE B 1 684 ? 95.713 -48.632 10.686 1.00 38.91 684 PHE B CA 1
ATOM 10773 C C . PHE B 1 684 ? 96.629 -47.743 11.517 1.00 38.65 684 PHE B C 1
ATOM 10774 O O . PHE B 1 684 ? 96.513 -47.685 12.744 1.00 38.35 684 PHE B O 1
ATOM 10782 N N . ALA B 1 685 ? 97.557 -47.077 10.841 1.00 38.84 685 ALA B N 1
ATOM 10783 C CA . ALA B 1 685 ? 98.416 -46.083 11.463 1.00 38.58 685 ALA B CA 1
ATOM 10784 C C . ALA B 1 685 ? 97.912 -44.681 11.137 1.00 37.48 685 ALA B C 1
ATOM 10785 O O . ALA B 1 685 ? 97.086 -44.481 10.244 1.00 37.05 685 ALA B O 1
ATOM 10787 N N . GLU B 1 686 ? 98.434 -43.702 11.880 1.00 37.08 686 GLU B N 1
ATOM 10788 C CA . GLU B 1 686 ? 97.969 -42.325 11.739 1.00 36.06 686 GLU B CA 1
ATOM 10789 C C . GLU B 1 686 ? 98.217 -41.785 10.334 1.00 36.16 686 GLU B C 1
ATOM 10790 O O . GLU B 1 686 ? 97.407 -41.012 9.808 1.00 35.40 686 GLU B O 1
ATOM 10796 N N . THR B 1 687 ? 99.325 -42.179 9.709 1.00 37.14 687 THR B N 1
ATOM 10797 C CA . THR B 1 687 ? 99.654 -41.688 8.377 1.00 37.34 687 THR B CA 1
ATOM 10798 C C . THR B 1 687 ? 98.950 -42.453 7.265 1.00 37.58 687 THR B C 1
ATOM 10799 O O . THR B 1 687 ? 99.100 -42.083 6.097 1.00 37.75 687 THR B O 1
ATOM 10803 N N . ASP B 1 688 ? 98.191 -43.495 7.590 1.00 37.65 688 ASP B N 1
ATOM 10804 C CA . ASP B 1 688 ? 97.551 -44.313 6.574 1.00 38.00 688 ASP B CA 1
ATOM 10805 C C . ASP B 1 688 ? 96.301 -43.634 6.022 1.00 37.06 688 ASP B C 1
ATOM 10806 O O . ASP B 1 688 ? 95.854 -42.587 6.499 1.00 36.12 688 ASP B O 1
ATOM 10811 N N . THR B 1 689 ? 95.733 -44.263 4.996 1.00 37.39 689 THR B N 1
ATOM 10812 C CA . THR B 1 689 ? 94.476 -43.844 4.395 1.00 36.68 689 THR B CA 1
ATOM 10813 C C . THR B 1 689 ? 93.566 -45.058 4.312 1.00 36.98 689 THR B C 1
ATOM 10814 O O . THR B 1 689 ? 93.986 -46.122 3.847 1.00 37.97 689 THR B O 1
ATOM 10818 N N . VAL B 1 690 ? 92.329 -44.901 4.765 1.00 36.19 690 VAL B N 1
ATOM 10819 C CA . VAL B 1 690 ? 91.370 -45.998 4.767 1.00 36.44 690 VAL B CA 1
ATOM 10820 C C . VAL B 1 690 ? 90.719 -46.080 3.394 1.00 36.62 690 VAL B C 1
ATOM 10821 O O . VAL B 1 690 ? 90.122 -45.111 2.918 1.00 35.92 690 VAL B O 1
ATOM 10825 N N . HIS B 1 691 ? 90.834 -47.238 2.754 1.00 37.60 691 HIS B N 1
ATOM 10826 C CA . HIS B 1 691 ? 90.170 -47.498 1.486 1.00 37.90 691 HIS B CA 1
ATOM 10827 C C . HIS B 1 691 ? 88.959 -48.383 1.741 1.00 37.95 691 HIS B C 1
ATOM 10828 O O . HIS B 1 691 ? 89.087 -49.455 2.341 1.00 38.55 691 HIS B O 1
ATOM 10835 N N . ALA B 1 692 ? 87.791 -47.937 1.288 1.00 37.37 692 ALA B N 1
ATOM 10836 C CA . ALA B 1 692 ? 86.552 -48.664 1.511 1.00 37.37 692 ALA B CA 1
ATOM 10837 C C . ALA B 1 692 ? 85.755 -48.738 0.219 1.00 37.61 692 ALA B C 1
ATOM 10838 O O . ALA B 1 692 ? 85.938 -47.932 -0.696 1.00 37.45 692 ALA B O 1
ATOM 10840 N N . GLU B 1 693 ? 84.857 -49.718 0.155 1.00 38.05 693 GLU B N 1
ATOM 10841 C CA . GLU B 1 693 ? 84.014 -49.910 -1.015 1.00 38.37 693 GLU B CA 1
ATOM 10842 C C . GLU B 1 693 ? 82.604 -50.267 -0.573 1.00 38.10 693 GLU B C 1
ATOM 10843 O O . GLU B 1 693 ? 82.407 -50.926 0.451 1.00 38.17 693 GLU B O 1
ATOM 10849 N N . ILE B 1 694 ? 81.626 -49.837 -1.366 1.00 37.87 694 ILE B N 1
ATOM 10850 C CA . ILE B 1 694 ? 80.234 -50.223 -1.157 1.00 37.78 694 ILE B CA 1
ATOM 10851 C C . ILE B 1 694 ? 79.527 -50.192 -2.505 1.00 38.15 694 ILE B C 1
ATOM 10852 O O . ILE B 1 694 ? 79.803 -49.330 -3.343 1.00 37.93 694 ILE B O 1
ATOM 10857 N N . THR B 1 695 ? 78.634 -51.153 -2.726 1.00 38.79 695 THR B N 1
ATOM 10858 C CA . THR B 1 695 ? 77.906 -51.254 -3.984 1.00 39.28 695 THR B CA 1
ATOM 10859 C C . THR B 1 695 ? 76.627 -50.429 -3.928 1.00 38.49 695 THR B C 1
ATOM 10860 O O . THR B 1 695 ? 75.945 -50.390 -2.900 1.00 37.96 695 THR B O 1
ATOM 10864 N N . LEU B 1 696 ? 76.311 -49.762 -5.036 1.00 38.47 696 LEU B N 1
ATOM 10865 C CA . LEU B 1 696 ? 75.070 -49.011 -5.173 1.00 37.90 696 LEU B CA 1
ATOM 10866 C C . LEU B 1 696 ? 74.352 -49.471 -6.434 1.00 38.74 696 LEU B C 1
ATOM 10867 O O . LEU B 1 696 ? 74.964 -49.556 -7.504 1.00 39.35 696 LEU B O 1
ATOM 10872 N N . THR B 1 697 ? 73.059 -49.768 -6.305 1.00 38.83 697 THR B N 1
ATOM 10873 C CA . THR B 1 697 ? 72.271 -50.316 -7.401 1.00 39.71 697 THR B CA 1
ATOM 10874 C C . THR B 1 697 ? 71.033 -49.463 -7.629 1.00 39.22 697 THR B C 1
ATOM 10875 O O . THR B 1 697 ? 70.268 -49.213 -6.694 1.00 38.61 697 THR B O 1
ATOM 10879 N N . ASN B 1 698 ? 70.835 -49.023 -8.869 1.00 39.55 698 ASN B N 1
ATOM 10880 C CA . ASN B 1 698 ? 69.598 -48.353 -9.266 1.00 39.34 698 ASN B CA 1
ATOM 10881 C C . ASN B 1 698 ? 68.533 -49.425 -9.451 1.00 40.21 698 ASN B C 1
ATOM 10882 O O . ASN B 1 698 ? 68.519 -50.135 -10.458 1.00 41.24 698 ASN B O 1
ATOM 10887 N N . THR B 1 699 ? 67.633 -49.546 -8.475 1.00 39.86 699 THR B N 1
ATOM 10888 C CA . THR B 1 699 ? 66.596 -50.567 -8.491 1.00 40.68 699 THR B CA 1
ATOM 10889 C C . THR B 1 699 ? 65.257 -50.036 -8.988 1.00 40.71 699 THR B C 1
ATOM 10890 O O . THR B 1 699 ? 64.217 -50.642 -8.712 1.00 41.15 699 THR B O 1
ATOM 10894 N N . GLY B 1 700 ? 65.259 -48.914 -9.706 1.00 40.32 700 GLY B N 1
ATOM 10895 C CA . GLY B 1 700 ? 64.051 -48.325 -10.229 1.00 40.39 700 GLY B CA 1
ATOM 10896 C C . GLY B 1 700 ? 63.997 -48.349 -11.745 1.00 41.25 700 GLY B C 1
ATOM 10897 O O . GLY B 1 700 ? 64.793 -49.005 -12.419 1.00 41.95 700 GLY B O 1
ATOM 10898 N N . GLU B 1 701 ? 63.048 -47.585 -12.280 1.00 41.23 701 GLU B N 1
ATOM 10899 C CA . GLU B 1 701 ? 62.742 -47.610 -13.703 1.00 42.14 701 GLU B CA 1
ATOM 10900 C C . GLU B 1 701 ? 63.228 -46.369 -14.440 1.00 41.72 701 GLU B C 1
ATOM 10901 O O . GLU B 1 701 ? 62.833 -46.152 -15.590 1.00 42.37 701 GLU B O 1
ATOM 10907 N N . ARG B 1 702 ? 64.070 -45.549 -13.815 1.00 40.71 702 ARG B N 1
ATOM 10908 C CA . ARG B 1 702 ? 64.668 -44.423 -14.516 1.00 40.39 702 ARG B CA 1
ATOM 10909 C C . ARG B 1 702 ? 66.004 -44.082 -13.873 1.00 39.63 702 ARG B C 1
ATOM 10910 O O . ARG B 1 702 ? 66.241 -44.379 -12.699 1.00 39.08 702 ARG B O 1
ATOM 10918 N N . ALA B 1 703 ? 66.881 -43.471 -14.666 1.00 39.67 703 ALA B N 1
ATOM 10919 C CA . ALA B 1 703 ? 68.208 -43.113 -14.195 1.00 39.06 703 ALA B CA 1
ATOM 10920 C C . ALA B 1 703 ? 68.122 -42.095 -13.063 1.00 37.88 703 ALA B C 1
ATOM 10921 O O . ALA B 1 703 ? 67.151 -41.346 -12.932 1.00 37.53 703 ALA B O 1
ATOM 10923 N N . GLY B 1 704 ? 69.162 -42.072 -12.236 1.00 37.32 704 GLY B N 1
ATOM 10924 C CA . GLY B 1 704 ? 69.163 -41.141 -11.125 1.00 36.25 704 GLY B CA 1
ATOM 10925 C C . GLY B 1 704 ? 70.557 -40.938 -10.582 1.00 35.79 704 GLY B C 1
ATOM 10926 O O . GLY B 1 704 ? 71.511 -41.615 -10.974 1.00 36.31 704 GLY B O 1
ATOM 10927 N N . VAL B 1 705 ? 70.663 -39.982 -9.664 1.00 34.85 705 VAL B N 1
ATOM 10928 C CA . VAL B 1 705 ? 71.920 -39.656 -9.007 1.00 34.35 705 VAL B CA 1
ATOM 10929 C C . VAL B 1 705 ? 71.697 -39.730 -7.505 1.00 33.63 705 VAL B C 1
ATOM 10930 O O . VAL B 1 705 ? 70.832 -39.031 -6.965 1.00 33.07 705 VAL B O 1
ATOM 10934 N N . GLU B 1 706 ? 72.460 -40.587 -6.838 1.00 33.70 706 GLU B N 1
ATOM 10935 C CA . GLU B 1 706 ? 72.426 -40.729 -5.391 1.00 33.09 706 GLU B CA 1
ATOM 10936 C C . GLU B 1 706 ? 73.695 -40.131 -4.801 1.00 32.57 706 GLU B C 1
ATOM 10937 O O . GLU B 1 706 ? 74.799 -40.421 -5.272 1.00 32.98 706 GLU B O 1
ATOM 10943 N N . ILE B 1 707 ? 73.536 -39.295 -3.778 1.00 31.74 707 ILE B N 1
ATOM 10944 C CA . ILE B 1 707 ? 74.669 -38.669 -3.108 1.00 31.24 707 ILE B CA 1
ATOM 10945 C C . ILE B 1 707 ? 75.072 -39.590 -1.961 1.00 31.20 707 ILE B C 1
ATOM 10946 O O . ILE B 1 707 ? 74.484 -39.556 -0.880 1.00 30.72 707 ILE B O 1
ATOM 10951 N N . VAL B 1 708 ? 76.069 -40.430 -2.211 1.00 31.77 708 VAL B N 1
ATOM 10952 C CA . VAL B 1 708 ? 76.533 -41.404 -1.229 1.00 31.90 708 VAL B CA 1
ATOM 10953 C C . VAL B 1 708 ? 77.361 -40.680 -0.174 1.00 31.24 708 VAL B C 1
ATOM 10954 O O . VAL B 1 708 ? 78.334 -39.990 -0.501 1.00 31.17 708 VAL B O 1
ATOM 10958 N N . GLN B 1 709 ? 76.975 -40.836 1.091 1.00 30.81 709 GLN B N 1
ATOM 10959 C CA . GLN B 1 709 ? 77.580 -40.111 2.198 1.00 30.15 709 GLN B CA 1
ATOM 10960 C C . GLN B 1 709 ? 78.357 -41.062 3.101 1.00 30.42 709 GLN B C 1
ATOM 10961 O O . GLN B 1 709 ? 77.887 -42.158 3.422 1.00 30.80 709 GLN B O 1
ATOM 10967 N N . ALA B 1 710 ? 79.548 -40.626 3.508 1.00 30.27 710 ALA B N 1
ATOM 10968 C CA . ALA B 1 710 ? 80.477 -41.419 4.303 1.00 30.59 710 ALA B CA 1
ATOM 10969 C C . ALA B 1 710 ? 80.813 -40.665 5.581 1.00 29.91 710 ALA B C 1
ATOM 10970 O O . ALA B 1 710 ? 81.405 -39.577 5.530 1.00 29.54 710 ALA B O 1
ATOM 10972 N N . TYR B 1 711 ? 80.450 -41.261 6.717 1.00 29.82 711 TYR B N 1
ATOM 10973 C CA . TYR B 1 711 ? 80.615 -40.706 8.051 1.00 29.24 711 TYR B CA 1
ATOM 10974 C C . TYR B 1 711 ? 81.567 -41.574 8.864 1.00 29.68 711 TYR B C 1
ATOM 10975 O O . TYR B 1 711 ? 81.582 -42.802 8.730 1.00 30.36 711 TYR B O 1
ATOM 10984 N N . ILE B 1 712 ? 82.347 -40.924 9.726 1.00 29.35 712 ILE B N 1
ATOM 10985 C CA . ILE B 1 712 ? 83.288 -41.593 10.617 1.00 29.74 712 ILE B CA 1
ATOM 10986 C C . ILE B 1 712 ? 82.846 -41.362 12.056 1.00 29.23 712 ILE B C 1
ATOM 10987 O O . ILE B 1 712 ? 82.504 -40.234 12.432 1.00 28.52 712 ILE B O 1
ATOM 10992 N N . GLY B 1 713 ? 82.845 -42.428 12.853 1.00 29.64 713 GLY B N 1
ATOM 10993 C CA . GLY B 1 713 ? 82.539 -42.325 14.265 1.00 29.28 713 GLY B CA 1
ATOM 10994 C C . GLY B 1 713 ? 83.613 -42.917 15.155 1.00 29.76 713 GLY B C 1
ATOM 10995 O O . GLY B 1 713 ? 83.984 -44.082 15.000 1.00 30.54 713 GLY B O 1
ATOM 10996 N N . ASP B 1 714 ? 84.131 -42.125 16.089 1.00 29.36 714 ASP B N 1
ATOM 10997 C CA . ASP B 1 714 ? 85.115 -42.597 17.055 1.00 29.80 714 ASP B CA 1
ATOM 10998 C C . ASP B 1 714 ? 84.352 -43.197 18.232 1.00 29.79 714 ASP B C 1
ATOM 10999 O O . ASP B 1 714 ? 83.679 -42.476 18.974 1.00 29.14 714 ASP B O 1
ATOM 11004 N N . ILE B 1 715 ? 84.459 -44.517 18.400 1.00 30.56 715 ILE B N 1
ATOM 11005 C CA . ILE B 1 715 ? 83.586 -45.231 19.331 1.00 30.65 715 ILE B CA 1
ATOM 11006 C C . ILE B 1 715 ? 83.830 -44.767 20.762 1.00 30.36 715 ILE B C 1
ATOM 11007 O O . ILE B 1 715 ? 82.888 -44.489 21.512 1.00 29.89 715 ILE B O 1
ATOM 11012 N N . VAL B 1 716 ? 85.094 -44.692 21.167 1.00 30.68 716 VAL B N 1
ATOM 11013 C CA . VAL B 1 716 ? 85.478 -44.203 22.486 1.00 30.48 716 VAL B CA 1
ATOM 11014 C C . VAL B 1 716 ? 86.445 -43.043 22.299 1.00 30.16 716 VAL B C 1
ATOM 11015 O O . VAL B 1 716 ? 87.400 -43.144 21.520 1.00 30.58 716 VAL B O 1
ATOM 11019 N N . THR B 1 717 ? 86.198 -41.946 23.011 1.00 29.47 717 THR B N 1
ATOM 11020 C CA . THR B 1 717 ? 87.034 -40.757 22.938 1.00 29.15 717 THR B CA 1
ATOM 11021 C C . THR B 1 717 ? 87.399 -40.317 24.347 1.00 29.07 717 THR B C 1
ATOM 11022 O O . THR B 1 717 ? 86.566 -40.371 25.254 1.00 28.81 717 THR B O 1
ATOM 11026 N N . SER B 1 718 ? 88.646 -39.870 24.522 1.00 29.33 718 SER B N 1
ATOM 11027 C CA . SER B 1 718 ? 89.095 -39.409 25.832 1.00 29.32 718 SER B CA 1
ATOM 11028 C C . SER B 1 718 ? 88.338 -38.176 26.297 1.00 28.48 718 SER B C 1
ATOM 11029 O O . SER B 1 718 ? 88.277 -37.914 27.503 1.00 28.40 718 SER B O 1
ATOM 11032 N N . TYR B 1 719 ? 87.786 -37.403 25.371 1.00 27.92 719 TYR B N 1
ATOM 11033 C CA . TYR B 1 719 ? 86.987 -36.230 25.686 1.00 27.16 719 TYR B CA 1
ATOM 11034 C C . TYR B 1 719 ? 85.693 -36.319 24.895 1.00 26.74 719 TYR B C 1
ATOM 11035 O O . TYR B 1 719 ? 85.688 -36.814 23.764 1.00 26.92 719 TYR B O 1
ATOM 11044 N N . SER B 1 720 ? 84.599 -35.856 25.498 1.00 26.22 720 SER B N 1
ATOM 11045 C CA . SER B 1 720 ? 83.283 -36.049 24.903 1.00 25.90 720 SER B CA 1
ATOM 11046 C C . SER B 1 720 ? 83.236 -35.455 23.501 1.00 25.67 720 SER B C 1
ATOM 11047 O O . SER B 1 720 ? 83.753 -34.364 23.246 1.00 25.44 720 SER B O 1
ATOM 11050 N N . TRP B 1 721 ? 82.624 -36.200 22.587 1.00 25.79 721 TRP B N 1
ATOM 11051 C CA . TRP B 1 721 ? 82.637 -35.870 21.173 1.00 25.73 721 TRP B CA 1
ATOM 11052 C C . TRP B 1 721 ? 81.314 -36.313 20.569 1.00 25.60 721 TRP B C 1
ATOM 11053 O O . TRP B 1 721 ? 80.483 -36.936 21.233 1.00 25.62 721 TRP B O 1
ATOM 11064 N N . THR B 1 722 ? 81.121 -35.983 19.298 1.00 25.52 722 THR B N 1
ATOM 11065 C CA . THR B 1 722 ? 79.948 -36.467 18.593 1.00 25.50 722 THR B CA 1
ATOM 11066 C C . THR B 1 722 ? 80.142 -37.928 18.198 1.00 26.17 722 THR B C 1
ATOM 11067 O O . THR B 1 722 ? 81.247 -38.474 18.249 1.00 26.63 722 THR B O 1
ATOM 11071 N N . ASP B 1 723 ? 79.045 -38.567 17.799 1.00 26.26 723 ASP B N 1
ATOM 11072 C CA . ASP B 1 723 ? 79.091 -39.984 17.466 1.00 26.94 723 ASP B CA 1
ATOM 11073 C C . ASP B 1 723 ? 79.378 -40.250 15.996 1.00 27.30 723 ASP B C 1
ATOM 11074 O O . ASP B 1 723 ? 79.739 -41.380 15.651 1.00 27.96 723 ASP B O 1
ATOM 11079 N N . ARG B 1 724 ? 79.241 -39.250 15.128 1.00 26.93 724 ARG B N 1
ATOM 11080 C CA . ARG B 1 724 ? 79.540 -39.442 13.715 1.00 27.28 724 ARG B CA 1
ATOM 11081 C C . ARG B 1 724 ? 79.737 -38.087 13.051 1.00 26.84 724 ARG B C 1
ATOM 11082 O O . ARG B 1 724 ? 79.111 -37.094 13.434 1.00 26.25 724 ARG B O 1
ATOM 11090 N N . GLU B 1 725 ? 80.615 -38.062 12.049 1.00 27.18 725 GLU B N 1
ATOM 11091 C CA . GLU B 1 725 ? 80.928 -36.853 11.302 1.00 26.90 725 GLU B CA 1
ATOM 11092 C C . GLU B 1 725 ? 81.071 -37.189 9.828 1.00 27.37 725 GLU B C 1
ATOM 11093 O O . GLU B 1 725 ? 81.705 -38.184 9.473 1.00 28.00 725 GLU B O 1
ATOM 11099 N N . LEU B 1 726 ? 80.499 -36.344 8.975 1.00 27.12 726 LEU B N 1
ATOM 11100 C CA . LEU B 1 726 ? 80.689 -36.508 7.542 1.00 27.57 726 LEU B CA 1
ATOM 11101 C C . LEU B 1 726 ? 82.158 -36.328 7.189 1.00 27.91 726 LEU B C 1
ATOM 11102 O O . LEU B 1 726 ? 82.785 -35.338 7.575 1.00 27.60 726 LEU B O 1
ATOM 11107 N N . LYS B 1 727 ? 82.712 -37.300 6.465 1.00 28.61 727 LYS B N 1
ATOM 11108 C CA . LYS B 1 727 ? 84.090 -37.227 6.009 1.00 29.05 727 LYS B CA 1
ATOM 11109 C C . LYS B 1 727 ? 84.246 -37.380 4.508 1.00 29.58 727 LYS B C 1
ATOM 11110 O O . LYS B 1 727 ? 85.265 -36.936 3.971 1.00 29.85 727 LYS B O 1
ATOM 11116 N N . ALA B 1 728 ? 83.284 -37.988 3.816 1.00 29.79 728 ALA B N 1
ATOM 11117 C CA . ALA B 1 728 ? 83.375 -38.076 2.365 1.00 30.31 728 ALA B CA 1
ATOM 11118 C C . ALA B 1 728 ? 81.976 -38.155 1.777 1.00 30.21 728 ALA B C 1
ATOM 11119 O O . ALA B 1 728 ? 81.002 -38.413 2.484 1.00 29.87 728 ALA B O 1
ATOM 11121 N N . PHE B 1 729 ? 81.884 -37.914 0.471 1.00 30.54 729 PHE B N 1
ATOM 11122 C CA . PHE B 1 729 ? 80.621 -38.025 -0.248 1.00 30.59 729 PHE B CA 1
ATOM 11123 C C . PHE B 1 729 ? 80.907 -38.037 -1.741 1.00 31.22 729 PHE B C 1
ATOM 11124 O O . PHE B 1 729 ? 81.913 -37.485 -2.193 1.00 31.37 729 PHE B O 1
ATOM 11132 N N . GLN B 1 730 ? 80.010 -38.667 -2.499 1.00 31.62 730 GLN B N 1
ATOM 11133 C CA . GLN B 1 730 ? 80.156 -38.752 -3.947 1.00 32.28 730 GLN B CA 1
ATOM 11134 C C . GLN B 1 730 ? 78.786 -38.736 -4.604 1.00 32.34 730 GLN B C 1
ATOM 11135 O O . GLN B 1 730 ? 77.911 -39.515 -4.224 1.00 32.40 730 GLN B O 1
ATOM 11141 N N . ARG B 1 731 ? 78.609 -37.865 -5.591 1.00 32.39 731 ARG B N 1
ATOM 11142 C CA . ARG B 1 731 ? 77.441 -37.937 -6.458 1.00 32.67 731 ARG B CA 1
ATOM 11143 C C . ARG B 1 731 ? 77.642 -39.086 -7.438 1.00 33.64 731 ARG B C 1
ATOM 11144 O O . ARG B 1 731 ? 78.582 -39.066 -8.239 1.00 34.15 731 ARG B O 1
ATOM 11152 N N . VAL B 1 732 ? 76.776 -40.093 -7.366 1.00 33.97 732 VAL B N 1
ATOM 11153 C CA . VAL B 1 732 ? 76.905 -41.309 -8.162 1.00 34.95 732 VAL B CA 1
ATOM 11154 C C . VAL B 1 732 ? 75.710 -41.396 -9.098 1.00 35.35 732 VAL B C 1
ATOM 11155 O O . VAL B 1 732 ? 74.559 -41.406 -8.644 1.00 35.05 732 VAL B O 1
ATOM 11159 N N . ALA B 1 733 ? 75.982 -41.476 -10.397 1.00 36.09 733 ALA B N 1
ATOM 11160 C CA . ALA B 1 733 ? 74.946 -41.587 -11.414 1.00 36.61 733 ALA B CA 1
ATOM 11161 C C . ALA B 1 733 ? 74.768 -43.044 -11.815 1.00 37.57 733 ALA B C 1
ATOM 11162 O O . ALA B 1 733 ? 75.747 -43.769 -12.016 1.00 38.14 733 ALA B O 1
ATOM 11164 N N . LEU B 1 734 ? 73.511 -43.467 -11.933 1.00 37.81 734 LEU B N 1
ATOM 11165 C CA . LEU B 1 734 ? 73.188 -44.851 -12.252 1.00 38.75 734 LEU B CA 1
ATOM 11166 C C . LEU B 1 734 ? 72.011 -44.905 -13.212 1.00 39.31 734 LEU B C 1
ATOM 11167 O O . LEU B 1 734 ? 70.986 -44.250 -12.988 1.00 38.83 734 LEU B O 1
ATOM 11172 N N . GLU B 1 735 ? 72.170 -45.682 -14.280 1.00 40.39 735 GLU B N 1
ATOM 11173 C CA . GLU B 1 735 ? 71.071 -46.034 -15.159 1.00 41.14 735 GLU B CA 1
ATOM 11174 C C . GLU B 1 735 ? 70.220 -47.119 -14.506 1.00 41.44 735 GLU B C 1
ATOM 11175 O O . GLU B 1 735 ? 70.674 -47.797 -13.581 1.00 41.31 735 GLU B O 1
ATOM 11181 N N . PRO B 1 736 ? 68.979 -47.300 -14.957 1.00 41.89 736 PRO B N 1
ATOM 11182 C CA . PRO B 1 736 ? 68.130 -48.342 -14.367 1.00 42.27 736 PRO B CA 1
ATOM 11183 C C . PRO B 1 736 ? 68.802 -49.707 -14.412 1.00 43.16 736 PRO B C 1
ATOM 11184 O O . PRO B 1 736 ? 69.325 -50.129 -15.446 1.00 44.05 736 PRO B O 1
ATOM 11188 N N . GLY B 1 737 ? 68.797 -50.392 -13.269 1.00 42.97 737 GLY B N 1
ATOM 11189 C CA . GLY B 1 737 ? 69.424 -51.689 -13.137 1.00 43.80 737 GLY B CA 1
ATOM 11190 C C . GLY B 1 737 ? 70.931 -51.672 -13.018 1.00 43.67 737 GLY B C 1
ATOM 11191 O O . GLY B 1 737 ? 71.527 -52.732 -12.794 1.00 44.34 737 GLY B O 1
ATOM 11192 N N . GLU B 1 738 ? 71.571 -50.514 -13.146 1.00 42.89 738 GLU B N 1
ATOM 11193 C CA . GLU B 1 738 ? 73.024 -50.446 -13.104 1.00 42.83 738 GLU B CA 1
ATOM 11194 C C . GLU B 1 738 ? 73.528 -50.468 -11.667 1.00 42.06 738 GLU B C 1
ATOM 11195 O O . GLU B 1 738 ? 72.925 -49.874 -10.770 1.00 41.14 738 GLU B O 1
ATOM 11201 N N . THR B 1 739 ? 74.639 -51.169 -11.457 1.00 42.51 739 THR B N 1
ATOM 11202 C CA . THR B 1 739 ? 75.321 -51.230 -10.173 1.00 41.92 739 THR B CA 1
ATOM 11203 C C . THR B 1 739 ? 76.739 -50.703 -10.332 1.00 41.75 739 THR B C 1
ATOM 11204 O O . THR B 1 739 ? 77.432 -51.044 -11.295 1.00 42.59 739 THR B O 1
ATOM 11208 N N . LYS B 1 740 ? 77.167 -49.865 -9.391 1.00 40.71 740 LYS B N 1
ATOM 11209 C CA . LYS B 1 740 ? 78.534 -49.371 -9.359 1.00 40.53 740 LYS B CA 1
ATOM 11210 C C . LYS B 1 740 ? 79.148 -49.650 -7.999 1.00 40.14 740 LYS B C 1
ATOM 11211 O O . LYS B 1 740 ? 78.447 -49.746 -6.990 1.00 39.62 740 LYS B O 1
ATOM 11217 N N . THR B 1 741 ? 80.468 -49.789 -7.985 1.00 40.46 741 THR B N 1
ATOM 11218 C CA . THR B 1 741 ? 81.235 -49.917 -6.750 1.00 40.12 741 THR B CA 1
ATOM 11219 C C . THR B 1 741 ? 81.777 -48.537 -6.397 1.00 39.11 741 THR B C 1
ATOM 11220 O O . THR B 1 741 ? 82.725 -48.051 -7.019 1.00 39.29 741 THR B O 1
ATOM 11224 N N . VAL B 1 742 ? 81.158 -47.900 -5.411 1.00 38.11 742 VAL B N 1
ATOM 11225 C CA . VAL B 1 742 ? 81.623 -46.613 -4.910 1.00 37.16 742 VAL B CA 1
ATOM 11226 C C . VAL B 1 742 ? 82.783 -46.852 -3.953 1.00 37.16 742 VAL B C 1
ATOM 11227 O O . VAL B 1 742 ? 82.665 -47.620 -2.989 1.00 37.23 742 VAL B O 1
ATOM 11231 N N . ALA B 1 743 ? 83.909 -46.199 -4.225 1.00 37.15 743 ALA B N 1
ATOM 11232 C CA . ALA B 1 743 ? 85.134 -46.376 -3.461 1.00 37.27 743 ALA B CA 1
ATOM 11233 C C . ALA B 1 743 ? 85.484 -45.068 -2.772 1.00 36.30 743 ALA B C 1
ATOM 11234 O O . ALA B 1 743 ? 85.450 -44.003 -3.396 1.00 35.92 743 ALA B O 1
ATOM 11236 N N . PHE B 1 744 ? 85.815 -45.155 -1.489 1.00 35.95 744 PHE B N 1
ATOM 11237 C CA . PHE B 1 744 ? 86.127 -44.001 -0.664 1.00 35.06 744 PHE B CA 1
ATOM 11238 C C . PHE B 1 744 ? 87.544 -44.127 -0.126 1.00 35.40 744 PHE B C 1
ATOM 11239 O O . PHE B 1 744 ? 87.997 -45.225 0.220 1.00 36.08 744 PHE B O 1
ATOM 11247 N N . GLU B 1 745 ? 88.241 -42.999 -0.067 1.00 34.99 745 GLU B N 1
ATOM 11248 C CA . GLU B 1 745 ? 89.546 -42.910 0.574 1.00 35.20 745 GLU B CA 1
ATOM 11249 C C . GLU B 1 745 ? 89.459 -41.846 1.661 1.00 34.23 745 GLU B C 1
ATOM 11250 O O . GLU B 1 745 ? 89.262 -40.662 1.367 1.00 33.66 745 GLU B O 1
ATOM 11256 N N . ILE B 1 746 ? 89.598 -42.269 2.911 1.00 34.11 746 ILE B N 1
ATOM 11257 C CA . ILE B 1 746 ? 89.466 -41.373 4.053 1.00 33.25 746 ILE B CA 1
ATOM 11258 C C . ILE B 1 746 ? 90.764 -41.416 4.848 1.00 33.56 746 ILE B C 1
ATOM 11259 O O . ILE B 1 746 ? 91.054 -42.428 5.500 1.00 34.03 746 ILE B O 1
ATOM 11264 N N . PRO B 1 747 ? 91.572 -40.359 4.822 1.00 33.38 747 PRO B N 1
ATOM 11265 C CA . PRO B 1 747 ? 92.815 -40.371 5.600 1.00 33.72 747 PRO B CA 1
ATOM 11266 C C . PRO B 1 747 ? 92.534 -40.530 7.086 1.00 33.30 747 PRO B C 1
ATOM 11267 O O . PRO B 1 747 ? 91.599 -39.937 7.629 1.00 32.47 747 PRO B O 1
ATOM 11271 N N . VAL B 1 748 ? 93.353 -41.355 7.742 1.00 33.93 748 VAL B N 1
ATOM 11272 C CA . VAL B 1 748 ? 93.247 -41.510 9.189 1.00 33.65 748 VAL B CA 1
ATOM 11273 C C . VAL B 1 748 ? 93.510 -40.181 9.881 1.00 32.96 748 VAL B C 1
ATOM 11274 O O . VAL B 1 748 ? 93.006 -39.931 10.983 1.00 32.39 748 VAL B O 1
ATOM 11278 N N . ALA B 1 749 ? 94.286 -39.301 9.244 1.00 33.05 749 ALA B N 1
ATOM 11279 C CA . ALA B 1 749 ? 94.524 -37.967 9.778 1.00 32.46 749 ALA B CA 1
ATOM 11280 C C . ALA B 1 749 ? 93.261 -37.119 9.831 1.00 31.49 749 ALA B C 1
ATOM 11281 O O . ALA B 1 749 ? 93.271 -36.070 10.484 1.00 30.95 749 ALA B O 1
ATOM 11283 N N . ASN B 1 750 ? 92.186 -37.533 9.163 1.00 31.31 750 ASN B N 1
ATOM 11284 C CA . ASN B 1 750 ? 90.911 -36.834 9.239 1.00 30.46 750 ASN B CA 1
ATOM 11285 C C . ASN B 1 750 ? 89.987 -37.406 10.306 1.00 30.09 750 ASN B C 1
ATOM 11286 O O . ASN B 1 750 ? 88.906 -36.854 10.525 1.00 29.41 750 ASN B O 1
ATOM 11291 N N . CYS B 1 751 ? 90.374 -38.496 10.964 1.00 30.59 751 CYS B N 1
ATOM 11292 C CA . CYS B 1 751 ? 89.547 -39.108 12.004 1.00 30.34 751 CYS B CA 1
ATOM 11293 C C . CYS B 1 751 ? 90.024 -38.634 13.375 1.00 30.09 751 CYS B C 1
ATOM 11294 O O . CYS B 1 751 ? 90.656 -39.358 14.144 1.00 30.57 751 CYS B O 1
ATOM 11297 N N . THR B 1 752 ? 89.694 -37.382 13.671 1.00 29.38 752 THR B N 1
ATOM 11298 C CA . THR B 1 752 ? 90.258 -36.680 14.809 1.00 29.17 752 THR B CA 1
ATOM 11299 C C . THR B 1 752 ? 89.179 -36.199 15.771 1.00 28.43 752 THR B C 1
ATOM 11300 O O . THR B 1 752 ? 88.006 -36.052 15.415 1.00 27.97 752 THR B O 1
ATOM 11304 N N . ILE B 1 753 ? 89.612 -35.953 17.005 1.00 28.37 753 ILE B N 1
ATOM 11305 C CA . ILE B 1 753 ? 88.847 -35.206 17.995 1.00 27.70 753 ILE B CA 1
ATOM 11306 C C . ILE B 1 753 ? 89.716 -34.040 18.443 1.00 27.60 753 ILE B C 1
ATOM 11307 O O . ILE B 1 753 ? 90.819 -33.845 17.922 1.00 28.04 753 ILE B O 1
ATOM 11312 N N . VAL B 1 754 ? 89.235 -33.254 19.405 1.00 27.09 754 VAL B N 1
ATOM 11313 C CA . VAL B 1 754 ? 89.957 -32.084 19.892 1.00 27.00 754 VAL B CA 1
ATOM 11314 C C . VAL B 1 754 ? 90.078 -32.183 21.406 1.00 27.01 754 VAL B C 1
ATOM 11315 O O . VAL B 1 754 ? 89.108 -32.520 22.093 1.00 26.70 754 VAL B O 1
ATOM 11319 N N . ASP B 1 755 ? 91.268 -31.898 21.921 1.00 27.42 755 ASP B N 1
ATOM 11320 C CA . ASP B 1 755 ? 91.571 -32.028 23.340 1.00 27.57 755 ASP B CA 1
ATOM 11321 C C . ASP B 1 755 ? 91.345 -30.704 24.063 1.00 27.12 755 ASP B C 1
ATOM 11322 O O . ASP B 1 755 ? 91.070 -29.678 23.437 1.00 26.76 755 ASP B O 1
ATOM 11327 N N . PRO B 1 756 ? 91.424 -30.693 25.402 1.00 27.18 756 PRO B N 1
ATOM 11328 C CA . PRO B 1 756 ? 91.197 -29.435 26.139 1.00 26.80 756 PRO B CA 1
ATOM 11329 C C . PRO B 1 756 ? 92.107 -28.292 25.728 1.00 26.96 756 PRO B C 1
ATOM 11330 O O . PRO B 1 756 ? 91.737 -27.130 25.937 1.00 26.60 756 PRO B O 1
ATOM 11334 N N . ASP B 1 757 ? 93.279 -28.570 25.158 1.00 27.55 757 ASP B N 1
ATOM 11335 C CA . ASP B 1 757 ? 94.176 -27.521 24.698 1.00 27.78 757 ASP B CA 1
ATOM 11336 C C . ASP B 1 757 ? 93.978 -27.198 23.222 1.00 27.62 757 ASP B C 1
ATOM 11337 O O . ASP B 1 757 ? 94.884 -26.642 22.591 1.00 27.98 757 ASP B O 1
ATOM 11342 N N . ALA B 1 758 ? 92.813 -27.536 22.669 1.00 27.12 758 ALA B N 1
ATOM 11343 C CA . ALA B 1 758 ? 92.416 -27.200 21.302 1.00 26.91 758 ALA B CA 1
ATOM 11344 C C . ALA B 1 758 ? 93.292 -27.874 20.252 1.00 27.48 758 ALA B C 1
ATOM 11345 O O . ALA B 1 758 ? 93.355 -27.415 19.107 1.00 27.49 758 ALA B O 1
ATOM 11347 N N . ASN B 1 759 ? 93.961 -28.968 20.609 1.00 28.00 759 ASN B N 1
ATOM 11348 C CA . ASN B 1 759 ? 94.754 -29.732 19.657 1.00 28.60 759 ASN B CA 1
ATOM 11349 C C . ASN B 1 759 ? 93.873 -30.764 18.965 1.00 28.46 759 ASN B C 1
ATOM 11350 O O . ASN B 1 759 ? 93.152 -31.519 19.625 1.00 28.27 759 ASN B O 1
ATOM 11355 N N . ARG B 1 760 ? 93.931 -30.794 17.639 1.00 28.59 760 ARG B N 1
ATOM 11356 C CA . ARG B 1 760 ? 93.184 -31.771 16.856 1.00 28.57 760 ARG B CA 1
ATOM 11357 C C . ARG B 1 760 ? 94.077 -32.995 16.679 1.00 29.37 760 ARG B C 1
ATOM 11358 O O . ARG B 1 760 ? 95.116 -32.921 16.017 1.00 29.94 760 ARG B O 1
ATOM 11366 N N . ILE B 1 761 ? 93.682 -34.117 17.282 1.00 29.48 761 ILE B N 1
ATOM 11367 C CA . ILE B 1 761 ? 94.542 -35.287 17.394 1.00 30.31 761 ILE B CA 1
ATOM 11368 C C . ILE B 1 761 ? 93.810 -36.525 16.901 1.00 30.46 761 ILE B C 1
ATOM 11369 O O . ILE B 1 761 ? 92.585 -36.634 17.006 1.00 29.92 761 ILE B O 1
ATOM 11374 N N . VAL B 1 762 ? 94.583 -37.471 16.374 1.00 31.29 762 VAL B N 1
ATOM 11375 C CA . VAL B 1 762 ? 94.096 -38.811 16.078 1.00 31.66 762 VAL B CA 1
ATOM 11376 C C . VAL B 1 762 ? 94.285 -39.670 17.319 1.00 32.03 762 VAL B C 1
ATOM 11377 O O . VAL B 1 762 ? 95.386 -39.738 17.877 1.00 32.58 762 VAL B O 1
ATOM 11381 N N . GLU B 1 763 ? 93.219 -40.327 17.752 1.00 31.79 763 GLU B N 1
ATOM 11382 C CA . GLU B 1 763 ? 93.298 -41.131 18.954 1.00 32.14 763 GLU B CA 1
ATOM 11383 C C . GLU B 1 763 ? 93.156 -42.600 18.600 1.00 32.87 763 GLU B C 1
ATOM 11384 O O . GLU B 1 763 ? 92.176 -42.979 17.945 1.00 32.67 763 GLU B O 1
ATOM 11390 N N . PRO B 1 764 ? 94.102 -43.447 18.998 1.00 33.79 764 PRO B N 1
ATOM 11391 C CA . PRO B 1 764 ? 93.989 -44.875 18.685 1.00 34.59 764 PRO B CA 1
ATOM 11392 C C . PRO B 1 764 ? 92.755 -45.488 19.327 1.00 34.32 764 PRO B C 1
ATOM 11393 O O . PRO B 1 764 ? 92.320 -45.084 20.407 1.00 33.81 764 PRO B O 1
ATOM 11397 N N . GLY B 1 765 ? 92.190 -46.466 18.642 1.00 34.71 765 GLY B N 1
ATOM 11398 C CA . GLY B 1 765 ? 90.998 -47.134 19.108 1.00 34.57 765 GLY B CA 1
ATOM 11399 C C . GLY B 1 765 ? 90.135 -47.552 17.934 1.00 34.56 765 GLY B C 1
ATOM 11400 O O . GLY B 1 765 ? 90.581 -47.561 16.791 1.00 34.86 765 GLY B O 1
ATOM 11401 N N . GLU B 1 766 ? 88.887 -47.876 18.249 1.00 34.24 766 GLU B N 1
ATOM 11402 C CA . GLU B 1 766 ? 87.948 -48.406 17.272 1.00 34.32 766 GLU B CA 1
ATOM 11403 C C . GLU B 1 766 ? 87.147 -47.282 16.626 1.00 33.33 766 GLU B C 1
ATOM 11404 O O . GLU B 1 766 ? 86.711 -46.344 17.297 1.00 32.50 766 GLU B O 1
ATOM 11410 N N . PHE B 1 767 ? 86.961 -47.389 15.315 1.00 33.49 767 PHE B N 1
ATOM 11411 C CA . PHE B 1 767 ? 86.179 -46.443 14.539 1.00 32.71 767 PHE B CA 1
ATOM 11412 C C . PHE B 1 767 ? 85.135 -47.196 13.730 1.00 32.97 767 PHE B C 1
ATOM 11413 O O . PHE B 1 767 ? 85.372 -48.319 13.275 1.00 33.87 767 PHE B O 1
ATOM 11421 N N . GLU B 1 768 ? 83.979 -46.567 13.554 1.00 32.25 768 GLU B N 1
ATOM 11422 C CA . GLU B 1 768 ? 82.932 -47.075 12.683 1.00 32.43 768 GLU B CA 1
ATOM 11423 C C . GLU B 1 768 ? 82.856 -46.209 11.433 1.00 32.08 768 GLU B C 1
ATOM 11424 O O . GLU B 1 768 ? 83.014 -44.986 11.499 1.00 31.36 768 GLU B O 1
ATOM 11430 N N . LEU B 1 769 ? 82.645 -46.858 10.294 1.00 32.66 769 LEU B N 1
ATOM 11431 C CA . LEU B 1 769 ? 82.458 -46.194 9.013 1.00 32.47 769 LEU B CA 1
ATOM 11432 C C . LEU B 1 769 ? 81.035 -46.456 8.544 1.00 32.41 769 LEU B C 1
ATOM 11433 O O . LEU B 1 769 ? 80.644 -47.614 8.352 1.00 33.12 769 LEU B O 1
ATOM 11438 N N . LEU B 1 770 ? 80.267 -45.383 8.374 1.00 31.63 770 LEU B N 1
ATOM 11439 C CA . LEU B 1 770 ? 78.852 -45.457 8.037 1.00 31.49 770 LEU B CA 1
ATOM 11440 C C . LEU B 1 770 ? 78.645 -44.819 6.674 1.00 31.43 770 LEU B C 1
ATOM 11441 O O . LEU B 1 770 ? 78.907 -43.627 6.499 1.00 30.84 770 LEU B O 1
ATOM 11446 N N . ILE B 1 771 ? 78.187 -45.605 5.709 1.00 32.09 771 ILE B N 1
ATOM 11447 C CA . ILE B 1 771 ? 78.005 -45.133 4.343 1.00 32.18 771 ILE B CA 1
ATOM 11448 C C . ILE B 1 771 ? 76.550 -45.338 3.949 1.00 32.23 771 ILE B C 1
ATOM 11449 O O . ILE B 1 771 ? 75.973 -46.395 4.217 1.00 32.72 771 ILE B O 1
ATOM 11454 N N . GLY B 1 772 ? 75.951 -44.328 3.327 1.00 31.77 772 GLY B N 1
ATOM 11455 C CA . GLY B 1 772 ? 74.564 -44.488 2.918 1.00 31.87 772 GLY B CA 1
ATOM 11456 C C . GLY B 1 772 ? 73.917 -43.198 2.459 1.00 31.27 772 GLY B C 1
ATOM 11457 O O . GLY B 1 772 ? 74.582 -42.299 1.930 1.00 31.02 772 GLY B O 1
ATOM 11458 N N . HIS B 1 773 ? 72.607 -43.120 2.695 1.00 31.08 773 HIS B N 1
ATOM 11459 C CA . HIS B 1 773 ? 71.714 -42.152 2.068 1.00 30.77 773 HIS B CA 1
ATOM 11460 C C . HIS B 1 773 ? 71.666 -40.809 2.793 1.00 29.86 773 HIS B C 1
ATOM 11461 O O . HIS B 1 773 ? 71.572 -39.764 2.143 1.00 29.60 773 HIS B O 1
ATOM 11468 N N . SER B 1 774 ? 71.710 -40.805 4.123 1.00 29.43 774 SER B N 1
ATOM 11469 C CA . SER B 1 774 ? 71.639 -39.563 4.880 1.00 28.61 774 SER B CA 1
ATOM 11470 C C . SER B 1 774 ? 72.407 -39.734 6.183 1.00 28.32 774 SER B C 1
ATOM 11471 O O . SER B 1 774 ? 73.045 -40.761 6.420 1.00 28.76 774 SER B O 1
ATOM 11474 N N . SER B 1 775 ? 72.345 -38.706 7.031 1.00 27.63 775 SER B N 1
ATOM 11475 C CA . SER B 1 775 ? 72.990 -38.773 8.336 1.00 27.34 775 SER B CA 1
ATOM 11476 C C . SER B 1 775 ? 72.226 -39.644 9.326 1.00 27.45 775 SER B C 1
ATOM 11477 O O . SER B 1 775 ? 72.788 -40.016 10.360 1.00 27.40 775 SER B O 1
ATOM 11480 N N . ARG B 1 776 ? 70.970 -39.974 9.037 1.00 27.65 776 ARG B N 1
ATOM 11481 C CA . ARG B 1 776 ? 70.219 -40.878 9.898 1.00 27.87 776 ARG B CA 1
ATOM 11482 C C . ARG B 1 776 ? 70.864 -42.256 9.897 1.00 28.55 776 ARG B C 1
ATOM 11483 O O . ARG B 1 776 ? 71.166 -42.811 8.837 1.00 29.10 776 ARG B O 1
ATOM 11491 N N . ARG B 1 777 ? 71.075 -42.809 11.093 1.00 28.58 777 ARG B N 1
ATOM 11492 C CA . ARG B 1 777 ? 71.742 -44.102 11.194 1.00 29.27 777 ARG B CA 1
ATOM 11493 C C . ARG B 1 777 ? 70.929 -45.215 10.545 1.00 30.04 777 ARG B C 1
ATOM 11494 O O . ARG B 1 777 ? 71.501 -46.215 10.096 1.00 30.75 777 ARG B O 1
ATOM 11502 N N . GLU B 1 778 ? 69.606 -45.061 10.468 1.00 29.97 778 GLU B N 1
ATOM 11503 C CA . GLU B 1 778 ? 68.796 -46.056 9.775 1.00 30.74 778 GLU B CA 1
ATOM 11504 C C . GLU B 1 778 ? 69.026 -46.038 8.269 1.00 31.09 778 GLU B C 1
ATOM 11505 O O . GLU B 1 778 ? 68.640 -46.991 7.586 1.00 31.87 778 GLU B O 1
ATOM 11511 N N . ASP B 1 779 ? 69.639 -44.981 7.740 1.00 30.59 779 ASP B N 1
ATOM 11512 C CA . ASP B 1 779 ? 69.984 -44.887 6.329 1.00 30.92 779 ASP B CA 1
ATOM 11513 C C . ASP B 1 779 ? 71.453 -45.181 6.062 1.00 31.16 779 ASP B C 1
ATOM 11514 O O . ASP B 1 779 ? 71.935 -44.918 4.956 1.00 31.35 779 ASP B O 1
ATOM 11519 N N . LEU B 1 780 ? 72.175 -45.715 7.040 1.00 31.22 780 LEU B N 1
ATOM 11520 C CA . LEU B 1 780 ? 73.608 -45.926 6.914 1.00 31.45 780 LEU B CA 1
ATOM 11521 C C . LEU B 1 780 ? 73.951 -47.378 7.196 1.00 32.31 780 LEU B C 1
ATOM 11522 O O . LEU B 1 780 ? 73.398 -47.993 8.112 1.00 32.43 780 LEU B O 1
ATOM 11527 N N . LYS B 1 781 ? 74.869 -47.917 6.404 1.00 32.95 781 LYS B N 1
ATOM 11528 C CA . LYS B 1 781 ? 75.429 -49.238 6.630 1.00 33.83 781 LYS B CA 1
ATOM 11529 C C . LYS B 1 781 ? 76.812 -49.097 7.253 1.00 33.73 781 LYS B C 1
ATOM 11530 O O . LYS B 1 781 ? 77.529 -48.124 7.004 1.00 33.24 781 LYS B O 1
ATOM 11536 N N . ARG B 1 782 ? 77.177 -50.075 8.076 1.00 34.26 782 ARG B N 1
ATOM 11537 C CA . ARG B 1 782 ? 78.237 -49.906 9.056 1.00 34.07 782 ARG B CA 1
ATOM 11538 C C . ARG B 1 782 ? 79.333 -50.950 8.896 1.00 35.05 782 ARG B C 1
ATOM 11539 O O . ARG B 1 782 ? 79.054 -52.141 8.725 1.00 35.94 782 ARG B O 1
ATOM 11547 N N . THR B 1 783 ? 80.580 -50.491 8.964 1.00 34.95 783 THR B N 1
ATOM 11548 C CA . THR B 1 783 ? 81.744 -51.349 9.143 1.00 35.81 783 THR B CA 1
ATOM 11549 C C . THR B 1 783 ? 82.637 -50.711 10.204 1.00 35.33 783 THR B C 1
ATOM 11550 O O . THR B 1 783 ? 82.311 -49.659 10.759 1.00 34.37 783 THR B O 1
ATOM 11554 N N . THR B 1 784 ? 83.764 -51.353 10.511 1.00 36.05 784 THR B N 1
ATOM 11555 C CA . THR B 1 784 ? 84.653 -50.859 11.555 1.00 35.74 784 THR B CA 1
ATOM 11556 C C . THR B 1 784 ? 86.105 -51.034 11.134 1.00 36.41 784 THR B C 1
ATOM 11557 O O . THR B 1 784 ? 86.436 -51.876 10.298 1.00 37.33 784 THR B O 1
ATOM 11561 N N . PHE B 1 785 ? 86.972 -50.221 11.734 1.00 36.00 785 PHE B N 1
ATOM 11562 C CA . PHE B 1 785 ? 88.412 -50.388 11.593 1.00 36.68 785 PHE B CA 1
ATOM 11563 C C . PHE B 1 785 ? 89.080 -49.899 12.868 1.00 36.36 785 PHE B C 1
ATOM 11564 O O . PHE B 1 785 ? 88.487 -49.159 13.654 1.00 35.48 785 PHE B O 1
ATOM 11572 N N . THR B 1 786 ? 90.325 -50.320 13.068 1.00 37.15 786 THR B N 1
ATOM 11573 C CA . THR B 1 786 ? 91.065 -50.022 14.286 1.00 37.08 786 THR B CA 1
ATOM 11574 C C . THR B 1 786 ? 92.318 -49.222 13.961 1.00 37.11 786 THR B C 1
ATOM 11575 O O . THR B 1 786 ? 93.018 -49.514 12.988 1.00 37.79 786 THR B O 1
ATOM 11579 N N . VAL B 1 787 ? 92.601 -48.214 14.784 1.00 36.43 787 VAL B N 1
ATOM 11580 C CA . VAL B 1 787 ? 93.797 -47.389 14.652 1.00 36.47 787 VAL B CA 1
ATOM 11581 C C . VAL B 1 787 ? 94.697 -47.656 15.850 1.00 36.97 787 VAL B C 1
ATOM 11582 O O . VAL B 1 787 ? 94.228 -47.675 16.993 1.00 36.63 787 VAL B O 1
ATOM 11586 N N . ALA B 1 788 ? 95.987 -47.856 15.592 1.00 37.81 788 ALA B N 1
ATOM 11587 C CA . ALA B 1 788 ? 96.950 -48.082 16.659 1.00 38.39 788 ALA B CA 1
ATOM 11588 C C . ALA B 1 788 ? 98.246 -47.353 16.339 1.00 38.68 788 ALA B C 1
ATOM 11589 O O . ALA B 1 788 ? 98.559 -47.080 15.178 1.00 38.80 788 ALA B O 1
ATOM 11591 N N . LEU B 1 789 ? 98.997 -47.043 17.395 1.00 38.83 789 LEU B N 1
ATOM 11592 C CA . LEU B 1 789 ? 100.285 -46.359 17.285 1.00 39.19 789 LEU B CA 1
ATOM 11593 C C . LEU B 1 789 ? 100.172 -45.066 16.481 1.00 38.37 789 LEU B C 1
ATOM 11594 O O . LEU B 1 789 ? 99.110 -44.442 16.434 1.00 37.34 789 LEU B O 1
#

Solvent-accessible surface area: 49816 Å² total; per-residue (Å²): 149,37,167,168,122,60,106,106,30,76,168,29,112,56,19,81,32,49,10,5,1,6,0,20,1,22,97,7,56,60,113,8,60,66,23,11,90,98,65,15,0,1,3,0,8,7,24,28,156,22,5,47,109,0,9,92,14,3,98,126,125,45,164,66,28,32,6,7,0,7,1,6,8,0,3,3,1,8,0,4,28,68,30,1,5,0,0,0,6,1,0,0,2,0,0,0,1,13,32,104,58,0,82,34,1,1,58,3,3,0,31,1,0,17,6,0,4,4,6,0,0,1,0,0,1,1,5,2,4,7,15,6,22,3,2,6,0,4,4,0,0,0,2,1,14,48,0,0,4,45,0,0,2,8,2,4,79,1,2,2,37,48,10,81,66,64,82,81,2,46,123,54,1,0,0,0,0,0,4,2,0,0,4,0,1,34,7,21,4,0,13,5,1,5,4,0,24,3,14,83,18,12,1,8,2,12,4,0,37,3,2,45,82,0,6,120,37,6,2,6,0,0,4,0,0,9,0,2,6,27,0,29,5,0,1,24,12,135,35,0,3,63,58,33,0,60,19,61,11,146,8,134,18,7,1,0,0,8,78,19,6,0,0,33,0,23,128,28,6,63,5,29,79,57,54,27,75,0,0,0,45,0,8,102,20,18,1,0,0,1,10,13,3,90,77,0,54,109,3,0,24,81,0,23,153,91,66,60,3,88,63,52,62,0,37,69,1,0,33,78,0,8,44,12,0,68,61,6,27,3,59,114,67,29,25,70,39,65,67,140,95,36,172,65,18,24,22,20,68,119,16,80,77,45,1,8,67,0,0,69,19,0,0,0,0,2,0,30,54,64,32,10,39,2,38,31,146,122,18,129,35,1,0,0,0,0,3,0,0,50,38,6,46,23,0,1,5,10,15,4,0,58,21,58,46,10,96,69,13,100,126,7,1,53,100,129,111,0,4,0,0,19,29,0,0,1,93,100,35,31,129,149,22,108,17,38,74,2,98,0,1,37,7,31,50,106,45,91,30,92,67,37,122,117,93,135,111,53,114,81,60,86,123,34,10,30,58,7,68,86,53,105,68,42,8,79,86,0,29,44,6,0,110,102,1,45,2,0,0,0,0,0,1,10,9,28,88,6,11,2,58,64,29,4,10,0,8,1,65,5,15,13,2,0,42,33,0,0,63,25,0,0,41,5,11,165,120,61,59,42,38,1,0,0,0,2,1,0,2,1,0,11,16,11,18,47,32,0,17,16,137,78,28,6,87,33,156,63,0,18,60,71,158,5,37,14,4,0,2,0,0,0,0,4,0,0,22,50,0,0,29,0,0,0,9,0,1,15,19,115,23,44,1,6,0,1,0,0,3,2,2,2,10,14,2,0,3,7,23,18,4,13,0,47,23,31,7,37,9,42,93,65,0,12,10,0,16,47,40,25,8,1,6,0,0,3,3,58,12,27,19,78,43,46,38,20,117,10,63,48,77,31,37,37,83,57,113,110,31,46,6,22,94,127,16,38,1,63,1,59,2,59,0,36,0,77,21,174,78,34,6,34,2,0,0,0,0,0,7,1,9,37,58,0,52,58,1,5,1,28,34,18,2,38,15,23,66,57,11,54,3,107,63,60,62,70,84,79,5,53,4,121,4,50,0,58,70,2,12,0,0,22,61,116,7,80,80,62,23,25,86,27,80,0,9,0,3,0,0,38,0,1,28,98,136,35,18,74,122,26,52,12,61,4,78,194,168,47,106,139,127,19,68,92,81,112,11,60,140,17,3,2,0,4,2,14,1,19,90,4,49,89,104,7,48,85,21,9,79,95,65,10,0,0,2,2,10,5,15,28,159,11,4,45,90,0,11,105,6,1,103,125,116,40,151,64,26,37,10,6,0,7,1,7,9,0,4,3,0,9,0,4,28,66,16,0,4,0,1,0,6,2,0,0,0,0,0,0,1,13,31,103,58,0,80,34,0,0,60,3,2,0,40,1,0,10,1,0,3,4,5,0,0,2,0,0,1,1,4,4,4,10,14,5,22,1,1,7,0,4,4,0,0,0,3,2,14,48,0,0,3,44,0,0,1,9,1,4,91,1,0,3,34,43,21,163,14,68,13,93,8,47,110,52,1,0,0,0,0,0,3,3,0,0,3,0,1,33,8,21,4,0,14,3,2,6,6,0,25,3,16,85,20,16,1,8,2,12,4,0,36,2,3,43,78,0,5,125,56,6,1,0,0,0,5,0,0,9,0,4,5,23,0,30,5,0,1,24,12,131,36,0,2,60,59,35,0,66,37,58,13,169,9,106,11,5,0,0,0,9,82,17,6,0,0,32,0,22,126,28,5,66,4,30,80,56,58,28,74,0,0,1,45,0,8,103,18,20,3,1,0,2,5,13,3,83,70,0,60,115,3,0,37,86,0,29,168,90,65,61,4,86,47,53,64,0,42,69,0,5,53,79,0,9,32,0,0,54,88,5,25,2,61,115,62,29,24,85,37,61,72,134,59,39,179,68,30,26,15,26,79,114,13,70,78,28,1,9,70,0,0,71,19,0,0,0,0,3,0,28,52,62,34,11,41,13,43,37,113,160,19,122,38,6,0,8,0,0,4,0,0,43,40,6,42,26,0,1,7,8,16,3,0,60,17,59,50,13,85,68,14,104,126,6,1,45,105,132,58,7,36,0,8,23,45,4,73,106,62,14,28,68,142,120,4,82,30,45,73,1,97,0,0,41,6,26,64,116,51,70,30,70,107,31,60,112,167,45,72,59,122,93,88,110,86,36,4,25,57,6,74,84,53,105,71,40,4,79,90,0,25,49,9,0,102,122,1,58,2,0,5,0,0,0,1,9,9,28,62,6,8,2,58,67,27,4,10,0,8,2,67,5,17,14,0,0,40,34,0,0,63,25,0,0,40,2,10,143,122,60,61,46,45,1,0,0,0,2,1,0,2,1,0,11,20,12,17,43,25,0,19,15,138,96,15,5,76,34,157,67,0,16,64,74,158,4,37,16,4,0,2,0,0,0,0,4,1,0,5,46,0,0,34,0,0,6,8,0,10,17,17,106,24,43,1,8,0,1,0,0,2,2,2,2,10,13,3,0,3,6,23,19,5,13,0,48,22,30,6,45,10,40,97,81,1,12,10,0,15,44,38,24,7,1,8,0,0,4,3,58,15,25,19,77,41,46,35,20,111,5,71,51,81,33,35,39,79,37,114,105,54,30,8,15,84,126,14,41,1,63,2,63,3,58,0,35,0,74,16,169,81,35,7,34,1,0,0,0,0,0,8,0,9,36,61,0,51,58,1,5,1,27,34,15,2,34,14,23,66,60,12,54,3,107,60,60,60,72,85,79,6,55,4,116,3,50,0,59,66,2,12,2,0,19,69,117,8,77,78,61,22,27,81,27,81,1,6,0,4,0,0,41,0,1,29,99,137,36,18,76,122,25,53,12,62,2,22,171

Foldseek 3Di:
DDDDPLVVVVVCVPQDLQLLCCQEEAEDDDPLLVVVQRSHQEYEPYDLVCLQCNLVSLVPPDDPSRFHQYEYAQQQANFADFQFFQFFALCLLLLLLDLQLLLVSLQLRLQLVLQRNHAAHADQELAAQQAQLAQACLRASYHFNQSSLSNRLSNLCSQQVNDAALAARDSSHHAYEYDDPWQQQDAPLSARAHERAADLQNCLFGICPSVLNVQLRHRAEYEYDQYAYPLRGRLLDLCRQPVRRCNPSVGLHAYEYPAQSLVCCVPPVVNDPDLQVSLQSSLVSPHQHYYHHVVNSVSPVVCVVVVNHPCVSSVVSSSSSSSSCVSHVCSPPSSRRDVVSNVVSGNDPVSVVSSQVSLLQSKFFLADLPCPQPAQVVWQEEEEEAQQQQDQQQLSNASHPPLPPHDPRPPTHDPPFQQGLQVVQPVPPHPNRYYHYAHQKDQWDFAADPVDQDDPVRHGDGTATDQAEEDVVSLVVSLVSLLVTQEYEYEFEHGSSCHDHSRRHQWLAGGICSQVSLVSSLVSCVVPVRAYEYEYAYSGAGAHDCQQQNDFWQDTDQRRYSPHHGHTYMYRHNRTRCNSNSVNCRNNVVRKHNTFRSYFHANTSVLPPLALQDWDDDDDQTDNTGGNDGNGYGQRGDTPFDKDKAAKDFDDFFDPPPPGHEQQTKTKMKMKMFGQTQAKDWAKKWKWKADCDDPDITGGIHTQDIDTDIDGHGDMDIDMDIGRLPPRWRADPVRDTDRDWAKMKMWIARGSPSVGTHIDIDTHD/DPDDPPPLDCPPDVPLLCCQEEAEPDDCLLVVVVNSHQEYEQADLVCLQVNLVSLVPPDDPSRFHQYEYAQQQANFADFQFFGFFALQLLLLLLDLQLLLVSLQLRLQLQLQRNHAAHADQELAAQQAQLAQACLRASYHFNQSSLSNRLSNLCNQQVNAQAPHARDSSHHAYEYDDPWQQQDAPLNFHQHERAADLQNCLFGICPSVLNSQLSRRAEYEYDQHAYPNRGRLLDQCRQPVPRCNPSVGLHAYEYPAQSLVCCVPPVVPDPDSLVSLQSSLVSPHAHYYHHVVSSVSPVVCVVVVVHPVVSSVVSSVSSSVSCVSHVCSPPSSRRDVVSNVDRGNDPVSVVSSQVSLLQSKFFQADLPCPQPAFVVWQAEEEEEQQQQDQQQLSEASHPVLPPHDPRPPTHDSVQAQGLLNLCCPHNHPGSYYHYFHQKDQWDWAAPPPAQDDVDVHGDGTATDFAEEDVVSLVVSLVSLLPTLEYEYEFEHGSSCHDHSRRHQWLAGGINSQVSLVSSLVSCVVPVRAYEYEYAYSGAGAHHCQQQNDWWQDTDQSRYSPRHGHTYMYNHNRGRCNSNSVSCRNNVVRKHNTFRSYFHANTSVLPPLALQDWDDDDDQGDNTGGNDGNGYGQHGDTPFDKDKAAKDFDDFADDPVQAREQQTKTKMKMKMFGQGQAKDWAWKWKWKADPDDPDITGGIHTQDIDTDIDGHGDMDIDMDIGRLPPRWRADPVSDTDRDWAKMKMWIARGSPSVGTHIDMGTYDD

InterPro domains:
  IPR001764 Glycoside hydrolase, family 3, N-terminal [PF00933] (35-345)
  IPR001764 Glycoside hydrolase, family 3, N-terminal [PR00133] (85-101)
  IPR001764 Glycoside hydrolase, family 3, N-terminal [PR00133] (109-128)
  IPR001764 Glycoside hydrolase, family 3, N-terminal [PR00133] (155-171)
  IPR001764 Glycoside hydrolase, family 3, N-terminal [PR00133] (196-212)
  IPR001764 Glycoside hydrolase, family 3, N-terminal [PR00133] (266-284)
  IPR002772 Glycoside hydrolase family 3 C-terminal domain [PF01915] (386-662)
  IPR013783 Immunoglobulin-like fold [G3DSA:2.60.40.10] (665-787)
  IPR017853 Glycoside hydrolase superfamily [SSF51445] (14-384)
  IPR026891 Fibronectin type III-like domain [PF14310] (705-774)
  IPR026891 Fibronectin type III-like domain [SM01217] (705-774)
  IPR036881 Glycoside hydrolase family 3 C-terminal domain superfamily [G3DSA:3.40.50.1700] (371-664)
  IPR036881 Glycoside hydrolase family 3 C-terminal domain superfamily [SSF52279] (385-665)
  IPR036962 Glycoside hydrolase, family 3, N-terminal domain superfamily [G3DSA:3.20.20.300] (26-369)
  IPR051915 Cellulose Degradation Glycosyl Hydrolase 3 [PTHR30620] (15-662)

Secondary structure (DSSP, 8-state):
--SS-GGGGG-GGG--TTTTGGGEEEE--S-HHHHHHTT-SEEES--GGGHHHHHHHHHHH-SS-PPPEEEE--SSBSTTSTT--BPPPHHHHHHHT-HHHHHHHHHHHHHHHTTTT--EE---B------TT-TTGGGS--S-HHHHHHHHHHHHHHHTTT--TTSPPPTT--B-EEEEETTTTS-GGG-SS--B---HHHHHHHTHHHHHHHHHTT-SEEEE-SSEETTEEGGG-HIIIIIIIIIIT---SEEEESTTHHHHHHHTS--SSSHHHHHHHHHHTT--BEES-TTHHHHHHHHHHTTSS-HHHHHHHHHHHHHHHHHTTTTT------HHHHHHHTT-HHHHHHHHHHHTTS-EEEE--S-PSPPSTT-SEEEEESTTSS-HHHHH-SSSTTSSS-SS-TT-S-GGG---HHHHTTTTTSSS-EEEEE----SEEEE--TT-SB-TTSPBPPPEEEEPPP-HHHHHHHHHHHHTSSEEEEEEE--GGGSSTT---SS-BPPTTHHHHHHHHHHHHHHH---EEEEEE-SS--BPPHHHH---SSS---TTSTTSSSSEEEE-SS--TTHHHHHHHHHTTSS------SSPBPSSGGG----S-PBS--SSSEETTEESS-SB-TT--B-SS-EEE---EEEE---SSSS-B-TT-EEEEEEEEEE-SSS-EEEEEEEEEEESS-SS--BS-EEEEEEEEEE-TT-EEEEEEEEEGGGSEEE-TTS-EEE--EEEEEEEESSSSGGGEEEEEEEE-/---SSS-------SS--GGGEEEE-SS-HHHHHHTT-SEEES--GGGHHHHHHHHHHH-SS-PPPEEEE--SSBSTTSTT--BPPPHHHHHHHT-HHHHHHHHHHHHHHHTTTT--EE---B------TTSTTGGGS--S-HHHHHHHHHHHHHHHTTT--SSS---TT--B-EEEEETTTTS-GGG-TT--B---HHHHHHHTHHHHHHHHHTT-SEEEE-SSEETTEEGGG-HIIIIIIIIIIS---SEEEE-TTHHHHHHHTS--SSSHHHHHHHHHHTT--BEES-TTHHHHHHHHHHTTSS-HHHHHHHHHHHHHHHHHTTTTT------HHHHHHHTT-HHHHHHHHHHHTTS-EEEE--S-PSPPGGG--EEEEESTTSS-HHHHH-SSSTTSSS-SS-TT-S-GGG---TTGGGSSSSSS-SEEEEE-----EEEEPPTT-S--SSSSPPPPEEEEPPP-HHHHHHHHHHHHTSSEEEEEEE--GGGSSTT---SS-BPPTTHHHHHHHHHHHHHHH---EEEEEE-SS--BPPHHHH---SSS---TTSTTSSSSEEEE-SS--TTHHHHHHHHHTTSS------SSPBPSSGGG----S-PBS--SSSEETTEES--SB-TT--B-SS-EEE---EEEE---STTSPBPTT-EEEEEEEEEE-SSS-EEEEEEEEEEESS-SS--BS-EEEEEEEEEE-TT-EEEEEEEEEGGGSEEE-TT--EEE--EEEEEEEESSSSGGGEEEEEEEE--

CATH classification: 3.20.20.300 (+1 more: 2.60.40.10)

Sequence (1528 aa):
AGERIADLLSRMTLEEKVGQMMQLDARGGDLEDLIVNKHVGSILHTSPEDLSRAAKTVNEKTRLGIPLIIGDDCIHGYSFWPGATIFPSQLGMAVSWDPDKVKAAGRATAEEVSCTGVHWTFSPVLCIARDTRWGRVDETFGEDPMLIGELASAMVKGYQGGAKAGEALPKNAILACAKHFAGYSETQGGRDASEADLSHRKLESWFLPPFERVAKEGCGTFMLGYESIEGVPVTFNKWLLTDKLRGAWKYNGTLITDWDNIGRSVWEQHVKPDYVHAAADAVKAGNDLVMTTPQFYEGAIEAVKTGLLDESLIDDAVSRILALKFRLGLFEDPRLPDAERIKAVIGSAEHQQINLELVRESIALLRNDGALPFAANKVKRIAVVGPLADDAQNQLGDWTGNSGQVSWMPDGQPRDMITTVLDGLTQLTADDCEVVYSRGANVIDLVPDPAGEFYPDGQPRPKIGVSAAVDQALIDEAVANARQSDLIVAVVGDVVQLVGETCSTATLELLGGQNALLDALAAVSRETGKPMVTVLISSKPQVLPASIVGEYGVFAKRVSDPETGTGSILWAPNPGMRGGQAIAEIILGLTNPSGRLPITFPRHAGQLPVYYNQIRGQHGDRYADLTQDPAFAFGEGLSYTTFAYGEPTIVGGASNADGTFAETDTVHAEITLTNTGERAGVEIVQAYIGDIVTSYSWTDRELKAFQRVALEPGETKTVAFEIPVANCTIVDPDANRIVEPGEFELLIGHSSRREDLKRTTFTVARIADLLSRMTLEEKVGQMMQLDARGGDLEDLIVNKHVGSILHTSPEDLSRAAKTVNEKTRLGIPLIIGDDCIHGYSFWPGATIFPSQLGMAVSWDPDKVKAAGRATAEEVSCTGVHWTFSPVLCIARDTRWGRVDETFGEDPMLIGELASAMVKGYQGGAKAGEALPKNAILACAKHFAGYSETQGGRDASEADLSHRKLESWFLPPFERVAKEGCGTFMLGYESIEGVPVTFNKWLLTDKLRGAWKYNGTLITDWDNIGRSVWEQHVKPDYVHAAADAVKAGNDLVMTTPQFYEGAIEAVKTGLLDESLIDDAVSRILALKFRLGLFEDPRLPDAERIKAVIGSAEHQQINLELVRESIALLRNDGALPFAANKVKRIAVVGPLADDAQNQLGDWTGNSGQVSWMPDGQPRDMITTVLDGLTQLTADDCEVVYSRGANVIDLVPDPAGEFYPDGQPRPKIGVSAAVDQALIDEAVANARQSDLIVAVVGDVVQLVGETCSTATLELLGGQNALLDALAAVSRETGKPMVTVLISSKPQVLPASIVGEYGVFAKRVSDPETGTGSILWAPNPGMRGGQAIAEIILGLTNPSGRLPITFPRHAGQLPVYYNQIRGQHGDRYADLTQDPAFAFGEGLSYTTFAYGEPTIVGGASNADGTFAETDTVHAEITLTNTGERAGVEIVQAYIGDIVTSYSWTDRELKAFQRVALEPGETKTVAFEIPVANCTIVDPDANRIVEPGEFELLIGHSSRREDLKRTTFTVAL

B-factor: mean 32.18, std 6.7, range [20.51, 89.24]

Organism: Bifidobacterium longum (NCBI:txid216816)

Nearest PDB structures (foldseek):
  5z9s-assembly1_A  TM=9.931E-01  e=0.000E+00  Bifidobacterium longum
  8xrx-assembly2_D  TM=9.479E-01  e=0.000E+00  Cellulosimicrobium cellulans
  8xrt-assembly2_B  TM=9.523E-01  e=0.000E+00  Cellulosimicrobium
  6r5u-assembly1_A  TM=9.023E-01  e=3.945E-68  Pseudomonas aeruginosa PAO1
  6r5i-assembly1_B  TM=9.055E-01  e=9.779E-68  Pseudomonas aeruginosa PAO1